Protein 8Y4Z (pdb70)

Nearest PDB structures (foldseek):
  8y4z-assembly1_A  TM=9.813E-01  e=3.936E-22  Homo sapiens
  6jx5-assembly3_B  TM=8.294E-01  e=3.923E-05  Homo sapiens
  8p82-assembly1_B  TM=7.132E-01  e=2.059E-05  Homo sapiens
  6loh-assembly1_A-2  TM=7.669E-01  e=1.174E-04  Homo sapiens
  8c06-assembly1_E  TM=7.322E-01  e=4.760E-05  Homo sapiens

Radius of gyration: 13.21 Å; Cα contacts (8 Å, |Δi|>4): 151; chains: 1; bounding box: 36×31×27 Å

Organism: Homo sapiens (NCBI:txid9606)

Secondary structure (P-SEA, 3-state):
ccccccaaaaaaacccccccccccaaaaaaaaaaaaccaaaaaaaaaaacccccccccccccbbbbbbbcccccccccbbbbcccccccccccccaaaaaaaaaaaaacccccc

Sequence (114 aa):
GNTDYDWKTFEKNARYEPGYNSSHPTIVMFWKAFHKLTLEEKKKFLVFLTGTDRLQMKDLNNMKITFCCPESWNERDPIRALTCFSVLFLPKYSTMETVEEALQEAINNNRGFGGNTDYDWKTFEKNARYEPGYNSSHPTIVMFWKAFHKLTLEEKKKFLVFLTGTDRLQMKDLNNMKITFCCPESWNERDPIRALTCFSVLFLPKYSTMETVEEALQEAINNNRGFGGNTDYDWKTFEKNARYEPGYNSSHPTIVMFWKAFHKLTLEEKKKFLVFLTGTDRLQMKDLNNMKITFCCPESWNERDPIRALTCFSVLFLPKYSTMETVEEALQEAINNNRGFGGNTDYDWKTFEKNARYEPGYNSSHPTIVMFWKAFHKLTLEEKKKFLVFLTGTDRLQMKDLNNMKITFCCPESWNERDPIRALTCFSVLFLPKYSTMETVEEALQEAINNNRGFGGNTDYDWKTFEKNARYEPGYNSSHPTIVMFWKAFHKLTLEEKKKFLVFLTGTDRLQMKDLNNMKITFCCPESWNERDPIRALTCFSVLFLPKYSTMETVEEALQEAINNNRGFGGNTDYDWKTFEKNARYEPGYNSSHPTIVMFWKAFHKLTLEEKKKFLVFLTGTDRLQMKDLNNMKITFCCPESWNERDPIRALTCFSVLFLPKYSTMETVEEALQEAINNNRGFGGNTDYDWKTFEKNARYEPGYNSSHPTIVMFWKAFHKLTLEEKKKFLVFLTGTDRLQMKDLNNMKITFCCPESWNERDPIRALTCFSVLFLPKYSTMETVEEALQEAINNNRGFGGNTDYDWKTFEKNARYEPGYNSSHPTIVMFWKAFHKLTLEEKKKFLVFLTGTDRLQMKDLNNMKITFCCPESWNERDPIRALTCFSVLFLPKYSTMETVEEALQEAINNNRGFGGNTDYDWKTFEKNARYEPGYNSSHPTIVMFWKAFHKLTLEEKKKFLVFLTGTDRLQMKDLNNMKITFCCPESWNERDPIRALTCFSVLFLPKYSTMETVEEALQEAINNNRGFGGNTDYDWKTFEKNARYEPGYNSSHPTIVMFWKAFHKLTLEEKKKFLVFLTGTDRLQMKDLNNMKITFCCPESWNERDPIRALTCFSVLFLPKYSTMETVEEALQEAINNNRGFGGNTDYDWKTFEKNARYEPGYNSSHPTIVMFWKAFHKLTLEEKKKFLVFLTGTDRLQMKDLNNMKITFCCPESWNERDPIRALTCFSVLFLPKYSTMETVEEALQEAINNNRGFGGNTDYDWKTFEKNARYEPGYNSSHPTIVMFWKAFHKLTLEEKKKFLVFLTGTDRLQMKDLNNMKITFCCPESWNERDPIRALTCFSVLFLPKYSTMETVEEALQEAINNNRGFGGNTDYDWKTFEKNARYEPGYNSSHPTIVMFWKAFHKLTLEEKKKFLVFLTGTDRLQMKDLNNMKITFCCPESWNERDPIRALTCFSVLFLPKYSTMETVEEALQEAINNNRGFGGNTDYDWKTFEKNARYEPGYNSSHPTIVMFWKAFHKLTLEEKKKFLVFLTGTDRLQMKDLNNMKITFCCPESWNERDPIRALTCFSVLFLPKYSTMETVEEALQEAINNNRGFGGNTDYDWKTFEKNARYEPGYNSSHPTIVMFWKAFHKLTLEEKKKFLVFLTGTDRLQMKDLNNMKITFCCPESWNERDPIRALTCFSVLFLPKYSTMETVEEALQEAINNNRGFGGNTDYDWKTFEKNARYEPGYNSSHPTIVMFWKAFHKLTLEEKKKFLVFLTGTDRLQMKDLNNMKITFCCPESWNERDPIRALTCFSVLFLPKYSTMETVEEALQEAINNNRGFGGNTDYDWKTFEKNARYEPGYNSSHPTIVMFWKAFHKLTLEEKKKFLVFLTGTDRLQMKDLNNMKITFCCPESWNERDPIRALTCFSVLFLPKYSTMETVEEALQEAINNNRGFGGNTDYDWKTFEKNARYEPGYNSSHPTIVMFWKAFHKLTLEEKKKFLVFLTGTDRLQMKDLNNMKITFCCPESWNERDPIRALTCFSVLFLPKYSTMETVEEALQEAINNNRGFGGNTDYDWKTFEKNARYEPGYNSSHPTIVMFWKAFHKLTLEEKKKFLVFLTGTDRLQMKDLNNMKITFCCPESWNERDPIRALTCFSVLFLPKYSTMETVEEALQEAINNNRGFGGNTDYDWKTFEKNARYEPGYNSSHPTIVMFWKAFHKLTLEEKKKFLVFLTGTDRLQMKDLNNMKITFCCPESWNERDPIRALTCFSVLFLPKYSTMETVEEALQEAINNNRGFG

Structure (mmCIF, N/CA/C/O backbone):
data_8Y4Z
#
_entry.id   8Y4Z
#
_cell.length_a   1.000
_cell.length_b   1.000
_cell.length_c   1.000
_cell.angle_alpha   90.00
_cell.angle_beta   90.00
_cell.angle_gamma   90.00
#
_symmetry.space_group_name_H-M   'P 1'
#
loop_
_atom_site.group_PDB
_atom_site.id
_atom_site.type_symbol
_atom_site.label_atom_id
_atom_site.label_alt_id
_atom_site.label_comp_id
_atom_site.label_asym_id
_atom_site.label_entity_id
_atom_site.label_seq_id
_atom_site.pdbx_PDB_ins_code
_atom_site.Cartn_x
_atom_site.Cartn_y
_atom_site.Cartn_z
_atom_site.occupancy
_atom_site.B_iso_or_equiv
_atom_site.auth_seq_id
_atom_site.auth_comp_id
_atom_site.auth_asym_id
_atom_site.auth_atom_id
_atom_site.pdbx_PDB_model_num
ATOM 1 N N . GLY A 1 1 ? 11.4673 5.2753 -11.9446 1.00 0.00 1 GLY A N 1
ATOM 2 C CA . GLY A 1 1 ? 12.6014 5.7232 -11.1257 1.00 0.00 1 GLY A CA 1
ATOM 3 C C . GLY A 1 1 ? 13.1837 4.6553 -10.2049 1.00 0.00 1 GLY A C 1
ATOM 4 O O . GLY A 1 1 ? 13.9806 5.0264 -9.3464 1.00 0.00 1 GLY A O 1
ATOM 7 N N . ASN A 1 2 ? 12.8431 3.3567 -10.3078 1.00 0.00 2 ASN A N 1
ATOM 8 C CA . ASN A 1 2 ? 13.4211 2.3620 -9.3936 1.00 0.00 2 ASN A CA 1
ATOM 9 C C . ASN A 1 2 ? 14.9435 2.3124 -9.5107 1.00 0.00 2 ASN A C 1
ATOM 10 O O . ASN A 1 2 ? 15.4751 2.4847 -10.6103 1.00 0.00 2 ASN A O 1
ATOM 21 N N . THR A 1 3 ? 15.6410 2.0689 -8.4036 1.00 0.00 3 THR A N 1
ATOM 22 C CA . THR A 1 3 ? 17.0871 2.0219 -8.3843 1.00 0.00 3 THR A CA 1
ATOM 23 C C . THR A 1 3 ? 17.5747 1.0704 -7.2915 1.00 0.00 3 THR A C 1
ATOM 24 O O . THR A 1 3 ? 17.6906 1.4527 -6.1338 1.00 0.00 3 THR A O 1
ATOM 35 N N . ASP A 1 4 ? 17.8472 -0.1776 -7.6713 1.00 0.00 4 ASP A N 1
ATOM 36 C CA . ASP A 1 4 ? 18.3430 -1.2231 -6.7793 1.00 0.00 4 ASP A CA 1
ATOM 37 C C . ASP A 1 4 ? 17.4896 -1.4182 -5.5175 1.00 0.00 4 ASP A C 1
ATOM 38 O O . ASP A 1 4 ? 17.9227 -1.1710 -4.3915 1.00 0.00 4 ASP A O 1
ATOM 47 N N . TYR A 1 5 ? 16.2415 -1.8431 -5.7055 1.00 0.00 5 TYR A N 1
ATOM 48 C CA . TYR A 1 5 ? 15.2777 -2.1261 -4.6471 1.00 0.00 5 TYR A CA 1
ATOM 49 C C . TYR A 1 5 ? 14.4036 -3.2575 -5.1794 1.00 0.00 5 TYR A C 1
ATOM 50 O O . TYR A 1 5 ? 13.7998 -3.1243 -6.2525 1.00 0.00 5 TYR A O 1
ATOM 68 N N . ASP A 1 6 ? 14.3978 -4.3756 -4.4596 1.00 0.00 6 ASP A N 1
ATOM 69 C CA . ASP A 1 6 ? 13.6467 -5.5875 -4.7541 1.00 0.00 6 ASP A CA 1
ATOM 70 C C . ASP A 1 6 ? 12.1937 -5.3801 -4.3308 1.00 0.00 6 ASP A C 1
ATOM 71 O O . ASP A 1 6 ? 11.8450 -5.5903 -3.1665 1.00 0.00 6 ASP A O 1
ATOM 80 N N . TRP A 1 7 ? 11.3386 -4.9310 -5.2512 1.00 0.00 7 TRP A N 1
ATOM 81 C CA . TRP A 1 7 ? 9.9200 -4.6942 -4.9707 1.00 0.00 7 TRP A CA 1
ATOM 82 C C . TRP A 1 7 ? 9.0707 -5.9484 -5.1352 1.00 0.00 7 TRP A C 1
ATOM 83 O O . TRP A 1 7 ? 7.9656 -6.0047 -4.6001 1.00 0.00 7 TRP A O 1
ATOM 104 N N . LYS A 1 8 ? 9.5578 -6.9419 -5.8822 1.00 0.00 8 LYS A N 1
ATOM 105 C CA . LYS A 1 8 ? 8.8404 -8.1926 -6.1011 1.00 0.00 8 LYS A CA 1
ATOM 106 C C . LYS A 1 8 ? 8.6398 -8.8845 -4.7640 1.00 0.00 8 LYS A C 1
ATOM 107 O O . LYS A 1 8 ? 7.5431 -9.2989 -4.4100 1.00 0.00 8 LYS A O 1
ATOM 126 N N . THR A 1 9 ? 9.7194 -8.9890 -4.0032 1.00 0.00 9 THR A N 1
ATOM 127 C CA . THR A 1 9 ? 9.7165 -9.6156 -2.7111 1.00 0.00 9 THR A CA 1
ATOM 128 C C . THR A 1 9 ? 8.7024 -8.9401 -1.7893 1.00 0.00 9 THR A C 1
ATOM 129 O O . THR A 1 9 ? 8.0423 -9.6251 -1.0158 1.00 0.00 9 THR A O 1
ATOM 140 N N . PHE A 1 10 ? 8.5465 -7.6179 -1.8789 1.00 0.00 10 PHE A N 1
ATOM 141 C CA . PHE A 1 10 ? 7.6268 -6.8896 -1.0294 1.00 0.00 10 PHE A CA 1
ATOM 142 C C . PHE A 1 10 ? 6.1846 -7.2863 -1.3344 1.00 0.00 10 PHE A C 1
ATOM 143 O O . PHE A 1 10 ? 5.4379 -7.6121 -0.4158 1.00 0.00 10 PHE A O 1
ATOM 160 N N . GLU A 1 11 ? 5.7622 -7.2592 -2.5972 1.00 0.00 11 GLU A N 1
ATOM 161 C CA . GLU A 1 11 ? 4.3796 -7.6102 -2.9306 1.00 0.00 11 GLU A CA 1
ATOM 162 C C . GLU A 1 11 ? 4.1030 -9.0963 -2.6756 1.00 0.00 11 GLU A C 1
ATOM 163 O O . GLU A 1 11 ? 2.9979 -9.4761 -2.2705 1.00 0.00 11 GLU A O 1
ATOM 175 N N . LYS A 1 12 ? 5.1292 -9.9335 -2.8387 1.00 0.00 12 LYS A N 1
ATOM 176 C CA . LYS A 1 12 ? 5.0691 -11.3715 -2.6336 1.00 0.00 12 LYS A CA 1
ATOM 177 C C . LYS A 1 12 ? 4.9564 -11.7370 -1.1556 1.00 0.00 12 LYS A C 1
ATOM 178 O O . LYS A 1 12 ? 4.1334 -12.5857 -0.8154 1.00 0.00 12 LYS A O 1
ATOM 197 N N . ASN A 1 13 ? 5.7300 -11.1011 -0.2727 1.00 0.00 13 ASN A N 1
ATOM 198 C CA . ASN A 1 13 ? 5.7518 -11.3844 1.1648 1.00 0.00 13 ASN A CA 1
ATOM 199 C C . ASN A 1 13 ? 4.7194 -10.6491 2.0240 1.00 0.00 13 ASN A C 1
ATOM 200 O O . ASN A 1 13 ? 4.6633 -10.9054 3.2330 1.00 0.00 13 ASN A O 1
ATOM 211 N N . ALA A 1 14 ? 3.9063 -9.7605 1.4531 1.00 0.00 14 ALA A N 1
ATOM 212 C CA . ALA A 1 14 ? 2.8778 -9.0119 2.1837 1.00 0.00 14 ALA A CA 1
ATOM 213 C C . ALA A 1 14 ? 1.8355 -9.9437 2.8288 1.00 0.00 14 ALA A C 1
ATOM 214 O O . ALA A 1 14 ? 1.7317 -11.1196 2.4718 1.00 0.00 14 ALA A O 1
ATOM 221 N N . ARG A 1 15 ? 1.1097 -9.4382 3.8271 1.00 0.00 15 ARG A N 1
ATOM 222 C CA . ARG A 1 15 ? 0.0672 -10.1524 4.5570 1.00 0.00 15 ARG A CA 1
ATOM 223 C C . ARG A 1 15 ? -1.2990 -9.6335 4.1247 1.00 0.00 15 ARG A C 1
ATOM 224 O O . ARG A 1 15 ? -1.4486 -8.4957 3.6771 1.00 0.00 15 ARG A O 1
ATOM 245 N N . TYR A 1 16 ? -2.3158 -10.4569 4.3168 1.00 0.00 16 TYR A N 1
ATOM 246 C CA . TYR A 1 16 ? -3.7038 -10.1619 3.9961 1.00 0.00 16 TYR A CA 1
ATOM 247 C C . TYR A 1 16 ? -4.5239 -10.6384 5.1926 1.00 0.00 16 TYR A C 1
ATOM 248 O O . TYR A 1 16 ? -4.0333 -11.4436 5.9956 1.00 0.00 16 TYR A O 1
ATOM 266 N N . GLU A 1 17 ? -5.7354 -10.1309 5.3887 1.00 0.00 17 GLU A N 1
ATOM 267 C CA . GLU A 1 17 ? -6.5620 -10.5846 6.5057 1.00 0.00 17 GLU A CA 1
ATOM 268 C C . GLU A 1 17 ? -7.1415 -11.9716 6.1587 1.00 0.00 17 GLU A C 1
ATOM 269 O O . GLU A 1 17 ? -7.1137 -12.3705 4.9876 1.00 0.00 17 GLU A O 1
ATOM 281 N N . PRO A 1 18 ? -7.6309 -12.7544 7.1371 1.00 0.00 18 PRO A N 1
ATOM 282 C CA . PRO A 1 18 ? -8.1823 -14.0749 6.8641 1.00 0.00 18 PRO A CA 1
ATOM 283 C C . PRO A 1 18 ? -9.3476 -13.9875 5.8707 1.00 0.00 18 PRO A C 1
ATOM 284 O O . PRO A 1 18 ? -10.3385 -13.2901 6.1138 1.00 0.00 18 PRO A O 1
ATOM 295 N N . GLY A 1 19 ? -9.2219 -14.7127 4.7591 1.00 0.00 19 GLY A N 1
ATOM 296 C CA . GLY A 1 19 ? -10.2005 -14.7738 3.6835 1.00 0.00 19 GLY A CA 1
ATOM 297 C C . GLY A 1 19 ? -9.8666 -13.8504 2.5073 1.00 0.00 19 GLY A C 1
ATOM 298 O O . GLY A 1 19 ? -10.6112 -13.8242 1.5230 1.00 0.00 19 GLY A O 1
ATOM 302 N N . TYR A 1 20 ? -8.7616 -13.1046 2.5739 1.00 0.00 20 TYR A N 1
ATOM 303 C CA . TYR A 1 20 ? -8.3053 -12.1967 1.5260 1.00 0.00 20 TYR A CA 1
ATOM 304 C C . TYR A 1 20 ? -7.0321 -12.8064 0.9289 1.00 0.00 20 TYR A C 1
ATOM 305 O O . TYR A 1 20 ? -6.3475 -13.5877 1.5996 1.00 0.00 20 TYR A O 1
ATOM 323 N N . ASN A 1 21 ? -6.7462 -12.5327 -0.3480 1.00 0.00 21 ASN A N 1
ATOM 324 C CA . ASN A 1 21 ? -5.5809 -13.0456 -1.0755 1.00 0.00 21 ASN A CA 1
ATOM 325 C C . ASN A 1 21 ? -5.1874 -12.0307 -2.1428 1.00 0.00 21 ASN A C 1
ATOM 326 O O . ASN A 1 21 ? -5.9997 -11.1697 -2.4927 1.00 0.00 21 ASN A O 1
ATOM 337 N N . SER A 1 22 ? -3.9819 -12.1262 -2.7062 1.00 0.00 22 SER A N 1
ATOM 338 C CA . SER A 1 22 ? -3.5285 -11.2065 -3.7495 1.00 0.00 22 SER A CA 1
ATOM 339 C C . SER A 1 22 ? -4.3543 -11.3419 -5.0371 1.00 0.00 22 SER A C 1
ATOM 340 O O . SER A 1 22 ? -4.3805 -10.4356 -5.8681 1.00 0.00 22 SER A O 1
ATOM 348 N N . SER A 1 23 ? -5.0263 -12.4836 -5.1896 1.00 0.00 23 SER A N 1
ATOM 349 C CA . SER A 1 23 ? -5.8826 -12.8393 -6.3046 1.00 0.00 23 SER A CA 1
ATOM 350 C C . SER A 1 23 ? -7.2319 -12.0992 -6.2294 1.00 0.00 23 SER A C 1
ATOM 351 O O . SER A 1 23 ? -7.9914 -12.1395 -7.1985 1.00 0.00 23 SER A O 1
ATOM 359 N N . HIS A 1 24 ? -7.5679 -11.4687 -5.0947 1.00 0.00 24 HIS A N 1
ATOM 360 C CA . HIS A 1 24 ? -8.8167 -10.7319 -4.9539 1.00 0.00 24 HIS A CA 1
ATOM 361 C C . HIS A 1 24 ? -8.7238 -9.5059 -5.8778 1.00 0.00 24 HIS A C 1
ATOM 362 O O . HIS A 1 24 ? -7.6915 -8.8273 -5.8373 1.00 0.00 24 HIS A O 1
ATOM 375 N N . PRO A 1 25 ? -9.7608 -9.1941 -6.6813 1.00 0.00 25 PRO A N 1
ATOM 376 C CA . PRO A 1 25 ? -9.7832 -8.0659 -7.6097 1.00 0.00 25 PRO A CA 1
ATOM 377 C C . PRO A 1 25 ? -9.2013 -6.7656 -7.0566 1.00 0.00 25 PRO A C 1
ATOM 378 O O . PRO A 1 25 ? -8.2921 -6.1892 -7.6520 1.00 0.00 25 PRO A O 1
ATOM 389 N N . THR A 1 26 ? -9.6953 -6.3055 -5.9091 1.00 0.00 26 THR A N 1
ATOM 390 C CA . THR A 1 26 ? -9.2351 -5.0690 -5.3061 1.00 0.00 26 THR A CA 1
ATOM 391 C C . THR A 1 26 ? -7.7340 -5.0935 -5.0102 1.00 0.00 26 THR A C 1
ATOM 392 O O . THR A 1 26 ? -7.0579 -4.0943 -5.2728 1.00 0.00 26 THR A O 1
ATOM 403 N N . ILE A 1 27 ? -7.2050 -6.2016 -4.4794 1.00 0.00 27 ILE A N 1
ATOM 404 C CA . ILE A 1 27 ? -5.7919 -6.3022 -4.1546 1.00 0.00 27 ILE A CA 1
ATOM 405 C C . ILE A 1 27 ? -4.9492 -6.3788 -5.4346 1.00 0.00 27 ILE A C 1
ATOM 406 O O . ILE A 1 27 ? -3.9481 -5.6659 -5.4942 1.00 0.00 27 ILE A O 1
ATOM 422 N N . VAL A 1 28 ? -5.3175 -7.1465 -6.4699 1.00 0.00 28 VAL A N 1
ATOM 423 C CA . VAL A 1 28 ? -4.4934 -7.1582 -7.6837 1.00 0.00 28 VAL A CA 1
ATOM 424 C C . VAL A 1 28 ? -4.4765 -5.7439 -8.2928 1.00 0.00 28 VAL A C 1
ATOM 425 O O . VAL A 1 28 ? -3.4027 -5.2443 -8.6324 1.00 0.00 28 VAL A O 1
ATOM 438 N N . MET A 1 29 ? -5.6199 -5.0467 -8.3721 1.00 0.00 29 MET A N 1
ATOM 439 C CA . MET A 1 29 ? -5.6495 -3.6869 -8.9189 1.00 0.00 29 MET A CA 1
ATOM 440 C C . MET A 1 29 ? -4.8384 -2.7278 -8.0297 1.00 0.00 29 MET A C 1
ATOM 441 O O . MET A 1 29 ? -4.3457 -1.7056 -8.5176 1.00 0.00 29 MET A O 1
ATOM 455 N N . PHE A 1 30 ? -4.7073 -3.0143 -6.7296 1.00 0.00 30 PHE A N 1
ATOM 456 C CA . PHE A 1 30 ? -3.9264 -2.1822 -5.8279 1.00 0.00 30 PHE A CA 1
ATOM 457 C C . PHE A 1 30 ? -2.4529 -2.3551 -6.2051 1.00 0.00 30 PHE A C 1
ATOM 458 O O . PHE A 1 30 ? -1.7247 -1.3675 -6.3456 1.00 0.00 30 PHE A O 1
ATOM 475 N N . TRP A 1 31 ? -1.9966 -3.6052 -6.3550 1.00 0.00 31 TRP A N 1
ATOM 476 C CA . TRP A 1 31 ? -0.6180 -3.8930 -6.7173 1.00 0.00 31 TRP A CA 1
ATOM 477 C C . TRP A 1 31 ? -0.2757 -3.2691 -8.0649 1.00 0.00 31 TRP A C 1
ATOM 478 O O . TRP A 1 31 ? 0.8267 -2.7450 -8.2213 1.00 0.00 31 TRP A O 1
ATOM 499 N N . LYS A 1 32 ? -1.2239 -3.2412 -9.0065 1.00 0.00 32 LYS A N 1
ATOM 500 C CA . LYS A 1 32 ? -1.0130 -2.6396 -10.3192 1.00 0.00 32 LYS A CA 1
ATOM 501 C C . LYS A 1 32 ? -0.5730 -1.1839 -10.1400 1.00 0.00 32 LYS A C 1
ATOM 502 O O . LYS A 1 32 ? 0.4099 -0.7615 -10.7553 1.00 0.00 32 LYS A O 1
ATOM 521 N N . ALA A 1 33 ? -1.2618 -0.4192 -9.2802 1.00 0.00 33 ALA A N 1
ATOM 522 C CA . ALA A 1 33 ? -0.8977 0.9713 -9.0369 1.00 0.00 33 ALA A CA 1
ATOM 523 C C . ALA A 1 33 ? 0.4983 1.0474 -8.4003 1.00 0.00 33 ALA A C 1
ATOM 524 O O . ALA A 1 33 ? 1.3096 1.8827 -8.7922 1.00 0.00 33 ALA A O 1
ATOM 531 N N . PHE A 1 34 ? 0.7920 0.1723 -7.4332 1.00 0.00 34 PHE A N 1
ATOM 532 C CA . PHE A 1 34 ? 2.0852 0.1223 -6.7496 1.00 0.00 34 PHE A CA 1
ATOM 533 C C . PHE A 1 34 ? 3.2341 -0.1779 -7.7312 1.00 0.00 34 PHE A C 1
ATOM 534 O O . PHE A 1 34 ? 4.3762 0.1937 -7.4687 1.00 0.00 34 PHE A O 1
ATOM 551 N N . HIS A 1 35 ? 2.9773 -0.8680 -8.8442 1.00 0.00 35 HIS A N 1
ATOM 552 C CA . HIS A 1 35 ? 4.0062 -1.1795 -9.8263 1.00 0.00 35 HIS A CA 1
ATOM 553 C C . HIS A 1 35 ? 4.2469 -0.0675 -10.8509 1.00 0.00 35 HIS A C 1
ATOM 554 O O . HIS A 1 35 ? 5.3544 0.0034 -11.3877 1.00 0.00 35 HIS A O 1
ATOM 567 N N . LYS A 1 36 ? 3.2560 0.7741 -11.1753 1.00 0.00 36 LYS A N 1
ATOM 568 C CA . LYS A 1 36 ? 3.4425 1.8448 -12.1688 1.00 0.00 36 LYS A CA 1
ATOM 569 C C . LYS A 1 36 ? 4.1153 3.0939 -11.5971 1.00 0.00 36 LYS A C 1
ATOM 570 O O . LYS A 1 36 ? 4.7673 3.8096 -12.3584 1.00 0.00 36 LYS A O 1
ATOM 589 N N . LEU A 1 37 ? 3.9602 3.3758 -10.3018 1.00 0.00 37 LEU A N 1
ATOM 590 C CA . LEU A 1 37 ? 4.5630 4.5615 -9.6956 1.00 0.00 37 LEU A CA 1
ATOM 591 C C . LEU A 1 37 ? 6.0983 4.5020 -9.6401 1.00 0.00 37 LEU A C 1
ATOM 592 O O . LEU A 1 37 ? 6.7176 3.4590 -9.8854 1.00 0.00 37 LEU A O 1
ATOM 608 N N . THR A 1 38 ? 6.7303 5.6294 -9.3075 1.00 0.00 38 THR A N 1
ATOM 609 C CA . THR A 1 38 ? 8.1837 5.7352 -9.2110 1.00 0.00 38 THR A CA 1
ATOM 610 C C . THR A 1 38 ? 8.6768 5.4670 -7.7808 1.00 0.00 38 THR A C 1
ATOM 611 O O . THR A 1 38 ? 7.8955 5.2735 -6.8455 1.00 0.00 38 THR A O 1
ATOM 622 N N . LEU A 1 39 ? 10.0021 5.4443 -7.6224 1.00 0.00 39 LEU A N 1
ATOM 623 C CA . LEU A 1 39 ? 10.6972 5.1987 -6.3639 1.00 0.00 39 LEU A CA 1
ATOM 624 C C . LEU A 1 39 ? 10.3375 6.2456 -5.3111 1.00 0.00 39 LEU A C 1
ATOM 625 O O . LEU A 1 39 ? 10.0560 5.8892 -4.1710 1.00 0.00 39 LEU A O 1
ATOM 641 N N . GLU A 1 40 ? 10.2998 7.5231 -5.6878 1.00 0.00 40 GLU A N 1
ATOM 642 C CA . GLU A 1 40 ? 9.9529 8.5955 -4.7520 1.00 0.00 40 GLU A CA 1
ATOM 643 C C . GLU A 1 40 ? 8.5387 8.3705 -4.2099 1.00 0.00 40 GLU A C 1
ATOM 644 O O . GLU A 1 40 ? 8.3329 8.3283 -2.9933 1.00 0.00 40 GLU A O 1
ATOM 656 N N . GLU A 1 41 ? 7.5820 8.1328 -5.1111 1.00 0.00 41 GLU A N 1
ATOM 657 C CA . GLU A 1 41 ? 6.1880 7.9050 -4.7633 1.00 0.00 41 GLU A CA 1
ATOM 658 C C . GLU A 1 41 ? 6.0440 6.6919 -3.8306 1.00 0.00 41 GLU A C 1
ATOM 659 O O . GLU A 1 41 ? 5.3932 6.7913 -2.7878 1.00 0.00 41 GLU A O 1
ATOM 671 N N . LYS A 1 42 ? 6.6577 5.5376 -4.1361 1.00 0.00 42 LYS A N 1
ATOM 672 C CA . LYS A 1 42 ? 6.5154 4.3940 -3.2227 1.00 0.00 42 LYS A CA 1
ATOM 673 C C . LYS A 1 42 ? 7.2319 4.6251 -1.8957 1.00 0.00 42 LYS A C 1
ATOM 674 O O . LYS A 1 42 ? 6.8669 3.9719 -0.9186 1.00 0.00 42 LYS A O 1
ATOM 693 N N . LYS A 1 43 ? 8.2357 5.5090 -1.8228 1.00 0.00 43 LYS A N 1
ATOM 694 C CA . LYS A 1 43 ? 8.9011 5.7661 -0.5523 1.00 0.00 43 LYS A CA 1
ATOM 695 C C . LYS A 1 43 ? 7.8621 6.4694 0.3234 1.00 0.00 43 LYS A C 1
ATOM 696 O O . LYS A 1 43 ? 7.6723 6.0495 1.4552 1.00 0.00 43 LYS A O 1
ATOM 715 N N . LYS A 1 44 ? 7.1364 7.4777 -0.1837 1.00 0.00 44 LYS A N 1
ATOM 716 C CA . LYS A 1 44 ? 6.1077 8.2049 0.5739 1.00 0.00 44 LYS A CA 1
ATOM 717 C C . LYS A 1 44 ? 5.0808 7.2458 1.1635 1.00 0.00 44 LYS A C 1
ATOM 718 O O . LYS A 1 44 ? 4.6788 7.4127 2.3167 1.00 0.00 44 LYS A O 1
ATOM 737 N N . PHE A 1 45 ? 4.6664 6.2485 0.3774 1.00 0.00 45 PHE A N 1
ATOM 738 C CA . PHE A 1 45 ? 3.7041 5.2372 0.7908 1.00 0.00 45 PHE A CA 1
ATOM 739 C C . PHE A 1 45 ? 4.2284 4.5375 2.0453 1.00 0.00 45 PHE A C 1
ATOM 740 O O . PHE A 1 45 ? 3.5744 4.5244 3.0894 1.00 0.00 45 PHE A O 1
ATOM 757 N N . LEU A 1 46 ? 5.4398 3.9841 1.9572 1.00 0.00 46 LEU A N 1
ATOM 758 C CA . LEU A 1 46 ? 6.0740 3.2752 3.0627 1.00 0.00 46 LEU A CA 1
ATOM 759 C C . LEU A 1 46 ? 6.2590 4.1756 4.2741 1.00 0.00 46 LEU A C 1
ATOM 760 O O . LEU A 1 46 ? 6.0100 3.7304 5.3856 1.00 0.00 46 LEU A O 1
ATOM 776 N N . VAL A 1 47 ? 6.6698 5.4243 4.0782 1.00 0.00 47 VAL A N 1
ATOM 777 C CA . VAL A 1 47 ? 6.9048 6.3894 5.1440 1.00 0.00 47 VAL A CA 1
ATOM 778 C C . VAL A 1 47 ? 5.6258 6.6595 5.9502 1.00 0.00 47 VAL A C 1
ATOM 779 O O . VAL A 1 47 ? 5.7459 6.9528 7.1362 1.00 0.00 47 VAL A O 1
ATOM 792 N N . PHE A 1 48 ? 4.4184 6.6144 5.3646 1.00 0.00 48 PHE A N 1
ATOM 793 C CA . PHE A 1 48 ? 3.1920 6.8439 6.1422 1.00 0.00 48 PHE A CA 1
ATOM 794 C C . PHE A 1 48 ? 2.6540 5.5313 6.7417 1.00 0.00 48 PHE A C 1
ATOM 795 O O . PHE A 1 48 ? 1.9453 5.5521 7.7525 1.00 0.00 48 PHE A O 1
ATOM 812 N N . LEU A 1 49 ? 2.9879 4.3938 6.1230 1.00 0.00 49 LEU A N 1
ATOM 813 C CA . LEU A 1 49 ? 2.5956 3.0460 6.5322 1.00 0.00 49 LEU A CA 1
ATOM 814 C C . LEU A 1 49 ? 3.4660 2.5233 7.6785 1.00 0.00 49 LEU A C 1
ATOM 815 O O . LEU A 1 49 ? 2.9783 1.7881 8.5360 1.00 0.00 49 LEU A O 1
ATOM 831 N N . THR A 1 50 ? 4.7469 2.8772 7.6650 1.00 0.00 50 THR A N 1
ATOM 832 C CA . THR A 1 50 ? 5.7658 2.4931 8.6275 1.00 0.00 50 THR A CA 1
ATOM 833 C C . THR A 1 50 ? 6.1473 3.7215 9.4570 1.00 0.00 50 THR A C 1
ATOM 834 O O . THR A 1 50 ? 5.7537 4.8437 9.1516 1.00 0.00 50 THR A O 1
ATOM 845 N N . GLY A 1 51 ? 6.9169 3.5065 10.5187 1.00 0.00 51 GLY A N 1
ATOM 846 C CA . GLY A 1 51 ? 7.3689 4.5486 11.4259 1.00 0.00 51 GLY A CA 1
ATOM 847 C C . GLY A 1 51 ? 8.8111 4.9674 11.1699 1.00 0.00 51 GLY A C 1
ATOM 848 O O . GLY A 1 51 ? 9.3960 5.6446 12.0134 1.00 0.00 51 GLY A O 1
ATOM 852 N N . THR A 1 52 ? 9.4108 4.5646 10.0494 1.00 0.00 52 THR A N 1
ATOM 853 C CA . THR A 1 52 ? 10.7840 4.8921 9.7045 1.00 0.00 52 THR A CA 1
ATOM 854 C C . THR A 1 52 ? 10.7835 5.5364 8.3191 1.00 0.00 52 THR A C 1
ATOM 855 O O . THR A 1 52 ? 10.1379 5.0334 7.3978 1.00 0.00 52 THR A O 1
ATOM 866 N N . ASP A 1 53 ? 11.4791 6.6616 8.1664 1.00 0.00 53 ASP A N 1
ATOM 867 C CA . ASP A 1 53 ? 11.5889 7.3572 6.8863 1.00 0.00 53 ASP A CA 1
ATOM 868 C C . ASP A 1 53 ? 12.7491 6.7343 6.0952 1.00 0.00 53 ASP A C 1
ATOM 869 O O . ASP A 1 53 ? 13.5564 6.0157 6.6871 1.00 0.00 53 ASP A O 1
ATOM 878 N N . ARG A 1 54 ? 12.8512 6.9849 4.7792 1.00 0.00 54 ARG A N 1
ATOM 879 C CA . ARG A 1 54 ? 13.8898 6.5171 3.8404 1.00 0.00 54 ARG A CA 1
ATOM 880 C C . ARG A 1 54 ? 14.4864 5.1564 4.2197 1.00 0.00 54 ARG A C 1
ATOM 881 O O . ARG A 1 54 ? 15.7088 4.9758 4.2385 1.00 0.00 54 ARG A O 1
ATOM 902 N N . LEU A 1 55 ? 13.6096 4.1824 4.4419 1.00 0.00 55 LEU A N 1
ATOM 903 C CA . LEU A 1 55 ? 13.9736 2.8416 4.8599 1.00 0.00 55 LEU A CA 1
ATOM 904 C C . LEU A 1 55 ? 15.0017 2.1719 3.9585 1.00 0.00 55 LEU A C 1
ATOM 905 O O . LEU A 1 55 ? 14.9077 2.2355 2.7291 1.00 0.00 55 LEU A O 1
ATOM 921 N N . GLN A 1 56 ? 15.9757 1.5326 4.6013 1.00 0.00 56 GLN A N 1
ATOM 922 C CA . GLN A 1 56 ? 17.0688 0.8041 3.9710 1.00 0.00 56 GLN A CA 1
ATOM 923 C C . GLN A 1 56 ? 16.5626 -0.4699 3.2772 1.00 0.00 56 GLN A C 1
ATOM 924 O O . GLN A 1 56 ? 15.4562 -0.9403 3.5476 1.00 0.00 56 GLN A O 1
ATOM 938 N N . MET A 1 57 ? 17.3940 -1.0667 2.4159 1.00 0.00 57 MET A N 1
ATOM 939 C CA . MET A 1 57 ? 17.0639 -2.3015 1.6987 1.00 0.00 57 MET A CA 1
ATOM 940 C C . MET A 1 57 ? 16.8502 -3.4338 2.7154 1.00 0.00 57 MET A C 1
ATOM 941 O O . MET A 1 57 ? 15.9035 -4.2114 2.5786 1.00 0.00 57 MET A O 1
ATOM 955 N N . LYS A 1 58 ? 17.6814 -3.4888 3.7707 1.00 0.00 58 LYS A N 1
ATOM 956 C CA . LYS A 1 58 ? 17.5795 -4.4969 4.8338 1.00 0.00 58 LYS A CA 1
ATOM 957 C C . LYS A 1 58 ? 16.1793 -4.4871 5.4711 1.00 0.00 58 LYS A C 1
ATOM 958 O O . LYS A 1 58 ? 15.6962 -5.5185 5.9311 1.00 0.00 58 LYS A O 1
ATOM 977 N N . ASP A 1 59 ? 15.5319 -3.3241 5.4933 1.00 0.00 59 ASP A N 1
ATOM 978 C CA . ASP A 1 59 ? 14.2022 -3.1098 6.0421 1.00 0.00 59 ASP A CA 1
ATOM 979 C C . ASP A 1 59 ? 13.1885 -3.5881 5.0059 1.00 0.00 59 ASP A C 1
ATOM 980 O O . ASP A 1 59 ? 12.4100 -4.5020 5.2495 1.00 0.00 59 ASP A O 1
ATOM 989 N N . LEU A 1 60 ? 13.2590 -3.0243 3.7969 1.00 0.00 60 LEU A N 1
ATOM 990 C CA . LEU A 1 60 ? 12.3625 -3.3053 2.6877 1.00 0.00 60 LEU A CA 1
ATOM 991 C C . LEU A 1 60 ? 12.2410 -4.7805 2.3300 1.00 0.00 60 LEU A C 1
ATOM 992 O O . LEU A 1 60 ? 11.1269 -5.2821 2.2165 1.00 0.00 60 LEU A O 1
ATOM 1008 N N . ASN A 1 61 ? 13.3566 -5.4957 2.1820 1.00 0.00 61 ASN A N 1
ATOM 1009 C CA . ASN A 1 61 ? 13.3134 -6.9072 1.8059 1.00 0.00 61 ASN A CA 1
ATOM 1010 C C . ASN A 1 61 ? 12.5966 -7.8290 2.7987 1.00 0.00 61 ASN A C 1
ATOM 1011 O O . ASN A 1 61 ? 12.3758 -8.9900 2.4595 1.00 0.00 61 ASN A O 1
ATOM 1022 N N . ASN A 1 62 ? 12.2717 -7.3626 4.0087 1.00 0.00 62 ASN A N 1
ATOM 1023 C CA . ASN A 1 62 ? 11.5447 -8.1410 5.0144 1.00 0.00 62 ASN A CA 1
ATOM 1024 C C . ASN A 1 62 ? 10.2781 -7.3903 5.4452 1.00 0.00 62 ASN A C 1
ATOM 1025 O O . ASN A 1 62 ? 9.4782 -7.9215 6.2222 1.00 0.00 62 ASN A O 1
ATOM 1036 N N . MET A 1 63 ? 10.0689 -6.1776 4.9268 1.00 0.00 63 MET A N 1
ATOM 1037 C CA . MET A 1 63 ? 8.9180 -5.3463 5.2071 1.00 0.00 63 MET A CA 1
ATOM 1038 C C . MET A 1 63 ? 7.6916 -6.0300 4.6187 1.00 0.00 63 MET A C 1
ATOM 1039 O O . MET A 1 63 ? 7.7679 -6.7067 3.5864 1.00 0.00 63 MET A O 1
ATOM 1053 N N . LYS A 1 64 ? 6.5734 -5.9073 5.3165 1.00 0.00 64 LYS A N 1
ATOM 1054 C CA . LYS A 1 64 ? 5.2861 -6.4497 4.9271 1.00 0.00 64 LYS A CA 1
ATOM 1055 C C . LYS A 1 64 ? 4.2443 -5.3629 5.1049 1.00 0.00 64 LYS A C 1
ATOM 1056 O O . LYS A 1 64 ? 4.4872 -4.3606 5.7740 1.00 0.00 64 LYS A O 1
ATOM 1075 N N . ILE A 1 65 ? 3.0951 -5.5539 4.4842 1.00 0.00 65 ILE A N 1
ATOM 1076 C CA . ILE A 1 65 ? 1.9561 -4.6689 4.5725 1.00 0.00 65 ILE A CA 1
ATOM 1077 C C . ILE A 1 65 ? 0.7804 -5.6090 4.8177 1.00 0.00 65 ILE A C 1
ATOM 1078 O O . ILE A 1 65 ? 0.7644 -6.7003 4.2467 1.00 0.00 65 ILE A O 1
ATOM 1094 N N . THR A 1 66 ? -0.1662 -5.2212 5.6678 1.00 0.00 66 THR A N 1
ATOM 1095 C CA . THR A 1 66 ? -1.3454 -6.0090 5.9936 1.00 0.00 66 THR A CA 1
ATOM 1096 C C . THR A 1 66 ? -2.5445 -5.2931 5.3745 1.00 0.00 66 THR A C 1
ATOM 1097 O O . THR A 1 66 ? -2.8577 -4.1737 5.7804 1.00 0.00 66 THR A O 1
ATOM 1108 N N . PHE A 1 67 ? -3.1744 -5.8848 4.3601 1.00 0.00 67 PHE A N 1
ATOM 1109 C CA . PHE A 1 67 ? -4.3356 -5.2831 3.7038 1.00 0.00 67 PHE A CA 1
ATOM 1110 C C . PHE A 1 67 ? -5.5413 -5.4527 4.6258 1.00 0.00 67 PHE A C 1
ATOM 1111 O O . PHE A 1 67 ? -5.7011 -6.5295 5.2017 1.00 0.00 67 PHE A O 1
ATOM 1128 N N . CYS A 1 68 ? -6.3763 -4.4171 4.7728 1.00 0.00 68 CYS A N 1
ATOM 1129 C CA . CYS A 1 68 ? -7.5540 -4.4574 5.6299 1.00 0.00 68 CYS A CA 1
ATOM 1130 C C . CYS A 1 68 ? -8.6641 -3.5514 5.0862 1.00 0.00 68 CYS A C 1
ATOM 1131 O O . CYS A 1 68 ? -8.3989 -2.4079 4.7180 1.00 0.00 68 CYS A O 1
ATOM 1139 N N . CYS A 1 69 ? -9.9099 -4.0265 5.1136 1.00 0.00 69 CYS A N 1
ATOM 1140 C CA . CYS A 1 69 ? -11.1256 -3.3382 4.6835 1.00 0.00 69 CYS A CA 1
ATOM 1141 C C . CYS A 1 69 ? -12.1353 -3.5077 5.8337 1.00 0.00 69 CYS A C 1
ATOM 1142 O O . CYS A 1 69 ? -12.7907 -4.5527 5.8972 1.00 0.00 69 CYS A O 1
ATOM 1150 N N . PRO A 1 70 ? -12.2285 -2.5493 6.7784 1.00 0.00 70 PRO A N 1
ATOM 1151 C CA . PRO A 1 70 ? -13.1317 -2.5920 7.9280 1.00 0.00 70 PRO A CA 1
ATOM 1152 C C . PRO A 1 70 ? -14.5034 -3.1532 7.6003 1.00 0.00 70 PRO A C 1
ATOM 1153 O O . PRO A 1 70 ? -14.9937 -2.9849 6.4876 1.00 0.00 70 PRO A O 1
ATOM 1164 N N . GLU A 1 71 ? -15.1690 -3.7167 8.6047 1.00 0.00 71 GLU A N 1
ATOM 1165 C CA . GLU A 1 71 ? -16.4919 -4.3098 8.4640 1.00 0.00 71 GLU A CA 1
ATOM 1166 C C . GLU A 1 71 ? -17.4796 -3.3570 7.7711 1.00 0.00 71 GLU A C 1
ATOM 1167 O O . GLU A 1 71 ? -18.3919 -3.7978 7.0749 1.00 0.00 71 GLU A O 1
ATOM 1179 N N . SER A 1 72 ? -17.2696 -2.0495 7.9330 1.00 0.00 72 SER A N 1
ATOM 1180 C CA . SER A 1 72 ? -18.0794 -1.0012 7.3521 1.00 0.00 72 SER A CA 1
ATOM 1181 C C . SER A 1 72 ? -17.2877 -0.1045 6.3825 1.00 0.00 72 SER A C 1
ATOM 1182 O O . SER A 1 72 ? -17.5250 1.1117 6.3628 1.00 0.00 72 SER A O 1
ATOM 1190 N N . TRP A 1 73 ? -16.3263 -0.6546 5.6155 1.00 0.00 73 TRP A N 1
ATOM 1191 C CA . TRP A 1 73 ? -15.5600 0.1189 4.6326 1.00 0.00 73 TRP A CA 1
ATOM 1192 C C . TRP A 1 73 ? -16.5241 0.8261 3.6533 1.00 0.00 73 TRP A C 1
ATOM 1193 O O . TRP A 1 73 ? -17.6673 0.3946 3.4868 1.00 0.00 73 TRP A O 1
ATOM 1214 N N . ASN A 1 74 ? -16.0846 1.8947 2.9792 1.00 0.00 74 ASN A N 1
ATOM 1215 C CA . ASN A 1 74 ? -16.9006 2.6408 2.0107 1.00 0.00 74 ASN A CA 1
ATOM 1216 C C . ASN A 1 74 ? -16.0659 2.8776 0.7639 1.00 0.00 74 ASN A C 1
ATOM 1217 O O . ASN A 1 74 ? -14.8610 3.0738 0.8832 1.00 0.00 74 ASN A O 1
ATOM 1228 N N . GLU A 1 75 ? -16.6837 2.9238 -0.4179 1.00 0.00 75 GLU A N 1
ATOM 1229 C CA . GLU A 1 75 ? -15.9986 3.1385 -1.6984 1.00 0.00 75 GLU A CA 1
ATOM 1230 C C . GLU A 1 75 ? -15.1809 4.4358 -1.7115 1.00 0.00 75 GLU A C 1
ATOM 1231 O O . GLU A 1 75 ? -14.1805 4.5100 -2.4072 1.00 0.00 75 GLU A O 1
ATOM 1243 N N . ARG A 1 76 ? -15.5871 5.4517 -0.9493 1.00 0.00 76 ARG A N 1
ATOM 1244 C CA . ARG A 1 76 ? -14.9137 6.7465 -0.8695 1.00 0.00 76 ARG A CA 1
ATOM 1245 C C . ARG A 1 76 ? -14.0931 6.9068 0.4148 1.00 0.00 76 ARG A C 1
ATOM 1246 O O . ARG A 1 76 ? -13.7821 8.0332 0.7978 1.00 0.00 76 ARG A O 1
ATOM 1267 N N . ASP A 1 77 ? -13.8719 5.8504 1.1992 1.00 0.00 77 ASP A N 1
ATOM 1268 C CA . ASP A 1 77 ? -13.0788 5.9641 2.4304 1.00 0.00 77 ASP A CA 1
ATOM 1269 C C . ASP A 1 77 ? -11.6181 6.2513 2.0446 1.00 0.00 77 ASP A C 1
ATOM 1270 O O . ASP A 1 77 ? -11.1183 5.5841 1.1418 1.00 0.00 77 ASP A O 1
ATOM 1279 N N . PRO A 1 78 ? -10.9208 7.2295 2.6483 1.00 0.00 78 PRO A N 1
ATOM 1280 C CA . PRO A 1 78 ? -9.5351 7.5159 2.2876 1.00 0.00 78 PRO A CA 1
ATOM 1281 C C . PRO A 1 78 ? -8.5976 6.3872 2.7341 1.00 0.00 78 PRO A C 1
ATOM 1282 O O . PRO A 1 78 ? -8.8193 5.7526 3.7698 1.00 0.00 78 PRO A O 1
ATOM 1293 N N . ILE A 1 79 ? -7.4928 6.1925 2.0084 1.00 0.00 79 ILE A N 1
ATOM 1294 C CA . ILE A 1 79 ? -6.5317 5.1457 2.3344 1.00 0.00 79 ILE A CA 1
ATOM 1295 C C . ILE A 1 79 ? -5.6858 5.6260 3.5113 1.00 0.00 79 ILE A C 1
ATOM 1296 O O . ILE A 1 79 ? -4.8947 6.5691 3.3957 1.00 0.00 79 ILE A O 1
ATOM 1312 N N . ARG A 1 80 ? -5.8623 4.9912 4.6718 1.00 0.00 80 ARG A N 1
ATOM 1313 C CA . ARG A 1 80 ? -5.0746 5.3343 5.8609 1.00 0.00 80 ARG A CA 1
ATOM 1314 C C . ARG A 1 80 ? -4.1206 4.1708 6.1456 1.00 0.00 80 ARG A C 1
ATOM 1315 O O . ARG A 1 80 ? -4.1404 3.1660 5.4361 1.00 0.00 80 ARG A O 1
ATOM 1336 N N . ALA A 1 81 ? -3.3451 4.2242 7.2263 1.00 0.00 81 ALA A N 1
ATOM 1337 C CA . ALA A 1 81 ? -2.4096 3.1668 7.5905 1.00 0.00 81 ALA A CA 1
ATOM 1338 C C . ALA A 1 81 ? -1.9233 3.3704 9.0172 1.00 0.00 81 ALA A C 1
ATOM 1339 O O . ALA A 1 81 ? -1.8879 4.5131 9.4808 1.00 0.00 81 ALA A O 1
ATOM 1346 N N . LEU A 1 82 ? -1.5107 2.2863 9.6789 1.00 0.00 82 LEU A N 1
ATOM 1347 C CA . LEU A 1 82 ? -1.0203 2.2904 11.0553 1.00 0.00 82 LEU A CA 1
ATOM 1348 C C . LEU A 1 82 ? 0.3289 1.5879 11.1243 1.00 0.00 82 LEU A C 1
ATOM 1349 O O . LEU A 1 82 ? 0.4827 0.4438 10.6882 1.00 0.00 82 LEU A O 1
ATOM 1365 N N . THR A 1 83 ? 1.2649 2.2546 11.7871 1.00 0.00 83 THR A N 1
ATOM 1366 C CA . THR A 1 83 ? 2.6487 1.8692 12.0231 1.00 0.00 83 THR A CA 1
ATOM 1367 C C . THR A 1 83 ? 2.8339 0.7268 13.0418 1.00 0.00 83 THR A C 1
ATOM 1368 O O . THR A 1 83 ? 3.9728 0.3763 13.3633 1.00 0.00 83 THR A O 1
ATOM 1379 N N . CYS A 1 84 ? 1.7448 0.1603 13.5787 1.00 0.00 84 CYS A N 1
ATOM 1380 C CA . CYS A 1 84 ? 1.7646 -0.9319 14.5508 1.00 0.00 84 CYS A CA 1
ATOM 1381 C C . CYS A 1 84 ? 2.3531 -2.1883 13.8908 1.00 0.00 84 CYS A C 1
ATOM 1382 O O . CYS A 1 84 ? 3.4079 -2.6584 14.3108 1.00 0.00 84 CYS A O 1
ATOM 1390 N N . PHE A 1 85 ? 1.7091 -2.7092 12.8409 1.00 0.00 85 PHE A N 1
ATOM 1391 C CA . PHE A 1 85 ? 2.1757 -3.8854 12.0985 1.00 0.00 85 PHE A CA 1
ATOM 1392 C C . PHE A 1 85 ? 2.0748 -3.6435 10.5859 1.00 0.00 85 PHE A C 1
ATOM 1393 O O . PHE A 1 85 ? 1.8946 -4.5746 9.7989 1.00 0.00 85 PHE A O 1
ATOM 1410 N N . SER A 1 86 ? 2.1854 -2.3729 10.1827 1.00 0.00 86 SER A N 1
ATOM 1411 C CA . SER A 1 86 ? 2.1325 -1.9266 8.7979 1.00 0.00 86 SER A CA 1
ATOM 1412 C C . SER A 1 86 ? 0.7903 -2.2987 8.1543 1.00 0.00 86 SER A C 1
ATOM 1413 O O . SER A 1 86 ? 0.7578 -3.0396 7.1703 1.00 0.00 86 SER A O 1
ATOM 1421 N N . VAL A 1 87 ? -0.3438 -1.8669 8.7205 1.00 0.00 87 VAL A N 1
ATOM 1422 C CA . VAL A 1 87 ? -1.6433 -2.1887 8.1221 1.00 0.00 87 VAL A CA 1
ATOM 1423 C C . VAL A 1 87 ? -2.0188 -1.0216 7.2102 1.00 0.00 87 VAL A C 1
ATOM 1424 O O . VAL A 1 87 ? -1.8167 0.1340 7.5854 1.00 0.00 87 VAL A O 1
ATOM 1437 N N . LEU A 1 88 ? -2.5301 -1.3166 6.0157 1.00 0.00 88 LEU A N 1
ATOM 1438 C CA . LEU A 1 88 ? -2.9527 -0.3533 5.0063 1.00 0.00 88 LEU A CA 1
ATOM 1439 C C . LEU A 1 88 ? -4.4543 -0.5419 4.8566 1.00 0.00 88 LEU A C 1
ATOM 1440 O O . LEU A 1 88 ? -4.9171 -1.6359 4.5180 1.00 0.00 88 LEU A O 1
ATOM 1456 N N . PHE A 1 89 ? -5.2046 0.4870 5.2319 1.00 0.00 89 PHE A N 1
ATOM 1457 C CA . PHE A 1 89 ? -6.6504 0.5022 5.1571 1.00 0.00 89 PHE A CA 1
ATOM 1458 C C . PHE A 1 89 ? -7.0068 0.7602 3.7028 1.00 0.00 89 PHE A C 1
ATOM 1459 O O . PHE A 1 89 ? -6.7577 1.8480 3.1869 1.00 0.00 89 PHE A O 1
ATOM 1476 N N . LEU A 1 90 ? -7.5291 -0.2659 3.0353 1.00 0.00 90 LEU A N 1
ATOM 1477 C CA . LEU A 1 90 ? -7.9159 -0.2426 1.6377 1.00 0.00 90 LEU A CA 1
ATOM 1478 C C . LEU A 1 90 ? -9.3816 -0.6431 1.4926 1.00 0.00 90 LEU A C 1
ATOM 1479 O O . LEU A 1 90 ? -9.6796 -1.8297 1.6582 1.00 0.00 90 LEU A O 1
ATOM 1495 N N . PRO A 1 91 ? -10.3108 0.2829 1.2143 1.00 0.00 91 PRO A N 1
ATOM 1496 C CA . PRO A 1 91 ? -11.7088 -0.0817 1.0281 1.00 0.00 91 PRO A CA 1
ATOM 1497 C C . PRO A 1 91 ? -11.8554 -0.8817 -0.2786 1.00 0.00 91 PRO A C 1
ATOM 1498 O O . PRO A 1 91 ? -10.9620 -0.8891 -1.1307 1.00 0.00 91 PRO A O 1
ATOM 1509 N N . LYS A 1 92 ? -12.9933 -1.5586 -0.4666 1.00 0.00 92 LYS A N 1
ATOM 1510 C CA . LYS A 1 92 ? -13.2322 -2.3533 -1.6672 1.00 0.00 92 LYS A CA 1
ATOM 1511 C C . LYS A 1 92 ? -13.6476 -1.4416 -2.8273 1.00 0.00 92 LYS A C 1
ATOM 1512 O O . LYS A 1 92 ? -14.8120 -1.4280 -3.2234 1.00 0.00 92 LYS A O 1
ATOM 1531 N N . TYR A 1 93 ? -12.7139 -0.6640 -3.3803 1.00 0.00 93 TYR A N 1
ATOM 1532 C CA . TYR A 1 93 ? -12.9614 0.2523 -4.4961 1.00 0.00 93 TYR A CA 1
ATOM 1533 C C . TYR A 1 93 ? -13.6147 -0.4920 -5.6631 1.00 0.00 93 TYR A C 1
ATOM 1534 O O . TYR A 1 93 ? -13.1433 -1.5667 -6.0453 1.00 0.00 93 TYR A O 1
ATOM 1552 N N . SER A 1 94 ? -14.6782 0.0612 -6.2524 1.00 0.00 94 SER A N 1
ATOM 1553 C CA . SER A 1 94 ? -15.3532 -0.5843 -7.3743 1.00 0.00 94 SER A CA 1
ATOM 1554 C C . SER A 1 94 ? -14.5362 -0.5261 -8.6648 1.00 0.00 94 SER A C 1
ATOM 1555 O O . SER A 1 94 ? -14.6712 -1.4322 -9.4954 1.00 0.00 94 SER A O 1
ATOM 1563 N N . THR A 1 95 ? -13.6764 0.4802 -8.8409 1.00 0.00 95 THR A N 1
ATOM 1564 C CA . THR A 1 95 ? -12.8921 0.6445 -10.0540 1.00 0.00 95 THR A CA 1
ATOM 1565 C C . THR A 1 95 ? -11.3880 0.6321 -9.8076 1.00 0.00 95 THR A C 1
ATOM 1566 O O . THR A 1 95 ? -10.8788 0.8122 -8.6947 1.00 0.00 95 THR A O 1
ATOM 1577 N N . MET A 1 96 ? -10.6710 0.3524 -10.8919 1.00 0.00 96 MET A N 1
ATOM 1578 C CA . MET A 1 96 ? -9.2249 0.2990 -10.8891 1.00 0.00 96 MET A CA 1
ATOM 1579 C C . MET A 1 96 ? -8.6332 1.7082 -10.8429 1.00 0.00 96 MET A C 1
ATOM 1580 O O . MET A 1 96 ? -7.4961 1.8713 -10.4028 1.00 0.00 96 MET A O 1
ATOM 1594 N N . GLU A 1 97 ? -9.3971 2.7096 -11.2908 1.00 0.00 97 GLU A N 1
ATOM 1595 C CA . GLU A 1 97 ? -8.9604 4.0899 -11.2860 1.00 0.00 97 GLU A CA 1
ATOM 1596 C C . GLU A 1 97 ? -9.0560 4.6499 -9.8781 1.00 0.00 97 GLU A C 1
ATOM 1597 O O . GLU A 1 97 ? -8.0801 5.2365 -9.4283 1.00 0.00 97 GLU A O 1
ATOM 1609 N N . THR A 1 98 ? -10.1586 4.4048 -9.1596 1.00 0.00 98 THR A N 1
ATOM 1610 C CA . THR A 1 98 ? -10.3182 4.9224 -7.8086 1.00 0.00 98 THR A CA 1
ATOM 1611 C C . THR A 1 98 ? -9.1682 4.4360 -6.9279 1.00 0.00 98 THR A C 1
ATOM 1612 O O . THR A 1 98 ? -8.6410 5.2409 -6.1582 1.00 0.00 98 THR A O 1
ATOM 1623 N N . VAL A 1 99 ? -8.7241 3.1734 -7.0706 1.00 0.00 99 VAL A N 1
ATOM 1624 C CA . VAL A 1 99 ? -7.6013 2.7185 -6.2515 1.00 0.00 99 VAL A CA 1
ATOM 1625 C C . VAL A 1 99 ? -6.2949 3.4074 -6.6907 1.00 0.00 99 VAL A C 1
ATOM 1626 O O . VAL A 1 99 ? -5.4636 3.7134 -5.8405 1.00 0.00 99 VAL A O 1
ATOM 1639 N N . GLU A 1 100 ? -6.0787 3.6343 -7.9956 1.00 0.00 100 GLU A N 1
ATOM 1640 C CA . GLU A 1 100 ? -4.8637 4.2818 -8.4906 1.00 0.00 100 GLU A CA 1
ATOM 1641 C C . GLU A 1 100 ? -4.7740 5.7083 -7.9475 1.00 0.00 100 GLU A C 1
ATOM 1642 O O . GLU A 1 100 ? -3.6946 6.1354 -7.5290 1.00 0.00 100 GLU A O 1
ATOM 1654 N N . GLU A 1 101 ? -5.8957 6.4225 -7.9313 1.00 0.00 101 GLU A N 1
ATOM 1655 C CA . GLU A 1 101 ? -5.9926 7.7891 -7.4450 1.00 0.00 101 GLU A CA 1
ATOM 1656 C C . GLU A 1 101 ? -5.8268 7.8272 -5.9253 1.00 0.00 101 GLU A C 1
ATOM 1657 O O . GLU A 1 101 ? -5.1268 8.6909 -5.4067 1.00 0.00 101 GLU A O 1
ATOM 1669 N N . ALA A 1 102 ? -6.4301 6.8765 -5.2058 1.00 0.00 102 ALA A N 1
ATOM 1670 C CA . ALA A 1 102 ? -6.3473 6.8134 -3.7494 1.00 0.00 102 ALA A CA 1
ATOM 1671 C C . ALA A 1 102 ? -4.9123 6.5422 -3.2921 1.00 0.00 102 ALA A C 1
ATOM 1672 O O . ALA A 1 102 ? -4.4820 6.9740 -2.2179 1.00 0.00 102 ALA A O 1
ATOM 1679 N N . LEU A 1 103 ? -4.1598 5.8021 -4.1077 1.00 0.00 103 LEU A N 1
ATOM 1680 C CA . LEU A 1 103 ? -2.7724 5.4834 -3.8347 1.00 0.00 103 LEU A CA 1
ATOM 1681 C C . LEU A 1 103 ? -2.0210 6.8199 -3.8536 1.00 0.00 103 LEU A C 1
ATOM 1682 O O . LEU A 1 103 ? -1.2183 7.0650 -2.9505 1.00 0.00 103 LEU A O 1
ATOM 1698 N N . GLN A 1 104 ? -2.2899 7.6739 -4.8532 1.00 0.00 104 GLN A N 1
ATOM 1699 C CA . GLN A 1 104 ? -1.6703 8.9883 -4.9951 1.00 0.00 104 GLN A CA 1
ATOM 1700 C C . GLN A 1 104 ? -2.0932 9.9268 -3.8586 1.00 0.00 104 GLN A C 1
ATOM 1701 O O . GLN A 1 104 ? -1.2445 10.6094 -3.2968 1.00 0.00 104 GLN A O 1
ATOM 1715 N N . GLU A 1 105 ? -3.3705 9.9343 -3.4795 1.00 0.00 105 GLU A N 1
ATOM 1716 C CA . GLU A 1 105 ? -3.9523 10.7743 -2.4399 1.00 0.00 105 GLU A CA 1
ATOM 1717 C C . GLU A 1 105 ? -3.1697 10.6742 -1.1285 1.00 0.00 105 GLU A C 1
ATOM 1718 O O . GLU A 1 105 ? -2.6766 11.6729 -0.5933 1.00 0.00 105 GLU A O 1
ATOM 1730 N N . ALA A 1 106 ? -2.9937 9.4468 -0.6390 1.00 0.00 106 ALA A N 1
ATOM 1731 C CA . ALA A 1 106 ? -2.2885 9.2098 0.6040 1.00 0.00 106 ALA A CA 1
ATOM 1732 C C . ALA A 1 106 ? -0.7980 9.5397 0.5101 1.00 0.00 106 ALA A C 1
ATOM 1733 O O . ALA A 1 106 ? -0.2814 10.1326 1.4635 1.00 0.00 106 ALA A O 1
ATOM 1740 N N . ILE A 1 107 ? -0.0820 9.1760 -0.5634 1.00 0.00 107 ILE A N 1
ATOM 1741 C CA . ILE A 1 107 ? 1.3428 9.5228 -0.6646 1.00 0.00 107 ILE A CA 1
ATOM 1742 C C . ILE A 1 107 ? 1.5053 11.0427 -0.7782 1.00 0.00 107 ILE A C 1
ATOM 1743 O O . ILE A 1 107 ? 2.4665 11.5958 -0.2466 1.00 0.00 107 ILE A O 1
ATOM 1759 N N . ASN A 1 108 ? 0.5389 11.7248 -1.4028 1.00 0.00 108 ASN A N 1
ATOM 1760 C CA . ASN A 1 108 ? 0.5215 13.1726 -1.5773 1.00 0.00 108 ASN A CA 1
ATOM 1761 C C . ASN A 1 108 ? 0.0763 13.8686 -0.2866 1.00 0.00 108 ASN A C 1
ATOM 1762 O O . ASN A 1 108 ? -0.1594 15.0799 -0.3077 1.00 0.00 108 ASN A O 1
ATOM 1773 N N . ASN A 1 109 ? 0.0159 13.1309 0.8297 1.00 0.00 109 ASN A N 1
ATOM 1774 C CA . ASN A 1 109 ? -0.3738 13.5472 2.1651 1.00 0.00 109 ASN A CA 1
ATOM 1775 C C . ASN A 1 109 ? -1.8472 13.9294 2.1461 1.00 0.00 109 ASN A C 1
ATOM 1776 O O . ASN A 1 109 ? -2.1825 15.0838 1.8856 1.00 0.00 109 ASN A O 1
ATOM 1787 N N . ASN A 1 110 ? -2.7461 12.9884 2.4559 1.00 0.00 110 ASN A N 1
ATOM 1788 C CA . ASN A 1 110 ? -4.2039 13.1987 2.4534 1.00 0.00 110 ASN A CA 1
ATOM 1789 C C . ASN A 1 110 ? -4.7522 14.2326 3.4633 1.00 0.00 110 ASN A C 1
ATOM 1790 O O . ASN A 1 110 ? -5.9500 14.3339 3.7228 1.00 0.00 110 ASN A O 1
ATOM 1801 N N . ARG A 1 111 ? -3.8533 14.9906 4.0765 1.00 0.00 111 ARG A N 1
ATOM 1802 C CA . ARG A 1 111 ? -4.0736 16.0243 5.0786 1.00 0.00 111 ARG A CA 1
ATOM 1803 C C . ARG A 1 111 ? -4.8095 15.4574 6.3005 1.00 0.00 111 ARG A C 1
ATOM 1804 O O . ARG A 1 111 ? -5.0717 14.2595 6.3693 1.00 0.00 111 ARG A O 1
ATOM 1825 N N . GLY A 1 112 ? -5.0585 16.2805 7.3216 1.00 0.00 112 GLY A N 1
ATOM 1826 C CA . GLY A 1 112 ? -5.7567 15.8644 8.5358 1.00 0.00 112 GLY A CA 1
ATOM 1827 C C . GLY A 1 112 ? -5.1517 14.6603 9.2765 1.00 0.00 112 GLY A C 1
ATOM 1828 O O . GLY A 1 112 ? -5.8048 14.1168 10.1665 1.00 0.00 112 GLY A O 1
ATOM 1832 N N . PHE A 1 113 ? -3.9249 14.2241 8.9602 1.00 0.00 113 PHE A N 1
ATOM 1833 C CA . PHE A 1 113 ? -3.2591 13.0761 9.5909 1.00 0.00 113 PHE A CA 1
ATOM 1834 C C . PHE A 1 113 ? -2.6514 13.3986 10.9564 1.00 0.00 113 PHE A C 1
ATOM 1835 O O . PHE A 1 113 ? -2.0676 12.5369 11.6157 1.00 0.00 113 PHE A O 1
ATOM 1852 N N . GLY A 1 114 ? -2.7555 14.6524 11.3758 1.00 0.00 114 GLY A N 1
ATOM 1853 C CA . GLY A 1 114 ? -2.2382 15.1569 12.6419 1.00 0.00 114 GLY A CA 1
ATOM 1854 C C . GLY A 1 114 ? -2.6366 14.2533 13.8083 1.00 0.00 114 GLY A C 1
ATOM 1858 N N . GLY A 1 1 ? 12.5152 5.9576 -12.4034 1.00 0.00 1 GLY A N 2
ATOM 1859 C CA . GLY A 1 1 ? 13.0644 6.1202 -11.0504 1.00 0.00 1 GLY A CA 2
ATOM 1860 C C . GLY A 1 1 ? 13.5145 4.7967 -10.4491 1.00 0.00 1 GLY A C 2
ATOM 1861 O O . GLY A 1 1 ? 14.7057 4.6640 -10.1740 1.00 0.00 1 GLY A O 2
ATOM 1864 N N . ASN A 1 2 ? 12.5768 3.8607 -10.2076 1.00 0.00 2 ASN A N 2
ATOM 1865 C CA . ASN A 1 2 ? 12.7213 2.5089 -9.6337 1.00 0.00 2 ASN A CA 2
ATOM 1866 C C . ASN A 1 2 ? 14.1693 2.0674 -9.3938 1.00 0.00 2 ASN A C 2
ATOM 1867 O O . ASN A 1 2 ? 14.7730 1.4497 -10.2768 1.00 0.00 2 ASN A O 2
ATOM 1878 N N . THR A 1 3 ? 14.7305 2.3866 -8.2239 1.00 0.00 3 THR A N 2
ATOM 1879 C CA . THR A 1 3 ? 16.0900 1.9777 -7.9234 1.00 0.00 3 THR A CA 2
ATOM 1880 C C . THR A 1 3 ? 16.0803 0.4958 -7.5421 1.00 0.00 3 THR A C 2
ATOM 1881 O O . THR A 1 3 ? 15.0259 -0.1418 -7.4037 1.00 0.00 3 THR A O 2
ATOM 1892 N N . ASP A 1 4 ? 17.2706 -0.0663 -7.3832 1.00 0.00 4 ASP A N 2
ATOM 1893 C CA . ASP A 1 4 ? 17.4835 -1.4670 -7.0558 1.00 0.00 4 ASP A CA 2
ATOM 1894 C C . ASP A 1 4 ? 17.3100 -1.6742 -5.5557 1.00 0.00 4 ASP A C 2
ATOM 1895 O O . ASP A 1 4 ? 18.1931 -1.3909 -4.7433 1.00 0.00 4 ASP A O 2
ATOM 1904 N N . TYR A 1 5 ? 16.1014 -2.0934 -5.2299 1.00 0.00 5 TYR A N 2
ATOM 1905 C CA . TYR A 1 5 ? 15.5160 -2.4275 -3.9519 1.00 0.00 5 TYR A CA 2
ATOM 1906 C C . TYR A 1 5 ? 14.7017 -3.6857 -4.2869 1.00 0.00 5 TYR A C 2
ATOM 1907 O O . TYR A 1 5 ? 14.2702 -3.8582 -5.4366 1.00 0.00 5 TYR A O 2
ATOM 1925 N N . ASP A 1 6 ? 14.4532 -4.5585 -3.3181 1.00 0.00 6 ASP A N 2
ATOM 1926 C CA . ASP A 1 6 ? 13.7070 -5.7797 -3.5927 1.00 0.00 6 ASP A CA 2
ATOM 1927 C C . ASP A 1 6 ? 12.2063 -5.4877 -3.5385 1.00 0.00 6 ASP A C 2
ATOM 1928 O O . ASP A 1 6 ? 11.5208 -5.8356 -2.5718 1.00 0.00 6 ASP A O 2
ATOM 1937 N N . TRP A 1 7 ? 11.6549 -4.8423 -4.5711 1.00 0.00 7 TRP A N 2
ATOM 1938 C CA . TRP A 1 7 ? 10.2214 -4.5283 -4.6089 1.00 0.00 7 TRP A CA 2
ATOM 1939 C C . TRP A 1 7 ? 9.4092 -5.8060 -4.8136 1.00 0.00 7 TRP A C 2
ATOM 1940 O O . TRP A 1 7 ? 8.2800 -5.9077 -4.3382 1.00 0.00 7 TRP A O 2
ATOM 1961 N N . LYS A 1 8 ? 10.0120 -6.7957 -5.4759 1.00 0.00 8 LYS A N 2
ATOM 1962 C CA . LYS A 1 8 ? 9.4187 -8.0917 -5.7542 1.00 0.00 8 LYS A CA 2
ATOM 1963 C C . LYS A 1 8 ? 9.1859 -8.8290 -4.4443 1.00 0.00 8 LYS A C 2
ATOM 1964 O O . LYS A 1 8 ? 8.0840 -9.2807 -4.1602 1.00 0.00 8 LYS A O 2
ATOM 1983 N N . THR A 1 9 ? 10.2251 -8.9406 -3.6253 1.00 0.00 9 THR A N 2
ATOM 1984 C CA . THR A 1 9 ? 10.1440 -9.6056 -2.3511 1.00 0.00 9 THR A CA 2
ATOM 1985 C C . THR A 1 9 ? 9.1184 -8.9199 -1.4501 1.00 0.00 9 THR A C 2
ATOM 1986 O O . THR A 1 9 ? 8.4338 -9.5953 -0.6880 1.00 0.00 9 THR A O 2
ATOM 1997 N N . PHE A 1 10 ? 9.0145 -7.5935 -1.5208 1.00 0.00 10 PHE A N 2
ATOM 1998 C CA . PHE A 1 10 ? 8.1017 -6.8351 -0.6948 1.00 0.00 10 PHE A CA 2
ATOM 1999 C C . PHE A 1 10 ? 6.6588 -7.2341 -0.9968 1.00 0.00 10 PHE A C 2
ATOM 2000 O O . PHE A 1 10 ? 5.9148 -7.6015 -0.0875 1.00 0.00 10 PHE A O 2
ATOM 2017 N N . GLU A 1 11 ? 6.2463 -7.1495 -2.2587 1.00 0.00 11 GLU A N 2
ATOM 2018 C CA . GLU A 1 11 ? 4.8693 -7.4798 -2.6201 1.00 0.00 11 GLU A CA 2
ATOM 2019 C C . GLU A 1 11 ? 4.5922 -8.9709 -2.4424 1.00 0.00 11 GLU A C 2
ATOM 2020 O O . GLU A 1 11 ? 3.5110 -9.3514 -1.9930 1.00 0.00 11 GLU A O 2
ATOM 2032 N N . LYS A 1 12 ? 5.5785 -9.8286 -2.7130 1.00 0.00 12 LYS A N 2
ATOM 2033 C CA . LYS A 1 12 ? 5.4110 -11.2663 -2.5775 1.00 0.00 12 LYS A CA 2
ATOM 2034 C C . LYS A 1 12 ? 5.2604 -11.6830 -1.1136 1.00 0.00 12 LYS A C 2
ATOM 2035 O O . LYS A 1 12 ? 4.3272 -12.4262 -0.8168 1.00 0.00 12 LYS A O 2
ATOM 2054 N N . ASN A 1 13 ? 6.0816 -11.1607 -0.1930 1.00 0.00 13 ASN A N 2
ATOM 2055 C CA . ASN A 1 13 ? 6.0272 -11.5214 1.2304 1.00 0.00 13 ASN A CA 2
ATOM 2056 C C . ASN A 1 13 ? 4.9484 -10.7938 2.0381 1.00 0.00 13 ASN A C 2
ATOM 2057 O O . ASN A 1 13 ? 4.8086 -11.0517 3.2394 1.00 0.00 13 ASN A O 2
ATOM 2068 N N . ALA A 1 14 ? 4.1887 -9.8912 1.4184 1.00 0.00 14 ALA A N 2
ATOM 2069 C CA . ALA A 1 14 ? 3.1134 -9.1482 2.0620 1.00 0.00 14 ALA A CA 2
ATOM 2070 C C . ALA A 1 14 ? 1.9989 -10.0836 2.5939 1.00 0.00 14 ALA A C 2
ATOM 2071 O O . ALA A 1 14 ? 1.9194 -11.2655 2.2293 1.00 0.00 14 ALA A O 2
ATOM 2078 N N . ARG A 1 15 ? 1.1925 -9.5871 3.5406 1.00 0.00 15 ARG A N 2
ATOM 2079 C CA . ARG A 1 15 ? 0.0839 -10.2830 4.1985 1.00 0.00 15 ARG A CA 2
ATOM 2080 C C . ARG A 1 15 ? -1.2791 -9.9205 3.6164 1.00 0.00 15 ARG A C 2
ATOM 2081 O O . ARG A 1 15 ? -1.4672 -8.8545 3.0289 1.00 0.00 15 ARG A O 2
ATOM 2102 N N . TYR A 1 16 ? -2.2275 -10.8261 3.8314 1.00 0.00 16 TYR A N 2
ATOM 2103 C CA . TYR A 1 16 ? -3.6272 -10.7477 3.3982 1.00 0.00 16 TYR A CA 2
ATOM 2104 C C . TYR A 1 16 ? -4.5082 -11.3746 4.4815 1.00 0.00 16 TYR A C 2
ATOM 2105 O O . TYR A 1 16 ? -4.2120 -12.4917 4.9178 1.00 0.00 16 TYR A O 2
ATOM 2123 N N . GLU A 1 17 ? -5.5190 -10.6606 4.9810 1.00 0.00 17 GLU A N 2
ATOM 2124 C CA . GLU A 1 17 ? -6.4517 -11.1696 5.9926 1.00 0.00 17 GLU A CA 2
ATOM 2125 C C . GLU A 1 17 ? -7.4873 -12.0475 5.2529 1.00 0.00 17 GLU A C 2
ATOM 2126 O O . GLU A 1 17 ? -7.5612 -11.9810 4.0182 1.00 0.00 17 GLU A O 2
ATOM 2138 N N . PRO A 1 18 ? -8.2907 -12.8888 5.9335 1.00 0.00 18 PRO A N 2
ATOM 2139 C CA . PRO A 1 18 ? -9.2706 -13.7094 5.2330 1.00 0.00 18 PRO A CA 2
ATOM 2140 C C . PRO A 1 18 ? -10.3725 -12.8550 4.6025 1.00 0.00 18 PRO A C 2
ATOM 2141 O O . PRO A 1 18 ? -10.5929 -11.6930 4.9604 1.00 0.00 18 PRO A O 2
ATOM 2152 N N . GLY A 1 19 ? -11.0788 -13.4644 3.6517 1.00 0.00 19 GLY A N 2
ATOM 2153 C CA . GLY A 1 19 ? -12.1590 -12.8437 2.9039 1.00 0.00 19 GLY A CA 2
ATOM 2154 C C . GLY A 1 19 ? -11.6487 -12.2001 1.6139 1.00 0.00 19 GLY A C 2
ATOM 2155 O O . GLY A 1 19 ? -12.4666 -11.8391 0.7614 1.00 0.00 19 GLY A O 2
ATOM 2159 N N . TYR A 1 20 ? -10.3276 -12.0816 1.4468 1.00 0.00 20 TYR A N 2
ATOM 2160 C CA . TYR A 1 20 ? -9.6530 -11.5115 0.2892 1.00 0.00 20 TYR A CA 2
ATOM 2161 C C . TYR A 1 20 ? -8.6193 -12.5153 -0.2096 1.00 0.00 20 TYR A C 2
ATOM 2162 O O . TYR A 1 20 ? -8.2660 -13.4661 0.4949 1.00 0.00 20 TYR A O 2
ATOM 2180 N N . ASN A 1 21 ? -8.1717 -12.3421 -1.4529 1.00 0.00 21 ASN A N 2
ATOM 2181 C CA . ASN A 1 21 ? -7.1943 -13.2019 -2.1112 1.00 0.00 21 ASN A CA 2
ATOM 2182 C C . ASN A 1 21 ? -6.3833 -12.3397 -3.0626 1.00 0.00 21 ASN A C 2
ATOM 2183 O O . ASN A 1 21 ? -6.8982 -11.3174 -3.5160 1.00 0.00 21 ASN A O 2
ATOM 2194 N N . SER A 1 22 ? -5.1771 -12.7655 -3.4440 1.00 0.00 22 SER A N 2
ATOM 2195 C CA . SER A 1 22 ? -4.3573 -11.9863 -4.3706 1.00 0.00 22 SER A CA 2
ATOM 2196 C C . SER A 1 22 ? -5.0381 -11.8267 -5.7365 1.00 0.00 22 SER A C 2
ATOM 2197 O O . SER A 1 22 ? -4.8405 -10.8264 -6.4333 1.00 0.00 22 SER A O 2
ATOM 2205 N N . SER A 1 23 ? -5.8170 -12.8335 -6.1334 1.00 0.00 23 SER A N 2
ATOM 2206 C CA . SER A 1 23 ? -6.5615 -12.8961 -7.3780 1.00 0.00 23 SER A CA 2
ATOM 2207 C C . SER A 1 23 ? -7.8345 -12.0435 -7.3135 1.00 0.00 23 SER A C 2
ATOM 2208 O O . SER A 1 23 ? -8.5275 -11.9063 -8.3275 1.00 0.00 23 SER A O 2
ATOM 2216 N N . HIS A 1 24 ? -8.2277 -11.5446 -6.1343 1.00 0.00 24 HIS A N 2
ATOM 2217 C CA . HIS A 1 24 ? -9.4115 -10.7094 -5.9966 1.00 0.00 24 HIS A CA 2
ATOM 2218 C C . HIS A 1 24 ? -9.0788 -9.3883 -6.7076 1.00 0.00 24 HIS A C 2
ATOM 2219 O O . HIS A 1 24 ? -7.9683 -8.8836 -6.5091 1.00 0.00 24 HIS A O 2
ATOM 2232 N N . PRO A 1 25 ? -9.9798 -8.8405 -7.5474 1.00 0.00 25 PRO A N 2
ATOM 2233 C CA . PRO A 1 25 ? -9.7640 -7.6027 -8.2910 1.00 0.00 25 PRO A CA 2
ATOM 2234 C C . PRO A 1 25 ? -9.0348 -6.5115 -7.5087 1.00 0.00 25 PRO A C 2
ATOM 2235 O O . PRO A 1 25 ? -8.1223 -5.8899 -8.0443 1.00 0.00 25 PRO A O 2
ATOM 2246 N N . THR A 1 26 ? -9.4164 -6.2854 -6.2525 1.00 0.00 26 THR A N 2
ATOM 2247 C CA . THR A 1 26 ? -8.8185 -5.2749 -5.3993 1.00 0.00 26 THR A CA 2
ATOM 2248 C C . THR A 1 26 ? -7.3081 -5.3896 -5.2573 1.00 0.00 26 THR A C 2
ATOM 2249 O O . THR A 1 26 ? -6.6049 -4.3986 -5.4780 1.00 0.00 26 THR A O 2
ATOM 2260 N N . ILE A 1 27 ? -6.8180 -6.5763 -4.8912 1.00 0.00 27 ILE A N 2
ATOM 2261 C CA . ILE A 1 27 ? -5.3998 -6.7793 -4.6823 1.00 0.00 27 ILE A CA 2
ATOM 2262 C C . ILE A 1 27 ? -4.6345 -6.5758 -5.9818 1.00 0.00 27 ILE A C 2
ATOM 2263 O O . ILE A 1 27 ? -3.7111 -5.7603 -6.0073 1.00 0.00 27 ILE A O 2
ATOM 2279 N N . VAL A 1 28 ? -5.0039 -7.3009 -7.0426 1.00 0.00 28 VAL A N 2
ATOM 2280 C CA . VAL A 1 28 ? -4.3097 -7.1706 -8.3170 1.00 0.00 28 VAL A CA 2
ATOM 2281 C C . VAL A 1 28 ? -4.2609 -5.6991 -8.7695 1.00 0.00 28 VAL A C 2
ATOM 2282 O O . VAL A 1 28 ? -3.1838 -5.2370 -9.1489 1.00 0.00 28 VAL A O 2
ATOM 2295 N N . MET A 1 29 ? -5.3681 -4.9450 -8.6825 1.00 0.00 29 MET A N 2
ATOM 2296 C CA . MET A 1 29 ? -5.4344 -3.5320 -9.0754 1.00 0.00 29 MET A CA 2
ATOM 2297 C C . MET A 1 29 ? -4.5162 -2.6638 -8.2078 1.00 0.00 29 MET A C 2
ATOM 2298 O O . MET A 1 29 ? -3.7885 -1.8138 -8.7337 1.00 0.00 29 MET A O 2
ATOM 2312 N N . PHE A 1 30 ? -4.5353 -2.8650 -6.8879 1.00 0.00 30 PHE A N 2
ATOM 2313 C CA . PHE A 1 30 ? -3.6901 -2.1068 -5.9780 1.00 0.00 30 PHE A CA 2
ATOM 2314 C C . PHE A 1 30 ? -2.2138 -2.3107 -6.3312 1.00 0.00 30 PHE A C 2
ATOM 2315 O O . PHE A 1 30 ? -1.4555 -1.3413 -6.4364 1.00 0.00 30 PHE A O 2
ATOM 2332 N N . TRP A 1 31 ? -1.7841 -3.5638 -6.5380 1.00 0.00 31 TRP A N 2
ATOM 2333 C CA . TRP A 1 31 ? -0.3962 -3.8203 -6.8866 1.00 0.00 31 TRP A CA 2
ATOM 2334 C C . TRP A 1 31 ? -0.0462 -3.1651 -8.2312 1.00 0.00 31 TRP A C 2
ATOM 2335 O O . TRP A 1 31 ? 1.1217 -2.8166 -8.4201 1.00 0.00 31 TRP A O 2
ATOM 2356 N N . LYS A 1 32 ? -1.0108 -2.9254 -9.1429 1.00 0.00 32 LYS A N 2
ATOM 2357 C CA . LYS A 1 32 ? -0.7064 -2.2563 -10.4132 1.00 0.00 32 LYS A CA 2
ATOM 2358 C C . LYS A 1 32 ? -0.1590 -0.8732 -10.1009 1.00 0.00 32 LYS A C 2
ATOM 2359 O O . LYS A 1 32 ? 0.8697 -0.4949 -10.6721 1.00 0.00 32 LYS A O 2
ATOM 2378 N N . ALA A 1 33 ? -0.8396 -0.1303 -9.2162 1.00 0.00 33 ALA A N 2
ATOM 2379 C CA . ALA A 1 33 ? -0.3987 1.2050 -8.8592 1.00 0.00 33 ALA A CA 2
ATOM 2380 C C . ALA A 1 33 ? 1.0048 1.1480 -8.2776 1.00 0.00 33 ALA A C 2
ATOM 2381 O O . ALA A 1 33 ? 1.8727 1.9050 -8.7065 1.00 0.00 33 ALA A O 2
ATOM 2388 N N . PHE A 1 34 ? 1.2382 0.2313 -7.3372 1.00 0.00 34 PHE A N 2
ATOM 2389 C CA . PHE A 1 34 ? 2.5404 0.0984 -6.6938 1.00 0.00 34 PHE A CA 2
ATOM 2390 C C . PHE A 1 34 ? 3.6562 -0.2282 -7.7063 1.00 0.00 34 PHE A C 2
ATOM 2391 O O . PHE A 1 34 ? 4.7924 0.2035 -7.5213 1.00 0.00 34 PHE A O 2
ATOM 2408 N N . HIS A 1 35 ? 3.3608 -0.9734 -8.7759 1.00 0.00 35 HIS A N 2
ATOM 2409 C CA . HIS A 1 35 ? 4.3540 -1.3259 -9.7857 1.00 0.00 35 HIS A CA 2
ATOM 2410 C C . HIS A 1 35 ? 4.5529 -0.2456 -10.8601 1.00 0.00 35 HIS A C 2
ATOM 2411 O O . HIS A 1 35 ? 5.5223 -0.3570 -11.6189 1.00 0.00 35 HIS A O 2
ATOM 2424 N N . LYS A 1 36 ? 3.6865 0.7750 -10.9671 1.00 0.00 36 LYS A N 2
ATOM 2425 C CA . LYS A 1 36 ? 3.8325 1.8439 -11.9696 1.00 0.00 36 LYS A CA 2
ATOM 2426 C C . LYS A 1 36 ? 4.4258 3.1180 -11.3677 1.00 0.00 36 LYS A C 2
ATOM 2427 O O . LYS A 1 36 ? 5.1486 3.8087 -12.0934 1.00 0.00 36 LYS A O 2
ATOM 2446 N N . LEU A 1 37 ? 4.1345 3.4472 -10.1010 1.00 0.00 37 LEU A N 2
ATOM 2447 C CA . LEU A 1 37 ? 4.6716 4.6587 -9.4759 1.00 0.00 37 LEU A CA 2
ATOM 2448 C C . LEU A 1 37 ? 6.2060 4.6042 -9.4061 1.00 0.00 37 LEU A C 2
ATOM 2449 O O . LEU A 1 37 ? 6.8009 3.5335 -9.5603 1.00 0.00 37 LEU A O 2
ATOM 2465 N N . THR A 1 38 ? 6.8687 5.7387 -9.1803 1.00 0.00 38 THR A N 2
ATOM 2466 C CA . THR A 1 38 ? 8.3252 5.7862 -9.1102 1.00 0.00 38 THR A CA 2
ATOM 2467 C C . THR A 1 38 ? 8.8502 5.4840 -7.7042 1.00 0.00 38 THR A C 2
ATOM 2468 O O . THR A 1 38 ? 8.0982 5.3139 -6.7433 1.00 0.00 38 THR A O 2
ATOM 2479 N N . LEU A 1 39 ? 10.1758 5.4214 -7.5856 1.00 0.00 39 LEU A N 2
ATOM 2480 C CA . LEU A 1 39 ? 10.8977 5.1506 -6.3476 1.00 0.00 39 LEU A CA 2
ATOM 2481 C C . LEU A 1 39 ? 10.5511 6.1681 -5.2599 1.00 0.00 39 LEU A C 2
ATOM 2482 O O . LEU A 1 39 ? 10.3417 5.8118 -4.1056 1.00 0.00 39 LEU A O 2
ATOM 2498 N N . GLU A 1 40 ? 10.4578 7.4382 -5.6298 1.00 0.00 40 GLU A N 2
ATOM 2499 C CA . GLU A 1 40 ? 10.1352 8.5441 -4.7360 1.00 0.00 40 GLU A CA 2
ATOM 2500 C C . GLU A 1 40 ? 8.7480 8.3305 -4.1342 1.00 0.00 40 GLU A C 2
ATOM 2501 O O . GLU A 1 40 ? 8.5556 8.3900 -2.9203 1.00 0.00 40 GLU A O 2
ATOM 2513 N N . GLU A 1 41 ? 7.7936 8.0409 -5.0123 1.00 0.00 41 GLU A N 2
ATOM 2514 C CA . GLU A 1 41 ? 6.3996 7.7989 -4.7057 1.00 0.00 41 GLU A CA 2
ATOM 2515 C C . GLU A 1 41 ? 6.3011 6.5719 -3.7836 1.00 0.00 41 GLU A C 2
ATOM 2516 O O . GLU A 1 41 ? 5.6711 6.6557 -2.7291 1.00 0.00 41 GLU A O 2
ATOM 2528 N N . LYS A 1 42 ? 6.9535 5.4360 -4.0964 1.00 0.00 42 LYS A N 2
ATOM 2529 C CA . LYS A 1 42 ? 6.8659 4.2798 -3.1908 1.00 0.00 42 LYS A CA 2
ATOM 2530 C C . LYS A 1 42 ? 7.5384 4.5882 -1.8526 1.00 0.00 42 LYS A C 2
ATOM 2531 O O . LYS A 1 42 ? 7.1130 4.0294 -0.8464 1.00 0.00 42 LYS A O 2
ATOM 2550 N N . LYS A 1 43 ? 8.5585 5.4576 -1.7858 1.00 0.00 43 LYS A N 2
ATOM 2551 C CA . LYS A 1 43 ? 9.1595 5.7922 -0.4916 1.00 0.00 43 LYS A CA 2
ATOM 2552 C C . LYS A 1 43 ? 8.0851 6.5131 0.3218 1.00 0.00 43 LYS A C 2
ATOM 2553 O O . LYS A 1 43 ? 7.9257 6.1994 1.4965 1.00 0.00 43 LYS A O 2
ATOM 2572 N N . LYS A 1 44 ? 7.3276 7.4448 -0.2699 1.00 0.00 44 LYS A N 2
ATOM 2573 C CA . LYS A 1 44 ? 6.2625 8.1406 0.4565 1.00 0.00 44 LYS A CA 2
ATOM 2574 C C . LYS A 1 44 ? 5.1929 7.1358 0.8956 1.00 0.00 44 LYS A C 2
ATOM 2575 O O . LYS A 1 44 ? 4.6678 7.2597 1.9964 1.00 0.00 44 LYS A O 2
ATOM 2594 N N . PHE A 1 45 ? 4.9014 6.1085 0.0916 1.00 0.00 45 PHE A N 2
ATOM 2595 C CA . PHE A 1 45 ? 3.9132 5.0892 0.4406 1.00 0.00 45 PHE A CA 2
ATOM 2596 C C . PHE A 1 45 ? 4.3662 4.3792 1.7214 1.00 0.00 45 PHE A C 2
ATOM 2597 O O . PHE A 1 45 ? 3.5753 4.1585 2.6425 1.00 0.00 45 PHE A O 2
ATOM 2614 N N . LEU A 1 46 ? 5.6592 4.0517 1.7976 1.00 0.00 46 LEU A N 2
ATOM 2615 C CA . LEU A 1 46 ? 6.2441 3.3949 2.9583 1.00 0.00 46 LEU A CA 2
ATOM 2616 C C . LEU A 1 46 ? 6.1423 4.3130 4.1765 1.00 0.00 46 LEU A C 2
ATOM 2617 O O . LEU A 1 46 ? 5.8358 3.8270 5.2539 1.00 0.00 46 LEU A O 2
ATOM 2633 N N . VAL A 1 47 ? 6.3848 5.6165 4.0149 1.00 0.00 47 VAL A N 2
ATOM 2634 C CA . VAL A 1 47 ? 6.3247 6.6282 5.0751 1.00 0.00 47 VAL A CA 2
ATOM 2635 C C . VAL A 1 47 ? 4.8994 6.7997 5.6111 1.00 0.00 47 VAL A C 2
ATOM 2636 O O . VAL A 1 47 ? 4.7127 7.1966 6.7654 1.00 0.00 47 VAL A O 2
ATOM 2649 N N . PHE A 1 48 ? 3.8816 6.5532 4.7869 1.00 0.00 48 PHE A N 2
ATOM 2650 C CA . PHE A 1 48 ? 2.5043 6.6760 5.2252 1.00 0.00 48 PHE A CA 2
ATOM 2651 C C . PHE A 1 48 ? 2.1679 5.4960 6.1398 1.00 0.00 48 PHE A C 2
ATOM 2652 O O . PHE A 1 48 ? 1.6669 5.6819 7.2516 1.00 0.00 48 PHE A O 2
ATOM 2669 N N . LEU A 1 49 ? 2.4567 4.2833 5.6679 1.00 0.00 49 LEU A N 2
ATOM 2670 C CA . LEU A 1 49 ? 2.1720 3.0448 6.3764 1.00 0.00 49 LEU A CA 2
ATOM 2671 C C . LEU A 1 49 ? 3.0697 2.7717 7.5835 1.00 0.00 49 LEU A C 2
ATOM 2672 O O . LEU A 1 49 ? 2.5731 2.3672 8.6328 1.00 0.00 49 LEU A O 2
ATOM 2688 N N . THR A 1 50 ? 4.3777 2.9452 7.4487 1.00 0.00 50 THR A N 2
ATOM 2689 C CA . THR A 1 50 ? 5.3618 2.7147 8.4939 1.00 0.00 50 THR A CA 2
ATOM 2690 C C . THR A 1 50 ? 5.8876 4.0852 8.9188 1.00 0.00 50 THR A C 2
ATOM 2691 O O . THR A 1 50 ? 6.1934 4.9264 8.0797 1.00 0.00 50 THR A O 2
ATOM 2702 N N . GLY A 1 51 ? 6.0547 4.3120 10.2220 1.00 0.00 51 GLY A N 2
ATOM 2703 C CA . GLY A 1 51 ? 6.5259 5.5888 10.7493 1.00 0.00 51 GLY A CA 2
ATOM 2704 C C . GLY A 1 51 ? 8.0102 5.8817 10.5186 1.00 0.00 51 GLY A C 2
ATOM 2705 O O . GLY A 1 51 ? 8.5216 6.8321 11.1172 1.00 0.00 51 GLY A O 2
ATOM 2709 N N . THR A 1 52 ? 8.7231 5.0996 9.7038 1.00 0.00 52 THR A N 2
ATOM 2710 C CA . THR A 1 52 ? 10.1445 5.2992 9.4561 1.00 0.00 52 THR A CA 2
ATOM 2711 C C . THR A 1 52 ? 10.3757 5.7834 8.0234 1.00 0.00 52 THR A C 2
ATOM 2712 O O . THR A 1 52 ? 9.9009 5.1912 7.0488 1.00 0.00 52 THR A O 2
ATOM 2723 N N . ASP A 1 53 ? 11.1721 6.8418 7.8947 1.00 0.00 53 ASP A N 2
ATOM 2724 C CA . ASP A 1 53 ? 11.5168 7.4440 6.6112 1.00 0.00 53 ASP A CA 2
ATOM 2725 C C . ASP A 1 53 ? 12.7362 6.7692 6.0103 1.00 0.00 53 ASP A C 2
ATOM 2726 O O . ASP A 1 53 ? 13.4881 6.1087 6.7310 1.00 0.00 53 ASP A O 2
ATOM 2735 N N . ARG A 1 54 ? 12.9749 7.0274 4.7172 1.00 0.00 54 ARG A N 2
ATOM 2736 C CA . ARG A 1 54 ? 14.0916 6.5242 3.9100 1.00 0.00 54 ARG A CA 2
ATOM 2737 C C . ARG A 1 54 ? 14.5891 5.1459 4.3442 1.00 0.00 54 ARG A C 2
ATOM 2738 O O . ARG A 1 54 ? 15.7739 4.9569 4.6349 1.00 0.00 54 ARG A O 2
ATOM 2759 N N . LEU A 1 55 ? 13.6832 4.1730 4.3384 1.00 0.00 55 LEU A N 2
ATOM 2760 C CA . LEU A 1 55 ? 13.9953 2.8077 4.7287 1.00 0.00 55 LEU A CA 2
ATOM 2761 C C . LEU A 1 55 ? 15.1100 2.2364 3.8598 1.00 0.00 55 LEU A C 2
ATOM 2762 O O . LEU A 1 55 ? 15.1046 2.3737 2.6311 1.00 0.00 55 LEU A O 2
ATOM 2778 N N . GLN A 1 56 ? 16.0716 1.6091 4.5299 1.00 0.00 56 GLN A N 2
ATOM 2779 C CA . GLN A 1 56 ? 17.2361 0.9697 3.9460 1.00 0.00 56 GLN A CA 2
ATOM 2780 C C . GLN A 1 56 ? 16.8198 -0.2618 3.1356 1.00 0.00 56 GLN A C 2
ATOM 2781 O O . GLN A 1 56 ? 15.8063 -0.8976 3.4343 1.00 0.00 56 GLN A O 2
ATOM 2795 N N . MET A 1 57 ? 17.6329 -0.6500 2.1491 1.00 0.00 57 MET A N 2
ATOM 2796 C CA . MET A 1 57 ? 17.3751 -1.8293 1.3169 1.00 0.00 57 MET A CA 2
ATOM 2797 C C . MET A 1 57 ? 17.3086 -3.0799 2.2059 1.00 0.00 57 MET A C 2
ATOM 2798 O O . MET A 1 57 ? 16.4300 -3.9300 2.0392 1.00 0.00 57 MET A O 2
ATOM 2812 N N . LYS A 1 58 ? 18.2097 -3.1521 3.1987 1.00 0.00 58 LYS A N 2
ATOM 2813 C CA . LYS A 1 58 ? 18.2751 -4.2579 4.1482 1.00 0.00 58 LYS A CA 2
ATOM 2814 C C . LYS A 1 58 ? 17.0382 -4.3304 5.0445 1.00 0.00 58 LYS A C 2
ATOM 2815 O O . LYS A 1 58 ? 16.8944 -5.3092 5.7645 1.00 0.00 58 LYS A O 2
ATOM 2834 N N . ASP A 1 59 ? 16.1935 -3.2906 5.0902 1.00 0.00 59 ASP A N 2
ATOM 2835 C CA . ASP A 1 59 ? 14.9622 -3.3268 5.8764 1.00 0.00 59 ASP A CA 2
ATOM 2836 C C . ASP A 1 59 ? 13.8116 -3.6769 4.9304 1.00 0.00 59 ASP A C 2
ATOM 2837 O O . ASP A 1 59 ? 12.9759 -4.5215 5.2464 1.00 0.00 59 ASP A O 2
ATOM 2846 N N . LEU A 1 60 ? 13.7998 -3.1083 3.7219 1.00 0.00 60 LEU A N 2
ATOM 2847 C CA . LEU A 1 60 ? 12.7541 -3.3448 2.7342 1.00 0.00 60 LEU A CA 2
ATOM 2848 C C . LEU A 1 60 ? 12.5551 -4.8272 2.4138 1.00 0.00 60 LEU A C 2
ATOM 2849 O O . LEU A 1 60 ? 11.4173 -5.2613 2.2659 1.00 0.00 60 LEU A O 2
ATOM 2865 N N . ASN A 1 61 ? 13.6348 -5.6192 2.3503 1.00 0.00 61 ASN A N 2
ATOM 2866 C CA . ASN A 1 61 ? 13.5296 -7.0587 2.0637 1.00 0.00 61 ASN A CA 2
ATOM 2867 C C . ASN A 1 61 ? 12.7945 -7.8457 3.1654 1.00 0.00 61 ASN A C 2
ATOM 2868 O O . ASN A 1 61 ? 12.5003 -9.0224 2.9632 1.00 0.00 61 ASN A O 2
ATOM 2879 N N . ASN A 1 62 ? 12.5300 -7.2382 4.3274 1.00 0.00 62 ASN A N 2
ATOM 2880 C CA . ASN A 1 62 ? 11.8179 -7.8465 5.4546 1.00 0.00 62 ASN A CA 2
ATOM 2881 C C . ASN A 1 62 ? 10.5694 -7.0303 5.8230 1.00 0.00 62 ASN A C 2
ATOM 2882 O O . ASN A 1 62 ? 9.8973 -7.3298 6.8123 1.00 0.00 62 ASN A O 2
ATOM 2893 N N . MET A 1 63 ? 10.2874 -5.9535 5.0831 1.00 0.00 63 MET A N 2
ATOM 2894 C CA . MET A 1 63 ? 9.1278 -5.1066 5.2980 1.00 0.00 63 MET A CA 2
ATOM 2895 C C . MET A 1 63 ? 7.9414 -5.7818 4.6096 1.00 0.00 63 MET A C 2
ATOM 2896 O O . MET A 1 63 ? 8.0763 -6.2738 3.4853 1.00 0.00 63 MET A O 2
ATOM 2910 N N . LYS A 1 64 ? 6.7997 -5.8371 5.2920 1.00 0.00 64 LYS A N 2
ATOM 2911 C CA . LYS A 1 64 ? 5.5555 -6.4302 4.8118 1.00 0.00 64 LYS A CA 2
ATOM 2912 C C . LYS A 1 64 ? 4.3929 -5.4751 5.0760 1.00 0.00 64 LYS A C 2
ATOM 2913 O O . LYS A 1 64 ? 4.5205 -4.5938 5.9284 1.00 0.00 64 LYS A O 2
ATOM 2932 N N . ILE A 1 65 ? 3.2607 -5.6674 4.4034 1.00 0.00 65 ILE A N 2
ATOM 2933 C CA . ILE A 1 65 ? 2.0507 -4.8720 4.5808 1.00 0.00 65 ILE A CA 2
ATOM 2934 C C . ILE A 1 65 ? 0.8927 -5.8460 4.8102 1.00 0.00 65 ILE A C 2
ATOM 2935 O O . ILE A 1 65 ? 0.8788 -6.9490 4.2580 1.00 0.00 65 ILE A O 2
ATOM 2951 N N . THR A 1 66 ? -0.0705 -5.4549 5.6376 1.00 0.00 66 THR A N 2
ATOM 2952 C CA . THR A 1 66 ? -1.2454 -6.2512 5.9580 1.00 0.00 66 THR A CA 2
ATOM 2953 C C . THR A 1 66 ? -2.4748 -5.4904 5.4379 1.00 0.00 66 THR A C 2
ATOM 2954 O O . THR A 1 66 ? -2.8077 -4.4463 6.0038 1.00 0.00 66 THR A O 2
ATOM 2965 N N . PHE A 1 67 ? -3.0955 -5.9335 4.3373 1.00 0.00 67 PHE A N 2
ATOM 2966 C CA . PHE A 1 67 ? -4.2929 -5.3013 3.7793 1.00 0.00 67 PHE A CA 2
ATOM 2967 C C . PHE A 1 67 ? -5.4995 -5.7271 4.6070 1.00 0.00 67 PHE A C 2
ATOM 2968 O O . PHE A 1 67 ? -5.6738 -6.9226 4.8679 1.00 0.00 67 PHE A O 2
ATOM 2985 N N . CYS A 1 68 ? -6.3515 -4.7864 4.9992 1.00 0.00 68 CYS A N 2
ATOM 2986 C CA . CYS A 1 68 ? -7.5576 -5.0535 5.7691 1.00 0.00 68 CYS A CA 2
ATOM 2987 C C . CYS A 1 68 ? -8.5956 -3.9830 5.4284 1.00 0.00 68 CYS A C 2
ATOM 2988 O O . CYS A 1 68 ? -8.2294 -2.8951 4.9969 1.00 0.00 68 CYS A O 2
ATOM 2996 N N . CYS A 1 69 ? -9.8785 -4.2700 5.6289 1.00 0.00 69 CYS A N 2
ATOM 2997 C CA . CYS A 1 69 ? -10.9985 -3.3667 5.3900 1.00 0.00 69 CYS A CA 2
ATOM 2998 C C . CYS A 1 69 ? -11.8722 -3.4812 6.6458 1.00 0.00 69 CYS A C 2
ATOM 2999 O O . CYS A 1 69 ? -12.5753 -4.4844 6.7750 1.00 0.00 69 CYS A O 2
ATOM 3007 N N . PRO A 1 70 ? -11.7817 -2.5414 7.6037 1.00 0.00 70 PRO A N 2
ATOM 3008 C CA . PRO A 1 70 ? -12.5504 -2.5547 8.8483 1.00 0.00 70 PRO A CA 2
ATOM 3009 C C . PRO A 1 70 ? -14.0239 -2.8587 8.6499 1.00 0.00 70 PRO A C 2
ATOM 3010 O O . PRO A 1 70 ? -14.5706 -2.6335 7.5769 1.00 0.00 70 PRO A O 2
ATOM 3021 N N . GLU A 1 71 ? -14.6821 -3.2612 9.7336 1.00 0.00 71 GLU A N 2
ATOM 3022 C CA . GLU A 1 71 ? -16.0957 -3.6149 9.7829 1.00 0.00 71 GLU A CA 2
ATOM 3023 C C . GLU A 1 71 ? -16.9765 -2.5507 9.1087 1.00 0.00 71 GLU A C 2
ATOM 3024 O O . GLU A 1 71 ? -18.0286 -2.8654 8.5498 1.00 0.00 71 GLU A O 2
ATOM 3036 N N . SER A 1 72 ? -16.5216 -1.2916 9.1317 1.00 0.00 72 SER A N 2
ATOM 3037 C CA . SER A 1 72 ? -17.2066 -0.1633 8.5490 1.00 0.00 72 SER A CA 2
ATOM 3038 C C . SER A 1 72 ? -16.4393 0.5112 7.4012 1.00 0.00 72 SER A C 2
ATOM 3039 O O . SER A 1 72 ? -16.5509 1.7357 7.2585 1.00 0.00 72 SER A O 2
ATOM 3047 N N . TRP A 1 73 ? -15.6608 -0.2321 6.5952 1.00 0.00 73 TRP A N 2
ATOM 3048 C CA . TRP A 1 73 ? -14.9582 0.3511 5.4475 1.00 0.00 73 TRP A CA 2
ATOM 3049 C C . TRP A 1 73 ? -15.9949 1.0467 4.5340 1.00 0.00 73 TRP A C 2
ATOM 3050 O O . TRP A 1 73 ? -17.2029 0.7902 4.6337 1.00 0.00 73 TRP A O 2
ATOM 3071 N N . ASN A 1 74 ? -15.5500 1.9444 3.6467 1.00 0.00 74 ASN A N 2
ATOM 3072 C CA . ASN A 1 74 ? -16.4433 2.6682 2.7394 1.00 0.00 74 ASN A CA 2
ATOM 3073 C C . ASN A 1 74 ? -15.7815 2.7882 1.3742 1.00 0.00 74 ASN A C 2
ATOM 3074 O O . ASN A 1 74 ? -14.5850 3.0555 1.3214 1.00 0.00 74 ASN A O 2
ATOM 3085 N N . GLU A 1 75 ? -16.5325 2.6534 0.2792 1.00 0.00 75 GLU A N 2
ATOM 3086 C CA . GLU A 1 75 ? -16.0109 2.7328 -1.0903 1.00 0.00 75 GLU A CA 2
ATOM 3087 C C . GLU A 1 75 ? -15.2887 4.0537 -1.3918 1.00 0.00 75 GLU A C 2
ATOM 3088 O O . GLU A 1 75 ? -14.4319 4.0714 -2.2647 1.00 0.00 75 GLU A O 2
ATOM 3100 N N . ARG A 1 76 ? -15.6135 5.1462 -0.6933 1.00 0.00 76 ARG A N 2
ATOM 3101 C CA . ARG A 1 76 ? -15.0114 6.4611 -0.9229 1.00 0.00 76 ARG A CA 2
ATOM 3102 C C . ARG A 1 76 ? -14.1412 6.9456 0.2291 1.00 0.00 76 ARG A C 2
ATOM 3103 O O . ARG A 1 76 ? -13.8115 8.1327 0.2694 1.00 0.00 76 ARG A O 2
ATOM 3124 N N . ASP A 1 77 ? -13.9104 6.1384 1.2596 1.00 0.00 77 ASP A N 2
ATOM 3125 C CA . ASP A 1 77 ? -13.0878 6.5748 2.3884 1.00 0.00 77 ASP A CA 2
ATOM 3126 C C . ASP A 1 77 ? -11.6234 6.3837 2.0188 1.00 0.00 77 ASP A C 2
ATOM 3127 O O . ASP A 1 77 ? -11.2903 5.2545 1.6635 1.00 0.00 77 ASP A O 2
ATOM 3136 N N . PRO A 1 78 ? -10.7529 7.4124 2.0771 1.00 0.00 78 PRO A N 2
ATOM 3137 C CA . PRO A 1 78 ? -9.3436 7.2477 1.7507 1.00 0.00 78 PRO A CA 2
ATOM 3138 C C . PRO A 1 78 ? -8.7064 6.0687 2.4997 1.00 0.00 78 PRO A C 2
ATOM 3139 O O . PRO A 1 78 ? -9.1817 5.6146 3.5510 1.00 0.00 78 PRO A O 2
ATOM 3150 N N . ILE A 1 79 ? -7.5123 5.6865 2.0569 1.00 0.00 79 ILE A N 2
ATOM 3151 C CA . ILE A 1 79 ? -6.7976 4.5624 2.6350 1.00 0.00 79 ILE A CA 2
ATOM 3152 C C . ILE A 1 79 ? -6.2191 5.0289 3.9679 1.00 0.00 79 ILE A C 2
ATOM 3153 O O . ILE A 1 79 ? -5.4877 6.0237 4.0373 1.00 0.00 79 ILE A O 2
ATOM 3169 N N . ARG A 1 80 ? -6.6286 4.3464 5.0400 1.00 0.00 80 ARG A N 2
ATOM 3170 C CA . ARG A 1 80 ? -6.1777 4.6039 6.4062 1.00 0.00 80 ARG A CA 2
ATOM 3171 C C . ARG A 1 80 ? -4.9700 3.6810 6.6600 1.00 0.00 80 ARG A C 2
ATOM 3172 O O . ARG A 1 80 ? -4.5833 2.9113 5.7787 1.00 0.00 80 ARG A O 2
ATOM 3193 N N . ALA A 1 81 ? -4.4108 3.6543 7.8710 1.00 0.00 81 ALA A N 2
ATOM 3194 C CA . ALA A 1 81 ? -3.2612 2.8167 8.2161 1.00 0.00 81 ALA A CA 2
ATOM 3195 C C . ALA A 1 81 ? -2.9510 2.9401 9.7024 1.00 0.00 81 ALA A C 2
ATOM 3196 O O . ALA A 1 81 ? -3.3987 3.8906 10.3449 1.00 0.00 81 ALA A O 2
ATOM 3203 N N . LEU A 1 82 ? -2.1696 2.0007 10.2321 1.00 0.00 82 LEU A N 2
ATOM 3204 C CA . LEU A 1 82 ? -1.7189 1.9554 11.6154 1.00 0.00 82 LEU A CA 2
ATOM 3205 C C . LEU A 1 82 ? -0.2620 1.4960 11.5620 1.00 0.00 82 LEU A C 2
ATOM 3206 O O . LEU A 1 82 ? 0.0218 0.3824 11.1082 1.00 0.00 82 LEU A O 2
ATOM 3222 N N . THR A 1 83 ? 0.6469 2.3474 12.0304 1.00 0.00 83 THR A N 2
ATOM 3223 C CA . THR A 1 83 ? 2.0879 2.1184 12.0519 1.00 0.00 83 THR A CA 2
ATOM 3224 C C . THR A 1 83 ? 2.4883 0.7905 12.6981 1.00 0.00 83 THR A C 2
ATOM 3225 O O . THR A 1 83 ? 3.3369 0.0911 12.1406 1.00 0.00 83 THR A O 2
ATOM 3236 N N . CYS A 1 84 ? 1.8327 0.4290 13.8082 1.00 0.00 84 CYS A N 2
ATOM 3237 C CA . CYS A 1 84 ? 2.0018 -0.7547 14.6516 1.00 0.00 84 CYS A CA 2
ATOM 3238 C C . CYS A 1 84 ? 2.7466 -1.9199 13.9990 1.00 0.00 84 CYS A C 2
ATOM 3239 O O . CYS A 1 84 ? 3.7973 -2.3161 14.5073 1.00 0.00 84 CYS A O 2
ATOM 3247 N N . PHE A 1 85 ? 2.2070 -2.4795 12.9141 1.00 0.00 85 PHE A N 2
ATOM 3248 C CA . PHE A 1 85 ? 2.8121 -3.5868 12.1781 1.00 0.00 85 PHE A CA 2
ATOM 3249 C C . PHE A 1 85 ? 2.5630 -3.4254 10.6730 1.00 0.00 85 PHE A C 2
ATOM 3250 O O . PHE A 1 85 ? 2.4486 -4.4091 9.9428 1.00 0.00 85 PHE A O 2
ATOM 3267 N N . SER A 1 86 ? 2.4540 -2.1751 10.2132 1.00 0.00 86 SER A N 2
ATOM 3268 C CA . SER A 1 86 ? 2.2140 -1.8304 8.8194 1.00 0.00 86 SER A CA 2
ATOM 3269 C C . SER A 1 86 ? 0.9003 -2.4388 8.2888 1.00 0.00 86 SER A C 2
ATOM 3270 O O . SER A 1 86 ? 0.8797 -3.1692 7.2934 1.00 0.00 86 SER A O 2
ATOM 3278 N N . VAL A 1 87 ? -0.2154 -2.1658 8.9765 1.00 0.00 87 VAL A N 2
ATOM 3279 C CA . VAL A 1 87 ? -1.5451 -2.6336 8.5797 1.00 0.00 87 VAL A CA 2
ATOM 3280 C C . VAL A 1 87 ? -2.1762 -1.4426 7.8522 1.00 0.00 87 VAL A C 2
ATOM 3281 O O . VAL A 1 87 ? -2.3138 -0.3490 8.4070 1.00 0.00 87 VAL A O 2
ATOM 3294 N N . LEU A 1 88 ? -2.4155 -1.6319 6.5576 1.00 0.00 88 LEU A N 2
ATOM 3295 C CA . LEU A 1 88 ? -2.9648 -0.6733 5.6142 1.00 0.00 88 LEU A CA 2
ATOM 3296 C C . LEU A 1 88 ? -4.4519 -0.9554 5.4559 1.00 0.00 88 LEU A C 2
ATOM 3297 O O . LEU A 1 88 ? -4.8395 -2.0316 4.9905 1.00 0.00 88 LEU A O 2
ATOM 3313 N N . PHE A 1 89 ? -5.2888 -0.0334 5.9264 1.00 0.00 89 PHE A N 2
ATOM 3314 C CA . PHE A 1 89 ? -6.7306 -0.1878 5.8454 1.00 0.00 89 PHE A CA 2
ATOM 3315 C C . PHE A 1 89 ? -7.1670 0.3070 4.4664 1.00 0.00 89 PHE A C 2
ATOM 3316 O O . PHE A 1 89 ? -7.3201 1.5097 4.2312 1.00 0.00 89 PHE A O 2
ATOM 3333 N N . LEU A 1 90 ? -7.3746 -0.6434 3.5600 1.00 0.00 90 LEU A N 2
ATOM 3334 C CA . LEU A 1 90 ? -7.7571 -0.4729 2.1684 1.00 0.00 90 LEU A CA 2
ATOM 3335 C C . LEU A 1 90 ? -9.2075 -0.9152 1.9305 1.00 0.00 90 LEU A C 2
ATOM 3336 O O . LEU A 1 90 ? -9.4796 -2.1171 2.0428 1.00 0.00 90 LEU A O 2
ATOM 3352 N N . PRO A 1 91 ? -10.1464 0.0109 1.6558 1.00 0.00 91 PRO A N 2
ATOM 3353 C CA . PRO A 1 91 ? -11.5454 -0.3212 1.3931 1.00 0.00 91 PRO A CA 2
ATOM 3354 C C . PRO A 1 91 ? -11.6802 -1.1303 0.0905 1.00 0.00 91 PRO A C 2
ATOM 3355 O O . PRO A 1 91 ? -10.7356 -1.2251 -0.6989 1.00 0.00 91 PRO A O 2
ATOM 3366 N N . LYS A 1 92 ? -12.8359 -1.7626 -0.1503 1.00 0.00 92 LYS A N 2
ATOM 3367 C CA . LYS A 1 92 ? -13.0477 -2.5302 -1.3788 1.00 0.00 92 LYS A CA 2
ATOM 3368 C C . LYS A 1 92 ? -13.5291 -1.5599 -2.4603 1.00 0.00 92 LYS A C 2
ATOM 3369 O O . LYS A 1 92 ? -14.7312 -1.3604 -2.6522 1.00 0.00 92 LYS A O 2
ATOM 3388 N N . TYR A 1 93 ? -12.5883 -0.9150 -3.1387 1.00 0.00 93 TYR A N 2
ATOM 3389 C CA . TYR A 1 93 ? -12.8759 0.0273 -4.2079 1.00 0.00 93 TYR A CA 2
ATOM 3390 C C . TYR A 1 93 ? -13.4927 -0.7317 -5.3948 1.00 0.00 93 TYR A C 2
ATOM 3391 O O . TYR A 1 93 ? -12.9117 -1.7094 -5.8816 1.00 0.00 93 TYR A O 2
ATOM 3409 N N . SER A 1 94 ? -14.6551 -0.2909 -5.8861 1.00 0.00 94 SER A N 2
ATOM 3410 C CA . SER A 1 94 ? -15.3245 -0.9330 -7.0193 1.00 0.00 94 SER A CA 2
ATOM 3411 C C . SER A 1 94 ? -14.6898 -0.6074 -8.3668 1.00 0.00 94 SER A C 2
ATOM 3412 O O . SER A 1 94 ? -15.0319 -1.2648 -9.3491 1.00 0.00 94 SER A O 2
ATOM 3420 N N . THR A 1 95 ? -13.7962 0.3714 -8.4392 1.00 0.00 95 THR A N 2
ATOM 3421 C CA . THR A 1 95 ? -13.1600 0.7994 -9.6722 1.00 0.00 95 THR A CA 2
ATOM 3422 C C . THR A 1 95 ? -11.6455 0.7759 -9.5055 1.00 0.00 95 THR A C 2
ATOM 3423 O O . THR A 1 95 ? -11.1252 1.0663 -8.4277 1.00 0.00 95 THR A O 2
ATOM 3434 N N . MET A 1 96 ? -10.9392 0.4341 -10.5831 1.00 0.00 96 MET A N 2
ATOM 3435 C CA . MET A 1 96 ? -9.4883 0.3750 -10.5530 1.00 0.00 96 MET A CA 2
ATOM 3436 C C . MET A 1 96 ? -8.8788 1.7779 -10.4937 1.00 0.00 96 MET A C 2
ATOM 3437 O O . MET A 1 96 ? -7.8006 1.9532 -9.9367 1.00 0.00 96 MET A O 2
ATOM 3451 N N . GLU A 1 97 ? -9.5617 2.7877 -11.0370 1.00 0.00 97 GLU A N 2
ATOM 3452 C CA . GLU A 1 97 ? -9.0414 4.1459 -11.0172 1.00 0.00 97 GLU A CA 2
ATOM 3453 C C . GLU A 1 97 ? -9.1297 4.7458 -9.6141 1.00 0.00 97 GLU A C 2
ATOM 3454 O O . GLU A 1 97 ? -8.1943 5.4192 -9.2013 1.00 0.00 97 GLU A O 2
ATOM 3466 N N . THR A 1 98 ? -10.1941 4.4819 -8.8468 1.00 0.00 98 THR A N 2
ATOM 3467 C CA . THR A 1 98 ? -10.3092 5.0435 -7.5062 1.00 0.00 98 THR A CA 2
ATOM 3468 C C . THR A 1 98 ? -9.2123 4.4896 -6.5992 1.00 0.00 98 THR A C 2
ATOM 3469 O O . THR A 1 98 ? -8.6430 5.2554 -5.8212 1.00 0.00 98 THR A O 2
ATOM 3480 N N . VAL A 1 99 ? -8.8658 3.1994 -6.7210 1.00 0.00 99 VAL A N 2
ATOM 3481 C CA . VAL A 1 99 ? -7.8033 2.6258 -5.9021 1.00 0.00 99 VAL A CA 2
ATOM 3482 C C . VAL A 1 99 ? -6.4542 3.2328 -6.3327 1.00 0.00 99 VAL A C 2
ATOM 3483 O O . VAL A 1 99 ? -5.5430 3.3475 -5.5119 1.00 0.00 99 VAL A O 2
ATOM 3496 N N . GLU A 1 100 ? -6.2796 3.5848 -7.6144 1.00 0.00 100 GLU A N 2
ATOM 3497 C CA . GLU A 1 100 ? -5.0541 4.1919 -8.1367 1.00 0.00 100 GLU A CA 2
ATOM 3498 C C . GLU A 1 100 ? -4.9398 5.6262 -7.6063 1.00 0.00 100 GLU A C 2
ATOM 3499 O O . GLU A 1 100 ? -3.8794 6.0145 -7.1172 1.00 0.00 100 GLU A O 2
ATOM 3511 N N . GLU A 1 101 ? -6.0233 6.4036 -7.6593 1.00 0.00 101 GLU A N 2
ATOM 3512 C CA . GLU A 1 101 ? -6.0555 7.7808 -7.1713 1.00 0.00 101 GLU A CA 2
ATOM 3513 C C . GLU A 1 101 ? -5.8439 7.7901 -5.6542 1.00 0.00 101 GLU A C 2
ATOM 3514 O O . GLU A 1 101 ? -5.2079 8.6992 -5.1257 1.00 0.00 101 GLU A O 2
ATOM 3526 N N . ALA A 1 102 ? -6.3334 6.7666 -4.9465 1.00 0.00 102 ALA A N 2
ATOM 3527 C CA . ALA A 1 102 ? -6.1532 6.6608 -3.5087 1.00 0.00 102 ALA A CA 2
ATOM 3528 C C . ALA A 1 102 ? -4.6695 6.4011 -3.2067 1.00 0.00 102 ALA A C 2
ATOM 3529 O O . ALA A 1 102 ? -4.1929 6.7997 -2.1417 1.00 0.00 102 ALA A O 2
ATOM 3536 N N . LEU A 1 103 ? -3.9412 5.7146 -4.1076 1.00 0.00 103 LEU A N 2
ATOM 3537 C CA . LEU A 1 103 ? -2.5107 5.4525 -3.9404 1.00 0.00 103 LEU A CA 2
ATOM 3538 C C . LEU A 1 103 ? -1.8535 6.8367 -3.9580 1.00 0.00 103 LEU A C 2
ATOM 3539 O O . LEU A 1 103 ? -1.0783 7.1508 -3.0580 1.00 0.00 103 LEU A O 2
ATOM 3555 N N . GLN A 1 104 ? -2.1803 7.6538 -4.9710 1.00 0.00 104 GLN A N 2
ATOM 3556 C CA . GLN A 1 104 ? -1.6695 9.0093 -5.1424 1.00 0.00 104 GLN A CA 2
ATOM 3557 C C . GLN A 1 104 ? -1.9574 9.8465 -3.8944 1.00 0.00 104 GLN A C 2
ATOM 3558 O O . GLN A 1 104 ? -1.0230 10.3969 -3.3214 1.00 0.00 104 GLN A O 2
ATOM 3572 N N . GLU A 1 105 ? -3.2039 9.9070 -3.4271 1.00 0.00 105 GLU A N 2
ATOM 3573 C CA . GLU A 1 105 ? -3.5747 10.6837 -2.2460 1.00 0.00 105 GLU A CA 2
ATOM 3574 C C . GLU A 1 105 ? -2.7414 10.2497 -1.0305 1.00 0.00 105 GLU A C 2
ATOM 3575 O O . GLU A 1 105 ? -2.1815 11.0836 -0.3150 1.00 0.00 105 GLU A O 2
ATOM 3587 N N . ALA A 1 106 ? -2.5953 8.9404 -0.8110 1.00 0.00 106 ALA A N 2
ATOM 3588 C CA . ALA A 1 106 ? -1.8155 8.4101 0.2984 1.00 0.00 106 ALA A CA 2
ATOM 3589 C C . ALA A 1 106 ? -0.3565 8.8952 0.2344 1.00 0.00 106 ALA A C 2
ATOM 3590 O O . ALA A 1 106 ? 0.1978 9.2826 1.2724 1.00 0.00 106 ALA A O 2
ATOM 3597 N N . ILE A 1 107 ? 0.2746 8.8894 -0.9466 1.00 0.00 107 ILE A N 2
ATOM 3598 C CA . ILE A 1 107 ? 1.6646 9.3244 -1.1159 1.00 0.00 107 ILE A CA 2
ATOM 3599 C C . ILE A 1 107 ? 1.8241 10.8467 -1.1789 1.00 0.00 107 ILE A C 2
ATOM 3600 O O . ILE A 1 107 ? 2.9025 11.3385 -0.8452 1.00 0.00 107 ILE A O 2
ATOM 3616 N N . ASN A 1 108 ? 0.8136 11.6083 -1.6093 1.00 0.00 108 ASN A N 2
ATOM 3617 C CA . ASN A 1 108 ? 0.8852 13.0744 -1.6800 1.00 0.00 108 ASN A CA 2
ATOM 3618 C C . ASN A 1 108 ? 0.4503 13.7220 -0.3630 1.00 0.00 108 ASN A C 2
ATOM 3619 O O . ASN A 1 108 ? 0.6185 14.9282 -0.1926 1.00 0.00 108 ASN A O 2
ATOM 3630 N N . ASN A 1 109 ? 0.0183 12.8886 0.5850 1.00 0.00 109 ASN A N 2
ATOM 3631 C CA . ASN A 1 109 ? -0.4384 13.1246 1.9414 1.00 0.00 109 ASN A CA 2
ATOM 3632 C C . ASN A 1 109 ? -1.9381 13.2940 1.9998 1.00 0.00 109 ASN A C 2
ATOM 3633 O O . ASN A 1 109 ? -2.4737 14.3158 1.5600 1.00 0.00 109 ASN A O 2
ATOM 3644 N N . ASN A 1 110 ? -2.6238 12.2778 2.5254 1.00 0.00 110 ASN A N 2
ATOM 3645 C CA . ASN A 1 110 ? -4.0635 12.3450 2.6827 1.00 0.00 110 ASN A CA 2
ATOM 3646 C C . ASN A 1 110 ? -4.2484 13.3400 3.8291 1.00 0.00 110 ASN A C 2
ATOM 3647 O O . ASN A 1 110 ? -3.9757 13.0074 4.9883 1.00 0.00 110 ASN A O 2
ATOM 3658 N N . ARG A 1 111 ? -4.6018 14.5828 3.5114 1.00 0.00 111 ARG A N 2
ATOM 3659 C CA . ARG A 1 111 ? -4.7895 15.6406 4.4993 1.00 0.00 111 ARG A CA 2
ATOM 3660 C C . ARG A 1 111 ? -5.8379 15.2207 5.5262 1.00 0.00 111 ARG A C 2
ATOM 3661 O O . ARG A 1 111 ? -6.7432 14.4434 5.2228 1.00 0.00 111 ARG A O 2
ATOM 3682 N N . GLY A 1 112 ? -5.7265 15.7596 6.7346 1.00 0.00 112 GLY A N 2
ATOM 3683 C CA . GLY A 1 112 ? -6.6270 15.4799 7.8391 1.00 0.00 112 GLY A CA 2
ATOM 3684 C C . GLY A 1 112 ? -5.9181 14.8152 9.0195 1.00 0.00 112 GLY A C 2
ATOM 3685 O O . GLY A 1 112 ? -6.4858 14.8135 10.1119 1.00 0.00 112 GLY A O 2
ATOM 3689 N N . PHE A 1 113 ? -4.6929 14.2937 8.8669 1.00 0.00 113 PHE A N 2
ATOM 3690 C CA . PHE A 1 113 ? -3.9597 13.6463 9.9593 1.00 0.00 113 PHE A CA 2
ATOM 3691 C C . PHE A 1 113 ? -3.0051 14.5917 10.6960 1.00 0.00 113 PHE A C 2
ATOM 3692 O O . PHE A 1 113 ? -2.3441 14.1958 11.6603 1.00 0.00 113 PHE A O 2
ATOM 3709 N N . GLY A 1 114 ? -2.9323 15.8372 10.2388 1.00 0.00 114 GLY A N 2
ATOM 3710 C CA . GLY A 1 114 ? -2.1068 16.9413 10.7424 1.00 0.00 114 GLY A CA 2
ATOM 3711 C C . GLY A 1 114 ? -1.8320 16.8762 12.2435 1.00 0.00 114 GLY A C 2
ATOM 3715 N N . GLY A 1 1 ? 12.0042 6.4051 -12.6641 1.00 0.00 1 GLY A N 3
ATOM 3716 C CA . GLY A 1 1 ? 11.9348 6.0219 -11.2476 1.00 0.00 1 GLY A CA 3
ATOM 3717 C C . GLY A 1 1 ? 12.8350 4.8398 -10.9292 1.00 0.00 1 GLY A C 3
ATOM 3718 O O . GLY A 1 1 ? 14.0364 4.9149 -11.1610 1.00 0.00 1 GLY A O 3
ATOM 3721 N N . ASN A 1 2 ? 12.2470 3.7814 -10.3579 1.00 0.00 2 ASN A N 3
ATOM 3722 C CA . ASN A 1 2 ? 12.8002 2.4931 -9.9270 1.00 0.00 2 ASN A CA 3
ATOM 3723 C C . ASN A 1 2 ? 14.3314 2.3840 -9.8827 1.00 0.00 2 ASN A C 3
ATOM 3724 O O . ASN A 1 2 ? 14.9536 2.0421 -10.8888 1.00 0.00 2 ASN A O 3
ATOM 3735 N N . THR A 1 3 ? 14.9202 2.6003 -8.7107 1.00 0.00 3 THR A N 3
ATOM 3736 C CA . THR A 1 3 ? 16.3497 2.5070 -8.4540 1.00 0.00 3 THR A CA 3
ATOM 3737 C C . THR A 1 3 ? 16.4473 1.5808 -7.2560 1.00 0.00 3 THR A C 3
ATOM 3738 O O . THR A 1 3 ? 15.8306 1.8898 -6.2362 1.00 0.00 3 THR A O 3
ATOM 3749 N N . ASP A 1 4 ? 17.1724 0.4690 -7.3790 1.00 0.00 4 ASP A N 3
ATOM 3750 C CA . ASP A 1 4 ? 17.3589 -0.5196 -6.3180 1.00 0.00 4 ASP A CA 3
ATOM 3751 C C . ASP A 1 4 ? 16.0142 -1.0725 -5.8338 1.00 0.00 4 ASP A C 3
ATOM 3752 O O . ASP A 1 4 ? 15.0070 -0.9910 -6.5491 1.00 0.00 4 ASP A O 3
ATOM 3761 N N . TYR A 1 5 ? 16.0276 -1.6628 -4.6328 1.00 0.00 5 TYR A N 3
ATOM 3762 C CA . TYR A 1 5 ? 14.9933 -2.2956 -3.8361 1.00 0.00 5 TYR A CA 3
ATOM 3763 C C . TYR A 1 5 ? 14.3862 -3.5374 -4.5211 1.00 0.00 5 TYR A C 3
ATOM 3764 O O . TYR A 1 5 ? 14.4909 -3.7088 -5.7420 1.00 0.00 5 TYR A O 3
ATOM 3782 N N . ASP A 1 6 ? 13.8379 -4.4704 -3.7367 1.00 0.00 6 ASP A N 3
ATOM 3783 C CA . ASP A 1 6 ? 13.2234 -5.6932 -4.2518 1.00 0.00 6 ASP A CA 3
ATOM 3784 C C . ASP A 1 6 ? 11.7260 -5.5436 -4.0419 1.00 0.00 6 ASP A C 3
ATOM 3785 O O . ASP A 1 6 ? 11.1415 -6.0211 -3.0664 1.00 0.00 6 ASP A O 3
ATOM 3794 N N . TRP A 1 7 ? 11.1196 -4.7845 -4.9450 1.00 0.00 7 TRP A N 3
ATOM 3795 C CA . TRP A 1 7 ? 9.7011 -4.4787 -4.9400 1.00 0.00 7 TRP A CA 3
ATOM 3796 C C . TRP A 1 7 ? 8.8543 -5.7314 -5.1661 1.00 0.00 7 TRP A C 3
ATOM 3797 O O . TRP A 1 7 ? 7.7363 -5.8148 -4.6567 1.00 0.00 7 TRP A O 3
ATOM 3818 N N . LYS A 1 8 ? 9.3809 -6.7250 -5.8888 1.00 0.00 8 LYS A N 3
ATOM 3819 C CA . LYS A 1 8 ? 8.6747 -7.9723 -6.1516 1.00 0.00 8 LYS A CA 3
ATOM 3820 C C . LYS A 1 8 ? 8.6084 -8.8104 -4.8754 1.00 0.00 8 LYS A C 3
ATOM 3821 O O . LYS A 1 8 ? 7.5445 -9.3238 -4.5477 1.00 0.00 8 LYS A O 3
ATOM 3840 N N . THR A 1 9 ? 9.7095 -8.9667 -4.1347 1.00 0.00 9 THR A N 3
ATOM 3841 C CA . THR A 1 9 ? 9.6633 -9.7489 -2.9076 1.00 0.00 9 THR A CA 3
ATOM 3842 C C . THR A 1 9 ? 8.7800 -9.0468 -1.8756 1.00 0.00 9 THR A C 3
ATOM 3843 O O . THR A 1 9 ? 8.1786 -9.7115 -1.0355 1.00 0.00 9 THR A O 3
ATOM 3854 N N . PHE A 1 10 ? 8.6818 -7.7180 -1.9524 1.00 0.00 10 PHE A N 3
ATOM 3855 C CA . PHE A 1 10 ? 7.8825 -6.9257 -1.0482 1.00 0.00 10 PHE A CA 3
ATOM 3856 C C . PHE A 1 10 ? 6.4049 -7.2491 -1.2649 1.00 0.00 10 PHE A C 3
ATOM 3857 O O . PHE A 1 10 ? 5.7350 -7.6359 -0.3055 1.00 0.00 10 PHE A O 3
ATOM 3874 N N . GLU A 1 11 ? 5.8787 -7.1099 -2.4889 1.00 0.00 11 GLU A N 3
ATOM 3875 C CA . GLU A 1 11 ? 4.4693 -7.4214 -2.7428 1.00 0.00 11 GLU A CA 3
ATOM 3876 C C . GLU A 1 11 ? 4.1952 -8.8935 -2.4036 1.00 0.00 11 GLU A C 3
ATOM 3877 O O . GLU A 1 11 ? 3.1918 -9.2036 -1.7550 1.00 0.00 11 GLU A O 3
ATOM 3889 N N . LYS A 1 12 ? 5.1408 -9.7912 -2.7034 1.00 0.00 12 LYS A N 3
ATOM 3890 C CA . LYS A 1 12 ? 5.0304 -11.2166 -2.4089 1.00 0.00 12 LYS A CA 3
ATOM 3891 C C . LYS A 1 12 ? 4.9212 -11.4435 -0.8933 1.00 0.00 12 LYS A C 3
ATOM 3892 O O . LYS A 1 12 ? 4.0693 -12.2302 -0.4738 1.00 0.00 12 LYS A O 3
ATOM 3911 N N . ASN A 1 13 ? 5.6668 -10.7052 -0.0650 1.00 0.00 13 ASN A N 3
ATOM 3912 C CA . ASN A 1 13 ? 5.6642 -10.8517 1.3958 1.00 0.00 13 ASN A CA 3
ATOM 3913 C C . ASN A 1 13 ? 4.4496 -10.2433 2.0970 1.00 0.00 13 ASN A C 3
ATOM 3914 O O . ASN A 1 13 ? 4.2857 -10.4914 3.2944 1.00 0.00 13 ASN A O 3
ATOM 3925 N N . ALA A 1 14 ? 3.6015 -9.4720 1.4091 1.00 0.00 14 ALA A N 3
ATOM 3926 C CA . ALA A 1 14 ? 2.4288 -8.8666 2.0354 1.00 0.00 14 ALA A CA 3
ATOM 3927 C C . ALA A 1 14 ? 1.4907 -9.9134 2.6582 1.00 0.00 14 ALA A C 3
ATOM 3928 O O . ALA A 1 14 ? 1.4510 -11.0763 2.2453 1.00 0.00 14 ALA A O 3
ATOM 3935 N N . ARG A 1 15 ? 0.7465 -9.4736 3.6725 1.00 0.00 15 ARG A N 3
ATOM 3936 C CA . ARG A 1 15 ? -0.2228 -10.2149 4.4651 1.00 0.00 15 ARG A CA 3
ATOM 3937 C C . ARG A 1 15 ? -1.6277 -9.7645 4.0773 1.00 0.00 15 ARG A C 3
ATOM 3938 O O . ARG A 1 15 ? -1.8749 -8.5969 3.7713 1.00 0.00 15 ARG A O 3
ATOM 3959 N N . TYR A 1 16 ? -2.5585 -10.6988 4.1722 1.00 0.00 16 TYR A N 3
ATOM 3960 C CA . TYR A 1 16 ? -3.9761 -10.5501 3.8720 1.00 0.00 16 TYR A CA 3
ATOM 3961 C C . TYR A 1 16 ? -4.7203 -11.2789 4.9787 1.00 0.00 16 TYR A C 3
ATOM 3962 O O . TYR A 1 16 ? -4.3147 -12.3882 5.3462 1.00 0.00 16 TYR A O 3
ATOM 3980 N N . GLU A 1 17 ? -5.7621 -10.6821 5.5460 1.00 0.00 17 GLU A N 3
ATOM 3981 C CA . GLU A 1 17 ? -6.5164 -11.3357 6.6142 1.00 0.00 17 GLU A CA 3
ATOM 3982 C C . GLU A 1 17 ? -7.3076 -12.5201 6.0260 1.00 0.00 17 GLU A C 3
ATOM 3983 O O . GLU A 1 17 ? -7.5776 -12.5140 4.8218 1.00 0.00 17 GLU A O 3
ATOM 3995 N N . PRO A 1 18 ? -7.6669 -13.5477 6.8209 1.00 0.00 18 PRO A N 3
ATOM 3996 C CA . PRO A 1 18 ? -8.4085 -14.7079 6.3335 1.00 0.00 18 PRO A CA 3
ATOM 3997 C C . PRO A 1 18 ? -9.6274 -14.2925 5.5034 1.00 0.00 18 PRO A C 3
ATOM 3998 O O . PRO A 1 18 ? -10.5072 -13.5856 5.9984 1.00 0.00 18 PRO A O 3
ATOM 4009 N N . GLY A 1 19 ? -9.6873 -14.7694 4.2603 1.00 0.00 19 GLY A N 3
ATOM 4010 C CA . GLY A 1 19 ? -10.7467 -14.4848 3.3034 1.00 0.00 19 GLY A CA 3
ATOM 4011 C C . GLY A 1 19 ? -10.2558 -13.5702 2.1829 1.00 0.00 19 GLY A C 3
ATOM 4012 O O . GLY A 1 19 ? -10.8948 -13.5204 1.1287 1.00 0.00 19 GLY A O 3
ATOM 4016 N N . TYR A 1 20 ? -9.1240 -12.8918 2.3690 1.00 0.00 20 TYR A N 3
ATOM 4017 C CA . TYR A 1 20 ? -8.5050 -11.9826 1.4141 1.00 0.00 20 TYR A CA 3
ATOM 4018 C C . TYR A 1 20 ? -7.2210 -12.6337 0.9138 1.00 0.00 20 TYR A C 3
ATOM 4019 O O . TYR A 1 20 ? -6.6407 -13.4650 1.6150 1.00 0.00 20 TYR A O 3
ATOM 4037 N N . ASN A 1 21 ? -6.8044 -12.3190 -0.3145 1.00 0.00 21 ASN A N 3
ATOM 4038 C CA . ASN A 1 21 ? -5.6060 -12.8732 -0.9503 1.00 0.00 21 ASN A CA 3
ATOM 4039 C C . ASN A 1 21 ? -5.1103 -11.9139 -2.0260 1.00 0.00 21 ASN A C 3
ATOM 4040 O O . ASN A 1 21 ? -5.8632 -11.0426 -2.4641 1.00 0.00 21 ASN A O 3
ATOM 4051 N N . SER A 1 22 ? -3.8936 -12.1301 -2.5325 1.00 0.00 22 SER A N 3
ATOM 4052 C CA . SER A 1 22 ? -3.3174 -11.3079 -3.5921 1.00 0.00 22 SER A CA 3
ATOM 4053 C C . SER A 1 22 ? -4.0931 -11.4805 -4.9065 1.00 0.00 22 SER A C 3
ATOM 4054 O O . SER A 1 22 ? -4.1409 -10.5669 -5.7320 1.00 0.00 22 SER A O 3
ATOM 4062 N N . SER A 1 23 ? -4.7008 -12.6559 -5.0983 1.00 0.00 23 SER A N 3
ATOM 4063 C CA . SER A 1 23 ? -5.4854 -12.9942 -6.2741 1.00 0.00 23 SER A CA 3
ATOM 4064 C C . SER A 1 23 ? -6.8427 -12.2644 -6.2588 1.00 0.00 23 SER A C 3
ATOM 4065 O O . SER A 1 23 ? -7.5324 -12.2439 -7.2786 1.00 0.00 23 SER A O 3
ATOM 4073 N N . HIS A 1 24 ? -7.2740 -11.6979 -5.1253 1.00 0.00 24 HIS A N 3
ATOM 4074 C CA . HIS A 1 24 ? -8.5379 -10.9769 -5.0407 1.00 0.00 24 HIS A CA 3
ATOM 4075 C C . HIS A 1 24 ? -8.3750 -9.6698 -5.8276 1.00 0.00 24 HIS A C 3
ATOM 4076 O O . HIS A 1 24 ? -7.3521 -8.9970 -5.6491 1.00 0.00 24 HIS A O 3
ATOM 4089 N N . PRO A 1 25 ? -9.3389 -9.2754 -6.6792 1.00 0.00 25 PRO A N 3
ATOM 4090 C CA . PRO A 1 25 ? -9.2554 -8.0514 -7.4659 1.00 0.00 25 PRO A CA 3
ATOM 4091 C C . PRO A 1 25 ? -8.8636 -6.8052 -6.6678 1.00 0.00 25 PRO A C 3
ATOM 4092 O O . PRO A 1 25 ? -8.0726 -6.0128 -7.1687 1.00 0.00 25 PRO A O 3
ATOM 4103 N N . THR A 1 26 ? -9.3511 -6.6358 -5.4357 1.00 0.00 26 THR A N 3
ATOM 4104 C CA . THR A 1 26 ? -9.0298 -5.4672 -4.6192 1.00 0.00 26 THR A CA 3
ATOM 4105 C C . THR A 1 26 ? -7.5117 -5.2804 -4.4854 1.00 0.00 26 THR A C 3
ATOM 4106 O O . THR A 1 26 ? -7.0024 -4.1722 -4.6795 1.00 0.00 26 THR A O 3
ATOM 4117 N N . ILE A 1 27 ? -6.7886 -6.3539 -4.1498 1.00 0.00 27 ILE A N 3
ATOM 4118 C CA . ILE A 1 27 ? -5.3437 -6.3102 -3.9780 1.00 0.00 27 ILE A CA 3
ATOM 4119 C C . ILE A 1 27 ? -4.6652 -6.3650 -5.3492 1.00 0.00 27 ILE A C 3
ATOM 4120 O O . ILE A 1 27 ? -3.7385 -5.5866 -5.5671 1.00 0.00 27 ILE A O 3
ATOM 4136 N N . VAL A 1 28 ? -5.1258 -7.1931 -6.2957 1.00 0.00 28 VAL A N 3
ATOM 4137 C CA . VAL A 1 28 ? -4.4939 -7.2540 -7.6126 1.00 0.00 28 VAL A CA 3
ATOM 4138 C C . VAL A 1 28 ? -4.4562 -5.8595 -8.2606 1.00 0.00 28 VAL A C 3
ATOM 4139 O O . VAL A 1 28 ? -3.4261 -5.4718 -8.8127 1.00 0.00 28 VAL A O 3
ATOM 4152 N N . MET A 1 29 ? -5.5399 -5.0763 -8.1592 1.00 0.00 29 MET A N 3
ATOM 4153 C CA . MET A 1 29 ? -5.5915 -3.7323 -8.7215 1.00 0.00 29 MET A CA 3
ATOM 4154 C C . MET A 1 29 ? -4.6869 -2.7863 -7.9276 1.00 0.00 29 MET A C 3
ATOM 4155 O O . MET A 1 29 ? -4.0706 -1.8998 -8.5191 1.00 0.00 29 MET A O 3
ATOM 4169 N N . PHE A 1 30 ? -4.5976 -2.9522 -6.6031 1.00 0.00 30 PHE A N 3
ATOM 4170 C CA . PHE A 1 30 ? -3.7381 -2.1151 -5.7733 1.00 0.00 30 PHE A CA 3
ATOM 4171 C C . PHE A 1 30 ? -2.2892 -2.2858 -6.2384 1.00 0.00 30 PHE A C 3
ATOM 4172 O O . PHE A 1 30 ? -1.5564 -1.3032 -6.3671 1.00 0.00 30 PHE A O 3
ATOM 4189 N N . TRP A 1 31 ? -1.8714 -3.5237 -6.5355 1.00 0.00 31 TRP A N 3
ATOM 4190 C CA . TRP A 1 31 ? -0.5191 -3.7681 -7.0022 1.00 0.00 31 TRP A CA 3
ATOM 4191 C C . TRP A 1 31 ? -0.2670 -3.0815 -8.3481 1.00 0.00 31 TRP A C 3
ATOM 4192 O O . TRP A 1 31 ? 0.8841 -2.7502 -8.6302 1.00 0.00 31 TRP A O 3
ATOM 4213 N N . LYS A 1 32 ? -1.2952 -2.8228 -9.1731 1.00 0.00 32 LYS A N 3
ATOM 4214 C CA . LYS A 1 32 ? -1.0909 -2.1282 -10.4481 1.00 0.00 32 LYS A CA 3
ATOM 4215 C C . LYS A 1 32 ? -0.5959 -0.7299 -10.1277 1.00 0.00 32 LYS A C 3
ATOM 4216 O O . LYS A 1 32 ? 0.3968 -0.3066 -10.7159 1.00 0.00 32 LYS A O 3
ATOM 4235 N N . ALA A 1 33 ? -1.2719 -0.0416 -9.1997 1.00 0.00 33 ALA A N 3
ATOM 4236 C CA . ALA A 1 33 ? -0.9225 1.2955 -8.7681 1.00 0.00 33 ALA A CA 3
ATOM 4237 C C . ALA A 1 33 ? 0.5185 1.2939 -8.2626 1.00 0.00 33 ALA A C 3
ATOM 4238 O O . ALA A 1 33 ? 1.3339 2.0973 -8.7076 1.00 0.00 33 ALA A O 3
ATOM 4245 N N . PHE A 1 34 ? 0.8336 0.3502 -7.3732 1.00 0.00 34 PHE A N 3
ATOM 4246 C CA . PHE A 1 34 ? 2.1518 0.1988 -6.7711 1.00 0.00 34 PHE A CA 3
ATOM 4247 C C . PHE A 1 34 ? 3.2561 -0.0408 -7.8111 1.00 0.00 34 PHE A C 3
ATOM 4248 O O . PHE A 1 34 ? 4.3740 0.4365 -7.6260 1.00 0.00 34 PHE A O 3
ATOM 4265 N N . HIS A 1 35 ? 2.9810 -0.7630 -8.9005 1.00 0.00 35 HIS A N 3
ATOM 4266 C CA . HIS A 1 35 ? 4.0015 -1.0208 -9.9079 1.00 0.00 35 HIS A CA 3
ATOM 4267 C C . HIS A 1 35 ? 4.1506 0.1124 -10.9251 1.00 0.00 35 HIS A C 3
ATOM 4268 O O . HIS A 1 35 ? 5.1935 0.1484 -11.5821 1.00 0.00 35 HIS A O 3
ATOM 4281 N N . LYS A 1 36 ? 3.1787 1.0238 -11.1014 1.00 0.00 36 LYS A N 3
ATOM 4282 C CA . LYS A 1 36 ? 3.3260 2.1161 -12.0692 1.00 0.00 36 LYS A CA 3
ATOM 4283 C C . LYS A 1 36 ? 3.8974 3.3831 -11.4346 1.00 0.00 36 LYS A C 3
ATOM 4284 O O . LYS A 1 36 ? 4.5634 4.1384 -12.1503 1.00 0.00 36 LYS A O 3
ATOM 4303 N N . LEU A 1 37 ? 3.6902 3.6125 -10.1332 1.00 0.00 37 LEU A N 3
ATOM 4304 C CA . LEU A 1 37 ? 4.2021 4.7945 -9.4370 1.00 0.00 37 LEU A CA 3
ATOM 4305 C C . LEU A 1 37 ? 5.7356 4.8597 -9.4709 1.00 0.00 37 LEU A C 3
ATOM 4306 O O . LEU A 1 37 ? 6.4038 3.8850 -9.8440 1.00 0.00 37 LEU A O 3
ATOM 4322 N N . THR A 1 38 ? 6.3169 5.9951 -9.0766 1.00 0.00 38 THR A N 3
ATOM 4323 C CA . THR A 1 38 ? 7.7677 6.1531 -9.0765 1.00 0.00 38 THR A CA 3
ATOM 4324 C C . THR A 1 38 ? 8.3892 5.7924 -7.7208 1.00 0.00 38 THR A C 3
ATOM 4325 O O . THR A 1 38 ? 7.7106 5.5791 -6.7154 1.00 0.00 38 THR A O 3
ATOM 4336 N N . LEU A 1 39 ? 9.7185 5.7195 -7.7052 1.00 0.00 39 LEU A N 3
ATOM 4337 C CA . LEU A 1 39 ? 10.5435 5.3798 -6.5502 1.00 0.00 39 LEU A CA 3
ATOM 4338 C C . LEU A 1 39 ? 10.2986 6.3413 -5.3852 1.00 0.00 39 LEU A C 3
ATOM 4339 O O . LEU A 1 39 ? 10.1981 5.9235 -4.2344 1.00 0.00 39 LEU A O 3
ATOM 4355 N N . GLU A 1 40 ? 10.1688 7.6321 -5.6828 1.00 0.00 40 GLU A N 3
ATOM 4356 C CA . GLU A 1 40 ? 9.9141 8.6613 -4.6823 1.00 0.00 40 GLU A CA 3
ATOM 4357 C C . GLU A 1 40 ? 8.5005 8.4768 -4.1105 1.00 0.00 40 GLU A C 3
ATOM 4358 O O . GLU A 1 40 ? 8.3106 8.5069 -2.8939 1.00 0.00 40 GLU A O 3
ATOM 4370 N N . GLU A 1 41 ? 7.5125 8.2332 -4.9765 1.00 0.00 41 GLU A N 3
ATOM 4371 C CA . GLU A 1 41 ? 6.1135 8.0387 -4.6020 1.00 0.00 41 GLU A CA 3
ATOM 4372 C C . GLU A 1 41 ? 6.0046 6.8622 -3.6287 1.00 0.00 41 GLU A C 3
ATOM 4373 O O . GLU A 1 41 ? 5.4465 7.0169 -2.5409 1.00 0.00 41 GLU A O 3
ATOM 4385 N N . LYS A 1 42 ? 6.5709 5.6865 -3.9476 1.00 0.00 42 LYS A N 3
ATOM 4386 C CA . LYS A 1 42 ? 6.4701 4.5714 -2.9960 1.00 0.00 42 LYS A CA 3
ATOM 4387 C C . LYS A 1 42 ? 7.2286 4.8623 -1.7029 1.00 0.00 42 LYS A C 3
ATOM 4388 O O . LYS A 1 42 ? 6.8454 4.3284 -0.6653 1.00 0.00 42 LYS A O 3
ATOM 4407 N N . LYS A 1 43 ? 8.2827 5.6866 -1.7111 1.00 0.00 43 LYS A N 3
ATOM 4408 C CA . LYS A 1 43 ? 8.9713 6.0045 -0.4608 1.00 0.00 43 LYS A CA 3
ATOM 4409 C C . LYS A 1 43 ? 7.9761 6.7581 0.4204 1.00 0.00 43 LYS A C 3
ATOM 4410 O O . LYS A 1 43 ? 7.8885 6.4629 1.6089 1.00 0.00 43 LYS A O 3
ATOM 4429 N N . LYS A 1 44 ? 7.1860 7.6832 -0.1392 1.00 0.00 44 LYS A N 3
ATOM 4430 C CA . LYS A 1 44 ? 6.1825 8.4174 0.6330 1.00 0.00 44 LYS A CA 3
ATOM 4431 C C . LYS A 1 44 ? 5.1117 7.4447 1.1374 1.00 0.00 44 LYS A C 3
ATOM 4432 O O . LYS A 1 44 ? 4.6190 7.6344 2.2470 1.00 0.00 44 LYS A O 3
ATOM 4451 N N . PHE A 1 45 ? 4.7518 6.4146 0.3620 1.00 0.00 45 PHE A N 3
ATOM 4452 C CA . PHE A 1 45 ? 3.7666 5.4083 0.7646 1.00 0.00 45 PHE A CA 3
ATOM 4453 C C . PHE A 1 45 ? 4.3017 4.6775 2.0015 1.00 0.00 45 PHE A C 3
ATOM 4454 O O . PHE A 1 45 ? 3.5906 4.5400 2.9962 1.00 0.00 45 PHE A O 3
ATOM 4471 N N . LEU A 1 46 ? 5.5648 4.2369 1.9617 1.00 0.00 46 LEU A N 3
ATOM 4472 C CA . LEU A 1 46 ? 6.2116 3.5383 3.0719 1.00 0.00 46 LEU A CA 3
ATOM 4473 C C . LEU A 1 46 ? 6.2033 4.4346 4.3078 1.00 0.00 46 LEU A C 3
ATOM 4474 O O . LEU A 1 46 ? 5.8122 3.9829 5.3714 1.00 0.00 46 LEU A O 3
ATOM 4490 N N . VAL A 1 47 ? 6.5743 5.7066 4.1630 1.00 0.00 47 VAL A N 3
ATOM 4491 C CA . VAL A 1 47 ? 6.6191 6.7120 5.2287 1.00 0.00 47 VAL A CA 3
ATOM 4492 C C . VAL A 1 47 ? 5.2283 6.9907 5.8319 1.00 0.00 47 VAL A C 3
ATOM 4493 O O . VAL A 1 47 ? 5.1282 7.5371 6.9314 1.00 0.00 47 VAL A O 3
ATOM 4506 N N . PHE A 1 48 ? 4.1444 6.6858 5.1163 1.00 0.00 48 PHE A N 3
ATOM 4507 C CA . PHE A 1 48 ? 2.7812 6.8892 5.5916 1.00 0.00 48 PHE A CA 3
ATOM 4508 C C . PHE A 1 48 ? 2.3211 5.6486 6.3622 1.00 0.00 48 PHE A C 3
ATOM 4509 O O . PHE A 1 48 ? 1.6719 5.7613 7.3994 1.00 0.00 48 PHE A O 3
ATOM 4526 N N . LEU A 1 49 ? 2.6731 4.4620 5.8637 1.00 0.00 49 LEU A N 3
ATOM 4527 C CA . LEU A 1 49 ? 2.3069 3.1849 6.4567 1.00 0.00 49 LEU A CA 3
ATOM 4528 C C . LEU A 1 49 ? 3.2104 2.7348 7.6009 1.00 0.00 49 LEU A C 3
ATOM 4529 O O . LEU A 1 49 ? 2.7447 2.0116 8.4770 1.00 0.00 49 LEU A O 3
ATOM 4545 N N . THR A 1 50 ? 4.4783 3.1219 7.6086 1.00 0.00 50 THR A N 3
ATOM 4546 C CA . THR A 1 50 ? 5.4562 2.7682 8.6192 1.00 0.00 50 THR A CA 3
ATOM 4547 C C . THR A 1 50 ? 6.0242 4.0850 9.1488 1.00 0.00 50 THR A C 3
ATOM 4548 O O . THR A 1 50 ? 6.3237 5.0008 8.3885 1.00 0.00 50 THR A O 3
ATOM 4559 N N . GLY A 1 51 ? 6.2014 4.1688 10.4616 1.00 0.00 51 GLY A N 3
ATOM 4560 C CA . GLY A 1 51 ? 6.7031 5.3412 11.1619 1.00 0.00 51 GLY A CA 3
ATOM 4561 C C . GLY A 1 51 ? 8.2043 5.5985 11.0371 1.00 0.00 51 GLY A C 3
ATOM 4562 O O . GLY A 1 51 ? 8.7102 6.4056 11.8165 1.00 0.00 51 GLY A O 3
ATOM 4566 N N . THR A 1 52 ? 8.9289 4.9149 10.1475 1.00 0.00 52 THR A N 3
ATOM 4567 C CA . THR A 1 52 ? 10.3655 5.0939 9.9448 1.00 0.00 52 THR A CA 3
ATOM 4568 C C . THR A 1 52 ? 10.5580 5.5891 8.5127 1.00 0.00 52 THR A C 3
ATOM 4569 O O . THR A 1 52 ? 9.9861 5.0215 7.5776 1.00 0.00 52 THR A O 3
ATOM 4580 N N . ASP A 1 53 ? 11.3574 6.6388 8.3269 1.00 0.00 53 ASP A N 3
ATOM 4581 C CA . ASP A 1 53 ? 11.6148 7.2086 7.0086 1.00 0.00 53 ASP A CA 3
ATOM 4582 C C . ASP A 1 53 ? 12.8849 6.6297 6.3890 1.00 0.00 53 ASP A C 3
ATOM 4583 O O . ASP A 1 53 ? 13.6528 5.9355 7.0600 1.00 0.00 53 ASP A O 3
ATOM 4592 N N . ARG A 1 54 ? 13.0810 6.8799 5.0855 1.00 0.00 54 ARG A N 3
ATOM 4593 C CA . ARG A 1 54 ? 14.2131 6.4480 4.2549 1.00 0.00 54 ARG A CA 3
ATOM 4594 C C . ARG A 1 54 ? 14.7128 5.0321 4.5439 1.00 0.00 54 ARG A C 3
ATOM 4595 O O . ARG A 1 54 ? 15.9037 4.7528 4.4028 1.00 0.00 54 ARG A O 3
ATOM 4616 N N . LEU A 1 55 ? 13.7801 4.1169 4.8188 1.00 0.00 55 LEU A N 3
ATOM 4617 C CA . LEU A 1 55 ? 14.0525 2.7168 5.1318 1.00 0.00 55 LEU A CA 3
ATOM 4618 C C . LEU A 1 55 ? 15.0337 2.1136 4.1263 1.00 0.00 55 LEU A C 3
ATOM 4619 O O . LEU A 1 55 ? 14.9106 2.3305 2.9152 1.00 0.00 55 LEU A O 3
ATOM 4635 N N . GLN A 1 56 ? 15.9999 1.3754 4.6799 1.00 0.00 56 GLN A N 3
ATOM 4636 C CA . GLN A 1 56 ? 17.0869 0.6653 4.0166 1.00 0.00 56 GLN A CA 3
ATOM 4637 C C . GLN A 1 56 ? 16.6306 -0.5203 3.1512 1.00 0.00 56 GLN A C 3
ATOM 4638 O O . GLN A 1 56 ? 15.4667 -0.9201 3.1577 1.00 0.00 56 GLN A O 3
ATOM 4652 N N . MET A 1 57 ? 17.5902 -1.1250 2.4437 1.00 0.00 57 MET A N 3
ATOM 4653 C CA . MET A 1 57 ? 17.3937 -2.2834 1.5748 1.00 0.00 57 MET A CA 3
ATOM 4654 C C . MET A 1 57 ? 17.0710 -3.5061 2.4141 1.00 0.00 57 MET A C 3
ATOM 4655 O O . MET A 1 57 ? 16.1154 -4.2101 2.0879 1.00 0.00 57 MET A O 3
ATOM 4669 N N . LYS A 1 58 ? 17.8379 -3.7568 3.4865 1.00 0.00 58 LYS A N 3
ATOM 4670 C CA . LYS A 1 58 ? 17.5851 -4.9047 4.3526 1.00 0.00 58 LYS A CA 3
ATOM 4671 C C . LYS A 1 58 ? 16.1645 -4.8266 4.8963 1.00 0.00 58 LYS A C 3
ATOM 4672 O O . LYS A 1 58 ? 15.4816 -5.8407 4.9507 1.00 0.00 58 LYS A O 3
ATOM 4691 N N . ASP A 1 59 ? 15.7053 -3.6204 5.2395 1.00 0.00 59 ASP A N 3
ATOM 4692 C CA . ASP A 1 59 ? 14.3650 -3.4091 5.7672 1.00 0.00 59 ASP A CA 3
ATOM 4693 C C . ASP A 1 59 ? 13.3332 -3.7548 4.7074 1.00 0.00 59 ASP A C 3
ATOM 4694 O O . ASP A 1 59 ? 12.3896 -4.4893 4.9888 1.00 0.00 59 ASP A O 3
ATOM 4703 N N . LEU A 1 60 ? 13.5012 -3.2556 3.4788 1.00 0.00 60 LEU A N 3
ATOM 4704 C CA . LEU A 1 60 ? 12.5421 -3.5431 2.4166 1.00 0.00 60 LEU A CA 3
ATOM 4705 C C . LEU A 1 60 ? 12.5077 -5.0408 2.0671 1.00 0.00 60 LEU A C 3
ATOM 4706 O O . LEU A 1 60 ? 11.5086 -5.5290 1.5337 1.00 0.00 60 LEU A O 3
ATOM 4722 N N . ASN A 1 61 ? 13.5667 -5.7979 2.3717 1.00 0.00 61 ASN A N 3
ATOM 4723 C CA . ASN A 1 61 ? 13.6520 -7.2270 2.0976 1.00 0.00 61 ASN A CA 3
ATOM 4724 C C . ASN A 1 61 ? 12.7819 -8.0588 3.0498 1.00 0.00 61 ASN A C 3
ATOM 4725 O O . ASN A 1 61 ? 12.5270 -9.2306 2.7641 1.00 0.00 61 ASN A O 3
ATOM 4736 N N . ASN A 1 62 ? 12.3349 -7.4774 4.1671 1.00 0.00 62 ASN A N 3
ATOM 4737 C CA . ASN A 1 62 ? 11.4946 -8.1369 5.1672 1.00 0.00 62 ASN A CA 3
ATOM 4738 C C . ASN A 1 62 ? 10.1972 -7.3697 5.4314 1.00 0.00 62 ASN A C 3
ATOM 4739 O O . ASN A 1 62 ? 9.3059 -7.9019 6.0947 1.00 0.00 62 ASN A O 3
ATOM 4750 N N . MET A 1 63 ? 10.0710 -6.1353 4.9367 1.00 0.00 63 MET A N 3
ATOM 4751 C CA . MET A 1 63 ? 8.8971 -5.2949 5.1231 1.00 0.00 63 MET A CA 3
ATOM 4752 C C . MET A 1 63 ? 7.6839 -5.9267 4.4456 1.00 0.00 63 MET A C 3
ATOM 4753 O O . MET A 1 63 ? 7.7720 -6.3306 3.2826 1.00 0.00 63 MET A O 3
ATOM 4767 N N . LYS A 1 64 ? 6.5775 -6.0102 5.1847 1.00 0.00 64 LYS A N 3
ATOM 4768 C CA . LYS A 1 64 ? 5.2942 -6.5444 4.7515 1.00 0.00 64 LYS A CA 3
ATOM 4769 C C . LYS A 1 64 ? 4.1868 -5.5710 5.1573 1.00 0.00 64 LYS A C 3
ATOM 4770 O O . LYS A 1 64 ? 4.3931 -4.7639 6.0679 1.00 0.00 64 LYS A O 3
ATOM 4789 N N . ILE A 1 65 ? 3.0129 -5.6815 4.5410 1.00 0.00 65 ILE A N 3
ATOM 4790 C CA . ILE A 1 65 ? 1.8376 -4.8545 4.8058 1.00 0.00 65 ILE A CA 3
ATOM 4791 C C . ILE A 1 65 ? 0.6550 -5.7794 5.0923 1.00 0.00 65 ILE A C 3
ATOM 4792 O O . ILE A 1 65 ? 0.5795 -6.8637 4.5139 1.00 0.00 65 ILE A O 3
ATOM 4808 N N . THR A 1 66 ? -0.2561 -5.3727 5.9778 1.00 0.00 66 THR A N 3
ATOM 4809 C CA . THR A 1 66 ? -1.4433 -6.1435 6.3312 1.00 0.00 66 THR A CA 3
ATOM 4810 C C . THR A 1 66 ? -2.6615 -5.4480 5.7090 1.00 0.00 66 THR A C 3
ATOM 4811 O O . THR A 1 66 ? -3.0382 -4.3687 6.1718 1.00 0.00 66 THR A O 3
ATOM 4822 N N . PHE A 1 67 ? -3.2381 -6.0057 4.6377 1.00 0.00 67 PHE A N 3
ATOM 4823 C CA . PHE A 1 67 ? -4.4083 -5.4212 3.9770 1.00 0.00 67 PHE A CA 3
ATOM 4824 C C . PHE A 1 67 ? -5.6838 -5.8022 4.7274 1.00 0.00 67 PHE A C 3
ATOM 4825 O O . PHE A 1 67 ? -5.8916 -6.9826 5.0130 1.00 0.00 67 PHE A O 3
ATOM 4842 N N . CYS A 1 68 ? -6.5652 -4.8314 4.9851 1.00 0.00 68 CYS A N 3
ATOM 4843 C CA . CYS A 1 68 ? -7.8385 -5.0281 5.6759 1.00 0.00 68 CYS A CA 3
ATOM 4844 C C . CYS A 1 68 ? -8.9116 -4.1478 5.0151 1.00 0.00 68 CYS A C 3
ATOM 4845 O O . CYS A 1 68 ? -8.5825 -3.1052 4.4467 1.00 0.00 68 CYS A O 3
ATOM 4853 N N . CYS A 1 69 ? -10.1804 -4.5628 5.0621 1.00 0.00 69 CYS A N 3
ATOM 4854 C CA . CYS A 1 69 ? -11.3477 -3.8641 4.5194 1.00 0.00 69 CYS A CA 3
ATOM 4855 C C . CYS A 1 69 ? -12.5006 -4.0880 5.5171 1.00 0.00 69 CYS A C 3
ATOM 4856 O O . CYS A 1 69 ? -13.2720 -5.0316 5.3231 1.00 0.00 69 CYS A O 3
ATOM 4864 N N . PRO A 1 70 ? -12.6146 -3.2479 6.5638 1.00 0.00 70 PRO A N 3
ATOM 4865 C CA . PRO A 1 70 ? -13.6037 -3.3092 7.6299 1.00 0.00 70 PRO A CA 3
ATOM 4866 C C . PRO A 1 70 ? -14.9842 -3.8083 7.2538 1.00 0.00 70 PRO A C 3
ATOM 4867 O O . PRO A 1 70 ? -15.4674 -3.6138 6.1413 1.00 0.00 70 PRO A O 3
ATOM 4878 N N . GLU A 1 71 ? -15.6712 -4.3372 8.2615 1.00 0.00 71 GLU A N 3
ATOM 4879 C CA . GLU A 1 71 ? -17.0092 -4.8969 8.1883 1.00 0.00 71 GLU A CA 3
ATOM 4880 C C . GLU A 1 71 ? -18.0309 -3.9074 7.6067 1.00 0.00 71 GLU A C 3
ATOM 4881 O O . GLU A 1 71 ? -19.1398 -4.2767 7.2251 1.00 0.00 71 GLU A O 3
ATOM 4893 N N . SER A 1 72 ? -17.6853 -2.6254 7.5582 1.00 0.00 72 SER A N 3
ATOM 4894 C CA . SER A 1 72 ? -18.4920 -1.5564 7.0202 1.00 0.00 72 SER A CA 3
ATOM 4895 C C . SER A 1 72 ? -17.6132 -0.5388 6.2781 1.00 0.00 72 SER A C 3
ATOM 4896 O O . SER A 1 72 ? -17.8027 0.6739 6.4416 1.00 0.00 72 SER A O 3
ATOM 4904 N N . TRP A 1 73 ? -16.6477 -1.0311 5.4761 1.00 0.00 73 TRP A N 3
ATOM 4905 C CA . TRP A 1 73 ? -15.7697 -0.2075 4.6445 1.00 0.00 73 TRP A CA 3
ATOM 4906 C C . TRP A 1 73 ? -16.6510 0.7114 3.7631 1.00 0.00 73 TRP A C 3
ATOM 4907 O O . TRP A 1 73 ? -17.8525 0.4798 3.5798 1.00 0.00 73 TRP A O 3
ATOM 4928 N N . ASN A 1 74 ? -16.0757 1.7604 3.1847 1.00 0.00 74 ASN A N 3
ATOM 4929 C CA . ASN A 1 74 ? -16.7870 2.7074 2.3277 1.00 0.00 74 ASN A CA 3
ATOM 4930 C C . ASN A 1 74 ? -15.8818 2.9576 1.1354 1.00 0.00 74 ASN A C 3
ATOM 4931 O O . ASN A 1 74 ? -14.6989 3.2202 1.3366 1.00 0.00 74 ASN A O 3
ATOM 4942 N N . GLU A 1 75 ? -16.3997 2.9018 -0.0937 1.00 0.00 75 GLU A N 3
ATOM 4943 C CA . GLU A 1 75 ? -15.5951 3.1103 -1.2947 1.00 0.00 75 GLU A CA 3
ATOM 4944 C C . GLU A 1 75 ? -14.9138 4.4771 -1.2713 1.00 0.00 75 GLU A C 3
ATOM 4945 O O . GLU A 1 75 ? -13.7648 4.6332 -1.6855 1.00 0.00 75 GLU A O 3
ATOM 4957 N N . ARG A 1 76 ? -15.6584 5.4620 -0.7733 1.00 0.00 76 ARG A N 3
ATOM 4958 C CA . ARG A 1 76 ? -15.2864 6.8613 -0.6636 1.00 0.00 76 ARG A CA 3
ATOM 4959 C C . ARG A 1 76 ? -14.5171 7.2324 0.6061 1.00 0.00 76 ARG A C 3
ATOM 4960 O O . ARG A 1 76 ? -14.3348 8.4278 0.8399 1.00 0.00 76 ARG A O 3
ATOM 4981 N N . ASP A 1 77 ? -14.1366 6.2870 1.4678 1.00 0.00 77 ASP A N 3
ATOM 4982 C CA . ASP A 1 77 ? -13.4185 6.6096 2.7052 1.00 0.00 77 ASP A CA 3
ATOM 4983 C C . ASP A 1 77 ? -11.9030 6.5951 2.4979 1.00 0.00 77 ASP A C 3
ATOM 4984 O O . ASP A 1 77 ? -11.3910 5.5434 2.1037 1.00 0.00 77 ASP A O 3
ATOM 4993 N N . PRO A 1 78 ? -11.1721 7.7025 2.7498 1.00 0.00 78 PRO A N 3
ATOM 4994 C CA . PRO A 1 78 ? -9.7225 7.7682 2.5868 1.00 0.00 78 PRO A CA 3
ATOM 4995 C C . PRO A 1 78 ? -8.9701 6.5931 3.2133 1.00 0.00 78 PRO A C 3
ATOM 4996 O O . PRO A 1 78 ? -9.3719 6.0109 4.2266 1.00 0.00 78 PRO A O 3
ATOM 5007 N N . ILE A 1 79 ? -7.8072 6.3098 2.6363 1.00 0.00 79 ILE A N 3
ATOM 5008 C CA . ILE A 1 79 ? -6.9244 5.2210 3.0258 1.00 0.00 79 ILE A CA 3
ATOM 5009 C C . ILE A 1 79 ? -6.1908 5.6661 4.2904 1.00 0.00 79 ILE A C 3
ATOM 5010 O O . ILE A 1 79 ? -5.2880 6.4994 4.2395 1.00 0.00 79 ILE A O 3
ATOM 5026 N N . ARG A 1 80 ? -6.6188 5.1220 5.4325 1.00 0.00 80 ARG A N 3
ATOM 5027 C CA . ARG A 1 80 ? -6.0915 5.3895 6.7600 1.00 0.00 80 ARG A CA 3
ATOM 5028 C C . ARG A 1 80 ? -4.9978 4.3850 7.0913 1.00 0.00 80 ARG A C 3
ATOM 5029 O O . ARG A 1 80 ? -5.3008 3.3131 7.6129 1.00 0.00 80 ARG A O 3
ATOM 5050 N N . ALA A 1 81 ? -3.7535 4.6532 6.7210 1.00 0.00 81 ALA A N 3
ATOM 5051 C CA . ALA A 1 81 ? -2.6714 3.7253 7.0262 1.00 0.00 81 ALA A CA 3
ATOM 5052 C C . ALA A 1 81 ? -2.3354 3.8613 8.5140 1.00 0.00 81 ALA A C 3
ATOM 5053 O O . ALA A 1 81 ? -2.4613 4.9544 9.0756 1.00 0.00 81 ALA A O 3
ATOM 5060 N N . LEU A 1 82 ? -1.8662 2.7779 9.1450 1.00 0.00 82 LEU A N 3
ATOM 5061 C CA . LEU A 1 82 ? -1.5258 2.7765 10.5637 1.00 0.00 82 LEU A CA 3
ATOM 5062 C C . LEU A 1 82 ? -0.1266 2.2188 10.7995 1.00 0.00 82 LEU A C 3
ATOM 5063 O O . LEU A 1 82 ? 0.1341 1.0246 10.6222 1.00 0.00 82 LEU A O 3
ATOM 5079 N N . THR A 1 83 ? 0.7528 3.0969 11.2727 1.00 0.00 83 THR A N 3
ATOM 5080 C CA . THR A 1 83 ? 2.1523 2.8547 11.5861 1.00 0.00 83 THR A CA 3
ATOM 5081 C C . THR A 1 83 ? 2.3816 1.7838 12.6577 1.00 0.00 83 THR A C 3
ATOM 5082 O O . THR A 1 83 ? 3.4896 1.2566 12.7385 1.00 0.00 83 THR A O 3
ATOM 5093 N N . CYS A 1 84 ? 1.3551 1.4137 13.4334 1.00 0.00 84 CYS A N 3
ATOM 5094 C CA . CYS A 1 84 ? 1.4172 0.4180 14.5004 1.00 0.00 84 CYS A CA 3
ATOM 5095 C C . CYS A 1 84 ? 2.0972 -0.8823 14.0520 1.00 0.00 84 CYS A C 3
ATOM 5096 O O . CYS A 1 84 ? 2.9881 -1.3582 14.7532 1.00 0.00 84 CYS A O 3
ATOM 5104 N N . PHE A 1 85 ? 1.6769 -1.4618 12.9230 1.00 0.00 85 PHE A N 3
ATOM 5105 C CA . PHE A 1 85 ? 2.2371 -2.7055 12.3848 1.00 0.00 85 PHE A CA 3
ATOM 5106 C C . PHE A 1 85 ? 2.0718 -2.7666 10.8592 1.00 0.00 85 PHE A C 3
ATOM 5107 O O . PHE A 1 85 ? 1.8889 -3.8379 10.2827 1.00 0.00 85 PHE A O 3
ATOM 5124 N N . SER A 1 86 ? 2.1148 -1.6072 10.1984 1.00 0.00 86 SER A N 3
ATOM 5125 C CA . SER A 1 86 ? 1.9627 -1.4800 8.7558 1.00 0.00 86 SER A CA 3
ATOM 5126 C C . SER A 1 86 ? 0.6348 -2.0841 8.2696 1.00 0.00 86 SER A C 3
ATOM 5127 O O . SER A 1 86 ? 0.6072 -2.9324 7.3714 1.00 0.00 86 SER A O 3
ATOM 5135 N N . VAL A 1 87 ? -0.4808 -1.6915 8.8947 1.00 0.00 87 VAL A N 3
ATOM 5136 C CA . VAL A 1 87 ? -1.8080 -2.1616 8.5073 1.00 0.00 87 VAL A CA 3
ATOM 5137 C C . VAL A 1 87 ? -2.3563 -1.0880 7.5648 1.00 0.00 87 VAL A C 3
ATOM 5138 O O . VAL A 1 87 ? -2.3483 0.1034 7.8933 1.00 0.00 87 VAL A O 3
ATOM 5151 N N . LEU A 1 88 ? -2.7419 -1.5003 6.3566 1.00 0.00 88 LEU A N 3
ATOM 5152 C CA . LEU A 1 88 ? -3.2648 -0.6280 5.3187 1.00 0.00 88 LEU A CA 3
ATOM 5153 C C . LEU A 1 88 ? -4.7312 -0.9757 5.1016 1.00 0.00 88 LEU A C 3
ATOM 5154 O O . LEU A 1 88 ? -5.0851 -2.0534 4.6151 1.00 0.00 88 LEU A O 3
ATOM 5170 N N . PHE A 1 89 ? -5.5850 -0.0689 5.5532 1.00 0.00 89 PHE A N 3
ATOM 5171 C CA . PHE A 1 89 ? -7.0229 -0.1230 5.4541 1.00 0.00 89 PHE A CA 3
ATOM 5172 C C . PHE A 1 89 ? -7.3369 0.2635 4.0153 1.00 0.00 89 PHE A C 3
ATOM 5173 O O . PHE A 1 89 ? -7.2121 1.4369 3.6490 1.00 0.00 89 PHE A O 3
ATOM 5190 N N . LEU A 1 90 ? -7.6408 -0.7352 3.1851 1.00 0.00 90 LEU A N 3
ATOM 5191 C CA . LEU A 1 90 ? -7.9482 -0.5643 1.7780 1.00 0.00 90 LEU A CA 3
ATOM 5192 C C . LEU A 1 90 ? -9.4168 -0.9198 1.5292 1.00 0.00 90 LEU A C 3
ATOM 5193 O O . LEU A 1 90 ? -9.7394 -2.1119 1.5201 1.00 0.00 90 LEU A O 3
ATOM 5209 N N . PRO A 1 91 ? -10.3073 0.0636 1.3210 1.00 0.00 91 PRO A N 3
ATOM 5210 C CA . PRO A 1 91 ? -11.7162 -0.2013 1.0495 1.00 0.00 91 PRO A CA 3
ATOM 5211 C C . PRO A 1 91 ? -11.8237 -0.9205 -0.3131 1.00 0.00 91 PRO A C 3
ATOM 5212 O O . PRO A 1 91 ? -10.8846 -0.9080 -1.1191 1.00 0.00 91 PRO A O 3
ATOM 5223 N N . LYS A 1 92 ? -12.9487 -1.5932 -0.5810 1.00 0.00 92 LYS A N 3
ATOM 5224 C CA . LYS A 1 92 ? -13.1291 -2.3219 -1.8336 1.00 0.00 92 LYS A CA 3
ATOM 5225 C C . LYS A 1 92 ? -13.4445 -1.3757 -2.9912 1.00 0.00 92 LYS A C 3
ATOM 5226 O O . LYS A 1 92 ? -14.6114 -1.1151 -3.3023 1.00 0.00 92 LYS A O 3
ATOM 5245 N N . TYR A 1 93 ? -12.4023 -0.8678 -3.6454 1.00 0.00 93 TYR A N 3
ATOM 5246 C CA . TYR A 1 93 ? -12.5849 0.0141 -4.7855 1.00 0.00 93 TYR A CA 3
ATOM 5247 C C . TYR A 1 93 ? -13.2389 -0.8036 -5.8956 1.00 0.00 93 TYR A C 3
ATOM 5248 O O . TYR A 1 93 ? -12.9159 -1.9776 -6.1016 1.00 0.00 93 TYR A O 3
ATOM 5266 N N . SER A 1 94 ? -14.1770 -0.1878 -6.6012 1.00 0.00 94 SER A N 3
ATOM 5267 C CA . SER A 1 94 ? -14.8937 -0.8059 -7.6998 1.00 0.00 94 SER A CA 3
ATOM 5268 C C . SER A 1 94 ? -14.0058 -0.9316 -8.9450 1.00 0.00 94 SER A C 3
ATOM 5269 O O . SER A 1 94 ? -14.2007 -1.8745 -9.7189 1.00 0.00 94 SER A O 3
ATOM 5277 N N . THR A 1 95 ? -13.0180 -0.0530 -9.1438 1.00 0.00 95 THR A N 3
ATOM 5278 C CA . THR A 1 95 ? -12.1457 -0.0781 -10.3187 1.00 0.00 95 THR A CA 3
ATOM 5279 C C . THR A 1 95 ? -10.6853 0.2086 -9.9659 1.00 0.00 95 THR A C 3
ATOM 5280 O O . THR A 1 95 ? -10.3468 0.5215 -8.8145 1.00 0.00 95 THR A O 3
ATOM 5291 N N . MET A 1 96 ? -9.8037 0.0441 -10.9593 1.00 0.00 96 MET A N 3
ATOM 5292 C CA . MET A 1 96 ? -8.3842 0.2968 -10.7787 1.00 0.00 96 MET A CA 3
ATOM 5293 C C . MET A 1 96 ? -8.1216 1.7992 -10.7495 1.00 0.00 96 MET A C 3
ATOM 5294 O O . MET A 1 96 ? -7.3222 2.2523 -9.9421 1.00 0.00 96 MET A O 3
ATOM 5308 N N . GLU A 1 97 ? -8.8432 2.5781 -11.5592 1.00 0.00 97 GLU A N 3
ATOM 5309 C CA . GLU A 1 97 ? -8.6571 4.0198 -11.6164 1.00 0.00 97 GLU A CA 3
ATOM 5310 C C . GLU A 1 97 ? -8.8521 4.6954 -10.2562 1.00 0.00 97 GLU A C 3
ATOM 5311 O O . GLU A 1 97 ? -8.0207 5.5036 -9.8411 1.00 0.00 97 GLU A O 3
ATOM 5323 N N . THR A 1 98 ? -9.8892 4.2903 -9.5233 1.00 0.00 98 THR A N 3
ATOM 5324 C CA . THR A 1 98 ? -10.1995 4.8682 -8.2341 1.00 0.00 98 THR A CA 3
ATOM 5325 C C . THR A 1 98 ? -9.1492 4.4767 -7.1844 1.00 0.00 98 THR A C 3
ATOM 5326 O O . THR A 1 98 ? -8.7707 5.3314 -6.3787 1.00 0.00 98 THR A O 3
ATOM 5337 N N . VAL A 1 99 ? -8.6673 3.2185 -7.1686 1.00 0.00 99 VAL A N 3
ATOM 5338 C CA . VAL A 1 99 ? -7.6429 2.8427 -6.1834 1.00 0.00 99 VAL A CA 3
ATOM 5339 C C . VAL A 1 99 ? -6.3302 3.5659 -6.5177 1.00 0.00 99 VAL A C 3
ATOM 5340 O O . VAL A 1 99 ? -5.5841 3.9409 -5.6120 1.00 0.00 99 VAL A O 3
ATOM 5353 N N . GLU A 1 100 ? -6.0602 3.8007 -7.8053 1.00 0.00 100 GLU A N 3
ATOM 5354 C CA . GLU A 1 100 ? -4.8676 4.4843 -8.2748 1.00 0.00 100 GLU A CA 3
ATOM 5355 C C . GLU A 1 100 ? -4.9139 5.9464 -7.8333 1.00 0.00 100 GLU A C 3
ATOM 5356 O O . GLU A 1 100 ? -3.8785 6.5141 -7.4806 1.00 0.00 100 GLU A O 3
ATOM 5368 N N . GLU A 1 101 ? -6.0943 6.5696 -7.8054 1.00 0.00 101 GLU A N 3
ATOM 5369 C CA . GLU A 1 101 ? -6.2187 7.9516 -7.3578 1.00 0.00 101 GLU A CA 3
ATOM 5370 C C . GLU A 1 101 ? -5.8779 7.9931 -5.8666 1.00 0.00 101 GLU A C 3
ATOM 5371 O O . GLU A 1 101 ? -5.0942 8.8386 -5.4351 1.00 0.00 101 GLU A O 3
ATOM 5383 N N . ALA A 1 102 ? -6.4439 7.0678 -5.0846 1.00 0.00 102 ALA A N 3
ATOM 5384 C CA . ALA A 1 102 ? -6.2027 6.9737 -3.6497 1.00 0.00 102 ALA A CA 3
ATOM 5385 C C . ALA A 1 102 ? -4.7325 6.6453 -3.3718 1.00 0.00 102 ALA A C 3
ATOM 5386 O O . ALA A 1 102 ? -4.2750 6.8296 -2.2405 1.00 0.00 102 ALA A O 3
ATOM 5393 N N . LEU A 1 103 ? -3.9883 6.1200 -4.3584 1.00 0.00 103 LEU A N 3
ATOM 5394 C CA . LEU A 1 103 ? -2.5713 5.8134 -4.2123 1.00 0.00 103 LEU A CA 3
ATOM 5395 C C . LEU A 1 103 ? -1.8845 7.1648 -4.0234 1.00 0.00 103 LEU A C 3
ATOM 5396 O O . LEU A 1 103 ? -1.2572 7.4052 -2.9912 1.00 0.00 103 LEU A O 3
ATOM 5412 N N . GLN A 1 104 ? -2.0659 8.0609 -4.9973 1.00 0.00 104 GLN A N 3
ATOM 5413 C CA . GLN A 1 104 ? -1.5096 9.4066 -4.9924 1.00 0.00 104 GLN A CA 3
ATOM 5414 C C . GLN A 1 104 ? -2.0176 10.2296 -3.7940 1.00 0.00 104 GLN A C 3
ATOM 5415 O O . GLN A 1 104 ? -1.2428 11.0198 -3.2452 1.00 0.00 104 GLN A O 3
ATOM 5429 N N . GLU A 1 105 ? -3.2590 10.0178 -3.3411 1.00 0.00 105 GLU A N 3
ATOM 5430 C CA . GLU A 1 105 ? -3.8059 10.7464 -2.2000 1.00 0.00 105 GLU A CA 3
ATOM 5431 C C . GLU A 1 105 ? -3.0526 10.3560 -0.9169 1.00 0.00 105 GLU A C 3
ATOM 5432 O O . GLU A 1 105 ? -2.5518 11.2181 -0.1847 1.00 0.00 105 GLU A O 3
ATOM 5444 N N . ALA A 1 106 ? -2.9707 9.0535 -0.6311 1.00 0.00 106 ALA A N 3
ATOM 5445 C CA . ALA A 1 106 ? -2.3228 8.5267 0.5628 1.00 0.00 106 ALA A CA 3
ATOM 5446 C C . ALA A 1 106 ? -0.8504 8.9158 0.6718 1.00 0.00 106 ALA A C 3
ATOM 5447 O O . ALA A 1 106 ? -0.3787 9.1692 1.7832 1.00 0.00 106 ALA A O 3
ATOM 5454 N N . ILE A 1 107 ? -0.0929 8.9630 -0.4358 1.00 0.00 107 ILE A N 3
ATOM 5455 C CA . ILE A 1 107 ? 1.3161 9.3597 -0.3280 1.00 0.00 107 ILE A CA 3
ATOM 5456 C C . ILE A 1 107 ? 1.3936 10.8057 0.1943 1.00 0.00 107 ILE A C 3
ATOM 5457 O O . ILE A 1 107 ? 2.3306 11.1475 0.9246 1.00 0.00 107 ILE A O 3
ATOM 5473 N N . ASN A 1 108 ? 0.3844 11.6305 -0.1253 1.00 0.00 108 ASN A N 3
ATOM 5474 C CA . ASN A 1 108 ? 0.2483 13.0206 0.3153 1.00 0.00 108 ASN A CA 3
ATOM 5475 C C . ASN A 1 108 ? -0.4647 13.0658 1.6766 1.00 0.00 108 ASN A C 3
ATOM 5476 O O . ASN A 1 108 ? -0.9187 14.1241 2.1123 1.00 0.00 108 ASN A O 3
ATOM 5487 N N . ASN A 1 109 ? -0.5488 11.9197 2.3664 1.00 0.00 109 ASN A N 3
ATOM 5488 C CA . ASN A 1 109 ? -1.1573 11.6830 3.6754 1.00 0.00 109 ASN A CA 3
ATOM 5489 C C . ASN A 1 109 ? -2.6138 12.1130 3.7247 1.00 0.00 109 ASN A C 3
ATOM 5490 O O . ASN A 1 109 ? -3.1056 12.4434 4.8029 1.00 0.00 109 ASN A O 3
ATOM 5501 N N . ASN A 1 110 ? -3.3059 12.1391 2.5751 1.00 0.00 110 ASN A N 3
ATOM 5502 C CA . ASN A 1 110 ? -4.6943 12.5991 2.4918 1.00 0.00 110 ASN A CA 3
ATOM 5503 C C . ASN A 1 110 ? -4.7813 14.0039 3.1329 1.00 0.00 110 ASN A C 3
ATOM 5504 O O . ASN A 1 110 ? -5.8425 14.4239 3.5814 1.00 0.00 110 ASN A O 3
ATOM 5515 N N . ARG A 1 111 ? -3.6563 14.7386 3.1275 1.00 0.00 111 ARG A N 3
ATOM 5516 C CA . ARG A 1 111 ? -3.3927 16.0515 3.6819 1.00 0.00 111 ARG A CA 3
ATOM 5517 C C . ARG A 1 111 ? -3.7375 16.1018 5.1719 1.00 0.00 111 ARG A C 3
ATOM 5518 O O . ARG A 1 111 ? -4.8972 16.2648 5.5549 1.00 0.00 111 ARG A O 3
ATOM 5539 N N . GLY A 1 112 ? -2.7160 16.0193 6.0215 1.00 0.00 112 GLY A N 3
ATOM 5540 C CA . GLY A 1 112 ? -2.9003 16.0659 7.4566 1.00 0.00 112 GLY A CA 3
ATOM 5541 C C . GLY A 1 112 ? -1.7545 15.3796 8.1822 1.00 0.00 112 GLY A C 3
ATOM 5542 O O . GLY A 1 112 ? -0.5814 15.6883 7.9549 1.00 0.00 112 GLY A O 3
ATOM 5546 N N . PHE A 1 113 ? -2.1312 14.4591 9.0635 1.00 0.00 113 PHE A N 3
ATOM 5547 C CA . PHE A 1 113 ? -1.2950 13.6401 9.9330 1.00 0.00 113 PHE A CA 3
ATOM 5548 C C . PHE A 1 113 ? -0.1935 12.8770 9.1929 1.00 0.00 113 PHE A C 3
ATOM 5549 O O . PHE A 1 113 ? -0.2517 12.6724 7.9845 1.00 0.00 113 PHE A O 3
ATOM 5566 N N . GLY A 1 114 ? 0.8096 12.3958 9.9353 1.00 0.00 114 GLY A N 3
ATOM 5567 C CA . GLY A 1 114 ? 1.9394 11.6366 9.3970 1.00 0.00 114 GLY A CA 3
ATOM 5568 C C . GLY A 1 114 ? 2.4678 12.2078 8.0777 1.00 0.00 114 GLY A C 3
ATOM 5572 N N . GLY A 1 1 ? 11.7728 6.1155 -13.2940 1.00 0.00 1 GLY A N 4
ATOM 5573 C CA . GLY A 1 1 ? 12.5491 5.8306 -12.0778 1.00 0.00 1 GLY A CA 4
ATOM 5574 C C . GLY A 1 1 ? 12.8613 4.3421 -11.9270 1.00 0.00 1 GLY A C 4
ATOM 5575 O O . GLY A 1 1 ? 12.9008 3.5807 -12.9007 1.00 0.00 1 GLY A O 4
ATOM 5578 N N . ASN A 1 2 ? 12.9672 3.9031 -10.6667 1.00 0.00 2 ASN A N 4
ATOM 5579 C CA . ASN A 1 2 ? 13.2739 2.5429 -10.1948 1.00 0.00 2 ASN A CA 4
ATOM 5580 C C . ASN A 1 2 ? 14.7826 2.3326 -10.2648 1.00 0.00 2 ASN A C 4
ATOM 5581 O O . ASN A 1 2 ? 15.4552 2.8476 -11.1613 1.00 0.00 2 ASN A O 4
ATOM 5592 N N . THR A 1 3 ? 15.3050 1.6115 -9.2806 1.00 0.00 3 THR A N 4
ATOM 5593 C CA . THR A 1 3 ? 16.7152 1.3228 -9.1357 1.00 0.00 3 THR A CA 4
ATOM 5594 C C . THR A 1 3 ? 16.8607 0.0381 -8.3125 1.00 0.00 3 THR A C 4
ATOM 5595 O O . THR A 1 3 ? 15.8885 -0.7003 -8.1201 1.00 0.00 3 THR A O 4
ATOM 5606 N N . ASP A 1 4 ? 18.0810 -0.2204 -7.8490 1.00 0.00 4 ASP A N 4
ATOM 5607 C CA . ASP A 1 4 ? 18.4954 -1.3409 -7.0169 1.00 0.00 4 ASP A CA 4
ATOM 5608 C C . ASP A 1 4 ? 17.6344 -1.3555 -5.7522 1.00 0.00 4 ASP A C 4
ATOM 5609 O O . ASP A 1 4 ? 17.8201 -0.5138 -4.8732 1.00 0.00 4 ASP A O 4
ATOM 5618 N N . TYR A 1 5 ? 16.6462 -2.2471 -5.7374 1.00 0.00 5 TYR A N 4
ATOM 5619 C CA . TYR A 1 5 ? 15.6447 -2.5471 -4.7210 1.00 0.00 5 TYR A CA 4
ATOM 5620 C C . TYR A 1 5 ? 14.8760 -3.7525 -5.2821 1.00 0.00 5 TYR A C 4
ATOM 5621 O O . TYR A 1 5 ? 14.7163 -3.8774 -6.5043 1.00 0.00 5 TYR A O 4
ATOM 5639 N N . ASP A 1 6 ? 14.3892 -4.6225 -4.4035 1.00 0.00 6 ASP A N 4
ATOM 5640 C CA . ASP A 1 6 ? 13.6364 -5.8445 -4.6715 1.00 0.00 6 ASP A CA 4
ATOM 5641 C C . ASP A 1 6 ? 12.1729 -5.6453 -4.2625 1.00 0.00 6 ASP A C 4
ATOM 5642 O O . ASP A 1 6 ? 11.7158 -6.1259 -3.2292 1.00 0.00 6 ASP A O 4
ATOM 5651 N N . TRP A 1 7 ? 11.4085 -4.9221 -5.0828 1.00 0.00 7 TRP A N 4
ATOM 5652 C CA . TRP A 1 7 ? 9.9964 -4.6185 -4.8498 1.00 0.00 7 TRP A CA 4
ATOM 5653 C C . TRP A 1 7 ? 9.0978 -5.8442 -5.0165 1.00 0.00 7 TRP A C 4
ATOM 5654 O O . TRP A 1 7 ? 8.0597 -5.9461 -4.3639 1.00 0.00 7 TRP A O 4
ATOM 5675 N N . LYS A 1 8 ? 9.4843 -6.8052 -5.8591 1.00 0.00 8 LYS A N 4
ATOM 5676 C CA . LYS A 1 8 ? 8.6990 -8.0237 -6.0550 1.00 0.00 8 LYS A CA 4
ATOM 5677 C C . LYS A 1 8 ? 8.6316 -8.7979 -4.7326 1.00 0.00 8 LYS A C 4
ATOM 5678 O O . LYS A 1 8 ? 7.5809 -9.3337 -4.3935 1.00 0.00 8 LYS A O 4
ATOM 5697 N N . THR A 1 9 ? 9.7206 -8.8655 -3.9612 1.00 0.00 9 THR A N 4
ATOM 5698 C CA . THR A 1 9 ? 9.6636 -9.5956 -2.7011 1.00 0.00 9 THR A CA 4
ATOM 5699 C C . THR A 1 9 ? 8.7669 -8.8705 -1.6859 1.00 0.00 9 THR A C 4
ATOM 5700 O O . THR A 1 9 ? 8.3488 -9.4893 -0.7113 1.00 0.00 9 THR A O 4
ATOM 5711 N N . PHE A 1 10 ? 8.4832 -7.5754 -1.8667 1.00 0.00 10 PHE A N 4
ATOM 5712 C CA . PHE A 1 10 ? 7.6579 -6.8199 -0.9375 1.00 0.00 10 PHE A CA 4
ATOM 5713 C C . PHE A 1 10 ? 6.2028 -7.1864 -1.1755 1.00 0.00 10 PHE A C 4
ATOM 5714 O O . PHE A 1 10 ? 5.4968 -7.4877 -0.2152 1.00 0.00 10 PHE A O 4
ATOM 5731 N N . GLU A 1 11 ? 5.7438 -7.1881 -2.4324 1.00 0.00 11 GLU A N 4
ATOM 5732 C CA . GLU A 1 11 ? 4.3555 -7.5538 -2.7083 1.00 0.00 11 GLU A CA 4
ATOM 5733 C C . GLU A 1 11 ? 4.1426 -9.0240 -2.3278 1.00 0.00 11 GLU A C 4
ATOM 5734 O O . GLU A 1 11 ? 3.0750 -9.3918 -1.8385 1.00 0.00 11 GLU A O 4
ATOM 5746 N N . LYS A 1 12 ? 5.1786 -9.8568 -2.4875 1.00 0.00 12 LYS A N 4
ATOM 5747 C CA . LYS A 1 12 ? 5.1316 -11.2723 -2.1545 1.00 0.00 12 LYS A CA 4
ATOM 5748 C C . LYS A 1 12 ? 5.0793 -11.4874 -0.6429 1.00 0.00 12 LYS A C 4
ATOM 5749 O O . LYS A 1 12 ? 4.2639 -12.2794 -0.1780 1.00 0.00 12 LYS A O 4
ATOM 5768 N N . ASN A 1 13 ? 5.9034 -10.7746 0.1323 1.00 0.00 13 ASN A N 4
ATOM 5769 C CA . ASN A 1 13 ? 5.9595 -10.9192 1.5905 1.00 0.00 13 ASN A CA 4
ATOM 5770 C C . ASN A 1 13 ? 4.8430 -10.1927 2.3254 1.00 0.00 13 ASN A C 4
ATOM 5771 O O . ASN A 1 13 ? 4.8050 -10.2583 3.5585 1.00 0.00 13 ASN A O 4
ATOM 5782 N N . ALA A 1 14 ? 3.9508 -9.4951 1.6207 1.00 0.00 14 ALA A N 4
ATOM 5783 C CA . ALA A 1 14 ? 2.8493 -8.7937 2.2538 1.00 0.00 14 ALA A CA 4
ATOM 5784 C C . ALA A 1 14 ? 1.9766 -9.7868 3.0239 1.00 0.00 14 ALA A C 4
ATOM 5785 O O . ALA A 1 14 ? 1.9974 -11.0017 2.7993 1.00 0.00 14 ALA A O 4
ATOM 5792 N N . ARG A 1 15 ? 1.2219 -9.2578 3.9760 1.00 0.00 15 ARG A N 4
ATOM 5793 C CA . ARG A 1 15 ? 0.3260 -10.0048 4.8260 1.00 0.00 15 ARG A CA 4
ATOM 5794 C C . ARG A 1 15 ? -1.0991 -9.6458 4.4649 1.00 0.00 15 ARG A C 4
ATOM 5795 O O . ARG A 1 15 ? -1.3854 -8.5329 4.0191 1.00 0.00 15 ARG A O 4
ATOM 5816 N N . TYR A 1 16 ? -1.9973 -10.5844 4.7320 1.00 0.00 16 TYR A N 4
ATOM 5817 C CA . TYR A 1 16 ? -3.4058 -10.3942 4.4019 1.00 0.00 16 TYR A CA 4
ATOM 5818 C C . TYR A 1 16 ? -4.3126 -10.9947 5.4615 1.00 0.00 16 TYR A C 4
ATOM 5819 O O . TYR A 1 16 ? -3.9537 -11.9802 6.1162 1.00 0.00 16 TYR A O 4
ATOM 5837 N N . GLU A 1 17 ? -5.4768 -10.3906 5.6619 1.00 0.00 17 GLU A N 4
ATOM 5838 C CA . GLU A 1 17 ? -6.4543 -10.8862 6.6202 1.00 0.00 17 GLU A CA 4
ATOM 5839 C C . GLU A 1 17 ? -7.2254 -12.0486 5.9715 1.00 0.00 17 GLU A C 4
ATOM 5840 O O . GLU A 1 17 ? -7.1791 -12.1982 4.7432 1.00 0.00 17 GLU A O 4
ATOM 5852 N N . PRO A 1 18 ? -7.8991 -12.9170 6.7478 1.00 0.00 18 PRO A N 4
ATOM 5853 C CA . PRO A 1 18 ? -8.6587 -14.0130 6.1652 1.00 0.00 18 PRO A CA 4
ATOM 5854 C C . PRO A 1 18 ? -9.7957 -13.4102 5.3342 1.00 0.00 18 PRO A C 4
ATOM 5855 O O . PRO A 1 18 ? -10.3684 -12.3822 5.7025 1.00 0.00 18 PRO A O 4
ATOM 5866 N N . GLY A 1 19 ? -10.1367 -14.0594 4.2246 1.00 0.00 19 GLY A N 4
ATOM 5867 C CA . GLY A 1 19 ? -11.1816 -13.6347 3.3067 1.00 0.00 19 GLY A CA 4
ATOM 5868 C C . GLY A 1 19 ? -10.6027 -13.0702 2.0129 1.00 0.00 19 GLY A C 4
ATOM 5869 O O . GLY A 1 19 ? -11.2113 -13.2300 0.9512 1.00 0.00 19 GLY A O 4
ATOM 5873 N N . TYR A 1 20 ? -9.4165 -12.4667 2.0648 1.00 0.00 20 TYR A N 4
ATOM 5874 C CA . TYR A 1 20 ? -8.7585 -11.8845 0.9034 1.00 0.00 20 TYR A CA 4
ATOM 5875 C C . TYR A 1 20 ? -7.4542 -12.6367 0.6239 1.00 0.00 20 TYR A C 4
ATOM 5876 O O . TYR A 1 20 ? -7.0043 -13.4333 1.4533 1.00 0.00 20 TYR A O 4
ATOM 5894 N N . ASN A 1 21 ? -6.9244 -12.4876 -0.5897 1.00 0.00 21 ASN A N 4
ATOM 5895 C CA . ASN A 1 21 ? -5.6889 -13.0688 -1.1263 1.00 0.00 21 ASN A CA 4
ATOM 5896 C C . ASN A 1 21 ? -5.2652 -12.1454 -2.2790 1.00 0.00 21 ASN A C 4
ATOM 5897 O O . ASN A 1 21 ? -6.1106 -11.3986 -2.7819 1.00 0.00 21 ASN A O 4
ATOM 5908 N N . SER A 1 22 ? -4.0183 -12.1986 -2.7620 1.00 0.00 22 SER A N 4
ATOM 5909 C CA . SER A 1 22 ? -3.5437 -11.3388 -3.8568 1.00 0.00 22 SER A CA 4
ATOM 5910 C C . SER A 1 22 ? -4.3775 -11.4715 -5.1342 1.00 0.00 22 SER A C 4
ATOM 5911 O O . SER A 1 22 ? -4.4230 -10.5474 -5.9514 1.00 0.00 22 SER A O 4
ATOM 5919 N N . SER A 1 23 ? -5.0008 -12.6344 -5.3313 1.00 0.00 23 SER A N 4
ATOM 5920 C CA . SER A 1 23 ? -5.8353 -12.9416 -6.4808 1.00 0.00 23 SER A CA 4
ATOM 5921 C C . SER A 1 23 ? -7.1548 -12.1573 -6.4795 1.00 0.00 23 SER A C 4
ATOM 5922 O O . SER A 1 23 ? -7.8192 -12.1034 -7.5158 1.00 0.00 23 SER A O 4
ATOM 5930 N N . HIS A 1 24 ? -7.5826 -11.5910 -5.3445 1.00 0.00 24 HIS A N 4
ATOM 5931 C CA . HIS A 1 24 ? -8.8071 -10.8024 -5.3054 1.00 0.00 24 HIS A CA 4
ATOM 5932 C C . HIS A 1 24 ? -8.4934 -9.5181 -6.0958 1.00 0.00 24 HIS A C 4
ATOM 5933 O O . HIS A 1 24 ? -7.4175 -8.9454 -5.8864 1.00 0.00 24 HIS A O 4
ATOM 5946 N N . PRO A 1 25 ? -9.3733 -9.0540 -7.0047 1.00 0.00 25 PRO A N 4
ATOM 5947 C CA . PRO A 1 25 ? -9.1332 -7.8722 -7.8247 1.00 0.00 25 PRO A CA 4
ATOM 5948 C C . PRO A 1 25 ? -8.6155 -6.6588 -7.0624 1.00 0.00 25 PRO A C 4
ATOM 5949 O O . PRO A 1 25 ? -7.5945 -6.1159 -7.4608 1.00 0.00 25 PRO A O 4
ATOM 5960 N N . THR A 1 26 ? -9.2364 -6.2727 -5.9487 1.00 0.00 26 THR A N 4
ATOM 5961 C CA . THR A 1 26 ? -8.8261 -5.1095 -5.1634 1.00 0.00 26 THR A CA 4
ATOM 5962 C C . THR A 1 26 ? -7.3253 -5.0876 -4.8442 1.00 0.00 26 THR A C 4
ATOM 5963 O O . THR A 1 26 ? -6.6857 -4.0408 -4.9409 1.00 0.00 26 THR A O 4
ATOM 5974 N N . ILE A 1 27 ? -6.7601 -6.2329 -4.4533 1.00 0.00 27 ILE A N 4
ATOM 5975 C CA . ILE A 1 27 ? -5.3539 -6.3285 -4.1032 1.00 0.00 27 ILE A CA 4
ATOM 5976 C C . ILE A 1 27 ? -4.5020 -6.2627 -5.3667 1.00 0.00 27 ILE A C 4
ATOM 5977 O O . ILE A 1 27 ? -3.5508 -5.4843 -5.3740 1.00 0.00 27 ILE A O 4
ATOM 5993 N N . VAL A 1 28 ? -4.7993 -7.0249 -6.4294 1.00 0.00 28 VAL A N 4
ATOM 5994 C CA . VAL A 1 28 ? -3.9766 -6.9097 -7.6372 1.00 0.00 28 VAL A CA 4
ATOM 5995 C C . VAL A 1 28 ? -4.0491 -5.4690 -8.1681 1.00 0.00 28 VAL A C 4
ATOM 5996 O O . VAL A 1 28 ? -3.0160 -4.9261 -8.5393 1.00 0.00 28 VAL A O 4
ATOM 6009 N N . MET A 1 29 ? -5.2182 -4.8182 -8.1503 1.00 0.00 29 MET A N 4
ATOM 6010 C CA . MET A 1 29 ? -5.4068 -3.4392 -8.6069 1.00 0.00 29 MET A CA 4
ATOM 6011 C C . MET A 1 29 ? -4.5145 -2.5061 -7.7792 1.00 0.00 29 MET A C 4
ATOM 6012 O O . MET A 1 29 ? -3.8649 -1.6136 -8.3301 1.00 0.00 29 MET A O 4
ATOM 6026 N N . PHE A 1 30 ? -4.4623 -2.7028 -6.4565 1.00 0.00 30 PHE A N 4
ATOM 6027 C CA . PHE A 1 30 ? -3.6194 -1.8954 -5.5855 1.00 0.00 30 PHE A CA 4
ATOM 6028 C C . PHE A 1 30 ? -2.1593 -2.1370 -5.9832 1.00 0.00 30 PHE A C 4
ATOM 6029 O O . PHE A 1 30 ? -1.3757 -1.1909 -6.0660 1.00 0.00 30 PHE A O 4
ATOM 6046 N N . TRP A 1 31 ? -1.7743 -3.3913 -6.2525 1.00 0.00 31 TRP A N 4
ATOM 6047 C CA . TRP A 1 31 ? -0.4142 -3.6969 -6.6640 1.00 0.00 31 TRP A CA 4
ATOM 6048 C C . TRP A 1 31 ? -0.1143 -2.9957 -7.9907 1.00 0.00 31 TRP A C 4
ATOM 6049 O O . TRP A 1 31 ? 0.9981 -2.4976 -8.1489 1.00 0.00 31 TRP A O 4
ATOM 6070 N N . LYS A 1 32 ? -1.0683 -2.8934 -8.9289 1.00 0.00 32 LYS A N 4
ATOM 6071 C CA . LYS A 1 32 ? -0.8369 -2.1899 -10.1945 1.00 0.00 32 LYS A CA 4
ATOM 6072 C C . LYS A 1 32 ? -0.4936 -0.7409 -9.8634 1.00 0.00 32 LYS A C 4
ATOM 6073 O O . LYS A 1 32 ? 0.4773 -0.2193 -10.4108 1.00 0.00 32 LYS A O 4
ATOM 6092 N N . ALA A 1 33 ? -1.2408 -0.1115 -8.9467 1.00 0.00 33 ALA A N 4
ATOM 6093 C CA . ALA A 1 33 ? -1.0049 1.2599 -8.5286 1.00 0.00 33 ALA A CA 4
ATOM 6094 C C . ALA A 1 33 ? 0.4240 1.3886 -7.9842 1.00 0.00 33 ALA A C 4
ATOM 6095 O O . ALA A 1 33 ? 1.1453 2.2932 -8.3905 1.00 0.00 33 ALA A O 4
ATOM 6102 N N . PHE A 1 34 ? 0.8490 0.4642 -7.1186 1.00 0.00 34 PHE A N 4
ATOM 6103 C CA . PHE A 1 34 ? 2.1815 0.4228 -6.5142 1.00 0.00 34 PHE A CA 4
ATOM 6104 C C . PHE A 1 34 ? 3.2948 0.1738 -7.5517 1.00 0.00 34 PHE A C 4
ATOM 6105 O O . PHE A 1 34 ? 4.4195 0.6563 -7.3789 1.00 0.00 34 PHE A O 4
ATOM 6122 N N . HIS A 1 35 ? 3.0157 -0.5852 -8.6160 1.00 0.00 35 HIS A N 4
ATOM 6123 C CA . HIS A 1 35 ? 3.9895 -0.8967 -9.6536 1.00 0.00 35 HIS A CA 4
ATOM 6124 C C . HIS A 1 35 ? 4.1000 0.2208 -10.6993 1.00 0.00 35 HIS A C 4
ATOM 6125 O O . HIS A 1 35 ? 5.2021 0.4303 -11.2120 1.00 0.00 35 HIS A O 4
ATOM 6138 N N . LYS A 1 36 ? 3.0135 0.9191 -11.0636 1.00 0.00 36 LYS A N 4
ATOM 6139 C CA . LYS A 1 36 ? 3.0700 1.9899 -12.0720 1.00 0.00 36 LYS A CA 4
ATOM 6140 C C . LYS A 1 36 ? 3.7909 3.2366 -11.5600 1.00 0.00 36 LYS A C 4
ATOM 6141 O O . LYS A 1 36 ? 4.4439 3.9106 -12.3561 1.00 0.00 36 LYS A O 4
ATOM 6160 N N . LEU A 1 37 ? 3.6553 3.5649 -10.2738 1.00 0.00 37 LEU A N 4
ATOM 6161 C CA . LEU A 1 37 ? 4.2985 4.7400 -9.6956 1.00 0.00 37 LEU A CA 4
ATOM 6162 C C . LEU A 1 37 ? 5.8220 4.5756 -9.6711 1.00 0.00 37 LEU A C 4
ATOM 6163 O O . LEU A 1 37 ? 6.3580 3.4767 -9.8658 1.00 0.00 37 LEU A O 4
ATOM 6179 N N . THR A 1 38 ? 6.5424 5.6709 -9.4409 1.00 0.00 38 THR A N 4
ATOM 6180 C CA . THR A 1 38 ? 7.9963 5.6566 -9.4175 1.00 0.00 38 THR A CA 4
ATOM 6181 C C . THR A 1 38 ? 8.5543 5.3296 -8.0260 1.00 0.00 38 THR A C 4
ATOM 6182 O O . THR A 1 38 ? 7.8398 5.2395 -7.0239 1.00 0.00 38 THR A O 4
ATOM 6193 N N . LEU A 1 39 ? 9.8747 5.1511 -7.9704 1.00 0.00 39 LEU A N 4
ATOM 6194 C CA . LEU A 1 39 ? 10.6428 4.8388 -6.7655 1.00 0.00 39 LEU A CA 4
ATOM 6195 C C . LEU A 1 39 ? 10.3929 5.9077 -5.7011 1.00 0.00 39 LEU A C 4
ATOM 6196 O O . LEU A 1 39 ? 10.0951 5.6117 -4.5461 1.00 0.00 39 LEU A O 4
ATOM 6212 N N . GLU A 1 40 ? 10.4569 7.1640 -6.1275 1.00 0.00 40 GLU A N 4
ATOM 6213 C CA . GLU A 1 40 ? 10.2656 8.3392 -5.2859 1.00 0.00 40 GLU A CA 4
ATOM 6214 C C . GLU A 1 40 ? 8.8752 8.3271 -4.6246 1.00 0.00 40 GLU A C 4
ATOM 6215 O O . GLU A 1 40 ? 8.7474 8.7331 -3.4680 1.00 0.00 40 GLU A O 4
ATOM 6227 N N . GLU A 1 41 ? 7.8484 7.8259 -5.3240 1.00 0.00 41 GLU A N 4
ATOM 6228 C CA . GLU A 1 41 ? 6.4744 7.7299 -4.8287 1.00 0.00 41 GLU A CA 4
ATOM 6229 C C . GLU A 1 41 ? 6.3520 6.5396 -3.8693 1.00 0.00 41 GLU A C 4
ATOM 6230 O O . GLU A 1 41 ? 5.7445 6.6764 -2.8104 1.00 0.00 41 GLU A O 4
ATOM 6242 N N . LYS A 1 42 ? 6.9245 5.3565 -4.1614 1.00 0.00 42 LYS A N 4
ATOM 6243 C CA . LYS A 1 42 ? 6.7877 4.2587 -3.1862 1.00 0.00 42 LYS A CA 4
ATOM 6244 C C . LYS A 1 42 ? 7.5327 4.5896 -1.8993 1.00 0.00 42 LYS A C 4
ATOM 6245 O O . LYS A 1 42 ? 7.1988 4.0307 -0.8575 1.00 0.00 42 LYS A O 4
ATOM 6264 N N . LYS A 1 43 ? 8.5282 5.4847 -1.9327 1.00 0.00 43 LYS A N 4
ATOM 6265 C CA . LYS A 1 43 ? 9.2304 5.8785 -0.7180 1.00 0.00 43 LYS A CA 4
ATOM 6266 C C . LYS A 1 43 ? 8.2058 6.6158 0.1354 1.00 0.00 43 LYS A C 4
ATOM 6267 O O . LYS A 1 43 ? 8.1335 6.3658 1.3309 1.00 0.00 43 LYS A O 4
ATOM 6286 N N . LYS A 1 44 ? 7.3848 7.4823 -0.4616 1.00 0.00 44 LYS A N 4
ATOM 6287 C CA . LYS A 1 44 ? 6.3457 8.1993 0.2635 1.00 0.00 44 LYS A CA 4
ATOM 6288 C C . LYS A 1 44 ? 5.3422 7.1980 0.8389 1.00 0.00 44 LYS A C 4
ATOM 6289 O O . LYS A 1 44 ? 4.9353 7.3529 1.9846 1.00 0.00 44 LYS A O 4
ATOM 6308 N N . PHE A 1 45 ? 4.9654 6.1521 0.0865 1.00 0.00 45 PHE A N 4
ATOM 6309 C CA . PHE A 1 45 ? 4.0234 5.1401 0.5682 1.00 0.00 45 PHE A CA 4
ATOM 6310 C C . PHE A 1 45 ? 4.5968 4.5060 1.8342 1.00 0.00 45 PHE A C 4
ATOM 6311 O O . PHE A 1 45 ? 3.8958 4.3445 2.8338 1.00 0.00 45 PHE A O 4
ATOM 6328 N N . LEU A 1 46 ? 5.8856 4.1593 1.7930 1.00 0.00 46 LEU A N 4
ATOM 6329 C CA . LEU A 1 46 ? 6.5817 3.5654 2.9208 1.00 0.00 46 LEU A CA 4
ATOM 6330 C C . LEU A 1 46 ? 6.5601 4.5259 4.1029 1.00 0.00 46 LEU A C 4
ATOM 6331 O O . LEU A 1 46 ? 6.2610 4.0773 5.1969 1.00 0.00 46 LEU A O 4
ATOM 6347 N N . VAL A 1 47 ? 6.8498 5.8121 3.9078 1.00 0.00 47 VAL A N 4
ATOM 6348 C CA . VAL A 1 47 ? 6.8663 6.8268 4.9641 1.00 0.00 47 VAL A CA 4
ATOM 6349 C C . VAL A 1 47 ? 5.4724 7.0500 5.5686 1.00 0.00 47 VAL A C 4
ATOM 6350 O O . VAL A 1 47 ? 5.3577 7.3573 6.7522 1.00 0.00 47 VAL A O 4
ATOM 6363 N N . PHE A 1 48 ? 4.4074 6.9082 4.7863 1.00 0.00 48 PHE A N 4
ATOM 6364 C CA . PHE A 1 48 ? 3.0424 7.0872 5.2558 1.00 0.00 48 PHE A CA 4
ATOM 6365 C C . PHE A 1 48 ? 2.6078 5.8996 6.1269 1.00 0.00 48 PHE A C 4
ATOM 6366 O O . PHE A 1 48 ? 2.0255 6.0747 7.2016 1.00 0.00 48 PHE A O 4
ATOM 6383 N N . LEU A 1 49 ? 2.8970 4.6873 5.6549 1.00 0.00 49 LEU A N 4
ATOM 6384 C CA . LEU A 1 49 ? 2.5490 3.4245 6.2914 1.00 0.00 49 LEU A CA 4
ATOM 6385 C C . LEU A 1 49 ? 3.5056 2.9620 7.3946 1.00 0.00 49 LEU A C 4
ATOM 6386 O O . LEU A 1 49 ? 3.0825 2.2296 8.2863 1.00 0.00 49 LEU A O 4
ATOM 6402 N N . THR A 1 50 ? 4.7681 3.3736 7.3496 1.00 0.00 50 THR A N 4
ATOM 6403 C CA . THR A 1 50 ? 5.8139 2.9866 8.2887 1.00 0.00 50 THR A CA 4
ATOM 6404 C C . THR A 1 50 ? 6.4073 4.2264 8.9535 1.00 0.00 50 THR A C 4
ATOM 6405 O O . THR A 1 50 ? 6.5009 5.2869 8.3415 1.00 0.00 50 THR A O 4
ATOM 6416 N N . GLY A 1 51 ? 6.9006 4.0784 10.1813 1.00 0.00 51 GLY A N 4
ATOM 6417 C CA . GLY A 1 51 ? 7.4835 5.1698 10.9496 1.00 0.00 51 GLY A CA 4
ATOM 6418 C C . GLY A 1 51 ? 8.9720 5.3638 10.6853 1.00 0.00 51 GLY A C 4
ATOM 6419 O O . GLY A 1 51 ? 9.6797 5.8424 11.5778 1.00 0.00 51 GLY A O 4
ATOM 6423 N N . THR A 1 52 ? 9.4577 4.9906 9.5006 1.00 0.00 52 THR A N 4
ATOM 6424 C CA . THR A 1 52 ? 10.8648 5.0942 9.1368 1.00 0.00 52 THR A CA 4
ATOM 6425 C C . THR A 1 52 ? 10.9957 5.5073 7.6683 1.00 0.00 52 THR A C 4
ATOM 6426 O O . THR A 1 52 ? 10.3111 4.9557 6.8091 1.00 0.00 52 THR A O 4
ATOM 6437 N N . ASP A 1 53 ? 11.8600 6.4778 7.3620 1.00 0.00 53 ASP A N 4
ATOM 6438 C CA . ASP A 1 53 ? 12.1001 6.9385 5.9899 1.00 0.00 53 ASP A CA 4
ATOM 6439 C C . ASP A 1 53 ? 13.2780 6.1593 5.4105 1.00 0.00 53 ASP A C 4
ATOM 6440 O O . ASP A 1 53 ? 13.9603 5.4339 6.1385 1.00 0.00 53 ASP A O 4
ATOM 6449 N N . ARG A 1 54 ? 13.5335 6.3355 4.1029 1.00 0.00 54 ARG A N 4
ATOM 6450 C CA . ARG A 1 54 ? 14.6302 5.7684 3.3017 1.00 0.00 54 ARG A CA 4
ATOM 6451 C C . ARG A 1 54 ? 15.0882 4.3547 3.6859 1.00 0.00 54 ARG A C 4
ATOM 6452 O O . ARG A 1 54 ? 16.2726 4.0293 3.6049 1.00 0.00 54 ARG A O 4
ATOM 6473 N N . LEU A 1 55 ? 14.1399 3.4950 4.0461 1.00 0.00 55 LEU A N 4
ATOM 6474 C CA . LEU A 1 55 ? 14.3747 2.1252 4.4790 1.00 0.00 55 LEU A CA 4
ATOM 6475 C C . LEU A 1 55 ? 15.2864 1.3682 3.5226 1.00 0.00 55 LEU A C 4
ATOM 6476 O O . LEU A 1 55 ? 15.0163 1.2835 2.3182 1.00 0.00 55 LEU A O 4
ATOM 6492 N N . GLN A 1 56 ? 16.3686 0.8532 4.0945 1.00 0.00 56 GLN A N 4
ATOM 6493 C CA . GLN A 1 56 ? 17.4184 0.0854 3.4540 1.00 0.00 56 GLN A CA 4
ATOM 6494 C C . GLN A 1 56 ? 16.8846 -1.2044 2.8263 1.00 0.00 56 GLN A C 4
ATOM 6495 O O . GLN A 1 56 ? 15.8503 -1.7227 3.2440 1.00 0.00 56 GLN A O 4
ATOM 6509 N N . MET A 1 57 ? 17.6270 -1.7842 1.8823 1.00 0.00 57 MET A N 4
ATOM 6510 C CA . MET A 1 57 ? 17.2471 -3.0412 1.2395 1.00 0.00 57 MET A CA 4
ATOM 6511 C C . MET A 1 57 ? 17.2373 -4.1807 2.2705 1.00 0.00 57 MET A C 4
ATOM 6512 O O . MET A 1 57 ? 16.4637 -5.1308 2.1133 1.00 0.00 57 MET A O 4
ATOM 6526 N N . LYS A 1 58 ? 18.0554 -4.0825 3.3333 1.00 0.00 58 LYS A N 4
ATOM 6527 C CA . LYS A 1 58 ? 18.1061 -5.0828 4.4061 1.00 0.00 58 LYS A CA 4
ATOM 6528 C C . LYS A 1 58 ? 16.8017 -5.0814 5.2122 1.00 0.00 58 LYS A C 4
ATOM 6529 O O . LYS A 1 58 ? 16.5365 -6.0222 5.9549 1.00 0.00 58 LYS A O 4
ATOM 6548 N N . ASP A 1 59 ? 16.0148 -4.0125 5.0935 1.00 0.00 59 ASP A N 4
ATOM 6549 C CA . ASP A 1 59 ? 14.7379 -3.8288 5.7581 1.00 0.00 59 ASP A CA 4
ATOM 6550 C C . ASP A 1 59 ? 13.6353 -4.2177 4.7755 1.00 0.00 59 ASP A C 4
ATOM 6551 O O . ASP A 1 59 ? 12.8315 -5.1033 5.0549 1.00 0.00 59 ASP A O 4
ATOM 6560 N N . LEU A 1 60 ? 13.6582 -3.6316 3.5737 1.00 0.00 60 LEU A N 4
ATOM 6561 C CA . LEU A 1 60 ? 12.6790 -3.8496 2.5161 1.00 0.00 60 LEU A CA 4
ATOM 6562 C C . LEU A 1 60 ? 12.4721 -5.3301 2.1852 1.00 0.00 60 LEU A C 4
ATOM 6563 O O . LEU A 1 60 ? 11.3303 -5.7547 2.0457 1.00 0.00 60 LEU A O 4
ATOM 6579 N N . ASN A 1 61 ? 13.5395 -6.1372 2.1225 1.00 0.00 61 ASN A N 4
ATOM 6580 C CA . ASN A 1 61 ? 13.4049 -7.5655 1.8034 1.00 0.00 61 ASN A CA 4
ATOM 6581 C C . ASN A 1 61 ? 12.6038 -8.3674 2.8421 1.00 0.00 61 ASN A C 4
ATOM 6582 O O . ASN A 1 61 ? 12.2181 -9.5046 2.5552 1.00 0.00 61 ASN A O 4
ATOM 6593 N N . ASN A 1 62 ? 12.3971 -7.8163 4.0444 1.00 0.00 62 ASN A N 4
ATOM 6594 C CA . ASN A 1 62 ? 11.6635 -8.4417 5.1474 1.00 0.00 62 ASN A CA 4
ATOM 6595 C C . ASN A 1 62 ? 10.4034 -7.6526 5.5303 1.00 0.00 62 ASN A C 4
ATOM 6596 O O . ASN A 1 62 ? 9.6440 -8.0836 6.4039 1.00 0.00 62 ASN A O 4
ATOM 6607 N N . MET A 1 63 ? 10.1971 -6.4915 4.9034 1.00 0.00 63 MET A N 4
ATOM 6608 C CA . MET A 1 63 ? 9.0634 -5.6195 5.1324 1.00 0.00 63 MET A CA 4
ATOM 6609 C C . MET A 1 63 ? 7.8085 -6.2220 4.5017 1.00 0.00 63 MET A C 4
ATOM 6610 O O . MET A 1 63 ? 7.8309 -6.7322 3.3811 1.00 0.00 63 MET A O 4
ATOM 6624 N N . LYS A 1 64 ? 6.7171 -6.1485 5.2550 1.00 0.00 64 LYS A N 4
ATOM 6625 C CA . LYS A 1 64 ? 5.3760 -6.5980 4.9166 1.00 0.00 64 LYS A CA 4
ATOM 6626 C C . LYS A 1 64 ? 4.4197 -5.4643 5.2765 1.00 0.00 64 LYS A C 4
ATOM 6627 O O . LYS A 1 64 ? 4.7602 -4.6004 6.0912 1.00 0.00 64 LYS A O 4
ATOM 6646 N N . ILE A 1 65 ? 3.2189 -5.5212 4.7316 1.00 0.00 65 ILE A N 4
ATOM 6647 C CA . ILE A 1 65 ? 2.1059 -4.6108 4.9428 1.00 0.00 65 ILE A CA 4
ATOM 6648 C C . ILE A 1 65 ? 0.9358 -5.5378 5.2607 1.00 0.00 65 ILE A C 4
ATOM 6649 O O . ILE A 1 65 ? 0.8498 -6.5894 4.6259 1.00 0.00 65 ILE A O 4
ATOM 6665 N N . THR A 1 66 ? 0.0433 -5.1882 6.1869 1.00 0.00 66 THR A N 4
ATOM 6666 C CA . THR A 1 66 ? -1.1040 -6.0450 6.4994 1.00 0.00 66 THR A CA 4
ATOM 6667 C C . THR A 1 66 ? -2.3586 -5.3100 6.0058 1.00 0.00 66 THR A C 4
ATOM 6668 O O . THR A 1 66 ? -2.7458 -4.2895 6.5869 1.00 0.00 66 THR A O 4
ATOM 6679 N N . PHE A 1 67 ? -3.0045 -5.7925 4.9399 1.00 0.00 67 PHE A N 4
ATOM 6680 C CA . PHE A 1 67 ? -4.2011 -5.1423 4.3925 1.00 0.00 67 PHE A CA 4
ATOM 6681 C C . PHE A 1 67 ? -5.4202 -5.4134 5.2805 1.00 0.00 67 PHE A C 4
ATOM 6682 O O . PHE A 1 67 ? -5.4921 -6.4490 5.9441 1.00 0.00 67 PHE A O 4
ATOM 6699 N N . CYS A 1 68 ? -6.3616 -4.4704 5.3270 1.00 0.00 68 CYS A N 4
ATOM 6700 C CA . CYS A 1 68 ? -7.5985 -4.5084 6.1045 1.00 0.00 68 CYS A CA 4
ATOM 6701 C C . CYS A 1 68 ? -8.6698 -3.6859 5.3739 1.00 0.00 68 CYS A C 4
ATOM 6702 O O . CYS A 1 68 ? -8.3446 -2.8218 4.5612 1.00 0.00 68 CYS A O 4
ATOM 6710 N N . CYS A 1 69 ? -9.9472 -3.9659 5.6290 1.00 0.00 69 CYS A N 4
ATOM 6711 C CA . CYS A 1 69 ? -11.1338 -3.3048 5.0906 1.00 0.00 69 CYS A CA 4
ATOM 6712 C C . CYS A 1 69 ? -12.1169 -3.3242 6.2735 1.00 0.00 69 CYS A C 4
ATOM 6713 O O . CYS A 1 69 ? -12.7372 -4.3614 6.5015 1.00 0.00 69 CYS A O 4
ATOM 6721 N N . PRO A 1 70 ? -12.2187 -2.2525 7.0766 1.00 0.00 70 PRO A N 4
ATOM 6722 C CA . PRO A 1 70 ? -13.0822 -2.1950 8.2519 1.00 0.00 70 PRO A CA 4
ATOM 6723 C C . PRO A 1 70 ? -14.4956 -2.7451 8.0560 1.00 0.00 70 PRO A C 4
ATOM 6724 O O . PRO A 1 70 ? -14.9949 -2.8606 6.9338 1.00 0.00 70 PRO A O 4
ATOM 6735 N N . GLU A 1 71 ? -15.1745 -3.0287 9.1692 1.00 0.00 71 GLU A N 4
ATOM 6736 C CA . GLU A 1 71 ? -16.5577 -3.5183 9.1830 1.00 0.00 71 GLU A CA 4
ATOM 6737 C C . GLU A 1 71 ? -17.4730 -2.5055 8.4703 1.00 0.00 71 GLU A C 4
ATOM 6738 O O . GLU A 1 71 ? -18.5675 -2.8447 8.0152 1.00 0.00 71 GLU A O 4
ATOM 6750 N N . SER A 1 72 ? -16.9891 -1.2670 8.3456 1.00 0.00 72 SER A N 4
ATOM 6751 C CA . SER A 1 72 ? -17.6055 -0.1352 7.7072 1.00 0.00 72 SER A CA 4
ATOM 6752 C C . SER A 1 72 ? -16.6783 0.4386 6.6227 1.00 0.00 72 SER A C 4
ATOM 6753 O O . SER A 1 72 ? -16.5807 1.6674 6.5018 1.00 0.00 72 SER A O 4
ATOM 6761 N N . TRP A 1 73 ? -15.9382 -0.4077 5.8719 1.00 0.00 73 TRP A N 4
ATOM 6762 C CA . TRP A 1 73 ? -15.0847 0.1055 4.8010 1.00 0.00 73 TRP A CA 4
ATOM 6763 C C . TRP A 1 73 ? -15.9661 0.9608 3.8749 1.00 0.00 73 TRP A C 4
ATOM 6764 O O . TRP A 1 73 ? -17.1476 0.6594 3.6787 1.00 0.00 73 TRP A O 4
ATOM 6785 N N . ASN A 1 74 ? -15.4111 2.0206 3.2898 1.00 0.00 74 ASN A N 4
ATOM 6786 C CA . ASN A 1 74 ? -16.1619 2.9177 2.4234 1.00 0.00 74 ASN A CA 4
ATOM 6787 C C . ASN A 1 74 ? -15.3659 3.2075 1.1747 1.00 0.00 74 ASN A C 4
ATOM 6788 O O . ASN A 1 74 ? -14.2306 3.6606 1.2560 1.00 0.00 74 ASN A O 4
ATOM 6799 N N . GLU A 1 75 ? -15.9967 3.0031 0.0229 1.00 0.00 75 GLU A N 4
ATOM 6800 C CA . GLU A 1 75 ? -15.4269 3.2033 -1.3050 1.00 0.00 75 GLU A CA 4
ATOM 6801 C C . GLU A 1 75 ? -14.8773 4.6215 -1.5400 1.00 0.00 75 GLU A C 4
ATOM 6802 O O . GLU A 1 75 ? -14.0428 4.8003 -2.4157 1.00 0.00 75 GLU A O 4
ATOM 6814 N N . ARG A 1 76 ? -15.3462 5.6366 -0.8027 1.00 0.00 76 ARG A N 4
ATOM 6815 C CA . ARG A 1 76 ? -14.9082 7.0279 -0.9379 1.00 0.00 76 ARG A CA 4
ATOM 6816 C C . ARG A 1 76 ? -14.1327 7.5371 0.2846 1.00 0.00 76 ARG A C 4
ATOM 6817 O O . ARG A 1 76 ? -13.8722 8.7442 0.3722 1.00 0.00 76 ARG A O 4
ATOM 6838 N N . ASP A 1 77 ? -13.8732 6.7021 1.2904 1.00 0.00 77 ASP A N 4
ATOM 6839 C CA . ASP A 1 77 ? -13.1252 7.0969 2.4873 1.00 0.00 77 ASP A CA 4
ATOM 6840 C C . ASP A 1 77 ? -11.6719 6.7506 2.1686 1.00 0.00 77 ASP A C 4
ATOM 6841 O O . ASP A 1 77 ? -11.4146 5.5640 1.9548 1.00 0.00 77 ASP A O 4
ATOM 6850 N N . PRO A 1 78 ? -10.7478 7.7271 2.0790 1.00 0.00 78 PRO A N 4
ATOM 6851 C CA . PRO A 1 78 ? -9.3429 7.5035 1.7442 1.00 0.00 78 PRO A CA 4
ATOM 6852 C C . PRO A 1 78 ? -8.6589 6.3136 2.4154 1.00 0.00 78 PRO A C 4
ATOM 6853 O O . PRO A 1 78 ? -9.0481 5.8398 3.4901 1.00 0.00 78 PRO A O 4
ATOM 6864 N N . ILE A 1 79 ? -7.5235 5.9281 1.8394 1.00 0.00 79 ILE A N 4
ATOM 6865 C CA . ILE A 1 79 ? -6.7328 4.8037 2.3006 1.00 0.00 79 ILE A CA 4
ATOM 6866 C C . ILE A 1 79 ? -6.0072 5.2818 3.5488 1.00 0.00 79 ILE A C 4
ATOM 6867 O O . ILE A 1 79 ? -5.0775 6.0827 3.4728 1.00 0.00 79 ILE A O 4
ATOM 6883 N N . ARG A 1 80 ? -6.4891 4.8381 4.7092 1.00 0.00 80 ARG A N 4
ATOM 6884 C CA . ARG A 1 80 ? -5.9111 5.1724 5.9948 1.00 0.00 80 ARG A CA 4
ATOM 6885 C C . ARG A 1 80 ? -4.7638 4.2014 6.2710 1.00 0.00 80 ARG A C 4
ATOM 6886 O O . ARG A 1 80 ? -4.5298 3.2543 5.5137 1.00 0.00 80 ARG A O 4
ATOM 6907 N N . ALA A 1 81 ? -4.1618 4.3233 7.4515 1.00 0.00 81 ALA A N 4
ATOM 6908 C CA . ALA A 1 81 ? -3.0588 3.4737 7.8907 1.00 0.00 81 ALA A CA 4
ATOM 6909 C C . ALA A 1 81 ? -2.7601 3.7311 9.3637 1.00 0.00 81 ALA A C 4
ATOM 6910 O O . ALA A 1 81 ? -3.2445 4.7153 9.9256 1.00 0.00 81 ALA A O 4
ATOM 6917 N N . LEU A 1 82 ? -2.0156 2.8135 9.9850 1.00 0.00 82 LEU A N 4
ATOM 6918 C CA . LEU A 1 82 ? -1.5572 2.8504 11.3723 1.00 0.00 82 LEU A CA 4
ATOM 6919 C C . LEU A 1 82 ? -0.1260 2.3131 11.3222 1.00 0.00 82 LEU A C 4
ATOM 6920 O O . LEU A 1 82 ? 0.1512 1.3265 10.6333 1.00 0.00 82 LEU A O 4
ATOM 6936 N N . THR A 1 83 ? 0.7777 2.9452 12.0630 1.00 0.00 83 THR A N 4
ATOM 6937 C CA . THR A 1 83 ? 2.1954 2.6059 12.1119 1.00 0.00 83 THR A CA 4
ATOM 6938 C C . THR A 1 83 ? 2.5242 1.3506 12.9178 1.00 0.00 83 THR A C 4
ATOM 6939 O O . THR A 1 83 ? 3.4848 0.6639 12.5710 1.00 0.00 83 THR A O 4
ATOM 6950 N N . CYS A 1 84 ? 1.7326 1.0451 13.9526 1.00 0.00 84 CYS A N 4
ATOM 6951 C CA . CYS A 1 84 ? 1.8899 -0.0812 14.8770 1.00 0.00 84 CYS A CA 4
ATOM 6952 C C . CYS A 1 84 ? 2.5486 -1.3159 14.2435 1.00 0.00 84 CYS A C 4
ATOM 6953 O O . CYS A 1 84 ? 3.6180 -1.7400 14.6856 1.00 0.00 84 CYS A O 4
ATOM 6961 N N . PHE A 1 85 ? 1.9359 -1.8769 13.2015 1.00 0.00 85 PHE A N 4
ATOM 6962 C CA . PHE A 1 85 ? 2.4270 -3.0435 12.4720 1.00 0.00 85 PHE A CA 4
ATOM 6963 C C . PHE A 1 85 ? 2.3471 -2.8310 10.9558 1.00 0.00 85 PHE A C 4
ATOM 6964 O O . PHE A 1 85 ? 2.3752 -3.8050 10.1998 1.00 0.00 85 PHE A O 4
ATOM 6981 N N . SER A 1 86 ? 2.2527 -1.5691 10.5185 1.00 0.00 86 SER A N 4
ATOM 6982 C CA . SER A 1 86 ? 2.1611 -1.1669 9.1192 1.00 0.00 86 SER A CA 4
ATOM 6983 C C . SER A 1 86 ? 0.8963 -1.7562 8.4786 1.00 0.00 86 SER A C 4
ATOM 6984 O O . SER A 1 86 ? 0.9443 -2.6073 7.5820 1.00 0.00 86 SER A O 4
ATOM 6992 N N . VAL A 1 87 ? -0.2626 -1.3170 8.9799 1.00 0.00 87 VAL A N 4
ATOM 6993 C CA . VAL A 1 87 ? -1.5651 -1.7562 8.4914 1.00 0.00 87 VAL A CA 4
ATOM 6994 C C . VAL A 1 87 ? -2.0301 -0.7595 7.4271 1.00 0.00 87 VAL A C 4
ATOM 6995 O O . VAL A 1 87 ? -1.8457 0.4500 7.5852 1.00 0.00 87 VAL A O 4
ATOM 7008 N N . LEU A 1 88 ? -2.6540 -1.2497 6.3563 1.00 0.00 88 LEU A N 4
ATOM 7009 C CA . LEU A 1 88 ? -3.1441 -0.4182 5.2593 1.00 0.00 88 LEU A CA 4
ATOM 7010 C C . LEU A 1 88 ? -4.6306 -0.6980 5.0936 1.00 0.00 88 LEU A C 4
ATOM 7011 O O . LEU A 1 88 ? -5.0236 -1.8298 4.7957 1.00 0.00 88 LEU A O 4
ATOM 7027 N N . PHE A 1 89 ? -5.4608 0.2999 5.3859 1.00 0.00 89 PHE A N 4
ATOM 7028 C CA . PHE A 1 89 ? -6.9049 0.1914 5.2712 1.00 0.00 89 PHE A CA 4
ATOM 7029 C C . PHE A 1 89 ? -7.2624 0.4568 3.8115 1.00 0.00 89 PHE A C 4
ATOM 7030 O O . PHE A 1 89 ? -7.2639 1.6060 3.3728 1.00 0.00 89 PHE A O 4
ATOM 7047 N N . LEU A 1 90 ? -7.5054 -0.6047 3.0451 1.00 0.00 90 LEU A N 4
ATOM 7048 C CA . LEU A 1 90 ? -7.8480 -0.5381 1.6338 1.00 0.00 90 LEU A CA 4
ATOM 7049 C C . LEU A 1 90 ? -9.3329 -0.8536 1.4363 1.00 0.00 90 LEU A C 4
ATOM 7050 O O . LEU A 1 90 ? -9.7096 -2.0295 1.5457 1.00 0.00 90 LEU A O 4
ATOM 7066 N N . PRO A 1 91 ? -10.1935 0.1415 1.1594 1.00 0.00 91 PRO A N 4
ATOM 7067 C CA . PRO A 1 91 ? -11.6032 -0.1198 0.9178 1.00 0.00 91 PRO A CA 4
ATOM 7068 C C . PRO A 1 91 ? -11.7205 -0.8572 -0.4248 1.00 0.00 91 PRO A C 4
ATOM 7069 O O . PRO A 1 91 ? -10.7924 -0.8700 -1.2382 1.00 0.00 91 PRO A O 4
ATOM 7080 N N . LYS A 1 92 ? -12.8680 -1.4864 -0.6780 1.00 0.00 92 LYS A N 4
ATOM 7081 C CA . LYS A 1 92 ? -13.0715 -2.2288 -1.9118 1.00 0.00 92 LYS A CA 4
ATOM 7082 C C . LYS A 1 92 ? -13.4288 -1.2870 -3.0631 1.00 0.00 92 LYS A C 4
ATOM 7083 O O . LYS A 1 92 ? -14.6022 -1.0701 -3.3622 1.00 0.00 92 LYS A O 4
ATOM 7102 N N . TYR A 1 93 ? -12.4147 -0.6909 -3.6846 1.00 0.00 93 TYR A N 4
ATOM 7103 C CA . TYR A 1 93 ? -12.5845 0.2174 -4.8101 1.00 0.00 93 TYR A CA 4
ATOM 7104 C C . TYR A 1 93 ? -13.1251 -0.5647 -6.0094 1.00 0.00 93 TYR A C 4
ATOM 7105 O O . TYR A 1 93 ? -12.5604 -1.5930 -6.3938 1.00 0.00 93 TYR A O 4
ATOM 7123 N N . SER A 1 94 ? -14.2216 -0.0881 -6.6004 1.00 0.00 94 SER A N 4
ATOM 7124 C CA . SER A 1 94 ? -14.8186 -0.7396 -7.7642 1.00 0.00 94 SER A CA 4
ATOM 7125 C C . SER A 1 94 ? -13.9841 -0.6146 -9.0447 1.00 0.00 94 SER A C 4
ATOM 7126 O O . SER A 1 94 ? -14.1132 -1.4854 -9.9121 1.00 0.00 94 SER A O 4
ATOM 7134 N N . THR A 1 95 ? -13.1518 0.4184 -9.1910 1.00 0.00 95 THR A N 4
ATOM 7135 C CA . THR A 1 95 ? -12.3571 0.6489 -10.3926 1.00 0.00 95 THR A CA 4
ATOM 7136 C C . THR A 1 95 ? -10.8755 0.8599 -10.0927 1.00 0.00 95 THR A C 4
ATOM 7137 O O . THR A 1 95 ? -10.4643 1.0087 -8.9404 1.00 0.00 95 THR A O 4
ATOM 7148 N N . MET A 1 96 ? -10.0515 0.7679 -11.1423 1.00 0.00 96 MET A N 4
ATOM 7149 C CA . MET A 1 96 ? -8.6158 0.9472 -10.9995 1.00 0.00 96 MET A CA 4
ATOM 7150 C C . MET A 1 96 ? -8.2824 2.4241 -10.8604 1.00 0.00 96 MET A C 4
ATOM 7151 O O . MET A 1 96 ? -7.3829 2.7614 -10.0980 1.00 0.00 96 MET A O 4
ATOM 7165 N N . GLU A 1 97 ? -9.0113 3.3081 -11.5475 1.00 0.00 97 GLU A N 4
ATOM 7166 C CA . GLU A 1 97 ? -8.7474 4.7342 -11.4514 1.00 0.00 97 GLU A CA 4
ATOM 7167 C C . GLU A 1 97 ? -8.9409 5.2067 -10.0113 1.00 0.00 97 GLU A C 4
ATOM 7168 O O . GLU A 1 97 ? -8.0804 5.9056 -9.4877 1.00 0.00 97 GLU A O 4
ATOM 7180 N N . THR A 1 98 ? -10.0022 4.7640 -9.3331 1.00 0.00 98 THR A N 4
ATOM 7181 C CA . THR A 1 98 ? -10.2895 5.1679 -7.9679 1.00 0.00 98 THR A CA 4
ATOM 7182 C C . THR A 1 98 ? -9.1867 4.7162 -7.0070 1.00 0.00 98 THR A C 4
ATOM 7183 O O . THR A 1 98 ? -8.7619 5.5272 -6.1789 1.00 0.00 98 THR A O 4
ATOM 7194 N N . VAL A 1 99 ? -8.6781 3.4792 -7.1189 1.00 0.00 99 VAL A N 4
ATOM 7195 C CA . VAL A 1 99 ? -7.6071 3.0369 -6.2254 1.00 0.00 99 VAL A CA 4
ATOM 7196 C C . VAL A 1 99 ? -6.3008 3.7500 -6.5984 1.00 0.00 99 VAL A C 4
ATOM 7197 O O . VAL A 1 99 ? -5.5178 4.0839 -5.7136 1.00 0.00 99 VAL A O 4
ATOM 7210 N N . GLU A 1 100 ? -6.0513 4.0250 -7.8832 1.00 0.00 100 GLU A N 4
ATOM 7211 C CA . GLU A 1 100 ? -4.8402 4.7044 -8.3290 1.00 0.00 100 GLU A CA 4
ATOM 7212 C C . GLU A 1 100 ? -4.8622 6.1578 -7.8291 1.00 0.00 100 GLU A C 4
ATOM 7213 O O . GLU A 1 100 ? -3.8238 6.6638 -7.3990 1.00 0.00 100 GLU A O 4
ATOM 7225 N N . GLU A 1 101 ? -6.0273 6.8141 -7.8271 1.00 0.00 101 GLU A N 4
ATOM 7226 C CA . GLU A 1 101 ? -6.2357 8.1832 -7.3536 1.00 0.00 101 GLU A CA 4
ATOM 7227 C C . GLU A 1 101 ? -6.0565 8.2236 -5.8325 1.00 0.00 101 GLU A C 4
ATOM 7228 O O . GLU A 1 101 ? -5.5382 9.2030 -5.2860 1.00 0.00 101 GLU A O 4
ATOM 7240 N N . ALA A 1 102 ? -6.5039 7.1683 -5.1459 1.00 0.00 102 ALA A N 4
ATOM 7241 C CA . ALA A 1 102 ? -6.3938 7.0361 -3.7033 1.00 0.00 102 ALA A CA 4
ATOM 7242 C C . ALA A 1 102 ? -4.9388 6.7608 -3.3219 1.00 0.00 102 ALA A C 4
ATOM 7243 O O . ALA A 1 102 ? -4.4935 7.1847 -2.2578 1.00 0.00 102 ALA A O 4
ATOM 7250 N N . LEU A 1 103 ? -4.1806 6.0820 -4.1911 1.00 0.00 103 LEU A N 4
ATOM 7251 C CA . LEU A 1 103 ? -2.7755 5.7764 -3.9589 1.00 0.00 103 LEU A CA 4
ATOM 7252 C C . LEU A 1 103 ? -2.0296 7.1066 -3.8649 1.00 0.00 103 LEU A C 4
ATOM 7253 O O . LEU A 1 103 ? -1.1833 7.2646 -2.9900 1.00 0.00 103 LEU A O 4
ATOM 7269 N N . GLN A 1 104 ? -2.3407 8.0545 -4.7624 1.00 0.00 104 GLN A N 4
ATOM 7270 C CA . GLN A 1 104 ? -1.7224 9.3777 -4.7787 1.00 0.00 104 GLN A CA 4
ATOM 7271 C C . GLN A 1 104 ? -2.0039 10.0730 -3.4387 1.00 0.00 104 GLN A C 4
ATOM 7272 O O . GLN A 1 104 ? -1.1021 10.6790 -2.8631 1.00 0.00 104 GLN A O 4
ATOM 7286 N N . GLU A 1 105 ? -3.2299 9.9630 -2.9145 1.00 0.00 105 GLU A N 4
ATOM 7287 C CA . GLU A 1 105 ? -3.5685 10.5717 -1.6327 1.00 0.00 105 GLU A CA 4
ATOM 7288 C C . GLU A 1 105 ? -2.7520 9.9115 -0.5199 1.00 0.00 105 GLU A C 4
ATOM 7289 O O . GLU A 1 105 ? -2.2026 10.6096 0.3272 1.00 0.00 105 GLU A O 4
ATOM 7301 N N . ALA A 1 106 ? -2.6499 8.5785 -0.5186 1.00 0.00 106 ALA A N 4
ATOM 7302 C CA . ALA A 1 106 ? -1.9030 7.8342 0.4842 1.00 0.00 106 ALA A CA 4
ATOM 7303 C C . ALA A 1 106 ? -0.4395 8.2863 0.5123 1.00 0.00 106 ALA A C 4
ATOM 7304 O O . ALA A 1 106 ? 0.0898 8.5563 1.5901 1.00 0.00 106 ALA A O 4
ATOM 7311 N N . ILE A 1 107 ? 0.2298 8.3751 -0.6444 1.00 0.00 107 ILE A N 4
ATOM 7312 C CA . ILE A 1 107 ? 1.6289 8.8056 -0.6913 1.00 0.00 107 ILE A CA 4
ATOM 7313 C C . ILE A 1 107 ? 1.7629 10.2648 -0.2481 1.00 0.00 107 ILE A C 4
ATOM 7314 O O . ILE A 1 107 ? 2.6586 10.5873 0.5340 1.00 0.00 107 ILE A O 4
ATOM 7330 N N . ASN A 1 108 ? 0.8591 11.1441 -0.6909 1.00 0.00 108 ASN A N 4
ATOM 7331 C CA . ASN A 1 108 ? 0.9045 12.5548 -0.3133 1.00 0.00 108 ASN A CA 4
ATOM 7332 C C . ASN A 1 108 ? 0.5030 12.7453 1.1579 1.00 0.00 108 ASN A C 4
ATOM 7333 O O . ASN A 1 108 ? 0.8169 13.7938 1.7263 1.00 0.00 108 ASN A O 4
ATOM 7344 N N . ASN A 1 109 ? -0.0755 11.7062 1.7742 1.00 0.00 109 ASN A N 4
ATOM 7345 C CA . ASN A 1 109 ? -0.5855 11.4895 3.1272 1.00 0.00 109 ASN A CA 4
ATOM 7346 C C . ASN A 1 109 ? -2.0638 11.8253 3.1182 1.00 0.00 109 ASN A C 4
ATOM 7347 O O . ASN A 1 109 ? -2.4029 12.9829 2.8735 1.00 0.00 109 ASN A O 4
ATOM 7358 N N . ASN A 1 110 ? -2.9382 10.8691 3.4476 1.00 0.00 110 ASN A N 4
ATOM 7359 C CA . ASN A 1 110 ? -4.3650 11.1615 3.4656 1.00 0.00 110 ASN A CA 4
ATOM 7360 C C . ASN A 1 110 ? -4.6771 12.2028 4.5422 1.00 0.00 110 ASN A C 4
ATOM 7361 O O . ASN A 1 110 ? -4.6308 11.9275 5.7415 1.00 0.00 110 ASN A O 4
ATOM 7372 N N . ARG A 1 111 ? -4.8929 13.4517 4.1301 1.00 0.00 111 ARG A N 4
ATOM 7373 C CA . ARG A 1 111 ? -5.2349 14.5309 5.0546 1.00 0.00 111 ARG A CA 4
ATOM 7374 C C . ARG A 1 111 ? -6.5791 14.1812 5.6849 1.00 0.00 111 ARG A C 4
ATOM 7375 O O . ARG A 1 111 ? -7.4492 13.6402 5.0048 1.00 0.00 111 ARG A O 4
ATOM 7396 N N . GLY A 1 112 ? -6.7589 14.4892 6.9697 1.00 0.00 112 GLY A N 4
ATOM 7397 C CA . GLY A 1 112 ? -8.0066 14.1954 7.6730 1.00 0.00 112 GLY A CA 4
ATOM 7398 C C . GLY A 1 112 ? -7.8214 13.5395 9.0401 1.00 0.00 112 GLY A C 4
ATOM 7399 O O . GLY A 1 112 ? -8.8179 13.2719 9.7145 1.00 0.00 112 GLY A O 4
ATOM 7403 N N . PHE A 1 113 ? -6.5849 13.2877 9.4922 1.00 0.00 113 PHE A N 4
ATOM 7404 C CA . PHE A 1 113 ? -6.3213 12.6776 10.8022 1.00 0.00 113 PHE A CA 4
ATOM 7405 C C . PHE A 1 113 ? -6.5714 13.6334 11.9783 1.00 0.00 113 PHE A C 4
ATOM 7406 O O . PHE A 1 113 ? -6.3729 13.2850 13.1420 1.00 0.00 113 PHE A O 4
ATOM 7423 N N . GLY A 1 114 ? -6.9886 14.8608 11.6859 1.00 0.00 114 GLY A N 4
ATOM 7424 C CA . GLY A 1 114 ? -7.2936 15.9178 12.6474 1.00 0.00 114 GLY A CA 4
ATOM 7425 C C . GLY A 1 114 ? -6.1972 16.1082 13.6922 1.00 0.00 114 GLY A C 4
ATOM 7429 N N . GLY A 1 1 ? 9.8817 3.0114 -11.3792 1.00 0.00 1 GLY A N 5
ATOM 7430 C CA . GLY A 1 1 ? 11.0084 3.6976 -10.7329 1.00 0.00 1 GLY A CA 5
ATOM 7431 C C . GLY A 1 1 ? 11.6577 2.8197 -9.6842 1.00 0.00 1 GLY A C 5
ATOM 7432 O O . GLY A 1 1 ? 11.0779 2.6018 -8.6185 1.00 0.00 1 GLY A O 5
ATOM 7435 N N . ASN A 1 2 ? 12.8666 2.3272 -9.9556 1.00 0.00 2 ASN A N 5
ATOM 7436 C CA . ASN A 1 2 ? 13.6367 1.4765 -9.0529 1.00 0.00 2 ASN A CA 5
ATOM 7437 C C . ASN A 1 2 ? 15.0727 1.9992 -9.0224 1.00 0.00 2 ASN A C 5
ATOM 7438 O O . ASN A 1 2 ? 15.5140 2.6449 -9.9740 1.00 0.00 2 ASN A O 5
ATOM 7449 N N . THR A 1 3 ? 15.8177 1.6765 -7.9666 1.00 0.00 3 THR A N 5
ATOM 7450 C CA . THR A 1 3 ? 17.2113 2.0766 -7.7889 1.00 0.00 3 THR A CA 5
ATOM 7451 C C . THR A 1 3 ? 17.8114 1.0507 -6.8212 1.00 0.00 3 THR A C 5
ATOM 7452 O O . THR A 1 3 ? 17.7833 1.2558 -5.6145 1.00 0.00 3 THR A O 5
ATOM 7463 N N . ASP A 1 4 ? 18.3233 -0.0699 -7.3411 1.00 0.00 4 ASP A N 5
ATOM 7464 C CA . ASP A 1 4 ? 18.9032 -1.1804 -6.5659 1.00 0.00 4 ASP A CA 5
ATOM 7465 C C . ASP A 1 4 ? 18.0523 -1.5106 -5.3361 1.00 0.00 4 ASP A C 5
ATOM 7466 O O . ASP A 1 4 ? 18.4702 -1.3385 -4.1921 1.00 0.00 4 ASP A O 5
ATOM 7475 N N . TYR A 1 5 ? 16.7995 -1.8793 -5.5945 1.00 0.00 5 TYR A N 5
ATOM 7476 C CA . TYR A 1 5 ? 15.8204 -2.2411 -4.5884 1.00 0.00 5 TYR A CA 5
ATOM 7477 C C . TYR A 1 5 ? 14.9518 -3.3300 -5.2027 1.00 0.00 5 TYR A C 5
ATOM 7478 O O . TYR A 1 5 ? 14.4472 -3.1724 -6.3223 1.00 0.00 5 TYR A O 5
ATOM 7496 N N . ASP A 1 6 ? 14.8098 -4.4402 -4.4880 1.00 0.00 6 ASP A N 5
ATOM 7497 C CA . ASP A 1 6 ? 14.0093 -5.5795 -4.9058 1.00 0.00 6 ASP A CA 5
ATOM 7498 C C . ASP A 1 6 ? 12.5895 -5.3484 -4.4068 1.00 0.00 6 ASP A C 5
ATOM 7499 O O . ASP A 1 6 ? 12.2275 -5.7539 -3.3043 1.00 0.00 6 ASP A O 5
ATOM 7508 N N . TRP A 1 7 ? 11.8038 -4.6247 -5.2039 1.00 0.00 7 TRP A N 5
ATOM 7509 C CA . TRP A 1 7 ? 10.4117 -4.3132 -4.8941 1.00 0.00 7 TRP A CA 5
ATOM 7510 C C . TRP A 1 7 ? 9.4995 -5.5076 -5.1858 1.00 0.00 7 TRP A C 5
ATOM 7511 O O . TRP A 1 7 ? 8.3606 -5.5555 -4.7234 1.00 0.00 7 TRP A O 5
ATOM 7532 N N . LYS A 1 8 ? 9.9774 -6.4666 -5.9785 1.00 0.00 8 LYS A N 5
ATOM 7533 C CA . LYS A 1 8 ? 9.2394 -7.6656 -6.3384 1.00 0.00 8 LYS A CA 5
ATOM 7534 C C . LYS A 1 8 ? 9.0316 -8.5211 -5.0871 1.00 0.00 8 LYS A C 5
ATOM 7535 O O . LYS A 1 8 ? 7.9402 -9.0482 -4.8917 1.00 0.00 8 LYS A O 5
ATOM 7554 N N . THR A 1 9 ? 10.0310 -8.6424 -4.2114 1.00 0.00 9 THR A N 5
ATOM 7555 C CA . THR A 1 9 ? 9.8412 -9.4410 -3.0092 1.00 0.00 9 THR A CA 5
ATOM 7556 C C . THR A 1 9 ? 8.9440 -8.7144 -2.0034 1.00 0.00 9 THR A C 5
ATOM 7557 O O . THR A 1 9 ? 8.3395 -9.3648 -1.1524 1.00 0.00 9 THR A O 5
ATOM 7568 N N . PHE A 1 10 ? 8.8583 -7.3819 -2.0630 1.00 0.00 10 PHE A N 5
ATOM 7569 C CA . PHE A 1 10 ? 8.0403 -6.6093 -1.1422 1.00 0.00 10 PHE A CA 5
ATOM 7570 C C . PHE A 1 10 ? 6.5725 -6.9580 -1.3719 1.00 0.00 10 PHE A C 5
ATOM 7571 O O . PHE A 1 10 ? 5.8949 -7.3591 -0.4267 1.00 0.00 10 PHE A O 5
ATOM 7588 N N . GLU A 1 11 ? 6.0803 -6.8538 -2.6098 1.00 0.00 11 GLU A N 5
ATOM 7589 C CA . GLU A 1 11 ? 4.6748 -7.1734 -2.8831 1.00 0.00 11 GLU A CA 5
ATOM 7590 C C . GLU A 1 11 ? 4.3990 -8.6458 -2.5488 1.00 0.00 11 GLU A C 5
ATOM 7591 O O . GLU A 1 11 ? 3.3582 -8.9953 -1.9880 1.00 0.00 11 GLU A O 5
ATOM 7603 N N . LYS A 1 12 ? 5.3788 -9.5160 -2.8080 1.00 0.00 12 LYS A N 5
ATOM 7604 C CA . LYS A 1 12 ? 5.2900 -10.9410 -2.5290 1.00 0.00 12 LYS A CA 5
ATOM 7605 C C . LYS A 1 12 ? 5.1769 -11.1963 -1.0156 1.00 0.00 12 LYS A C 5
ATOM 7606 O O . LYS A 1 12 ? 4.3805 -12.0323 -0.5974 1.00 0.00 12 LYS A O 5
ATOM 7625 N N . ASN A 1 13 ? 5.9128 -10.4547 -0.1829 1.00 0.00 13 ASN A N 5
ATOM 7626 C CA . ASN A 1 13 ? 5.9279 -10.5927 1.2798 1.00 0.00 13 ASN A CA 5
ATOM 7627 C C . ASN A 1 13 ? 4.7009 -9.9827 1.9701 1.00 0.00 13 ASN A C 5
ATOM 7628 O O . ASN A 1 13 ? 4.5337 -10.1810 3.1773 1.00 0.00 13 ASN A O 5
ATOM 7639 N N . ALA A 1 14 ? 3.8343 -9.2589 1.2542 1.00 0.00 14 ALA A N 5
ATOM 7640 C CA . ALA A 1 14 ? 2.6384 -8.6445 1.8310 1.00 0.00 14 ALA A CA 5
ATOM 7641 C C . ALA A 1 14 ? 1.7355 -9.6723 2.5307 1.00 0.00 14 ALA A C 5
ATOM 7642 O O . ALA A 1 14 ? 1.8304 -10.8808 2.2929 1.00 0.00 14 ALA A O 5
ATOM 7649 N N . ARG A 1 15 ? 0.8756 -9.1958 3.4292 1.00 0.00 15 ARG A N 5
ATOM 7650 C CA . ARG A 1 15 ? -0.0615 -9.9784 4.2254 1.00 0.00 15 ARG A CA 5
ATOM 7651 C C . ARG A 1 15 ? -1.4751 -9.5388 3.8924 1.00 0.00 15 ARG A C 5
ATOM 7652 O O . ARG A 1 15 ? -1.7190 -8.3582 3.6436 1.00 0.00 15 ARG A O 5
ATOM 7673 N N . TYR A 1 16 ? -2.3844 -10.5002 3.8960 1.00 0.00 16 TYR A N 5
ATOM 7674 C CA . TYR A 1 16 ? -3.7935 -10.3167 3.5935 1.00 0.00 16 TYR A CA 5
ATOM 7675 C C . TYR A 1 16 ? -4.6042 -11.0771 4.6324 1.00 0.00 16 TYR A C 5
ATOM 7676 O O . TYR A 1 16 ? -4.2372 -12.1987 5.0028 1.00 0.00 16 TYR A O 5
ATOM 7694 N N . GLU A 1 17 ? -5.6946 -10.4825 5.1063 1.00 0.00 17 GLU A N 5
ATOM 7695 C CA . GLU A 1 17 ? -6.5563 -11.1212 6.0917 1.00 0.00 17 GLU A CA 5
ATOM 7696 C C . GLU A 1 17 ? -7.4167 -12.2098 5.4308 1.00 0.00 17 GLU A C 5
ATOM 7697 O O . GLU A 1 17 ? -7.4465 -12.3009 4.1954 1.00 0.00 17 GLU A O 5
ATOM 7709 N N . PRO A 1 18 ? -8.0981 -13.0624 6.2232 1.00 0.00 18 PRO A N 5
ATOM 7710 C CA . PRO A 1 18 ? -8.9482 -14.1128 5.6901 1.00 0.00 18 PRO A CA 5
ATOM 7711 C C . PRO A 1 18 ? -9.9684 -13.5014 4.7258 1.00 0.00 18 PRO A C 5
ATOM 7712 O O . PRO A 1 18 ? -10.4320 -12.3708 4.9209 1.00 0.00 18 PRO A O 5
ATOM 7723 N N . GLY A 1 19 ? -10.3247 -14.2462 3.6836 1.00 0.00 19 GLY A N 5
ATOM 7724 C CA . GLY A 1 19 ? -11.2674 -13.8034 2.6695 1.00 0.00 19 GLY A CA 5
ATOM 7725 C C . GLY A 1 19 ? -10.6167 -12.9419 1.5850 1.00 0.00 19 GLY A C 5
ATOM 7726 O O . GLY A 1 19 ? -11.3269 -12.5344 0.6621 1.00 0.00 19 GLY A O 5
ATOM 7730 N N . TYR A 1 20 ? -9.3054 -12.6758 1.6405 1.00 0.00 20 TYR A N 5
ATOM 7731 C CA . TYR A 1 20 ? -8.5817 -11.8765 0.6506 1.00 0.00 20 TYR A CA 5
ATOM 7732 C C . TYR A 1 20 ? -7.3432 -12.6384 0.1854 1.00 0.00 20 TYR A C 5
ATOM 7733 O O . TYR A 1 20 ? -6.9382 -13.6246 0.8061 1.00 0.00 20 TYR A O 5
ATOM 7751 N N . ASN A 1 21 ? -6.7615 -12.2260 -0.9399 1.00 0.00 21 ASN A N 5
ATOM 7752 C CA . ASN A 1 21 ? -5.5948 -12.8351 -1.5757 1.00 0.00 21 ASN A CA 5
ATOM 7753 C C . ASN A 1 21 ? -5.0599 -11.8702 -2.6256 1.00 0.00 21 ASN A C 5
ATOM 7754 O O . ASN A 1 21 ? -5.7923 -10.9877 -3.0615 1.00 0.00 21 ASN A O 5
ATOM 7765 N N . SER A 1 22 ? -3.8294 -12.0737 -3.0995 1.00 0.00 22 SER A N 5
ATOM 7766 C CA . SER A 1 22 ? -3.2263 -11.2146 -4.1089 1.00 0.00 22 SER A CA 5
ATOM 7767 C C . SER A 1 22 ? -4.0022 -11.2690 -5.4286 1.00 0.00 22 SER A C 5
ATOM 7768 O O . SER A 1 22 ? -4.0577 -10.2672 -6.1335 1.00 0.00 22 SER A O 5
ATOM 7776 N N . SER A 1 23 ? -4.5982 -12.4149 -5.7672 1.00 0.00 23 SER A N 5
ATOM 7777 C CA . SER A 1 23 ? -5.3754 -12.5947 -6.9907 1.00 0.00 23 SER A CA 5
ATOM 7778 C C . SER A 1 23 ? -6.7746 -11.9693 -6.8747 1.00 0.00 23 SER A C 5
ATOM 7779 O O . SER A 1 23 ? -7.5041 -11.9094 -7.8682 1.00 0.00 23 SER A O 5
ATOM 7787 N N . HIS A 1 24 ? -7.1779 -11.5259 -5.6812 1.00 0.00 24 HIS A N 5
ATOM 7788 C CA . HIS A 1 24 ? -8.4730 -10.8954 -5.4588 1.00 0.00 24 HIS A CA 5
ATOM 7789 C C . HIS A 1 24 ? -8.4897 -9.5566 -6.2250 1.00 0.00 24 HIS A C 5
ATOM 7790 O O . HIS A 1 24 ? -7.4968 -8.8270 -6.1473 1.00 0.00 24 HIS A O 5
ATOM 7803 N N . PRO A 1 25 ? -9.5707 -9.2209 -6.9624 1.00 0.00 25 PRO A N 5
ATOM 7804 C CA . PRO A 1 25 ? -9.6947 -7.9909 -7.7418 1.00 0.00 25 PRO A CA 5
ATOM 7805 C C . PRO A 1 25 ? -9.1414 -6.7286 -7.0804 1.00 0.00 25 PRO A C 5
ATOM 7806 O O . PRO A 1 25 ? -8.3636 -6.0044 -7.6946 1.00 0.00 25 PRO A O 5
ATOM 7817 N N . THR A 1 26 ? -9.5422 -6.4532 -5.8400 1.00 0.00 26 THR A N 5
ATOM 7818 C CA . THR A 1 26 ? -9.1148 -5.2729 -5.1130 1.00 0.00 26 THR A CA 5
ATOM 7819 C C . THR A 1 26 ? -7.5893 -5.1925 -4.9826 1.00 0.00 26 THR A C 5
ATOM 7820 O O . THR A 1 26 ? -7.0082 -4.1475 -5.2900 1.00 0.00 26 THR A O 5
ATOM 7831 N N . ILE A 1 27 ? -6.9525 -6.2831 -4.5472 1.00 0.00 27 ILE A N 5
ATOM 7832 C CA . ILE A 1 27 ? -5.5157 -6.3566 -4.3406 1.00 0.00 27 ILE A CA 5
ATOM 7833 C C . ILE A 1 27 ? -4.7591 -6.3507 -5.6715 1.00 0.00 27 ILE A C 5
ATOM 7834 O O . ILE A 1 27 ? -3.8399 -5.5469 -5.8120 1.00 0.00 27 ILE A O 5
ATOM 7850 N N . VAL A 1 28 ? -5.1123 -7.1934 -6.6525 1.00 0.00 28 VAL A N 5
ATOM 7851 C CA . VAL A 1 28 ? -4.3831 -7.2101 -7.9267 1.00 0.00 28 VAL A CA 5
ATOM 7852 C C . VAL A 1 28 ? -4.3902 -5.8123 -8.5592 1.00 0.00 28 VAL A C 5
ATOM 7853 O O . VAL A 1 28 ? -3.3805 -5.3717 -9.1117 1.00 0.00 28 VAL A O 5
ATOM 7866 N N . MET A 1 29 ? -5.5099 -5.0924 -8.4412 1.00 0.00 29 MET A N 5
ATOM 7867 C CA . MET A 1 29 ? -5.6495 -3.7530 -8.9717 1.00 0.00 29 MET A CA 5
ATOM 7868 C C . MET A 1 29 ? -4.7780 -2.7914 -8.1397 1.00 0.00 29 MET A C 5
ATOM 7869 O O . MET A 1 29 ? -4.0446 -1.9786 -8.7081 1.00 0.00 29 MET A O 5
ATOM 7883 N N . PHE A 1 30 ? -4.8003 -2.8909 -6.8020 1.00 0.00 30 PHE A N 5
ATOM 7884 C CA . PHE A 1 30 ? -3.9869 -2.0434 -5.9236 1.00 0.00 30 PHE A CA 5
ATOM 7885 C C . PHE A 1 30 ? -2.5031 -2.2029 -6.2735 1.00 0.00 30 PHE A C 5
ATOM 7886 O O . PHE A 1 30 ? -1.7604 -1.2215 -6.2889 1.00 0.00 30 PHE A O 5
ATOM 7903 N N . TRP A 1 31 ? -2.0538 -3.4220 -6.5893 1.00 0.00 31 TRP A N 5
ATOM 7904 C CA . TRP A 1 31 ? -0.6724 -3.6610 -6.9574 1.00 0.00 31 TRP A CA 5
ATOM 7905 C C . TRP A 1 31 ? -0.3220 -2.8717 -8.2256 1.00 0.00 31 TRP A C 5
ATOM 7906 O O . TRP A 1 31 ? 0.8258 -2.4435 -8.3742 1.00 0.00 31 TRP A O 5
ATOM 7927 N N . LYS A 1 32 ? -1.2812 -2.6193 -9.1319 1.00 0.00 32 LYS A N 5
ATOM 7928 C CA . LYS A 1 32 ? -1.0053 -1.8163 -10.3256 1.00 0.00 32 LYS A CA 5
ATOM 7929 C C . LYS A 1 32 ? -0.6387 -0.4143 -9.8546 1.00 0.00 32 LYS A C 5
ATOM 7930 O O . LYS A 1 32 ? 0.3143 0.1553 -10.3856 1.00 0.00 32 LYS A O 5
ATOM 7949 N N . ALA A 1 33 ? -1.3652 0.1227 -8.8639 1.00 0.00 33 ALA A N 5
ATOM 7950 C CA . ALA A 1 33 ? -1.1080 1.4471 -8.3153 1.00 0.00 33 ALA A CA 5
ATOM 7951 C C . ALA A 1 33 ? 0.3319 1.5381 -7.7966 1.00 0.00 33 ALA A C 5
ATOM 7952 O O . ALA A 1 33 ? 1.0148 2.5169 -8.0914 1.00 0.00 33 ALA A O 5
ATOM 7959 N N . PHE A 1 34 ? 0.7984 0.5166 -7.0705 1.00 0.00 34 PHE A N 5
ATOM 7960 C CA . PHE A 1 34 ? 2.1492 0.4250 -6.5058 1.00 0.00 34 PHE A CA 5
ATOM 7961 C C . PHE A 1 34 ? 3.2334 0.2674 -7.5836 1.00 0.00 34 PHE A C 5
ATOM 7962 O O . PHE A 1 34 ? 4.3526 0.7549 -7.4091 1.00 0.00 34 PHE A O 5
ATOM 7979 N N . HIS A 1 35 ? 2.9492 -0.4329 -8.6834 1.00 0.00 35 HIS A N 5
ATOM 7980 C CA . HIS A 1 35 ? 3.9277 -0.6280 -9.7470 1.00 0.00 35 HIS A CA 5
ATOM 7981 C C . HIS A 1 35 ? 3.9691 0.5310 -10.7509 1.00 0.00 35 HIS A C 5
ATOM 7982 O O . HIS A 1 35 ? 5.0306 0.7783 -11.3251 1.00 0.00 35 HIS A O 5
ATOM 7995 N N . LYS A 1 36 ? 2.8467 1.2201 -11.0155 1.00 0.00 36 LYS A N 5
ATOM 7996 C CA . LYS A 1 36 ? 2.8155 2.3283 -11.9809 1.00 0.00 36 LYS A CA 5
ATOM 7997 C C . LYS A 1 36 ? 3.5768 3.5517 -11.4764 1.00 0.00 36 LYS A C 5
ATOM 7998 O O . LYS A 1 36 ? 4.1984 4.2382 -12.2929 1.00 0.00 36 LYS A O 5
ATOM 8017 N N . LEU A 1 37 ? 3.5484 3.8119 -10.1688 1.00 0.00 37 LEU A N 5
ATOM 8018 C CA . LEU A 1 37 ? 4.2470 4.9459 -9.5781 1.00 0.00 37 LEU A CA 5
ATOM 8019 C C . LEU A 1 37 ? 5.7747 4.7859 -9.6787 1.00 0.00 37 LEU A C 5
ATOM 8020 O O . LEU A 1 37 ? 6.2715 3.7258 -10.0790 1.00 0.00 37 LEU A O 5
ATOM 8036 N N . THR A 1 38 ? 6.5247 5.8520 -9.3905 1.00 0.00 38 THR A N 5
ATOM 8037 C CA . THR A 1 38 ? 7.9860 5.8442 -9.4262 1.00 0.00 38 THR A CA 5
ATOM 8038 C C . THR A 1 38 ? 8.5931 5.5458 -8.0421 1.00 0.00 38 THR A C 5
ATOM 8039 O O . THR A 1 38 ? 7.8954 5.3307 -7.0503 1.00 0.00 38 THR A O 5
ATOM 8050 N N . LEU A 1 39 ? 9.9254 5.5280 -7.9708 1.00 0.00 39 LEU A N 5
ATOM 8051 C CA . LEU A 1 39 ? 10.6958 5.2655 -6.7627 1.00 0.00 39 LEU A CA 5
ATOM 8052 C C . LEU A 1 39 ? 10.3760 6.3040 -5.6924 1.00 0.00 39 LEU A C 5
ATOM 8053 O O . LEU A 1 39 ? 10.1134 5.9821 -4.5368 1.00 0.00 39 LEU A O 5
ATOM 8069 N N . GLU A 1 40 ? 10.4083 7.5684 -6.1021 1.00 0.00 40 GLU A N 5
ATOM 8070 C CA . GLU A 1 40 ? 10.1538 8.7112 -5.2280 1.00 0.00 40 GLU A CA 5
ATOM 8071 C C . GLU A 1 40 ? 8.7983 8.5632 -4.5395 1.00 0.00 40 GLU A C 5
ATOM 8072 O O . GLU A 1 40 ? 8.6679 8.7223 -3.3240 1.00 0.00 40 GLU A O 5
ATOM 8084 N N . GLU A 1 41 ? 7.8044 8.2076 -5.3462 1.00 0.00 41 GLU A N 5
ATOM 8085 C CA . GLU A 1 41 ? 6.4270 8.0115 -4.9548 1.00 0.00 41 GLU A CA 5
ATOM 8086 C C . GLU A 1 41 ? 6.3344 6.8271 -3.9742 1.00 0.00 41 GLU A C 5
ATOM 8087 O O . GLU A 1 41 ? 5.7282 6.9706 -2.9100 1.00 0.00 41 GLU A O 5
ATOM 8099 N N . LYS A 1 42 ? 6.9677 5.6680 -4.2399 1.00 0.00 42 LYS A N 5
ATOM 8100 C CA . LYS A 1 42 ? 6.8663 4.5588 -3.2750 1.00 0.00 42 LYS A CA 5
ATOM 8101 C C . LYS A 1 42 ? 7.6019 4.8366 -1.9687 1.00 0.00 42 LYS A C 5
ATOM 8102 O O . LYS A 1 42 ? 7.2145 4.2545 -0.9570 1.00 0.00 42 LYS A O 5
ATOM 8121 N N . LYS A 1 43 ? 8.6259 5.6987 -1.9326 1.00 0.00 43 LYS A N 5
ATOM 8122 C CA . LYS A 1 43 ? 9.2939 5.9838 -0.6587 1.00 0.00 43 LYS A CA 5
ATOM 8123 C C . LYS A 1 43 ? 8.2436 6.6401 0.2426 1.00 0.00 43 LYS A C 5
ATOM 8124 O O . LYS A 1 43 ? 8.0365 6.1858 1.3647 1.00 0.00 43 LYS A O 5
ATOM 8143 N N . LYS A 1 44 ? 7.5111 7.6436 -0.2593 1.00 0.00 44 LYS A N 5
ATOM 8144 C CA . LYS A 1 44 ? 6.4586 8.3305 0.4975 1.00 0.00 44 LYS A CA 5
ATOM 8145 C C . LYS A 1 44 ? 5.3917 7.3443 0.9723 1.00 0.00 44 LYS A C 5
ATOM 8146 O O . LYS A 1 44 ? 4.8880 7.4748 2.0880 1.00 0.00 44 LYS A O 5
ATOM 8165 N N . PHE A 1 45 ? 5.0438 6.3641 0.1321 1.00 0.00 45 PHE A N 5
ATOM 8166 C CA . PHE A 1 45 ? 4.0425 5.3506 0.4362 1.00 0.00 45 PHE A CA 5
ATOM 8167 C C . PHE A 1 45 ? 4.4645 4.5589 1.6726 1.00 0.00 45 PHE A C 5
ATOM 8168 O O . PHE A 1 45 ? 3.6349 4.3053 2.5492 1.00 0.00 45 PHE A O 5
ATOM 8185 N N . LEU A 1 46 ? 5.7340 4.1459 1.7557 1.00 0.00 46 LEU A N 5
ATOM 8186 C CA . LEU A 1 46 ? 6.2212 3.3975 2.9109 1.00 0.00 46 LEU A CA 5
ATOM 8187 C C . LEU A 1 46 ? 6.2012 4.2916 4.1456 1.00 0.00 46 LEU A C 5
ATOM 8188 O O . LEU A 1 46 ? 5.6908 3.8717 5.1742 1.00 0.00 46 LEU A O 5
ATOM 8204 N N . VAL A 1 47 ? 6.7036 5.5228 4.0301 1.00 0.00 47 VAL A N 5
ATOM 8205 C CA . VAL A 1 47 ? 6.7762 6.5085 5.1115 1.00 0.00 47 VAL A CA 5
ATOM 8206 C C . VAL A 1 47 ? 5.4016 6.8078 5.7279 1.00 0.00 47 VAL A C 5
ATOM 8207 O O . VAL A 1 47 ? 5.3132 7.2099 6.8885 1.00 0.00 47 VAL A O 5
ATOM 8220 N N . PHE A 1 48 ? 4.3208 6.6247 4.9722 1.00 0.00 48 PHE A N 5
ATOM 8221 C CA . PHE A 1 48 ? 2.9721 6.8597 5.4587 1.00 0.00 48 PHE A CA 5
ATOM 8222 C C . PHE A 1 48 ? 2.5143 5.6924 6.3420 1.00 0.00 48 PHE A C 5
ATOM 8223 O O . PHE A 1 48 ? 1.8717 5.9043 7.3713 1.00 0.00 48 PHE A O 5
ATOM 8240 N N . LEU A 1 49 ? 2.8190 4.4621 5.9269 1.00 0.00 49 LEU A N 5
ATOM 8241 C CA . LEU A 1 49 ? 2.4362 3.2398 6.6208 1.00 0.00 49 LEU A CA 5
ATOM 8242 C C . LEU A 1 49 ? 3.3644 2.8327 7.7653 1.00 0.00 49 LEU A C 5
ATOM 8243 O O . LEU A 1 49 ? 2.8856 2.2356 8.7269 1.00 0.00 49 LEU A O 5
ATOM 8259 N N . THR A 1 50 ? 4.6563 3.1346 7.6821 1.00 0.00 50 THR A N 5
ATOM 8260 C CA . THR A 1 50 ? 5.6492 2.7880 8.6877 1.00 0.00 50 THR A CA 5
ATOM 8261 C C . THR A 1 50 ? 6.3521 4.0778 9.1168 1.00 0.00 50 THR A C 5
ATOM 8262 O O . THR A 1 50 ? 6.6544 4.9314 8.2848 1.00 0.00 50 THR A O 5
ATOM 8273 N N . GLY A 1 51 ? 6.7021 4.1938 10.3981 1.00 0.00 51 GLY A N 5
ATOM 8274 C CA . GLY A 1 51 ? 7.3508 5.3762 10.9534 1.00 0.00 51 GLY A CA 5
ATOM 8275 C C . GLY A 1 51 ? 8.8374 5.5488 10.6391 1.00 0.00 51 GLY A C 5
ATOM 8276 O O . GLY A 1 51 ? 9.4814 6.3943 11.2714 1.00 0.00 51 GLY A O 5
ATOM 8280 N N . THR A 1 52 ? 9.3962 4.7539 9.7253 1.00 0.00 52 THR A N 5
ATOM 8281 C CA . THR A 1 52 ? 10.8050 4.8262 9.3638 1.00 0.00 52 THR A CA 5
ATOM 8282 C C . THR A 1 52 ? 10.9152 5.1477 7.8772 1.00 0.00 52 THR A C 5
ATOM 8283 O O . THR A 1 52 ? 10.2843 4.4949 7.0442 1.00 0.00 52 THR A O 5
ATOM 8294 N N . ASP A 1 53 ? 11.7488 6.1284 7.5378 1.00 0.00 53 ASP A N 5
ATOM 8295 C CA . ASP A 1 53 ? 11.9872 6.5563 6.1648 1.00 0.00 53 ASP A CA 5
ATOM 8296 C C . ASP A 1 53 ? 13.2418 5.8787 5.6215 1.00 0.00 53 ASP A C 5
ATOM 8297 O O . ASP A 1 53 ? 14.0578 5.3527 6.3874 1.00 0.00 53 ASP A O 5
ATOM 8306 N N . ARG A 1 54 ? 13.3713 5.8779 4.2874 1.00 0.00 54 ARG A N 5
ATOM 8307 C CA . ARG A 1 54 ? 14.4565 5.2934 3.4950 1.00 0.00 54 ARG A CA 5
ATOM 8308 C C . ARG A 1 54 ? 14.9932 4.0079 4.1207 1.00 0.00 54 ARG A C 5
ATOM 8309 O O . ARG A 1 54 ? 16.1861 3.8647 4.3947 1.00 0.00 54 ARG A O 5
ATOM 8330 N N . LEU A 1 55 ? 14.0826 3.0655 4.3567 1.00 0.00 55 LEU A N 5
ATOM 8331 C CA . LEU A 1 55 ? 14.4110 1.7769 4.9343 1.00 0.00 55 LEU A CA 5
ATOM 8332 C C . LEU A 1 55 ? 15.3676 1.0720 3.9798 1.00 0.00 55 LEU A C 5
ATOM 8333 O O . LEU A 1 55 ? 15.1369 1.0555 2.7675 1.00 0.00 55 LEU A O 5
ATOM 8349 N N . GLN A 1 56 ? 16.4331 0.5086 4.5347 1.00 0.00 56 GLN A N 5
ATOM 8350 C CA . GLN A 1 56 ? 17.4950 -0.2002 3.8221 1.00 0.00 56 GLN A CA 5
ATOM 8351 C C . GLN A 1 56 ? 17.0214 -1.5212 3.1947 1.00 0.00 56 GLN A C 5
ATOM 8352 O O . GLN A 1 56 ? 15.9112 -1.9846 3.4549 1.00 0.00 56 GLN A O 5
ATOM 8366 N N . MET A 1 57 ? 17.8607 -2.1600 2.3721 1.00 0.00 57 MET A N 5
ATOM 8367 C CA . MET A 1 57 ? 17.5526 -3.4445 1.7313 1.00 0.00 57 MET A CA 5
ATOM 8368 C C . MET A 1 57 ? 17.3584 -4.5166 2.8090 1.00 0.00 57 MET A C 5
ATOM 8369 O O . MET A 1 57 ? 16.4313 -5.3268 2.7029 1.00 0.00 57 MET A O 5
ATOM 8383 N N . LYS A 1 58 ? 18.1546 -4.4702 3.8905 1.00 0.00 58 LYS A N 5
ATOM 8384 C CA . LYS A 1 58 ? 18.0580 -5.4135 5.0053 1.00 0.00 58 LYS A CA 5
ATOM 8385 C C . LYS A 1 58 ? 16.6649 -5.3682 5.6427 1.00 0.00 58 LYS A C 5
ATOM 8386 O O . LYS A 1 58 ? 16.2851 -6.2852 6.3693 1.00 0.00 58 LYS A O 5
ATOM 8405 N N . ASP A 1 59 ? 15.9281 -4.2768 5.4363 1.00 0.00 59 ASP A N 5
ATOM 8406 C CA . ASP A 1 59 ? 14.5934 -4.0418 5.9548 1.00 0.00 59 ASP A CA 5
ATOM 8407 C C . ASP A 1 59 ? 13.5446 -4.3557 4.8960 1.00 0.00 59 ASP A C 5
ATOM 8408 O O . ASP A 1 59 ? 12.6411 -5.1527 5.1444 1.00 0.00 59 ASP A O 5
ATOM 8417 N N . LEU A 1 60 ? 13.6817 -3.7846 3.6953 1.00 0.00 60 LEU A N 5
ATOM 8418 C CA . LEU A 1 60 ? 12.7500 -3.9699 2.5830 1.00 0.00 60 LEU A CA 5
ATOM 8419 C C . LEU A 1 60 ? 12.5573 -5.4522 2.2241 1.00 0.00 60 LEU A C 5
ATOM 8420 O O . LEU A 1 60 ? 11.4369 -5.8420 1.9195 1.00 0.00 60 LEU A O 5
ATOM 8436 N N . ASN A 1 61 ? 13.5887 -6.3063 2.3203 1.00 0.00 61 ASN A N 5
ATOM 8437 C CA . ASN A 1 61 ? 13.4518 -7.7433 2.0025 1.00 0.00 61 ASN A CA 5
ATOM 8438 C C . ASN A 1 61 ? 12.4899 -8.4876 2.9380 1.00 0.00 61 ASN A C 5
ATOM 8439 O O . ASN A 1 61 ? 12.0895 -9.6058 2.6244 1.00 0.00 61 ASN A O 5
ATOM 8450 N N . ASN A 1 62 ? 12.1638 -7.9281 4.1066 1.00 0.00 62 ASN A N 5
ATOM 8451 C CA . ASN A 1 62 ? 11.2510 -8.5420 5.0734 1.00 0.00 62 ASN A CA 5
ATOM 8452 C C . ASN A 1 62 ? 10.0778 -7.6142 5.4001 1.00 0.00 62 ASN A C 5
ATOM 8453 O O . ASN A 1 62 ? 9.2424 -7.9336 6.2458 1.00 0.00 62 ASN A O 5
ATOM 8464 N N . MET A 1 63 ? 10.0342 -6.4462 4.7639 1.00 0.00 63 MET A N 5
ATOM 8465 C CA . MET A 1 63 ? 9.0010 -5.4432 4.9328 1.00 0.00 63 MET A CA 5
ATOM 8466 C C . MET A 1 63 ? 7.6826 -6.0030 4.4102 1.00 0.00 63 MET A C 5
ATOM 8467 O O . MET A 1 63 ? 7.5851 -6.3863 3.2400 1.00 0.00 63 MET A O 5
ATOM 8481 N N . LYS A 1 64 ? 6.6840 -6.0702 5.2850 1.00 0.00 64 LYS A N 5
ATOM 8482 C CA . LYS A 1 64 ? 5.3519 -6.5638 4.9783 1.00 0.00 64 LYS A CA 5
ATOM 8483 C C . LYS A 1 64 ? 4.3360 -5.4599 5.2409 1.00 0.00 64 LYS A C 5
ATOM 8484 O O . LYS A 1 64 ? 4.6361 -4.4943 5.9424 1.00 0.00 64 LYS A O 5
ATOM 8503 N N . ILE A 1 65 ? 3.1463 -5.6102 4.6770 1.00 0.00 65 ILE A N 5
ATOM 8504 C CA . ILE A 1 65 ? 2.0248 -4.7038 4.8280 1.00 0.00 65 ILE A CA 5
ATOM 8505 C C . ILE A 1 65 ? 0.8427 -5.6144 5.1266 1.00 0.00 65 ILE A C 5
ATOM 8506 O O . ILE A 1 65 ? 0.6866 -6.6465 4.4717 1.00 0.00 65 ILE A O 5
ATOM 8522 N N . THR A 1 66 ? 0.0377 -5.2542 6.1181 1.00 0.00 66 THR A N 5
ATOM 8523 C CA . THR A 1 66 ? -1.1334 -6.0214 6.5024 1.00 0.00 66 THR A CA 5
ATOM 8524 C C . THR A 1 66 ? -2.3424 -5.3340 5.8515 1.00 0.00 66 THR A C 5
ATOM 8525 O O . THR A 1 66 ? -2.6944 -4.2270 6.2633 1.00 0.00 66 THR A O 5
ATOM 8536 N N . PHE A 1 67 ? -2.9243 -5.9016 4.7918 1.00 0.00 67 PHE A N 5
ATOM 8537 C CA . PHE A 1 67 ? -4.0977 -5.3171 4.1359 1.00 0.00 67 PHE A CA 5
ATOM 8538 C C . PHE A 1 67 ? -5.3240 -5.6909 4.9676 1.00 0.00 67 PHE A C 5
ATOM 8539 O O . PHE A 1 67 ? -5.4035 -6.8306 5.4274 1.00 0.00 67 PHE A O 5
ATOM 8556 N N . CYS A 1 68 ? -6.2801 -4.7783 5.1671 1.00 0.00 68 CYS A N 5
ATOM 8557 C CA . CYS A 1 68 ? -7.4973 -5.0395 5.9358 1.00 0.00 68 CYS A CA 5
ATOM 8558 C C . CYS A 1 68 ? -8.6547 -4.2106 5.3621 1.00 0.00 68 CYS A C 5
ATOM 8559 O O . CYS A 1 68 ? -8.4289 -3.1462 4.7871 1.00 0.00 68 CYS A O 5
ATOM 8567 N N . CYS A 1 69 ? -9.8937 -4.6679 5.5486 1.00 0.00 69 CYS A N 5
ATOM 8568 C CA . CYS A 1 69 ? -11.1258 -4.0216 5.0957 1.00 0.00 69 CYS A CA 5
ATOM 8569 C C . CYS A 1 69 ? -12.2005 -4.3212 6.1549 1.00 0.00 69 CYS A C 5
ATOM 8570 O O . CYS A 1 69 ? -12.7532 -5.4229 6.1387 1.00 0.00 69 CYS A O 5
ATOM 8578 N N . PRO A 1 70 ? -12.4866 -3.4048 7.0908 1.00 0.00 70 PRO A N 5
ATOM 8579 C CA . PRO A 1 70 ? -13.4581 -3.5855 8.1649 1.00 0.00 70 PRO A CA 5
ATOM 8580 C C . PRO A 1 70 ? -14.7946 -4.2200 7.7834 1.00 0.00 70 PRO A C 5
ATOM 8581 O O . PRO A 1 70 ? -15.2239 -4.2365 6.6254 1.00 0.00 70 PRO A O 5
ATOM 8592 N N . GLU A 1 71 ? -15.5101 -4.6779 8.8062 1.00 0.00 71 GLU A N 5
ATOM 8593 C CA . GLU A 1 71 ? -16.8276 -5.2921 8.7217 1.00 0.00 71 GLU A CA 5
ATOM 8594 C C . GLU A 1 71 ? -17.8686 -4.2808 8.2025 1.00 0.00 71 GLU A C 5
ATOM 8595 O O . GLU A 1 71 ? -19.0170 -4.6344 7.9228 1.00 0.00 71 GLU A O 5
ATOM 8607 N N . SER A 1 72 ? -17.4506 -3.0225 8.0583 1.00 0.00 72 SER A N 5
ATOM 8608 C CA . SER A 1 72 ? -18.1951 -1.8767 7.5975 1.00 0.00 72 SER A CA 5
ATOM 8609 C C . SER A 1 72 ? -17.4167 -1.0445 6.5616 1.00 0.00 72 SER A C 5
ATOM 8610 O O . SER A 1 72 ? -17.7695 0.1205 6.3948 1.00 0.00 72 SER A O 5
ATOM 8618 N N . TRP A 1 73 ? -16.3823 -1.5817 5.8747 1.00 0.00 73 TRP A N 5
ATOM 8619 C CA . TRP A 1 73 ? -15.6265 -0.8149 4.8687 1.00 0.00 73 TRP A CA 5
ATOM 8620 C C . TRP A 1 73 ? -16.5596 -0.0994 3.8806 1.00 0.00 73 TRP A C 5
ATOM 8621 O O . TRP A 1 73 ? -17.6419 -0.5963 3.5441 1.00 0.00 73 TRP A O 5
ATOM 8642 N N . ASN A 1 74 ? -16.1166 1.0465 3.3700 1.00 0.00 74 ASN A N 5
ATOM 8643 C CA . ASN A 1 74 ? -16.8686 1.8494 2.4184 1.00 0.00 74 ASN A CA 5
ATOM 8644 C C . ASN A 1 74 ? -15.8966 2.3946 1.3917 1.00 0.00 74 ASN A C 5
ATOM 8645 O O . ASN A 1 74 ? -14.7872 2.7851 1.7464 1.00 0.00 74 ASN A O 5
ATOM 8656 N N . GLU A 1 75 ? -16.2877 2.4326 0.1208 1.00 0.00 75 GLU A N 5
ATOM 8657 C CA . GLU A 1 75 ? -15.4370 2.9537 -0.9484 1.00 0.00 75 GLU A CA 5
ATOM 8658 C C . GLU A 1 75 ? -15.1702 4.4469 -0.7242 1.00 0.00 75 GLU A C 5
ATOM 8659 O O . GLU A 1 75 ? -14.0865 4.9670 -0.9889 1.00 0.00 75 GLU A O 5
ATOM 8671 N N . ARG A 1 76 ? -16.1906 5.1315 -0.2141 1.00 0.00 76 ARG A N 5
ATOM 8672 C CA . ARG A 1 76 ? -16.1965 6.5511 0.0812 1.00 0.00 76 ARG A CA 5
ATOM 8673 C C . ARG A 1 76 ? -15.4916 6.8718 1.4056 1.00 0.00 76 ARG A C 5
ATOM 8674 O O . ARG A 1 76 ? -15.7587 7.9226 1.9920 1.00 0.00 76 ARG A O 5
ATOM 8695 N N . ASP A 1 77 ? -14.6581 5.9728 1.9389 1.00 0.00 77 ASP A N 5
ATOM 8696 C CA . ASP A 1 77 ? -13.9333 6.1846 3.1842 1.00 0.00 77 ASP A CA 5
ATOM 8697 C C . ASP A 1 77 ? -12.4329 6.1934 2.8961 1.00 0.00 77 ASP A C 5
ATOM 8698 O O . ASP A 1 77 ? -11.9414 5.1770 2.4009 1.00 0.00 77 ASP A O 5
ATOM 8707 N N . PRO A 1 78 ? -11.7101 7.2888 3.2081 1.00 0.00 78 PRO A N 5
ATOM 8708 C CA . PRO A 1 78 ? -10.2733 7.4100 2.9922 1.00 0.00 78 PRO A CA 5
ATOM 8709 C C . PRO A 1 78 ? -9.4342 6.2508 3.5536 1.00 0.00 78 PRO A C 5
ATOM 8710 O O . PRO A 1 78 ? -9.8500 5.5060 4.4475 1.00 0.00 78 PRO A O 5
ATOM 8721 N N . ILE A 1 79 ? -8.1635 6.1993 3.1495 1.00 0.00 79 ILE A N 5
ATOM 8722 C CA . ILE A 1 79 ? -7.2208 5.1632 3.5612 1.00 0.00 79 ILE A CA 5
ATOM 8723 C C . ILE A 1 79 ? -6.7939 5.5088 4.9917 1.00 0.00 79 ILE A C 5
ATOM 8724 O O . ILE A 1 79 ? -6.1611 6.5391 5.2579 1.00 0.00 79 ILE A O 5
ATOM 8740 N N . ARG A 1 80 ? -7.1821 4.6442 5.9348 1.00 0.00 80 ARG A N 5
ATOM 8741 C CA . ARG A 1 80 ? -6.9283 4.7842 7.3644 1.00 0.00 80 ARG A CA 5
ATOM 8742 C C . ARG A 1 80 ? -5.7633 3.9042 7.8389 1.00 0.00 80 ARG A C 5
ATOM 8743 O O . ARG A 1 80 ? -5.9711 2.7634 8.2565 1.00 0.00 80 ARG A O 5
ATOM 8764 N N . ALA A 1 81 ? -4.5351 4.4065 7.7490 1.00 0.00 81 ALA A N 5
ATOM 8765 C CA . ALA A 1 81 ? -3.3665 3.6221 8.1507 1.00 0.00 81 ALA A CA 5
ATOM 8766 C C . ALA A 1 81 ? -3.0707 3.7146 9.6466 1.00 0.00 81 ALA A C 5
ATOM 8767 O O . ALA A 1 81 ? -3.5230 4.6320 10.3413 1.00 0.00 81 ALA A O 5
ATOM 8774 N N . LEU A 1 82 ? -2.2646 2.7636 10.1252 1.00 0.00 82 LEU A N 5
ATOM 8775 C CA . LEU A 1 82 ? -1.8087 2.6647 11.5016 1.00 0.00 82 LEU A CA 5
ATOM 8776 C C . LEU A 1 82 ? -0.3133 2.3891 11.4425 1.00 0.00 82 LEU A C 5
ATOM 8777 O O . LEU A 1 82 ? 0.1104 1.2822 11.0923 1.00 0.00 82 LEU A O 5
ATOM 8793 N N . THR A 1 83 ? 0.4778 3.4002 11.7852 1.00 0.00 83 THR A N 5
ATOM 8794 C CA . THR A 1 83 ? 1.9324 3.3588 11.8206 1.00 0.00 83 THR A CA 5
ATOM 8795 C C . THR A 1 83 ? 2.4203 2.2714 12.7904 1.00 0.00 83 THR A C 5
ATOM 8796 O O . THR A 1 83 ? 3.5134 1.7348 12.6128 1.00 0.00 83 THR A O 5
ATOM 8807 N N . CYS A 1 84 ? 1.5756 1.9289 13.7707 1.00 0.00 84 CYS A N 5
ATOM 8808 C CA . CYS A 1 84 ? 1.7484 0.9504 14.8294 1.00 0.00 84 CYS A CA 5
ATOM 8809 C C . CYS A 1 84 ? 2.5066 -0.3010 14.3686 1.00 0.00 84 CYS A C 5
ATOM 8810 O O . CYS A 1 84 ? 3.5897 -0.5677 14.8930 1.00 0.00 84 CYS A O 5
ATOM 8818 N N . PHE A 1 85 ? 1.9754 -1.0530 13.3955 1.00 0.00 85 PHE A N 5
ATOM 8819 C CA . PHE A 1 85 ? 2.6137 -2.2767 12.8979 1.00 0.00 85 PHE A CA 5
ATOM 8820 C C . PHE A 1 85 ? 2.5726 -2.4315 11.3740 1.00 0.00 85 PHE A C 5
ATOM 8821 O O . PHE A 1 85 ? 2.8535 -3.5182 10.8640 1.00 0.00 85 PHE A O 5
ATOM 8838 N N . SER A 1 86 ? 2.2393 -1.3610 10.6494 1.00 0.00 86 SER A N 5
ATOM 8839 C CA . SER A 1 86 ? 2.1512 -1.3218 9.1937 1.00 0.00 86 SER A CA 5
ATOM 8840 C C . SER A 1 86 ? 0.9343 -2.0974 8.6585 1.00 0.00 86 SER A C 5
ATOM 8841 O O . SER A 1 86 ? 1.0489 -3.1084 7.9555 1.00 0.00 86 SER A O 5
ATOM 8849 N N . VAL A 1 87 ? -0.2635 -1.6152 9.0031 1.00 0.00 87 VAL A N 5
ATOM 8850 C CA . VAL A 1 87 ? -1.5450 -2.1739 8.5772 1.00 0.00 87 VAL A CA 5
ATOM 8851 C C . VAL A 1 87 ? -2.2264 -1.0714 7.7679 1.00 0.00 87 VAL A C 5
ATOM 8852 O O . VAL A 1 87 ? -2.3489 0.0696 8.2276 1.00 0.00 87 VAL A O 5
ATOM 8865 N N . LEU A 1 88 ? -2.5674 -1.3924 6.5194 1.00 0.00 88 LEU A N 5
ATOM 8866 C CA . LEU A 1 88 ? -3.1949 -0.4920 5.5716 1.00 0.00 88 LEU A CA 5
ATOM 8867 C C . LEU A 1 88 ? -4.6482 -0.9136 5.3827 1.00 0.00 88 LEU A C 5
ATOM 8868 O O . LEU A 1 88 ? -4.9400 -1.9571 4.7955 1.00 0.00 88 LEU A O 5
ATOM 8884 N N . PHE A 1 89 ? -5.5621 -0.1316 5.9480 1.00 0.00 89 PHE A N 5
ATOM 8885 C CA . PHE A 1 89 ? -6.9878 -0.3599 5.8230 1.00 0.00 89 PHE A CA 5
ATOM 8886 C C . PHE A 1 89 ? -7.2916 0.1704 4.4247 1.00 0.00 89 PHE A C 5
ATOM 8887 O O . PHE A 1 89 ? -7.0422 1.3530 4.1497 1.00 0.00 89 PHE A O 5
ATOM 8904 N N . LEU A 1 90 ? -7.7537 -0.7023 3.5343 1.00 0.00 90 LEU A N 5
ATOM 8905 C CA . LEU A 1 90 ? -8.0691 -0.3911 2.1530 1.00 0.00 90 LEU A CA 5
ATOM 8906 C C . LEU A 1 90 ? -9.4788 -0.8834 1.8255 1.00 0.00 90 LEU A C 5
ATOM 8907 O O . LEU A 1 90 ? -9.7188 -2.0892 1.9290 1.00 0.00 90 LEU A O 5
ATOM 8923 N N . PRO A 1 91 ? -10.4281 -0.0083 1.4631 1.00 0.00 91 PRO A N 5
ATOM 8924 C CA . PRO A 1 91 ? -11.7705 -0.4484 1.1154 1.00 0.00 91 PRO A CA 5
ATOM 8925 C C . PRO A 1 91 ? -11.7525 -1.1562 -0.2481 1.00 0.00 91 PRO A C 5
ATOM 8926 O O . PRO A 1 91 ? -10.7871 -1.0640 -1.0114 1.00 0.00 91 PRO A O 5
ATOM 8937 N N . LYS A 1 92 ? -12.8252 -1.8824 -0.5676 1.00 0.00 92 LYS A N 5
ATOM 8938 C CA . LYS A 1 92 ? -12.9370 -2.5882 -1.8340 1.00 0.00 92 LYS A CA 5
ATOM 8939 C C . LYS A 1 92 ? -13.3676 -1.5868 -2.9014 1.00 0.00 92 LYS A C 5
ATOM 8940 O O . LYS A 1 92 ? -14.5527 -1.3788 -3.1473 1.00 0.00 92 LYS A O 5
ATOM 8959 N N . TYR A 1 93 ? -12.3869 -0.9527 -3.5364 1.00 0.00 93 TYR A N 5
ATOM 8960 C CA . TYR A 1 93 ? -12.6425 0.0160 -4.5864 1.00 0.00 93 TYR A CA 5
ATOM 8961 C C . TYR A 1 93 ? -13.2267 -0.6899 -5.8071 1.00 0.00 93 TYR A C 5
ATOM 8962 O O . TYR A 1 93 ? -12.7520 -1.7612 -6.2069 1.00 0.00 93 TYR A O 5
ATOM 8980 N N . SER A 1 94 ? -14.2308 -0.0703 -6.4125 1.00 0.00 94 SER A N 5
ATOM 8981 C CA . SER A 1 94 ? -14.9425 -0.5322 -7.5892 1.00 0.00 94 SER A CA 5
ATOM 8982 C C . SER A 1 94 ? -14.0433 -0.4845 -8.8281 1.00 0.00 94 SER A C 5
ATOM 8983 O O . SER A 1 94 ? -14.0146 -1.4486 -9.5975 1.00 0.00 94 SER A O 5
ATOM 8991 N N . THR A 1 95 ? -13.2528 0.5786 -8.9914 1.00 0.00 95 THR A N 5
ATOM 8992 C CA . THR A 1 95 ? -12.3788 0.7838 -10.1436 1.00 0.00 95 THR A CA 5
ATOM 8993 C C . THR A 1 95 ? -10.9322 1.1037 -9.7625 1.00 0.00 95 THR A C 5
ATOM 8994 O O . THR A 1 95 ? -10.6394 1.4748 -8.6208 1.00 0.00 95 THR A O 5
ATOM 9005 N N . MET A 1 96 ? -10.0350 0.9783 -10.7488 1.00 0.00 96 MET A N 5
ATOM 9006 C CA . MET A 1 96 ? -8.6084 1.2404 -10.6116 1.00 0.00 96 MET A CA 5
ATOM 9007 C C . MET A 1 96 ? -8.3513 2.7135 -10.3166 1.00 0.00 96 MET A C 5
ATOM 9008 O O . MET A 1 96 ? -7.4718 3.0298 -9.5320 1.00 0.00 96 MET A O 5
ATOM 9022 N N . GLU A 1 97 ? -9.1249 3.6179 -10.9197 1.00 0.00 97 GLU A N 5
ATOM 9023 C CA . GLU A 1 97 ? -8.9483 5.0474 -10.7153 1.00 0.00 97 GLU A CA 5
ATOM 9024 C C . GLU A 1 97 ? -9.1717 5.4170 -9.2533 1.00 0.00 97 GLU A C 5
ATOM 9025 O O . GLU A 1 97 ? -8.3368 6.0926 -8.6637 1.00 0.00 97 GLU A O 5
ATOM 9037 N N . THR A 1 98 ? -10.2346 4.9057 -8.6350 1.00 0.00 98 THR A N 5
ATOM 9038 C CA . THR A 1 98 ? -10.5470 5.2074 -7.2508 1.00 0.00 98 THR A CA 5
ATOM 9039 C C . THR A 1 98 ? -9.4222 4.7266 -6.3141 1.00 0.00 98 THR A C 5
ATOM 9040 O O . THR A 1 98 ? -9.0770 5.4436 -5.3730 1.00 0.00 98 THR A O 5
ATOM 9051 N N . VAL A 1 99 ? -8.8286 3.5468 -6.5583 1.00 0.00 99 VAL A N 5
ATOM 9052 C CA . VAL A 1 99 ? -7.7492 3.0352 -5.7104 1.00 0.00 99 VAL A CA 5
ATOM 9053 C C . VAL A 1 99 ? -6.4166 3.7337 -6.0142 1.00 0.00 99 VAL A C 5
ATOM 9054 O O . VAL A 1 99 ? -5.6307 3.9665 -5.0941 1.00 0.00 99 VAL A O 5
ATOM 9067 N N . GLU A 1 100 ? -6.1552 4.0882 -7.2737 1.00 0.00 100 GLU A N 5
ATOM 9068 C CA . GLU A 1 100 ? -4.9289 4.7508 -7.7013 1.00 0.00 100 GLU A CA 5
ATOM 9069 C C . GLU A 1 100 ? -4.9087 6.1683 -7.1663 1.00 0.00 100 GLU A C 5
ATOM 9070 O O . GLU A 1 100 ? -3.8822 6.6091 -6.6645 1.00 0.00 100 GLU A O 5
ATOM 9082 N N . GLU A 1 101 ? -6.0308 6.8792 -7.2167 1.00 0.00 101 GLU A N 5
ATOM 9083 C CA . GLU A 1 101 ? -6.1062 8.2319 -6.6925 1.00 0.00 101 GLU A CA 5
ATOM 9084 C C . GLU A 1 101 ? -5.9081 8.1763 -5.1766 1.00 0.00 101 GLU A C 5
ATOM 9085 O O . GLU A 1 101 ? -5.3613 9.1061 -4.5889 1.00 0.00 101 GLU A O 5
ATOM 9097 N N . ALA A 1 102 ? -6.3675 7.1061 -4.5196 1.00 0.00 102 ALA A N 5
ATOM 9098 C CA . ALA A 1 102 ? -6.1993 6.9440 -3.0835 1.00 0.00 102 ALA A CA 5
ATOM 9099 C C . ALA A 1 102 ? -4.7238 6.6418 -2.7678 1.00 0.00 102 ALA A C 5
ATOM 9100 O O . ALA A 1 102 ? -4.2515 6.9148 -1.6641 1.00 0.00 102 ALA A O 5
ATOM 9107 N N . LEU A 1 103 ? -4.0006 6.0287 -3.7120 1.00 0.00 103 LEU A N 5
ATOM 9108 C CA . LEU A 1 103 ? -2.5837 5.7060 -3.5803 1.00 0.00 103 LEU A CA 5
ATOM 9109 C C . LEU A 1 103 ? -1.8553 7.0494 -3.6527 1.00 0.00 103 LEU A C 5
ATOM 9110 O O . LEU A 1 103 ? -1.0280 7.3616 -2.7982 1.00 0.00 103 LEU A O 5
ATOM 9126 N N . GLN A 1 104 ? -2.2006 7.8525 -4.6622 1.00 0.00 104 GLN A N 5
ATOM 9127 C CA . GLN A 1 104 ? -1.6371 9.1674 -4.8940 1.00 0.00 104 GLN A CA 5
ATOM 9128 C C . GLN A 1 104 ? -1.8773 10.0606 -3.6792 1.00 0.00 104 GLN A C 5
ATOM 9129 O O . GLN A 1 104 ? -0.9341 10.6846 -3.2070 1.00 0.00 104 GLN A O 5
ATOM 9143 N N . GLU A 1 105 ? -3.0821 10.0696 -3.1099 1.00 0.00 105 GLU A N 5
ATOM 9144 C CA . GLU A 1 105 ? -3.3667 10.8922 -1.9418 1.00 0.00 105 GLU A CA 5
ATOM 9145 C C . GLU A 1 105 ? -2.4946 10.4476 -0.7648 1.00 0.00 105 GLU A C 5
ATOM 9146 O O . GLU A 1 105 ? -1.8953 11.2838 -0.0873 1.00 0.00 105 GLU A O 5
ATOM 9158 N N . ALA A 1 106 ? -2.3449 9.1333 -0.5576 1.00 0.00 106 ALA A N 5
ATOM 9159 C CA . ALA A 1 106 ? -1.5194 8.6203 0.5216 1.00 0.00 106 ALA A CA 5
ATOM 9160 C C . ALA A 1 106 ? -0.0697 9.1141 0.4072 1.00 0.00 106 ALA A C 5
ATOM 9161 O O . ALA A 1 106 ? 0.5429 9.3851 1.4459 1.00 0.00 106 ALA A O 5
ATOM 9168 N N . ILE A 1 107 ? 0.4978 9.2323 -0.7983 1.00 0.00 107 ILE A N 5
ATOM 9169 C CA . ILE A 1 107 ? 1.8717 9.7095 -0.9836 1.00 0.00 107 ILE A CA 5
ATOM 9170 C C . ILE A 1 107 ? 1.9350 11.2452 -0.9608 1.00 0.00 107 ILE A C 5
ATOM 9171 O O . ILE A 1 107 ? 2.8768 11.8011 -0.3928 1.00 0.00 107 ILE A O 5
ATOM 9187 N N . ASN A 1 108 ? 0.9289 11.9321 -1.5143 1.00 0.00 108 ASN A N 5
ATOM 9188 C CA . ASN A 1 108 ? 0.8107 13.3959 -1.5786 1.00 0.00 108 ASN A CA 5
ATOM 9189 C C . ASN A 1 108 ? 0.3118 13.9821 -0.2507 1.00 0.00 108 ASN A C 5
ATOM 9190 O O . ASN A 1 108 ? -0.0125 15.1681 -0.1777 1.00 0.00 108 ASN A O 5
ATOM 9201 N N . ASN A 1 109 ? 0.3249 13.1474 0.7914 1.00 0.00 109 ASN A N 5
ATOM 9202 C CA . ASN A 1 109 ? -0.0800 13.3493 2.1676 1.00 0.00 109 ASN A CA 5
ATOM 9203 C C . ASN A 1 109 ? -1.5874 13.4375 2.2517 1.00 0.00 109 ASN A C 5
ATOM 9204 O O . ASN A 1 109 ? -2.1725 14.3610 1.6874 1.00 0.00 109 ASN A O 5
ATOM 9215 N N . ASN A 1 110 ? -2.2040 12.4841 2.9551 1.00 0.00 110 ASN A N 5
ATOM 9216 C CA . ASN A 1 110 ? -3.6458 12.4562 3.1398 1.00 0.00 110 ASN A CA 5
ATOM 9217 C C . ASN A 1 110 ? -3.9824 13.7530 3.8546 1.00 0.00 110 ASN A C 5
ATOM 9218 O O . ASN A 1 110 ? -3.7655 13.8540 5.0645 1.00 0.00 110 ASN A O 5
ATOM 9229 N N . ARG A 1 111 ? -4.5278 14.7195 3.1232 1.00 0.00 111 ARG A N 5
ATOM 9230 C CA . ARG A 1 111 ? -4.9025 16.0492 3.5799 1.00 0.00 111 ARG A CA 5
ATOM 9231 C C . ARG A 1 111 ? -5.5089 16.0672 4.9842 1.00 0.00 111 ARG A C 5
ATOM 9232 O O . ARG A 1 111 ? -4.9817 16.7618 5.8540 1.00 0.00 111 ARG A O 5
ATOM 9253 N N . GLY A 1 112 ? -6.5545 15.2796 5.2335 1.00 0.00 112 GLY A N 5
ATOM 9254 C CA . GLY A 1 112 ? -7.2764 15.1584 6.5023 1.00 0.00 112 GLY A CA 5
ATOM 9255 C C . GLY A 1 112 ? -6.5005 14.4884 7.6435 1.00 0.00 112 GLY A C 5
ATOM 9256 O O . GLY A 1 112 ? -7.0657 14.2548 8.7166 1.00 0.00 112 GLY A O 5
ATOM 9260 N N . PHE A 1 113 ? -5.2332 14.1416 7.4287 1.00 0.00 113 PHE A N 5
ATOM 9261 C CA . PHE A 1 113 ? -4.3314 13.5079 8.3844 1.00 0.00 113 PHE A CA 5
ATOM 9262 C C . PHE A 1 113 ? -3.0295 14.3043 8.5531 1.00 0.00 113 PHE A C 5
ATOM 9263 O O . PHE A 1 113 ? -2.1094 13.8562 9.2404 1.00 0.00 113 PHE A O 5
ATOM 9280 N N . GLY A 1 114 ? -2.9409 15.4624 7.8987 1.00 0.00 114 GLY A N 5
ATOM 9281 C CA . GLY A 1 114 ? -1.8372 16.4172 7.8777 1.00 0.00 114 GLY A CA 5
ATOM 9282 C C . GLY A 1 114 ? -0.7815 16.2395 8.9692 1.00 0.00 114 GLY A C 5
ATOM 9286 N N . GLY A 1 1 ? 11.1358 5.5088 -12.2555 1.00 0.00 1 GLY A N 6
ATOM 9287 C CA . GLY A 1 1 ? 12.2918 6.0328 -11.5125 1.00 0.00 1 GLY A CA 6
ATOM 9288 C C . GLY A 1 1 ? 12.9836 5.0000 -10.6296 1.00 0.00 1 GLY A C 6
ATOM 9289 O O . GLY A 1 1 ? 13.6744 5.3999 -9.6880 1.00 0.00 1 GLY A O 6
ATOM 9292 N N . ASN A 1 2 ? 12.8029 3.6930 -10.8660 1.00 0.00 2 ASN A N 6
ATOM 9293 C CA . ASN A 1 2 ? 13.4195 2.6052 -10.1031 1.00 0.00 2 ASN A CA 6
ATOM 9294 C C . ASN A 1 2 ? 14.9368 2.7966 -10.1046 1.00 0.00 2 ASN A C 6
ATOM 9295 O O . ASN A 1 2 ? 15.4978 3.3898 -11.0310 1.00 0.00 2 ASN A O 6
ATOM 9306 N N . THR A 1 3 ? 15.6139 2.2397 -9.1068 1.00 0.00 3 THR A N 6
ATOM 9307 C CA . THR A 1 3 ? 17.0647 2.3507 -8.9778 1.00 0.00 3 THR A CA 6
ATOM 9308 C C . THR A 1 3 ? 17.6574 1.0330 -8.4519 1.00 0.00 3 THR A C 6
ATOM 9309 O O . THR A 1 3 ? 18.4835 1.0073 -7.5471 1.00 0.00 3 THR A O 6
ATOM 9320 N N . ASP A 1 4 ? 17.1749 -0.0802 -9.0144 1.00 0.00 4 ASP A N 6
ATOM 9321 C CA . ASP A 1 4 ? 17.5786 -1.4538 -8.7077 1.00 0.00 4 ASP A CA 6
ATOM 9322 C C . ASP A 1 4 ? 17.3553 -1.8450 -7.2435 1.00 0.00 4 ASP A C 6
ATOM 9323 O O . ASP A 1 4 ? 18.2571 -1.8231 -6.4117 1.00 0.00 4 ASP A O 6
ATOM 9332 N N . TYR A 1 5 ? 16.0890 -2.0860 -6.8997 1.00 0.00 5 TYR A N 6
ATOM 9333 C CA . TYR A 1 5 ? 15.6085 -2.4924 -5.5767 1.00 0.00 5 TYR A CA 6
ATOM 9334 C C . TYR A 1 5 ? 14.6412 -3.6546 -5.8368 1.00 0.00 5 TYR A C 6
ATOM 9335 O O . TYR A 1 5 ? 14.0313 -3.7249 -6.9119 1.00 0.00 5 TYR A O 6
ATOM 9353 N N . ASP A 1 6 ? 14.4571 -4.5410 -4.8637 1.00 0.00 6 ASP A N 6
ATOM 9354 C CA . ASP A 1 6 ? 13.5866 -5.7055 -4.9924 1.00 0.00 6 ASP A CA 6
ATOM 9355 C C . ASP A 1 6 ? 12.1498 -5.4428 -4.5423 1.00 0.00 6 ASP A C 6
ATOM 9356 O O . ASP A 1 6 ? 11.8027 -5.5629 -3.3652 1.00 0.00 6 ASP A O 6
ATOM 9365 N N . TRP A 1 7 ? 11.3312 -4.9509 -5.4673 1.00 0.00 7 TRP A N 6
ATOM 9366 C CA . TRP A 1 7 ? 9.9160 -4.6609 -5.2477 1.00 0.00 7 TRP A CA 6
ATOM 9367 C C . TRP A 1 7 ? 9.0253 -5.8845 -5.5102 1.00 0.00 7 TRP A C 6
ATOM 9368 O O . TRP A 1 7 ? 7.8392 -5.8783 -5.1839 1.00 0.00 7 TRP A O 6
ATOM 9389 N N . LYS A 1 8 ? 9.5800 -6.9060 -6.1620 1.00 0.00 8 LYS A N 6
ATOM 9390 C CA . LYS A 1 8 ? 8.9063 -8.1491 -6.5258 1.00 0.00 8 LYS A CA 6
ATOM 9391 C C . LYS A 1 8 ? 8.6984 -9.0354 -5.3073 1.00 0.00 8 LYS A C 6
ATOM 9392 O O . LYS A 1 8 ? 7.5972 -9.5192 -5.0598 1.00 0.00 8 LYS A O 6
ATOM 9411 N N . THR A 1 9 ? 9.7438 -9.2556 -4.5281 1.00 0.00 9 THR A N 6
ATOM 9412 C CA . THR A 1 9 ? 9.6275 -10.0705 -3.3372 1.00 0.00 9 THR A CA 6
ATOM 9413 C C . THR A 1 9 ? 8.6892 -9.3841 -2.3401 1.00 0.00 9 THR A C 6
ATOM 9414 O O . THR A 1 9 ? 8.0177 -10.0597 -1.5702 1.00 0.00 9 THR A O 6
ATOM 9425 N N . PHE A 1 10 ? 8.6169 -8.0519 -2.3611 1.00 0.00 10 PHE A N 6
ATOM 9426 C CA . PHE A 1 10 ? 7.7957 -7.2672 -1.4593 1.00 0.00 10 PHE A CA 6
ATOM 9427 C C . PHE A 1 10 ? 6.3054 -7.5307 -1.6864 1.00 0.00 10 PHE A C 6
ATOM 9428 O O . PHE A 1 10 ? 5.5874 -7.7829 -0.7176 1.00 0.00 10 PHE A O 6
ATOM 9445 N N . GLU A 1 11 ? 5.8241 -7.4792 -2.9348 1.00 0.00 11 GLU A N 6
ATOM 9446 C CA . GLU A 1 11 ? 4.4055 -7.7322 -3.2113 1.00 0.00 11 GLU A CA 6
ATOM 9447 C C . GLU A 1 11 ? 4.0345 -9.1820 -2.8555 1.00 0.00 11 GLU A C 6
ATOM 9448 O O . GLU A 1 11 ? 2.9285 -9.4546 -2.3787 1.00 0.00 11 GLU A O 6
ATOM 9460 N N . LYS A 1 12 ? 4.9799 -10.1128 -3.0236 1.00 0.00 12 LYS A N 6
ATOM 9461 C CA . LYS A 1 12 ? 4.7945 -11.5247 -2.7068 1.00 0.00 12 LYS A CA 6
ATOM 9462 C C . LYS A 1 12 ? 4.7514 -11.7361 -1.1912 1.00 0.00 12 LYS A C 6
ATOM 9463 O O . LYS A 1 12 ? 3.8968 -12.4734 -0.7035 1.00 0.00 12 LYS A O 6
ATOM 9482 N N . ASN A 1 13 ? 5.6463 -11.0923 -0.4375 1.00 0.00 13 ASN A N 6
ATOM 9483 C CA . ASN A 1 13 ? 5.7609 -11.2083 1.0144 1.00 0.00 13 ASN A CA 6
ATOM 9484 C C . ASN A 1 13 ? 4.7887 -10.3590 1.8329 1.00 0.00 13 ASN A C 6
ATOM 9485 O O . ASN A 1 13 ? 4.8678 -10.3870 3.0668 1.00 0.00 13 ASN A O 6
ATOM 9496 N N . ALA A 1 14 ? 3.8896 -9.5969 1.2040 1.00 0.00 14 ALA A N 6
ATOM 9497 C CA . ALA A 1 14 ? 2.9245 -8.7954 1.9503 1.00 0.00 14 ALA A CA 6
ATOM 9498 C C . ALA A 1 14 ? 2.0088 -9.7115 2.7738 1.00 0.00 14 ALA A C 6
ATOM 9499 O O . ALA A 1 14 ? 1.8634 -10.9064 2.4973 1.00 0.00 14 ALA A O 6
ATOM 9506 N N . ARG A 1 15 ? 1.4007 -9.1476 3.8123 1.00 0.00 15 ARG A N 6
ATOM 9507 C CA . ARG A 1 15 ? 0.5086 -9.8343 4.7284 1.00 0.00 15 ARG A CA 6
ATOM 9508 C C . ARG A 1 15 ? -0.9372 -9.5576 4.3241 1.00 0.00 15 ARG A C 6
ATOM 9509 O O . ARG A 1 15 ? -1.2683 -8.4495 3.9000 1.00 0.00 15 ARG A O 6
ATOM 9530 N N . TYR A 1 16 ? -1.7892 -10.5623 4.4915 1.00 0.00 16 TYR A N 6
ATOM 9531 C CA . TYR A 1 16 ? -3.2039 -10.5056 4.1681 1.00 0.00 16 TYR A CA 6
ATOM 9532 C C . TYR A 1 16 ? -4.0052 -11.0838 5.3306 1.00 0.00 16 TYR A C 6
ATOM 9533 O O . TYR A 1 16 ? -3.5212 -11.9729 6.0431 1.00 0.00 16 TYR A O 6
ATOM 9551 N N . GLU A 1 17 ? -5.2137 -10.5609 5.5463 1.00 0.00 17 GLU A N 6
ATOM 9552 C CA . GLU A 1 17 ? -6.1029 -11.0349 6.6028 1.00 0.00 17 GLU A CA 6
ATOM 9553 C C . GLU A 1 17 ? -6.8175 -12.3065 6.1082 1.00 0.00 17 GLU A C 6
ATOM 9554 O O . GLU A 1 17 ? -6.7599 -12.6109 4.9077 1.00 0.00 17 GLU A O 6
ATOM 9566 N N . PRO A 1 18 ? -7.4677 -13.0974 6.9824 1.00 0.00 18 PRO A N 6
ATOM 9567 C CA . PRO A 1 18 ? -8.1618 -14.2976 6.5422 1.00 0.00 18 PRO A CA 6
ATOM 9568 C C . PRO A 1 18 ? -9.2979 -13.9197 5.5935 1.00 0.00 18 PRO A C 6
ATOM 9569 O O . PRO A 1 18 ? -9.9630 -12.8932 5.7601 1.00 0.00 18 PRO A O 6
ATOM 9580 N N . GLY A 1 19 ? -9.5230 -14.7702 4.5985 1.00 0.00 19 GLY A N 6
ATOM 9581 C CA . GLY A 1 19 ? -10.5647 -14.5947 3.6036 1.00 0.00 19 GLY A CA 6
ATOM 9582 C C . GLY A 1 19 ? -10.1788 -13.7748 2.3763 1.00 0.00 19 GLY A C 6
ATOM 9583 O O . GLY A 1 19 ? -10.9943 -13.7341 1.4544 1.00 0.00 19 GLY A O 6
ATOM 9587 N N . TYR A 1 20 ? -8.9973 -13.1547 2.3275 1.00 0.00 20 TYR A N 6
ATOM 9588 C CA . TYR A 1 20 ? -8.5496 -12.3749 1.1729 1.00 0.00 20 TYR A CA 6
ATOM 9589 C C . TYR A 1 20 ? -7.4194 -13.1603 0.4890 1.00 0.00 20 TYR A C 6
ATOM 9590 O O . TYR A 1 20 ? -6.8657 -14.1085 1.0632 1.00 0.00 20 TYR A O 6
ATOM 9608 N N . ASN A 1 21 ? -7.1042 -12.8286 -0.7650 1.00 0.00 21 ASN A N 6
ATOM 9609 C CA . ASN A 1 21 ? -6.0604 -13.4828 -1.5574 1.00 0.00 21 ASN A CA 6
ATOM 9610 C C . ASN A 1 21 ? -5.3312 -12.4078 -2.3462 1.00 0.00 21 ASN A C 6
ATOM 9611 O O . ASN A 1 21 ? -5.9120 -11.3549 -2.6141 1.00 0.00 21 ASN A O 6
ATOM 9622 N N . SER A 1 22 ? -4.1036 -12.6576 -2.7946 1.00 0.00 22 SER A N 6
ATOM 9623 C CA . SER A 1 22 ? -3.3693 -11.6564 -3.5641 1.00 0.00 22 SER A CA 6
ATOM 9624 C C . SER A 1 22 ? -4.0631 -11.3738 -4.9056 1.00 0.00 22 SER A C 6
ATOM 9625 O O . SER A 1 22 ? -3.9775 -10.2622 -5.4313 1.00 0.00 22 SER A O 6
ATOM 9633 N N . SER A 1 23 ? -4.7372 -12.3886 -5.4507 1.00 0.00 23 SER A N 6
ATOM 9634 C CA . SER A 1 23 ? -5.4847 -12.3883 -6.6984 1.00 0.00 23 SER A CA 6
ATOM 9635 C C . SER A 1 23 ? -6.8539 -11.7091 -6.5674 1.00 0.00 23 SER A C 6
ATOM 9636 O O . SER A 1 23 ? -7.5494 -11.5471 -7.5726 1.00 0.00 23 SER A O 6
ATOM 9644 N N . HIS A 1 24 ? -7.2681 -11.3330 -5.3559 1.00 0.00 24 HIS A N 6
ATOM 9645 C CA . HIS A 1 24 ? -8.5430 -10.6808 -5.1041 1.00 0.00 24 HIS A CA 6
ATOM 9646 C C . HIS A 1 24 ? -8.5092 -9.2989 -5.7814 1.00 0.00 24 HIS A C 6
ATOM 9647 O O . HIS A 1 24 ? -7.4792 -8.6237 -5.6780 1.00 0.00 24 HIS A O 6
ATOM 9660 N N . PRO A 1 25 ? -9.5740 -8.8925 -6.5056 1.00 0.00 25 PRO A N 6
ATOM 9661 C CA . PRO A 1 25 ? -9.6737 -7.6206 -7.2175 1.00 0.00 25 PRO A CA 6
ATOM 9662 C C . PRO A 1 25 ? -9.0304 -6.4172 -6.5298 1.00 0.00 25 PRO A C 6
ATOM 9663 O O . PRO A 1 25 ? -8.2071 -5.7464 -7.1517 1.00 0.00 25 PRO A O 6
ATOM 9674 N N . THR A 1 26 ? -9.3663 -6.1616 -5.2642 1.00 0.00 26 THR A N 6
ATOM 9675 C CA . THR A 1 26 ? -8.8340 -5.0319 -4.5223 1.00 0.00 26 THR A CA 6
ATOM 9676 C C . THR A 1 26 ? -7.2984 -5.0326 -4.5068 1.00 0.00 26 THR A C 6
ATOM 9677 O O . THR A 1 26 ? -6.6803 -4.0205 -4.8553 1.00 0.00 26 THR A O 6
ATOM 9688 N N . ILE A 1 27 ? -6.6901 -6.1632 -4.1292 1.00 0.00 27 ILE A N 6
ATOM 9689 C CA . ILE A 1 27 ? -5.2470 -6.3297 -4.0421 1.00 0.00 27 ILE A CA 6
ATOM 9690 C C . ILE A 1 27 ? -4.6075 -6.2520 -5.4346 1.00 0.00 27 ILE A C 6
ATOM 9691 O O . ILE A 1 27 ? -3.6965 -5.4442 -5.6096 1.00 0.00 27 ILE A O 6
ATOM 9707 N N . VAL A 1 28 ? -5.0610 -7.0151 -6.4387 1.00 0.00 28 VAL A N 6
ATOM 9708 C CA . VAL A 1 28 ? -4.4429 -6.9314 -7.7723 1.00 0.00 28 VAL A CA 6
ATOM 9709 C C . VAL A 1 28 ? -4.4462 -5.5019 -8.3289 1.00 0.00 28 VAL A C 6
ATOM 9710 O O . VAL A 1 28 ? -3.4189 -5.0520 -8.8359 1.00 0.00 28 VAL A O 6
ATOM 9723 N N . MET A 1 29 ? -5.5628 -4.7693 -8.2266 1.00 0.00 29 MET A N 6
ATOM 9724 C CA . MET A 1 29 ? -5.6491 -3.4000 -8.7359 1.00 0.00 29 MET A CA 6
ATOM 9725 C C . MET A 1 29 ? -4.6672 -2.4885 -7.9921 1.00 0.00 29 MET A C 6
ATOM 9726 O O . MET A 1 29 ? -4.0396 -1.6217 -8.6105 1.00 0.00 29 MET A O 6
ATOM 9740 N N . PHE A 1 30 ? -4.5401 -2.6827 -6.6758 1.00 0.00 30 PHE A N 6
ATOM 9741 C CA . PHE A 1 30 ? -3.6436 -1.9165 -5.8273 1.00 0.00 30 PHE A CA 6
ATOM 9742 C C . PHE A 1 30 ? -2.1943 -2.1597 -6.2465 1.00 0.00 30 PHE A C 6
ATOM 9743 O O . PHE A 1 30 ? -1.4373 -1.2009 -6.4011 1.00 0.00 30 PHE A O 6
ATOM 9760 N N . TRP A 1 31 ? -1.7914 -3.4205 -6.4608 1.00 0.00 31 TRP A N 6
ATOM 9761 C CA . TRP A 1 31 ? -0.4237 -3.7067 -6.8686 1.00 0.00 31 TRP A CA 6
ATOM 9762 C C . TRP A 1 31 ? -0.0923 -3.0110 -8.1869 1.00 0.00 31 TRP A C 6
ATOM 9763 O O . TRP A 1 31 ? 1.0465 -2.5683 -8.3414 1.00 0.00 31 TRP A O 6
ATOM 9784 N N . LYS A 1 32 ? -1.0523 -2.8366 -9.1107 1.00 0.00 32 LYS A N 6
ATOM 9785 C CA . LYS A 1 32 ? -0.7425 -2.1334 -10.3568 1.00 0.00 32 LYS A CA 6
ATOM 9786 C C . LYS A 1 32 ? -0.3159 -0.7142 -10.0273 1.00 0.00 32 LYS A C 6
ATOM 9787 O O . LYS A 1 32 ? 0.6567 -0.2406 -10.6148 1.00 0.00 32 LYS A O 6
ATOM 9806 N N . ALA A 1 33 ? -1.0536 -0.0394 -9.1361 1.00 0.00 33 ALA A N 6
ATOM 9807 C CA . ALA A 1 33 ? -0.7630 1.3140 -8.7101 1.00 0.00 33 ALA A CA 6
ATOM 9808 C C . ALA A 1 33 ? 0.6659 1.3493 -8.1678 1.00 0.00 33 ALA A C 6
ATOM 9809 O O . ALA A 1 33 ? 1.4797 2.1492 -8.6229 1.00 0.00 33 ALA A O 6
ATOM 9816 N N . PHE A 1 34 ? 0.9803 0.4330 -7.2464 1.00 0.00 34 PHE A N 6
ATOM 9817 C CA . PHE A 1 34 ? 2.2918 0.3255 -6.6141 1.00 0.00 34 PHE A CA 6
ATOM 9818 C C . PHE A 1 34 ? 3.4050 0.0656 -7.6415 1.00 0.00 34 PHE A C 6
ATOM 9819 O O . PHE A 1 34 ? 4.5622 0.4049 -7.3973 1.00 0.00 34 PHE A O 6
ATOM 9836 N N . HIS A 1 35 ? 3.1182 -0.5954 -8.7622 1.00 0.00 35 HIS A N 6
ATOM 9837 C CA . HIS A 1 35 ? 4.1250 -0.8529 -9.7780 1.00 0.00 35 HIS A CA 6
ATOM 9838 C C . HIS A 1 35 ? 4.2848 0.3121 -10.7594 1.00 0.00 35 HIS A C 6
ATOM 9839 O O . HIS A 1 35 ? 5.3942 0.5037 -11.2611 1.00 0.00 35 HIS A O 6
ATOM 9852 N N . LYS A 1 36 ? 3.2274 1.0739 -11.0884 1.00 0.00 36 LYS A N 6
ATOM 9853 C CA . LYS A 1 36 ? 3.3482 2.1866 -12.0363 1.00 0.00 36 LYS A CA 6
ATOM 9854 C C . LYS A 1 36 ? 3.9208 3.4560 -11.4086 1.00 0.00 36 LYS A C 6
ATOM 9855 O O . LYS A 1 36 ? 4.5780 4.2010 -12.1396 1.00 0.00 36 LYS A O 6
ATOM 9874 N N . LEU A 1 37 ? 3.7206 3.7030 -10.1091 1.00 0.00 37 LEU A N 6
ATOM 9875 C CA . LEU A 1 37 ? 4.2766 4.8972 -9.4666 1.00 0.00 37 LEU A CA 6
ATOM 9876 C C . LEU A 1 37 ? 5.8192 4.8669 -9.5271 1.00 0.00 37 LEU A C 6
ATOM 9877 O O . LEU A 1 37 ? 6.4096 3.8404 -9.8911 1.00 0.00 37 LEU A O 6
ATOM 9893 N N . THR A 1 38 ? 6.4913 5.9697 -9.1944 1.00 0.00 38 THR A N 6
ATOM 9894 C CA . THR A 1 38 ? 7.9544 6.0261 -9.2283 1.00 0.00 38 THR A CA 6
ATOM 9895 C C . THR A 1 38 ? 8.5640 5.6523 -7.8681 1.00 0.00 38 THR A C 6
ATOM 9896 O O . THR A 1 38 ? 7.8647 5.4444 -6.8738 1.00 0.00 38 THR A O 6
ATOM 9907 N N . LEU A 1 39 ? 9.8940 5.5526 -7.8178 1.00 0.00 39 LEU A N 6
ATOM 9908 C CA . LEU A 1 39 ? 10.6623 5.2057 -6.6241 1.00 0.00 39 LEU A CA 6
ATOM 9909 C C . LEU A 1 39 ? 10.3850 6.2205 -5.5064 1.00 0.00 39 LEU A C 6
ATOM 9910 O O . LEU A 1 39 ? 10.1397 5.8346 -4.3647 1.00 0.00 39 LEU A O 6
ATOM 9926 N N . GLU A 1 40 ? 10.3449 7.5120 -5.8481 1.00 0.00 40 GLU A N 6
ATOM 9927 C CA . GLU A 1 40 ? 10.0809 8.5909 -4.8890 1.00 0.00 40 GLU A CA 6
ATOM 9928 C C . GLU A 1 40 ? 8.7523 8.3417 -4.1706 1.00 0.00 40 GLU A C 6
ATOM 9929 O O . GLU A 1 40 ? 8.6673 8.3205 -2.9402 1.00 0.00 40 GLU A O 6
ATOM 9941 N N . GLU A 1 41 ? 7.7191 8.1188 -4.9773 1.00 0.00 41 GLU A N 6
ATOM 9942 C CA . GLU A 1 41 ? 6.3516 7.8680 -4.5733 1.00 0.00 41 GLU A CA 6
ATOM 9943 C C . GLU A 1 41 ? 6.2972 6.5901 -3.7229 1.00 0.00 41 GLU A C 6
ATOM 9944 O O . GLU A 1 41 ? 5.6665 6.5744 -2.6660 1.00 0.00 41 GLU A O 6
ATOM 9956 N N . LYS A 1 42 ? 6.9956 5.5093 -4.1021 1.00 0.00 42 LYS A N 6
ATOM 9957 C CA . LYS A 1 42 ? 6.9525 4.2941 -3.2819 1.00 0.00 42 LYS A CA 6
ATOM 9958 C C . LYS A 1 42 ? 7.7266 4.4405 -1.9812 1.00 0.00 42 LYS A C 6
ATOM 9959 O O . LYS A 1 42 ? 7.3974 3.7269 -1.0355 1.00 0.00 42 LYS A O 6
ATOM 9978 N N . LYS A 1 43 ? 8.7293 5.3195 -1.8826 1.00 0.00 43 LYS A N 6
ATOM 9979 C CA . LYS A 1 43 ? 9.4211 5.5209 -0.6097 1.00 0.00 43 LYS A CA 6
ATOM 9980 C C . LYS A 1 43 ? 8.3785 6.1780 0.3033 1.00 0.00 43 LYS A C 6
ATOM 9981 O O . LYS A 1 43 ? 8.2082 5.7438 1.4378 1.00 0.00 43 LYS A O 6
ATOM 10000 N N . LYS A 1 44 ? 7.6365 7.1751 -0.2005 1.00 0.00 44 LYS A N 6
ATOM 10001 C CA . LYS A 1 44 ? 6.5895 7.8804 0.5442 1.00 0.00 44 LYS A CA 6
ATOM 10002 C C . LYS A 1 44 ? 5.5091 6.9091 1.0124 1.00 0.00 44 LYS A C 6
ATOM 10003 O O . LYS A 1 44 ? 5.0070 7.0485 2.1254 1.00 0.00 44 LYS A O 6
ATOM 10022 N N . PHE A 1 45 ? 5.1684 5.9039 0.2006 1.00 0.00 45 PHE A N 6
ATOM 10023 C CA . PHE A 1 45 ? 4.1688 4.9085 0.5692 1.00 0.00 45 PHE A CA 6
ATOM 10024 C C . PHE A 1 45 ? 4.5981 4.2104 1.8651 1.00 0.00 45 PHE A C 6
ATOM 10025 O O . PHE A 1 45 ? 3.7742 4.0109 2.7614 1.00 0.00 45 PHE A O 6
ATOM 10042 N N . LEU A 1 46 ? 5.8787 3.8320 1.9745 1.00 0.00 46 LEU A N 6
ATOM 10043 C CA . LEU A 1 46 ? 6.4174 3.1674 3.1620 1.00 0.00 46 LEU A CA 6
ATOM 10044 C C . LEU A 1 46 ? 6.2647 4.0835 4.3731 1.00 0.00 46 LEU A C 6
ATOM 10045 O O . LEU A 1 46 ? 5.7279 3.6496 5.3837 1.00 0.00 46 LEU A O 6
ATOM 10061 N N . VAL A 1 47 ? 6.6935 5.3414 4.2412 1.00 0.00 47 VAL A N 6
ATOM 10062 C CA . VAL A 1 47 ? 6.6567 6.3799 5.2719 1.00 0.00 47 VAL A CA 6
ATOM 10063 C C . VAL A 1 47 ? 5.2444 6.6099 5.8293 1.00 0.00 47 VAL A C 6
ATOM 10064 O O . VAL A 1 47 ? 5.0934 6.9957 6.9892 1.00 0.00 47 VAL A O 6
ATOM 10077 N N . PHE A 1 48 ? 4.1954 6.4118 5.0289 1.00 0.00 48 PHE A N 6
ATOM 10078 C CA . PHE A 1 48 ? 2.8334 6.6063 5.5043 1.00 0.00 48 PHE A CA 6
ATOM 10079 C C . PHE A 1 48 ? 2.4251 5.4758 6.4498 1.00 0.00 48 PHE A C 6
ATOM 10080 O O . PHE A 1 48 ? 1.8528 5.7157 7.5177 1.00 0.00 48 PHE A O 6
ATOM 10097 N N . LEU A 1 49 ? 2.7058 4.2428 6.0396 1.00 0.00 49 LEU A N 6
ATOM 10098 C CA . LEU A 1 49 ? 2.3887 3.0195 6.7530 1.00 0.00 49 LEU A CA 6
ATOM 10099 C C . LEU A 1 49 ? 3.2736 2.7737 7.9769 1.00 0.00 49 LEU A C 6
ATOM 10100 O O . LEU A 1 49 ? 2.7626 2.5524 9.0748 1.00 0.00 49 LEU A O 6
ATOM 10116 N N . THR A 1 50 ? 4.5857 2.7424 7.7832 1.00 0.00 50 THR A N 6
ATOM 10117 C CA . THR A 1 50 ? 5.5934 2.4941 8.8016 1.00 0.00 50 THR A CA 6
ATOM 10118 C C . THR A 1 50 ? 6.1982 3.8383 9.2140 1.00 0.00 50 THR A C 6
ATOM 10119 O O . THR A 1 50 ? 6.4060 4.7134 8.3810 1.00 0.00 50 THR A O 6
ATOM 10130 N N . GLY A 1 51 ? 6.5376 3.9854 10.4941 1.00 0.00 51 GLY A N 6
ATOM 10131 C CA . GLY A 1 51 ? 7.0931 5.2048 11.0629 1.00 0.00 51 GLY A CA 6
ATOM 10132 C C . GLY A 1 51 ? 8.5867 5.3860 10.8381 1.00 0.00 51 GLY A C 6
ATOM 10133 O O . GLY A 1 51 ? 9.2178 6.1176 11.6018 1.00 0.00 51 GLY A O 6
ATOM 10137 N N . THR A 1 52 ? 9.1773 4.7127 9.8522 1.00 0.00 52 THR A N 6
ATOM 10138 C CA . THR A 1 52 ? 10.6009 4.8249 9.5696 1.00 0.00 52 THR A CA 6
ATOM 10139 C C . THR A 1 52 ? 10.7742 5.2796 8.1268 1.00 0.00 52 THR A C 6
ATOM 10140 O O . THR A 1 52 ? 10.2110 4.6952 7.1984 1.00 0.00 52 THR A O 6
ATOM 10151 N N . ASP A 1 53 ? 11.6136 6.2915 7.9367 1.00 0.00 53 ASP A N 6
ATOM 10152 C CA . ASP A 1 53 ? 11.8913 6.8513 6.6266 1.00 0.00 53 ASP A CA 6
ATOM 10153 C C . ASP A 1 53 ? 13.0117 6.1100 5.9391 1.00 0.00 53 ASP A C 6
ATOM 10154 O O . ASP A 1 53 ? 13.7582 5.3691 6.5844 1.00 0.00 53 ASP A O 6
ATOM 10163 N N . ARG A 1 54 ? 13.1514 6.3829 4.6315 1.00 0.00 54 ARG A N 6
ATOM 10164 C CA . ARG A 1 54 ? 14.1720 5.8788 3.7084 1.00 0.00 54 ARG A CA 6
ATOM 10165 C C . ARG A 1 54 ? 14.7916 4.5490 4.1431 1.00 0.00 54 ARG A C 6
ATOM 10166 O O . ARG A 1 54 ? 16.0129 4.4048 4.2542 1.00 0.00 54 ARG A O 6
ATOM 10187 N N . LEU A 1 55 ? 13.9230 3.5678 4.3576 1.00 0.00 55 LEU A N 6
ATOM 10188 C CA . LEU A 1 55 ? 14.3085 2.2441 4.7977 1.00 0.00 55 LEU A CA 6
ATOM 10189 C C . LEU A 1 55 ? 15.2783 1.6197 3.7989 1.00 0.00 55 LEU A C 6
ATOM 10190 O O . LEU A 1 55 ? 15.0537 1.7087 2.5891 1.00 0.00 55 LEU A O 6
ATOM 10206 N N . GLN A 1 56 ? 16.3498 1.0088 4.3040 1.00 0.00 56 GLN A N 6
ATOM 10207 C CA . GLN A 1 56 ? 17.3957 0.3445 3.5066 1.00 0.00 56 GLN A CA 6
ATOM 10208 C C . GLN A 1 56 ? 16.9139 -1.0101 2.9369 1.00 0.00 56 GLN A C 6
ATOM 10209 O O . GLN A 1 56 ? 15.7732 -1.4273 3.1530 1.00 0.00 56 GLN A O 6
ATOM 10223 N N . MET A 1 57 ? 17.7515 -1.7226 2.1710 1.00 0.00 57 MET A N 6
ATOM 10224 C CA . MET A 1 57 ? 17.3861 -3.0192 1.5832 1.00 0.00 57 MET A CA 6
ATOM 10225 C C . MET A 1 57 ? 17.2723 -4.1081 2.6557 1.00 0.00 57 MET A C 6
ATOM 10226 O O . MET A 1 57 ? 16.4133 -4.9863 2.5395 1.00 0.00 57 MET A O 6
ATOM 10240 N N . LYS A 1 58 ? 18.0945 -4.0527 3.7149 1.00 0.00 58 LYS A N 6
ATOM 10241 C CA . LYS A 1 58 ? 18.0380 -5.0210 4.8172 1.00 0.00 58 LYS A CA 6
ATOM 10242 C C . LYS A 1 58 ? 16.6606 -4.9548 5.5000 1.00 0.00 58 LYS A C 6
ATOM 10243 O O . LYS A 1 58 ? 16.2301 -5.9148 6.1366 1.00 0.00 58 LYS A O 6
ATOM 10262 N N . ASP A 1 59 ? 15.9652 -3.8273 5.3460 1.00 0.00 59 ASP A N 6
ATOM 10263 C CA . ASP A 1 59 ? 14.6506 -3.5707 5.8927 1.00 0.00 59 ASP A CA 6
ATOM 10264 C C . ASP A 1 59 ? 13.6147 -4.0204 4.8624 1.00 0.00 59 ASP A C 6
ATOM 10265 O O . ASP A 1 59 ? 12.7188 -4.7893 5.1941 1.00 0.00 59 ASP A O 6
ATOM 10274 N N . LEU A 1 60 ? 13.7525 -3.5999 3.5958 1.00 0.00 60 LEU A N 6
ATOM 10275 C CA . LEU A 1 60 ? 12.8151 -3.9323 2.5195 1.00 0.00 60 LEU A CA 6
ATOM 10276 C C . LEU A 1 60 ? 12.6311 -5.4377 2.3098 1.00 0.00 60 LEU A C 6
ATOM 10277 O O . LEU A 1 60 ? 11.4996 -5.8688 2.1231 1.00 0.00 60 LEU A O 6
ATOM 10293 N N . ASN A 1 61 ? 13.6909 -6.2555 2.3775 1.00 0.00 61 ASN A N 6
ATOM 10294 C CA . ASN A 1 61 ? 13.5331 -7.7094 2.1831 1.00 0.00 61 ASN A CA 6
ATOM 10295 C C . ASN A 1 61 ? 12.6556 -8.3730 3.2551 1.00 0.00 61 ASN A C 6
ATOM 10296 O O . ASN A 1 61 ? 12.2453 -9.5144 3.0576 1.00 0.00 61 ASN A O 6
ATOM 10307 N N . ASN A 1 62 ? 12.3936 -7.7073 4.3875 1.00 0.00 62 ASN A N 6
ATOM 10308 C CA . ASN A 1 62 ? 11.5486 -8.2372 5.4607 1.00 0.00 62 ASN A CA 6
ATOM 10309 C C . ASN A 1 62 ? 10.2933 -7.3752 5.6586 1.00 0.00 62 ASN A C 6
ATOM 10310 O O . ASN A 1 62 ? 9.3449 -7.7982 6.3247 1.00 0.00 62 ASN A O 6
ATOM 10321 N N . MET A 1 63 ? 10.2504 -6.1937 5.0462 1.00 0.00 63 MET A N 6
ATOM 10322 C CA . MET A 1 63 ? 9.1602 -5.2337 5.0940 1.00 0.00 63 MET A CA 6
ATOM 10323 C C . MET A 1 63 ? 7.9093 -5.8325 4.4533 1.00 0.00 63 MET A C 6
ATOM 10324 O O . MET A 1 63 ? 7.9717 -6.3687 3.3453 1.00 0.00 63 MET A O 6
ATOM 10338 N N . LYS A 1 64 ? 6.7982 -5.8244 5.1882 1.00 0.00 64 LYS A N 6
ATOM 10339 C CA . LYS A 1 64 ? 5.4977 -6.3062 4.7379 1.00 0.00 64 LYS A CA 6
ATOM 10340 C C . LYS A 1 64 ? 4.4533 -5.2614 5.1079 1.00 0.00 64 LYS A C 6
ATOM 10341 O O . LYS A 1 64 ? 4.6986 -4.4278 5.9890 1.00 0.00 64 LYS A O 6
ATOM 10360 N N . ILE A 1 65 ? 3.2912 -5.3278 4.4759 1.00 0.00 65 ILE A N 6
ATOM 10361 C CA . ILE A 1 65 ? 2.1499 -4.4577 4.7132 1.00 0.00 65 ILE A CA 6
ATOM 10362 C C . ILE A 1 65 ? 0.9951 -5.4105 5.0101 1.00 0.00 65 ILE A C 6
ATOM 10363 O O . ILE A 1 65 ? 0.9187 -6.4714 4.3949 1.00 0.00 65 ILE A O 6
ATOM 10379 N N . THR A 1 66 ? 0.1293 -5.0541 5.9560 1.00 0.00 66 THR A N 6
ATOM 10380 C CA . THR A 1 66 ? -1.0241 -5.8480 6.3542 1.00 0.00 66 THR A CA 6
ATOM 10381 C C . THR A 1 66 ? -2.2516 -5.2351 5.6614 1.00 0.00 66 THR A C 6
ATOM 10382 O O . THR A 1 66 ? -2.6390 -4.1191 6.0096 1.00 0.00 66 THR A O 6
ATOM 10393 N N . PHE A 1 67 ? -2.8049 -5.8751 4.6240 1.00 0.00 67 PHE A N 6
ATOM 10394 C CA . PHE A 1 67 ? -3.9870 -5.3585 3.9233 1.00 0.00 67 PHE A CA 6
ATOM 10395 C C . PHE A 1 67 ? -5.2421 -5.7071 4.7175 1.00 0.00 67 PHE A C 6
ATOM 10396 O O . PHE A 1 67 ? -5.3536 -6.8190 5.2340 1.00 0.00 67 PHE A O 6
ATOM 10413 N N . CYS A 1 68 ? -6.1882 -4.7765 4.8145 1.00 0.00 68 CYS A N 6
ATOM 10414 C CA . CYS A 1 68 ? -7.4562 -4.9422 5.5068 1.00 0.00 68 CYS A CA 6
ATOM 10415 C C . CYS A 1 68 ? -8.4612 -3.9079 4.9814 1.00 0.00 68 CYS A C 6
ATOM 10416 O O . CYS A 1 68 ? -8.0726 -2.8830 4.4312 1.00 0.00 68 CYS A O 6
ATOM 10424 N N . CYS A 1 69 ? -9.7517 -4.1378 5.2072 1.00 0.00 69 CYS A N 6
ATOM 10425 C CA . CYS A 1 69 ? -10.8913 -3.2906 4.8345 1.00 0.00 69 CYS A CA 6
ATOM 10426 C C . CYS A 1 69 ? -11.8846 -3.4098 6.0003 1.00 0.00 69 CYS A C 6
ATOM 10427 O O . CYS A 1 69 ? -12.5012 -4.4679 6.1238 1.00 0.00 69 CYS A O 6
ATOM 10435 N N . PRO A 1 70 ? -12.0092 -2.4042 6.8831 1.00 0.00 70 PRO A N 6
ATOM 10436 C CA . PRO A 1 70 ? -12.9035 -2.4258 8.0390 1.00 0.00 70 PRO A CA 6
ATOM 10437 C C . PRO A 1 70 ? -14.2776 -3.0336 7.7520 1.00 0.00 70 PRO A C 6
ATOM 10438 O O . PRO A 1 70 ? -14.7697 -2.9438 6.6284 1.00 0.00 70 PRO A O 6
ATOM 10449 N N . GLU A 1 71 ? -14.9485 -3.5367 8.7926 1.00 0.00 71 GLU A N 6
ATOM 10450 C CA . GLU A 1 71 ? -16.2708 -4.1684 8.7039 1.00 0.00 71 GLU A CA 6
ATOM 10451 C C . GLU A 1 71 ? -17.3101 -3.3003 7.9797 1.00 0.00 71 GLU A C 6
ATOM 10452 O O . GLU A 1 71 ? -18.3426 -3.7883 7.5070 1.00 0.00 71 GLU A O 6
ATOM 10464 N N . SER A 1 72 ? -17.0628 -1.9926 7.9312 1.00 0.00 72 SER A N 6
ATOM 10465 C CA . SER A 1 72 ? -17.9077 -1.0288 7.2819 1.00 0.00 72 SER A CA 6
ATOM 10466 C C . SER A 1 72 ? -17.0768 -0.0789 6.4194 1.00 0.00 72 SER A C 6
ATOM 10467 O O . SER A 1 72 ? -17.3359 1.1271 6.4282 1.00 0.00 72 SER A O 6
ATOM 10475 N N . TRP A 1 73 ? -16.0715 -0.6147 5.6969 1.00 0.00 73 TRP A N 6
ATOM 10476 C CA . TRP A 1 73 ? -15.2501 0.1841 4.7933 1.00 0.00 73 TRP A CA 6
ATOM 10477 C C . TRP A 1 73 ? -16.1766 0.9545 3.8341 1.00 0.00 73 TRP A C 6
ATOM 10478 O O . TRP A 1 73 ? -17.2628 0.4659 3.5004 1.00 0.00 73 TRP A O 6
ATOM 10499 N N . ASN A 1 74 ? -15.7677 2.1422 3.3826 1.00 0.00 74 ASN A N 6
ATOM 10500 C CA . ASN A 1 74 ? -16.5401 2.9625 2.4484 1.00 0.00 74 ASN A CA 6
ATOM 10501 C C . ASN A 1 74 ? -15.6130 3.2637 1.2932 1.00 0.00 74 ASN A C 6
ATOM 10502 O O . ASN A 1 74 ? -14.4652 3.6372 1.5171 1.00 0.00 74 ASN A O 6
ATOM 10513 N N . GLU A 1 75 ? -16.1102 3.1216 0.0685 1.00 0.00 75 GLU A N 6
ATOM 10514 C CA . GLU A 1 75 ? -15.3476 3.3287 -1.1520 1.00 0.00 75 GLU A CA 6
ATOM 10515 C C . GLU A 1 75 ? -14.6313 4.6762 -1.2176 1.00 0.00 75 GLU A C 6
ATOM 10516 O O . GLU A 1 75 ? -13.4837 4.7314 -1.6419 1.00 0.00 75 GLU A O 6
ATOM 10528 N N . ARG A 1 76 ? -15.2929 5.7580 -0.8000 1.00 0.00 76 ARG A N 6
ATOM 10529 C CA . ARG A 1 76 ? -14.6991 7.0929 -0.8672 1.00 0.00 76 ARG A CA 6
ATOM 10530 C C . ARG A 1 76 ? -13.9634 7.5243 0.3864 1.00 0.00 76 ARG A C 6
ATOM 10531 O O . ARG A 1 76 ? -13.5587 8.6856 0.4517 1.00 0.00 76 ARG A O 6
ATOM 10552 N N . ASP A 1 77 ? -13.8650 6.6982 1.4258 1.00 0.00 77 ASP A N 6
ATOM 10553 C CA . ASP A 1 77 ? -13.1714 7.0978 2.6145 1.00 0.00 77 ASP A CA 6
ATOM 10554 C C . ASP A 1 77 ? -11.6462 7.0912 2.4091 1.00 0.00 77 ASP A C 6
ATOM 10555 O O . ASP A 1 77 ? -11.1443 6.4173 1.4990 1.00 0.00 77 ASP A O 6
ATOM 10564 N N . PRO A 1 78 ? -10.9029 7.9162 3.1709 1.00 0.00 78 PRO A N 6
ATOM 10565 C CA . PRO A 1 78 ? -9.4526 8.0093 3.0542 1.00 0.00 78 PRO A CA 6
ATOM 10566 C C . PRO A 1 78 ? -8.7663 6.6848 3.3474 1.00 0.00 78 PRO A C 6
ATOM 10567 O O . PRO A 1 78 ? -9.1925 5.9578 4.2424 1.00 0.00 78 PRO A O 6
ATOM 10578 N N . ILE A 1 79 ? -7.6281 6.4148 2.7142 1.00 0.00 79 ILE A N 6
ATOM 10579 C CA . ILE A 1 79 ? -6.9136 5.1734 2.9757 1.00 0.00 79 ILE A CA 6
ATOM 10580 C C . ILE A 1 79 ? -6.2165 5.4156 4.3051 1.00 0.00 79 ILE A C 6
ATOM 10581 O O . ILE A 1 79 ? -5.2624 6.1953 4.3679 1.00 0.00 79 ILE A O 6
ATOM 10597 N N . ARG A 1 80 ? -6.7368 4.8298 5.3860 1.00 0.00 80 ARG A N 6
ATOM 10598 C CA . ARG A 1 80 ? -6.1210 5.0086 6.6920 1.00 0.00 80 ARG A CA 6
ATOM 10599 C C . ARG A 1 80 ? -5.0451 3.9418 6.8768 1.00 0.00 80 ARG A C 6
ATOM 10600 O O . ARG A 1 80 ? -4.8176 3.1129 5.9944 1.00 0.00 80 ARG A O 6
ATOM 10621 N N . ALA A 1 81 ? -4.4359 3.9014 8.0524 1.00 0.00 81 ALA A N 6
ATOM 10622 C CA . ALA A 1 81 ? -3.3857 2.9568 8.3938 1.00 0.00 81 ALA A CA 6
ATOM 10623 C C . ALA A 1 81 ? -3.1017 3.0266 9.8921 1.00 0.00 81 ALA A C 6
ATOM 10624 O O . ALA A 1 81 ? -3.5917 3.9291 10.5807 1.00 0.00 81 ALA A O 6
ATOM 10631 N N . LEU A 1 82 ? -2.3339 2.0596 10.3980 1.00 0.00 82 LEU A N 6
ATOM 10632 C CA . LEU A 1 82 ? -1.8999 1.9652 11.7871 1.00 0.00 82 LEU A CA 6
ATOM 10633 C C . LEU A 1 82 ? -0.4554 1.4893 11.7388 1.00 0.00 82 LEU A C 6
ATOM 10634 O O . LEU A 1 82 ? -0.1691 0.3680 11.3013 1.00 0.00 82 LEU A O 6
ATOM 10650 N N . THR A 1 83 ? 0.4469 2.3512 12.1843 1.00 0.00 83 THR A N 6
ATOM 10651 C CA . THR A 1 83 ? 1.8863 2.1612 12.2307 1.00 0.00 83 THR A CA 6
ATOM 10652 C C . THR A 1 83 ? 2.3569 1.1760 13.3082 1.00 0.00 83 THR A C 6
ATOM 10653 O O . THR A 1 83 ? 3.5177 0.7700 13.2501 1.00 0.00 83 THR A O 6
ATOM 10664 N N . CYS A 1 84 ? 1.4949 0.7460 14.2408 1.00 0.00 84 CYS A N 6
ATOM 10665 C CA . CYS A 1 84 ? 1.8484 -0.2036 15.3005 1.00 0.00 84 CYS A CA 6
ATOM 10666 C C . CYS A 1 84 ? 2.5298 -1.4371 14.6829 1.00 0.00 84 CYS A C 6
ATOM 10667 O O . CYS A 1 84 ? 3.6712 -1.7391 15.0341 1.00 0.00 84 CYS A O 6
ATOM 10675 N N . PHE A 1 85 ? 1.8857 -2.0952 13.7135 1.00 0.00 85 PHE A N 6
ATOM 10676 C CA . PHE A 1 85 ? 2.4290 -3.2665 13.0291 1.00 0.00 85 PHE A CA 6
ATOM 10677 C C . PHE A 1 85 ? 2.4273 -3.1330 11.4966 1.00 0.00 85 PHE A C 6
ATOM 10678 O O . PHE A 1 85 ? 2.7404 -4.1141 10.8172 1.00 0.00 85 PHE A O 6
ATOM 10695 N N . SER A 1 86 ? 2.1046 -1.9519 10.9486 1.00 0.00 86 SER A N 6
ATOM 10696 C CA . SER A 1 86 ? 2.0717 -1.6547 9.5131 1.00 0.00 86 SER A CA 6
ATOM 10697 C C . SER A 1 86 ? 0.8563 -2.2448 8.7697 1.00 0.00 86 SER A C 6
ATOM 10698 O O . SER A 1 86 ? 0.9907 -3.1718 7.9639 1.00 0.00 86 SER A O 6
ATOM 10706 N N . VAL A 1 87 ? -0.3536 -1.7727 9.0894 1.00 0.00 87 VAL A N 6
ATOM 10707 C CA . VAL A 1 87 ? -1.6098 -2.1909 8.4484 1.00 0.00 87 VAL A CA 6
ATOM 10708 C C . VAL A 1 87 ? -2.1266 -0.9943 7.6520 1.00 0.00 87 VAL A C 6
ATOM 10709 O O . VAL A 1 87 ? -1.9574 0.1476 8.0822 1.00 0.00 87 VAL A O 6
ATOM 10722 N N . LEU A 1 88 ? -2.7291 -1.2639 6.4940 1.00 0.00 88 LEU A N 6
ATOM 10723 C CA . LEU A 1 88 ? -3.2699 -0.2964 5.5491 1.00 0.00 88 LEU A CA 6
ATOM 10724 C C . LEU A 1 88 ? -4.7511 -0.6059 5.3564 1.00 0.00 88 LEU A C 6
ATOM 10725 O O . LEU A 1 88 ? -5.0891 -1.7289 4.9662 1.00 0.00 88 LEU A O 6
ATOM 10741 N N . PHE A 1 89 ? -5.6382 0.3197 5.7299 1.00 0.00 89 PHE A N 6
ATOM 10742 C CA . PHE A 1 89 ? -7.0708 0.1224 5.5601 1.00 0.00 89 PHE A CA 6
ATOM 10743 C C . PHE A 1 89 ? -7.3881 0.5697 4.1387 1.00 0.00 89 PHE A C 6
ATOM 10744 O O . PHE A 1 89 ? -7.4816 1.7632 3.8549 1.00 0.00 89 PHE A O 6
ATOM 10761 N N . LEU A 1 90 ? -7.5122 -0.4063 3.2430 1.00 0.00 90 LEU A N 6
ATOM 10762 C CA . LEU A 1 90 ? -7.7999 -0.2210 1.8351 1.00 0.00 90 LEU A CA 6
ATOM 10763 C C . LEU A 1 90 ? -9.2595 -0.5973 1.5733 1.00 0.00 90 LEU A C 6
ATOM 10764 O O . LEU A 1 90 ? -9.5646 -1.7961 1.6066 1.00 0.00 90 LEU A O 6
ATOM 10780 N N . PRO A 1 91 ? -10.1792 0.3605 1.3566 1.00 0.00 91 PRO A N 6
ATOM 10781 C CA . PRO A 1 91 ? -11.5726 0.0337 1.0840 1.00 0.00 91 PRO A CA 6
ATOM 10782 C C . PRO A 1 91 ? -11.6696 -0.6847 -0.2728 1.00 0.00 91 PRO A C 6
ATOM 10783 O O . PRO A 1 91 ? -10.7704 -0.5977 -1.1118 1.00 0.00 91 PRO A O 6
ATOM 10794 N N . LYS A 1 92 ? -12.7595 -1.4208 -0.5039 1.00 0.00 92 LYS A N 6
ATOM 10795 C CA . LYS A 1 92 ? -12.9547 -2.1476 -1.7534 1.00 0.00 92 LYS A CA 6
ATOM 10796 C C . LYS A 1 92 ? -13.3974 -1.1649 -2.8403 1.00 0.00 92 LYS A C 6
ATOM 10797 O O . LYS A 1 92 ? -14.5964 -0.9918 -3.0703 1.00 0.00 92 LYS A O 6
ATOM 10816 N N . TYR A 1 93 ? -12.4463 -0.5385 -3.5300 1.00 0.00 93 TYR A N 6
ATOM 10817 C CA . TYR A 1 93 ? -12.7480 0.4098 -4.5956 1.00 0.00 93 TYR A CA 6
ATOM 10818 C C . TYR A 1 93 ? -13.5877 -0.2621 -5.6859 1.00 0.00 93 TYR A C 6
ATOM 10819 O O . TYR A 1 93 ? -13.3664 -1.4328 -6.0294 1.00 0.00 93 TYR A O 6
ATOM 10837 N N . SER A 1 94 ? -14.5787 0.4577 -6.2180 1.00 0.00 94 SER A N 6
ATOM 10838 C CA . SER A 1 94 ? -15.4434 -0.0528 -7.2714 1.00 0.00 94 SER A CA 6
ATOM 10839 C C . SER A 1 94 ? -14.6779 -0.0931 -8.5941 1.00 0.00 94 SER A C 6
ATOM 10840 O O . SER A 1 94 ? -14.8843 -1.0259 -9.3742 1.00 0.00 94 SER A O 6
ATOM 10848 N N . THR A 1 95 ? -13.7504 0.8344 -8.8170 1.00 0.00 95 THR A N 6
ATOM 10849 C CA . THR A 1 95 ? -12.9665 0.9397 -10.0379 1.00 0.00 95 THR A CA 6
ATOM 10850 C C . THR A 1 95 ? -11.4681 0.9641 -9.7303 1.00 0.00 95 THR A C 6
ATOM 10851 O O . THR A 1 95 ? -11.0478 1.2859 -8.6149 1.00 0.00 95 THR A O 6
ATOM 10862 N N . MET A 1 96 ? -10.6619 0.5660 -10.7166 1.00 0.00 96 MET A N 6
ATOM 10863 C CA . MET A 1 96 ? -9.2121 0.5099 -10.5947 1.00 0.00 96 MET A CA 6
ATOM 10864 C C . MET A 1 96 ? -8.5901 1.9054 -10.5906 1.00 0.00 96 MET A C 6
ATOM 10865 O O . MET A 1 96 ? -7.6357 2.1467 -9.8560 1.00 0.00 96 MET A O 6
ATOM 10879 N N . GLU A 1 97 ? -9.1326 2.8359 -11.3757 1.00 0.00 97 GLU A N 6
ATOM 10880 C CA . GLU A 1 97 ? -8.6168 4.1976 -11.4335 1.00 0.00 97 GLU A CA 6
ATOM 10881 C C . GLU A 1 97 ? -8.7356 4.8404 -10.0503 1.00 0.00 97 GLU A C 6
ATOM 10882 O O . GLU A 1 97 ? -7.7950 5.4607 -9.5740 1.00 0.00 97 GLU A O 6
ATOM 10894 N N . THR A 1 98 ? -9.8417 4.5842 -9.3590 1.00 0.00 98 THR A N 6
ATOM 10895 C CA . THR A 1 98 ? -10.1844 5.0825 -8.0394 1.00 0.00 98 THR A CA 6
ATOM 10896 C C . THR A 1 98 ? -9.1333 4.6366 -7.0075 1.00 0.00 98 THR A C 6
ATOM 10897 O O . THR A 1 98 ? -8.7167 5.4581 -6.1863 1.00 0.00 98 THR A O 6
ATOM 10908 N N . VAL A 1 99 ? -8.6642 3.3752 -7.0436 1.00 0.00 99 VAL A N 6
ATOM 10909 C CA . VAL A 1 99 ? -7.6351 2.9409 -6.0934 1.00 0.00 99 VAL A CA 6
ATOM 10910 C C . VAL A 1 99 ? -6.3050 3.6138 -6.4554 1.00 0.00 99 VAL A C 6
ATOM 10911 O O . VAL A 1 99 ? -5.5200 3.9260 -5.5601 1.00 0.00 99 VAL A O 6
ATOM 10924 N N . GLU A 1 100 ? -6.0330 3.8425 -7.7445 1.00 0.00 100 GLU A N 6
ATOM 10925 C CA . GLU A 1 100 ? -4.8056 4.4975 -8.1841 1.00 0.00 100 GLU A CA 6
ATOM 10926 C C . GLU A 1 100 ? -4.8460 5.9649 -7.7178 1.00 0.00 100 GLU A C 6
ATOM 10927 O O . GLU A 1 100 ? -3.8349 6.5179 -7.2811 1.00 0.00 100 GLU A O 6
ATOM 10939 N N . GLU A 1 101 ? -6.0156 6.6048 -7.7601 1.00 0.00 101 GLU A N 6
ATOM 10940 C CA . GLU A 1 101 ? -6.2155 7.9860 -7.3306 1.00 0.00 101 GLU A CA 6
ATOM 10941 C C . GLU A 1 101 ? -5.9447 8.0876 -5.8298 1.00 0.00 101 GLU A C 6
ATOM 10942 O O . GLU A 1 101 ? -5.2729 9.0209 -5.3904 1.00 0.00 101 GLU A O 6
ATOM 10954 N N . ALA A 1 102 ? -6.4278 7.1114 -5.0577 1.00 0.00 102 ALA A N 6
ATOM 10955 C CA . ALA A 1 102 ? -6.2284 7.0469 -3.6180 1.00 0.00 102 ALA A CA 6
ATOM 10956 C C . ALA A 1 102 ? -4.7637 6.6805 -3.3023 1.00 0.00 102 ALA A C 6
ATOM 10957 O O . ALA A 1 102 ? -4.3158 6.8965 -2.1761 1.00 0.00 102 ALA A O 6
ATOM 10964 N N . LEU A 1 103 ? -4.0074 6.1102 -4.2596 1.00 0.00 103 LEU A N 6
ATOM 10965 C CA . LEU A 1 103 ? -2.5927 5.7608 -4.0739 1.00 0.00 103 LEU A CA 6
ATOM 10966 C C . LEU A 1 103 ? -1.8812 7.0995 -3.8600 1.00 0.00 103 LEU A C 6
ATOM 10967 O O . LEU A 1 103 ? -1.0948 7.2470 -2.9248 1.00 0.00 103 LEU A O 6
ATOM 10983 N N . GLN A 1 104 ? -2.1916 8.0829 -4.7159 1.00 0.00 104 GLN A N 6
ATOM 10984 C CA . GLN A 1 104 ? -1.6347 9.4277 -4.6396 1.00 0.00 104 GLN A CA 6
ATOM 10985 C C . GLN A 1 104 ? -1.9361 10.0441 -3.2867 1.00 0.00 104 GLN A C 6
ATOM 10986 O O . GLN A 1 104 ? -1.0018 10.5115 -2.6317 1.00 0.00 104 GLN A O 6
ATOM 11000 N N . GLU A 1 105 ? -3.1864 9.9946 -2.8410 1.00 0.00 105 GLU A N 6
ATOM 11001 C CA . GLU A 1 105 ? -3.5429 10.5597 -1.5519 1.00 0.00 105 GLU A CA 6
ATOM 11002 C C . GLU A 1 105 ? -2.7915 9.8749 -0.4035 1.00 0.00 105 GLU A C 6
ATOM 11003 O O . GLU A 1 105 ? -2.2829 10.5538 0.4909 1.00 0.00 105 GLU A O 6
ATOM 11015 N N . ALA A 1 106 ? -2.6439 8.5488 -0.4381 1.00 0.00 106 ALA A N 6
ATOM 11016 C CA . ALA A 1 106 ? -1.9375 7.8225 0.6063 1.00 0.00 106 ALA A CA 6
ATOM 11017 C C . ALA A 1 106 ? -0.4651 8.2310 0.6786 1.00 0.00 106 ALA A C 6
ATOM 11018 O O . ALA A 1 106 ? 0.0386 8.4745 1.7792 1.00 0.00 106 ALA A O 6
ATOM 11025 N N . ILE A 1 107 ? 0.2469 8.3047 -0.4552 1.00 0.00 107 ILE A N 6
ATOM 11026 C CA . ILE A 1 107 ? 1.6607 8.6866 -0.4217 1.00 0.00 107 ILE A CA 6
ATOM 11027 C C . ILE A 1 107 ? 1.8344 10.1122 0.1052 1.00 0.00 107 ILE A C 6
ATOM 11028 O O . ILE A 1 107 ? 2.8018 10.3585 0.8250 1.00 0.00 107 ILE A O 6
ATOM 11044 N N . ASN A 1 108 ? 0.9097 11.0347 -0.2015 1.00 0.00 108 ASN A N 6
ATOM 11045 C CA . ASN A 1 108 ? 0.9914 12.4165 0.2794 1.00 0.00 108 ASN A CA 6
ATOM 11046 C C . ASN A 1 108 ? 0.5164 12.5494 1.7354 1.00 0.00 108 ASN A C 6
ATOM 11047 O O . ASN A 1 108 ? 0.3484 13.6657 2.2322 1.00 0.00 108 ASN A O 6
ATOM 11058 N N . ASN A 1 109 ? 0.3762 11.4180 2.4418 1.00 0.00 109 ASN A N 6
ATOM 11059 C CA . ASN A 1 109 ? -0.0261 11.2725 3.8366 1.00 0.00 109 ASN A CA 6
ATOM 11060 C C . ASN A 1 109 ? -1.4796 11.6993 4.0829 1.00 0.00 109 ASN A C 6
ATOM 11061 O O . ASN A 1 109 ? -1.8357 11.9809 5.2280 1.00 0.00 109 ASN A O 6
ATOM 11072 N N . ASN A 1 110 ? -2.3482 11.6709 3.0643 1.00 0.00 110 ASN A N 6
ATOM 11073 C CA . ASN A 1 110 ? -3.7566 12.0722 3.1446 1.00 0.00 110 ASN A CA 6
ATOM 11074 C C . ASN A 1 110 ? -3.8097 13.4412 3.8332 1.00 0.00 110 ASN A C 6
ATOM 11075 O O . ASN A 1 110 ? -4.3181 13.5953 4.9516 1.00 0.00 110 ASN A O 6
ATOM 11086 N N . ARG A 1 111 ? -3.1782 14.4365 3.2008 1.00 0.00 111 ARG A N 6
ATOM 11087 C CA . ARG A 1 111 ? -3.1113 15.7984 3.7238 1.00 0.00 111 ARG A CA 6
ATOM 11088 C C . ARG A 1 111 ? -4.5427 16.3110 3.8694 1.00 0.00 111 ARG A C 6
ATOM 11089 O O . ARG A 1 111 ? -5.2040 16.5597 2.8591 1.00 0.00 111 ARG A O 6
ATOM 11110 N N . GLY A 1 112 ? -5.0370 16.4706 5.0930 1.00 0.00 112 GLY A N 6
ATOM 11111 C CA . GLY A 1 112 ? -6.3973 16.9359 5.3641 1.00 0.00 112 GLY A CA 6
ATOM 11112 C C . GLY A 1 112 ? -7.1595 16.0436 6.3411 1.00 0.00 112 GLY A C 6
ATOM 11113 O O . GLY A 1 112 ? -8.3516 16.2821 6.5587 1.00 0.00 112 GLY A O 6
ATOM 11117 N N . PHE A 1 113 ? -6.4943 15.0659 6.9737 1.00 0.00 113 PHE A N 6
ATOM 11118 C CA . PHE A 1 113 ? -7.1012 14.1238 7.9174 1.00 0.00 113 PHE A CA 6
ATOM 11119 C C . PHE A 1 113 ? -7.7983 14.7101 9.1401 1.00 0.00 113 PHE A C 6
ATOM 11120 O O . PHE A 1 113 ? -8.5725 14.0334 9.8181 1.00 0.00 113 PHE A O 6
ATOM 11137 N N . GLY A 1 114 ? -7.5351 15.9781 9.4034 1.00 0.00 114 GLY A N 6
ATOM 11138 C CA . GLY A 1 114 ? -8.0655 16.7704 10.5095 1.00 0.00 114 GLY A CA 6
ATOM 11139 C C . GLY A 1 114 ? -8.1989 15.9490 11.7893 1.00 0.00 114 GLY A C 6
ATOM 11143 N N . GLY A 1 1 ? 11.4197 5.4599 -12.9150 1.00 0.00 1 GLY A N 7
ATOM 11144 C CA . GLY A 1 1 ? 12.4133 5.3703 -11.8357 1.00 0.00 1 GLY A CA 7
ATOM 11145 C C . GLY A 1 1 ? 12.2022 4.1352 -10.9683 1.00 0.00 1 GLY A C 7
ATOM 11146 O O . GLY A 1 1 ? 11.1646 3.9840 -10.3211 1.00 0.00 1 GLY A O 7
ATOM 11149 N N . ASN A 1 2 ? 13.1863 3.2362 -10.9087 1.00 0.00 2 ASN A N 7
ATOM 11150 C CA . ASN A 1 2 ? 13.1613 2.0035 -10.1234 1.00 0.00 2 ASN A CA 7
ATOM 11151 C C . ASN A 1 2 ? 14.6077 1.6048 -9.8984 1.00 0.00 2 ASN A C 7
ATOM 11152 O O . ASN A 1 2 ? 15.2312 1.0373 -10.7992 1.00 0.00 2 ASN A O 7
ATOM 11163 N N . THR A 1 3 ? 15.2000 2.0612 -8.7987 1.00 0.00 3 THR A N 7
ATOM 11164 C CA . THR A 1 3 ? 16.5718 1.7030 -8.4891 1.00 0.00 3 THR A CA 7
ATOM 11165 C C . THR A 1 3 ? 16.5432 0.2750 -7.9333 1.00 0.00 3 THR A C 7
ATOM 11166 O O . THR A 1 3 ? 15.4754 -0.2738 -7.6320 1.00 0.00 3 THR A O 7
ATOM 11177 N N . ASP A 1 4 ? 17.7199 -0.3319 -7.8223 1.00 0.00 4 ASP A N 7
ATOM 11178 C CA . ASP A 1 4 ? 17.8515 -1.6934 -7.3314 1.00 0.00 4 ASP A CA 7
ATOM 11179 C C . ASP A 1 4 ? 17.4136 -1.7702 -5.8819 1.00 0.00 4 ASP A C 7
ATOM 11180 O O . ASP A 1 4 ? 18.0065 -1.1189 -5.0207 1.00 0.00 4 ASP A O 7
ATOM 11189 N N . TYR A 1 5 ? 16.3523 -2.5421 -5.6782 1.00 0.00 5 TYR A N 7
ATOM 11190 C CA . TYR A 1 5 ? 15.6260 -2.8952 -4.4724 1.00 0.00 5 TYR A CA 7
ATOM 11191 C C . TYR A 1 5 ? 14.7669 -4.0959 -4.9015 1.00 0.00 5 TYR A C 7
ATOM 11192 O O . TYR A 1 5 ? 14.4003 -4.1926 -6.0840 1.00 0.00 5 TYR A O 7
ATOM 11210 N N . ASP A 1 6 ? 14.4349 -5.0053 -3.9847 1.00 0.00 6 ASP A N 7
ATOM 11211 C CA . ASP A 1 6 ? 13.6315 -6.1894 -4.2789 1.00 0.00 6 ASP A CA 7
ATOM 11212 C C . ASP A 1 6 ? 12.1631 -5.9293 -3.9767 1.00 0.00 6 ASP A C 7
ATOM 11213 O O . ASP A 1 6 ? 11.5613 -6.5157 -3.0734 1.00 0.00 6 ASP A O 7
ATOM 11222 N N . TRP A 1 7 ? 11.5213 -5.1519 -4.8469 1.00 0.00 7 TRP A N 7
ATOM 11223 C CA . TRP A 1 7 ? 10.1114 -4.8138 -4.7050 1.00 0.00 7 TRP A CA 7
ATOM 11224 C C . TRP A 1 7 ? 9.2517 -6.0644 -4.8747 1.00 0.00 7 TRP A C 7
ATOM 11225 O O . TRP A 1 7 ? 8.2489 -6.2316 -4.1720 1.00 0.00 7 TRP A O 7
ATOM 11246 N N . LYS A 1 8 ? 9.6503 -6.9773 -5.7665 1.00 0.00 8 LYS A N 7
ATOM 11247 C CA . LYS A 1 8 ? 8.9191 -8.2167 -6.0120 1.00 0.00 8 LYS A CA 7
ATOM 11248 C C . LYS A 1 8 ? 8.8048 -9.0505 -4.7200 1.00 0.00 8 LYS A C 7
ATOM 11249 O O . LYS A 1 8 ? 7.7841 -9.6891 -4.4761 1.00 0.00 8 LYS A O 7
ATOM 11268 N N . THR A 1 9 ? 9.8330 -9.0468 -3.8696 1.00 0.00 9 THR A N 7
ATOM 11269 C CA . THR A 1 9 ? 9.7996 -9.8053 -2.6238 1.00 0.00 9 THR A CA 7
ATOM 11270 C C . THR A 1 9 ? 8.8510 -9.1556 -1.6098 1.00 0.00 9 THR A C 7
ATOM 11271 O O . THR A 1 9 ? 8.2590 -9.8475 -0.7847 1.00 0.00 9 THR A O 7
ATOM 11282 N N . PHE A 1 10 ? 8.7126 -7.8277 -1.6475 1.00 0.00 10 PHE A N 7
ATOM 11283 C CA . PHE A 1 10 ? 7.8895 -7.0644 -0.7271 1.00 0.00 10 PHE A CA 7
ATOM 11284 C C . PHE A 1 10 ? 6.4158 -7.3884 -0.9202 1.00 0.00 10 PHE A C 7
ATOM 11285 O O . PHE A 1 10 ? 5.7439 -7.7004 0.0621 1.00 0.00 10 PHE A O 7
ATOM 11302 N N . GLU A 1 11 ? 5.9022 -7.3490 -2.1531 1.00 0.00 11 GLU A N 7
ATOM 11303 C CA . GLU A 1 11 ? 4.4897 -7.6699 -2.3821 1.00 0.00 11 GLU A CA 7
ATOM 11304 C C . GLU A 1 11 ? 4.2226 -9.1332 -1.9852 1.00 0.00 11 GLU A C 7
ATOM 11305 O O . GLU A 1 11 ? 3.1956 -9.4498 -1.3778 1.00 0.00 11 GLU A O 7
ATOM 11317 N N . LYS A 1 12 ? 5.1966 -10.0161 -2.2486 1.00 0.00 12 LYS A N 7
ATOM 11318 C CA . LYS A 1 12 ? 5.1211 -11.4337 -1.9250 1.00 0.00 12 LYS A CA 7
ATOM 11319 C C . LYS A 1 12 ? 5.0967 -11.6537 -0.4106 1.00 0.00 12 LYS A C 7
ATOM 11320 O O . LYS A 1 12 ? 4.2936 -12.4497 0.0742 1.00 0.00 12 LYS A O 7
ATOM 11339 N N . ASN A 1 13 ? 5.9380 -10.9495 0.3508 1.00 0.00 13 ASN A N 7
ATOM 11340 C CA . ASN A 1 13 ? 6.0221 -11.0823 1.8089 1.00 0.00 13 ASN A CA 7
ATOM 11341 C C . ASN A 1 13 ? 4.8748 -10.3602 2.5258 1.00 0.00 13 ASN A C 7
ATOM 11342 O O . ASN A 1 13 ? 4.7940 -10.4446 3.7555 1.00 0.00 13 ASN A O 7
ATOM 11353 N N . ALA A 1 14 ? 3.9900 -9.6536 1.8113 1.00 0.00 14 ALA A N 7
ATOM 11354 C CA . ALA A 1 14 ? 2.8603 -8.9513 2.4085 1.00 0.00 14 ALA A CA 7
ATOM 11355 C C . ALA A 1 14 ? 1.9179 -9.9350 3.1126 1.00 0.00 14 ALA A C 7
ATOM 11356 O O . ALA A 1 14 ? 1.9779 -11.1521 2.9083 1.00 0.00 14 ALA A O 7
ATOM 11363 N N . ARG A 1 15 ? 1.1089 -9.4199 4.0274 1.00 0.00 15 ARG A N 7
ATOM 11364 C CA . ARG A 1 15 ? 0.1282 -10.1763 4.7895 1.00 0.00 15 ARG A CA 7
ATOM 11365 C C . ARG A 1 15 ? -1.2171 -9.9251 4.1083 1.00 0.00 15 ARG A C 7
ATOM 11366 O O . ARG A 1 15 ? -1.3918 -8.9112 3.4383 1.00 0.00 15 ARG A O 7
ATOM 11387 N N . TYR A 1 16 ? -2.1456 -10.8569 4.2631 1.00 0.00 16 TYR A N 7
ATOM 11388 C CA . TYR A 1 16 ? -3.4851 -10.8144 3.6835 1.00 0.00 16 TYR A CA 7
ATOM 11389 C C . TYR A 1 16 ? -4.4286 -11.4514 4.7060 1.00 0.00 16 TYR A C 7
ATOM 11390 O O . TYR A 1 16 ? -4.1527 -12.5772 5.1420 1.00 0.00 16 TYR A O 7
ATOM 11408 N N . GLU A 1 17 ? -5.4953 -10.7655 5.1371 1.00 0.00 17 GLU A N 7
ATOM 11409 C CA . GLU A 1 17 ? -6.4103 -11.3452 6.1297 1.00 0.00 17 GLU A CA 7
ATOM 11410 C C . GLU A 1 17 ? -7.3216 -12.4113 5.4979 1.00 0.00 17 GLU A C 7
ATOM 11411 O O . GLU A 1 17 ? -7.5249 -12.3852 4.2799 1.00 0.00 17 GLU A O 7
ATOM 11423 N N . PRO A 1 18 ? -7.8820 -13.3400 6.3008 1.00 0.00 18 PRO A N 7
ATOM 11424 C CA . PRO A 1 18 ? -8.7693 -14.3905 5.8186 1.00 0.00 18 PRO A CA 7
ATOM 11425 C C . PRO A 1 18 ? -9.8756 -13.8209 4.9294 1.00 0.00 18 PRO A C 7
ATOM 11426 O O . PRO A 1 18 ? -10.6039 -12.9070 5.3320 1.00 0.00 18 PRO A O 7
ATOM 11437 N N . GLY A 1 19 ? -10.0364 -14.3820 3.7336 1.00 0.00 19 GLY A N 7
ATOM 11438 C CA . GLY A 1 19 ? -11.0357 -13.9471 2.7651 1.00 0.00 19 GLY A CA 7
ATOM 11439 C C . GLY A 1 19 ? -10.4162 -13.1028 1.6558 1.00 0.00 19 GLY A C 7
ATOM 11440 O O . GLY A 1 19 ? -11.1093 -12.7847 0.6824 1.00 0.00 19 GLY A O 7
ATOM 11444 N N . TYR A 1 20 ? -9.1295 -12.7651 1.7611 1.00 0.00 20 TYR A N 7
ATOM 11445 C CA . TYR A 1 20 ? -8.3793 -11.9799 0.7968 1.00 0.00 20 TYR A CA 7
ATOM 11446 C C . TYR A 1 20 ? -7.1096 -12.7435 0.4519 1.00 0.00 20 TYR A C 7
ATOM 11447 O O . TYR A 1 20 ? -6.5902 -13.5068 1.2661 1.00 0.00 20 TYR A O 7
ATOM 11465 N N . ASN A 1 21 ? -6.6572 -12.5668 -0.7854 1.00 0.00 21 ASN A N 7
ATOM 11466 C CA . ASN A 1 21 ? -5.4722 -13.1610 -1.3905 1.00 0.00 21 ASN A CA 7
ATOM 11467 C C . ASN A 1 21 ? -4.9936 -12.1476 -2.4270 1.00 0.00 21 ASN A C 7
ATOM 11468 O O . ASN A 1 21 ? -5.7801 -11.3004 -2.8580 1.00 0.00 21 ASN A O 7
ATOM 11479 N N . SER A 1 22 ? -3.7608 -12.2743 -2.9092 1.00 0.00 22 SER A N 7
ATOM 11480 C CA . SER A 1 22 ? -3.1789 -11.3698 -3.8956 1.00 0.00 22 SER A CA 7
ATOM 11481 C C . SER A 1 22 ? -3.9712 -11.3231 -5.2212 1.00 0.00 22 SER A C 7
ATOM 11482 O O . SER A 1 22 ? -3.8531 -10.3461 -5.9634 1.00 0.00 22 SER A O 7
ATOM 11490 N N . SER A 1 23 ? -4.8005 -12.3293 -5.5243 1.00 0.00 23 SER A N 7
ATOM 11491 C CA . SER A 1 23 ? -5.6154 -12.3966 -6.7418 1.00 0.00 23 SER A CA 7
ATOM 11492 C C . SER A 1 23 ? -6.9651 -11.6590 -6.5951 1.00 0.00 23 SER A C 7
ATOM 11493 O O . SER A 1 23 ? -7.7360 -11.5671 -7.5526 1.00 0.00 23 SER A O 7
ATOM 11501 N N . HIS A 1 24 ? -7.2875 -11.1742 -5.3865 1.00 0.00 24 HIS A N 7
ATOM 11502 C CA . HIS A 1 24 ? -8.5306 -10.4673 -5.1049 1.00 0.00 24 HIS A CA 7
ATOM 11503 C C . HIS A 1 24 ? -8.5301 -9.1316 -5.8677 1.00 0.00 24 HIS A C 7
ATOM 11504 O O . HIS A 1 24 ? -7.5036 -8.4539 -5.8508 1.00 0.00 24 HIS A O 7
ATOM 11517 N N . PRO A 1 25 ? -9.6427 -8.7503 -6.5387 1.00 0.00 25 PRO A N 7
ATOM 11518 C CA . PRO A 1 25 ? -9.7686 -7.5166 -7.3102 1.00 0.00 25 PRO A CA 7
ATOM 11519 C C . PRO A 1 25 ? -9.1483 -6.2761 -6.6688 1.00 0.00 25 PRO A C 7
ATOM 11520 O O . PRO A 1 25 ? -8.4870 -5.4977 -7.3597 1.00 0.00 25 PRO A O 7
ATOM 11531 N N . THR A 1 26 ? -9.3416 -6.0764 -5.3649 1.00 0.00 26 THR A N 7
ATOM 11532 C CA . THR A 1 26 ? -8.7980 -4.9175 -4.6851 1.00 0.00 26 THR A CA 7
ATOM 11533 C C . THR A 1 26 ? -7.2666 -4.9463 -4.6736 1.00 0.00 26 THR A C 7
ATOM 11534 O O . THR A 1 26 ? -6.6400 -3.9989 -5.1572 1.00 0.00 26 THR A O 7
ATOM 11545 N N . ILE A 1 27 ? -6.6686 -6.0228 -4.1541 1.00 0.00 27 ILE A N 7
ATOM 11546 C CA . ILE A 1 27 ? -5.2252 -6.1925 -4.0465 1.00 0.00 27 ILE A CA 7
ATOM 11547 C C . ILE A 1 27 ? -4.5339 -6.2621 -5.4104 1.00 0.00 27 ILE A C 7
ATOM 11548 O O . ILE A 1 27 ? -3.5859 -5.5118 -5.6330 1.00 0.00 27 ILE A O 7
ATOM 11564 N N . VAL A 1 28 ? -4.9860 -7.1274 -6.3226 1.00 0.00 28 VAL A N 7
ATOM 11565 C CA . VAL A 1 28 ? -4.3718 -7.2955 -7.6419 1.00 0.00 28 VAL A CA 7
ATOM 11566 C C . VAL A 1 28 ? -4.2260 -5.9517 -8.3706 1.00 0.00 28 VAL A C 7
ATOM 11567 O O . VAL A 1 28 ? -3.1932 -5.6701 -8.9901 1.00 0.00 28 VAL A O 7
ATOM 11580 N N . MET A 1 29 ? -5.2430 -5.0938 -8.2594 1.00 0.00 29 MET A N 7
ATOM 11581 C CA . MET A 1 29 ? -5.2446 -3.7942 -8.8937 1.00 0.00 29 MET A CA 7
ATOM 11582 C C . MET A 1 29 ? -4.4179 -2.7764 -8.1092 1.00 0.00 29 MET A C 7
ATOM 11583 O O . MET A 1 29 ? -3.7418 -1.9477 -8.7121 1.00 0.00 29 MET A O 7
ATOM 11597 N N . PHE A 1 30 ? -4.4734 -2.8138 -6.7775 1.00 0.00 30 PHE A N 7
ATOM 11598 C CA . PHE A 1 30 ? -3.7101 -1.9146 -5.9235 1.00 0.00 30 PHE A CA 7
ATOM 11599 C C . PHE A 1 30 ? -2.2153 -2.1129 -6.2049 1.00 0.00 30 PHE A C 7
ATOM 11600 O O . PHE A 1 30 ? -1.4708 -1.1372 -6.3294 1.00 0.00 30 PHE A O 7
ATOM 11617 N N . TRP A 1 31 ? -1.7701 -3.3709 -6.3479 1.00 0.00 31 TRP A N 7
ATOM 11618 C CA . TRP A 1 31 ? -0.3728 -3.6524 -6.6446 1.00 0.00 31 TRP A CA 7
ATOM 11619 C C . TRP A 1 31 ? -0.0121 -3.0440 -8.0035 1.00 0.00 31 TRP A C 7
ATOM 11620 O O . TRP A 1 31 ? 1.1216 -2.5953 -8.1730 1.00 0.00 31 TRP A O 7
ATOM 11641 N N . LYS A 1 32 ? -0.9454 -2.9690 -8.9683 1.00 0.00 32 LYS A N 7
ATOM 11642 C CA . LYS A 1 32 ? -0.6279 -2.3564 -10.2591 1.00 0.00 32 LYS A CA 7
ATOM 11643 C C . LYS A 1 32 ? -0.2419 -0.8977 -10.0726 1.00 0.00 32 LYS A C 7
ATOM 11644 O O . LYS A 1 32 ? 0.7258 -0.4898 -10.7091 1.00 0.00 32 LYS A O 7
ATOM 11663 N N . ALA A 1 33 ? -0.9671 -0.1260 -9.2493 1.00 0.00 33 ALA A N 7
ATOM 11664 C CA . ALA A 1 33 ? -0.6477 1.2764 -9.0207 1.00 0.00 33 ALA A CA 7
ATOM 11665 C C . ALA A 1 33 ? 0.7965 1.3662 -8.5376 1.00 0.00 33 ALA A C 7
ATOM 11666 O O . ALA A 1 33 ? 1.6063 2.0844 -9.1166 1.00 0.00 33 ALA A O 7
ATOM 11673 N N . PHE A 1 34 ? 1.1283 0.5654 -7.5241 1.00 0.00 34 PHE A N 7
ATOM 11674 C CA . PHE A 1 34 ? 2.4548 0.4937 -6.9282 1.00 0.00 34 PHE A CA 7
ATOM 11675 C C . PHE A 1 34 ? 3.5343 0.1119 -7.9582 1.00 0.00 34 PHE A C 7
ATOM 11676 O O . PHE A 1 34 ? 4.6887 0.5261 -7.8211 1.00 0.00 34 PHE A O 7
ATOM 11693 N N . HIS A 1 35 ? 3.1959 -0.6948 -8.9671 1.00 0.00 35 HIS A N 7
ATOM 11694 C CA . HIS A 1 35 ? 4.1305 -1.1205 -10.0000 1.00 0.00 35 HIS A CA 7
ATOM 11695 C C . HIS A 1 35 ? 4.2579 -0.0973 -11.1393 1.00 0.00 35 HIS A C 7
ATOM 11696 O O . HIS A 1 35 ? 5.2914 -0.1090 -11.8121 1.00 0.00 35 HIS A O 7
ATOM 11709 N N . LYS A 1 36 ? 3.2462 0.7424 -11.4149 1.00 0.00 36 LYS A N 7
ATOM 11710 C CA . LYS A 1 36 ? 3.3234 1.7478 -12.4874 1.00 0.00 36 LYS A CA 7
ATOM 11711 C C . LYS A 1 36 ? 4.0126 3.0181 -11.9836 1.00 0.00 36 LYS A C 7
ATOM 11712 O O . LYS A 1 36 ? 4.6718 3.6888 -12.7810 1.00 0.00 36 LYS A O 7
ATOM 11731 N N . LEU A 1 37 ? 3.9087 3.3402 -10.6933 1.00 0.00 37 LEU A N 7
ATOM 11732 C CA . LEU A 1 37 ? 4.5457 4.5223 -10.1169 1.00 0.00 37 LEU A CA 7
ATOM 11733 C C . LEU A 1 37 ? 6.0750 4.3996 -10.0784 1.00 0.00 37 LEU A C 7
ATOM 11734 O O . LEU A 1 37 ? 6.6482 3.3457 -10.3749 1.00 0.00 37 LEU A O 7
ATOM 11750 N N . THR A 1 38 ? 6.7561 5.5030 -9.7696 1.00 0.00 38 THR A N 7
ATOM 11751 C CA . THR A 1 38 ? 8.2114 5.5663 -9.6835 1.00 0.00 38 THR A CA 7
ATOM 11752 C C . THR A 1 38 ? 8.6923 5.3251 -8.2385 1.00 0.00 38 THR A C 7
ATOM 11753 O O . THR A 1 38 ? 7.9178 5.3199 -7.2792 1.00 0.00 38 THR A O 7
ATOM 11764 N N . LEU A 1 39 ? 10.0025 5.1505 -8.0849 1.00 0.00 39 LEU A N 7
ATOM 11765 C CA . LEU A 1 39 ? 10.7305 4.8980 -6.8458 1.00 0.00 39 LEU A CA 7
ATOM 11766 C C . LEU A 1 39 ? 10.4708 6.0122 -5.8382 1.00 0.00 39 LEU A C 7
ATOM 11767 O O . LEU A 1 39 ? 10.2104 5.7641 -4.6623 1.00 0.00 39 LEU A O 7
ATOM 11783 N N . GLU A 1 40 ? 10.5148 7.2465 -6.3288 1.00 0.00 40 GLU A N 7
ATOM 11784 C CA . GLU A 1 40 ? 10.3037 8.4536 -5.5481 1.00 0.00 40 GLU A CA 7
ATOM 11785 C C . GLU A 1 40 ? 8.9245 8.4207 -4.8776 1.00 0.00 40 GLU A C 7
ATOM 11786 O O . GLU A 1 40 ? 8.7867 8.7561 -3.7026 1.00 0.00 40 GLU A O 7
ATOM 11798 N N . GLU A 1 41 ? 7.9094 7.9900 -5.6252 1.00 0.00 41 GLU A N 7
ATOM 11799 C CA . GLU A 1 41 ? 6.5323 7.9041 -5.1681 1.00 0.00 41 GLU A CA 7
ATOM 11800 C C . GLU A 1 41 ? 6.3956 6.8188 -4.1030 1.00 0.00 41 GLU A C 7
ATOM 11801 O O . GLU A 1 41 ? 5.9190 7.1004 -3.0019 1.00 0.00 41 GLU A O 7
ATOM 11813 N N . LYS A 1 42 ? 6.8398 5.5825 -4.3771 1.00 0.00 42 LYS A N 7
ATOM 11814 C CA . LYS A 1 42 ? 6.7225 4.5238 -3.3663 1.00 0.00 42 LYS A CA 7
ATOM 11815 C C . LYS A 1 42 ? 7.4727 4.8794 -2.0858 1.00 0.00 42 LYS A C 7
ATOM 11816 O O . LYS A 1 42 ? 7.0339 4.4647 -1.0147 1.00 0.00 42 LYS A O 7
ATOM 11835 N N . LYS A 1 43 ? 8.5523 5.6695 -2.1458 1.00 0.00 43 LYS A N 7
ATOM 11836 C CA . LYS A 1 43 ? 9.2672 6.0531 -0.9310 1.00 0.00 43 LYS A CA 7
ATOM 11837 C C . LYS A 1 43 ? 8.3165 6.8576 -0.0352 1.00 0.00 43 LYS A C 7
ATOM 11838 O O . LYS A 1 43 ? 8.2706 6.6159 1.1676 1.00 0.00 43 LYS A O 7
ATOM 11857 N N . LYS A 1 44 ? 7.5278 7.7871 -0.5878 1.00 0.00 44 LYS A N 7
ATOM 11858 C CA . LYS A 1 44 ? 6.5784 8.5767 0.2076 1.00 0.00 44 LYS A CA 7
ATOM 11859 C C . LYS A 1 44 ? 5.4721 7.6909 0.7641 1.00 0.00 44 LYS A C 7
ATOM 11860 O O . LYS A 1 44 ? 5.0048 7.9165 1.8813 1.00 0.00 44 LYS A O 7
ATOM 11879 N N . PHE A 1 45 ? 5.0459 6.6808 0.0050 1.00 0.00 45 PHE A N 7
ATOM 11880 C CA . PHE A 1 45 ? 4.0110 5.7695 0.4636 1.00 0.00 45 PHE A CA 7
ATOM 11881 C C . PHE A 1 45 ? 4.5418 5.0067 1.6938 1.00 0.00 45 PHE A C 7
ATOM 11882 O O . PHE A 1 45 ? 3.8079 4.8272 2.6672 1.00 0.00 45 PHE A O 7
ATOM 11899 N N . LEU A 1 46 ? 5.8212 4.5912 1.6957 1.00 0.00 46 LEU A N 7
ATOM 11900 C CA . LEU A 1 46 ? 6.4272 3.8860 2.8340 1.00 0.00 46 LEU A CA 7
ATOM 11901 C C . LEU A 1 46 ? 6.3645 4.7948 4.0606 1.00 0.00 46 LEU A C 7
ATOM 11902 O O . LEU A 1 46 ? 5.9268 4.3547 5.1109 1.00 0.00 46 LEU A O 7
ATOM 11918 N N . VAL A 1 47 ? 6.7647 6.0618 3.9185 1.00 0.00 47 VAL A N 7
ATOM 11919 C CA . VAL A 1 47 ? 6.7732 7.0801 4.9744 1.00 0.00 47 VAL A CA 7
ATOM 11920 C C . VAL A 1 47 ? 5.3765 7.2885 5.5819 1.00 0.00 47 VAL A C 7
ATOM 11921 O O . VAL A 1 47 ? 5.2608 7.7440 6.7215 1.00 0.00 47 VAL A O 7
ATOM 11934 N N . PHE A 1 48 ? 4.3091 7.0197 4.8282 1.00 0.00 48 PHE A N 7
ATOM 11935 C CA . PHE A 1 48 ? 2.9549 7.1685 5.3326 1.00 0.00 48 PHE A CA 7
ATOM 11936 C C . PHE A 1 48 ? 2.5864 5.9348 6.1528 1.00 0.00 48 PHE A C 7
ATOM 11937 O O . PHE A 1 48 ? 2.1218 6.0647 7.2883 1.00 0.00 48 PHE A O 7
ATOM 11954 N N . LEU A 1 49 ? 2.7914 4.7486 5.5737 1.00 0.00 49 LEU A N 7
ATOM 11955 C CA . LEU A 1 49 ? 2.4557 3.4761 6.1984 1.00 0.00 49 LEU A CA 7
ATOM 11956 C C . LEU A 1 49 ? 3.3588 3.0606 7.3566 1.00 0.00 49 LEU A C 7
ATOM 11957 O O . LEU A 1 49 ? 2.8904 2.3768 8.2577 1.00 0.00 49 LEU A O 7
ATOM 11973 N N . THR A 1 50 ? 4.6242 3.4515 7.3581 1.00 0.00 50 THR A N 7
ATOM 11974 C CA . THR A 1 50 ? 5.5986 3.1257 8.3839 1.00 0.00 50 THR A CA 7
ATOM 11975 C C . THR A 1 50 ? 6.1784 4.4375 8.9005 1.00 0.00 50 THR A C 7
ATOM 11976 O O . THR A 1 50 ? 6.3566 5.3977 8.1545 1.00 0.00 50 THR A O 7
ATOM 11987 N N . GLY A 1 51 ? 6.5208 4.4741 10.1850 1.00 0.00 51 GLY A N 7
ATOM 11988 C CA . GLY A 1 51 ? 7.0735 5.6387 10.8538 1.00 0.00 51 GLY A CA 7
ATOM 11989 C C . GLY A 1 51 ? 8.5696 5.8302 10.6220 1.00 0.00 51 GLY A C 7
ATOM 11990 O O . GLY A 1 51 ? 9.2192 6.4726 11.4481 1.00 0.00 51 GLY A O 7
ATOM 11994 N N . THR A 1 52 ? 9.1540 5.2464 9.5747 1.00 0.00 52 THR A N 7
ATOM 11995 C CA . THR A 1 52 ? 10.5748 5.3803 9.2724 1.00 0.00 52 THR A CA 7
ATOM 11996 C C . THR A 1 52 ? 10.7262 5.6449 7.7753 1.00 0.00 52 THR A C 7
ATOM 11997 O O . THR A 1 52 ? 10.1361 4.9422 6.9527 1.00 0.00 52 THR A O 7
ATOM 12008 N N . ASP A 1 53 ? 11.5250 6.6520 7.4239 1.00 0.00 53 ASP A N 7
ATOM 12009 C CA . ASP A 1 53 ? 11.7824 7.0390 6.0407 1.00 0.00 53 ASP A CA 7
ATOM 12010 C C . ASP A 1 53 ? 12.9586 6.2634 5.4454 1.00 0.00 53 ASP A C 7
ATOM 12011 O O . ASP A 1 53 ? 13.6856 5.5721 6.1652 1.00 0.00 53 ASP A O 7
ATOM 12020 N N . ARG A 1 54 ? 13.1263 6.3812 4.1179 1.00 0.00 54 ARG A N 7
ATOM 12021 C CA . ARG A 1 54 ? 14.1621 5.7570 3.2811 1.00 0.00 54 ARG A CA 7
ATOM 12022 C C . ARG A 1 54 ? 14.6657 4.4120 3.8118 1.00 0.00 54 ARG A C 7
ATOM 12023 O O . ARG A 1 54 ? 15.8687 4.1923 3.9448 1.00 0.00 54 ARG A O 7
ATOM 12044 N N . LEU A 1 55 ? 13.7253 3.5000 4.0692 1.00 0.00 55 LEU A N 7
ATOM 12045 C CA . LEU A 1 55 ? 13.9864 2.1595 4.5808 1.00 0.00 55 LEU A CA 7
ATOM 12046 C C . LEU A 1 55 ? 15.0326 1.4759 3.6995 1.00 0.00 55 LEU A C 7
ATOM 12047 O O . LEU A 1 55 ? 14.9363 1.5305 2.4673 1.00 0.00 55 LEU A O 7
ATOM 12063 N N . GLN A 1 56 ? 16.0424 0.8852 4.3376 1.00 0.00 56 GLN A N 7
ATOM 12064 C CA . GLN A 1 56 ? 17.1548 0.2005 3.6890 1.00 0.00 56 GLN A CA 7
ATOM 12065 C C . GLN A 1 56 ? 16.7347 -1.1079 3.0193 1.00 0.00 56 GLN A C 7
ATOM 12066 O O . GLN A 1 56 ? 15.6214 -1.5875 3.2142 1.00 0.00 56 GLN A O 7
ATOM 12080 N N . MET A 1 57 ? 17.6436 -1.7241 2.2559 1.00 0.00 57 MET A N 7
ATOM 12081 C CA . MET A 1 57 ? 17.3905 -2.9983 1.5850 1.00 0.00 57 MET A CA 7
ATOM 12082 C C . MET A 1 57 ? 17.1273 -4.0608 2.6563 1.00 0.00 57 MET A C 7
ATOM 12083 O O . MET A 1 57 ? 16.2123 -4.8706 2.5075 1.00 0.00 57 MET A O 7
ATOM 12097 N N . LYS A 1 58 ? 17.8942 -4.0482 3.7629 1.00 0.00 58 LYS A N 7
ATOM 12098 C CA . LYS A 1 58 ? 17.7086 -4.9965 4.8630 1.00 0.00 58 LYS A CA 7
ATOM 12099 C C . LYS A 1 58 ? 16.3386 -4.8245 5.5298 1.00 0.00 58 LYS A C 7
ATOM 12100 O O . LYS A 1 58 ? 15.8950 -5.7345 6.2289 1.00 0.00 58 LYS A O 7
ATOM 12119 N N . ASP A 1 59 ? 15.6799 -3.6827 5.3221 1.00 0.00 59 ASP A N 7
ATOM 12120 C CA . ASP A 1 59 ? 14.3855 -3.3640 5.8959 1.00 0.00 59 ASP A CA 7
ATOM 12121 C C . ASP A 1 59 ? 13.2623 -3.7205 4.9391 1.00 0.00 59 ASP A C 7
ATOM 12122 O O . ASP A 1 59 ? 12.3519 -4.4485 5.3176 1.00 0.00 59 ASP A O 7
ATOM 12131 N N . LEU A 1 60 ? 13.3272 -3.2278 3.6992 1.00 0.00 60 LEU A N 7
ATOM 12132 C CA . LEU A 1 60 ? 12.3088 -3.4475 2.6788 1.00 0.00 60 LEU A CA 7
ATOM 12133 C C . LEU A 1 60 ? 12.0094 -4.9262 2.4445 1.00 0.00 60 LEU A C 7
ATOM 12134 O O . LEU A 1 60 ? 10.8415 -5.3032 2.4364 1.00 0.00 60 LEU A O 7
ATOM 12150 N N . ASN A 1 61 ? 13.0402 -5.7743 2.3461 1.00 0.00 61 ASN A N 7
ATOM 12151 C CA . ASN A 1 61 ? 12.8307 -7.2063 2.1147 1.00 0.00 61 ASN A CA 7
ATOM 12152 C C . ASN A 1 61 ? 12.0489 -7.8927 3.2550 1.00 0.00 61 ASN A C 7
ATOM 12153 O O . ASN A 1 61 ? 11.5086 -8.9752 3.0266 1.00 0.00 61 ASN A O 7
ATOM 12164 N N . ASN A 1 62 ? 12.0210 -7.3319 4.4750 1.00 0.00 62 ASN A N 7
ATOM 12165 C CA . ASN A 1 62 ? 11.3021 -7.9049 5.6248 1.00 0.00 62 ASN A CA 7
ATOM 12166 C C . ASN A 1 62 ? 10.0489 -7.1098 5.9925 1.00 0.00 62 ASN A C 7
ATOM 12167 O O . ASN A 1 62 ? 9.2109 -7.6113 6.7384 1.00 0.00 62 ASN A O 7
ATOM 12178 N N . MET A 1 63 ? 9.9282 -5.8824 5.4886 1.00 0.00 63 MET A N 7
ATOM 12179 C CA . MET A 1 63 ? 8.7940 -5.0011 5.7136 1.00 0.00 63 MET A CA 7
ATOM 12180 C C . MET A 1 63 ? 7.5618 -5.6556 5.1060 1.00 0.00 63 MET A C 7
ATOM 12181 O O . MET A 1 63 ? 7.6140 -6.1301 3.9649 1.00 0.00 63 MET A O 7
ATOM 12195 N N . LYS A 1 64 ? 6.4473 -5.6789 5.8427 1.00 0.00 64 LYS A N 7
ATOM 12196 C CA . LYS A 1 64 ? 5.2025 -6.2618 5.3624 1.00 0.00 64 LYS A CA 7
ATOM 12197 C C . LYS A 1 64 ? 4.0392 -5.3224 5.5995 1.00 0.00 64 LYS A C 7
ATOM 12198 O O . LYS A 1 64 ? 4.0740 -4.5011 6.5229 1.00 0.00 64 LYS A O 7
ATOM 12217 N N . ILE A 1 65 ? 2.9959 -5.4719 4.7963 1.00 0.00 65 ILE A N 7
ATOM 12218 C CA . ILE A 1 65 ? 1.7817 -4.6886 4.9004 1.00 0.00 65 ILE A CA 7
ATOM 12219 C C . ILE A 1 65 ? 0.6576 -5.6631 5.1807 1.00 0.00 65 ILE A C 7
ATOM 12220 O O . ILE A 1 65 ? 0.5654 -6.7064 4.5266 1.00 0.00 65 ILE A O 7
ATOM 12236 N N . THR A 1 66 ? -0.1826 -5.3203 6.1499 1.00 0.00 66 THR A N 7
ATOM 12237 C CA . THR A 1 66 ? -1.3277 -6.1307 6.4885 1.00 0.00 66 THR A CA 7
ATOM 12238 C C . THR A 1 66 ? -2.5242 -5.3544 5.9398 1.00 0.00 66 THR A C 7
ATOM 12239 O O . THR A 1 66 ? -2.7377 -4.2088 6.3315 1.00 0.00 66 THR A O 7
ATOM 12250 N N . PHE A 1 67 ? -3.2412 -5.9042 4.9607 1.00 0.00 67 PHE A N 7
ATOM 12251 C CA . PHE A 1 67 ? -4.4109 -5.2462 4.3927 1.00 0.00 67 PHE A CA 7
ATOM 12252 C C . PHE A 1 67 ? -5.5603 -5.3860 5.4004 1.00 0.00 67 PHE A C 7
ATOM 12253 O O . PHE A 1 67 ? -5.5002 -6.2048 6.3243 1.00 0.00 67 PHE A O 7
ATOM 12270 N N . CYS A 1 68 ? -6.5956 -4.5636 5.2593 1.00 0.00 68 CYS A N 7
ATOM 12271 C CA . CYS A 1 68 ? -7.7904 -4.5519 6.0973 1.00 0.00 68 CYS A CA 7
ATOM 12272 C C . CYS A 1 68 ? -8.9378 -3.8655 5.3507 1.00 0.00 68 CYS A C 7
ATOM 12273 O O . CYS A 1 68 ? -8.6983 -2.9774 4.5350 1.00 0.00 68 CYS A O 7
ATOM 12281 N N . CYS A 1 69 ? -10.1827 -4.2112 5.6619 1.00 0.00 69 CYS A N 7
ATOM 12282 C CA . CYS A 1 69 ? -11.3994 -3.6539 5.0962 1.00 0.00 69 CYS A CA 7
ATOM 12283 C C . CYS A 1 69 ? -12.5115 -3.9061 6.1226 1.00 0.00 69 CYS A C 7
ATOM 12284 O O . CYS A 1 69 ? -13.1103 -4.9836 6.0948 1.00 0.00 69 CYS A O 7
ATOM 12292 N N . PRO A 1 70 ? -12.7692 -2.9610 7.0417 1.00 0.00 70 PRO A N 7
ATOM 12293 C CA . PRO A 1 70 ? -13.7849 -3.0724 8.0888 1.00 0.00 70 PRO A CA 7
ATOM 12294 C C . PRO A 1 70 ? -15.1186 -3.6709 7.6287 1.00 0.00 70 PRO A C 7
ATOM 12295 O O . PRO A 1 70 ? -15.4798 -3.5836 6.4503 1.00 0.00 70 PRO A O 7
ATOM 12306 N N . GLU A 1 71 ? -15.9163 -4.1811 8.5748 1.00 0.00 71 GLU A N 7
ATOM 12307 C CA . GLU A 1 71 ? -17.2334 -4.7681 8.2864 1.00 0.00 71 GLU A CA 7
ATOM 12308 C C . GLU A 1 71 ? -18.1840 -3.7349 7.6406 1.00 0.00 71 GLU A C 7
ATOM 12309 O O . GLU A 1 71 ? -19.2727 -4.0746 7.1744 1.00 0.00 71 GLU A O 7
ATOM 12321 N N . SER A 1 72 ? -17.7625 -2.4692 7.6149 1.00 0.00 72 SER A N 7
ATOM 12322 C CA . SER A 1 72 ? -18.4491 -1.3247 7.0723 1.00 0.00 72 SER A CA 7
ATOM 12323 C C . SER A 1 72 ? -17.5483 -0.4848 6.1549 1.00 0.00 72 SER A C 7
ATOM 12324 O O . SER A 1 72 ? -17.7432 0.7310 6.0901 1.00 0.00 72 SER A O 7
ATOM 12332 N N . TRP A 1 73 ? -16.5414 -1.0757 5.4787 1.00 0.00 73 TRP A N 7
ATOM 12333 C CA . TRP A 1 73 ? -15.6716 -0.3298 4.5606 1.00 0.00 73 TRP A CA 7
ATOM 12334 C C . TRP A 1 73 ? -16.5397 0.5021 3.5972 1.00 0.00 73 TRP A C 7
ATOM 12335 O O . TRP A 1 73 ? -17.6422 0.0850 3.2369 1.00 0.00 73 TRP A O 7
ATOM 12356 N N . ASN A 1 74 ? -16.0649 1.6731 3.1708 1.00 0.00 74 ASN A N 7
ATOM 12357 C CA . ASN A 1 74 ? -16.8017 2.5519 2.2608 1.00 0.00 74 ASN A CA 7
ATOM 12358 C C . ASN A 1 74 ? -15.8905 2.8911 1.0946 1.00 0.00 74 ASN A C 7
ATOM 12359 O O . ASN A 1 74 ? -14.7032 3.1320 1.2917 1.00 0.00 74 ASN A O 7
ATOM 12370 N N . GLU A 1 75 ? -16.4315 2.9242 -0.1190 1.00 0.00 75 GLU A N 7
ATOM 12371 C CA . GLU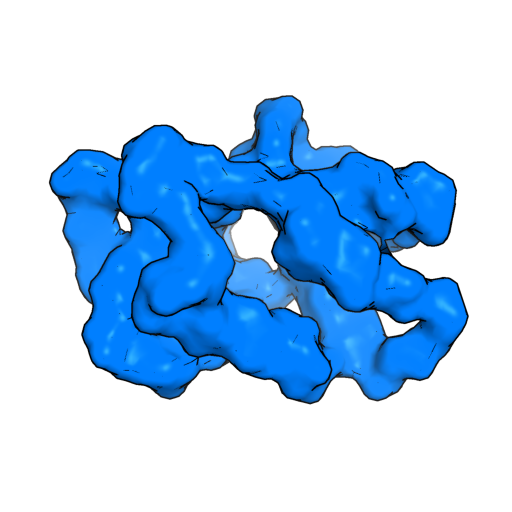 A 1 75 ? -15.7089 3.2254 -1.3500 1.00 0.00 75 GLU A CA 7
ATOM 12372 C C . GLU A 1 75 ? -15.0450 4.6099 -1.3068 1.00 0.00 75 GLU A C 7
ATOM 12373 O O . GLU A 1 75 ? -14.0386 4.8446 -1.9768 1.00 0.00 75 GLU A O 7
ATOM 12385 N N . ARG A 1 76 ? -15.5969 5.5318 -0.5155 1.00 0.00 76 ARG A N 7
ATOM 12386 C CA . ARG A 1 76 ? -15.1154 6.9003 -0.3496 1.00 0.00 76 ARG A CA 7
ATOM 12387 C C . ARG A 1 76 ? -14.4704 7.1212 1.0257 1.00 0.00 76 ARG A C 7
ATOM 12388 O O . ARG A 1 76 ? -14.4330 8.2516 1.5171 1.00 0.00 76 ARG A O 7
ATOM 12409 N N . ASP A 1 77 ? -14.0686 6.0532 1.7182 1.00 0.00 77 ASP A N 7
ATOM 12410 C CA . ASP A 1 77 ? -13.4105 6.1322 3.0299 1.00 0.00 77 ASP A CA 7
ATOM 12411 C C . ASP A 1 77 ? -11.9246 6.4268 2.7704 1.00 0.00 77 ASP A C 7
ATOM 12412 O O . ASP A 1 77 ? -11.3556 5.7964 1.8720 1.00 0.00 77 ASP A O 7
ATOM 12421 N N . PRO A 1 78 ? -11.2690 7.3666 3.4741 1.00 0.00 78 PRO A N 7
ATOM 12422 C CA . PRO A 1 78 ? -9.8562 7.6614 3.2471 1.00 0.00 78 PRO A CA 7
ATOM 12423 C C . PRO A 1 78 ? -8.9813 6.4896 3.7225 1.00 0.00 78 PRO A C 7
ATOM 12424 O O . PRO A 1 78 ? -9.3332 5.7891 4.6783 1.00 0.00 78 PRO A O 7
ATOM 12435 N N . ILE A 1 79 ? -7.7507 6.3976 3.2063 1.00 0.00 79 ILE A N 7
ATOM 12436 C CA . ILE A 1 79 ? -6.8276 5.3090 3.5327 1.00 0.00 79 ILE A CA 7
ATOM 12437 C C . ILE A 1 79 ? -6.2376 5.5311 4.9414 1.00 0.00 79 ILE A C 7
ATOM 12438 O O . ILE A 1 79 ? -5.3747 6.3791 5.1582 1.00 0.00 79 ILE A O 7
ATOM 12454 N N . ARG A 1 80 ? -6.7403 4.7521 5.9112 1.00 0.00 80 ARG A N 7
ATOM 12455 C CA . ARG A 1 80 ? -6.3622 4.7688 7.3305 1.00 0.00 80 ARG A CA 7
ATOM 12456 C C . ARG A 1 80 ? -5.1012 3.9439 7.6234 1.00 0.00 80 ARG A C 7
ATOM 12457 O O . ARG A 1 80 ? -5.2065 2.7801 8.0123 1.00 0.00 80 ARG A O 7
ATOM 12478 N N . ALA A 1 81 ? -3.9221 4.5286 7.4301 1.00 0.00 81 ALA A N 7
ATOM 12479 C CA . ALA A 1 81 ? -2.6643 3.8408 7.7061 1.00 0.00 81 ALA A CA 7
ATOM 12480 C C . ALA A 1 81 ? -2.3196 3.9535 9.2069 1.00 0.00 81 ALA A C 7
ATOM 12481 O O . ALA A 1 81 ? -2.8745 4.8034 9.9143 1.00 0.00 81 ALA A O 7
ATOM 12488 N N . LEU A 1 82 ? -1.4175 3.0912 9.6949 1.00 0.00 82 LEU A N 7
ATOM 12489 C CA . LEU A 1 82 ? -0.9268 3.0361 11.0780 1.00 0.00 82 LEU A CA 7
ATOM 12490 C C . LEU A 1 82 ? 0.5768 2.7479 11.0259 1.00 0.00 82 LEU A C 7
ATOM 12491 O O . LEU A 1 82 ? 0.9664 1.6291 10.6763 1.00 0.00 82 LEU A O 7
ATOM 12507 N N . THR A 1 83 ? 1.4138 3.7109 11.4214 1.00 0.00 83 THR A N 7
ATOM 12508 C CA . THR A 1 83 ? 2.8769 3.6261 11.4053 1.00 0.00 83 THR A CA 7
ATOM 12509 C C . THR A 1 83 ? 3.5238 2.4908 12.2052 1.00 0.00 83 THR A C 7
ATOM 12510 O O . THR A 1 83 ? 4.6698 2.1305 11.9055 1.00 0.00 83 THR A O 7
ATOM 12521 N N . CYS A 1 84 ? 2.8424 1.9350 13.2125 1.00 0.00 84 CYS A N 7
ATOM 12522 C CA . CYS A 1 84 ? 3.4106 0.8743 14.0328 1.00 0.00 84 CYS A CA 7
ATOM 12523 C C . CYS A 1 84 ? 3.3913 -0.4799 13.3223 1.00 0.00 84 CYS A C 7
ATOM 12524 O O . CYS A 1 84 ? 4.4537 -1.0393 13.0553 1.00 0.00 84 CYS A O 7
ATOM 12532 N N . PHE A 1 85 ? 2.2098 -1.0065 12.9936 1.00 0.00 85 PHE A N 7
ATOM 12533 C CA . PHE A 1 85 ? 2.0786 -2.3055 12.3355 1.00 0.00 85 PHE A CA 7
ATOM 12534 C C . PHE A 1 85 ? 2.1933 -2.2285 10.8173 1.00 0.00 85 PHE A C 7
ATOM 12535 O O . PHE A 1 85 ? 2.3545 -3.2666 10.1739 1.00 0.00 85 PHE A O 7
ATOM 12552 N N . SER A 1 86 ? 2.1495 -1.0382 10.2216 1.00 0.00 86 SER A N 7
ATOM 12553 C CA . SER A 1 86 ? 2.2198 -0.9038 8.7781 1.00 0.00 86 SER A CA 7
ATOM 12554 C C . SER A 1 86 ? 1.0086 -1.6032 8.1279 1.00 0.00 86 SER A C 7
ATOM 12555 O O . SER A 1 86 ? 1.1241 -2.2330 7.0751 1.00 0.00 86 SER A O 7
ATOM 12563 N N . VAL A 1 87 ? -0.1710 -1.4908 8.7550 1.00 0.00 87 VAL A N 7
ATOM 12564 C CA . VAL A 1 87 ? -1.4361 -2.0605 8.3023 1.00 0.00 87 VAL A CA 7
ATOM 12565 C C . VAL A 1 87 ? -2.1070 -0.9776 7.4598 1.00 0.00 87 VAL A C 7
ATOM 12566 O O . VAL A 1 87 ? -2.1111 0.1996 7.8290 1.00 0.00 87 VAL A O 7
ATOM 12579 N N . LEU A 1 88 ? -2.6296 -1.3788 6.3013 1.00 0.00 88 LEU A N 7
ATOM 12580 C CA . LEU A 1 88 ? -3.2746 -0.5058 5.3414 1.00 0.00 88 LEU A CA 7
ATOM 12581 C C . LEU A 1 88 ? -4.7363 -0.8903 5.1580 1.00 0.00 88 LEU A C 7
ATOM 12582 O O . LEU A 1 88 ? -5.0670 -1.9707 4.6628 1.00 0.00 88 LEU A O 7
ATOM 12598 N N . PHE A 1 89 ? -5.6149 -0.0221 5.6366 1.00 0.00 89 PHE A N 7
ATOM 12599 C CA . PHE A 1 89 ? -7.0499 -0.1572 5.5223 1.00 0.00 89 PHE A CA 7
ATOM 12600 C C . PHE A 1 89 ? -7.2941 0.2632 4.0774 1.00 0.00 89 PHE A C 7
ATOM 12601 O O . PHE A 1 89 ? -6.9555 1.3906 3.6968 1.00 0.00 89 PHE A O 7
ATOM 12618 N N . LEU A 1 90 ? -7.8069 -0.6561 3.2619 1.00 0.00 90 LEU A N 7
ATOM 12619 C CA . LEU A 1 90 ? -8.0639 -0.4246 1.8524 1.00 0.00 90 LEU A CA 7
ATOM 12620 C C . LEU A 1 90 ? -9.4706 -0.9254 1.4994 1.00 0.00 90 LEU A C 7
ATOM 12621 O O . LEU A 1 90 ? -9.6795 -2.1433 1.4124 1.00 0.00 90 LEU A O 7
ATOM 12637 N N . PRO A 1 91 ? -10.4459 -0.0175 1.3143 1.00 0.00 91 PRO A N 7
ATOM 12638 C CA . PRO A 1 91 ? -11.8131 -0.3726 0.9453 1.00 0.00 91 PRO A CA 7
ATOM 12639 C C . PRO A 1 91 ? -11.8690 -1.0551 -0.4322 1.00 0.00 91 PRO A C 7
ATOM 12640 O O . PRO A 1 91 ? -10.9019 -1.0309 -1.1930 1.00 0.00 91 PRO A O 7
ATOM 12651 N N . LYS A 1 92 ? -12.9957 -1.6948 -0.7661 1.00 0.00 92 LYS A N 7
ATOM 12652 C CA . LYS A 1 92 ? -13.1511 -2.3505 -2.0616 1.00 0.00 92 LYS A CA 7
ATOM 12653 C C . LYS A 1 92 ? -13.5615 -1.2812 -3.0759 1.00 0.00 92 LYS A C 7
ATOM 12654 O O . LYS A 1 92 ? -14.7488 -1.0089 -3.2490 1.00 0.00 92 LYS A O 7
ATOM 12673 N N . TYR A 1 93 ? -12.5934 -0.6480 -3.7310 1.00 0.00 93 TYR A N 7
ATOM 12674 C CA . TYR A 1 93 ? -12.8655 0.3739 -4.7368 1.00 0.00 93 TYR A CA 7
ATOM 12675 C C . TYR A 1 93 ? -13.5449 -0.3045 -5.9299 1.00 0.00 93 TYR A C 7
ATOM 12676 O O . TYR A 1 93 ? -13.1012 -1.3807 -6.3554 1.00 0.00 93 TYR A O 7
ATOM 12694 N N . SER A 1 94 ? -14.6263 0.2819 -6.4504 1.00 0.00 94 SER A N 7
ATOM 12695 C CA . SER A 1 94 ? -15.3614 -0.2633 -7.5817 1.00 0.00 94 SER A CA 7
ATOM 12696 C C . SER A 1 94 ? -14.5785 -0.1526 -8.8905 1.00 0.00 94 SER A C 7
ATOM 12697 O O . SER A 1 94 ? -14.7738 -1.0187 -9.7468 1.00 0.00 94 SER A O 7
ATOM 12705 N N . THR A 1 95 ? -13.7168 0.8499 -9.0541 1.00 0.00 95 THR A N 7
ATOM 12706 C CA . THR A 1 95 ? -12.9367 1.0311 -10.2727 1.00 0.00 95 THR A CA 7
ATOM 12707 C C . THR A 1 95 ? -11.4542 1.0210 -9.9401 1.00 0.00 95 THR A C 7
ATOM 12708 O O . THR A 1 95 ? -11.0401 1.3152 -8.8107 1.00 0.00 95 THR A O 7
ATOM 12719 N N . MET A 1 96 ? -10.6454 0.6672 -10.9379 1.00 0.00 96 MET A N 7
ATOM 12720 C CA . MET A 1 96 ? -9.2131 0.6448 -10.7440 1.00 0.00 96 MET A CA 7
ATOM 12721 C C . MET A 1 96 ? -8.7201 2.0797 -10.5585 1.00 0.00 96 MET A C 7
ATOM 12722 O O . MET A 1 96 ? -7.9584 2.3218 -9.6279 1.00 0.00 96 MET A O 7
ATOM 12736 N N . GLU A 1 97 ? -9.2418 3.0425 -11.3284 1.00 0.00 97 GLU A N 7
ATOM 12737 C CA . GLU A 1 97 ? -8.7982 4.4204 -11.1929 1.00 0.00 97 GLU A CA 7
ATOM 12738 C C . GLU A 1 97 ? -9.0663 4.9868 -9.7993 1.00 0.00 97 GLU A C 7
ATOM 12739 O O . GLU A 1 97 ? -8.2608 5.7773 -9.3218 1.00 0.00 97 GLU A O 7
ATOM 12751 N N . THR A 1 98 ? -10.1443 4.5957 -9.1104 1.00 0.00 98 THR A N 7
ATOM 12752 C CA . THR A 1 98 ? -10.3684 5.1377 -7.7718 1.00 0.00 98 THR A CA 7
ATOM 12753 C C . THR A 1 98 ? -9.2897 4.6294 -6.8010 1.00 0.00 98 THR A C 7
ATOM 12754 O O . THR A 1 98 ? -8.8999 5.3951 -5.9115 1.00 0.00 98 THR A O 7
ATOM 12765 N N . VAL A 1 99 ? -8.7965 3.3834 -6.9461 1.00 0.00 99 VAL A N 7
ATOM 12766 C CA . VAL A 1 99 ? -7.7389 2.9053 -6.0470 1.00 0.00 99 VAL A CA 7
ATOM 12767 C C . VAL A 1 99 ? -6.4149 3.5811 -6.4335 1.00 0.00 99 VAL A C 7
ATOM 12768 O O . VAL A 1 99 ? -5.5809 3.8397 -5.5582 1.00 0.00 99 VAL A O 7
ATOM 12781 N N . GLU A 1 100 ? -6.2091 3.8615 -7.7258 1.00 0.00 100 GLU A N 7
ATOM 12782 C CA . GLU A 1 100 ? -5.0115 4.5150 -8.2432 1.00 0.00 100 GLU A CA 7
ATOM 12783 C C . GLU A 1 100 ? -4.9753 5.9297 -7.6579 1.00 0.00 100 GLU A C 7
ATOM 12784 O O . GLU A 1 100 ? -3.9610 6.3371 -7.1065 1.00 0.00 100 GLU A O 7
ATOM 12796 N N . GLU A 1 101 ? -6.1008 6.6468 -7.6690 1.00 0.00 101 GLU A N 7
ATOM 12797 C CA . GLU A 1 101 ? -6.2063 7.9956 -7.1254 1.00 0.00 101 GLU A CA 7
ATOM 12798 C C . GLU A 1 101 ? -5.8530 8.0015 -5.6315 1.00 0.00 101 GLU A C 7
ATOM 12799 O O . GLU A 1 101 ? -5.1170 8.8756 -5.1863 1.00 0.00 101 GLU A O 7
ATOM 12811 N N . ALA A 1 102 ? -6.3510 7.0305 -4.8553 1.00 0.00 102 ALA A N 7
ATOM 12812 C CA . ALA A 1 102 ? -6.0641 6.9146 -3.4217 1.00 0.00 102 ALA A CA 7
ATOM 12813 C C . ALA A 1 102 ? -4.5640 6.6084 -3.2030 1.00 0.00 102 ALA A C 7
ATOM 12814 O O . ALA A 1 102 ? -4.0480 6.8255 -2.1021 1.00 0.00 102 ALA A O 7
ATOM 12821 N N . LEU A 1 103 ? -3.8633 6.0553 -4.2074 1.00 0.00 103 LEU A N 7
ATOM 12822 C CA . LEU A 1 103 ? -2.4279 5.7674 -4.1349 1.00 0.00 103 LEU A CA 7
ATOM 12823 C C . LEU A 1 103 ? -1.7518 7.1370 -4.2328 1.00 0.00 103 LEU A C 7
ATOM 12824 O O . LEU A 1 103 ? -0.9919 7.5188 -3.3400 1.00 0.00 103 LEU A O 7
ATOM 12840 N N . GLN A 1 104 ? -2.0845 7.8975 -5.2842 1.00 0.00 104 GLN A N 7
ATOM 12841 C CA . GLN A 1 104 ? -1.5481 9.2285 -5.5215 1.00 0.00 104 GLN A CA 7
ATOM 12842 C C . GLN A 1 104 ? -1.8198 10.1391 -4.3111 1.00 0.00 104 GLN A C 7
ATOM 12843 O O . GLN A 1 104 ? -0.9184 10.8538 -3.8804 1.00 0.00 104 GLN A O 7
ATOM 12857 N N . GLU A 1 105 ? -3.0069 10.0663 -3.6999 1.00 0.00 105 GLU A N 7
ATOM 12858 C CA . GLU A 1 105 ? -3.3602 10.8686 -2.5338 1.00 0.00 105 GLU A CA 7
ATOM 12859 C C . GLU A 1 105 ? -2.4033 10.5396 -1.3745 1.00 0.00 105 GLU A C 7
ATOM 12860 O O . GLU A 1 105 ? -1.8629 11.4422 -0.7298 1.00 0.00 105 GLU A O 7
ATOM 12872 N N . ALA A 1 106 ? -2.1739 9.2503 -1.0892 1.00 0.00 106 ALA A N 7
ATOM 12873 C CA . ALA A 1 106 ? -1.2769 8.8158 -0.0236 1.00 0.00 106 ALA A CA 7
ATOM 12874 C C . ALA A 1 106 ? 0.1545 9.2872 -0.2455 1.00 0.00 106 ALA A C 7
ATOM 12875 O O . ALA A 1 106 ? 0.7807 9.7088 0.7323 1.00 0.00 106 ALA A O 7
ATOM 12882 N N . ILE A 1 107 ? 0.7019 9.2118 -1.4597 1.00 0.00 107 ILE A N 7
ATOM 12883 C CA . ILE A 1 107 ? 2.0708 9.6849 -1.6744 1.00 0.00 107 ILE A CA 7
ATOM 12884 C C . ILE A 1 107 ? 2.1044 11.2153 -1.5852 1.00 0.00 107 ILE A C 7
ATOM 12885 O O . ILE A 1 107 ? 3.0765 11.7695 -1.0757 1.00 0.00 107 ILE A O 7
ATOM 12901 N N . ASN A 1 108 ? 1.0394 11.9050 -2.0145 1.00 0.00 108 ASN A N 7
ATOM 12902 C CA . ASN A 1 108 ? 0.9164 13.3609 -1.9920 1.00 0.00 108 ASN A CA 7
ATOM 12903 C C . ASN A 1 108 ? 0.4952 13.8703 -0.6070 1.00 0.00 108 ASN A C 7
ATOM 12904 O O . ASN A 1 108 ? 0.1680 15.0512 -0.4599 1.00 0.00 108 ASN A O 7
ATOM 12915 N N . ASN A 1 109 ? 0.5369 13.0075 0.4089 1.00 0.00 109 ASN A N 7
ATOM 12916 C CA . ASN A 1 109 ? 0.2064 13.2392 1.8055 1.00 0.00 109 ASN A CA 7
ATOM 12917 C C . ASN A 1 109 ? -1.2987 13.3080 2.0592 1.00 0.00 109 ASN A C 7
ATOM 12918 O O . ASN A 1 109 ? -1.9217 14.3640 1.9027 1.00 0.00 109 ASN A O 7
ATOM 12929 N N . ASN A 1 110 ? -1.8831 12.1717 2.4562 1.00 0.00 110 ASN A N 7
ATOM 12930 C CA . ASN A 1 110 ? -3.3089 12.0128 2.7549 1.00 0.00 110 ASN A CA 7
ATOM 12931 C C . ASN A 1 110 ? -3.6255 12.5844 4.1433 1.00 0.00 110 ASN A C 7
ATOM 12932 O O . ASN A 1 110 ? -4.0846 11.8705 5.0381 1.00 0.00 110 ASN A O 7
ATOM 12943 N N . ARG A 1 111 ? -3.3581 13.8818 4.3241 1.00 0.00 111 ARG A N 7
ATOM 12944 C CA . ARG A 1 111 ? -3.5809 14.6472 5.5394 1.00 0.00 111 ARG A CA 7
ATOM 12945 C C . ARG A 1 111 ? -3.1966 13.8557 6.8026 1.00 0.00 111 ARG A C 7
ATOM 12946 O O . ARG A 1 111 ? -2.0799 13.3388 6.8762 1.00 0.00 111 ARG A O 7
ATOM 12967 N N . GLY A 1 112 ? -4.0786 13.7914 7.7984 1.00 0.00 112 GLY A N 7
ATOM 12968 C CA . GLY A 1 112 ? -3.9420 13.1101 9.0572 1.00 0.00 112 GLY A CA 7
ATOM 12969 C C . GLY A 1 112 ? -5.3352 12.6611 9.4861 1.00 0.00 112 GLY A C 7
ATOM 12970 O O . GLY A 1 112 ? -6.2834 12.6257 8.6921 1.00 0.00 112 GLY A O 7
ATOM 12974 N N . PHE A 1 113 ? -5.4661 12.3512 10.7691 1.00 0.00 113 PHE A N 7
ATOM 12975 C CA . PHE A 1 113 ? -6.6996 11.8720 11.3981 1.00 0.00 113 PHE A CA 7
ATOM 12976 C C . PHE A 1 113 ? -7.1342 12.6318 12.6517 1.00 0.00 113 PHE A C 7
ATOM 12977 O O . PHE A 1 113 ? -8.1890 12.3642 13.2357 1.00 0.00 113 PHE A O 7
ATOM 12994 N N . GLY A 1 114 ? -6.3414 13.6171 13.0453 1.00 0.00 114 GLY A N 7
ATOM 12995 C CA . GLY A 1 114 ? -6.5511 14.4654 14.2186 1.00 0.00 114 GLY A CA 7
ATOM 12996 C C . GLY A 1 114 ? -6.7678 13.6443 15.4935 1.00 0.00 114 GLY A C 7
ATOM 13000 N N . GLY A 1 1 ? 11.9681 5.2904 -11.8526 1.00 0.00 1 GLY A N 8
ATOM 13001 C CA . GLY A 1 1 ? 12.3704 5.1692 -10.4439 1.00 0.00 1 GLY A CA 8
ATOM 13002 C C . GLY A 1 1 ? 13.2542 3.9484 -10.2070 1.00 0.00 1 GLY A C 8
ATOM 13003 O O . GLY A 1 1 ? 14.3403 3.8771 -10.7754 1.00 0.00 1 GLY A O 8
ATOM 13006 N N . ASN A 1 2 ? 12.8016 3.0045 -9.3603 1.00 0.00 2 ASN A N 8
ATOM 13007 C CA . ASN A 1 2 ? 13.4499 1.7462 -8.9516 1.00 0.00 2 ASN A CA 8
ATOM 13008 C C . ASN A 1 2 ? 14.9879 1.8528 -8.9262 1.00 0.00 2 ASN A C 8
ATOM 13009 O O . ASN A 1 2 ? 15.6613 1.2453 -9.7582 1.00 0.00 2 ASN A O 8
ATOM 13020 N N . THR A 1 3 ? 15.5455 2.6107 -7.9823 1.00 0.00 3 THR A N 8
ATOM 13021 C CA . THR A 1 3 ? 16.9892 2.8303 -7.8376 1.00 0.00 3 THR A CA 8
ATOM 13022 C C . THR A 1 3 ? 17.6588 1.6384 -7.1443 1.00 0.00 3 THR A C 8
ATOM 13023 O O . THR A 1 3 ? 18.2055 1.7653 -6.0493 1.00 0.00 3 THR A O 8
ATOM 13034 N N . ASP A 1 4 ? 17.5988 0.4664 -7.7730 1.00 0.00 4 ASP A N 8
ATOM 13035 C CA . ASP A 1 4 ? 18.1739 -0.7710 -7.2572 1.00 0.00 4 ASP A CA 8
ATOM 13036 C C . ASP A 1 4 ? 17.6208 -1.1314 -5.8692 1.00 0.00 4 ASP A C 8
ATOM 13037 O O . ASP A 1 4 ? 18.3107 -1.1113 -4.8524 1.00 0.00 4 ASP A O 8
ATOM 13046 N N . TYR A 1 5 ? 16.3279 -1.4389 -5.8219 1.00 0.00 5 TYR A N 8
ATOM 13047 C CA . TYR A 1 5 ? 15.5729 -1.8356 -4.6369 1.00 0.00 5 TYR A CA 8
ATOM 13048 C C . TYR A 1 5 ? 14.7005 -2.9979 -5.1180 1.00 0.00 5 TYR A C 8
ATOM 13049 O O . TYR A 1 5 ? 14.0466 -2.8802 -6.1578 1.00 0.00 5 TYR A O 8
ATOM 13067 N N . ASP A 1 6 ? 14.7265 -4.1263 -4.4191 1.00 0.00 6 ASP A N 8
ATOM 13068 C CA . ASP A 1 6 ? 13.9856 -5.3485 -4.7172 1.00 0.00 6 ASP A CA 8
ATOM 13069 C C . ASP A 1 6 ? 12.5196 -5.1826 -4.3206 1.00 0.00 6 ASP A C 8
ATOM 13070 O O . ASP A 1 6 ? 12.1560 -5.3749 -3.1624 1.00 0.00 6 ASP A O 8
ATOM 13079 N N . TRP A 1 7 ? 11.6698 -4.7616 -5.2605 1.00 0.00 7 TRP A N 8
ATOM 13080 C CA . TRP A 1 7 ? 10.2377 -4.5669 -5.0192 1.00 0.00 7 TRP A CA 8
ATOM 13081 C C . TRP A 1 7 ? 9.3900 -5.8265 -5.2225 1.00 0.00 7 TRP A C 8
ATOM 13082 O O . TRP A 1 7 ? 8.3315 -5.9399 -4.6092 1.00 0.00 7 TRP A O 8
ATOM 13103 N N . LYS A 1 8 ? 9.8337 -6.7849 -6.0430 1.00 0.00 8 LYS A N 8
ATOM 13104 C CA . LYS A 1 8 ? 9.0874 -8.0236 -6.2883 1.00 0.00 8 LYS A CA 8
ATOM 13105 C C . LYS A 1 8 ? 8.8876 -8.7754 -4.9692 1.00 0.00 8 LYS A C 8
ATOM 13106 O O . LYS A 1 8 ? 7.7934 -9.2380 -4.6625 1.00 0.00 8 LYS A O 8
ATOM 13125 N N . THR A 1 9 ? 9.9508 -8.8951 -4.1726 1.00 0.00 9 THR A N 8
ATOM 13126 C CA . THR A 1 9 ? 9.8626 -9.6123 -2.9087 1.00 0.00 9 THR A CA 8
ATOM 13127 C C . THR A 1 9 ? 8.9349 -8.9014 -1.9261 1.00 0.00 9 THR A C 8
ATOM 13128 O O . THR A 1 9 ? 8.3387 -9.5532 -1.0759 1.00 0.00 9 THR A O 8
ATOM 13139 N N . PHE A 1 10 ? 8.7826 -7.5805 -2.0331 1.00 0.00 10 PHE A N 8
ATOM 13140 C CA . PHE A 1 10 ? 7.9435 -6.8379 -1.1188 1.00 0.00 10 PHE A CA 8
ATOM 13141 C C . PHE A 1 10 ? 6.4916 -7.2305 -1.2989 1.00 0.00 10 PHE A C 8
ATOM 13142 O O . PHE A 1 10 ? 5.8337 -7.5572 -0.3123 1.00 0.00 10 PHE A O 8
ATOM 13159 N N . GLU A 1 11 ? 5.9771 -7.1757 -2.5295 1.00 0.00 11 GLU A N 8
ATOM 13160 C CA . GLU A 1 11 ? 4.5766 -7.5440 -2.7367 1.00 0.00 11 GLU A CA 8
ATOM 13161 C C . GLU A 1 11 ? 4.3961 -9.0208 -2.3685 1.00 0.00 11 GLU A C 8
ATOM 13162 O O . GLU A 1 11 ? 3.3897 -9.3919 -1.7642 1.00 0.00 11 GLU A O 8
ATOM 13174 N N . LYS A 1 12 ? 5.4094 -9.8536 -2.6255 1.00 0.00 12 LYS A N 8
ATOM 13175 C CA . LYS A 1 12 ? 5.3884 -11.2738 -2.3105 1.00 0.00 12 LYS A CA 8
ATOM 13176 C C . LYS A 1 12 ? 5.2966 -11.5176 -0.8035 1.00 0.00 12 LYS A C 8
ATOM 13177 O O . LYS A 1 12 ? 4.5119 -12.3713 -0.3910 1.00 0.00 12 LYS A O 8
ATOM 13196 N N . ASN A 1 13 ? 6.0565 -10.7907 0.0202 1.00 0.00 13 ASN A N 8
ATOM 13197 C CA . ASN A 1 13 ? 6.0863 -10.9461 1.4797 1.00 0.00 13 ASN A CA 8
ATOM 13198 C C . ASN A 1 13 ? 4.8737 -10.3123 2.1852 1.00 0.00 13 ASN A C 8
ATOM 13199 O O . ASN A 1 13 ? 4.7001 -10.5252 3.3863 1.00 0.00 13 ASN A O 8
ATOM 13210 N N . ALA A 1 14 ? 4.0299 -9.5458 1.4817 1.00 0.00 14 ALA A N 8
ATOM 13211 C CA . ALA A 1 14 ? 2.8450 -8.8949 2.0449 1.00 0.00 14 ALA A CA 8
ATOM 13212 C C . ALA A 1 14 ? 1.8720 -9.8995 2.6808 1.00 0.00 14 ALA A C 8
ATOM 13213 O O . ALA A 1 14 ? 1.9314 -11.1092 2.4351 1.00 0.00 14 ALA A O 8
ATOM 13220 N N . ARG A 1 15 ? 1.0008 -9.4005 3.5606 1.00 0.00 15 ARG A N 8
ATOM 13221 C CA . ARG A 1 15 ? -0.0080 -10.1543 4.2951 1.00 0.00 15 ARG A CA 8
ATOM 13222 C C . ARG A 1 15 ? -1.4043 -9.6842 3.8887 1.00 0.00 15 ARG A C 8
ATOM 13223 O O . ARG A 1 15 ? -1.6382 -8.5054 3.6257 1.00 0.00 15 ARG A O 8
ATOM 13244 N N . TYR A 1 16 ? -2.3386 -10.6239 3.9131 1.00 0.00 16 TYR A N 8
ATOM 13245 C CA . TYR A 1 16 ? -3.7465 -10.4589 3.5716 1.00 0.00 16 TYR A CA 8
ATOM 13246 C C . TYR A 1 16 ? -4.5762 -11.1036 4.6712 1.00 0.00 16 TYR A C 8
ATOM 13247 O O . TYR A 1 16 ? -4.2310 -12.2009 5.1276 1.00 0.00 16 TYR A O 8
ATOM 13265 N N . GLU A 1 17 ? -5.5917 -10.4039 5.1643 1.00 0.00 17 GLU A N 8
ATOM 13266 C CA . GLU A 1 17 ? -6.5020 -10.8749 6.1978 1.00 0.00 17 GLU A CA 8
ATOM 13267 C C . GLU A 1 17 ? -7.3185 -12.0598 5.6521 1.00 0.00 17 GLU A C 8
ATOM 13268 O O . GLU A 1 17 ? -7.3838 -12.2697 4.4323 1.00 0.00 17 GLU A O 8
ATOM 13280 N N . PRO A 1 18 ? -7.9182 -12.8765 6.5362 1.00 0.00 18 PRO A N 8
ATOM 13281 C CA . PRO A 1 18 ? -8.7023 -14.0188 6.1049 1.00 0.00 18 PRO A CA 8
ATOM 13282 C C . PRO A 1 18 ? -9.8853 -13.5452 5.2505 1.00 0.00 18 PRO A C 8
ATOM 13283 O O . PRO A 1 18 ? -10.6786 -12.7036 5.6721 1.00 0.00 18 PRO A O 8
ATOM 13294 N N . GLY A 1 19 ? -9.9891 -14.1020 4.0440 1.00 0.00 19 GLY A N 8
ATOM 13295 C CA . GLY A 1 19 ? -11.0210 -13.8097 3.0626 1.00 0.00 19 GLY A CA 8
ATOM 13296 C C . GLY A 1 19 ? -10.4850 -13.1143 1.8117 1.00 0.00 19 GLY A C 8
ATOM 13297 O O . GLY A 1 19 ? -11.1836 -13.1201 0.7934 1.00 0.00 19 GLY A O 8
ATOM 13301 N N . TYR A 1 20 ? -9.2510 -12.5942 1.8176 1.00 0.00 20 TYR A N 8
ATOM 13302 C CA . TYR A 1 20 ? -8.6592 -11.8940 0.6721 1.00 0.00 20 TYR A CA 8
ATOM 13303 C C . TYR A 1 20 ? -7.3786 -12.5817 0.1961 1.00 0.00 20 TYR A C 8
ATOM 13304 O O . TYR A 1 20 ? -6.9115 -13.5399 0.8138 1.00 0.00 20 TYR A O 8
ATOM 13322 N N . ASN A 1 21 ? -6.8447 -12.1527 -0.9486 1.00 0.00 21 ASN A N 8
ATOM 13323 C CA . ASN A 1 21 ? -5.6354 -12.6738 -1.5866 1.00 0.00 21 ASN A CA 8
ATOM 13324 C C . ASN A 1 21 ? -5.2029 -11.7165 -2.6888 1.00 0.00 21 ASN A C 8
ATOM 13325 O O . ASN A 1 21 ? -5.9974 -10.8737 -3.0991 1.00 0.00 21 ASN A O 8
ATOM 13336 N N . SER A 1 22 ? -3.9823 -11.8790 -3.2096 1.00 0.00 22 SER A N 8
ATOM 13337 C CA . SER A 1 22 ? -3.4482 -11.0462 -4.2799 1.00 0.00 22 SER A CA 8
ATOM 13338 C C . SER A 1 22 ? -4.2880 -11.1292 -5.5589 1.00 0.00 22 SER A C 8
ATOM 13339 O O . SER A 1 22 ? -4.2476 -10.1973 -6.3560 1.00 0.00 22 SER A O 8
ATOM 13347 N N . SER A 1 23 ? -5.0516 -12.2091 -5.7583 1.00 0.00 23 SER A N 8
ATOM 13348 C CA . SER A 1 23 ? -5.9018 -12.3921 -6.9273 1.00 0.00 23 SER A CA 8
ATOM 13349 C C . SER A 1 23 ? -7.2779 -11.7447 -6.7588 1.00 0.00 23 SER A C 8
ATOM 13350 O O . SER A 1 23 ? -7.9754 -11.5694 -7.7633 1.00 0.00 23 SER A O 8
ATOM 13358 N N . HIS A 1 24 ? -7.6730 -11.3665 -5.5371 1.00 0.00 24 HIS A N 8
ATOM 13359 C CA . HIS A 1 24 ? -8.9721 -10.7319 -5.3161 1.00 0.00 24 HIS A CA 8
ATOM 13360 C C . HIS A 1 24 ? -8.9428 -9.3670 -6.0354 1.00 0.00 24 HIS A C 8
ATOM 13361 O O . HIS A 1 24 ? -7.9449 -8.6487 -5.9043 1.00 0.00 24 HIS A O 8
ATOM 13374 N N . PRO A 1 25 ? -9.9951 -8.9976 -6.7981 1.00 0.00 25 PRO A N 8
ATOM 13375 C CA . PRO A 1 25 ? -10.1001 -7.7544 -7.5621 1.00 0.00 25 PRO A CA 8
ATOM 13376 C C . PRO A 1 25 ? -9.4838 -6.4941 -6.9600 1.00 0.00 25 PRO A C 8
ATOM 13377 O O . PRO A 1 25 ? -8.7970 -5.7627 -7.6738 1.00 0.00 25 PRO A O 8
ATOM 13388 N N . THR A 1 26 ? -9.7116 -6.2091 -5.6803 1.00 0.00 26 THR A N 8
ATOM 13389 C CA . THR A 1 26 ? -9.1654 -5.0089 -5.0647 1.00 0.00 26 THR A CA 8
ATOM 13390 C C . THR A 1 26 ? -7.6332 -5.0438 -5.0281 1.00 0.00 26 THR A C 8
ATOM 13391 O O . THR A 1 26 ? -6.9871 -4.1126 -5.5025 1.00 0.00 26 THR A O 8
ATOM 13402 N N . ILE A 1 27 ? -7.0531 -6.1203 -4.4945 1.00 0.00 27 ILE A N 8
ATOM 13403 C CA . ILE A 1 27 ? -5.6166 -6.2975 -4.3439 1.00 0.00 27 ILE A CA 8
ATOM 13404 C C . ILE A 1 27 ? -4.8846 -6.4398 -5.6806 1.00 0.00 27 ILE A C 8
ATOM 13405 O O . ILE A 1 27 ? -3.8494 -5.7913 -5.8376 1.00 0.00 27 ILE A O 8
ATOM 13421 N N . VAL A 1 28 ? -5.3871 -7.2199 -6.6497 1.00 0.00 28 VAL A N 8
ATOM 13422 C CA . VAL A 1 28 ? -4.6829 -7.3590 -7.9331 1.00 0.00 28 VAL A CA 8
ATOM 13423 C C . VAL A 1 28 ? -4.4746 -5.9631 -8.5401 1.00 0.00 28 VAL A C 8
ATOM 13424 O O . VAL A 1 28 ? -3.3722 -5.6327 -8.9852 1.00 0.00 28 VAL A O 8
ATOM 13437 N N . MET A 1 29 ? -5.5256 -5.1348 -8.5166 1.00 0.00 29 MET A N 8
ATOM 13438 C CA . MET A 1 29 ? -5.5017 -3.7710 -9.0203 1.00 0.00 29 MET A CA 8
ATOM 13439 C C . MET A 1 29 ? -4.5870 -2.9063 -8.1441 1.00 0.00 29 MET A C 8
ATOM 13440 O O . MET A 1 29 ? -3.7888 -2.1260 -8.6706 1.00 0.00 29 MET A O 8
ATOM 13454 N N . PHE A 1 30 ? -4.6867 -3.0345 -6.8182 1.00 0.00 30 PHE A N 8
ATOM 13455 C CA . PHE A 1 30 ? -3.8801 -2.2676 -5.8826 1.00 0.00 30 PHE A CA 8
ATOM 13456 C C . PHE A 1 30 ? -2.4017 -2.3700 -6.2405 1.00 0.00 30 PHE A C 8
ATOM 13457 O O . PHE A 1 30 ? -1.7212 -1.3449 -6.3445 1.00 0.00 30 PHE A O 8
ATOM 13474 N N . TRP A 1 31 ? -1.9086 -3.5930 -6.4657 1.00 0.00 31 TRP A N 8
ATOM 13475 C CA . TRP A 1 31 ? -0.5136 -3.7762 -6.8160 1.00 0.00 31 TRP A CA 8
ATOM 13476 C C . TRP A 1 31 ? -0.1589 -3.0479 -8.1104 1.00 0.00 31 TRP A C 8
ATOM 13477 O O . TRP A 1 31 ? 0.9560 -2.5353 -8.1963 1.00 0.00 31 TRP A O 8
ATOM 13498 N N . LYS A 1 32 ? -1.0602 -2.9373 -9.0985 1.00 0.00 32 LYS A N 8
ATOM 13499 C CA . LYS A 1 32 ? -0.7500 -2.2127 -10.3393 1.00 0.00 32 LYS A CA 8
ATOM 13500 C C . LYS A 1 32 ? -0.2879 -0.8032 -9.9835 1.00 0.00 32 LYS A C 8
ATOM 13501 O O . LYS A 1 32 ? 0.7488 -0.3661 -10.4867 1.00 0.00 32 LYS A O 8
ATOM 13520 N N . ALA A 1 33 ? -1.0243 -0.1177 -9.0943 1.00 0.00 33 ALA A N 8
ATOM 13521 C CA . ALA A 1 33 ? -0.6582 1.2342 -8.6764 1.00 0.00 33 ALA A CA 8
ATOM 13522 C C . ALA A 1 33 ? 0.7438 1.2688 -8.0739 1.00 0.00 33 ALA A C 8
ATOM 13523 O O . ALA A 1 33 ? 1.4851 2.2112 -8.3390 1.00 0.00 33 ALA A O 8
ATOM 13530 N N . PHE A 1 34 ? 1.0954 0.2560 -7.2796 1.00 0.00 34 PHE A N 8
ATOM 13531 C CA . PHE A 1 34 ? 2.3876 0.1009 -6.6211 1.00 0.00 34 PHE A CA 8
ATOM 13532 C C . PHE A 1 34 ? 3.5244 -0.1685 -7.6253 1.00 0.00 34 PHE A C 8
ATOM 13533 O O . PHE A 1 34 ? 4.6731 0.1814 -7.3343 1.00 0.00 34 PHE A O 8
ATOM 13550 N N . HIS A 1 35 ? 3.2411 -0.7928 -8.7742 1.00 0.00 35 HIS A N 8
ATOM 13551 C CA . HIS A 1 35 ? 4.2331 -1.0998 -9.8012 1.00 0.00 35 HIS A CA 8
ATOM 13552 C C . HIS A 1 35 ? 4.4733 0.0888 -10.7515 1.00 0.00 35 HIS A C 8
ATOM 13553 O O . HIS A 1 35 ? 5.6334 0.3342 -11.1027 1.00 0.00 35 HIS A O 8
ATOM 13566 N N . LYS A 1 36 ? 3.4219 0.8254 -11.1584 1.00 0.00 36 LYS A N 8
ATOM 13567 C CA . LYS A 1 36 ? 3.5178 1.9662 -12.0935 1.00 0.00 36 LYS A CA 8
ATOM 13568 C C . LYS A 1 36 ? 4.2172 3.2161 -11.5493 1.00 0.00 36 LYS A C 8
ATOM 13569 O O . LYS A 1 36 ? 4.9108 3.8843 -12.3215 1.00 0.00 36 LYS A O 8
ATOM 13588 N N . LEU A 1 37 ? 4.0665 3.5343 -10.2657 1.00 0.00 37 LEU A N 8
ATOM 13589 C CA . LEU A 1 37 ? 4.6674 4.7197 -9.6453 1.00 0.00 37 LEU A CA 8
ATOM 13590 C C . LEU A 1 37 ? 6.2035 4.7000 -9.6238 1.00 0.00 37 LEU A C 8
ATOM 13591 O O . LEU A 1 37 ? 6.8166 3.6623 -9.8960 1.00 0.00 37 LEU A O 8
ATOM 13607 N N . THR A 1 38 ? 6.8286 5.8316 -9.2865 1.00 0.00 38 THR A N 8
ATOM 13608 C CA . THR A 1 38 ? 8.2779 5.9795 -9.2038 1.00 0.00 38 THR A CA 8
ATOM 13609 C C . THR A 1 38 ? 8.7812 5.6281 -7.8045 1.00 0.00 38 THR A C 8
ATOM 13610 O O . THR A 1 38 ? 8.0129 5.3186 -6.8903 1.00 0.00 38 THR A O 8
ATOM 13621 N N . LEU A 1 39 ? 10.1009 5.6711 -7.6486 1.00 0.00 39 LEU A N 8
ATOM 13622 C CA . LEU A 1 39 ? 10.7874 5.3533 -6.4112 1.00 0.00 39 LEU A CA 8
ATOM 13623 C C . LEU A 1 39 ? 10.3667 6.2907 -5.2862 1.00 0.00 39 LEU A C 8
ATOM 13624 O O . LEU A 1 39 ? 9.9741 5.8371 -4.2156 1.00 0.00 39 LEU A O 8
ATOM 13640 N N . GLU A 1 40 ? 10.3872 7.5952 -5.5487 1.00 0.00 40 GLU A N 8
ATOM 13641 C CA . GLU A 1 40 ? 10.0313 8.6281 -4.5805 1.00 0.00 40 GLU A CA 8
ATOM 13642 C C . GLU A 1 40 ? 8.5983 8.4107 -4.0871 1.00 0.00 40 GLU A C 8
ATOM 13643 O O . GLU A 1 40 ? 8.3206 8.4686 -2.8883 1.00 0.00 40 GLU A O 8
ATOM 13655 N N . GLU A 1 41 ? 7.6851 8.1103 -5.0135 1.00 0.00 41 GLU A N 8
ATOM 13656 C CA . GLU A 1 41 ? 6.2826 7.8602 -4.7136 1.00 0.00 41 GLU A CA 8
ATOM 13657 C C . GLU A 1 41 ? 6.1840 6.6723 -3.7447 1.00 0.00 41 GLU A C 8
ATOM 13658 O O . GLU A 1 41 ? 5.4949 6.7624 -2.7263 1.00 0.00 41 GLU A O 8
ATOM 13670 N N . LYS A 1 42 ? 6.8772 5.5492 -4.0000 1.00 0.00 42 LYS A N 8
ATOM 13671 C CA . LYS A 1 42 ? 6.7734 4.4338 -3.0543 1.00 0.00 42 LYS A CA 8
ATOM 13672 C C . LYS A 1 42 ? 7.4598 4.7230 -1.7319 1.00 0.00 42 LYS A C 8
ATOM 13673 O O . LYS A 1 42 ? 7.0356 4.1455 -0.7341 1.00 0.00 42 LYS A O 8
ATOM 13692 N N . LYS A 1 43 ? 8.4841 5.5799 -1.6793 1.00 0.00 43 LYS A N 8
ATOM 13693 C CA . LYS A 1 43 ? 9.1138 5.8905 -0.3983 1.00 0.00 43 LYS A CA 8
ATOM 13694 C C . LYS A 1 43 ? 8.0328 6.5493 0.4489 1.00 0.00 43 LYS A C 8
ATOM 13695 O O . LYS A 1 43 ? 7.8357 6.1488 1.5908 1.00 0.00 43 LYS A O 8
ATOM 13714 N N . LYS A 1 44 ? 7.2764 7.5026 -0.1121 1.00 0.00 44 LYS A N 8
ATOM 13715 C CA . LYS A 1 44 ? 6.1961 8.1618 0.6186 1.00 0.00 44 LYS A CA 8
ATOM 13716 C C . LYS A 1 44 ? 5.1970 7.1282 1.1148 1.00 0.00 44 LYS A C 8
ATOM 13717 O O . LYS A 1 44 ? 4.7621 7.2242 2.2575 1.00 0.00 44 LYS A O 8
ATOM 13736 N N . PHE A 1 45 ? 4.8329 6.1515 0.2796 1.00 0.00 45 PHE A N 8
ATOM 13737 C CA . PHE A 1 45 ? 3.8837 5.1039 0.6314 1.00 0.00 45 PHE A CA 8
ATOM 13738 C C . PHE A 1 45 ? 4.3934 4.3088 1.8344 1.00 0.00 45 PHE A C 8
ATOM 13739 O O . PHE A 1 45 ? 3.6547 4.0568 2.7963 1.00 0.00 45 PHE A O 8
ATOM 13756 N N . LEU A 1 46 ? 5.6628 3.9042 1.7956 1.00 0.00 46 LEU A N 8
ATOM 13757 C CA . LEU A 1 46 ? 6.2534 3.1600 2.8923 1.00 0.00 46 LEU A CA 8
ATOM 13758 C C . LEU A 1 46 ? 6.1522 4.0112 4.1444 1.00 0.00 46 LEU A C 8
ATOM 13759 O O . LEU A 1 46 ? 5.5530 3.5597 5.1082 1.00 0.00 46 LEU A O 8
ATOM 13775 N N . VAL A 1 47 ? 6.6534 5.2482 4.1131 1.00 0.00 47 VAL A N 8
ATOM 13776 C CA . VAL A 1 47 ? 6.6336 6.1502 5.2657 1.00 0.00 47 VAL A CA 8
ATOM 13777 C C . VAL A 1 47 ? 5.2011 6.4674 5.7333 1.00 0.00 47 VAL A C 8
ATOM 13778 O O . VAL A 1 47 ? 4.9866 6.8204 6.8926 1.00 0.00 47 VAL A O 8
ATOM 13791 N N . PHE A 1 48 ? 4.1998 6.3174 4.8695 1.00 0.00 48 PHE A N 8
ATOM 13792 C CA . PHE A 1 48 ? 2.8000 6.5472 5.1943 1.00 0.00 48 PHE A CA 8
ATOM 13793 C C . PHE A 1 48 ? 2.2659 5.3572 6.0111 1.00 0.00 48 PHE A C 8
ATOM 13794 O O . PHE A 1 48 ? 1.2131 5.4897 6.6370 1.00 0.00 48 PHE A O 8
ATOM 13811 N N . LEU A 1 49 ? 2.9782 4.2175 6.0640 1.00 0.00 49 LEU A N 8
ATOM 13812 C CA . LEU A 1 49 ? 2.5440 3.0216 6.7773 1.00 0.00 49 LEU A CA 8
ATOM 13813 C C . LEU A 1 49 ? 3.5202 2.6003 7.8629 1.00 0.00 49 LEU A C 8
ATOM 13814 O O . LEU A 1 49 ? 3.1279 1.9254 8.8126 1.00 0.00 49 LEU A O 8
ATOM 13830 N N . THR A 1 50 ? 4.7772 3.0051 7.7438 1.00 0.00 50 THR A N 8
ATOM 13831 C CA . THR A 1 50 ? 5.8109 2.6462 8.6719 1.00 0.00 50 THR A CA 8
ATOM 13832 C C . THR A 1 50 ? 6.0545 3.6921 9.7568 1.00 0.00 50 THR A C 8
ATOM 13833 O O . THR A 1 50 ? 5.6912 4.8638 9.6352 1.00 0.00 50 THR A O 8
ATOM 13844 N N . GLY A 1 51 ? 6.7620 3.2714 10.8059 1.00 0.00 51 GLY A N 8
ATOM 13845 C CA . GLY A 1 51 ? 7.1289 4.1067 11.9387 1.00 0.00 51 GLY A CA 8
ATOM 13846 C C . GLY A 1 51 ? 8.5320 4.6733 11.7727 1.00 0.00 51 GLY A C 8
ATOM 13847 O O . GLY A 1 51 ? 9.1371 5.0942 12.7584 1.00 0.00 51 GLY A O 8
ATOM 13851 N N . THR A 1 52 ? 9.0922 4.6323 10.5643 1.00 0.00 52 THR A N 8
ATOM 13852 C CA . THR A 1 52 ? 10.4222 5.1379 10.2900 1.00 0.00 52 THR A CA 8
ATOM 13853 C C . THR A 1 52 ? 10.4189 5.7097 8.8741 1.00 0.00 52 THR A C 8
ATOM 13854 O O . THR A 1 52 ? 9.8244 5.1276 7.9586 1.00 0.00 52 THR A O 8
ATOM 13865 N N . ASP A 1 53 ? 11.0924 6.8463 8.7108 1.00 0.00 53 ASP A N 8
ATOM 13866 C CA . ASP A 1 53 ? 11.2303 7.5874 7.4658 1.00 0.00 53 ASP A CA 8
ATOM 13867 C C . ASP A 1 53 ? 12.3922 7.0394 6.6333 1.00 0.00 53 ASP A C 8
ATOM 13868 O O . ASP A 1 53 ? 13.2387 6.3147 7.1725 1.00 0.00 53 ASP A O 8
ATOM 13877 N N . ARG A 1 54 ? 12.4194 7.3769 5.3340 1.00 0.00 54 ARG A N 8
ATOM 13878 C CA . ARG A 1 54 ? 13.3945 7.0517 4.2774 1.00 0.00 54 ARG A CA 8
ATOM 13879 C C . ARG A 1 54 ? 14.1107 5.7042 4.4245 1.00 0.00 54 ARG A C 8
ATOM 13880 O O . ARG A 1 54 ? 15.3027 5.5930 4.1234 1.00 0.00 54 ARG A O 8
ATOM 13901 N N . LEU A 1 55 ? 13.3793 4.6845 4.8585 1.00 0.00 55 LEU A N 8
ATOM 13902 C CA . LEU A 1 55 ? 13.8581 3.3237 5.0888 1.00 0.00 55 LEU A CA 8
ATOM 13903 C C . LEU A 1 55 ? 14.6830 2.8231 3.9024 1.00 0.00 55 LEU A C 8
ATOM 13904 O O . LEU A 1 55 ? 14.3483 3.0960 2.7473 1.00 0.00 55 LEU A O 8
ATOM 13920 N N . GLN A 1 56 ? 15.7833 2.1318 4.2093 1.00 0.00 56 GLN A N 8
ATOM 13921 C CA . GLN A 1 56 ? 16.7139 1.5867 3.2275 1.00 0.00 56 GLN A CA 8
ATOM 13922 C C . GLN A 1 56 ? 16.2301 0.2378 2.6688 1.00 0.00 56 GLN A C 8
ATOM 13923 O O . GLN A 1 56 ? 15.1587 -0.2568 3.0355 1.00 0.00 56 GLN A O 8
ATOM 13937 N N . MET A 1 57 ? 17.0119 -0.3442 1.7525 1.00 0.00 57 MET A N 8
ATOM 13938 C CA . MET A 1 57 ? 16.7254 -1.6265 1.1105 1.00 0.00 57 MET A CA 8
ATOM 13939 C C . MET A 1 57 ? 16.7849 -2.7685 2.1229 1.00 0.00 57 MET A C 8
ATOM 13940 O O . MET A 1 57 ? 15.9259 -3.6504 2.0870 1.00 0.00 57 MET A O 8
ATOM 13954 N N . LYS A 1 58 ? 17.7768 -2.7565 3.0251 1.00 0.00 58 LYS A N 8
ATOM 13955 C CA . LYS A 1 58 ? 17.9274 -3.7985 4.0371 1.00 0.00 58 LYS A CA 8
ATOM 13956 C C . LYS A 1 58 ? 16.6331 -3.9416 4.8247 1.00 0.00 58 LYS A C 8
ATOM 13957 O O . LYS A 1 58 ? 16.1452 -5.0538 5.0036 1.00 0.00 58 LYS A O 8
ATOM 13976 N N . ASP A 1 59 ? 16.0421 -2.8136 5.2195 1.00 0.00 59 ASP A N 8
ATOM 13977 C CA . ASP A 1 59 ? 14.7968 -2.7743 5.9685 1.00 0.00 59 ASP A CA 8
ATOM 13978 C C . ASP A 1 59 ? 13.6442 -3.3263 5.1291 1.00 0.00 59 ASP A C 8
ATOM 13979 O O . ASP A 1 59 ? 12.8981 -4.1968 5.5911 1.00 0.00 59 ASP A O 8
ATOM 13988 N N . LEU A 1 60 ? 13.5382 -2.8474 3.8832 1.00 0.00 60 LEU A N 8
ATOM 13989 C CA . LEU A 1 60 ? 12.5068 -3.2163 2.9174 1.00 0.00 60 LEU A CA 8
ATOM 13990 C C . LEU A 1 60 ? 12.3739 -4.7255 2.7719 1.00 0.00 60 LEU A C 8
ATOM 13991 O O . LEU A 1 60 ? 11.2559 -5.2372 2.7505 1.00 0.00 60 LEU A O 8
ATOM 14007 N N . ASN A 1 61 ? 13.4944 -5.4505 2.7444 1.00 0.00 61 ASN A N 8
ATOM 14008 C CA . ASN A 1 61 ? 13.4906 -6.9044 2.5990 1.00 0.00 61 ASN A CA 8
ATOM 14009 C C . ASN A 1 61 ? 12.7580 -7.6498 3.7261 1.00 0.00 61 ASN A C 8
ATOM 14010 O O . ASN A 1 61 ? 12.5212 -8.8478 3.5922 1.00 0.00 61 ASN A O 8
ATOM 14021 N N . ASN A 1 62 ? 12.4074 -6.9730 4.8250 1.00 0.00 62 ASN A N 8
ATOM 14022 C CA . ASN A 1 62 ? 11.6791 -7.5372 5.9649 1.00 0.00 62 ASN A CA 8
ATOM 14023 C C . ASN A 1 62 ? 10.3447 -6.8135 6.1697 1.00 0.00 62 ASN A C 8
ATOM 14024 O O . ASN A 1 62 ? 9.5765 -7.1950 7.0540 1.00 0.00 62 ASN A O 8
ATOM 14035 N N . MET A 1 63 ? 10.1028 -5.7205 5.4423 1.00 0.00 63 MET A N 8
ATOM 14036 C CA . MET A 1 63 ? 8.8823 -4.9391 5.5424 1.00 0.00 63 MET A CA 8
ATOM 14037 C C . MET A 1 63 ? 7.7512 -5.6576 4.8116 1.00 0.00 63 MET A C 8
ATOM 14038 O O . MET A 1 63 ? 7.9452 -6.1432 3.6935 1.00 0.00 63 MET A O 8
ATOM 14052 N N . LYS A 1 64 ? 6.5918 -5.7384 5.4580 1.00 0.00 64 LYS A N 8
ATOM 14053 C CA . LYS A 1 64 ? 5.3658 -6.3485 4.9578 1.00 0.00 64 LYS A CA 8
ATOM 14054 C C . LYS A 1 64 ? 4.2279 -5.3702 5.2244 1.00 0.00 64 LYS A C 8
ATOM 14055 O O . LYS A 1 64 ? 4.3699 -4.4745 6.0587 1.00 0.00 64 LYS A O 8
ATOM 14074 N N . ILE A 1 65 ? 3.1001 -5.5451 4.5533 1.00 0.00 65 ILE A N 8
ATOM 14075 C CA . ILE A 1 65 ? 1.9215 -4.7170 4.7410 1.00 0.00 65 ILE A CA 8
ATOM 14076 C C . ILE A 1 65 ? 0.7541 -5.6749 4.9498 1.00 0.00 65 ILE A C 8
ATOM 14077 O O . ILE A 1 65 ? 0.7225 -6.7476 4.3402 1.00 0.00 65 ILE A O 8
ATOM 14093 N N . THR A 1 66 ? -0.1951 -5.2940 5.8027 1.00 0.00 66 THR A N 8
ATOM 14094 C CA . THR A 1 66 ? -1.3699 -6.0920 6.0918 1.00 0.00 66 THR A CA 8
ATOM 14095 C C . THR A 1 66 ? -2.5975 -5.3250 5.5957 1.00 0.00 66 THR A C 8
ATOM 14096 O O . THR A 1 66 ? -2.9220 -4.2784 6.1579 1.00 0.00 66 THR A O 8
ATOM 14107 N N . PHE A 1 67 ? -3.2396 -5.7794 4.5180 1.00 0.00 67 PHE A N 8
ATOM 14108 C CA . PHE A 1 67 ? -4.4304 -5.1065 3.9974 1.00 0.00 67 PHE A CA 8
ATOM 14109 C C . PHE A 1 67 ? -5.6194 -5.4422 4.8985 1.00 0.00 67 PHE A C 8
ATOM 14110 O O . PHE A 1 67 ? -5.7243 -6.5759 5.3748 1.00 0.00 67 PHE A O 8
ATOM 14127 N N . CYS A 1 68 ? -6.5286 -4.4909 5.1051 1.00 0.00 68 CYS A N 8
ATOM 14128 C CA . CYS A 1 68 ? -7.7154 -4.6426 5.9360 1.00 0.00 68 CYS A CA 8
ATOM 14129 C C . CYS A 1 68 ? -8.8331 -3.7396 5.4019 1.00 0.00 68 CYS A C 8
ATOM 14130 O O . CYS A 1 68 ? -8.5733 -2.7150 4.7735 1.00 0.00 68 CYS A O 8
ATOM 14138 N N . CYS A 1 69 ? -10.0838 -4.1031 5.6697 1.00 0.00 69 CYS A N 8
ATOM 14139 C CA . CYS A 1 69 ? -11.2946 -3.3868 5.2907 1.00 0.00 69 CYS A CA 8
ATOM 14140 C C . CYS A 1 69 ? -12.2074 -3.4651 6.5279 1.00 0.00 69 CYS A C 8
ATOM 14141 O O . CYS A 1 69 ? -12.9346 -4.4514 6.6594 1.00 0.00 69 CYS A O 8
ATOM 14149 N N . PRO A 1 70 ? -12.1754 -2.4768 7.4423 1.00 0.00 70 PRO A N 8
ATOM 14150 C CA . PRO A 1 70 ? -12.9749 -2.4854 8.6669 1.00 0.00 70 PRO A CA 8
ATOM 14151 C C . PRO A 1 70 ? -14.4573 -2.8142 8.4686 1.00 0.00 70 PRO A C 8
ATOM 14152 O O . PRO A 1 70 ? -14.9874 -2.7359 7.3627 1.00 0.00 70 PRO A O 8
ATOM 14163 N N . GLU A 1 71 ? -15.1255 -3.1482 9.5769 1.00 0.00 71 GLU A N 8
ATOM 14164 C CA . GLU A 1 71 ? -16.5321 -3.5408 9.6779 1.00 0.00 71 GLU A CA 8
ATOM 14165 C C . GLU A 1 71 ? -17.4973 -2.6278 8.9072 1.00 0.00 71 GLU A C 8
ATOM 14166 O O . GLU A 1 71 ? -18.5950 -3.0460 8.5297 1.00 0.00 71 GLU A O 8
ATOM 14178 N N . SER A 1 72 ? -17.1014 -1.3781 8.6760 1.00 0.00 72 SER A N 8
ATOM 14179 C CA . SER A 1 72 ? -17.8848 -0.4182 7.9336 1.00 0.00 72 SER A CA 8
ATOM 14180 C C . SER A 1 72 ? -17.0249 0.3114 6.8975 1.00 0.00 72 SER A C 8
ATOM 14181 O O . SER A 1 72 ? -17.0704 1.5480 6.8476 1.00 0.00 72 SER A O 8
ATOM 14189 N N . TRP A 1 73 ? -16.1613 -0.4020 6.1522 1.00 0.00 73 TRP A N 8
ATOM 14190 C CA . TRP A 1 73 ? -15.3673 0.2408 5.1061 1.00 0.00 73 TRP A CA 8
ATOM 14191 C C . TRP A 1 73 ? -16.3684 0.8968 4.1297 1.00 0.00 73 TRP A C 8
ATOM 14192 O O . TRP A 1 73 ? -17.5055 0.4376 4.0017 1.00 0.00 73 TRP A O 8
ATOM 14213 N N . ASN A 1 74 ? -15.9720 1.9584 3.4225 1.00 0.00 74 ASN A N 8
ATOM 14214 C CA . ASN A 1 74 ? -16.8637 2.6454 2.4867 1.00 0.00 74 ASN A CA 8
ATOM 14215 C C . ASN A 1 74 ? -16.1761 2.7990 1.1448 1.00 0.00 74 ASN A C 8
ATOM 14216 O O . ASN A 1 74 ? -15.0105 3.1806 1.1078 1.00 0.00 74 ASN A O 8
ATOM 14227 N N . GLU A 1 75 ? -16.8852 2.5342 0.0498 1.00 0.00 75 GLU A N 8
ATOM 14228 C CA . GLU A 1 75 ? -16.3816 2.6459 -1.3215 1.00 0.00 75 GLU A CA 8
ATOM 14229 C C . GLU A 1 75 ? -15.8197 4.0472 -1.5937 1.00 0.00 75 GLU A C 8
ATOM 14230 O O . GLU A 1 75 ? -14.9288 4.2029 -2.4221 1.00 0.00 75 GLU A O 8
ATOM 14242 N N . ARG A 1 76 ? -16.3366 5.0606 -0.8990 1.00 0.00 76 ARG A N 8
ATOM 14243 C CA . ARG A 1 76 ? -15.9702 6.4605 -1.0449 1.00 0.00 76 ARG A CA 8
ATOM 14244 C C . ARG A 1 76 ? -14.9969 6.9624 0.0180 1.00 0.00 76 ARG A C 8
ATOM 14245 O O . ARG A 1 76 ? -14.7904 8.1726 0.0927 1.00 0.00 76 ARG A O 8
ATOM 14266 N N . ASP A 1 77 ? -14.4545 6.1074 0.8846 1.00 0.00 77 ASP A N 8
ATOM 14267 C CA . ASP A 1 77 ? -13.5329 6.5541 1.9118 1.00 0.00 77 ASP A CA 8
ATOM 14268 C C . ASP A 1 77 ? -12.0858 6.4518 1.4270 1.00 0.00 77 ASP A C 8
ATOM 14269 O O . ASP A 1 77 ? -11.7958 5.6759 0.5121 1.00 0.00 77 ASP A O 8
ATOM 14278 N N . PRO A 1 78 ? -11.1576 7.2137 2.0298 1.00 0.00 78 PRO A N 8
ATOM 14279 C CA . PRO A 1 78 ? -9.7553 7.2032 1.6499 1.00 0.00 78 PRO A CA 8
ATOM 14280 C C . PRO A 1 78 ? -8.9931 6.0592 2.3290 1.00 0.00 78 PRO A C 8
ATOM 14281 O O . PRO A 1 78 ? -9.4661 5.4219 3.2802 1.00 0.00 78 PRO A O 8
ATOM 14292 N N . ILE A 1 79 ? -7.7645 5.8430 1.8685 1.00 0.00 79 ILE A N 8
ATOM 14293 C CA . ILE A 1 79 ? -6.8665 4.8314 2.3972 1.00 0.00 79 ILE A CA 8
ATOM 14294 C C . ILE A 1 79 ? -6.3182 5.4455 3.6905 1.00 0.00 79 ILE A C 8
ATOM 14295 O O . ILE A 1 79 ? -5.7749 6.5505 3.6706 1.00 0.00 79 ILE A O 8
ATOM 14311 N N . ARG A 1 80 ? -6.4831 4.7697 4.8285 1.00 0.00 80 ARG A N 8
ATOM 14312 C CA . ARG A 1 80 ? -6.0340 5.2250 6.1422 1.00 0.00 80 ARG A CA 8
ATOM 14313 C C . ARG A 1 80 ? -5.1034 4.2043 6.7926 1.00 0.00 80 ARG A C 8
ATOM 14314 O O . ARG A 1 80 ? -5.5894 3.2801 7.4399 1.00 0.00 80 ARG A O 8
ATOM 14335 N N . ALA A 1 81 ? -3.7965 4.2800 6.5526 1.00 0.00 81 ALA A N 8
ATOM 14336 C CA . ALA A 1 81 ? -2.8381 3.3383 7.1314 1.00 0.00 81 ALA A CA 8
ATOM 14337 C C . ALA A 1 81 ? -2.5700 3.6245 8.6096 1.00 0.00 81 ALA A C 8
ATOM 14338 O O . ALA A 1 81 ? -2.5811 4.7872 9.0262 1.00 0.00 81 ALA A O 8
ATOM 14345 N N . LEU A 1 82 ? -2.2313 2.5838 9.3761 1.00 0.00 82 LEU A N 8
ATOM 14346 C CA . LEU A 1 82 ? -1.9130 2.6523 10.7979 1.00 0.00 82 LEU A CA 8
ATOM 14347 C C . LEU A 1 82 ? -0.5693 1.9794 11.0294 1.00 0.00 82 LEU A C 8
ATOM 14348 O O . LEU A 1 82 ? -0.3792 0.7845 10.7813 1.00 0.00 82 LEU A O 8
ATOM 14364 N N . THR A 1 83 ? 0.3479 2.7471 11.5993 1.00 0.00 83 THR A N 8
ATOM 14365 C CA . THR A 1 83 ? 1.6948 2.3177 11.9173 1.00 0.00 83 THR A CA 8
ATOM 14366 C C . THR A 1 83 ? 1.7424 1.1708 12.9357 1.00 0.00 83 THR A C 8
ATOM 14367 O O . THR A 1 83 ? 2.7411 0.4525 12.9648 1.00 0.00 83 THR A O 8
ATOM 14378 N N . CYS A 1 84 ? 0.6666 0.9509 13.7025 1.00 0.00 84 CYS A N 8
ATOM 14379 C CA . CYS A 1 84 ? 0.5051 -0.0662 14.7397 1.00 0.00 84 CYS A CA 8
ATOM 14380 C C . CYS A 1 84 ? 1.1772 -1.4010 14.3990 1.00 0.00 84 CYS A C 8
ATOM 14381 O O . CYS A 1 84 ? 1.8994 -1.9399 15.2365 1.00 0.00 84 CYS A O 8
ATOM 14389 N N . PHE A 1 85 ? 0.9365 -1.9304 13.1953 1.00 0.00 85 PHE A N 8
ATOM 14390 C CA . PHE A 1 85 ? 1.5184 -3.1825 12.7105 1.00 0.00 85 PHE A CA 8
ATOM 14391 C C . PHE A 1 85 ? 1.6227 -3.1564 11.1825 1.00 0.00 85 PHE A C 8
ATOM 14392 O O . PHE A 1 85 ? 1.4609 -4.1877 10.5278 1.00 0.00 85 PHE A O 8
ATOM 14409 N N . SER A 1 86 ? 1.9045 -1.9816 10.6041 1.00 0.00 86 SER A N 8
ATOM 14410 C CA . SER A 1 86 ? 2.0040 -1.8014 9.1590 1.00 0.00 86 SER A CA 8
ATOM 14411 C C . SER A 1 86 ? 0.6639 -2.2597 8.5192 1.00 0.00 86 SER A C 8
ATOM 14412 O O . SER A 1 86 ? 0.6644 -3.0627 7.5771 1.00 0.00 86 SER A O 8
ATOM 14420 N N . VAL A 1 87 ? -0.4906 -1.8524 9.0802 1.00 0.00 87 VAL A N 8
ATOM 14421 C CA . VAL A 1 87 ? -1.8077 -2.2275 8.5575 1.00 0.00 87 VAL A CA 8
ATOM 14422 C C . VAL A 1 87 ? -2.2826 -1.0897 7.6583 1.00 0.00 87 VAL A C 8
ATOM 14423 O O . VAL A 1 87 ? -2.0222 0.0853 7.9311 1.00 0.00 87 VAL A O 8
ATOM 14436 N N . LEU A 1 88 ? -2.9650 -1.4417 6.5735 1.00 0.00 88 LEU A N 8
ATOM 14437 C CA . LEU A 1 88 ? -3.4504 -0.5142 5.5736 1.00 0.00 88 LEU A CA 8
ATOM 14438 C C . LEU A 1 88 ? -4.9397 -0.7060 5.3235 1.00 0.00 88 LEU A C 8
ATOM 14439 O O . LEU A 1 88 ? -5.3418 -1.7326 4.7718 1.00 0.00 88 LEU A O 8
ATOM 14455 N N . PHE A 1 89 ? -5.7567 0.2730 5.7202 1.00 0.00 89 PHE A N 8
ATOM 14456 C CA . PHE A 1 89 ? -7.1929 0.2025 5.5006 1.00 0.00 89 PHE A CA 8
ATOM 14457 C C . PHE A 1 89 ? -7.3974 0.5410 4.0231 1.00 0.00 89 PHE A C 8
ATOM 14458 O O . PHE A 1 89 ? -6.9652 1.5999 3.5549 1.00 0.00 89 PHE A O 8
ATOM 14475 N N . LEU A 1 90 ? -8.0206 -0.3793 3.2905 1.00 0.00 90 LEU A N 8
ATOM 14476 C CA . LEU A 1 90 ? -8.3182 -0.3104 1.8696 1.00 0.00 90 LEU A CA 8
ATOM 14477 C C . LEU A 1 90 ? -9.7711 -0.7469 1.6526 1.00 0.00 90 LEU A C 8
ATOM 14478 O O . LEU A 1 90 ? -10.0725 -1.9256 1.8654 1.00 0.00 90 LEU A O 8
ATOM 14494 N N . PRO A 1 91 ? -10.7004 0.1587 1.3076 1.00 0.00 91 PRO A N 8
ATOM 14495 C CA . PRO A 1 91 ? -12.0839 -0.2234 1.0575 1.00 0.00 91 PRO A CA 8
ATOM 14496 C C . PRO A 1 91 ? -12.1488 -1.0112 -0.2641 1.00 0.00 91 PRO A C 8
ATOM 14497 O O . PRO A 1 91 ? -11.2266 -0.9564 -1.0825 1.00 0.00 91 PRO A O 8
ATOM 14508 N N . LYS A 1 92 ? -13.2415 -1.7426 -0.5104 1.00 0.00 92 LYS A N 8
ATOM 14509 C CA . LYS A 1 92 ? -13.3878 -2.5106 -1.7458 1.00 0.00 92 LYS A CA 8
ATOM 14510 C C . LYS A 1 92 ? -13.8250 -1.5644 -2.8703 1.00 0.00 92 LYS A C 8
ATOM 14511 O O . LYS A 1 92 ? -15.0054 -1.5166 -3.2306 1.00 0.00 92 LYS A O 8
ATOM 14530 N N . TYR A 1 93 ? -12.8801 -0.7993 -3.4168 1.00 0.00 93 TYR A N 8
ATOM 14531 C CA . TYR A 1 93 ? -13.1198 0.1409 -4.5044 1.00 0.00 93 TYR A CA 8
ATOM 14532 C C . TYR A 1 93 ? -13.6922 -0.6307 -5.6992 1.00 0.00 93 TYR A C 8
ATOM 14533 O O . TYR A 1 93 ? -13.1000 -1.6116 -6.1639 1.00 0.00 93 TYR A O 8
ATOM 14551 N N . SER A 1 94 ? -14.8453 -0.1917 -6.2006 1.00 0.00 94 SER A N 8
ATOM 14552 C CA . SER A 1 94 ? -15.5479 -0.8132 -7.3207 1.00 0.00 94 SER A CA 8
ATOM 14553 C C . SER A 1 94 ? -14.8913 -0.6370 -8.7001 1.00 0.00 94 SER A C 8
ATOM 14554 O O . SER A 1 94 ? -15.3607 -1.2737 -9.6444 1.00 0.00 94 SER A O 8
ATOM 14562 N N . THR A 1 95 ? -13.8532 0.1864 -8.8646 1.00 0.00 95 THR A N 8
ATOM 14563 C CA . THR A 1 95 ? -13.1883 0.3903 -10.1531 1.00 0.00 95 THR A CA 8
ATOM 14564 C C . THR A 1 95 ? -11.6666 0.4617 -9.9429 1.00 0.00 95 THR A C 8
ATOM 14565 O O . THR A 1 95 ? -11.2066 0.6175 -8.8069 1.00 0.00 95 THR A O 8
ATOM 14576 N N . MET A 1 96 ? -10.8698 0.2687 -11.0041 1.00 0.00 96 MET A N 8
ATOM 14577 C CA . MET A 1 96 ? -9.4165 0.3500 -10.8813 1.00 0.00 96 MET A CA 8
ATOM 14578 C C . MET A 1 96 ? -9.0121 1.8201 -10.7785 1.00 0.00 96 MET A C 8
ATOM 14579 O O . MET A 1 96 ? -8.1115 2.1480 -10.0144 1.00 0.00 96 MET A O 8
ATOM 14593 N N . GLU A 1 97 ? -9.7249 2.7136 -11.4679 1.00 0.00 97 GLU A N 8
ATOM 14594 C CA . GLU A 1 97 ? -9.4540 4.1478 -11.4600 1.00 0.00 97 GLU A CA 8
ATOM 14595 C C . GLU A 1 97 ? -9.5990 4.7543 -10.0605 1.00 0.00 97 GLU A C 8
ATOM 14596 O O . GLU A 1 97 ? -8.9011 5.7142 -9.7309 1.00 0.00 97 GLU A O 8
ATOM 14608 N N . THR A 1 98 ? -10.4818 4.2107 -9.2201 1.00 0.00 98 THR A N 8
ATOM 14609 C CA . THR A 1 98 ? -10.6596 4.7092 -7.8654 1.00 0.00 98 THR A CA 8
ATOM 14610 C C . THR A 1 98 ? -9.4849 4.2245 -7.0104 1.00 0.00 98 THR A C 8
ATOM 14611 O O . THR A 1 98 ? -8.8899 5.0270 -6.2893 1.00 0.00 98 THR A O 8
ATOM 14622 N N . VAL A 1 99 ? -9.0916 2.9480 -7.1139 1.00 0.00 99 VAL A N 8
ATOM 14623 C CA . VAL A 1 99 ? -7.9784 2.4373 -6.3114 1.00 0.00 99 VAL A CA 8
ATOM 14624 C C . VAL A 1 99 ? -6.6219 2.9938 -6.7839 1.00 0.00 99 VAL A C 8
ATOM 14625 O O . VAL A 1 99 ? -5.6994 3.1290 -5.9759 1.00 0.00 99 VAL A O 8
ATOM 14638 N N . GLU A 1 100 ? -6.4597 3.3234 -8.0690 1.00 0.00 100 GLU A N 8
ATOM 14639 C CA . GLU A 1 100 ? -5.2118 3.8780 -8.5929 1.00 0.00 100 GLU A CA 8
ATOM 14640 C C . GLU A 1 100 ? -5.0539 5.2998 -8.0523 1.00 0.00 100 GLU A C 8
ATOM 14641 O O . GLU A 1 100 ? -3.9711 5.6606 -7.5808 1.00 0.00 100 GLU A O 8
ATOM 14653 N N . GLU A 1 101 ? -6.1275 6.0930 -8.0659 1.00 0.00 101 GLU A N 8
ATOM 14654 C CA . GLU A 1 101 ? -6.1016 7.4540 -7.5553 1.00 0.00 101 GLU A CA 8
ATOM 14655 C C . GLU A 1 101 ? -5.9657 7.4745 -6.0369 1.00 0.00 101 GLU A C 8
ATOM 14656 O O . GLU A 1 101 ? -5.3216 8.3780 -5.5029 1.00 0.00 101 GLU A O 8
ATOM 14668 N N . ALA A 1 102 ? -6.5268 6.4782 -5.3444 1.00 0.00 102 ALA A N 8
ATOM 14669 C CA . ALA A 1 102 ? -6.4397 6.3970 -3.8967 1.00 0.00 102 ALA A CA 8
ATOM 14670 C C . ALA A 1 102 ? -4.9697 6.2794 -3.4772 1.00 0.00 102 ALA A C 8
ATOM 14671 O O . ALA A 1 102 ? -4.5910 6.8447 -2.4486 1.00 0.00 102 ALA A O 8
ATOM 14678 N N . LEU A 1 103 ? -4.1497 5.5602 -4.2614 1.00 0.00 103 LEU A N 8
ATOM 14679 C CA . LEU A 1 103 ? -2.7217 5.3883 -3.9912 1.00 0.00 103 LEU A CA 8
ATOM 14680 C C . LEU A 1 103 ? -2.0311 6.7551 -4.1078 1.00 0.00 103 LEU A C 8
ATOM 14681 O O . LEU A 1 103 ? -1.2639 7.1321 -3.2220 1.00 0.00 103 LEU A O 8
ATOM 14697 N N . GLN A 1 104 ? -2.3054 7.4908 -5.1945 1.00 0.00 104 GLN A N 8
ATOM 14698 C CA . GLN A 1 104 ? -1.7358 8.8152 -5.4535 1.00 0.00 104 GLN A CA 8
ATOM 14699 C C . GLN A 1 104 ? -2.0488 9.8019 -4.3183 1.00 0.00 104 GLN A C 8
ATOM 14700 O O . GLN A 1 104 ? -1.2339 10.6821 -4.0376 1.00 0.00 104 GLN A O 8
ATOM 14714 N N . GLU A 1 105 ? -3.1861 9.6453 -3.6399 1.00 0.00 105 GLU A N 8
ATOM 14715 C CA . GLU A 1 105 ? -3.5662 10.5107 -2.5339 1.00 0.00 105 GLU A CA 8
ATOM 14716 C C . GLU A 1 105 ? -2.6697 10.2241 -1.3212 1.00 0.00 105 GLU A C 8
ATOM 14717 O O . GLU A 1 105 ? -2.0554 11.1354 -0.7670 1.00 0.00 105 GLU A O 8
ATOM 14729 N N . ALA A 1 106 ? -2.5644 8.9483 -0.9297 1.00 0.00 106 ALA A N 8
ATOM 14730 C CA . ALA A 1 106 ? -1.7731 8.4917 0.2073 1.00 0.00 106 ALA A CA 8
ATOM 14731 C C . ALA A 1 106 ? -0.3459 9.0430 0.1734 1.00 0.00 106 ALA A C 8
ATOM 14732 O O . ALA A 1 106 ? 0.1467 9.6033 1.1597 1.00 0.00 106 ALA A O 8
ATOM 14739 N N . ILE A 1 107 ? 0.3364 8.8924 -0.9620 1.00 0.00 107 ILE A N 8
ATOM 14740 C CA . ILE A 1 107 ? 1.7122 9.3586 -1.1250 1.00 0.00 107 ILE A CA 8
ATOM 14741 C C . ILE A 1 107 ? 1.8417 10.8801 -0.9793 1.00 0.00 107 ILE A C 8
ATOM 14742 O O . ILE A 1 107 ? 2.8838 11.3534 -0.5257 1.00 0.00 107 ILE A O 8
ATOM 14758 N N . ASN A 1 108 ? 0.7994 11.6490 -1.3070 1.00 0.00 108 ASN A N 8
ATOM 14759 C CA . ASN A 1 108 ? 0.8136 13.1068 -1.1708 1.00 0.00 108 ASN A CA 8
ATOM 14760 C C . ASN A 1 108 ? 0.3647 13.5349 0.2340 1.00 0.00 108 ASN A C 8
ATOM 14761 O O . ASN A 1 108 ? 0.3511 14.7370 0.5193 1.00 0.00 108 ASN A O 8
ATOM 14772 N N . ASN A 1 109 ? 0.0995 12.5593 1.1142 1.00 0.00 109 ASN A N 8
ATOM 14773 C CA . ASN A 1 109 ? -0.3485 12.6165 2.5026 1.00 0.00 109 ASN A CA 8
ATOM 14774 C C . ASN A 1 109 ? -1.8375 12.8797 2.5136 1.00 0.00 109 ASN A C 8
ATOM 14775 O O . ASN A 1 109 ? -2.2516 14.0214 2.3279 1.00 0.00 109 ASN A O 8
ATOM 14786 N N . ASN A 1 110 ? -2.6427 11.8317 2.6963 1.00 0.00 110 ASN A N 8
ATOM 14787 C CA . ASN A 1 110 ? -4.0872 11.9971 2.7608 1.00 0.00 110 ASN A CA 8
ATOM 14788 C C . ASN A 1 110 ? -4.3479 12.7680 4.0527 1.00 0.00 110 ASN A C 8
ATOM 14789 O O . ASN A 1 110 ? -4.3672 12.1661 5.1267 1.00 0.00 110 ASN A O 8
ATOM 14800 N N . ARG A 1 111 ? -4.4983 14.0863 3.9250 1.00 0.00 111 ARG A N 8
ATOM 14801 C CA . ARG A 1 111 ? -4.7151 15.0993 4.9489 1.00 0.00 111 ARG A CA 8
ATOM 14802 C C . ARG A 1 111 ? -4.8965 14.5610 6.3509 1.00 0.00 111 ARG A C 8
ATOM 14803 O O . ARG A 1 111 ? -5.9837 14.1104 6.7244 1.00 0.00 111 ARG A O 8
ATOM 14824 N N . GLY A 1 112 ? -3.8109 14.6735 7.1079 1.00 0.00 112 GLY A N 8
ATOM 14825 C CA . GLY A 1 112 ? -3.7244 14.2440 8.4861 1.00 0.00 112 GLY A CA 8
ATOM 14826 C C . GLY A 1 112 ? -2.5723 13.2720 8.6870 1.00 0.00 112 GLY A C 8
ATOM 14827 O O . GLY A 1 112 ? -2.2596 12.4716 7.8025 1.00 0.00 112 GLY A O 8
ATOM 14831 N N . PHE A 1 113 ? -2.0077 13.3361 9.8942 1.00 0.00 113 PHE A N 8
ATOM 14832 C CA . PHE A 1 113 ? -0.8940 12.5726 10.4533 1.00 0.00 113 PHE A CA 8
ATOM 14833 C C . PHE A 1 113 ? 0.3445 12.4291 9.5518 1.00 0.00 113 PHE A C 8
ATOM 14834 O O . PHE A 1 113 ? 0.3933 12.8521 8.3972 1.00 0.00 113 PHE A O 8
ATOM 14851 N N . GLY A 1 114 ? 1.4098 11.8404 10.1036 1.00 0.00 114 GLY A N 8
ATOM 14852 C CA . GLY A 1 114 ? 2.6638 11.6323 9.3892 1.00 0.00 114 GLY A CA 8
ATOM 14853 C C . GLY A 1 114 ? 3.2807 12.9572 8.9289 1.00 0.00 114 GLY A C 8
ATOM 14857 N N . GLY A 1 1 ? 12.6819 5.8871 -12.8939 1.00 0.00 1 GLY A N 9
ATOM 14858 C CA . GLY A 1 1 ? 12.9841 6.1565 -11.4850 1.00 0.00 1 GLY A CA 9
ATOM 14859 C C . GLY A 1 1 ? 13.0962 4.8914 -10.6536 1.00 0.00 1 GLY A C 9
ATOM 14860 O O . GLY A 1 1 ? 13.8918 4.8894 -9.7176 1.00 0.00 1 GLY A O 9
ATOM 14863 N N . ASN A 1 2 ? 12.2978 3.8391 -10.9121 1.00 0.00 2 ASN A N 9
ATOM 14864 C CA . ASN A 1 2 ? 12.3436 2.5779 -10.1615 1.00 0.00 2 ASN A CA 9
ATOM 14865 C C . ASN A 1 2 ? 13.7641 2.0295 -10.1838 1.00 0.00 2 ASN A C 9
ATOM 14866 O O . ASN A 1 2 ? 14.2216 1.5511 -11.2265 1.00 0.00 2 ASN A O 9
ATOM 14877 N N . THR A 1 3 ? 14.4677 2.0914 -9.0584 1.00 0.00 3 THR A N 9
ATOM 14878 C CA . THR A 1 3 ? 15.8341 1.6274 -8.9859 1.00 0.00 3 THR A CA 9
ATOM 14879 C C . THR A 1 3 ? 16.1687 1.1038 -7.5941 1.00 0.00 3 THR A C 9
ATOM 14880 O O . THR A 1 3 ? 15.3384 1.1091 -6.6848 1.00 0.00 3 THR A O 9
ATOM 14891 N N . ASP A 1 4 ? 17.4007 0.6098 -7.5271 1.00 0.00 4 ASP A N 9
ATOM 14892 C CA . ASP A 1 4 ? 18.2377 0.0328 -6.4852 1.00 0.00 4 ASP A CA 9
ATOM 14893 C C . ASP A 1 4 ? 17.5454 -0.6205 -5.2817 1.00 0.00 4 ASP A C 9
ATOM 14894 O O . ASP A 1 4 ? 18.0679 -0.5692 -4.1674 1.00 0.00 4 ASP A O 9
ATOM 14903 N N . TYR A 1 5 ? 16.3931 -1.2541 -5.4917 1.00 0.00 5 TYR A N 9
ATOM 14904 C CA . TYR A 1 5 ? 15.5662 -1.9326 -4.4906 1.00 0.00 5 TYR A CA 9
ATOM 14905 C C . TYR A 1 5 ? 14.8422 -3.1328 -5.1192 1.00 0.00 5 TYR A C 9
ATOM 14906 O O . TYR A 1 5 ? 14.8282 -3.2690 -6.3410 1.00 0.00 5 TYR A O 9
ATOM 14924 N N . ASP A 1 6 ? 14.3038 -4.0286 -4.2916 1.00 0.00 6 ASP A N 9
ATOM 14925 C CA . ASP A 1 6 ? 13.5527 -5.2326 -4.6638 1.00 0.00 6 ASP A CA 9
ATOM 14926 C C . ASP A 1 6 ? 12.0890 -5.0317 -4.3020 1.00 0.00 6 ASP A C 9
ATOM 14927 O O . ASP A 1 6 ? 11.7295 -5.0993 -3.1206 1.00 0.00 6 ASP A O 9
ATOM 14936 N N . TRP A 1 7 ? 11.2668 -4.6748 -5.2787 1.00 0.00 7 TRP A N 9
ATOM 14937 C CA . TRP A 1 7 ? 9.8420 -4.4542 -5.0758 1.00 0.00 7 TRP A CA 9
ATOM 14938 C C . TRP A 1 7 ? 8.9909 -5.7222 -5.2115 1.00 0.00 7 TRP A C 9
ATOM 14939 O O . TRP A 1 7 ? 7.8856 -5.7679 -4.6711 1.00 0.00 7 TRP A O 9
ATOM 14960 N N . LYS A 1 8 ? 9.4760 -6.7485 -5.9193 1.00 0.00 8 LYS A N 9
ATOM 14961 C CA . LYS A 1 8 ? 8.7582 -8.0097 -6.1161 1.00 0.00 8 LYS A CA 9
ATOM 14962 C C . LYS A 1 8 ? 8.5837 -8.7314 -4.7905 1.00 0.00 8 LYS A C 9
ATOM 14963 O O . LYS A 1 8 ? 7.4956 -9.1685 -4.4248 1.00 0.00 8 LYS A O 9
ATOM 14982 N N . THR A 1 9 ? 9.6756 -8.8571 -4.0566 1.00 0.00 9 THR A N 9
ATOM 14983 C CA . THR A 1 9 ? 9.7005 -9.5260 -2.7815 1.00 0.00 9 THR A CA 9
ATOM 14984 C C . THR A 1 9 ? 8.7604 -8.8437 -1.7846 1.00 0.00 9 THR A C 9
ATOM 14985 O O . THR A 1 9 ? 8.2224 -9.5239 -0.9136 1.00 0.00 9 THR A O 9
ATOM 14996 N N . PHE A 1 10 ? 8.5327 -7.5328 -1.9030 1.00 0.00 10 PHE A N 9
ATOM 14997 C CA . PHE A 1 10 ? 7.6694 -6.8165 -0.9846 1.00 0.00 10 PHE A CA 9
ATOM 14998 C C . PHE A 1 10 ? 6.2227 -7.2232 -1.1860 1.00 0.00 10 PHE A C 9
ATOM 14999 O O . PHE A 1 10 ? 5.5594 -7.5550 -0.2054 1.00 0.00 10 PHE A O 9
ATOM 15016 N N . GLU A 1 11 ? 5.7155 -7.1742 -2.4192 1.00 0.00 11 GLU A N 9
ATOM 15017 C CA . GLU A 1 11 ? 4.3154 -7.5440 -2.6517 1.00 0.00 11 GLU A CA 9
ATOM 15018 C C . GLU A 1 11 ? 4.0818 -9.0121 -2.2723 1.00 0.00 11 GLU A C 9
ATOM 15019 O O . GLU A 1 11 ? 3.0943 -9.3368 -1.6056 1.00 0.00 11 GLU A O 9
ATOM 15031 N N . LYS A 1 12 ? 5.0667 -9.8709 -2.5693 1.00 0.00 12 LYS A N 9
ATOM 15032 C CA . LYS A 1 12 ? 5.0405 -11.2945 -2.2626 1.00 0.00 12 LYS A CA 9
ATOM 15033 C C . LYS A 1 12 ? 4.9453 -11.5097 -0.7512 1.00 0.00 12 LYS A C 9
ATOM 15034 O O . LYS A 1 12 ? 4.1592 -12.3403 -0.2865 1.00 0.00 12 LYS A O 9
ATOM 15053 N N . ASN A 1 13 ? 5.7168 -10.7618 0.0448 1.00 0.00 13 ASN A N 9
ATOM 15054 C CA . ASN A 1 13 ? 5.7498 -10.8958 1.5036 1.00 0.00 13 ASN A CA 9
ATOM 15055 C C . ASN A 1 13 ? 4.5793 -10.2630 2.2512 1.00 0.00 13 ASN A C 9
ATOM 15056 O O . ASN A 1 13 ? 4.4792 -10.4726 3.4659 1.00 0.00 13 ASN A O 9
ATOM 15067 N N . ALA A 1 14 ? 3.6991 -9.5143 1.5865 1.00 0.00 14 ALA A N 9
ATOM 15068 C CA . ALA A 1 14 ? 2.5577 -8.8667 2.2298 1.00 0.00 14 ALA A CA 9
ATOM 15069 C C . ALA A 1 14 ? 1.6269 -9.8632 2.9379 1.00 0.00 14 ALA A C 9
ATOM 15070 O O . ALA A 1 14 ? 1.6512 -11.0748 2.6888 1.00 0.00 14 ALA A O 9
ATOM 15077 N N . ARG A 1 15 ? 0.8421 -9.3230 3.8687 1.00 0.00 15 ARG A N 9
ATOM 15078 C CA . ARG A 1 15 ? -0.1454 -9.9951 4.6945 1.00 0.00 15 ARG A CA 9
ATOM 15079 C C . ARG A 1 15 ? -1.5156 -9.4972 4.2650 1.00 0.00 15 ARG A C 9
ATOM 15080 O O . ARG A 1 15 ? -1.7042 -8.3339 3.9119 1.00 0.00 15 ARG A O 9
ATOM 15101 N N . TYR A 1 16 ? -2.4761 -10.3964 4.3555 1.00 0.00 16 TYR A N 9
ATOM 15102 C CA . TYR A 1 16 ? -3.8649 -10.1893 3.9895 1.00 0.00 16 TYR A CA 9
ATOM 15103 C C . TYR A 1 16 ? -4.7093 -10.9311 5.0059 1.00 0.00 16 TYR A C 9
ATOM 15104 O O . TYR A 1 16 ? -4.4026 -12.0882 5.3142 1.00 0.00 16 TYR A O 9
ATOM 15122 N N . GLU A 1 17 ? -5.6662 -10.2526 5.6240 1.00 0.00 17 GLU A N 9
ATOM 15123 C CA . GLU A 1 17 ? -6.5682 -10.8611 6.5963 1.00 0.00 17 GLU A CA 9
ATOM 15124 C C . GLU A 1 17 ? -7.5578 -11.7522 5.7983 1.00 0.00 17 GLU A C 9
ATOM 15125 O O . GLU A 1 17 ? -7.5613 -11.6987 4.5607 1.00 0.00 17 GLU A O 9
ATOM 15137 N N . PRO A 1 18 ? -8.3681 -12.6138 6.4347 1.00 0.00 18 PRO A N 9
ATOM 15138 C CA . PRO A 1 18 ? -9.3053 -13.4663 5.7097 1.00 0.00 18 PRO A CA 9
ATOM 15139 C C . PRO A 1 18 ? -10.3296 -12.6639 4.9032 1.00 0.00 18 PRO A C 9
ATOM 15140 O O . PRO A 1 18 ? -10.5143 -11.4587 5.0985 1.00 0.00 18 PRO A O 9
ATOM 15151 N N . GLY A 1 19 ? -11.0183 -13.3461 3.9895 1.00 0.00 19 GLY A N 9
ATOM 15152 C CA . GLY A 1 19 ? -12.0424 -12.7792 3.1282 1.00 0.00 19 GLY A CA 9
ATOM 15153 C C . GLY A 1 19 ? -11.4921 -12.1295 1.8620 1.00 0.00 19 GLY A C 9
ATOM 15154 O O . GLY A 1 19 ? -12.2788 -11.8926 0.9469 1.00 0.00 19 GLY A O 9
ATOM 15158 N N . TYR A 1 20 ? -10.1844 -11.8734 1.7745 1.00 0.00 20 TYR A N 9
ATOM 15159 C CA . TYR A 1 20 ? -9.5091 -11.2798 0.6182 1.00 0.00 20 TYR A CA 9
ATOM 15160 C C . TYR A 1 20 ? -8.2644 -12.1211 0.3256 1.00 0.00 20 TYR A C 9
ATOM 15161 O O . TYR A 1 20 ? -7.9884 -13.0826 1.0553 1.00 0.00 20 TYR A O 9
ATOM 15179 N N . ASN A 1 21 ? -7.5337 -11.8378 -0.7541 1.00 0.00 21 ASN A N 9
ATOM 15180 C CA . ASN A 1 21 ? -6.3326 -12.5777 -1.1485 1.00 0.00 21 ASN A CA 9
ATOM 15181 C C . ASN A 1 21 ? -5.5175 -11.7884 -2.1662 1.00 0.00 21 ASN A C 9
ATOM 15182 O O . ASN A 1 21 ? -6.0179 -10.8011 -2.6889 1.00 0.00 21 ASN A O 9
ATOM 15193 N N . SER A 1 22 ? -4.2992 -12.2330 -2.4970 1.00 0.00 22 SER A N 9
ATOM 15194 C CA . SER A 1 22 ? -3.4587 -11.5391 -3.4742 1.00 0.00 22 SER A CA 9
ATOM 15195 C C . SER A 1 22 ? -4.0994 -11.4835 -4.8702 1.00 0.00 22 SER A C 9
ATOM 15196 O O . SER A 1 22 ? -3.9564 -10.4717 -5.5708 1.00 0.00 22 SER A O 9
ATOM 15204 N N . SER A 1 23 ? -4.7767 -12.5726 -5.2599 1.00 0.00 23 SER A N 9
ATOM 15205 C CA . SER A 1 23 ? -5.4618 -12.7034 -6.5372 1.00 0.00 23 SER A CA 9
ATOM 15206 C C . SER A 1 23 ? -6.8010 -11.9533 -6.5218 1.00 0.00 23 SER A C 9
ATOM 15207 O O . SER A 1 23 ? -7.3778 -11.7505 -7.5944 1.00 0.00 23 SER A O 9
ATOM 15215 N N . HIS A 1 24 ? -7.2817 -11.4663 -5.3612 1.00 0.00 24 HIS A N 9
ATOM 15216 C CA . HIS A 1 24 ? -8.5495 -10.7341 -5.3403 1.00 0.00 24 HIS A CA 9
ATOM 15217 C C . HIS A 1 24 ? -8.3375 -9.4477 -6.1637 1.00 0.00 24 HIS A C 9
ATOM 15218 O O . HIS A 1 24 ? -7.3243 -8.7750 -5.9799 1.00 0.00 24 HIS A O 9
ATOM 15231 N N . PRO A 1 25 ? -9.2716 -9.0902 -7.0765 1.00 0.00 25 PRO A N 9
ATOM 15232 C CA . PRO A 1 25 ? -9.1754 -7.9189 -7.9392 1.00 0.00 25 PRO A CA 9
ATOM 15233 C C . PRO A 1 25 ? -8.6033 -6.6649 -7.2958 1.00 0.00 25 PRO A C 9
ATOM 15234 O O . PRO A 1 25 ? -7.6001 -6.1670 -7.7940 1.00 0.00 25 PRO A O 9
ATOM 15245 N N . THR A 1 26 ? -9.1924 -6.1632 -6.2092 1.00 0.00 26 THR A N 9
ATOM 15246 C CA . THR A 1 26 ? -8.7233 -4.9577 -5.5395 1.00 0.00 26 THR A CA 9
ATOM 15247 C C . THR A 1 26 ? -7.2432 -5.0485 -5.1483 1.00 0.00 26 THR A C 9
ATOM 15248 O O . THR A 1 26 ? -6.5394 -4.0480 -5.2690 1.00 0.00 26 THR A O 9
ATOM 15259 N N . ILE A 1 27 ? -6.7656 -6.2048 -4.6751 1.00 0.00 27 ILE A N 9
ATOM 15260 C CA . ILE A 1 27 ? -5.3686 -6.3572 -4.2914 1.00 0.00 27 ILE A CA 9
ATOM 15261 C C . ILE A 1 27 ? -4.5279 -6.3277 -5.5729 1.00 0.00 27 ILE A C 9
ATOM 15262 O O . ILE A 1 27 ? -3.5939 -5.5311 -5.6354 1.00 0.00 27 ILE A O 9
ATOM 15278 N N . VAL A 1 28 ? -4.8334 -7.1460 -6.5907 1.00 0.00 28 VAL A N 9
ATOM 15279 C CA . VAL A 1 28 ? -4.0825 -7.1084 -7.8552 1.00 0.00 28 VAL A CA 9
ATOM 15280 C C . VAL A 1 28 ? -4.0206 -5.6543 -8.3698 1.00 0.00 28 VAL A C 9
ATOM 15281 O O . VAL A 1 28 ? -2.9543 -5.1658 -8.7357 1.00 0.00 28 VAL A O 9
ATOM 15294 N N . MET A 1 29 ? -5.1474 -4.9305 -8.3838 1.00 0.00 29 MET A N 9
ATOM 15295 C CA . MET A 1 29 ? -5.2341 -3.5429 -8.8396 1.00 0.00 29 MET A CA 9
ATOM 15296 C C . MET A 1 29 ? -4.3129 -2.6350 -8.0140 1.00 0.00 29 MET A C 9
ATOM 15297 O O . MET A 1 29 ? -3.6380 -1.7813 -8.5859 1.00 0.00 29 MET A O 9
ATOM 15311 N N . PHE A 1 30 ? -4.2682 -2.8040 -6.6894 1.00 0.00 30 PHE A N 9
ATOM 15312 C CA . PHE A 1 30 ? -3.4067 -2.0065 -5.8229 1.00 0.00 30 PHE A CA 9
ATOM 15313 C C . PHE A 1 30 ? -1.9499 -2.2421 -6.2243 1.00 0.00 30 PHE A C 9
ATOM 15314 O O . PHE A 1 30 ? -1.1588 -1.3019 -6.3371 1.00 0.00 30 PHE A O 9
ATOM 15331 N N . TRP A 1 31 ? -1.5779 -3.5043 -6.4646 1.00 0.00 31 TRP A N 9
ATOM 15332 C CA . TRP A 1 31 ? -0.2222 -3.8268 -6.8720 1.00 0.00 31 TRP A CA 9
ATOM 15333 C C . TRP A 1 31 ? 0.0893 -3.2004 -8.2326 1.00 0.00 31 TRP A C 9
ATOM 15334 O O . TRP A 1 31 ? 1.2208 -2.7593 -8.4358 1.00 0.00 31 TRP A O 9
ATOM 15355 N N . LYS A 1 32 ? -0.8847 -3.0812 -9.1464 1.00 0.00 32 LYS A N 9
ATOM 15356 C CA . LYS A 1 32 ? -0.6510 -2.4516 -10.4491 1.00 0.00 32 LYS A CA 9
ATOM 15357 C C . LYS A 1 32 ? -0.2190 -1.0082 -10.2294 1.00 0.00 32 LYS A C 9
ATOM 15358 O O . LYS A 1 32 ? 0.7360 -0.5719 -10.8769 1.00 0.00 32 LYS A O 9
ATOM 15377 N N . ALA A 1 33 ? -0.9046 -0.2824 -9.3386 1.00 0.00 33 ALA A N 9
ATOM 15378 C CA . ALA A 1 33 ? -0.5911 1.0987 -9.0248 1.00 0.00 33 ALA A CA 9
ATOM 15379 C C . ALA A 1 33 ? 0.8083 1.1764 -8.4139 1.00 0.00 33 ALA A C 9
ATOM 15380 O O . ALA A 1 33 ? 1.6210 2.0002 -8.8215 1.00 0.00 33 ALA A O 9
ATOM 15387 N N . PHE A 1 34 ? 1.1068 0.2898 -7.4636 1.00 0.00 34 PHE A N 9
ATOM 15388 C CA . PHE A 1 34 ? 2.3948 0.2226 -6.7850 1.00 0.00 34 PHE A CA 9
ATOM 15389 C C . PHE A 1 34 ? 3.5422 -0.1137 -7.7525 1.00 0.00 34 PHE A C 9
ATOM 15390 O O . PHE A 1 34 ? 4.6917 0.2197 -7.4683 1.00 0.00 34 PHE A O 9
ATOM 15407 N N . HIS A 1 35 ? 3.2845 -0.8029 -8.8640 1.00 0.00 35 HIS A N 9
ATOM 15408 C CA . HIS A 1 35 ? 4.3178 -1.1451 -9.8311 1.00 0.00 35 HIS A CA 9
ATOM 15409 C C . HIS A 1 35 ? 4.5797 -0.0270 -10.8479 1.00 0.00 35 HIS A C 9
ATOM 15410 O O . HIS A 1 35 ? 5.7268 0.1404 -11.2723 1.00 0.00 35 HIS A O 9
ATOM 15423 N N . LYS A 1 36 ? 3.5569 0.7265 -11.2730 1.00 0.00 36 LYS A N 9
ATOM 15424 C CA . LYS A 1 36 ? 3.7205 1.8028 -12.2664 1.00 0.00 36 LYS A CA 9
ATOM 15425 C C . LYS A 1 36 ? 4.3636 3.0794 -11.7236 1.00 0.00 36 LYS A C 9
ATOM 15426 O O . LYS A 1 36 ? 5.0440 3.7691 -12.4856 1.00 0.00 36 LYS A O 9
ATOM 15445 N N . LEU A 1 37 ? 4.1577 3.3956 -10.4426 1.00 0.00 37 LEU A N 9
ATOM 15446 C CA . LEU A 1 37 ? 4.7042 4.5996 -9.8204 1.00 0.00 37 LEU A CA 9
ATOM 15447 C C . LEU A 1 37 ? 6.2361 4.6310 -9.8385 1.00 0.00 37 LEU A C 9
ATOM 15448 O O . LEU A 1 37 ? 6.8796 3.6284 -10.1541 1.00 0.00 37 LEU A O 9
ATOM 15464 N N . THR A 1 38 ? 6.8454 5.7734 -9.5214 1.00 0.00 38 THR A N 9
ATOM 15465 C CA . THR A 1 38 ? 8.3010 5.8961 -9.4948 1.00 0.00 38 THR A CA 9
ATOM 15466 C C . THR A 1 38 ? 8.8160 5.5882 -8.0829 1.00 0.00 38 THR A C 9
ATOM 15467 O O . THR A 1 38 ? 8.0456 5.4677 -7.1248 1.00 0.00 38 THR A O 9
ATOM 15478 N N . LEU A 1 39 ? 10.1329 5.4464 -7.9638 1.00 0.00 39 LEU A N 9
ATOM 15479 C CA . LEU A 1 39 ? 10.8198 5.1400 -6.7178 1.00 0.00 39 LEU A CA 9
ATOM 15480 C C . LEU A 1 39 ? 10.4644 6.1522 -5.6367 1.00 0.00 39 LEU A C 9
ATOM 15481 O O . LEU A 1 39 ? 10.1097 5.7746 -4.5237 1.00 0.00 39 LEU A O 9
ATOM 15497 N N . GLU A 1 40 ? 10.4895 7.4331 -5.9754 1.00 0.00 40 GLU A N 9
ATOM 15498 C CA . GLU A 1 40 ? 10.2035 8.5216 -5.0515 1.00 0.00 40 GLU A CA 9
ATOM 15499 C C . GLU A 1 40 ? 8.7450 8.5065 -4.5763 1.00 0.00 40 GLU A C 9
ATOM 15500 O O . GLU A 1 40 ? 8.4476 8.9410 -3.4634 1.00 0.00 40 GLU A O 9
ATOM 15512 N N . GLU A 1 41 ? 7.8115 8.0124 -5.3925 1.00 0.00 41 GLU A N 9
ATOM 15513 C CA . GLU A 1 41 ? 6.3983 7.9550 -5.0323 1.00 0.00 41 GLU A CA 9
ATOM 15514 C C . GLU A 1 41 ? 6.1789 6.8246 -4.0183 1.00 0.00 41 GLU A C 9
ATOM 15515 O O . GLU A 1 41 ? 5.5324 7.0436 -2.9923 1.00 0.00 41 GLU A O 9
ATOM 15527 N N . LYS A 1 42 ? 6.7306 5.6173 -4.2363 1.00 0.00 42 LYS A N 9
ATOM 15528 C CA . LYS A 1 42 ? 6.5181 4.5445 -3.2497 1.00 0.00 42 LYS A CA 9
ATOM 15529 C C . LYS A 1 42 ? 7.1578 4.8717 -1.9021 1.00 0.00 42 LYS A C 9
ATOM 15530 O O . LYS A 1 42 ? 6.6395 4.4325 -0.8766 1.00 0.00 42 LYS A O 9
ATOM 15549 N N . LYS A 1 43 ? 8.2479 5.6476 -1.8750 1.00 0.00 43 LYS A N 9
ATOM 15550 C CA . LYS A 1 43 ? 8.8929 6.0114 -0.6170 1.00 0.00 43 LYS A CA 9
ATOM 15551 C C . LYS A 1 43 ? 7.9043 6.8118 0.2297 1.00 0.00 43 LYS A C 9
ATOM 15552 O O . LYS A 1 43 ? 7.7952 6.5385 1.4215 1.00 0.00 43 LYS A O 9
ATOM 15571 N N . LYS A 1 44 ? 7.1772 7.7748 -0.3581 1.00 0.00 44 LYS A N 9
ATOM 15572 C CA . LYS A 1 44 ? 6.1886 8.5782 0.3707 1.00 0.00 44 LYS A CA 9
ATOM 15573 C C . LYS A 1 44 ? 5.1520 7.6481 1.0033 1.00 0.00 44 LYS A C 9
ATOM 15574 O O . LYS A 1 44 ? 4.8520 7.7754 2.1884 1.00 0.00 44 LYS A O 9
ATOM 15593 N N . PHE A 1 45 ? 4.6414 6.6773 0.2376 1.00 0.00 45 PHE A N 9
ATOM 15594 C CA . PHE A 1 45 ? 3.6532 5.7093 0.7137 1.00 0.00 45 PHE A CA 9
ATOM 15595 C C . PHE A 1 45 ? 4.1589 5.0238 1.9863 1.00 0.00 45 PHE A C 9
ATOM 15596 O O . PHE A 1 45 ? 3.4526 4.9745 2.9954 1.00 0.00 45 PHE A O 9
ATOM 15613 N N . LEU A 1 46 ? 5.4023 4.5350 1.9826 1.00 0.00 46 LEU A N 9
ATOM 15614 C CA . LEU A 1 46 ? 5.9621 3.8577 3.1492 1.00 0.00 46 LEU A CA 9
ATOM 15615 C C . LEU A 1 46 ? 6.0152 4.7687 4.3778 1.00 0.00 46 LEU A C 9
ATOM 15616 O O . LEU A 1 46 ? 5.7699 4.2773 5.4777 1.00 0.00 46 LEU A O 9
ATOM 15632 N N . VAL A 1 47 ? 6.2912 6.0679 4.2196 1.00 0.00 47 VAL A N 9
ATOM 15633 C CA . VAL A 1 47 ? 6.3421 7.0184 5.3372 1.00 0.00 47 VAL A CA 9
ATOM 15634 C C . VAL A 1 47 ? 4.9329 7.2293 5.9199 1.00 0.00 47 VAL A C 9
ATOM 15635 O O . VAL A 1 47 ? 4.8071 7.5861 7.0913 1.00 0.00 47 VAL A O 9
ATOM 15648 N N . PHE A 1 48 ? 3.8715 7.0200 5.1348 1.00 0.00 48 PHE A N 9
ATOM 15649 C CA . PHE A 1 48 ? 2.4892 7.1648 5.5839 1.00 0.00 48 PHE A CA 9
ATOM 15650 C C . PHE A 1 48 ? 2.0146 5.8707 6.2595 1.00 0.00 48 PHE A C 9
ATOM 15651 O O . PHE A 1 48 ? 1.1393 5.9119 7.1247 1.00 0.00 48 PHE A O 9
ATOM 15668 N N . LEU A 1 49 ? 2.5926 4.7213 5.9035 1.00 0.00 49 LEU A N 9
ATOM 15669 C CA . LEU A 1 49 ? 2.2315 3.4163 6.4487 1.00 0.00 49 LEU A CA 9
ATOM 15670 C C . LEU A 1 49 ? 3.0513 3.0112 7.6779 1.00 0.00 49 LEU A C 9
ATOM 15671 O O . LEU A 1 49 ? 2.5473 2.2947 8.5372 1.00 0.00 49 LEU A O 9
ATOM 15687 N N . THR A 1 50 ? 4.3188 3.4064 7.7552 1.00 0.00 50 THR A N 9
ATOM 15688 C CA . THR A 1 50 ? 5.2300 3.0778 8.8522 1.00 0.00 50 THR A CA 9
ATOM 15689 C C . THR A 1 50 ? 5.7979 4.3837 9.4299 1.00 0.00 50 THR A C 9
ATOM 15690 O O . THR A 1 50 ? 5.5329 5.4563 8.8926 1.00 0.00 50 THR A O 9
ATOM 15701 N N . GLY A 1 51 ? 6.5271 4.3327 10.5453 1.00 0.00 51 GLY A N 9
ATOM 15702 C CA . GLY A 1 51 ? 7.1105 5.5079 11.1883 1.00 0.00 51 GLY A CA 9
ATOM 15703 C C . GLY A 1 51 ? 8.5793 5.7170 10.8271 1.00 0.00 51 GLY A C 9
ATOM 15704 O O . GLY A 1 51 ? 9.2366 6.5354 11.4637 1.00 0.00 51 GLY A O 9
ATOM 15708 N N . THR A 1 52 ? 9.1274 4.9725 9.8590 1.00 0.00 52 THR A N 9
ATOM 15709 C CA . THR A 1 52 ? 10.5208 5.0942 9.4489 1.00 0.00 52 THR A CA 9
ATOM 15710 C C . THR A 1 52 ? 10.5804 5.5420 7.9995 1.00 0.00 52 THR A C 9
ATOM 15711 O O . THR A 1 52 ? 9.8655 5.0202 7.1399 1.00 0.00 52 THR A O 9
ATOM 15722 N N . ASP A 1 53 ? 11.4175 6.5414 7.7505 1.00 0.00 53 ASP A N 9
ATOM 15723 C CA . ASP A 1 53 ? 11.6473 7.1179 6.4435 1.00 0.00 53 ASP A CA 9
ATOM 15724 C C . ASP A 1 53 ? 12.8602 6.4584 5.7922 1.00 0.00 53 ASP A C 9
ATOM 15725 O O . ASP A 1 53 ? 13.5854 5.7135 6.4465 1.00 0.00 53 ASP A O 9
ATOM 15734 N N . ARG A 1 54 ? 13.0568 6.7105 4.4883 1.00 0.00 54 ARG A N 9
ATOM 15735 C CA . ARG A 1 54 ? 14.1385 6.1834 3.6398 1.00 0.00 54 ARG A CA 9
ATOM 15736 C C . ARG A 1 54 ? 14.6222 4.7858 4.0585 1.00 0.00 54 ARG A C 9
ATOM 15737 O O . ARG A 1 54 ? 15.8267 4.5513 4.1617 1.00 0.00 54 ARG A O 9
ATOM 15758 N N . LEU A 1 55 ? 13.6744 3.8641 4.2555 1.00 0.00 55 LEU A N 9
ATOM 15759 C CA . LEU A 1 55 ? 13.9592 2.4949 4.6596 1.00 0.00 55 LEU A CA 9
ATOM 15760 C C . LEU A 1 55 ? 14.8464 1.8515 3.6023 1.00 0.00 55 LEU A C 9
ATOM 15761 O O . LEU A 1 55 ? 14.6056 2.0170 2.4029 1.00 0.00 55 LEU A O 9
ATOM 15777 N N . GLN A 1 56 ? 15.8526 1.1141 4.0541 1.00 0.00 56 GLN A N 9
ATOM 15778 C CA . GLN A 1 56 ? 16.8350 0.4396 3.2119 1.00 0.00 56 GLN A CA 9
ATOM 15779 C C . GLN A 1 56 ? 16.3965 -0.9152 2.6618 1.00 0.00 56 GLN A C 9
ATOM 15780 O O . GLN A 1 56 ? 15.3613 -1.4449 3.0418 1.00 0.00 56 GLN A O 9
ATOM 15794 N N . MET A 1 57 ? 17.2038 -1.4990 1.7648 1.00 0.00 57 MET A N 9
ATOM 15795 C CA . MET A 1 57 ? 16.9396 -2.8043 1.1467 1.00 0.00 57 MET A CA 9
ATOM 15796 C C . MET A 1 57 ? 16.8395 -3.8944 2.2142 1.00 0.00 57 MET A C 9
ATOM 15797 O O . MET A 1 57 ? 15.9374 -4.7347 2.1719 1.00 0.00 57 MET A O 9
ATOM 15811 N N . LYS A 1 58 ? 17.7388 -3.8449 3.2050 1.00 0.00 58 LYS A N 9
ATOM 15812 C CA . LYS A 1 58 ? 17.7786 -4.7884 4.3177 1.00 0.00 58 LYS A CA 9
ATOM 15813 C C . LYS A 1 58 ? 16.4740 -4.7624 5.1200 1.00 0.00 58 LYS A C 9
ATOM 15814 O O . LYS A 1 58 ? 16.1903 -5.7040 5.8635 1.00 0.00 58 LYS A O 9
ATOM 15833 N N . ASP A 1 59 ? 15.6983 -3.6868 4.9994 1.00 0.00 59 ASP A N 9
ATOM 15834 C CA . ASP A 1 59 ? 14.4270 -3.5072 5.6704 1.00 0.00 59 ASP A CA 9
ATOM 15835 C C . ASP A 1 59 ? 13.3355 -3.9212 4.6915 1.00 0.00 59 ASP A C 9
ATOM 15836 O O . ASP A 1 59 ? 12.4851 -4.7346 5.0299 1.00 0.00 59 ASP A O 9
ATOM 15845 N N . LEU A 1 60 ? 13.3902 -3.4316 3.4494 1.00 0.00 60 LEU A N 9
ATOM 15846 C CA . LEU A 1 60 ? 12.4409 -3.6857 2.3719 1.00 0.00 60 LEU A CA 9
ATOM 15847 C C . LEU A 1 60 ? 12.2062 -5.1797 2.1305 1.00 0.00 60 LEU A C 9
ATOM 15848 O O . LEU A 1 60 ? 11.0566 -5.5917 1.9910 1.00 0.00 60 LEU A O 9
ATOM 15864 N N . ASN A 1 61 ? 13.2593 -6.0068 2.1229 1.00 0.00 61 ASN A N 9
ATOM 15865 C CA . ASN A 1 61 ? 13.1101 -7.4533 1.9027 1.00 0.00 61 ASN A CA 9
ATOM 15866 C C . ASN A 1 61 ? 12.3520 -8.1614 3.0340 1.00 0.00 61 ASN A C 9
ATOM 15867 O O . ASN A 1 61 ? 11.9485 -9.3123 2.8569 1.00 0.00 61 ASN A O 9
ATOM 15878 N N . ASN A 1 62 ? 12.1917 -7.5201 4.1984 1.00 0.00 62 ASN A N 9
ATOM 15879 C CA . ASN A 1 62 ? 11.4740 -8.0773 5.3436 1.00 0.00 62 ASN A CA 9
ATOM 15880 C C . ASN A 1 62 ? 10.1865 -7.3025 5.6341 1.00 0.00 62 ASN A C 9
ATOM 15881 O O . ASN A 1 62 ? 9.2536 -7.8576 6.2151 1.00 0.00 62 ASN A O 9
ATOM 15892 N N . MET A 1 63 ? 10.0870 -6.0775 5.1231 1.00 0.00 63 MET A N 9
ATOM 15893 C CA . MET A 1 63 ? 8.9671 -5.1663 5.2778 1.00 0.00 63 MET A CA 9
ATOM 15894 C C . MET A 1 63 ? 7.7394 -5.7952 4.6245 1.00 0.00 63 MET A C 9
ATOM 15895 O O . MET A 1 63 ? 7.8151 -6.2958 3.5034 1.00 0.00 63 MET A O 9
ATOM 15909 N N . LYS A 1 64 ? 6.6162 -5.7814 5.3414 1.00 0.00 64 LYS A N 9
ATOM 15910 C CA . LYS A 1 64 ? 5.3373 -6.3212 4.8954 1.00 0.00 64 LYS A CA 9
ATOM 15911 C C . LYS A 1 64 ? 4.2469 -5.2935 5.1700 1.00 0.00 64 LYS A C 9
ATOM 15912 O O . LYS A 1 64 ? 4.4667 -4.3669 5.9540 1.00 0.00 64 LYS A O 9
ATOM 15931 N N . ILE A 1 65 ? 3.0931 -5.4323 4.5340 1.00 0.00 65 ILE A N 9
ATOM 15932 C CA . ILE A 1 65 ? 1.9412 -4.5670 4.7345 1.00 0.00 65 ILE A CA 9
ATOM 15933 C C . ILE A 1 65 ? 0.7800 -5.5116 5.0457 1.00 0.00 65 ILE A C 9
ATOM 15934 O O . ILE A 1 65 ? 0.7393 -6.6298 4.5249 1.00 0.00 65 ILE A O 9
ATOM 15950 N N . THR A 1 66 ? -0.1441 -5.0942 5.9055 1.00 0.00 66 THR A N 9
ATOM 15951 C CA . THR A 1 66 ? -1.3078 -5.8854 6.2697 1.00 0.00 66 THR A CA 9
ATOM 15952 C C . THR A 1 66 ? -2.5340 -5.1110 5.7900 1.00 0.00 66 THR A C 9
ATOM 15953 O O . THR A 1 66 ? -2.8244 -4.0332 6.3130 1.00 0.00 66 THR A O 9
ATOM 15964 N N . PHE A 1 67 ? -3.1936 -5.5951 4.7372 1.00 0.00 67 PHE A N 9
ATOM 15965 C CA . PHE A 1 67 ? -4.3850 -4.9465 4.1940 1.00 0.00 67 PHE A CA 9
ATOM 15966 C C . PHE A 1 67 ? -5.5614 -5.2416 5.1185 1.00 0.00 67 PHE A C 9
ATOM 15967 O O . PHE A 1 67 ? -5.6991 -6.3788 5.5679 1.00 0.00 67 PHE A O 9
ATOM 15984 N N . CYS A 1 68 ? -6.4275 -4.2694 5.3743 1.00 0.00 68 CYS A N 9
ATOM 15985 C CA . CYS A 1 68 ? -7.6080 -4.3856 6.2260 1.00 0.00 68 CYS A CA 9
ATOM 15986 C C . CYS A 1 68 ? -8.6627 -3.4057 5.7057 1.00 0.00 68 CYS A C 9
ATOM 15987 O O . CYS A 1 68 ? -8.2928 -2.3398 5.2219 1.00 0.00 68 CYS A O 9
ATOM 15995 N N . CYS A 1 69 ? -9.9564 -3.7052 5.8180 1.00 0.00 69 CYS A N 9
ATOM 15996 C CA . CYS A 1 69 ? -11.0506 -2.8373 5.3787 1.00 0.00 69 CYS A CA 9
ATOM 15997 C C . CYS A 1 69 ? -11.9164 -2.5626 6.6179 1.00 0.00 69 CYS A C 9
ATOM 15998 O O . CYS A 1 69 ? -12.4602 -3.5234 7.1722 1.00 0.00 69 CYS A O 9
ATOM 16006 N N . PRO A 1 70 ? -12.0323 -1.3100 7.1028 1.00 0.00 70 PRO A N 9
ATOM 16007 C CA . PRO A 1 70 ? -12.8180 -0.9872 8.2924 1.00 0.00 70 PRO A CA 9
ATOM 16008 C C . PRO A 1 70 ? -14.1827 -1.6651 8.3043 1.00 0.00 70 PRO A C 9
ATOM 16009 O O . PRO A 1 70 ? -14.7413 -1.9340 7.2408 1.00 0.00 70 PRO A O 9
ATOM 16020 N N . GLU A 1 71 ? -14.7653 -1.8789 9.4858 1.00 0.00 71 GLU A N 9
ATOM 16021 C CA . GLU A 1 71 ? -16.0786 -2.5158 9.6109 1.00 0.00 71 GLU A CA 9
ATOM 16022 C C . GLU A 1 71 ? -17.1372 -1.8072 8.7475 1.00 0.00 71 GLU A C 9
ATOM 16023 O O . GLU A 1 71 ? -18.0924 -2.4219 8.2587 1.00 0.00 71 GLU A O 9
ATOM 16035 N N . SER A 1 72 ? -16.9093 -0.5151 8.5360 1.00 0.00 72 SER A N 9
ATOM 16036 C CA . SER A 1 72 ? -17.6839 0.4528 7.8111 1.00 0.00 72 SER A CA 9
ATOM 16037 C C . SER A 1 72 ? -17.0455 0.8826 6.4802 1.00 0.00 72 SER A C 9
ATOM 16038 O O . SER A 1 72 ? -17.4082 1.9561 5.9978 1.00 0.00 72 SER A O 9
ATOM 16046 N N . TRP A 1 73 ? -16.1257 0.1063 5.8739 1.00 0.00 73 TRP A N 9
ATOM 16047 C CA . TRP A 1 73 ? -15.4966 0.4672 4.5970 1.00 0.00 73 TRP A CA 9
ATOM 16048 C C . TRP A 1 73 ? -16.5127 0.8813 3.5095 1.00 0.00 73 TRP A C 9
ATOM 16049 O O . TRP A 1 73 ? -17.6807 0.4880 3.5415 1.00 0.00 73 TRP A O 9
ATOM 16070 N N . ASN A 1 74 ? -16.0814 1.6815 2.5259 1.00 0.00 74 ASN A N 9
ATOM 16071 C CA . ASN A 1 74 ? -16.9145 2.1448 1.4085 1.00 0.00 74 ASN A CA 9
ATOM 16072 C C . ASN A 1 74 ? -16.0727 2.0785 0.1425 1.00 0.00 74 ASN A C 9
ATOM 16073 O O . ASN A 1 74 ? -14.8788 2.3540 0.1905 1.00 0.00 74 ASN A O 9
ATOM 16084 N N . GLU A 1 75 ? -16.7003 1.8264 -1.0014 1.00 0.00 75 GLU A N 9
ATOM 16085 C CA . GLU A 1 75 ? -16.0771 1.7161 -2.3205 1.00 0.00 75 GLU A CA 9
ATOM 16086 C C . GLU A 1 75 ? -15.1515 2.8854 -2.6751 1.00 0.00 75 GLU A C 9
ATOM 16087 O O . GLU A 1 75 ? -14.1665 2.6672 -3.3760 1.00 0.00 75 GLU A O 9
ATOM 16099 N N . ARG A 1 76 ? -15.4495 4.1112 -2.2435 1.00 0.00 76 ARG A N 9
ATOM 16100 C CA . ARG A 1 76 ? -14.6367 5.3010 -2.5081 1.00 0.00 76 ARG A CA 9
ATOM 16101 C C . ARG A 1 76 ? -14.0151 5.8779 -1.2282 1.00 0.00 76 ARG A C 9
ATOM 16102 O O . ARG A 1 76 ? -13.6120 7.0401 -1.2179 1.00 0.00 76 ARG A O 9
ATOM 16123 N N . ASP A 1 77 ? -13.9739 5.1250 -0.1273 1.00 0.00 77 ASP A N 9
ATOM 16124 C CA . ASP A 1 77 ? -13.4202 5.6395 1.1268 1.00 0.00 77 ASP A CA 9
ATOM 16125 C C . ASP A 1 77 ? -11.9178 5.9306 1.0096 1.00 0.00 77 ASP A C 9
ATOM 16126 O O . ASP A 1 77 ? -11.2015 5.1000 0.4418 1.00 0.00 77 ASP A O 9
ATOM 16135 N N . PRO A 1 78 ? -11.4054 7.0543 1.5449 1.00 0.00 78 PRO A N 9
ATOM 16136 C CA . PRO A 1 78 ? -9.9847 7.3664 1.4859 1.00 0.00 78 PRO A CA 9
ATOM 16137 C C . PRO A 1 78 ? -9.1558 6.3557 2.2906 1.00 0.00 78 PRO A C 9
ATOM 16138 O O . PRO A 1 78 ? -9.6276 5.8095 3.2981 1.00 0.00 78 PRO A O 9
ATOM 16149 N N . ILE A 1 79 ? -7.8925 6.1760 1.9136 1.00 0.00 79 ILE A N 9
ATOM 16150 C CA . ILE A 1 79 ? -6.9882 5.2391 2.5752 1.00 0.00 79 ILE A CA 9
ATOM 16151 C C . ILE A 1 79 ? -6.4556 5.8214 3.8852 1.00 0.00 79 ILE A C 9
ATOM 16152 O O . ILE A 1 79 ? -6.1381 7.0082 3.9899 1.00 0.00 79 ILE A O 9
ATOM 16168 N N . ARG A 1 80 ? -6.3947 4.9759 4.9134 1.00 0.00 80 ARG A N 9
ATOM 16169 C CA . ARG A 1 80 ? -5.8778 5.2769 6.2485 1.00 0.00 80 ARG A CA 9
ATOM 16170 C C . ARG A 1 80 ? -4.7507 4.2676 6.5234 1.00 0.00 80 ARG A C 9
ATOM 16171 O O . ARG A 1 80 ? -4.5132 3.3822 5.7001 1.00 0.00 80 ARG A O 9
ATOM 16192 N N . ALA A 1 81 ? -4.1444 4.2657 7.7127 1.00 0.00 81 ALA A N 9
ATOM 16193 C CA . ALA A 1 81 ? -3.0662 3.3400 8.0809 1.00 0.00 81 ALA A CA 9
ATOM 16194 C C . ALA A 1 81 ? -2.6615 3.5601 9.5384 1.00 0.00 81 ALA A C 9
ATOM 16195 O O . ALA A 1 81 ? -3.0375 4.5843 10.1230 1.00 0.00 81 ALA A O 9
ATOM 16202 N N . LEU A 1 82 ? -1.9233 2.6155 10.1308 1.00 0.00 82 LEU A N 9
ATOM 16203 C CA . LEU A 1 82 ? -1.4262 2.6910 11.5044 1.00 0.00 82 LEU A CA 9
ATOM 16204 C C . LEU A 1 82 ? -0.0063 2.1453 11.5407 1.00 0.00 82 LEU A C 9
ATOM 16205 O O . LEU A 1 82 ? 0.2314 0.9690 11.2470 1.00 0.00 82 LEU A O 9
ATOM 16221 N N . THR A 1 83 ? 0.9198 2.9874 11.9945 1.00 0.00 83 THR A N 9
ATOM 16222 C CA . THR A 1 83 ? 2.3364 2.6842 12.1166 1.00 0.00 83 THR A CA 9
ATOM 16223 C C . THR A 1 83 ? 2.6198 1.5202 13.0752 1.00 0.00 83 THR A C 9
ATOM 16224 O O . THR A 1 83 ? 3.6976 0.9327 13.0008 1.00 0.00 83 THR A O 9
ATOM 16235 N N . CYS A 1 84 ? 1.6567 1.1659 13.9364 1.00 0.00 84 CYS A N 9
ATOM 16236 C CA . CYS A 1 84 ? 1.7340 0.0975 14.9233 1.00 0.00 84 CYS A CA 9
ATOM 16237 C C . CYS A 1 84 ? 2.2632 -1.2082 14.3176 1.00 0.00 84 CYS A C 9
ATOM 16238 O O . CYS A 1 84 ? 3.1459 -1.8417 14.9054 1.00 0.00 84 CYS A O 9
ATOM 16246 N N . PHE A 1 85 ? 1.7387 -1.6180 13.1584 1.00 0.00 85 PHE A N 9
ATOM 16247 C CA . PHE A 1 85 ? 2.1781 -2.8418 12.4951 1.00 0.00 85 PHE A CA 9
ATOM 16248 C C . PHE A 1 85 ? 2.1102 -2.7276 10.9698 1.00 0.00 85 PHE A C 9
ATOM 16249 O O . PHE A 1 85 ? 1.9202 -3.7337 10.2877 1.00 0.00 85 PHE A O 9
ATOM 16266 N N . SER A 1 86 ? 2.2827 -1.5150 10.4282 1.00 0.00 86 SER A N 9
ATOM 16267 C CA . SER A 1 86 ? 2.2393 -1.2506 8.9902 1.00 0.00 86 SER A CA 9
ATOM 16268 C C . SER A 1 86 ? 0.9361 -1.7989 8.3858 1.00 0.00 86 SER A C 9
ATOM 16269 O O . SER A 1 86 ? 0.9389 -2.4918 7.3616 1.00 0.00 86 SER A O 9
ATOM 16277 N N . VAL A 1 87 ? -0.1920 -1.5295 9.0527 1.00 0.00 87 VAL A N 9
ATOM 16278 C CA . VAL A 1 87 ? -1.4951 -1.9873 8.6055 1.00 0.00 87 VAL A CA 9
ATOM 16279 C C . VAL A 1 87 ? -2.0881 -0.8516 7.7741 1.00 0.00 87 VAL A C 9
ATOM 16280 O O . VAL A 1 87 ? -2.0959 0.3066 8.1995 1.00 0.00 87 VAL A O 9
ATOM 16293 N N . LEU A 1 88 ? -2.5128 -1.1779 6.5551 1.00 0.00 88 LEU A N 9
ATOM 16294 C CA . LEU A 1 88 ? -3.0812 -0.2614 5.5812 1.00 0.00 88 LEU A CA 9
ATOM 16295 C C . LEU A 1 88 ? -4.5818 -0.4757 5.4963 1.00 0.00 88 LEU A C 9
ATOM 16296 O O . LEU A 1 88 ? -5.0269 -1.5948 5.2269 1.00 0.00 88 LEU A O 9
ATOM 16312 N N . PHE A 1 89 ? -5.3584 0.5618 5.8008 1.00 0.00 89 PHE A N 9
ATOM 16313 C CA . PHE A 1 89 ? -6.8032 0.4715 5.7248 1.00 0.00 89 PHE A CA 9
ATOM 16314 C C . PHE A 1 89 ? -7.1440 0.7174 4.2570 1.00 0.00 89 PHE A C 9
ATOM 16315 O O . PHE A 1 89 ? -7.1269 1.8577 3.7957 1.00 0.00 89 PHE A O 9
ATOM 16332 N N . LEU A 1 90 ? -7.3953 -0.3659 3.5171 1.00 0.00 90 LEU A N 9
ATOM 16333 C CA . LEU A 1 90 ? -7.7278 -0.3702 2.1047 1.00 0.00 90 LEU A CA 9
ATOM 16334 C C . LEU A 1 90 ? -9.1466 -0.9273 1.9194 1.00 0.00 90 LEU A C 9
ATOM 16335 O O . LEU A 1 90 ? -9.3385 -2.1433 2.0408 1.00 0.00 90 LEU A O 9
ATOM 16351 N N . PRO A 1 91 ? -10.1532 -0.0887 1.6323 1.00 0.00 91 PRO A N 9
ATOM 16352 C CA . PRO A 1 91 ? -11.5204 -0.5508 1.4071 1.00 0.00 91 PRO A CA 9
ATOM 16353 C C . PRO A 1 91 ? -11.5862 -1.3601 0.0920 1.00 0.00 91 PRO A C 9
ATOM 16354 O O . PRO A 1 91 ? -10.6255 -1.3907 -0.6859 1.00 0.00 91 PRO A O 9
ATOM 16365 N N . LYS A 1 92 ? -12.6722 -2.1080 -0.1416 1.00 0.00 92 LYS A N 9
ATOM 16366 C CA . LYS A 1 92 ? -12.7922 -2.9010 -1.3631 1.00 0.00 92 LYS A CA 9
ATOM 16367 C C . LYS A 1 92 ? -13.1674 -1.9787 -2.5205 1.00 0.00 92 LYS A C 9
ATOM 16368 O O . LYS A 1 92 ? -14.3412 -1.6557 -2.7032 1.00 0.00 92 LYS A O 9
ATOM 16387 N N . TYR A 1 93 ? -12.1861 -1.5825 -3.3278 1.00 0.00 93 TYR A N 9
ATOM 16388 C CA . TYR A 1 93 ? -12.4637 -0.7289 -4.4728 1.00 0.00 93 TYR A CA 9
ATOM 16389 C C . TYR A 1 93 ? -13.0446 -1.6092 -5.5687 1.00 0.00 93 TYR A C 9
ATOM 16390 O O . TYR A 1 93 ? -12.5728 -2.7297 -5.8137 1.00 0.00 93 TYR A O 9
ATOM 16408 N N . SER A 1 94 ? -14.0877 -1.1043 -6.2147 1.00 0.00 94 SER A N 9
ATOM 16409 C CA . SER A 1 94 ? -14.7611 -1.7839 -7.3035 1.00 0.00 94 SER A CA 9
ATOM 16410 C C . SER A 1 94 ? -13.9999 -1.5890 -8.6163 1.00 0.00 94 SER A C 9
ATOM 16411 O O . SER A 1 94 ? -13.9335 -2.5249 -9.4166 1.00 0.00 94 SER A O 9
ATOM 16419 N N . THR A 1 95 ? -13.4064 -0.4176 -8.8431 1.00 0.00 95 THR A N 9
ATOM 16420 C CA . THR A 1 95 ? -12.6900 -0.1032 -10.0675 1.00 0.00 95 THR A CA 9
ATOM 16421 C C . THR A 1 95 ? -11.2136 0.1351 -9.7814 1.00 0.00 95 THR A C 9
ATOM 16422 O O . THR A 1 95 ? -10.8385 0.6235 -8.7111 1.00 0.00 95 THR A O 9
ATOM 16433 N N . MET A 1 96 ? -10.3766 -0.2040 -10.7648 1.00 0.00 96 MET A N 9
ATOM 16434 C CA . MET A 1 96 ? -8.9401 -0.0273 -10.6441 1.00 0.00 96 MET A CA 9
ATOM 16435 C C . MET A 1 96 ? -8.5750 1.4531 -10.6301 1.00 0.00 96 MET A C 9
ATOM 16436 O O . MET A 1 96 ? -7.6353 1.8404 -9.9468 1.00 0.00 96 MET A O 9
ATOM 16450 N N . GLU A 1 97 ? -9.3319 2.2869 -11.3492 1.00 0.00 97 GLU A N 9
ATOM 16451 C CA . GLU A 1 97 ? -9.0633 3.7104 -11.4208 1.00 0.00 97 GLU A CA 9
ATOM 16452 C C . GLU A 1 97 ? -9.1020 4.3474 -10.0395 1.00 0.00 97 GLU A C 9
ATOM 16453 O O . GLU A 1 97 ? -8.1801 5.0780 -9.7081 1.00 0.00 97 GLU A O 9
ATOM 16465 N N . THR A 1 98 ? -10.0786 4.0150 -9.1968 1.00 0.00 98 THR A N 9
ATOM 16466 C CA . THR A 1 98 ? -10.1882 4.5963 -7.8794 1.00 0.00 98 THR A CA 9
ATOM 16467 C C . THR A 1 98 ? -9.1168 4.0575 -6.9349 1.00 0.00 98 THR A C 9
ATOM 16468 O O . THR A 1 98 ? -8.6393 4.8248 -6.0999 1.00 0.00 98 THR A O 9
ATOM 16479 N N . VAL A 1 99 ? -8.6821 2.7930 -7.0472 1.00 0.00 99 VAL A N 9
ATOM 16480 C CA . VAL A 1 99 ? -7.6086 2.3674 -6.1534 1.00 0.00 99 VAL A CA 9
ATOM 16481 C C . VAL A 1 99 ? -6.3475 3.1257 -6.6181 1.00 0.00 99 VAL A C 9
ATOM 16482 O O . VAL A 1 99 ? -5.5212 3.5025 -5.7845 1.00 0.00 99 VAL A O 9
ATOM 16495 N N . GLU A 1 100 ? -6.1946 3.4010 -7.9251 1.00 0.00 100 GLU A N 9
ATOM 16496 C CA . GLU A 1 100 ? -5.0683 4.1505 -8.4729 1.00 0.00 100 GLU A CA 9
ATOM 16497 C C . GLU A 1 100 ? -5.1890 5.6129 -8.0053 1.00 0.00 100 GLU A C 9
ATOM 16498 O O . GLU A 1 100 ? -4.1740 6.2498 -7.7285 1.00 0.00 100 GLU A O 9
ATOM 16510 N N . GLU A 1 101 ? -6.4019 6.1749 -7.9024 1.00 0.00 101 GLU A N 9
ATOM 16511 C CA . GLU A 1 101 ? -6.6523 7.5441 -7.4430 1.00 0.00 101 GLU A CA 9
ATOM 16512 C C . GLU A 1 101 ? -6.1511 7.6606 -6.0048 1.00 0.00 101 GLU A C 9
ATOM 16513 O O . GLU A 1 101 ? -5.3901 8.5784 -5.6869 1.00 0.00 101 GLU A O 9
ATOM 16525 N N . ALA A 1 102 ? -6.5519 6.6962 -5.1711 1.00 0.00 102 ALA A N 9
ATOM 16526 C CA . ALA A 1 102 ? -6.2089 6.6119 -3.7649 1.00 0.00 102 ALA A CA 9
ATOM 16527 C C . ALA A 1 102 ? -4.7053 6.4298 -3.5578 1.00 0.00 102 ALA A C 9
ATOM 16528 O O . ALA A 1 102 ? -4.1780 6.8557 -2.5297 1.00 0.00 102 ALA A O 9
ATOM 16535 N N . LEU A 1 103 ? -3.9998 5.7951 -4.5051 1.00 0.00 103 LEU A N 9
ATOM 16536 C CA . LEU A 1 103 ? -2.5550 5.6020 -4.3988 1.00 0.00 103 LEU A CA 9
ATOM 16537 C C . LEU A 1 103 ? -1.9280 6.9997 -4.4263 1.00 0.00 103 LEU A C 9
ATOM 16538 O O . LEU A 1 103 ? -1.1320 7.3446 -3.5535 1.00 0.00 103 LEU A O 9
ATOM 16554 N N . GLN A 1 104 ? -2.3224 7.8121 -5.4156 1.00 0.00 104 GLN A N 9
ATOM 16555 C CA . GLN A 1 104 ? -1.8272 9.1727 -5.5807 1.00 0.00 104 GLN A CA 9
ATOM 16556 C C . GLN A 1 104 ? -2.1798 10.0372 -4.3625 1.00 0.00 104 GLN A C 9
ATOM 16557 O O . GLN A 1 104 ? -1.4087 10.9306 -4.0193 1.00 0.00 104 GLN A O 9
ATOM 16571 N N . GLU A 1 105 ? -3.3249 9.8168 -3.7115 1.00 0.00 105 GLU A N 9
ATOM 16572 C CA . GLU A 1 105 ? -3.7022 10.6018 -2.5396 1.00 0.00 105 GLU A CA 9
ATOM 16573 C C . GLU A 1 105 ? -2.7501 10.2992 -1.3802 1.00 0.00 105 GLU A C 9
ATOM 16574 O O . GLU A 1 105 ? -2.1279 11.2095 -0.8404 1.00 0.00 105 GLU A O 9
ATOM 16586 N N . ALA A 1 106 ? -2.5988 9.0216 -1.0293 1.00 0.00 106 ALA A N 9
ATOM 16587 C CA . ALA A 1 106 ? -1.7416 8.5634 0.0513 1.00 0.00 106 ALA A CA 9
ATOM 16588 C C . ALA A 1 106 ? -0.3021 9.0702 -0.0804 1.00 0.00 106 ALA A C 9
ATOM 16589 O O . ALA A 1 106 ? 0.2770 9.4861 0.9279 1.00 0.00 106 ALA A O 9
ATOM 16596 N N . ILE A 1 107 ? 0.2968 9.0368 -1.2793 1.00 0.00 107 ILE A N 9
ATOM 16597 C CA . ILE A 1 107 ? 1.6725 9.5197 -1.4775 1.00 0.00 107 ILE A CA 9
ATOM 16598 C C . ILE A 1 107 ? 1.7587 11.0507 -1.3391 1.00 0.00 107 ILE A C 9
ATOM 16599 O O . ILE A 1 107 ? 2.8483 11.5811 -1.1456 1.00 0.00 107 ILE A O 9
ATOM 16615 N N . ASN A 1 108 ? 0.6273 11.7563 -1.4462 1.00 0.00 108 ASN A N 9
ATOM 16616 C CA . ASN A 1 108 ? 0.5010 13.2102 -1.3028 1.00 0.00 108 ASN A CA 9
ATOM 16617 C C . ASN A 1 108 ? -0.0895 13.5346 0.0751 1.00 0.00 108 ASN A C 9
ATOM 16618 O O . ASN A 1 108 ? -0.5271 14.6600 0.3250 1.00 0.00 108 ASN A O 9
ATOM 16629 N N . ASN A 1 109 ? -0.0616 12.5411 0.9701 1.00 0.00 109 ASN A N 9
ATOM 16630 C CA . ASN A 1 109 ? -0.5308 12.5318 2.3397 1.00 0.00 109 ASN A CA 9
ATOM 16631 C C . ASN A 1 109 ? -2.0422 12.6555 2.4661 1.00 0.00 109 ASN A C 9
ATOM 16632 O O . ASN A 1 109 ? -2.5901 13.7247 2.2024 1.00 0.00 109 ASN A O 9
ATOM 16643 N N . ASN A 1 110 ? -2.7364 11.5625 2.8305 1.00 0.00 110 ASN A N 9
ATOM 16644 C CA . ASN A 1 110 ? -4.1841 11.6359 3.0619 1.00 0.00 110 ASN A CA 9
ATOM 16645 C C . ASN A 1 110 ? -4.1758 12.3239 4.4379 1.00 0.00 110 ASN A C 9
ATOM 16646 O O . ASN A 1 110 ? -4.0831 11.6394 5.4562 1.00 0.00 110 ASN A O 9
ATOM 16657 N N . ARG A 1 111 ? -4.1568 13.6605 4.4849 1.00 0.00 111 ARG A N 9
ATOM 16658 C CA . ARG A 1 111 ? -4.0872 14.4849 5.6709 1.00 0.00 111 ARG A CA 9
ATOM 16659 C C . ARG A 1 111 ? -2.9774 13.9594 6.5989 1.00 0.00 111 ARG A C 9
ATOM 16660 O O . ARG A 1 111 ? -1.8926 13.5913 6.1306 1.00 0.00 111 ARG A O 9
ATOM 16681 N N . GLY A 1 112 ? -3.1527 14.0985 7.9032 1.00 0.00 112 GLY A N 9
ATOM 16682 C CA . GLY A 1 112 ? -2.2842 13.6781 8.9726 1.00 0.00 112 GLY A CA 9
ATOM 16683 C C . GLY A 1 112 ? -3.2628 13.3828 10.1019 1.00 0.00 112 GLY A C 9
ATOM 16684 O O . GLY A 1 112 ? -4.3292 14.0059 10.1779 1.00 0.00 112 GLY A O 9
ATOM 16688 N N . PHE A 1 113 ? -2.9135 12.4500 10.9724 1.00 0.00 113 PHE A N 9
ATOM 16689 C CA . PHE A 1 113 ? -3.7343 12.0190 12.1027 1.00 0.00 113 PHE A CA 9
ATOM 16690 C C . PHE A 1 113 ? -2.9521 12.1352 13.4172 1.00 0.00 113 PHE A C 9
ATOM 16691 O O . PHE A 1 113 ? -1.7570 12.4520 13.4283 1.00 0.00 113 PHE A O 9
ATOM 16708 N N . GLY A 1 114 ? -3.6106 11.8769 14.5504 1.00 0.00 114 GLY A N 9
ATOM 16709 C CA . GLY A 1 114 ? -2.9962 11.9458 15.8745 1.00 0.00 114 GLY A CA 9
ATOM 16710 C C . GLY A 1 114 ? -1.7767 11.0288 15.9689 1.00 0.00 114 GLY A C 9
ATOM 16714 N N . GLY A 1 1 ? 9.7586 4.5320 -12.6307 1.00 0.00 1 GLY A N 10
ATOM 16715 C CA . GLY A 1 1 ? 10.7524 4.9368 -11.6250 1.00 0.00 1 GLY A CA 10
ATOM 16716 C C . GLY A 1 1 ? 11.0802 3.7942 -10.6817 1.00 0.00 1 GLY A C 10
ATOM 16717 O O . GLY A 1 1 ? 10.3086 3.5314 -9.7561 1.00 0.00 1 GLY A O 10
ATOM 16720 N N . ASN A 1 2 ? 12.1958 3.0910 -10.8823 1.00 0.00 2 ASN A N 10
ATOM 16721 C CA . ASN A 1 2 ? 12.6309 1.9883 -10.0262 1.00 0.00 2 ASN A CA 10
ATOM 16722 C C . ASN A 1 2 ? 14.1503 1.8964 -10.0933 1.00 0.00 2 ASN A C 10
ATOM 16723 O O . ASN A 1 2 ? 14.7466 2.3176 -11.0826 1.00 0.00 2 ASN A O 10
ATOM 16734 N N . THR A 1 3 ? 14.7748 1.3974 -9.0376 1.00 0.00 3 THR A N 10
ATOM 16735 C CA . THR A 1 3 ? 16.2046 1.2022 -8.8786 1.00 0.00 3 THR A CA 10
ATOM 16736 C C . THR A 1 3 ? 16.3907 0.4625 -7.5427 1.00 0.00 3 THR A C 10
ATOM 16737 O O . THR A 1 3 ? 15.4116 0.2492 -6.8241 1.00 0.00 3 THR A O 10
ATOM 16748 N N . ASP A 1 4 ? 17.6297 0.0428 -7.2812 1.00 0.00 4 ASP A N 10
ATOM 16749 C CA . ASP A 1 4 ? 18.2825 -0.6654 -6.1700 1.00 0.00 4 ASP A CA 10
ATOM 16750 C C . ASP A 1 4 ? 17.3940 -1.1479 -5.0099 1.00 0.00 4 ASP A C 10
ATOM 16751 O O . ASP A 1 4 ? 17.7223 -0.9020 -3.8449 1.00 0.00 4 ASP A O 10
ATOM 16760 N N . TYR A 1 5 ? 16.2940 -1.8455 -5.2846 1.00 0.00 5 TYR A N 10
ATOM 16761 C CA . TYR A 1 5 ? 15.3679 -2.3468 -4.2788 1.00 0.00 5 TYR A CA 10
ATOM 16762 C C . TYR A 1 5 ? 14.5539 -3.4718 -4.9014 1.00 0.00 5 TYR A C 10
ATOM 16763 O O . TYR A 1 5 ? 14.0542 -3.3337 -6.0221 1.00 0.00 5 TYR A O 10
ATOM 16781 N N . ASP A 1 6 ? 14.4113 -4.5687 -4.1686 1.00 0.00 6 ASP A N 10
ATOM 16782 C CA . ASP A 1 6 ? 13.6622 -5.7549 -4.5483 1.00 0.00 6 ASP A CA 10
ATOM 16783 C C . ASP A 1 6 ? 12.2178 -5.5335 -4.1101 1.00 0.00 6 ASP A C 10
ATOM 16784 O O . ASP A 1 6 ? 11.8792 -5.7348 -2.9415 1.00 0.00 6 ASP A O 10
ATOM 16793 N N . TRP A 1 7 ? 11.3779 -5.0410 -5.0167 1.00 0.00 7 TRP A N 10
ATOM 16794 C CA . TRP A 1 7 ? 9.9697 -4.7682 -4.7364 1.00 0.00 7 TRP A CA 10
ATOM 16795 C C . TRP A 1 7 ? 9.0989 -6.0191 -4.8809 1.00 0.00 7 TRP A C 10
ATOM 16796 O O . TRP A 1 7 ? 7.9696 -6.0559 -4.3949 1.00 0.00 7 TRP A O 10
ATOM 16817 N N . LYS A 1 8 ? 9.6140 -7.0515 -5.5465 1.00 0.00 8 LYS A N 10
ATOM 16818 C CA . LYS A 1 8 ? 8.9164 -8.3142 -5.7514 1.00 0.00 8 LYS A CA 10
ATOM 16819 C C . LYS A 1 8 ? 8.8270 -9.0596 -4.4299 1.00 0.00 8 LYS A C 10
ATOM 16820 O O . LYS A 1 8 ? 7.7567 -9.5385 -4.0640 1.00 0.00 8 LYS A O 10
ATOM 16839 N N . THR A 1 9 ? 9.9288 -9.1561 -3.6860 1.00 0.00 9 THR A N 10
ATOM 16840 C CA . THR A 1 9 ? 9.8614 -9.8607 -2.4143 1.00 0.00 9 THR A CA 10
ATOM 16841 C C . THR A 1 9 ? 8.9156 -9.1318 -1.4453 1.00 0.00 9 THR A C 10
ATOM 16842 O O . THR A 1 9 ? 8.3205 -9.7551 -0.5697 1.00 0.00 9 THR A O 10
ATOM 16853 N N . PHE A 1 10 ? 8.7590 -7.8162 -1.6039 1.00 0.00 10 PHE A N 10
ATOM 16854 C CA . PHE A 1 10 ? 7.9165 -6.9836 -0.7672 1.00 0.00 10 PHE A CA 10
ATOM 16855 C C . PHE A 1 10 ? 6.4472 -7.3231 -1.0192 1.00 0.00 10 PHE A C 10
ATOM 16856 O O . PHE A 1 10 ? 5.7303 -7.6455 -0.0718 1.00 0.00 10 PHE A O 10
ATOM 16873 N N . GLU A 1 11 ? 5.9835 -7.2863 -2.2714 1.00 0.00 11 GLU A N 10
ATOM 16874 C CA . GLU A 1 11 ? 4.5802 -7.5925 -2.5731 1.00 0.00 11 GLU A CA 10
ATOM 16875 C C . GLU A 1 11 ? 4.2554 -9.0551 -2.2339 1.00 0.00 11 GLU A C 10
ATOM 16876 O O . GLU A 1 11 ? 3.1433 -9.3743 -1.8045 1.00 0.00 11 GLU A O 10
ATOM 16888 N N . LYS A 1 12 ? 5.2484 -9.9416 -2.3339 1.00 0.00 12 LYS A N 10
ATOM 16889 C CA . LYS A 1 12 ? 5.1067 -11.3555 -2.0150 1.00 0.00 12 LYS A CA 10
ATOM 16890 C C . LYS A 1 12 ? 4.9828 -11.5628 -0.5035 1.00 0.00 12 LYS A C 10
ATOM 16891 O O . LYS A 1 12 ? 4.1453 -12.3463 -0.0694 1.00 0.00 12 LYS A O 10
ATOM 16910 N N . ASN A 1 13 ? 5.8000 -10.8790 0.3050 1.00 0.00 13 ASN A N 10
ATOM 16911 C CA . ASN A 1 13 ? 5.8146 -11.0251 1.7663 1.00 0.00 13 ASN A CA 10
ATOM 16912 C C . ASN A 1 13 ? 4.6757 -10.3204 2.4991 1.00 0.00 13 ASN A C 10
ATOM 16913 O O . ASN A 1 13 ? 4.5705 -10.4676 3.7227 1.00 0.00 13 ASN A O 10
ATOM 16924 N N . ALA A 1 14 ? 3.8456 -9.5491 1.7946 1.00 0.00 14 ALA A N 10
ATOM 16925 C CA . ALA A 1 14 ? 2.7138 -8.8409 2.3738 1.00 0.00 14 ALA A CA 10
ATOM 16926 C C . ALA A 1 14 ? 1.6981 -9.8134 2.9995 1.00 0.00 14 ALA A C 10
ATOM 16927 O O . ALA A 1 14 ? 1.6673 -11.0107 2.7068 1.00 0.00 14 ALA A O 10
ATOM 16934 N N . ARG A 1 15 ? 0.8700 -9.2890 3.8990 1.00 0.00 15 ARG A N 10
ATOM 16935 C CA . ARG A 1 15 ? -0.1731 -9.9886 4.6310 1.00 0.00 15 ARG A CA 10
ATOM 16936 C C . ARG A 1 15 ? -1.5138 -9.3850 4.2384 1.00 0.00 15 ARG A C 10
ATOM 16937 O O . ARG A 1 15 ? -1.6417 -8.1764 4.0574 1.00 0.00 15 ARG A O 10
ATOM 16958 N N . TYR A 1 16 ? -2.5310 -10.2261 4.1710 1.00 0.00 16 TYR A N 10
ATOM 16959 C CA . TYR A 1 16 ? -3.8890 -9.8575 3.8104 1.00 0.00 16 TYR A CA 10
ATOM 16960 C C . TYR A 1 16 ? -4.8132 -10.3699 4.8971 1.00 0.00 16 TYR A C 10
ATOM 16961 O O . TYR A 1 16 ? -4.6193 -11.4978 5.3741 1.00 0.00 16 TYR A O 10
ATOM 16979 N N . GLU A 1 17 ? -5.7511 -9.5440 5.3582 1.00 0.00 17 GLU A N 10
ATOM 16980 C CA . GLU A 1 17 ? -6.6939 -10.0091 6.3658 1.00 0.00 17 GLU A CA 10
ATOM 16981 C C . GLU A 1 17 ? -7.5231 -11.1327 5.7096 1.00 0.00 17 GLU A C 10
ATOM 16982 O O . GLU A 1 17 ? -7.6531 -11.1632 4.4764 1.00 0.00 17 GLU A O 10
ATOM 16994 N N . PRO A 1 18 ? -8.0516 -12.0903 6.4900 1.00 0.00 18 PRO A N 10
ATOM 16995 C CA . PRO A 1 18 ? -8.8323 -13.1832 5.9383 1.00 0.00 18 PRO A CA 10
ATOM 16996 C C . PRO A 1 18 ? -10.0143 -12.6296 5.1467 1.00 0.00 18 PRO A C 10
ATOM 16997 O O . PRO A 1 18 ? -10.6014 -11.6058 5.5061 1.00 0.00 18 PRO A O 10
ATOM 17008 N N . GLY A 1 19 ? -10.3522 -13.3244 4.0633 1.00 0.00 19 GLY A N 10
ATOM 17009 C CA . GLY A 1 19 ? -11.4452 -12.9540 3.1792 1.00 0.00 19 GLY A CA 10
ATOM 17010 C C . GLY A 1 19 ? -10.9896 -12.3650 1.8469 1.00 0.00 19 GLY A C 10
ATOM 17011 O O . GLY A 1 19 ? -11.8446 -12.1344 0.9909 1.00 0.00 19 GLY A O 10
ATOM 17015 N N . TYR A 1 20 ? -9.6836 -12.1517 1.6462 1.00 0.00 20 TYR A N 10
ATOM 17016 C CA . TYR A 1 20 ? -9.1087 -11.5862 0.4251 1.00 0.00 20 TYR A CA 10
ATOM 17017 C C . TYR A 1 20 ? -7.8960 -12.4144 0.0022 1.00 0.00 20 TYR A C 10
ATOM 17018 O O . TYR A 1 20 ? -7.5121 -13.3443 0.7144 1.00 0.00 20 TYR A O 10
ATOM 17036 N N . ASN A 1 21 ? -7.3009 -12.1320 -1.1590 1.00 0.00 21 ASN A N 10
ATOM 17037 C CA . ASN A 1 21 ? -6.1507 -12.8704 -1.6837 1.00 0.00 21 ASN A CA 10
ATOM 17038 C C . ASN A 1 21 ? -5.3530 -12.0050 -2.6596 1.00 0.00 21 ASN A C 10
ATOM 17039 O O . ASN A 1 21 ? -5.9374 -11.0948 -3.2374 1.00 0.00 21 ASN A O 10
ATOM 17050 N N . SER A 1 22 ? -4.0788 -12.3189 -2.9245 1.00 0.00 22 SER A N 10
ATOM 17051 C CA . SER A 1 22 ? -3.2408 -11.5570 -3.8546 1.00 0.00 22 SER A CA 10
ATOM 17052 C C . SER A 1 22 ? -3.8344 -11.4648 -5.2678 1.00 0.00 22 SER A C 10
ATOM 17053 O O . SER A 1 22 ? -3.7167 -10.4231 -5.9227 1.00 0.00 22 SER A O 10
ATOM 17061 N N . SER A 1 23 ? -4.4382 -12.5603 -5.7432 1.00 0.00 23 SER A N 10
ATOM 17062 C CA . SER A 1 23 ? -5.0475 -12.6416 -7.0616 1.00 0.00 23 SER A CA 10
ATOM 17063 C C . SER A 1 23 ? -6.4651 -12.0600 -7.0626 1.00 0.00 23 SER A C 10
ATOM 17064 O O . SER A 1 23 ? -7.1151 -12.0509 -8.1093 1.00 0.00 23 SER A O 10
ATOM 17072 N N . HIS A 1 24 ? -7.0183 -11.6524 -5.9140 1.00 0.00 24 HIS A N 10
ATOM 17073 C CA . HIS A 1 24 ? -8.3493 -11.0706 -5.9050 1.00 0.00 24 HIS A CA 10
ATOM 17074 C C . HIS A 1 24 ? -8.2204 -9.7255 -6.6443 1.00 0.00 24 HIS A C 10
ATOM 17075 O O . HIS A 1 24 ? -7.2852 -8.9779 -6.3456 1.00 0.00 24 HIS A O 10
ATOM 17088 N N . PRO A 1 25 ? -9.1236 -9.3927 -7.5882 1.00 0.00 25 PRO A N 10
ATOM 17089 C CA . PRO A 1 25 ? -9.0853 -8.1589 -8.3627 1.00 0.00 25 PRO A CA 10
ATOM 17090 C C . PRO A 1 25 ? -8.6689 -6.9001 -7.6091 1.00 0.00 25 PRO A C 10
ATOM 17091 O O . PRO A 1 25 ? -7.8082 -6.1842 -8.1015 1.00 0.00 25 PRO A O 10
ATOM 17102 N N . THR A 1 26 ? -9.2327 -6.6164 -6.4358 1.00 0.00 26 THR A N 10
ATOM 17103 C CA . THR A 1 26 ? -8.8859 -5.4215 -5.6764 1.00 0.00 26 THR A CA 10
ATOM 17104 C C . THR A 1 26 ? -7.3912 -5.3767 -5.3281 1.00 0.00 26 THR A C 10
ATOM 17105 O O . THR A 1 26 ? -6.7773 -4.3137 -5.4622 1.00 0.00 26 THR A O 10
ATOM 17116 N N . ILE A 1 27 ? -6.8043 -6.4958 -4.8902 1.00 0.00 27 ILE A N 10
ATOM 17117 C CA . ILE A 1 27 ? -5.3929 -6.5466 -4.5328 1.00 0.00 27 ILE A CA 10
ATOM 17118 C C . ILE A 1 27 ? -4.5891 -6.3973 -5.8246 1.00 0.00 27 ILE A C 10
ATOM 17119 O O . ILE A 1 27 ? -3.7203 -5.5321 -5.8703 1.00 0.00 27 ILE A O 10
ATOM 17135 N N . VAL A 1 28 ? -4.8805 -7.1797 -6.8747 1.00 0.00 28 VAL A N 10
ATOM 17136 C CA . VAL A 1 28 ? -4.1783 -7.0719 -8.1601 1.00 0.00 28 VAL A CA 10
ATOM 17137 C C . VAL A 1 28 ? -4.1773 -5.5987 -8.6131 1.00 0.00 28 VAL A C 10
ATOM 17138 O O . VAL A 1 28 ? -3.1197 -5.0507 -8.9160 1.00 0.00 28 VAL A O 10
ATOM 17151 N N . MET A 1 29 ? -5.3360 -4.9294 -8.6175 1.00 0.00 29 MET A N 10
ATOM 17152 C CA . MET A 1 29 ? -5.4709 -3.5315 -9.0179 1.00 0.00 29 MET A CA 10
ATOM 17153 C C . MET A 1 29 ? -4.6228 -2.6060 -8.1393 1.00 0.00 29 MET A C 10
ATOM 17154 O O . MET A 1 29 ? -4.0644 -1.6375 -8.6537 1.00 0.00 29 MET A O 10
ATOM 17168 N N . PHE A 1 30 ? -4.5438 -2.8483 -6.8275 1.00 0.00 30 PHE A N 10
ATOM 17169 C CA . PHE A 1 30 ? -3.7268 -2.0167 -5.9521 1.00 0.00 30 PHE A CA 10
ATOM 17170 C C . PHE A 1 30 ? -2.2556 -2.2260 -6.3261 1.00 0.00 30 PHE A C 10
ATOM 17171 O O . PHE A 1 30 ? -1.5027 -1.2611 -6.4744 1.00 0.00 30 PHE A O 10
ATOM 17188 N N . TRP A 1 31 ? -1.8348 -3.4844 -6.5016 1.00 0.00 31 TRP A N 10
ATOM 17189 C CA . TRP A 1 31 ? -0.4655 -3.7942 -6.8697 1.00 0.00 31 TRP A CA 10
ATOM 17190 C C . TRP A 1 31 ? -0.1210 -3.1736 -8.2235 1.00 0.00 31 TRP A C 10
ATOM 17191 O O . TRP A 1 31 ? 1.0121 -2.7279 -8.3912 1.00 0.00 31 TRP A O 10
ATOM 17212 N N . LYS A 1 32 ? -1.0678 -3.0642 -9.1659 1.00 0.00 32 LYS A N 10
ATOM 17213 C CA . LYS A 1 32 ? -0.8104 -2.4455 -10.4685 1.00 0.00 32 LYS A CA 10
ATOM 17214 C C . LYS A 1 32 ? -0.3131 -1.0239 -10.2352 1.00 0.00 32 LYS A C 10
ATOM 17215 O O . LYS A 1 32 ? 0.7429 -0.6618 -10.7700 1.00 0.00 32 LYS A O 10
ATOM 17234 N N . ALA A 1 33 ? -1.0568 -0.2603 -9.4280 1.00 0.00 33 ALA A N 10
ATOM 17235 C CA . ALA A 1 33 ? -0.7566 1.1111 -9.0697 1.00 0.00 33 ALA A CA 10
ATOM 17236 C C . ALA A 1 33 ? 0.6243 1.1903 -8.4170 1.00 0.00 33 ALA A C 10
ATOM 17237 O O . ALA A 1 33 ? 1.4377 2.0300 -8.8032 1.00 0.00 33 ALA A O 10
ATOM 17244 N N . PHE A 1 34 ? 0.8991 0.3045 -7.4549 1.00 0.00 34 PHE A N 10
ATOM 17245 C CA . PHE A 1 34 ? 2.1732 0.2620 -6.7346 1.00 0.00 34 PHE A CA 10
ATOM 17246 C C . PHE A 1 34 ? 3.3447 -0.0620 -7.6719 1.00 0.00 34 PHE A C 10
ATOM 17247 O O . PHE A 1 34 ? 4.4634 0.3956 -7.4612 1.00 0.00 34 PHE A O 10
ATOM 17264 N N . HIS A 1 35 ? 3.1130 -0.8497 -8.7178 1.00 0.00 35 HIS A N 10
ATOM 17265 C CA . HIS A 1 35 ? 4.1508 -1.2348 -9.6535 1.00 0.00 35 HIS A CA 10
ATOM 17266 C C . HIS A 1 35 ? 4.4235 -0.1944 -10.7470 1.00 0.00 35 HIS A C 10
ATOM 17267 O O . HIS A 1 35 ? 5.4674 -0.2979 -11.3960 1.00 0.00 35 HIS A O 10
ATOM 17280 N N . LYS A 1 36 ? 3.5402 0.7898 -10.9801 1.00 0.00 36 LYS A N 10
ATOM 17281 C CA . LYS A 1 36 ? 3.7538 1.8129 -12.0207 1.00 0.00 36 LYS A CA 10
ATOM 17282 C C . LYS A 1 36 ? 4.2273 3.1616 -11.4856 1.00 0.00 36 LYS A C 10
ATOM 17283 O O . LYS A 1 36 ? 4.7836 3.9261 -12.2820 1.00 0.00 36 LYS A O 10
ATOM 17302 N N . LEU A 1 37 ? 4.0128 3.4797 -10.2083 1.00 0.00 37 LEU A N 10
ATOM 17303 C CA . LEU A 1 37 ? 4.4706 4.7510 -9.6482 1.00 0.00 37 LEU A CA 10
ATOM 17304 C C . LEU A 1 37 ? 6.0111 4.8224 -9.6367 1.00 0.00 37 LEU A C 10
ATOM 17305 O O . LEU A 1 37 ? 6.6930 3.8239 -9.9001 1.00 0.00 37 LEU A O 10
ATOM 17321 N N . THR A 1 38 ? 6.5796 5.9985 -9.3621 1.00 0.00 38 THR A N 10
ATOM 17322 C CA . THR A 1 38 ? 8.0336 6.1527 -9.3245 1.00 0.00 38 THR A CA 10
ATOM 17323 C C . THR A 1 38 ? 8.5709 5.7791 -7.9327 1.00 0.00 38 THR A C 10
ATOM 17324 O O . THR A 1 38 ? 7.8252 5.6677 -6.9549 1.00 0.00 38 THR A O 10
ATOM 17335 N N . LEU A 1 39 ? 9.8909 5.6084 -7.8397 1.00 0.00 39 LEU A N 10
ATOM 17336 C CA . LEU A 1 39 ? 10.6272 5.2620 -6.6310 1.00 0.00 39 LEU A CA 10
ATOM 17337 C C . LEU A 1 39 ? 10.3799 6.3406 -5.5796 1.00 0.00 39 LEU A C 10
ATOM 17338 O O . LEU A 1 39 ? 10.2035 6.0395 -4.4021 1.00 0.00 39 LEU A O 10
ATOM 17354 N N . GLU A 1 40 ? 10.3041 7.5949 -6.0266 1.00 0.00 40 GLU A N 10
ATOM 17355 C CA . GLU A 1 40 ? 10.0658 8.7488 -5.1596 1.00 0.00 40 GLU A CA 10
ATOM 17356 C C . GLU A 1 40 ? 8.7299 8.5756 -4.4225 1.00 0.00 40 GLU A C 10
ATOM 17357 O O . GLU A 1 40 ? 8.6655 8.5775 -3.1907 1.00 0.00 40 GLU A O 10
ATOM 17369 N N . GLU A 1 41 ? 7.6687 8.3705 -5.2028 1.00 0.00 41 GLU A N 10
ATOM 17370 C CA . GLU A 1 41 ? 6.2969 8.1851 -4.7612 1.00 0.00 41 GLU A CA 10
ATOM 17371 C C . GLU A 1 41 ? 6.1903 6.9620 -3.8404 1.00 0.00 41 GLU A C 10
ATOM 17372 O O . GLU A 1 41 ? 5.6053 7.0481 -2.7589 1.00 0.00 41 GLU A O 10
ATOM 17384 N N . LYS A 1 42 ? 6.8000 5.8220 -4.1957 1.00 0.00 42 LYS A N 10
ATOM 17385 C CA . LYS A 1 42 ? 6.6971 4.6334 -3.3408 1.00 0.00 42 LYS A CA 10
ATOM 17386 C C . LYS A 1 42 ? 7.4284 4.7881 -2.0145 1.00 0.00 42 LYS A C 10
ATOM 17387 O O . LYS A 1 42 ? 7.0398 4.1560 -1.0325 1.00 0.00 42 LYS A O 10
ATOM 17406 N N . LYS A 1 43 ? 8.4666 5.6228 -1.9408 1.00 0.00 43 LYS A N 10
ATOM 17407 C CA . LYS A 1 43 ? 9.1530 5.8310 -0.6709 1.00 0.00 43 LYS A CA 10
ATOM 17408 C C . LYS A 1 43 ? 8.1626 6.5328 0.2601 1.00 0.00 43 LYS A C 10
ATOM 17409 O O . LYS A 1 43 ? 8.0719 6.1459 1.4204 1.00 0.00 43 LYS A O 10
ATOM 17428 N N . LYS A 1 44 ? 7.3923 7.5215 -0.2235 1.00 0.00 44 LYS A N 10
ATOM 17429 C CA . LYS A 1 44 ? 6.3964 8.2110 0.6060 1.00 0.00 44 LYS A CA 10
ATOM 17430 C C . LYS A 1 44 ? 5.3738 7.1921 1.0955 1.00 0.00 44 LYS A C 10
ATOM 17431 O O . LYS A 1 44 ? 5.0375 7.1812 2.2710 1.00 0.00 44 LYS A O 10
ATOM 17450 N N . PHE A 1 45 ? 4.9170 6.3062 0.2056 1.00 0.00 45 PHE A N 10
ATOM 17451 C CA . PHE A 1 45 ? 3.9467 5.2669 0.5266 1.00 0.00 45 PHE A CA 10
ATOM 17452 C C . PHE A 1 45 ? 4.4276 4.4245 1.7203 1.00 0.00 45 PHE A C 10
ATOM 17453 O O . PHE A 1 45 ? 3.6429 4.0397 2.5912 1.00 0.00 45 PHE A O 10
ATOM 17470 N N . LEU A 1 46 ? 5.7235 4.1081 1.7788 1.00 0.00 46 LEU A N 10
ATOM 17471 C CA . LEU A 1 46 ? 6.2880 3.3400 2.8883 1.00 0.00 46 LEU A CA 10
ATOM 17472 C C . LEU A 1 46 ? 6.2723 4.1914 4.1524 1.00 0.00 46 LEU A C 10
ATOM 17473 O O . LEU A 1 46 ? 5.8239 3.7125 5.1850 1.00 0.00 46 LEU A O 10
ATOM 17489 N N . VAL A 1 47 ? 6.7259 5.4430 4.0574 1.00 0.00 47 VAL A N 10
ATOM 17490 C CA . VAL A 1 47 ? 6.8022 6.4342 5.1371 1.00 0.00 47 VAL A CA 10
ATOM 17491 C C . VAL A 1 47 ? 5.4084 6.7670 5.7183 1.00 0.00 47 VAL A C 10
ATOM 17492 O O . VAL A 1 47 ? 5.2930 7.3054 6.8214 1.00 0.00 47 VAL A O 10
ATOM 17505 N N . PHE A 1 48 ? 4.3372 6.4528 4.9869 1.00 0.00 48 PHE A N 10
ATOM 17506 C CA . PHE A 1 48 ? 2.9492 6.6551 5.3841 1.00 0.00 48 PHE A CA 10
ATOM 17507 C C . PHE A 1 48 ? 2.5035 5.4512 6.2281 1.00 0.00 48 PHE A C 10
ATOM 17508 O O . PHE A 1 48 ? 1.7373 5.5994 7.1842 1.00 0.00 48 PHE A O 10
ATOM 17525 N N . LEU A 1 49 ? 2.9461 4.2499 5.8477 1.00 0.00 49 LEU A N 10
ATOM 17526 C CA . LEU A 1 49 ? 2.6219 2.9808 6.4851 1.00 0.00 49 LEU A CA 10
ATOM 17527 C C . LEU A 1 49 ? 3.4787 2.6443 7.7069 1.00 0.00 49 LEU A C 10
ATOM 17528 O O . LEU A 1 49 ? 2.9700 2.0654 8.6616 1.00 0.00 49 LEU A O 10
ATOM 17544 N N . THR A 1 50 ? 4.7747 2.9290 7.6502 1.00 0.00 50 THR A N 10
ATOM 17545 C CA . THR A 1 50 ? 5.7609 2.6717 8.6900 1.00 0.00 50 THR A CA 10
ATOM 17546 C C . THR A 1 50 ? 6.4197 4.0168 9.0131 1.00 0.00 50 THR A C 10
ATOM 17547 O O . THR A 1 50 ? 6.4925 4.8889 8.1500 1.00 0.00 50 THR A O 10
ATOM 17558 N N . GLY A 1 51 ? 6.9220 4.1900 10.2346 1.00 0.00 51 GLY A N 10
ATOM 17559 C CA . GLY A 1 51 ? 7.5351 5.4315 10.6779 1.00 0.00 51 GLY A CA 10
ATOM 17560 C C . GLY A 1 51 ? 9.0168 5.6048 10.3672 1.00 0.00 51 GLY A C 10
ATOM 17561 O O . GLY A 1 51 ? 9.6123 6.5254 10.9320 1.00 0.00 51 GLY A O 10
ATOM 17565 N N . THR A 1 52 ? 9.6178 4.7770 9.5083 1.00 0.00 52 THR A N 10
ATOM 17566 C CA . THR A 1 52 ? 11.0330 4.8840 9.1763 1.00 0.00 52 THR A CA 10
ATOM 17567 C C . THR A 1 52 ? 11.1697 5.4185 7.7512 1.00 0.00 52 THR A C 10
ATOM 17568 O O . THR A 1 52 ? 10.5224 4.9600 6.8060 1.00 0.00 52 THR A O 10
ATOM 17579 N N . ASP A 1 53 ? 12.0323 6.4114 7.6015 1.00 0.00 53 ASP A N 10
ATOM 17580 C CA . ASP A 1 53 ? 12.3569 7.0859 6.3611 1.00 0.00 53 ASP A CA 10
ATOM 17581 C C . ASP A 1 53 ? 13.4793 6.3814 5.6622 1.00 0.00 53 ASP A C 10
ATOM 17582 O O . ASP A 1 53 ? 14.4994 5.9740 6.2229 1.00 0.00 53 ASP A O 10
ATOM 17591 N N . ARG A 1 54 ? 13.2086 6.2123 4.3700 1.00 0.00 54 ARG A N 10
ATOM 17592 C CA . ARG A 1 54 ? 14.1362 5.6789 3.4173 1.00 0.00 54 ARG A CA 10
ATOM 17593 C C . ARG A 1 54 ? 14.7768 4.3342 3.7092 1.00 0.00 54 ARG A C 10
ATOM 17594 O O . ARG A 1 54 ? 15.8809 4.0331 3.2798 1.00 0.00 54 ARG A O 10
ATOM 17615 N N . LEU A 1 55 ? 14.0326 3.4515 4.3065 1.00 0.00 55 LEU A N 10
ATOM 17616 C CA . LEU A 1 55 ? 14.5224 2.1445 4.6897 1.00 0.00 55 LEU A CA 10
ATOM 17617 C C . LEU A 1 55 ? 15.2956 1.3426 3.6358 1.00 0.00 55 LEU A C 10
ATOM 17618 O O . LEU A 1 55 ? 14.8246 1.1275 2.5161 1.00 0.00 55 LEU A O 10
ATOM 17634 N N . GLN A 1 56 ? 16.4986 0.9381 4.0521 1.00 0.00 56 GLN A N 10
ATOM 17635 C CA . GLN A 1 56 ? 17.5231 0.1741 3.3456 1.00 0.00 56 GLN A CA 10
ATOM 17636 C C . GLN A 1 56 ? 17.0467 -1.2328 2.9468 1.00 0.00 56 GLN A C 10
ATOM 17637 O O . GLN A 1 56 ? 16.0194 -1.7134 3.4326 1.00 0.00 56 GLN A O 10
ATOM 17651 N N . MET A 1 57 ? 17.8259 -1.9352 2.1102 1.00 0.00 57 MET A N 10
ATOM 17652 C CA . MET A 1 57 ? 17.5099 -3.2985 1.6642 1.00 0.00 57 MET A CA 10
ATOM 17653 C C . MET A 1 57 ? 17.4300 -4.2552 2.8539 1.00 0.00 57 MET A C 10
ATOM 17654 O O . MET A 1 57 ? 16.5789 -5.1536 2.8423 1.00 0.00 57 MET A O 10
ATOM 17668 N N . LYS A 1 58 ? 18.2637 -4.0534 3.8875 1.00 0.00 58 LYS A N 10
ATOM 17669 C CA . LYS A 1 58 ? 18.2615 -4.8969 5.0783 1.00 0.00 58 LYS A CA 10
ATOM 17670 C C . LYS A 1 58 ? 16.8988 -4.8947 5.7561 1.00 0.00 58 LYS A C 10
ATOM 17671 O O . LYS A 1 58 ? 16.6249 -5.8263 6.5004 1.00 0.00 58 LYS A O 10
ATOM 17690 N N . ASP A 1 59 ? 16.0661 -3.8706 5.5480 1.00 0.00 59 ASP A N 10
ATOM 17691 C CA . ASP A 1 59 ? 14.7237 -3.7813 6.1109 1.00 0.00 59 ASP A CA 10
ATOM 17692 C C . ASP A 1 59 ? 13.6986 -4.2253 5.0659 1.00 0.00 59 ASP A C 10
ATOM 17693 O O . ASP A 1 59 ? 12.9804 -5.2095 5.2653 1.00 0.00 59 ASP A O 10
ATOM 17702 N N . LEU A 1 60 ? 13.7088 -3.5484 3.9078 1.00 0.00 60 LEU A N 10
ATOM 17703 C CA . LEU A 1 60 ? 12.8108 -3.7506 2.7735 1.00 0.00 60 LEU A CA 10
ATOM 17704 C C . LEU A 1 60 ? 12.6697 -5.2132 2.3553 1.00 0.00 60 LEU A C 10
ATOM 17705 O O . LEU A 1 60 ? 11.5670 -5.6212 2.0086 1.00 0.00 60 LEU A O 10
ATOM 17721 N N . ASN A 1 61 ? 13.7347 -6.0247 2.4236 1.00 0.00 61 ASN A N 10
ATOM 17722 C CA . ASN A 1 61 ? 13.6240 -7.4303 2.0148 1.00 0.00 61 ASN A CA 10
ATOM 17723 C C . ASN A 1 61 ? 12.6145 -8.2551 2.8327 1.00 0.00 61 ASN A C 10
ATOM 17724 O O . ASN A 1 61 ? 12.2484 -9.3474 2.3994 1.00 0.00 61 ASN A O 10
ATOM 17735 N N . ASN A 1 62 ? 12.1821 -7.7760 4.0051 1.00 0.00 62 ASN A N 10
ATOM 17736 C CA . ASN A 1 62 ? 11.1948 -8.4576 4.8487 1.00 0.00 62 ASN A CA 10
ATOM 17737 C C . ASN A 1 62 ? 9.9982 -7.5516 5.1684 1.00 0.00 62 ASN A C 10
ATOM 17738 O O . ASN A 1 62 ? 9.0731 -7.9905 5.8538 1.00 0.00 62 ASN A O 10
ATOM 17749 N N . MET A 1 63 ? 9.9929 -6.3167 4.6532 1.00 0.00 63 MET A N 10
ATOM 17750 C CA . MET A 1 63 ? 8.9274 -5.3533 4.8826 1.00 0.00 63 MET A CA 10
ATOM 17751 C C . MET A 1 63 ? 7.6318 -5.9010 4.2897 1.00 0.00 63 MET A C 10
ATOM 17752 O O . MET A 1 63 ? 7.5446 -6.1789 3.0877 1.00 0.00 63 MET A O 10
ATOM 17766 N N . LYS A 1 64 ? 6.6523 -6.0772 5.1698 1.00 0.00 64 LYS A N 10
ATOM 17767 C CA . LYS A 1 64 ? 5.3124 -6.5639 4.8952 1.00 0.00 64 LYS A CA 10
ATOM 17768 C C . LYS A 1 64 ? 4.3378 -5.4332 5.1867 1.00 0.00 64 LYS A C 10
ATOM 17769 O O . LYS A 1 64 ? 4.6578 -4.4680 5.8806 1.00 0.00 64 LYS A O 10
ATOM 17788 N N . ILE A 1 65 ? 3.1362 -5.5763 4.6671 1.00 0.00 65 ILE A N 10
ATOM 17789 C CA . ILE A 1 65 ? 2.0389 -4.6545 4.8388 1.00 0.00 65 ILE A CA 10
ATOM 17790 C C . ILE A 1 65 ? 0.8523 -5.5373 5.1815 1.00 0.00 65 ILE A C 10
ATOM 17791 O O . ILE A 1 65 ? 0.7703 -6.6481 4.6569 1.00 0.00 65 ILE A O 10
ATOM 17807 N N . THR A 1 66 ? -0.0538 -5.0726 6.0297 1.00 0.00 66 THR A N 10
ATOM 17808 C CA . THR A 1 66 ? -1.2349 -5.8204 6.4137 1.00 0.00 66 THR A CA 10
ATOM 17809 C C . THR A 1 66 ? -2.4348 -5.1201 5.7550 1.00 0.00 66 THR A C 10
ATOM 17810 O O . THR A 1 66 ? -2.8126 -4.0317 6.1902 1.00 0.00 66 THR A O 10
ATOM 17821 N N . PHE A 1 67 ? -3.0118 -5.6947 4.6946 1.00 0.00 67 PHE A N 10
ATOM 17822 C CA . PHE A 1 67 ? -4.1607 -5.1201 3.9889 1.00 0.00 67 PHE A CA 10
ATOM 17823 C C . PHE A 1 67 ? -5.4131 -5.3491 4.8279 1.00 0.00 67 PHE A C 10
ATOM 17824 O O . PHE A 1 67 ? -5.8649 -6.4926 4.9424 1.00 0.00 67 PHE A O 10
ATOM 17841 N N . CYS A 1 68 ? -5.9495 -4.2818 5.4195 1.00 0.00 68 CYS A N 10
ATOM 17842 C CA . CYS A 1 68 ? -7.1399 -4.2878 6.2562 1.00 0.00 68 CYS A CA 10
ATOM 17843 C C . CYS A 1 68 ? -8.2400 -3.4788 5.5675 1.00 0.00 68 CYS A C 10
ATOM 17844 O O . CYS A 1 68 ? -7.9761 -2.5171 4.8451 1.00 0.00 68 CYS A O 10
ATOM 17852 N N . CYS A 1 69 ? -9.4857 -3.8925 5.7567 1.00 0.00 69 CYS A N 10
ATOM 17853 C CA . CYS A 1 69 ? -10.7095 -3.2933 5.2385 1.00 0.00 69 CYS A CA 10
ATOM 17854 C C . CYS A 1 69 ? -11.7168 -3.5419 6.3685 1.00 0.00 69 CYS A C 10
ATOM 17855 O O . CYS A 1 69 ? -12.3349 -4.6065 6.3795 1.00 0.00 69 CYS A O 10
ATOM 17863 N N . PRO A 1 70 ? -11.8471 -2.6319 7.3485 1.00 0.00 70 PRO A N 10
ATOM 17864 C CA . PRO A 1 70 ? -12.7456 -2.8159 8.4793 1.00 0.00 70 PRO A CA 10
ATOM 17865 C C . PRO A 1 70 ? -14.1374 -3.2470 8.0627 1.00 0.00 70 PRO A C 10
ATOM 17866 O O . PRO A 1 70 ? -14.6050 -2.9813 6.9578 1.00 0.00 70 PRO A O 10
ATOM 17877 N N . GLU A 1 71 ? -14.8223 -3.8261 9.0383 1.00 0.00 71 GLU A N 10
ATOM 17878 C CA . GLU A 1 71 ? -16.1521 -4.3811 8.9916 1.00 0.00 71 GLU A CA 10
ATOM 17879 C C . GLU A 1 71 ? -17.1666 -3.5474 8.1986 1.00 0.00 71 GLU A C 10
ATOM 17880 O O . GLU A 1 71 ? -18.1056 -4.0947 7.6099 1.00 0.00 71 GLU A O 10
ATOM 17892 N N . SER A 1 72 ? -17.0021 -2.2283 8.1918 1.00 0.00 72 SER A N 10
ATOM 17893 C CA . SER A 1 72 ? -17.8377 -1.3070 7.4476 1.00 0.00 72 SER A CA 10
ATOM 17894 C C . SER A 1 72 ? -17.0159 -0.3202 6.6108 1.00 0.00 72 SER A C 10
ATOM 17895 O O . SER A 1 72 ? -17.3367 0.8707 6.5794 1.00 0.00 72 SER A O 10
ATOM 17903 N N . TRP A 1 73 ? -15.9821 -0.8214 5.9065 1.00 0.00 73 TRP A N 10
ATOM 17904 C CA . TRP A 1 73 ? -15.1449 -0.0269 5.0111 1.00 0.00 73 TRP A CA 10
ATOM 17905 C C . TRP A 1 73 ? -16.0746 0.7311 4.0553 1.00 0.00 73 TRP A C 10
ATOM 17906 O O . TRP A 1 73 ? -17.1551 0.2436 3.7009 1.00 0.00 73 TRP A O 10
ATOM 17927 N N . ASN A 1 74 ? -15.6597 1.9150 3.6127 1.00 0.00 74 ASN A N 10
ATOM 17928 C CA . ASN A 1 74 ? -16.4489 2.7568 2.7232 1.00 0.00 74 ASN A CA 10
ATOM 17929 C C . ASN A 1 74 ? -15.6092 2.9804 1.4839 1.00 0.00 74 ASN A C 10
ATOM 17930 O O . ASN A 1 74 ? -14.4647 3.4056 1.5884 1.00 0.00 74 ASN A O 10
ATOM 17941 N N . GLU A 1 75 ? -16.1680 2.6929 0.3129 1.00 0.00 75 GLU A N 10
ATOM 17942 C CA . GLU A 1 75 ? -15.5165 2.7992 -0.9885 1.00 0.00 75 GLU A CA 10
ATOM 17943 C C . GLU A 1 75 ? -14.8143 4.1343 -1.2646 1.00 0.00 75 GLU A C 10
ATOM 17944 O O . GLU A 1 75 ? -13.8438 4.1578 -2.0144 1.00 0.00 75 GLU A O 10
ATOM 17956 N N . ARG A 1 76 ? -15.2813 5.2350 -0.6709 1.00 0.00 76 ARG A N 10
ATOM 17957 C CA . ARG A 1 76 ? -14.7054 6.5640 -0.8847 1.00 0.00 76 ARG A CA 10
ATOM 17958 C C . ARG A 1 76 ? -13.9436 7.1009 0.3159 1.00 0.00 76 ARG A C 10
ATOM 17959 O O . ARG A 1 76 ? -13.4926 8.2486 0.2539 1.00 0.00 76 ARG A O 10
ATOM 17980 N N . ASP A 1 77 ? -13.8817 6.3637 1.4240 1.00 0.00 77 ASP A N 10
ATOM 17981 C CA . ASP A 1 77 ? -13.1690 6.8313 2.6095 1.00 0.00 77 ASP A CA 10
ATOM 17982 C C . ASP A 1 77 ? -11.6867 6.9887 2.2811 1.00 0.00 77 ASP A C 10
ATOM 17983 O O . ASP A 1 77 ? -11.1894 6.3037 1.3807 1.00 0.00 77 ASP A O 10
ATOM 17992 N N . PRO A 1 78 ? -10.9542 7.8461 3.0058 1.00 0.00 78 PRO A N 10
ATOM 17993 C CA . PRO A 1 78 ? -9.5376 8.0103 2.7536 1.00 0.00 78 PRO A CA 10
ATOM 17994 C C . PRO A 1 78 ? -8.8104 6.7388 3.1997 1.00 0.00 78 PRO A C 10
ATOM 17995 O O . PRO A 1 78 ? -9.2831 5.9988 4.0758 1.00 0.00 78 PRO A O 10
ATOM 18006 N N . ILE A 1 79 ? -7.6191 6.5157 2.6544 1.00 0.00 79 ILE A N 10
ATOM 18007 C CA . ILE A 1 79 ? -6.8213 5.3540 3.0182 1.00 0.00 79 ILE A CA 10
ATOM 18008 C C . ILE A 1 79 ? -6.2266 5.7105 4.3737 1.00 0.00 79 ILE A C 10
ATOM 18009 O O . ILE A 1 79 ? -5.8395 6.8627 4.6014 1.00 0.00 79 ILE A O 10
ATOM 18025 N N . ARG A 1 80 ? -6.1960 4.7628 5.3086 1.00 0.00 80 ARG A N 10
ATOM 18026 C CA . ARG A 1 80 ? -5.6031 5.0226 6.6187 1.00 0.00 80 ARG A CA 10
ATOM 18027 C C . ARG A 1 80 ? -4.4752 4.0282 6.8420 1.00 0.00 80 ARG A C 10
ATOM 18028 O O . ARG A 1 80 ? -4.1583 3.2377 5.9507 1.00 0.00 80 ARG A O 10
ATOM 18049 N N . ALA A 1 81 ? -3.8760 4.0466 8.0228 1.00 0.00 81 ALA A N 10
ATOM 18050 C CA . ALA A 1 81 ? -2.7803 3.1665 8.3951 1.00 0.00 81 ALA A CA 10
ATOM 18051 C C . ALA A 1 81 ? -2.3944 3.3930 9.8486 1.00 0.00 81 ALA A C 10
ATOM 18052 O O . ALA A 1 81 ? -2.7367 4.4174 10.4418 1.00 0.00 81 ALA A O 10
ATOM 18059 N N . LEU A 1 82 ? -1.7053 2.4085 10.4146 1.00 0.00 82 LEU A N 10
ATOM 18060 C CA . LEU A 1 82 ? -1.1808 2.4014 11.7702 1.00 0.00 82 LEU A CA 10
ATOM 18061 C C . LEU A 1 82 ? 0.1890 1.7441 11.6290 1.00 0.00 82 LEU A C 10
ATOM 18062 O O . LEU A 1 82 ? 0.2997 0.6696 11.0301 1.00 0.00 82 LEU A O 10
ATOM 18078 N N . THR A 1 83 ? 1.2231 2.3822 12.1604 1.00 0.00 83 THR A N 10
ATOM 18079 C CA . THR A 1 83 ? 2.6072 1.9367 12.0968 1.00 0.00 83 THR A CA 10
ATOM 18080 C C . THR A 1 83 ? 2.9273 0.6435 12.8546 1.00 0.00 83 THR A C 10
ATOM 18081 O O . THR A 1 83 ? 3.7838 -0.1140 12.3980 1.00 0.00 83 THR A O 10
ATOM 18092 N N . CYS A 1 84 ? 2.2288 0.3633 13.9568 1.00 0.00 84 CYS A N 10
ATOM 18093 C CA . CYS A 1 84 ? 2.3947 -0.7872 14.8512 1.00 0.00 84 CYS A CA 10
ATOM 18094 C C . CYS A 1 84 ? 2.7873 -2.1111 14.1781 1.00 0.00 84 CYS A C 10
ATOM 18095 O O . CYS A 1 84 ? 3.7699 -2.7304 14.5928 1.00 0.00 84 CYS A O 10
ATOM 18103 N N . PHE A 1 85 ? 2.0465 -2.5523 13.1655 1.00 0.00 85 PHE A N 10
ATOM 18104 C CA . PHE A 1 85 ? 2.2653 -3.7763 12.3928 1.00 0.00 85 PHE A CA 10
ATOM 18105 C C . PHE A 1 85 ? 2.0361 -3.4824 10.8992 1.00 0.00 85 PHE A C 10
ATOM 18106 O O . PHE A 1 85 ? 1.4396 -4.2815 10.1725 1.00 0.00 85 PHE A O 10
ATOM 18123 N N . SER A 1 86 ? 2.4544 -2.2804 10.4740 1.00 0.00 86 SER A N 10
ATOM 18124 C CA . SER A 1 86 ? 2.3774 -1.7480 9.1154 1.00 0.00 86 SER A CA 10
ATOM 18125 C C . SER A 1 86 ? 1.0481 -2.1239 8.4257 1.00 0.00 86 SER A C 10
ATOM 18126 O O . SER A 1 86 ? 1.0296 -2.8265 7.4136 1.00 0.00 86 SER A O 10
ATOM 18134 N N . VAL A 1 87 ? -0.0902 -1.7081 8.9932 1.00 0.00 87 VAL A N 10
ATOM 18135 C CA . VAL A 1 87 ? -1.4209 -2.0041 8.4478 1.00 0.00 87 VAL A CA 10
ATOM 18136 C C . VAL A 1 87 ? -1.8762 -0.8562 7.5466 1.00 0.00 87 VAL A C 10
ATOM 18137 O O . VAL A 1 87 ? -1.6613 0.3062 7.8887 1.00 0.00 87 VAL A O 10
ATOM 18150 N N . LEU A 1 88 ? -2.4948 -1.1743 6.4077 1.00 0.00 88 LEU A N 10
ATOM 18151 C CA . LEU A 1 88 ? -3.0006 -0.2290 5.4178 1.00 0.00 88 LEU A CA 10
ATOM 18152 C C . LEU A 1 88 ? -4.5063 -0.4377 5.3372 1.00 0.00 88 LEU A C 10
ATOM 18153 O O . LEU A 1 88 ? -4.9559 -1.5493 5.0463 1.00 0.00 88 LEU A O 10
ATOM 18169 N N . PHE A 1 89 ? -5.2807 0.5771 5.7066 1.00 0.00 89 PHE A N 10
ATOM 18170 C CA . PHE A 1 89 ? -6.7333 0.5293 5.6592 1.00 0.00 89 PHE A CA 10
ATOM 18171 C C . PHE A 1 89 ? -7.0800 0.8775 4.2210 1.00 0.00 89 PHE A C 10
ATOM 18172 O O . PHE A 1 89 ? -7.0315 2.0515 3.8480 1.00 0.00 89 PHE A O 10
ATOM 18189 N N . LEU A 1 90 ? -7.3765 -0.1395 3.4163 1.00 0.00 90 LEU A N 10
ATOM 18190 C CA . LEU A 1 90 ? -7.7083 -0.0111 2.0083 1.00 0.00 90 LEU A CA 10
ATOM 18191 C C . LEU A 1 90 ? -9.1456 -0.4765 1.7569 1.00 0.00 90 LEU A C 10
ATOM 18192 O O . LEU A 1 90 ? -9.4004 -1.6840 1.8487 1.00 0.00 90 LEU A O 10
ATOM 18208 N N . PRO A 1 91 ? -10.1074 0.4265 1.4982 1.00 0.00 91 PRO A N 10
ATOM 18209 C CA . PRO A 1 91 ? -11.4811 0.0236 1.2274 1.00 0.00 91 PRO A CA 10
ATOM 18210 C C . PRO A 1 91 ? -11.5299 -0.7198 -0.1193 1.00 0.00 91 PRO A C 10
ATOM 18211 O O . PRO A 1 91 ? -10.6367 -0.5779 -0.9556 1.00 0.00 91 PRO A O 10
ATOM 18222 N N . LYS A 1 92 ? -12.5702 -1.5241 -0.3588 1.00 0.00 92 LYS A N 10
ATOM 18223 C CA . LYS A 1 92 ? -12.6886 -2.2676 -1.6104 1.00 0.00 92 LYS A CA 10
ATOM 18224 C C . LYS A 1 92 ? -13.2183 -1.3288 -2.6957 1.00 0.00 92 LYS A C 10
ATOM 18225 O O . LYS A 1 92 ? -14.4281 -1.2328 -2.9055 1.00 0.00 92 LYS A O 10
ATOM 18244 N N . TYR A 1 93 ? -12.3298 -0.6208 -3.3886 1.00 0.00 93 TYR A N 10
ATOM 18245 C CA . TYR A 1 93 ? -12.6907 0.3113 -4.4542 1.00 0.00 93 TYR A CA 10
ATOM 18246 C C . TYR A 1 93 ? -13.4374 -0.4109 -5.5741 1.00 0.00 93 TYR A C 10
ATOM 18247 O O . TYR A 1 93 ? -13.0920 -1.5415 -5.9277 1.00 0.00 93 TYR A O 10
ATOM 18265 N N . SER A 1 94 ? -14.4302 0.2489 -6.1707 1.00 0.00 94 SER A N 10
ATOM 18266 C CA . SER A 1 94 ? -15.1976 -0.3373 -7.2694 1.00 0.00 94 SER A CA 10
ATOM 18267 C C . SER A 1 94 ? -14.3412 -0.5410 -8.5252 1.00 0.00 94 SER A C 10
ATOM 18268 O O . SER A 1 94 ? -14.5677 -1.5298 -9.2266 1.00 0.00 94 SER A O 10
ATOM 18276 N N . THR A 1 95 ? -13.3629 0.3229 -8.8104 1.00 0.00 95 THR A N 10
ATOM 18277 C CA . THR A 1 95 ? -12.5385 0.2320 -10.0158 1.00 0.00 95 THR A CA 10
ATOM 18278 C C . THR A 1 95 ? -11.0477 0.4181 -9.7485 1.00 0.00 95 THR A C 10
ATOM 18279 O O . THR A 1 95 ? -10.6248 0.6638 -8.6148 1.00 0.00 95 THR A O 10
ATOM 18290 N N . MET A 1 96 ? -10.2486 0.2476 -10.8063 1.00 0.00 96 MET A N 10
ATOM 18291 C CA . MET A 1 96 ? -8.8101 0.4068 -10.7314 1.00 0.00 96 MET A CA 10
ATOM 18292 C C . MET A 1 96 ? -8.4513 1.8895 -10.6358 1.00 0.00 96 MET A C 10
ATOM 18293 O O . MET A 1 96 ? -7.6099 2.2529 -9.8278 1.00 0.00 96 MET A O 10
ATOM 18307 N N . GLU A 1 97 ? -9.0964 2.7449 -11.4323 1.00 0.00 97 GLU A N 10
ATOM 18308 C CA . GLU A 1 97 ? -8.8290 4.1765 -11.4356 1.00 0.00 97 GLU A CA 10
ATOM 18309 C C . GLU A 1 97 ? -9.0427 4.7890 -10.0531 1.00 0.00 97 GLU A C 10
ATOM 18310 O O . GLU A 1 97 ? -8.2096 5.5688 -9.5992 1.00 0.00 97 GLU A O 10
ATOM 18322 N N . THR A 1 98 ? -10.1044 4.3914 -9.3495 1.00 0.00 98 THR A N 10
ATOM 18323 C CA . THR A 1 98 ? -10.3749 4.9230 -8.0303 1.00 0.00 98 THR A CA 10
ATOM 18324 C C . THR A 1 98 ? -9.2871 4.4997 -7.0321 1.00 0.00 98 THR A C 10
ATOM 18325 O O . THR A 1 98 ? -8.9461 5.3055 -6.1643 1.00 0.00 98 THR A O 10
ATOM 18336 N N . VAL A 1 99 ? -8.7190 3.2853 -7.1299 1.00 0.00 99 VAL A N 10
ATOM 18337 C CA . VAL A 1 99 ? -7.6494 2.9105 -6.1999 1.00 0.00 99 VAL A CA 10
ATOM 18338 C C . VAL A 1 99 ? -6.3650 3.6561 -6.6048 1.00 0.00 99 VAL A C 10
ATOM 18339 O O . VAL A 1 99 ? -5.6022 4.0838 -5.7433 1.00 0.00 99 VAL A O 10
ATOM 18352 N N . GLU A 1 100 ? -6.1284 3.8436 -7.9080 1.00 0.00 100 GLU A N 10
ATOM 18353 C CA . GLU A 1 100 ? -4.9642 4.5368 -8.4559 1.00 0.00 100 GLU A CA 10
ATOM 18354 C C . GLU A 1 100 ? -4.9632 5.9998 -7.9854 1.00 0.00 100 GLU A C 10
ATOM 18355 O O . GLU A 1 100 ? -3.9033 6.5653 -7.7060 1.00 0.00 100 GLU A O 10
ATOM 18367 N N . GLU A 1 101 ? -6.1439 6.6178 -7.8814 1.00 0.00 101 GLU A N 10
ATOM 18368 C CA . GLU A 1 101 ? -6.3044 7.9921 -7.4244 1.00 0.00 101 GLU A CA 10
ATOM 18369 C C . GLU A 1 101 ? -5.9651 8.0905 -5.9362 1.00 0.00 101 GLU A C 10
ATOM 18370 O O . GLU A 1 101 ? -5.2984 9.0355 -5.5080 1.00 0.00 101 GLU A O 10
ATOM 18382 N N . ALA A 1 102 ? -6.4735 7.1437 -5.1414 1.00 0.00 102 ALA A N 10
ATOM 18383 C CA . ALA A 1 102 ? -6.2468 7.0999 -3.7049 1.00 0.00 102 ALA A CA 10
ATOM 18384 C C . ALA A 1 102 ? -4.7726 6.8095 -3.4090 1.00 0.00 102 ALA A C 10
ATOM 18385 O O . ALA A 1 102 ? -4.2602 7.2790 -2.3916 1.00 0.00 102 ALA A O 10
ATOM 18392 N N . LEU A 1 103 ? -4.0829 6.0848 -4.3033 1.00 0.00 103 LEU A N 10
ATOM 18393 C CA . LEU A 1 103 ? -2.6685 5.7530 -4.1750 1.00 0.00 103 LEU A CA 10
ATOM 18394 C C . LEU A 1 103 ? -1.9217 7.0908 -4.0918 1.00 0.00 103 LEU A C 10
ATOM 18395 O O . LEU A 1 103 ? -1.1843 7.3247 -3.1306 1.00 0.00 103 LEU A O 10
ATOM 18411 N N . GLN A 1 104 ? -2.1535 7.9695 -5.0740 1.00 0.00 104 GLN A N 10
ATOM 18412 C CA . GLN A 1 104 ? -1.5581 9.2990 -5.1790 1.00 0.00 104 GLN A CA 10
ATOM 18413 C C . GLN A 1 104 ? -1.9898 10.2351 -4.0404 1.00 0.00 104 GLN A C 10
ATOM 18414 O O . GLN A 1 104 ? -1.1815 11.0441 -3.5749 1.00 0.00 104 GLN A O 10
ATOM 18428 N N . GLU A 1 105 ? -3.2371 10.1315 -3.5718 1.00 0.00 105 GLU A N 10
ATOM 18429 C CA . GLU A 1 105 ? -3.7187 10.9753 -2.4844 1.00 0.00 105 GLU A CA 10
ATOM 18430 C C . GLU A 1 105 ? -2.9440 10.6512 -1.2059 1.00 0.00 105 GLU A C 10
ATOM 18431 O O . GLU A 1 105 ? -2.3854 11.5485 -0.5714 1.00 0.00 105 GLU A O 10
ATOM 18443 N N . ALA A 1 106 ? -2.9166 9.3700 -0.8297 1.00 0.00 106 ALA A N 10
ATOM 18444 C CA . ALA A 1 106 ? -2.2617 8.8821 0.3708 1.00 0.00 106 ALA A CA 10
ATOM 18445 C C . ALA A 1 106 ? -0.7850 9.2601 0.4490 1.00 0.00 106 ALA A C 10
ATOM 18446 O O . ALA A 1 106 ? -0.3605 9.7471 1.5021 1.00 0.00 106 ALA A O 10
ATOM 18453 N N . ILE A 1 107 ? 0.0067 9.0905 -0.6199 1.00 0.00 107 ILE A N 10
ATOM 18454 C CA . ILE A 1 107 ? 1.4231 9.4679 -0.5632 1.00 0.00 107 ILE A CA 10
ATOM 18455 C C . ILE A 1 107 ? 1.5693 10.9747 -0.2614 1.00 0.00 107 ILE A C 10
ATOM 18456 O O . ILE A 1 107 ? 2.5743 11.3822 0.3214 1.00 0.00 107 ILE A O 10
ATOM 18472 N N . ASN A 1 108 ? 0.5617 11.7962 -0.5849 1.00 0.00 108 ASN A N 10
ATOM 18473 C CA . ASN A 1 108 ? 0.5262 13.2437 -0.3532 1.00 0.00 108 ASN A CA 10
ATOM 18474 C C . ASN A 1 108 ? -0.3626 13.6168 0.8424 1.00 0.00 108 ASN A C 10
ATOM 18475 O O . ASN A 1 108 ? -0.6446 14.7993 1.0501 1.00 0.00 108 ASN A O 10
ATOM 18486 N N . ASN A 1 109 ? -0.7392 12.6218 1.6558 1.00 0.00 109 ASN A N 10
ATOM 18487 C CA . ASN A 1 109 ? -1.5790 12.6620 2.8498 1.00 0.00 109 ASN A CA 10
ATOM 18488 C C . ASN A 1 109 ? -3.0309 12.9554 2.4913 1.00 0.00 109 ASN A C 10
ATOM 18489 O O . ASN A 1 109 ? -3.3404 13.9735 1.8702 1.00 0.00 109 ASN A O 10
ATOM 18500 N N . ASN A 1 110 ? -3.9443 12.0945 2.9436 1.00 0.00 110 ASN A N 10
ATOM 18501 C CA . ASN A 1 110 ? -5.3792 12.2413 2.7148 1.00 0.00 110 ASN A CA 10
ATOM 18502 C C . ASN A 1 110 ? -5.8610 13.3168 3.7053 1.00 0.00 110 ASN A C 10
ATOM 18503 O O . ASN A 1 110 ? -6.3107 13.0001 4.8017 1.00 0.00 110 ASN A O 10
ATOM 18514 N N . ARG A 1 111 ? -5.6628 14.5873 3.3464 1.00 0.00 111 ARG A N 10
ATOM 18515 C CA . ARG A 1 111 ? -5.9735 15.8659 4.0047 1.00 0.00 111 ARG A CA 10
ATOM 18516 C C . ARG A 1 111 ? -6.5032 15.8470 5.4414 1.00 0.00 111 ARG A C 10
ATOM 18517 O O . ARG A 1 111 ? -7.5753 15.3113 5.7333 1.00 0.00 111 ARG A O 10
ATOM 18538 N N . GLY A 1 112 ? -5.7817 16.5176 6.3457 1.00 0.00 112 GLY A N 10
ATOM 18539 C CA . GLY A 1 112 ? -6.1459 16.6131 7.7587 1.00 0.00 112 GLY A CA 10
ATOM 18540 C C . GLY A 1 112 ? -6.1847 15.2250 8.3939 1.00 0.00 112 GLY A C 10
ATOM 18541 O O . GLY A 1 112 ? -7.1440 14.8536 9.0761 1.00 0.00 112 GLY A O 10
ATOM 18545 N N . PHE A 1 113 ? -5.1256 14.4469 8.1836 1.00 0.00 113 PHE A N 10
ATOM 18546 C CA . PHE A 1 113 ? -4.9379 13.0872 8.6548 1.00 0.00 113 PHE A CA 10
ATOM 18547 C C . PHE A 1 113 ? -4.8790 12.8625 10.1616 1.00 0.00 113 PHE A C 10
ATOM 18548 O O . PHE A 1 113 ? -4.8855 11.7259 10.6310 1.00 0.00 113 PHE A O 10
ATOM 18565 N N . GLY A 1 114 ? -4.8545 13.9512 10.9123 1.00 0.00 114 GLY A N 10
ATOM 18566 C CA . GLY A 1 114 ? -4.7816 14.0229 12.3701 1.00 0.00 114 GLY A CA 10
ATOM 18567 C C . GLY A 1 114 ? -5.4927 12.8740 13.0868 1.00 0.00 114 GLY A C 10
ATOM 18571 N N . GLY A 1 1 ? 11.1551 4.3825 -12.8391 1.00 0.00 1 GLY A N 11
ATOM 18572 C CA . GLY A 1 1 ? 11.5979 4.8913 -11.5360 1.00 0.00 1 GLY A CA 11
ATOM 18573 C C . GLY A 1 1 ? 12.0354 3.7668 -10.6183 1.00 0.00 1 GLY A C 11
ATOM 18574 O O . GLY A 1 1 ? 11.1994 3.2029 -9.9107 1.00 0.00 1 GLY A O 11
ATOM 18577 N N . ASN A 1 2 ? 13.3123 3.3930 -10.6436 1.00 0.00 2 ASN A N 11
ATOM 18578 C CA . ASN A 1 2 ? 13.9311 2.3629 -9.8078 1.00 0.00 2 ASN A CA 11
ATOM 18579 C C . ASN A 1 2 ? 15.4073 2.7612 -9.7021 1.00 0.00 2 ASN A C 11
ATOM 18580 O O . ASN A 1 2 ? 15.9156 3.4158 -10.6169 1.00 0.00 2 ASN A O 11
ATOM 18591 N N . THR A 1 3 ? 16.0960 2.3973 -8.6231 1.00 0.00 3 THR A N 11
ATOM 18592 C CA . THR A 1 3 ? 17.5067 2.7272 -8.4082 1.00 0.00 3 THR A CA 11
ATOM 18593 C C . THR A 1 3 ? 18.3260 1.5293 -7.9276 1.00 0.00 3 THR A C 11
ATOM 18594 O O . THR A 1 3 ? 19.4401 1.7122 -7.4429 1.00 0.00 3 THR A O 11
ATOM 18605 N N . ASP A 1 4 ? 17.7765 0.3217 -8.0820 1.00 0.00 4 ASP A N 11
ATOM 18606 C CA . ASP A 1 4 ? 18.3404 -0.9779 -7.7149 1.00 0.00 4 ASP A CA 11
ATOM 18607 C C . ASP A 1 4 ? 17.9001 -1.3051 -6.2883 1.00 0.00 4 ASP A C 11
ATOM 18608 O O . ASP A 1 4 ? 18.5836 -1.0151 -5.3043 1.00 0.00 4 ASP A O 11
ATOM 18617 N N . TYR A 1 5 ? 16.6816 -1.8308 -6.1945 1.00 0.00 5 TYR A N 11
ATOM 18618 C CA . TYR A 1 5 ? 15.9589 -2.2523 -5.0013 1.00 0.00 5 TYR A CA 11
ATOM 18619 C C . TYR A 1 5 ? 15.0274 -3.3924 -5.4568 1.00 0.00 5 TYR A C 11
ATOM 18620 O O . TYR A 1 5 ? 14.7057 -3.4697 -6.6538 1.00 0.00 5 TYR A O 11
ATOM 18638 N N . ASP A 1 6 ? 14.5757 -4.2569 -4.5408 1.00 0.00 6 ASP A N 11
ATOM 18639 C CA . ASP A 1 6 ? 13.6770 -5.3767 -4.8408 1.00 0.00 6 ASP A CA 11
ATOM 18640 C C . ASP A 1 6 ? 12.2824 -5.1193 -4.2927 1.00 0.00 6 ASP A C 11
ATOM 18641 O O . ASP A 1 6 ? 12.0612 -5.1361 -3.0802 1.00 0.00 6 ASP A O 11
ATOM 18650 N N . TRP A 1 7 ? 11.3740 -4.7351 -5.1807 1.00 0.00 7 TRP A N 11
ATOM 18651 C CA . TRP A 1 7 ? 9.9810 -4.4676 -4.8764 1.00 0.00 7 TRP A CA 11
ATOM 18652 C C . TRP A 1 7 ? 9.1145 -5.7265 -4.9715 1.00 0.00 7 TRP A C 11
ATOM 18653 O O . TRP A 1 7 ? 7.9811 -5.7254 -4.4945 1.00 0.00 7 TRP A O 11
ATOM 18674 N N . LYS A 1 8 ? 9.6017 -6.7841 -5.6334 1.00 0.00 8 LYS A N 11
ATOM 18675 C CA . LYS A 1 8 ? 8.8743 -8.0421 -5.7903 1.00 0.00 8 LYS A CA 11
ATOM 18676 C C . LYS A 1 8 ? 8.7797 -8.7175 -4.4334 1.00 0.00 8 LYS A C 11
ATOM 18677 O O . LYS A 1 8 ? 7.6972 -9.0791 -3.9936 1.00 0.00 8 LYS A O 11
ATOM 18696 N N . THR A 1 9 ? 9.9153 -8.8835 -3.7579 1.00 0.00 9 THR A N 11
ATOM 18697 C CA . THR A 1 9 ? 9.9430 -9.5507 -2.4687 1.00 0.00 9 THR A CA 11
ATOM 18698 C C . THR A 1 9 ? 8.9620 -8.9167 -1.4800 1.00 0.00 9 THR A C 11
ATOM 18699 O O . THR A 1 9 ? 8.3693 -9.6196 -0.6646 1.00 0.00 9 THR A O 11
ATOM 18710 N N . PHE A 1 10 ? 8.7344 -7.6099 -1.5799 1.00 0.00 10 PHE A N 11
ATOM 18711 C CA . PHE A 1 10 ? 7.8189 -6.9116 -0.7058 1.00 0.00 10 PHE A CA 11
ATOM 18712 C C . PHE A 1 10 ? 6.3773 -7.2982 -1.0288 1.00 0.00 10 PHE A C 11
ATOM 18713 O O . PHE A 1 10 ? 5.6335 -7.7221 -0.1423 1.00 0.00 10 PHE A O 11
ATOM 18730 N N . GLU A 1 11 ? 5.9644 -7.1529 -2.2892 1.00 0.00 11 GLU A N 11
ATOM 18731 C CA . GLU A 1 11 ? 4.5912 -7.4675 -2.6784 1.00 0.00 11 GLU A CA 11
ATOM 18732 C C . GLU A 1 11 ? 4.2849 -8.9663 -2.6035 1.00 0.00 11 GLU A C 11
ATOM 18733 O O . GLU A 1 11 ? 3.1170 -9.3411 -2.4792 1.00 0.00 11 GLU A O 11
ATOM 18745 N N . LYS A 1 12 ? 5.3100 -9.8251 -2.6119 1.00 0.00 12 LYS A N 11
ATOM 18746 C CA . LYS A 1 12 ? 5.1491 -11.2725 -2.5428 1.00 0.00 12 LYS A CA 11
ATOM 18747 C C . LYS A 1 12 ? 5.0801 -11.7616 -1.0979 1.00 0.00 12 LYS A C 11
ATOM 18748 O O . LYS A 1 12 ? 4.2863 -12.6551 -0.8170 1.00 0.00 12 LYS A O 11
ATOM 18767 N N . ASN A 1 13 ? 5.8785 -11.2016 -0.1773 1.00 0.00 13 ASN A N 11
ATOM 18768 C CA . ASN A 1 13 ? 5.8864 -11.6082 1.2376 1.00 0.00 13 ASN A CA 11
ATOM 18769 C C . ASN A 1 13 ? 4.7463 -10.9557 2.0342 1.00 0.00 13 ASN A C 11
ATOM 18770 O O . ASN A 1 13 ? 4.5799 -11.2446 3.2227 1.00 0.00 13 ASN A O 11
ATOM 18781 N N . ALA A 1 14 ? 3.9636 -10.0749 1.4007 1.00 0.00 14 ALA A N 11
ATOM 18782 C CA . ALA A 1 14 ? 2.8335 -9.3734 1.9928 1.00 0.00 14 ALA A CA 11
ATOM 18783 C C . ALA A 1 14 ? 1.8382 -10.3261 2.6773 1.00 0.00 14 ALA A C 11
ATOM 18784 O O . ALA A 1 14 ? 1.8046 -11.5428 2.4599 1.00 0.00 14 ALA A O 11
ATOM 18791 N N . ARG A 1 15 ? 1.0378 -9.7605 3.5735 1.00 0.00 15 ARG A N 11
ATOM 18792 C CA . ARG A 1 15 ? 0.0254 -10.4424 4.3565 1.00 0.00 15 ARG A CA 11
ATOM 18793 C C . ARG A 1 15 ? -1.3340 -9.9299 3.9216 1.00 0.00 15 ARG A C 11
ATOM 18794 O O . ARG A 1 15 ? -1.5536 -8.7292 3.7705 1.00 0.00 15 ARG A O 11
ATOM 18815 N N . TYR A 1 16 ? -2.2493 -10.8605 3.7342 1.00 0.00 16 TYR A N 11
ATOM 18816 C CA . TYR A 1 16 ? -3.6201 -10.5934 3.3339 1.00 0.00 16 TYR A CA 11
ATOM 18817 C C . TYR A 1 16 ? -4.4923 -11.1674 4.4347 1.00 0.00 16 TYR A C 11
ATOM 18818 O O . TYR A 1 16 ? -4.1350 -12.1822 5.0478 1.00 0.00 16 TYR A O 11
ATOM 18836 N N . GLU A 1 17 ? -5.5932 -10.5066 4.7553 1.00 0.00 17 GLU A N 11
ATOM 18837 C CA . GLU A 1 17 ? -6.4959 -10.9970 5.7833 1.00 0.00 17 GLU A CA 11
ATOM 18838 C C . GLU A 1 17 ? -7.4220 -12.0564 5.1777 1.00 0.00 17 GLU A C 11
ATOM 18839 O O . GLU A 1 17 ? -7.5811 -12.0958 3.9520 1.00 0.00 17 GLU A O 11
ATOM 18851 N N . PRO A 1 18 ? -8.0080 -12.9434 6.0028 1.00 0.00 18 PRO A N 11
ATOM 18852 C CA . PRO A 1 18 ? -8.9175 -13.9574 5.4996 1.00 0.00 18 PRO A CA 11
ATOM 18853 C C . PRO A 1 18 ? -10.0867 -13.2319 4.8298 1.00 0.00 18 PRO A C 11
ATOM 18854 O O . PRO A 1 18 ? -10.5471 -12.1870 5.3011 1.00 0.00 18 PRO A O 11
ATOM 18865 N N . GLY A 1 19 ? -10.5512 -13.7927 3.7196 1.00 0.00 19 GLY A N 11
ATOM 18866 C CA . GLY A 1 19 ? -11.6284 -13.2394 2.9252 1.00 0.00 19 GLY A CA 11
ATOM 18867 C C . GLY A 1 19 ? -11.0775 -12.5122 1.6955 1.00 0.00 19 GLY A C 11
ATOM 18868 O O . GLY A 1 19 ? -11.8773 -12.1620 0.8263 1.00 0.00 19 GLY A O 11
ATOM 18872 N N . TYR A 1 20 ? -9.7520 -12.3290 1.5847 1.00 0.00 20 TYR A N 11
ATOM 18873 C CA . TYR A 1 20 ? -9.0772 -11.6571 0.4765 1.00 0.00 20 TYR A CA 11
ATOM 18874 C C . TYR A 1 20 ? -7.8417 -12.4531 0.0634 1.00 0.00 20 TYR A C 11
ATOM 18875 O O . TYR A 1 20 ? -7.3899 -13.3556 0.7733 1.00 0.00 20 TYR A O 11
ATOM 18893 N N . ASN A 1 21 ? -7.2836 -12.1238 -1.0984 1.00 0.00 21 ASN A N 11
ATOM 18894 C CA . ASN A 1 21 ? -6.1087 -12.7419 -1.7007 1.00 0.00 21 ASN A CA 11
ATOM 18895 C C . ASN A 1 21 ? -5.4912 -11.7758 -2.7013 1.00 0.00 21 ASN A C 11
ATOM 18896 O O . ASN A 1 21 ? -6.0859 -10.7480 -3.0147 1.00 0.00 21 ASN A O 11
ATOM 18907 N N . SER A 1 22 ? -4.3047 -12.1108 -3.2185 1.00 0.00 22 SER A N 11
ATOM 18908 C CA . SER A 1 22 ? -3.6018 -11.3026 -4.2062 1.00 0.00 22 SER A CA 11
ATOM 18909 C C . SER A 1 22 ? -4.4306 -11.1520 -5.4875 1.00 0.00 22 SER A C 11
ATOM 18910 O O . SER A 1 22 ? -4.2651 -10.1745 -6.2164 1.00 0.00 22 SER A O 11
ATOM 18918 N N . SER A 1 23 ? -5.2930 -12.1318 -5.7685 1.00 0.00 23 SER A N 11
ATOM 18919 C CA . SER A 1 23 ? -6.1904 -12.2134 -6.9076 1.00 0.00 23 SER A CA 11
ATOM 18920 C C . SER A 1 23 ? -7.4994 -11.4566 -6.6611 1.00 0.00 23 SER A C 11
ATOM 18921 O O . SER A 1 23 ? -8.2584 -11.2627 -7.6111 1.00 0.00 23 SER A O 11
ATOM 18929 N N . HIS A 1 24 ? -7.7716 -11.0090 -5.4262 1.00 0.00 24 HIS A N 11
ATOM 18930 C CA . HIS A 1 24 ? -9.0020 -10.2691 -5.1517 1.00 0.00 24 HIS A CA 11
ATOM 18931 C C . HIS A 1 24 ? -8.9235 -8.9468 -5.9333 1.00 0.00 24 HIS A C 11
ATOM 18932 O O . HIS A 1 24 ? -7.8726 -8.2991 -5.8718 1.00 0.00 24 HIS A O 11
ATOM 18945 N N . PRO A 1 25 ? -9.9916 -8.5338 -6.6476 1.00 0.00 25 PRO A N 11
ATOM 18946 C CA . PRO A 1 25 ? -10.0412 -7.3109 -7.4434 1.00 0.00 25 PRO A CA 11
ATOM 18947 C C . PRO A 1 25 ? -9.3580 -6.0877 -6.8258 1.00 0.00 25 PRO A C 11
ATOM 18948 O O . PRO A 1 25 ? -8.4624 -5.5219 -7.4506 1.00 0.00 25 PRO A O 11
ATOM 18959 N N . THR A 1 26 ? -9.7290 -5.6866 -5.6082 1.00 0.00 26 THR A N 11
ATOM 18960 C CA . THR A 1 26 ? -9.1311 -4.5204 -4.9760 1.00 0.00 26 THR A CA 11
ATOM 18961 C C . THR A 1 26 ? -7.6113 -4.6643 -4.8342 1.00 0.00 26 THR A C 11
ATOM 18962 O O . THR A 1 26 ? -6.8745 -3.7452 -5.1827 1.00 0.00 26 THR A O 11
ATOM 18973 N N . ILE A 1 27 ? -7.1398 -5.8047 -4.3230 1.00 0.00 27 ILE A N 11
ATOM 18974 C CA . ILE A 1 27 ? -5.7251 -6.0733 -4.1056 1.00 0.00 27 ILE A CA 11
ATOM 18975 C C . ILE A 1 27 ? -4.9713 -6.1011 -5.4427 1.00 0.00 27 ILE A C 11
ATOM 18976 O O . ILE A 1 27 ? -3.9996 -5.3603 -5.5905 1.00 0.00 27 ILE A O 11
ATOM 18992 N N . VAL A 1 28 ? -5.3899 -6.9100 -6.4247 1.00 0.00 28 VAL A N 11
ATOM 18993 C CA . VAL A 1 28 ? -4.6954 -6.9678 -7.7105 1.00 0.00 28 VAL A CA 11
ATOM 18994 C C . VAL A 1 28 ? -4.6153 -5.5796 -8.3657 1.00 0.00 28 VAL A C 11
ATOM 18995 O O . VAL A 1 28 ? -3.5725 -5.2506 -8.9327 1.00 0.00 28 VAL A O 11
ATOM 19008 N N . MET A 1 29 ? -5.6675 -4.7551 -8.2849 1.00 0.00 29 MET A N 11
ATOM 19009 C CA . MET A 1 29 ? -5.6770 -3.4111 -8.8631 1.00 0.00 29 MET A CA 11
ATOM 19010 C C . MET A 1 29 ? -4.7187 -2.4920 -8.0985 1.00 0.00 29 MET A C 11
ATOM 19011 O O . MET A 1 29 ? -3.9762 -1.7243 -8.7188 1.00 0.00 29 MET A O 11
ATOM 19025 N N . PHE A 1 30 ? -4.7296 -2.5772 -6.7661 1.00 0.00 30 PHE A N 11
ATOM 19026 C CA . PHE A 1 30 ? -3.8847 -1.7909 -5.8810 1.00 0.00 30 PHE A CA 11
ATOM 19027 C C . PHE A 1 30 ? -2.4128 -2.0636 -6.1901 1.00 0.00 30 PHE A C 11
ATOM 19028 O O . PHE A 1 30 ? -1.6136 -1.1325 -6.3016 1.00 0.00 30 PHE A O 11
ATOM 19045 N N . TRP A 1 31 ? -2.0326 -3.3340 -6.3778 1.00 0.00 31 TRP A N 11
ATOM 19046 C CA . TRP A 1 31 ? -0.6442 -3.6434 -6.6856 1.00 0.00 31 TRP A CA 11
ATOM 19047 C C . TRP A 1 31 ? -0.2068 -2.9784 -7.9986 1.00 0.00 31 TRP A C 11
ATOM 19048 O O . TRP A 1 31 ? 0.9622 -2.6092 -8.1026 1.00 0.00 31 TRP A O 11
ATOM 19069 N N . LYS A 1 32 ? -1.1001 -2.7691 -8.9818 1.00 0.00 32 LYS A N 11
ATOM 19070 C CA . LYS A 1 32 ? -0.7194 -2.1009 -10.2353 1.00 0.00 32 LYS A CA 11
ATOM 19071 C C . LYS A 1 32 ? -0.2424 -0.6982 -9.8883 1.00 0.00 32 LYS A C 11
ATOM 19072 O O . LYS A 1 32 ? 0.8186 -0.2861 -10.3549 1.00 0.00 32 LYS A O 11
ATOM 19091 N N . ALA A 1 33 ? -1.0175 0.0082 -9.0554 1.00 0.00 33 ALA A N 11
ATOM 19092 C CA . ALA A 1 33 ? -0.7033 1.3601 -8.6225 1.00 0.00 33 ALA A CA 11
ATOM 19093 C C . ALA A 1 33 ? 0.7091 1.4181 -8.0347 1.00 0.00 33 ALA A C 11
ATOM 19094 O O . ALA A 1 33 ? 1.4721 2.3081 -8.4016 1.00 0.00 33 ALA A O 11
ATOM 19101 N N . PHE A 1 34 ? 1.0599 0.4605 -7.1688 1.00 0.00 34 PHE A N 11
ATOM 19102 C CA . PHE A 1 34 ? 2.3701 0.3519 -6.5212 1.00 0.00 34 PHE A CA 11
ATOM 19103 C C . PHE A 1 34 ? 3.4884 -0.0209 -7.5110 1.00 0.00 34 PHE A C 11
ATOM 19104 O O . PHE A 1 34 ? 4.6548 0.2805 -7.2645 1.00 0.00 34 PHE A O 11
ATOM 19121 N N . HIS A 1 35 ? 3.1851 -0.7303 -8.5974 1.00 0.00 35 HIS A N 11
ATOM 19122 C CA . HIS A 1 35 ? 4.1830 -1.1215 -9.5850 1.00 0.00 35 HIS A CA 11
ATOM 19123 C C . HIS A 1 35 ? 4.4665 -0.0686 -10.6551 1.00 0.00 35 HIS A C 11
ATOM 19124 O O . HIS A 1 35 ? 5.5806 -0.0412 -11.1837 1.00 0.00 35 HIS A O 11
ATOM 19137 N N . LYS A 1 36 ? 3.4882 0.7590 -11.0346 1.00 0.00 36 LYS A N 11
ATOM 19138 C CA . LYS A 1 36 ? 3.7004 1.7708 -12.0747 1.00 0.00 36 LYS A CA 11
ATOM 19139 C C . LYS A 1 36 ? 4.4352 3.0106 -11.5727 1.00 0.00 36 LYS A C 11
ATOM 19140 O O . LYS A 1 36 ? 5.2641 3.5255 -12.3310 1.00 0.00 36 LYS A O 11
ATOM 19159 N N . LEU A 1 37 ? 4.1870 3.4267 -10.3252 1.00 0.00 37 LEU A N 11
ATOM 19160 C CA . LEU A 1 37 ? 4.7754 4.6130 -9.7114 1.00 0.00 37 LEU A CA 11
ATOM 19161 C C . LEU A 1 37 ? 6.3027 4.6425 -9.7534 1.00 0.00 37 LEU A C 11
ATOM 19162 O O . LEU A 1 37 ? 6.9653 3.6444 -10.0697 1.00 0.00 37 LEU A O 11
ATOM 19178 N N . THR A 1 38 ? 6.8805 5.7937 -9.4154 1.00 0.00 38 THR A N 11
ATOM 19179 C CA . THR A 1 38 ? 8.3229 5.9538 -9.4255 1.00 0.00 38 THR A CA 11
ATOM 19180 C C . THR A 1 38 ? 8.9065 5.6448 -8.0395 1.00 0.00 38 THR A C 11
ATOM 19181 O O . THR A 1 38 ? 8.1916 5.5811 -7.0355 1.00 0.00 38 THR A O 11
ATOM 19192 N N . LEU A 1 39 ? 10.2287 5.4677 -7.9770 1.00 0.00 39 LEU A N 11
ATOM 19193 C CA . LEU A 1 39 ? 10.9706 5.1551 -6.7575 1.00 0.00 39 LEU A CA 11
ATOM 19194 C C . LEU A 1 39 ? 10.7010 6.2168 -5.6904 1.00 0.00 39 LEU A C 11
ATOM 19195 O O . LEU A 1 39 ? 10.4607 5.8775 -4.5352 1.00 0.00 39 LEU A O 11
ATOM 19211 N N . GLU A 1 40 ? 10.6718 7.4922 -6.0913 1.00 0.00 40 GLU A N 11
ATOM 19212 C CA . GLU A 1 40 ? 10.4193 8.5987 -5.1606 1.00 0.00 40 GLU A CA 11
ATOM 19213 C C . GLU A 1 40 ? 9.0577 8.4235 -4.4624 1.00 0.00 40 GLU A C 11
ATOM 19214 O O . GLU A 1 40 ? 8.9485 8.5120 -3.2369 1.00 0.00 40 GLU A O 11
ATOM 19226 N N . GLU A 1 41 ? 8.0121 8.1504 -5.2476 1.00 0.00 41 GLU A N 11
ATOM 19227 C CA . GLU A 1 41 ? 6.6414 7.9631 -4.7762 1.00 0.00 41 GLU A CA 11
ATOM 19228 C C . GLU A 1 41 ? 6.5454 6.7317 -3.8728 1.00 0.00 41 GLU A C 11
ATOM 19229 O O . GLU A 1 41 ? 5.8979 6.7647 -2.8251 1.00 0.00 41 GLU A O 11
ATOM 19241 N N . LYS A 1 42 ? 7.2174 5.6313 -4.2262 1.00 0.00 42 LYS A N 11
ATOM 19242 C CA . LYS A 1 42 ? 7.1533 4.4312 -3.3939 1.00 0.00 42 LYS A CA 11
ATOM 19243 C C . LYS A 1 42 ? 7.9278 4.6037 -2.0956 1.00 0.00 42 LYS A C 11
ATOM 19244 O O . LYS A 1 42 ? 7.6402 3.8818 -1.1409 1.00 0.00 42 LYS A O 11
ATOM 19263 N N . LYS A 1 43 ? 8.8993 5.5205 -2.0219 1.00 0.00 43 LYS A N 11
ATOM 19264 C CA . LYS A 1 43 ? 9.6031 5.7486 -0.7642 1.00 0.00 43 LYS A CA 11
ATOM 19265 C C . LYS A 1 43 ? 8.5902 6.4108 0.1664 1.00 0.00 43 LYS A C 11
ATOM 19266 O O . LYS A 1 43 ? 8.4547 5.9402 1.2888 1.00 0.00 43 LYS A O 11
ATOM 19285 N N . LYS A 1 44 ? 7.8431 7.4324 -0.2882 1.00 0.00 44 LYS A N 11
ATOM 19286 C CA . LYS A 1 44 ? 6.8207 8.1305 0.5104 1.00 0.00 44 LYS A CA 11
ATOM 19287 C C . LYS A 1 44 ? 5.8543 7.1165 1.1084 1.00 0.00 44 LYS A C 11
ATOM 19288 O O . LYS A 1 44 ? 5.5799 7.1494 2.3071 1.00 0.00 44 LYS A O 11
ATOM 19307 N N . PHE A 1 45 ? 5.3954 6.1770 0.2778 1.00 0.00 45 PHE A N 11
ATOM 19308 C CA . PHE A 1 45 ? 4.4769 5.1190 0.6646 1.00 0.00 45 PHE A CA 11
ATOM 19309 C C . PHE A 1 45 ? 5.0057 4.3415 1.8769 1.00 0.00 45 PHE A C 11
ATOM 19310 O O . PHE A 1 45 ? 4.2533 4.0118 2.7922 1.00 0.00 45 PHE A O 11
ATOM 19327 N N . LEU A 1 46 ? 6.3077 4.0462 1.9147 1.00 0.00 46 LEU A N 11
ATOM 19328 C CA . LEU A 1 46 ? 6.9093 3.3181 3.0279 1.00 0.00 46 LEU A CA 11
ATOM 19329 C C . LEU A 1 46 ? 6.9081 4.1603 4.2967 1.00 0.00 46 LEU A C 11
ATOM 19330 O O . LEU A 1 46 ? 6.6820 3.6030 5.3698 1.00 0.00 46 LEU A O 11
ATOM 19346 N N . VAL A 1 47 ? 7.1609 5.4703 4.1985 1.00 0.00 47 VAL A N 11
ATOM 19347 C CA . VAL A 1 47 ? 7.1516 6.3579 5.3646 1.00 0.00 47 VAL A CA 11
ATOM 19348 C C . VAL A 1 47 ? 5.7087 6.4901 5.8753 1.00 0.00 47 VAL A C 11
ATOM 19349 O O . VAL A 1 47 ? 5.4854 6.8474 7.0267 1.00 0.00 47 VAL A O 11
ATOM 19362 N N . PHE A 1 48 ? 4.7090 6.2192 5.0343 1.00 0.00 48 PHE A N 11
ATOM 19363 C CA . PHE A 1 48 ? 3.3178 6.2878 5.4404 1.00 0.00 48 PHE A CA 11
ATOM 19364 C C . PHE A 1 48 ? 2.9699 4.9889 6.1769 1.00 0.00 48 PHE A C 11
ATOM 19365 O O . PHE A 1 48 ? 2.2937 5.0237 7.2032 1.00 0.00 48 PHE A O 11
ATOM 19382 N N . LEU A 1 49 ? 3.4680 3.8463 5.6903 1.00 0.00 49 LEU A N 11
ATOM 19383 C CA . LEU A 1 49 ? 3.2446 2.5090 6.2349 1.00 0.00 49 LEU A CA 11
ATOM 19384 C C . LEU A 1 49 ? 4.0342 2.2122 7.5229 1.00 0.00 49 LEU A C 11
ATOM 19385 O O . LEU A 1 49 ? 3.5356 1.5020 8.3938 1.00 0.00 49 LEU A O 11
ATOM 19401 N N . THR A 1 50 ? 5.2554 2.7236 7.6690 1.00 0.00 50 THR A N 11
ATOM 19402 C CA . THR A 1 50 ? 6.1061 2.4811 8.8346 1.00 0.00 50 THR A CA 11
ATOM 19403 C C . THR A 1 50 ? 6.5604 3.7979 9.4685 1.00 0.00 50 THR A C 11
ATOM 19404 O O . THR A 1 50 ? 6.5322 4.8544 8.8462 1.00 0.00 50 THR A O 11
ATOM 19415 N N . GLY A 1 51 ? 7.0085 3.7503 10.7209 1.00 0.00 51 GLY A N 11
ATOM 19416 C CA . GLY A 1 51 ? 7.4899 4.9040 11.4727 1.00 0.00 51 GLY A CA 11
ATOM 19417 C C . GLY A 1 51 ? 8.9666 5.2059 11.2029 1.00 0.00 51 GLY A C 11
ATOM 19418 O O . GLY A 1 51 ? 9.6246 5.7668 12.0802 1.00 0.00 51 GLY A O 11
ATOM 19422 N N . THR A 1 52 ? 9.5139 4.7976 10.0548 1.00 0.00 52 THR A N 11
ATOM 19423 C CA . THR A 1 52 ? 10.9056 5.0058 9.6723 1.00 0.00 52 THR A CA 11
ATOM 19424 C C . THR A 1 52 ? 10.9181 5.4481 8.2139 1.00 0.00 52 THR A C 11
ATOM 19425 O O . THR A 1 52 ? 10.2463 4.8499 7.3689 1.00 0.00 52 THR A O 11
ATOM 19436 N N . ASP A 1 53 ? 11.6709 6.5049 7.9249 1.00 0.00 53 ASP A N 11
ATOM 19437 C CA . ASP A 1 53 ? 11.8107 7.0695 6.5921 1.00 0.00 53 ASP A CA 11
ATOM 19438 C C . ASP A 1 53 ? 13.0237 6.4322 5.9043 1.00 0.00 53 ASP A C 11
ATOM 19439 O O . ASP A 1 53 ? 13.8507 5.7725 6.5478 1.00 0.00 53 ASP A O 11
ATOM 19448 N N . ARG A 1 54 ? 13.1077 6.5980 4.5802 1.00 0.00 54 ARG A N 11
ATOM 19449 C CA . ARG A 1 54 ? 14.1367 6.1248 3.6562 1.00 0.00 54 ARG A CA 11
ATOM 19450 C C . ARG A 1 54 ? 14.6848 4.7499 4.0390 1.00 0.00 54 ARG A C 11
ATOM 19451 O O . ARG A 1 54 ? 15.8951 4.5459 4.1100 1.00 0.00 54 ARG A O 11
ATOM 19472 N N . LEU A 1 55 ? 13.7809 3.7951 4.2618 1.00 0.00 55 LEU A N 11
ATOM 19473 C CA . LEU A 1 55 ? 14.1282 2.4297 4.6318 1.00 0.00 55 LEU A CA 11
ATOM 19474 C C . LEU A 1 55 ? 15.0597 1.8323 3.5728 1.00 0.00 55 LEU A C 11
ATOM 19475 O O . LEU A 1 55 ? 14.8348 2.0127 2.3717 1.00 0.00 55 LEU A O 11
ATOM 19491 N N . GLN A 1 56 ? 16.1161 1.1675 4.0325 1.00 0.00 56 GLN A N 11
ATOM 19492 C CA . GLN A 1 56 ? 17.1417 0.5033 3.2229 1.00 0.00 56 GLN A CA 11
ATOM 19493 C C . GLN A 1 56 ? 16.6194 -0.8244 2.6485 1.00 0.00 56 GLN A C 11
ATOM 19494 O O . GLN A 1 56 ? 15.5839 -1.3181 3.0918 1.00 0.00 56 GLN A O 11
ATOM 19508 N N . MET A 1 57 ? 17.3428 -1.4430 1.6994 1.00 0.00 57 MET A N 11
ATOM 19509 C CA . MET A 1 57 ? 16.9383 -2.7297 1.1103 1.00 0.00 57 MET A CA 11
ATOM 19510 C C . MET A 1 57 ? 16.8569 -3.7953 2.2003 1.00 0.00 57 MET A C 11
ATOM 19511 O O . MET A 1 57 ? 15.9422 -4.6078 2.1967 1.00 0.00 57 MET A O 11
ATOM 19525 N N . LYS A 1 58 ? 17.8172 -3.8061 3.1328 1.00 0.00 58 LYS A N 11
ATOM 19526 C CA . LYS A 1 58 ? 17.8535 -4.7636 4.2371 1.00 0.00 58 LYS A CA 11
ATOM 19527 C C . LYS A 1 58 ? 16.5322 -4.7335 5.0154 1.00 0.00 58 LYS A C 11
ATOM 19528 O O . LYS A 1 58 ? 16.0143 -5.7795 5.4001 1.00 0.00 58 LYS A O 11
ATOM 19547 N N . ASP A 1 59 ? 15.9666 -3.5442 5.2232 1.00 0.00 59 ASP A N 11
ATOM 19548 C CA . ASP A 1 59 ? 14.7046 -3.3874 5.9324 1.00 0.00 59 ASP A CA 11
ATOM 19549 C C . ASP A 1 59 ? 13.5711 -3.8475 5.0174 1.00 0.00 59 ASP A C 11
ATOM 19550 O O . ASP A 1 59 ? 12.7194 -4.6408 5.4065 1.00 0.00 59 ASP A O 11
ATOM 19559 N N . LEU A 1 60 ? 13.5842 -3.3677 3.7718 1.00 0.00 60 LEU A N 11
ATOM 19560 C CA . LEU A 1 60 ? 12.5831 -3.6644 2.7580 1.00 0.00 60 LEU A CA 11
ATOM 19561 C C . LEU A 1 60 ? 12.4023 -5.1696 2.5359 1.00 0.00 60 LEU A C 11
ATOM 19562 O O . LEU A 1 60 ? 11.2727 -5.6363 2.4569 1.00 0.00 60 LEU A O 11
ATOM 19578 N N . ASN A 1 61 ? 13.4863 -5.9505 2.5143 1.00 0.00 61 ASN A N 11
ATOM 19579 C CA . ASN A 1 61 ? 13.4308 -7.3984 2.2964 1.00 0.00 61 ASN A CA 11
ATOM 19580 C C . ASN A 1 61 ? 12.7076 -8.1916 3.3958 1.00 0.00 61 ASN A C 11
ATOM 19581 O O . ASN A 1 61 ? 12.5466 -9.4030 3.2388 1.00 0.00 61 ASN A O 11
ATOM 19592 N N . ASN A 1 62 ? 12.3597 -7.5715 4.5282 1.00 0.00 62 ASN A N 11
ATOM 19593 C CA . ASN A 1 62 ? 11.6246 -8.2097 5.6277 1.00 0.00 62 ASN A CA 11
ATOM 19594 C C . ASN A 1 62 ? 10.3567 -7.4237 5.9806 1.00 0.00 62 ASN A C 11
ATOM 19595 O O . ASN A 1 62 ? 9.5744 -7.8654 6.8332 1.00 0.00 62 ASN A O 11
ATOM 19606 N N . MET A 1 63 ? 10.1628 -6.2560 5.3638 1.00 0.00 63 MET A N 11
ATOM 19607 C CA . MET A 1 63 ? 9.0007 -5.4067 5.5553 1.00 0.00 63 MET A CA 11
ATOM 19608 C C . MET A 1 63 ? 7.8277 -6.1049 4.8691 1.00 0.00 63 MET A C 11
ATOM 19609 O O . MET A 1 63 ? 7.9734 -6.5785 3.7369 1.00 0.00 63 MET A O 11
ATOM 19623 N N . LYS A 1 64 ? 6.6861 -6.2054 5.5484 1.00 0.00 64 LYS A N 11
ATOM 19624 C CA . LYS A 1 64 ? 5.4814 -6.8254 5.0146 1.00 0.00 64 LYS A CA 11
ATOM 19625 C C . LYS A 1 64 ? 4.3109 -5.8844 5.2897 1.00 0.00 64 LYS A C 11
ATOM 19626 O O . LYS A 1 64 ? 4.3118 -5.1822 6.3073 1.00 0.00 64 LYS A O 11
ATOM 19645 N N . ILE A 1 65 ? 3.2930 -5.8955 4.4421 1.00 0.00 65 ILE A N 11
ATOM 19646 C CA . ILE A 1 65 ? 2.1021 -5.0787 4.6243 1.00 0.00 65 ILE A CA 11
ATOM 19647 C C . ILE A 1 65 ? 0.9692 -6.0342 4.9812 1.00 0.00 65 ILE A C 11
ATOM 19648 O O . ILE A 1 65 ? 0.9576 -7.1652 4.4928 1.00 0.00 65 ILE A O 11
ATOM 19664 N N . THR A 1 66 ? 0.0393 -5.6063 5.8287 1.00 0.00 66 THR A N 11
ATOM 19665 C CA . THR A 1 66 ? -1.1188 -6.3997 6.1973 1.00 0.00 66 THR A CA 11
ATOM 19666 C C . THR A 1 66 ? -2.3087 -5.5569 5.7382 1.00 0.00 66 THR A C 11
ATOM 19667 O O . THR A 1 66 ? -2.4971 -4.4515 6.2474 1.00 0.00 66 THR A O 11
ATOM 19678 N N . PHE A 1 67 ? -3.0697 -6.0173 4.7443 1.00 0.00 67 PHE A N 11
ATOM 19679 C CA . PHE A 1 67 ? -4.2242 -5.2597 4.2610 1.00 0.00 67 PHE A CA 11
ATOM 19680 C C . PHE A 1 67 ? -5.3749 -5.3940 5.2712 1.00 0.00 67 PHE A C 11
ATOM 19681 O O . PHE A 1 67 ? -5.3630 -6.3082 6.0999 1.00 0.00 67 PHE A O 11
ATOM 19698 N N . CYS A 1 68 ? -6.3460 -4.4757 5.2619 1.00 0.00 68 CYS A N 11
ATOM 19699 C CA . CYS A 1 68 ? -7.4934 -4.5112 6.1687 1.00 0.00 68 CYS A CA 11
ATOM 19700 C C . CYS A 1 68 ? -8.6637 -3.6829 5.6291 1.00 0.00 68 CYS A C 11
ATOM 19701 O O . CYS A 1 68 ? -8.4397 -2.6802 4.9638 1.00 0.00 68 CYS A O 11
ATOM 19709 N N . CYS A 1 69 ? -9.9074 -4.0351 5.9469 1.00 0.00 69 CYS A N 11
ATOM 19710 C CA . CYS A 1 69 ? -11.1230 -3.3227 5.5595 1.00 0.00 69 CYS A CA 11
ATOM 19711 C C . CYS A 1 69 ? -12.0560 -3.5035 6.7679 1.00 0.00 69 CYS A C 11
ATOM 19712 O O . CYS A 1 69 ? -12.6258 -4.5843 6.9144 1.00 0.00 69 CYS A O 11
ATOM 19720 N N . PRO A 1 70 ? -12.1739 -2.5238 7.6796 1.00 0.00 70 PRO A N 11
ATOM 19721 C CA . PRO A 1 70 ? -12.9986 -2.6322 8.8793 1.00 0.00 70 PRO A CA 11
ATOM 19722 C C . PRO A 1 70 ? -14.4394 -3.0705 8.6237 1.00 0.00 70 PRO A C 11
ATOM 19723 O O . PRO A 1 70 ? -14.9125 -3.0815 7.4856 1.00 0.00 70 PRO A O 11
ATOM 19734 N N . GLU A 1 71 ? -15.1773 -3.3433 9.7015 1.00 0.00 71 GLU A N 11
ATOM 19735 C CA . GLU A 1 71 ? -16.5901 -3.7473 9.6700 1.00 0.00 71 GLU A CA 11
ATOM 19736 C C . GLU A 1 71 ? -17.4551 -2.7027 8.9293 1.00 0.00 71 GLU A C 11
ATOM 19737 O O . GLU A 1 71 ? -18.5850 -2.9803 8.5244 1.00 0.00 71 GLU A O 11
ATOM 19749 N N . SER A 1 72 ? -16.9148 -1.4953 8.7312 1.00 0.00 72 SER A N 11
ATOM 19750 C CA . SER A 1 72 ? -17.5416 -0.3832 8.0506 1.00 0.00 72 SER A CA 11
ATOM 19751 C C . SER A 1 72 ? -16.6263 0.2472 6.9873 1.00 0.00 72 SER A C 11
ATOM 19752 O O . SER A 1 72 ? -16.6186 1.4818 6.8704 1.00 0.00 72 SER A O 11
ATOM 19760 N N . TRP A 1 73 ? -15.8011 -0.5365 6.2650 1.00 0.00 73 TRP A N 11
ATOM 19761 C CA . TRP A 1 73 ? -14.9597 0.0387 5.2082 1.00 0.00 73 TRP A CA 11
ATOM 19762 C C . TRP A 1 73 ? -15.8579 0.8483 4.2482 1.00 0.00 73 TRP A C 11
ATOM 19763 O O . TRP A 1 73 ? -17.0435 0.5371 4.1060 1.00 0.00 73 TRP A O 11
ATOM 19784 N N . ASN A 1 74 ? -15.3367 1.8811 3.5767 1.00 0.00 74 ASN A N 11
ATOM 19785 C CA . ASN A 1 74 ? -16.1475 2.6867 2.6619 1.00 0.00 74 ASN A CA 11
ATOM 19786 C C . ASN A 1 74 ? -15.3903 2.9539 1.3715 1.00 0.00 74 ASN A C 11
ATOM 19787 O O . ASN A 1 74 ? -14.2460 3.3906 1.3867 1.00 0.00 74 ASN A O 11
ATOM 19798 N N . GLU A 1 75 ? -16.0641 2.7072 0.2549 1.00 0.00 75 GLU A N 11
ATOM 19799 C CA . GLU A 1 75 ? -15.6267 2.8388 -1.1317 1.00 0.00 75 GLU A CA 11
ATOM 19800 C C . GLU A 1 75 ? -14.9599 4.1673 -1.5013 1.00 0.00 75 GLU A C 11
ATOM 19801 O O . GLU A 1 75 ? -14.1613 4.2106 -2.4345 1.00 0.00 75 GLU A O 11
ATOM 19813 N N . ARG A 1 76 ? -15.3386 5.2622 -0.8487 1.00 0.00 76 ARG A N 11
ATOM 19814 C CA . ARG A 1 76 ? -14.7989 6.5990 -1.0968 1.00 0.00 76 ARG A CA 11
ATOM 19815 C C . ARG A 1 76 ? -14.0026 7.1361 0.0913 1.00 0.00 76 ARG A C 11
ATOM 19816 O O . ARG A 1 76 ? -13.7876 8.3419 0.1945 1.00 0.00 76 ARG A O 11
ATOM 19837 N N . ASP A 1 77 ? -13.7066 6.3071 1.0854 1.00 0.00 77 ASP A N 11
ATOM 19838 C CA . ASP A 1 77 ? -12.9472 6.7109 2.2650 1.00 0.00 77 ASP A CA 11
ATOM 19839 C C . ASP A 1 77 ? -11.4689 6.5207 1.9089 1.00 0.00 77 ASP A C 11
ATOM 19840 O O . ASP A 1 77 ? -11.1388 5.4786 1.3338 1.00 0.00 77 ASP A O 11
ATOM 19849 N N . PRO A 1 78 ? -10.5613 7.4665 2.2064 1.00 0.00 78 PRO A N 11
ATOM 19850 C CA . PRO A 1 78 ? -9.1532 7.3061 1.8629 1.00 0.00 78 PRO A CA 11
ATOM 19851 C C . PRO A 1 78 ? -8.5206 6.1414 2.6476 1.00 0.00 78 PRO A C 11
ATOM 19852 O O . PRO A 1 78 ? -9.0346 5.7099 3.6897 1.00 0.00 78 PRO A O 11
ATOM 19863 N N . ILE A 1 79 ? -7.3454 5.7005 2.1976 1.00 0.00 79 ILE A N 11
ATOM 19864 C CA . ILE A 1 79 ? -6.5597 4.5813 2.7200 1.00 0.00 79 ILE A CA 11
ATOM 19865 C C . ILE A 1 79 ? -5.8580 4.9886 4.0056 1.00 0.00 79 ILE A C 11
ATOM 19866 O O . ILE A 1 79 ? -4.9236 5.7825 3.9611 1.00 0.00 79 ILE A O 11
ATOM 19882 N N . ARG A 1 80 ? -6.3374 4.5399 5.1699 1.00 0.00 80 ARG A N 11
ATOM 19883 C CA . ARG A 1 80 ? -5.6663 4.8788 6.4268 1.00 0.00 80 ARG A CA 11
ATOM 19884 C C . ARG A 1 80 ? -4.4513 3.9599 6.5873 1.00 0.00 80 ARG A C 11
ATOM 19885 O O . ARG A 1 80 ? -4.2357 3.0349 5.7980 1.00 0.00 80 ARG A O 11
ATOM 19906 N N . ALA A 1 81 ? -3.7688 4.0913 7.7200 1.00 0.00 81 ALA A N 11
ATOM 19907 C CA . ALA A 1 81 ? -2.5885 3.3034 8.0585 1.00 0.00 81 ALA A CA 11
ATOM 19908 C C . ALA A 1 81 ? -2.2800 3.4068 9.5543 1.00 0.00 81 ALA A C 11
ATOM 19909 O O . ALA A 1 81 ? -2.6782 4.3797 10.1972 1.00 0.00 81 ALA A O 11
ATOM 19916 N N . LEU A 1 82 ? -1.5906 2.4106 10.1132 1.00 0.00 82 LEU A N 11
ATOM 19917 C CA . LEU A 1 82 ? -1.1719 2.3487 11.5164 1.00 0.00 82 LEU A CA 11
ATOM 19918 C C . LEU A 1 82 ? 0.2407 1.7736 11.4804 1.00 0.00 82 LEU A C 11
ATOM 19919 O O . LEU A 1 82 ? 0.4438 0.6311 11.0435 1.00 0.00 82 LEU A O 11
ATOM 19935 N N . THR A 1 83 ? 1.2215 2.5659 11.9047 1.00 0.00 83 THR A N 11
ATOM 19936 C CA . THR A 1 83 ? 2.6349 2.2003 11.9115 1.00 0.00 83 THR A CA 11
ATOM 19937 C C . THR A 1 83 ? 2.9291 0.9809 12.7818 1.00 0.00 83 THR A C 11
ATOM 19938 O O . THR A 1 83 ? 3.8519 0.2293 12.4577 1.00 0.00 83 THR A O 11
ATOM 19949 N N . CYS A 1 84 ? 2.1080 0.7429 13.8131 1.00 0.00 84 CYS A N 11
ATOM 19950 C CA . CYS A 1 84 ? 2.2108 -0.3446 14.7777 1.00 0.00 84 CYS A CA 11
ATOM 19951 C C . CYS A 1 84 ? 2.6869 -1.6493 14.1419 1.00 0.00 84 CYS A C 11
ATOM 19952 O O . CYS A 1 84 ? 3.7285 -2.1582 14.5457 1.00 0.00 84 CYS A O 11
ATOM 19960 N N . PHE A 1 85 ? 1.9769 -2.1682 13.1339 1.00 0.00 85 PHE A N 11
ATOM 19961 C CA . PHE A 1 85 ? 2.3623 -3.4141 12.4720 1.00 0.00 85 PHE A CA 11
ATOM 19962 C C . PHE A 1 85 ? 2.3500 -3.3214 10.9443 1.00 0.00 85 PHE A C 11
ATOM 19963 O O . PHE A 1 85 ? 2.2435 -4.3458 10.2677 1.00 0.00 85 PHE A O 11
ATOM 19980 N N . SER A 1 86 ? 2.4693 -2.1085 10.3910 1.00 0.00 86 SER A N 11
ATOM 19981 C CA . SER A 1 86 ? 2.4803 -1.8763 8.9452 1.00 0.00 86 SER A CA 11
ATOM 19982 C C . SER A 1 86 ? 1.1628 -2.3553 8.3044 1.00 0.00 86 SER A C 11
ATOM 19983 O O . SER A 1 86 ? 1.1553 -3.0555 7.2884 1.00 0.00 86 SER A O 11
ATOM 19991 N N . VAL A 1 87 ? 0.0284 -2.0205 8.9288 1.00 0.00 87 VAL A N 11
ATOM 19992 C CA . VAL A 1 87 ? -1.2950 -2.3932 8.4387 1.00 0.00 87 VAL A CA 11
ATOM 19993 C C . VAL A 1 87 ? -1.7918 -1.2340 7.5800 1.00 0.00 87 VAL A C 11
ATOM 19994 O O . VAL A 1 87 ? -1.6869 -0.0726 7.9905 1.00 0.00 87 VAL A O 11
ATOM 20007 N N . LEU A 1 88 ? -2.2692 -1.5303 6.3730 1.00 0.00 88 LEU A N 11
ATOM 20008 C CA . LEU A 1 88 ? -2.7703 -0.5405 5.4305 1.00 0.00 88 LEU A CA 11
ATOM 20009 C C . LEU A 1 88 ? -4.2378 -0.8455 5.1836 1.00 0.00 88 LEU A C 11
ATOM 20010 O O . LEU A 1 88 ? -4.6038 -1.9832 4.8721 1.00 0.00 88 LEU A O 11
ATOM 20026 N N . PHE A 1 89 ? -5.0900 0.1465 5.4110 1.00 0.00 89 PHE A N 11
ATOM 20027 C CA . PHE A 1 89 ? -6.5163 -0.0189 5.2188 1.00 0.00 89 PHE A CA 11
ATOM 20028 C C . PHE A 1 89 ? -6.8286 0.1270 3.7360 1.00 0.00 89 PHE A C 11
ATOM 20029 O O . PHE A 1 89 ? -6.3880 1.0839 3.1013 1.00 0.00 89 PHE A O 11
ATOM 20046 N N . LEU A 1 90 ? -7.5367 -0.8380 3.1563 1.00 0.00 90 LEU A N 11
ATOM 20047 C CA . LEU A 1 90 ? -7.9042 -0.8388 1.7539 1.00 0.00 90 LEU A CA 11
ATOM 20048 C C . LEU A 1 90 ? -9.3920 -1.1799 1.6424 1.00 0.00 90 LEU A C 11
ATOM 20049 O O . LEU A 1 90 ? -9.7523 -2.3600 1.7308 1.00 0.00 90 LEU A O 11
ATOM 20065 N N . PRO A 1 91 ? -10.2620 -0.1893 1.3972 1.00 0.00 91 PRO A N 11
ATOM 20066 C CA . PRO A 1 91 ? -11.6865 -0.4234 1.2298 1.00 0.00 91 PRO A CA 11
ATOM 20067 C C . PRO A 1 91 ? -11.8937 -0.9810 -0.1855 1.00 0.00 91 PRO A C 11
ATOM 20068 O O . PRO A 1 91 ? -11.0523 -0.7837 -1.0627 1.00 0.00 91 PRO A O 11
ATOM 20079 N N . LYS A 1 92 ? -13.0094 -1.6705 -0.4400 1.00 0.00 92 LYS A N 11
ATOM 20080 C CA . LYS A 1 92 ? -13.2881 -2.2224 -1.7628 1.00 0.00 92 LYS A CA 11
ATOM 20081 C C . LYS A 1 92 ? -13.6739 -1.0744 -2.6926 1.00 0.00 92 LYS A C 11
ATOM 20082 O O . LYS A 1 92 ? -14.8321 -0.6510 -2.7368 1.00 0.00 92 LYS A O 11
ATOM 20101 N N . TYR A 1 93 ? -12.6926 -0.5132 -3.3874 1.00 0.00 93 TYR A N 11
ATOM 20102 C CA . TYR A 1 93 ? -12.8955 0.5635 -4.3386 1.00 0.00 93 TYR A CA 11
ATOM 20103 C C . TYR A 1 93 ? -13.6014 -0.0883 -5.5282 1.00 0.00 93 TYR A C 11
ATOM 20104 O O . TYR A 1 93 ? -13.1384 -1.1156 -6.0338 1.00 0.00 93 TYR A O 11
ATOM 20122 N N . SER A 1 94 ? -14.7108 0.4973 -5.9841 1.00 0.00 94 SER A N 11
ATOM 20123 C CA . SER A 1 94 ? -15.4966 -0.0366 -7.0990 1.00 0.00 94 SER A CA 11
ATOM 20124 C C . SER A 1 94 ? -14.7307 -0.1137 -8.4271 1.00 0.00 94 SER A C 11
ATOM 20125 O O . SER A 1 94 ? -15.2548 -0.7697 -9.3300 1.00 0.00 94 SER A O 11
ATOM 20133 N N . THR A 1 95 ? -13.5794 0.5450 -8.5966 1.00 0.00 95 THR A N 11
ATOM 20134 C CA . THR A 1 95 ? -12.8418 0.4988 -9.8541 1.00 0.00 95 THR A CA 11
ATOM 20135 C C . THR A 1 95 ? -11.3319 0.5644 -9.6269 1.00 0.00 95 THR A C 11
ATOM 20136 O O . THR A 1 95 ? -10.8710 0.8913 -8.5297 1.00 0.00 95 THR A O 11
ATOM 20147 N N . MET A 1 96 ? -10.5700 0.2814 -10.6847 1.00 0.00 96 MET A N 11
ATOM 20148 C CA . MET A 1 96 ? -9.1172 0.3221 -10.6570 1.00 0.00 96 MET A CA 11
ATOM 20149 C C . MET A 1 96 ? -8.6209 1.7657 -10.5830 1.00 0.00 96 MET A C 11
ATOM 20150 O O . MET A 1 96 ? -7.5857 2.0306 -9.9832 1.00 0.00 96 MET A O 11
ATOM 20164 N N . GLU A 1 97 ? -9.3550 2.7037 -11.1783 1.00 0.00 97 GLU A N 11
ATOM 20165 C CA . GLU A 1 97 ? -8.9864 4.1120 -11.1812 1.00 0.00 97 GLU A CA 11
ATOM 20166 C C . GLU A 1 97 ? -9.3061 4.7770 -9.8427 1.00 0.00 97 GLU A C 11
ATOM 20167 O O . GLU A 1 97 ? -8.6072 5.7098 -9.4492 1.00 0.00 97 GLU A O 11
ATOM 20179 N N . THR A 1 98 ? -10.3121 4.3019 -9.1031 1.00 0.00 98 THR A N 11
ATOM 20180 C CA . THR A 1 98 ? -10.6083 4.9061 -7.8089 1.00 0.00 98 THR A CA 11
ATOM 20181 C C . THR A 1 98 ? -9.5402 4.4764 -6.7884 1.00 0.00 98 THR A C 11
ATOM 20182 O O . THR A 1 98 ? -9.0964 5.3064 -5.9925 1.00 0.00 98 THR A O 11
ATOM 20193 N N . VAL A 1 99 ? -9.0610 3.2220 -6.8467 1.00 0.00 99 VAL A N 11
ATOM 20194 C CA . VAL A 1 99 ? -8.0201 2.7449 -5.9314 1.00 0.00 99 VAL A CA 11
ATOM 20195 C C . VAL A 1 99 ? -6.6815 3.4200 -6.2797 1.00 0.00 99 VAL A C 11
ATOM 20196 O O . VAL A 1 99 ? -5.8599 3.6563 -5.3928 1.00 0.00 99 VAL A O 11
ATOM 20209 N N . GLU A 1 100 ? -6.4490 3.7597 -7.5519 1.00 0.00 100 GLU A N 11
ATOM 20210 C CA . GLU A 1 100 ? -5.2335 4.4263 -8.0138 1.00 0.00 100 GLU A CA 11
ATOM 20211 C C . GLU A 1 100 ? -5.1296 5.7964 -7.3596 1.00 0.00 100 GLU A C 11
ATOM 20212 O O . GLU A 1 100 ? -4.1072 6.1267 -6.7613 1.00 0.00 100 GLU A O 11
ATOM 20224 N N . GLU A 1 101 ? -6.2036 6.5839 -7.4329 1.00 0.00 101 GLU A N 11
ATOM 20225 C CA . GLU A 1 101 ? -6.2238 7.9118 -6.8422 1.00 0.00 101 GLU A CA 11
ATOM 20226 C C . GLU A 1 101 ? -6.0353 7.8493 -5.3277 1.00 0.00 101 GLU A C 11
ATOM 20227 O O . GLU A 1 101 ? -5.4938 8.7955 -4.7483 1.00 0.00 101 GLU A O 11
ATOM 20239 N N . ALA A 1 102 ? -6.4542 6.7560 -4.6848 1.00 0.00 102 ALA A N 11
ATOM 20240 C CA . ALA A 1 102 ? -6.2927 6.5808 -3.2511 1.00 0.00 102 ALA A CA 11
ATOM 20241 C C . ALA A 1 102 ? -4.8114 6.3291 -2.9175 1.00 0.00 102 ALA A C 11
ATOM 20242 O O . ALA A 1 102 ? -4.3671 6.6819 -1.8248 1.00 0.00 102 ALA A O 11
ATOM 20249 N N . LEU A 1 103 ? -4.0480 5.7101 -3.8312 1.00 0.00 103 LEU A N 11
ATOM 20250 C CA . LEU A 1 103 ? -2.6187 5.4410 -3.6510 1.00 0.00 103 LEU A CA 11
ATOM 20251 C C . LEU A 1 103 ? -1.9218 6.7997 -3.6199 1.00 0.00 103 LEU A C 11
ATOM 20252 O O . LEU A 1 103 ? -1.1198 7.0720 -2.7271 1.00 0.00 103 LEU A O 11
ATOM 20268 N N . GLN A 1 104 ? -2.2503 7.6519 -4.5968 1.00 0.00 104 GLN A N 11
ATOM 20269 C CA . GLN A 1 104 ? -1.6968 8.9901 -4.7162 1.00 0.00 104 GLN A CA 11
ATOM 20270 C C . GLN A 1 104 ? -2.0204 9.7813 -3.4413 1.00 0.00 104 GLN A C 11
ATOM 20271 O O . GLN A 1 104 ? -1.1280 10.3924 -2.8618 1.00 0.00 104 GLN A O 11
ATOM 20285 N N . GLU A 1 105 ? -3.2660 9.7452 -2.9605 1.00 0.00 105 GLU A N 11
ATOM 20286 C CA . GLU A 1 105 ? -3.6721 10.4562 -1.7483 1.00 0.00 105 GLU A CA 11
ATOM 20287 C C . GLU A 1 105 ? -2.8390 9.9855 -0.5443 1.00 0.00 105 GLU A C 11
ATOM 20288 O O . GLU A 1 105 ? -2.3679 10.8071 0.2462 1.00 0.00 105 GLU A O 11
ATOM 20300 N N . ALA A 1 106 ? -2.6210 8.6715 -0.4181 1.00 0.00 106 ALA A N 11
ATOM 20301 C CA . ALA A 1 106 ? -1.8461 8.0778 0.6619 1.00 0.00 106 ALA A CA 11
ATOM 20302 C C . ALA A 1 106 ? -0.4044 8.5965 0.6448 1.00 0.00 106 ALA A C 11
ATOM 20303 O O . ALA A 1 106 ? 0.0872 9.0769 1.6690 1.00 0.00 106 ALA A O 11
ATOM 20310 N N . ILE A 1 107 ? 0.2962 8.5176 -0.4961 1.00 0.00 107 ILE A N 11
ATOM 20311 C CA . ILE A 1 107 ? 1.6788 9.0059 -0.5765 1.00 0.00 107 ILE A CA 11
ATOM 20312 C C . ILE A 1 107 ? 1.7408 10.5182 -0.3350 1.00 0.00 107 ILE A C 11
ATOM 20313 O O . ILE A 1 107 ? 2.7674 11.0073 0.1367 1.00 0.00 107 ILE A O 11
ATOM 20329 N N . ASN A 1 108 ? 0.6569 11.2540 -0.6036 1.00 0.00 108 ASN A N 11
ATOM 20330 C CA . ASN A 1 108 ? 0.5733 12.6955 -0.3884 1.00 0.00 108 ASN A CA 11
ATOM 20331 C C . ASN A 1 108 ? 0.2420 13.0091 1.0838 1.00 0.00 108 ASN A C 11
ATOM 20332 O O . ASN A 1 108 ? 0.0183 14.1723 1.4192 1.00 0.00 108 ASN A O 11
ATOM 20343 N N . ASN A 1 109 ? 0.2680 12.0081 1.9770 1.00 0.00 109 ASN A N 11
ATOM 20344 C CA . ASN A 1 109 ? -0.0004 12.0650 3.4188 1.00 0.00 109 ASN A CA 11
ATOM 20345 C C . ASN A 1 109 ? -1.4562 12.3634 3.7810 1.00 0.00 109 ASN A C 11
ATOM 20346 O O . ASN A 1 109 ? -1.7343 12.8444 4.8832 1.00 0.00 109 ASN A O 11
ATOM 20357 N N . ASN A 1 110 ? -2.3789 12.0366 2.8702 1.00 0.00 110 ASN A N 11
ATOM 20358 C CA . ASN A 1 110 ? -3.8327 12.1701 2.9635 1.00 0.00 110 ASN A CA 11
ATOM 20359 C C . ASN A 1 110 ? -4.3237 13.3241 3.8385 1.00 0.00 110 ASN A C 11
ATOM 20360 O O . ASN A 1 110 ? -4.9092 13.1314 4.9104 1.00 0.00 110 ASN A O 11
ATOM 20371 N N . ARG A 1 111 ? -4.0229 14.5549 3.4349 1.00 0.00 111 ARG A N 11
ATOM 20372 C CA . ARG A 1 111 ? -4.4654 15.6948 4.2246 1.00 0.00 111 ARG A CA 11
ATOM 20373 C C . ARG A 1 111 ? -5.9579 15.9108 4.0141 1.00 0.00 111 ARG A C 11
ATOM 20374 O O . ARG A 1 111 ? -6.5149 15.5702 2.9733 1.00 0.00 111 ARG A O 11
ATOM 20395 N N . GLY A 1 112 ? -6.5937 16.4756 5.0293 1.00 0.00 112 GLY A N 11
ATOM 20396 C CA . GLY A 1 112 ? -8.0117 16.7708 5.0800 1.00 0.00 112 GLY A CA 11
ATOM 20397 C C . GLY A 1 112 ? -8.4904 16.3712 6.4639 1.00 0.00 112 GLY A C 11
ATOM 20398 O O . GLY A 1 112 ? -8.8199 17.2493 7.2685 1.00 0.00 112 GLY A O 11
ATOM 20402 N N . PHE A 1 113 ? -8.5200 15.0672 6.7571 1.00 0.00 113 PHE A N 11
ATOM 20403 C CA . PHE A 1 113 ? -8.9384 14.5730 8.0660 1.00 0.00 113 PHE A CA 11
ATOM 20404 C C . PHE A 1 113 ? -7.8106 14.7809 9.0828 1.00 0.00 113 PHE A C 11
ATOM 20405 O O . PHE A 1 113 ? -6.6492 14.9871 8.7262 1.00 0.00 113 PHE A O 11
ATOM 20422 N N . GLY A 1 114 ? -8.1342 14.6689 10.3738 1.00 0.00 114 GLY A N 11
ATOM 20423 C CA . GLY A 1 114 ? -7.1701 14.8516 11.4536 1.00 0.00 114 GLY A CA 11
ATOM 20424 C C . GLY A 1 114 ? -6.6261 16.2789 11.4177 1.00 0.00 114 GLY A C 11
ATOM 20428 N N . GLY A 1 1 ? 11.0932 5.0868 -12.5673 1.00 0.00 1 GLY A N 12
ATOM 20429 C CA . GLY A 1 1 ? 12.0716 5.2670 -11.4905 1.00 0.00 1 GLY A CA 12
ATOM 20430 C C . GLY A 1 1 ? 12.1711 4.0484 -10.5963 1.00 0.00 1 GLY A C 12
ATOM 20431 O O . GLY A 1 1 ? 11.1651 3.5707 -10.0604 1.00 0.00 1 GLY A O 12
ATOM 20434 N N . ASN A 1 2 ? 13.3721 3.4887 -10.4772 1.00 0.00 2 ASN A N 12
ATOM 20435 C CA . ASN A 1 2 ? 13.7495 2.3443 -9.6501 1.00 0.00 2 ASN A CA 12
ATOM 20436 C C . ASN A 1 2 ? 15.2730 2.2975 -9.6929 1.00 0.00 2 ASN A C 12
ATOM 20437 O O . ASN A 1 2 ? 15.8618 2.7223 -10.6906 1.00 0.00 2 ASN A O 12
ATOM 20448 N N . THR A 1 3 ? 15.9160 1.8469 -8.6257 1.00 0.00 3 THR A N 12
ATOM 20449 C CA . THR A 1 3 ? 17.3577 1.7342 -8.5499 1.00 0.00 3 THR A CA 12
ATOM 20450 C C . THR A 1 3 ? 17.6131 0.7071 -7.4530 1.00 0.00 3 THR A C 12
ATOM 20451 O O . THR A 1 3 ? 17.0860 0.8765 -6.3573 1.00 0.00 3 THR A O 12
ATOM 20462 N N . ASP A 1 4 ? 18.3399 -0.3590 -7.7849 1.00 0.00 4 ASP A N 12
ATOM 20463 C CA . ASP A 1 4 ? 18.7566 -1.4958 -6.9579 1.00 0.00 4 ASP A CA 12
ATOM 20464 C C . ASP A 1 4 ? 17.9435 -1.6765 -5.6691 1.00 0.00 4 ASP A C 12
ATOM 20465 O O . ASP A 1 4 ? 18.3833 -1.3252 -4.5738 1.00 0.00 4 ASP A O 12
ATOM 20474 N N . TYR A 1 5 ? 16.7154 -2.1654 -5.8189 1.00 0.00 5 TYR A N 12
ATOM 20475 C CA . TYR A 1 5 ? 15.7676 -2.4343 -4.7472 1.00 0.00 5 TYR A CA 12
ATOM 20476 C C . TYR A 1 5 ? 14.8592 -3.5557 -5.2539 1.00 0.00 5 TYR A C 12
ATOM 20477 O O . TYR A 1 5 ? 14.4619 -3.5435 -6.4283 1.00 0.00 5 TYR A O 12
ATOM 20495 N N . ASP A 1 6 ? 14.5414 -4.5304 -4.4014 1.00 0.00 6 ASP A N 12
ATOM 20496 C CA . ASP A 1 6 ? 13.6980 -5.6662 -4.7602 1.00 0.00 6 ASP A CA 12
ATOM 20497 C C . ASP A 1 6 ? 12.2394 -5.4602 -4.3536 1.00 0.00 6 ASP A C 12
ATOM 20498 O O . ASP A 1 6 ? 11.8147 -5.7939 -3.2419 1.00 0.00 6 ASP A O 12
ATOM 20507 N N . TRP A 1 7 ? 11.4655 -4.9124 -5.2845 1.00 0.00 7 TRP A N 12
ATOM 20508 C CA . TRP A 1 7 ? 10.0458 -4.6407 -5.1111 1.00 0.00 7 TRP A CA 12
ATOM 20509 C C . TRP A 1 7 ? 9.1837 -5.8794 -5.3375 1.00 0.00 7 TRP A C 12
ATOM 20510 O O . TRP A 1 7 ? 8.0768 -5.9677 -4.8103 1.00 0.00 7 TRP A O 12
ATOM 20531 N N . LYS A 1 8 ? 9.6874 -6.8258 -6.1284 1.00 0.00 8 LYS A N 12
ATOM 20532 C CA . LYS A 1 8 ? 9.0359 -8.0870 -6.4600 1.00 0.00 8 LYS A CA 12
ATOM 20533 C C . LYS A 1 8 ? 8.8859 -8.8988 -5.1795 1.00 0.00 8 LYS A C 12
ATOM 20534 O O . LYS A 1 8 ? 7.7902 -9.3322 -4.8317 1.00 0.00 8 LYS A O 12
ATOM 20553 N N . THR A 1 9 ? 9.9776 -9.0628 -4.4390 1.00 0.00 9 THR A N 12
ATOM 20554 C CA . THR A 1 9 ? 9.9640 -9.7982 -3.2005 1.00 0.00 9 THR A CA 12
ATOM 20555 C C . THR A 1 9 ? 9.0579 -9.1132 -2.1790 1.00 0.00 9 THR A C 12
ATOM 20556 O O . THR A 1 9 ? 8.3793 -9.8202 -1.4303 1.00 0.00 9 THR A O 12
ATOM 20567 N N . PHE A 1 10 ? 9.0156 -7.7759 -2.1693 1.00 0.00 10 PHE A N 12
ATOM 20568 C CA . PHE A 1 10 ? 8.2056 -7.0001 -1.2447 1.00 0.00 10 PHE A CA 12
ATOM 20569 C C . PHE A 1 10 ? 6.7176 -7.2978 -1.4366 1.00 0.00 10 PHE A C 12
ATOM 20570 O O . PHE A 1 10 ? 6.0200 -7.6617 -0.4848 1.00 0.00 10 PHE A O 12
ATOM 20587 N N . GLU A 1 11 ? 6.2180 -7.1161 -2.6587 1.00 0.00 11 GLU A N 12
ATOM 20588 C CA . GLU A 1 11 ? 4.8076 -7.3326 -2.9609 1.00 0.00 11 GLU A CA 12
ATOM 20589 C C . GLU A 1 11 ? 4.4301 -8.8028 -2.8055 1.00 0.00 11 GLU A C 12
ATOM 20590 O O . GLU A 1 11 ? 3.3525 -9.1055 -2.2922 1.00 0.00 11 GLU A O 12
ATOM 20602 N N . LYS A 1 12 ? 5.3244 -9.7260 -3.1697 1.00 0.00 12 LYS A N 12
ATOM 20603 C CA . LYS A 1 12 ? 5.0771 -11.1572 -3.0337 1.00 0.00 12 LYS A CA 12
ATOM 20604 C C . LYS A 1 12 ? 4.9170 -11.5267 -1.5579 1.00 0.00 12 LYS A C 12
ATOM 20605 O O . LYS A 1 12 ? 3.9989 -12.2710 -1.2178 1.00 0.00 12 LYS A O 12
ATOM 20624 N N . ASN A 1 13 ? 5.7677 -10.9784 -0.6841 1.00 0.00 13 ASN A N 12
ATOM 20625 C CA . ASN A 1 13 ? 5.7438 -11.2505 0.7554 1.00 0.00 13 ASN A CA 12
ATOM 20626 C C . ASN A 1 13 ? 4.6192 -10.5128 1.4853 1.00 0.00 13 ASN A C 12
ATOM 20627 O O . ASN A 1 13 ? 4.4379 -10.7497 2.6811 1.00 0.00 13 ASN A O 12
ATOM 20638 N N . ALA A 1 14 ? 3.8677 -9.6263 0.8170 1.00 0.00 14 ALA A N 12
ATOM 20639 C CA . ALA A 1 14 ? 2.7635 -8.9196 1.4592 1.00 0.00 14 ALA A CA 12
ATOM 20640 C C . ALA A 1 14 ? 1.7494 -9.9170 2.0450 1.00 0.00 14 ALA A C 12
ATOM 20641 O O . ALA A 1 14 ? 1.6607 -11.0791 1.6301 1.00 0.00 14 ALA A O 12
ATOM 20648 N N . ARG A 1 15 ? 0.9640 -9.4452 3.0110 1.00 0.00 15 ARG A N 12
ATOM 20649 C CA . ARG A 1 15 ? -0.0389 -10.2119 3.7294 1.00 0.00 15 ARG A CA 12
ATOM 20650 C C . ARG A 1 15 ? -1.4496 -9.7460 3.4326 1.00 0.00 15 ARG A C 12
ATOM 20651 O O . ARG A 1 15 ? -1.7111 -8.5749 3.1651 1.00 0.00 15 ARG A O 12
ATOM 20672 N N . TYR A 1 16 ? -2.3752 -10.6809 3.5906 1.00 0.00 16 TYR A N 12
ATOM 20673 C CA . TYR A 1 16 ? -3.8056 -10.4683 3.3684 1.00 0.00 16 TYR A CA 12
ATOM 20674 C C . TYR A 1 16 ? -4.5538 -11.1974 4.4739 1.00 0.00 16 TYR A C 12
ATOM 20675 O O . TYR A 1 16 ? -4.1972 -12.3384 4.7975 1.00 0.00 16 TYR A O 12
ATOM 20693 N N . GLU A 1 17 ? -5.5144 -10.5403 5.1198 1.00 0.00 17 GLU A N 12
ATOM 20694 C CA . GLU A 1 17 ? -6.2915 -11.1771 6.1787 1.00 0.00 17 GLU A CA 12
ATOM 20695 C C . GLU A 1 17 ? -7.1682 -12.2867 5.5630 1.00 0.00 17 GLU A C 12
ATOM 20696 O O . GLU A 1 17 ? -7.3806 -12.3039 4.3422 1.00 0.00 17 GLU A O 12
ATOM 20708 N N . PRO A 1 18 ? -7.6699 -13.2397 6.3708 1.00 0.00 18 PRO A N 12
ATOM 20709 C CA . PRO A 1 18 ? -8.5089 -14.3189 5.8712 1.00 0.00 18 PRO A CA 12
ATOM 20710 C C . PRO A 1 18 ? -9.7103 -13.7307 5.1260 1.00 0.00 18 PRO A C 12
ATOM 20711 O O . PRO A 1 18 ? -10.4095 -12.8533 5.6365 1.00 0.00 18 PRO A O 12
ATOM 20722 N N . GLY A 1 19 ? -9.9393 -14.2146 3.9051 1.00 0.00 19 GLY A N 12
ATOM 20723 C CA . GLY A 1 19 ? -11.0192 -13.7804 3.0286 1.00 0.00 19 GLY A CA 12
ATOM 20724 C C . GLY A 1 19 ? -10.5215 -12.9702 1.8296 1.00 0.00 19 GLY A C 12
ATOM 20725 O O . GLY A 1 19 ? -11.2829 -12.8142 0.8688 1.00 0.00 19 GLY A O 12
ATOM 20729 N N . TYR A 1 20 ? -9.2700 -12.4967 1.8385 1.00 0.00 20 TYR A N 12
ATOM 20730 C CA . TYR A 1 20 ? -8.6499 -11.7176 0.7645 1.00 0.00 20 TYR A CA 12
ATOM 20731 C C . TYR A 1 20 ? -7.3311 -12.3756 0.3623 1.00 0.00 20 TYR A C 12
ATOM 20732 O O . TYR A 1 20 ? -6.8565 -13.2833 1.0443 1.00 0.00 20 TYR A O 12
ATOM 20750 N N . ASN A 1 21 ? -6.7369 -11.9700 -0.7616 1.00 0.00 21 ASN A N 12
ATOM 20751 C CA . ASN A 1 21 ? -5.4893 -12.5289 -1.2800 1.00 0.00 21 ASN A CA 12
ATOM 20752 C C . ASN A 1 21 ? -4.9470 -11.6684 -2.4086 1.00 0.00 21 ASN A C 12
ATOM 20753 O O . ASN A 1 21 ? -5.6997 -10.8804 -2.9673 1.00 0.00 21 ASN A O 12
ATOM 20764 N N . SER A 1 22 ? -3.6950 -11.8966 -2.8241 1.00 0.00 22 SER A N 12
ATOM 20765 C CA . SER A 1 22 ? -3.0735 -11.1404 -3.9072 1.00 0.00 22 SER A CA 12
ATOM 20766 C C . SER A 1 22 ? -3.8080 -11.2991 -5.2427 1.00 0.00 22 SER A C 12
ATOM 20767 O O . SER A 1 22 ? -3.6472 -10.4455 -6.1179 1.00 0.00 22 SER A O 12
ATOM 20775 N N . SER A 1 23 ? -4.5438 -12.4000 -5.4374 1.00 0.00 23 SER A N 12
ATOM 20776 C CA . SER A 1 23 ? -5.2912 -12.6349 -6.6637 1.00 0.00 23 SER A CA 12
ATOM 20777 C C . SER A 1 23 ? -6.6980 -12.0327 -6.5502 1.00 0.00 23 SER A C 12
ATOM 20778 O O . SER A 1 23 ? -7.3735 -11.9251 -7.5793 1.00 0.00 23 SER A O 12
ATOM 20786 N N . HIS A 1 24 ? -7.1574 -11.6451 -5.3512 1.00 0.00 24 HIS A N 12
ATOM 20787 C CA . HIS A 1 24 ? -8.4827 -11.0380 -5.2155 1.00 0.00 24 HIS A CA 12
ATOM 20788 C C . HIS A 1 24 ? -8.4478 -9.6907 -5.9620 1.00 0.00 24 HIS A C 12
ATOM 20789 O O . HIS A 1 24 ? -7.4691 -8.9552 -5.7949 1.00 0.00 24 HIS A O 12
ATOM 20802 N N . PRO A 1 25 ? -9.4702 -9.3743 -6.7846 1.00 0.00 25 PRO A N 12
ATOM 20803 C CA . PRO A 1 25 ? -9.5840 -8.1529 -7.5755 1.00 0.00 25 PRO A CA 12
ATOM 20804 C C . PRO A 1 25 ? -8.9898 -6.8829 -6.9728 1.00 0.00 25 PRO A C 12
ATOM 20805 O O . PRO A 1 25 ? -8.0828 -6.3019 -7.5601 1.00 0.00 25 PRO A O 12
ATOM 20816 N N . THR A 1 26 ? -9.4735 -6.4467 -5.8138 1.00 0.00 26 THR A N 12
ATOM 20817 C CA . THR A 1 26 ? -9.0097 -5.2295 -5.1674 1.00 0.00 26 THR A CA 12
ATOM 20818 C C . THR A 1 26 ? -7.4908 -5.2151 -4.9402 1.00 0.00 26 THR A C 12
ATOM 20819 O O . THR A 1 26 ? -6.8695 -4.1712 -5.1303 1.00 0.00 26 THR A O 12
ATOM 20830 N N . ILE A 1 27 ? -6.8746 -6.3444 -4.5749 1.00 0.00 27 ILE A N 12
ATOM 20831 C CA . ILE A 1 27 ? -5.4387 -6.4025 -4.3297 1.00 0.00 27 ILE A CA 12
ATOM 20832 C C . ILE A 1 27 ? -4.6960 -6.4226 -5.6711 1.00 0.00 27 ILE A C 12
ATOM 20833 O O . ILE A 1 27 ? -3.7996 -5.6004 -5.8438 1.00 0.00 27 ILE A O 12
ATOM 20849 N N . VAL A 1 28 ? -5.0374 -7.3012 -6.6298 1.00 0.00 28 VAL A N 12
ATOM 20850 C CA . VAL A 1 28 ? -4.3437 -7.3105 -7.9281 1.00 0.00 28 VAL A CA 12
ATOM 20851 C C . VAL A 1 28 ? -4.4018 -5.9029 -8.5596 1.00 0.00 28 VAL A C 12
ATOM 20852 O O . VAL A 1 28 ? -3.3982 -5.4411 -9.1016 1.00 0.00 28 VAL A O 12
ATOM 20865 N N . MET A 1 29 ? -5.5336 -5.1927 -8.4405 1.00 0.00 29 MET A N 12
ATOM 20866 C CA . MET A 1 29 ? -5.6919 -3.8386 -8.9654 1.00 0.00 29 MET A CA 12
ATOM 20867 C C . MET A 1 29 ? -4.7634 -2.8791 -8.2120 1.00 0.00 29 MET A C 12
ATOM 20868 O O . MET A 1 29 ? -4.1019 -2.0452 -8.8281 1.00 0.00 29 MET A O 12
ATOM 20882 N N . PHE A 1 30 ? -4.7215 -2.9641 -6.8788 1.00 0.00 30 PHE A N 12
ATOM 20883 C CA . PHE A 1 30 ? -3.8739 -2.1134 -6.0504 1.00 0.00 30 PHE A CA 12
ATOM 20884 C C . PHE A 1 30 ? -2.4075 -2.2781 -6.4481 1.00 0.00 30 PHE A C 12
ATOM 20885 O O . PHE A 1 30 ? -1.6641 -1.2971 -6.5047 1.00 0.00 30 PHE A O 12
ATOM 20902 N N . TRP A 1 31 ? -1.9735 -3.5063 -6.7424 1.00 0.00 31 TRP A N 12
ATOM 20903 C CA . TRP A 1 31 ? -0.6045 -3.7572 -7.1430 1.00 0.00 31 TRP A CA 12
ATOM 20904 C C . TRP A 1 31 ? -0.2756 -2.9994 -8.4292 1.00 0.00 31 TRP A C 12
ATOM 20905 O O . TRP A 1 31 ? 0.8614 -2.5465 -8.5748 1.00 0.00 31 TRP A O 12
ATOM 20926 N N . LYS A 1 32 ? -1.2449 -2.7852 -9.3323 1.00 0.00 32 LYS A N 12
ATOM 20927 C CA . LYS A 1 32 ? -0.9906 -2.0170 -10.5505 1.00 0.00 32 LYS A CA 12
ATOM 20928 C C . LYS A 1 32 ? -0.6234 -0.5991 -10.1269 1.00 0.00 32 LYS A C 12
ATOM 20929 O O . LYS A 1 32 ? 0.3523 -0.0526 -10.6391 1.00 0.00 32 LYS A O 12
ATOM 20948 N N . ALA A 1 33 ? -1.3801 -0.0129 -9.1860 1.00 0.00 33 ALA A N 12
ATOM 20949 C CA . ALA A 1 33 ? -1.1365 1.3283 -8.6855 1.00 0.00 33 ALA A CA 12
ATOM 20950 C C . ALA A 1 33 ? 0.2673 1.4405 -8.0753 1.00 0.00 33 ALA A C 12
ATOM 20951 O O . ALA A 1 33 ? 0.9092 2.4722 -8.2586 1.00 0.00 33 ALA A O 12
ATOM 20958 N N . PHE A 1 34 ? 0.7623 0.4024 -7.3963 1.00 0.00 34 PHE A N 12
ATOM 20959 C CA . PHE A 1 34 ? 2.0955 0.3844 -6.7921 1.00 0.00 34 PHE A CA 12
ATOM 20960 C C . PHE A 1 34 ? 3.1934 0.2088 -7.8578 1.00 0.00 34 PHE A C 12
ATOM 20961 O O . PHE A 1 34 ? 4.2191 0.8814 -7.7785 1.00 0.00 34 PHE A O 12
ATOM 20978 N N . HIS A 1 35 ? 3.0102 -0.6630 -8.8582 1.00 0.00 35 HIS A N 12
ATOM 20979 C CA . HIS A 1 35 ? 4.0244 -0.8768 -9.8919 1.00 0.00 35 HIS A CA 12
ATOM 20980 C C . HIS A 1 35 ? 4.1231 0.2988 -10.8698 1.00 0.00 35 HIS A C 12
ATOM 20981 O O . HIS A 1 35 ? 5.2142 0.5604 -11.3854 1.00 0.00 35 HIS A O 12
ATOM 20994 N N . LYS A 1 36 ? 3.0233 1.0137 -11.1491 1.00 0.00 36 LYS A N 12
ATOM 20995 C CA . LYS A 1 36 ? 3.0506 2.1398 -12.0866 1.00 0.00 36 LYS A CA 12
ATOM 20996 C C . LYS A 1 36 ? 3.7398 3.3824 -11.5151 1.00 0.00 36 LYS A C 12
ATOM 20997 O O . LYS A 1 36 ? 4.4337 4.0462 -12.2855 1.00 0.00 36 LYS A O 12
ATOM 21016 N N . LEU A 1 37 ? 3.6123 3.6795 -10.2186 1.00 0.00 37 LEU A N 12
ATOM 21017 C CA . LEU A 1 37 ? 4.2536 4.8562 -9.6267 1.00 0.00 37 LEU A CA 12
ATOM 21018 C C . LEU A 1 37 ? 5.7818 4.7019 -9.6154 1.00 0.00 37 LEU A C 12
ATOM 21019 O O . LEU A 1 37 ? 6.2985 3.6065 -9.8561 1.00 0.00 37 LEU A O 12
ATOM 21035 N N . THR A 1 38 ? 6.5192 5.7854 -9.3566 1.00 0.00 38 THR A N 12
ATOM 21036 C CA . THR A 1 38 ? 7.9811 5.7603 -9.3454 1.00 0.00 38 THR A CA 12
ATOM 21037 C C . THR A 1 38 ? 8.5526 5.3616 -7.9764 1.00 0.00 38 THR A C 12
ATOM 21038 O O . THR A 1 38 ? 7.8192 5.1545 -7.0068 1.00 0.00 38 THR A O 12
ATOM 21049 N N . LEU A 1 39 ? 9.8842 5.2562 -7.9081 1.00 0.00 39 LEU A N 12
ATOM 21050 C CA . LEU A 1 39 ? 10.6288 4.8957 -6.7068 1.00 0.00 39 LEU A CA 12
ATOM 21051 C C . LEU A 1 39 ? 10.3232 5.8675 -5.5784 1.00 0.00 39 LEU A C 12
ATOM 21052 O O . LEU A 1 39 ? 9.9799 5.4451 -4.4802 1.00 0.00 39 LEU A O 12
ATOM 21068 N N . GLU A 1 40 ? 10.4280 7.1661 -5.8495 1.00 0.00 40 GLU A N 12
ATOM 21069 C CA . GLU A 1 40 ? 10.1744 8.1831 -4.8306 1.00 0.00 40 GLU A CA 12
ATOM 21070 C C . GLU A 1 40 ? 8.7506 8.0602 -4.2848 1.00 0.00 40 GLU A C 12
ATOM 21071 O O . GLU A 1 40 ? 8.5478 7.9675 -3.0751 1.00 0.00 40 GLU A O 12
ATOM 21083 N N . GLU A 1 41 ? 7.7592 7.9342 -5.1655 1.00 0.00 41 GLU A N 12
ATOM 21084 C CA . GLU A 1 41 ? 6.3687 7.8025 -4.7540 1.00 0.00 41 GLU A CA 12
ATOM 21085 C C . GLU A 1 41 ? 6.1785 6.5379 -3.8947 1.00 0.00 41 GLU A C 12
ATOM 21086 O O . GLU A 1 41 ? 5.4004 6.5638 -2.9393 1.00 0.00 41 GLU A O 12
ATOM 21098 N N . LYS A 1 42 ? 6.8893 5.4279 -4.1580 1.00 0.00 42 LYS A N 12
ATOM 21099 C CA . LYS A 1 42 ? 6.7286 4.2409 -3.3106 1.00 0.00 42 LYS A CA 12
ATOM 21100 C C . LYS A 1 42 ? 7.4260 4.4641 -1.9746 1.00 0.00 42 LYS A C 12
ATOM 21101 O O . LYS A 1 42 ? 6.9779 3.8911 -0.9787 1.00 0.00 42 LYS A O 12
ATOM 21120 N N . LYS A 1 43 ? 8.4975 5.2633 -1.9008 1.00 0.00 43 LYS A N 12
ATOM 21121 C CA . LYS A 1 43 ? 9.1368 5.5322 -0.6144 1.00 0.00 43 LYS A CA 12
ATOM 21122 C C . LYS A 1 43 ? 8.0960 6.2879 0.2092 1.00 0.00 43 LYS A C 12
ATOM 21123 O O . LYS A 1 43 ? 7.8223 5.8766 1.3342 1.00 0.00 43 LYS A O 12
ATOM 21142 N N . LYS A 1 44 ? 7.4533 7.3179 -0.3652 1.00 0.00 44 LYS A N 12
ATOM 21143 C CA . LYS A 1 44 ? 6.4205 8.1208 0.2935 1.00 0.00 44 LYS A CA 12
ATOM 21144 C C . LYS A 1 44 ? 5.3153 7.2301 0.8412 1.00 0.00 44 LYS A C 12
ATOM 21145 O O . LYS A 1 44 ? 4.8840 7.4257 1.9768 1.00 0.00 44 LYS A O 12
ATOM 21164 N N . PHE A 1 45 ? 4.8795 6.2499 0.0441 1.00 0.00 45 PHE A N 12
ATOM 21165 C CA . PHE A 1 45 ? 3.8368 5.3077 0.4105 1.00 0.00 45 PHE A CA 12
ATOM 21166 C C . PHE A 1 45 ? 4.1850 4.6484 1.7483 1.00 0.00 45 PHE A C 12
ATOM 21167 O O . PHE A 1 45 ? 3.3497 4.5886 2.6565 1.00 0.00 45 PHE A O 12
ATOM 21184 N N . LEU A 1 46 ? 5.4259 4.1695 1.8919 1.00 0.00 46 LEU A N 12
ATOM 21185 C CA . LEU A 1 46 ? 5.8640 3.5197 3.1197 1.00 0.00 46 LEU A CA 12
ATOM 21186 C C . LEU A 1 46 ? 5.9829 4.4913 4.2868 1.00 0.00 46 LEU A C 12
ATOM 21187 O O . LEU A 1 46 ? 5.6968 4.0760 5.4076 1.00 0.00 46 LEU A O 12
ATOM 21203 N N . VAL A 1 47 ? 6.3517 5.7584 4.0724 1.00 0.00 47 VAL A N 12
ATOM 21204 C CA . VAL A 1 47 ? 6.4684 6.7160 5.1785 1.00 0.00 47 VAL A CA 12
ATOM 21205 C C . VAL A 1 47 ? 5.1151 6.9090 5.8779 1.00 0.00 47 VAL A C 12
ATOM 21206 O O . VAL A 1 47 ? 5.0745 7.1548 7.0817 1.00 0.00 47 VAL A O 12
ATOM 21219 N N . PHE A 1 48 ? 4.0130 6.8071 5.1335 1.00 0.00 48 PHE A N 12
ATOM 21220 C CA . PHE A 1 48 ? 2.6613 6.9454 5.6596 1.00 0.00 48 PHE A CA 12
ATOM 21221 C C . PHE A 1 48 ? 2.2348 5.6476 6.3666 1.00 0.00 48 PHE A C 12
ATOM 21222 O O . PHE A 1 48 ? 1.5583 5.6877 7.3942 1.00 0.00 48 PHE A O 12
ATOM 21239 N N . LEU A 1 49 ? 2.6349 4.4971 5.8177 1.00 0.00 49 LEU A N 12
ATOM 21240 C CA . LEU A 1 49 ? 2.3340 3.1540 6.3142 1.00 0.00 49 LEU A CA 12
ATOM 21241 C C . LEU A 1 49 ? 3.1265 2.7552 7.5659 1.00 0.00 49 LEU A C 12
ATOM 21242 O O . LEU A 1 49 ? 2.6411 1.9360 8.3531 1.00 0.00 49 LEU A O 12
ATOM 21258 N N . THR A 1 50 ? 4.3050 3.3419 7.7599 1.00 0.00 50 THR A N 12
ATOM 21259 C CA . THR A 1 50 ? 5.2438 3.1015 8.8539 1.00 0.00 50 THR A CA 12
ATOM 21260 C C . THR A 1 50 ? 5.4044 4.3643 9.7120 1.00 0.00 50 THR A C 12
ATOM 21261 O O . THR A 1 50 ? 4.8027 5.4039 9.4441 1.00 0.00 50 THR A O 12
ATOM 21272 N N . GLY A 1 51 ? 6.1710 4.2596 10.7971 1.00 0.00 51 GLY A N 12
ATOM 21273 C CA . GLY A 1 51 ? 6.4874 5.3554 11.7074 1.00 0.00 51 GLY A CA 12
ATOM 21274 C C . GLY A 1 51 ? 7.9228 5.8312 11.4412 1.00 0.00 51 GLY A C 12
ATOM 21275 O O . GLY A 1 51 ? 8.4937 6.5507 12.2628 1.00 0.00 51 GLY A O 12
ATOM 21279 N N . THR A 1 52 ? 8.5123 5.4378 10.3094 1.00 0.00 52 THR A N 12
ATOM 21280 C CA . THR A 1 52 ? 9.8655 5.7538 9.8931 1.00 0.00 52 THR A CA 12
ATOM 21281 C C . THR A 1 52 ? 9.9027 6.0376 8.3919 1.00 0.00 52 THR A C 12
ATOM 21282 O O . THR A 1 52 ? 9.2694 5.3551 7.5838 1.00 0.00 52 THR A O 12
ATOM 21293 N N . ASP A 1 53 ? 10.6550 7.0680 8.0231 1.00 0.00 53 ASP A N 12
ATOM 21294 C CA . ASP A 1 53 ? 10.8755 7.5305 6.6621 1.00 0.00 53 ASP A CA 12
ATOM 21295 C C . ASP A 1 53 ? 12.2102 7.0058 6.1215 1.00 0.00 53 ASP A C 12
ATOM 21296 O O . ASP A 1 53 ? 12.9791 6.3797 6.8578 1.00 0.00 53 ASP A O 12
ATOM 21305 N N . ARG A 1 54 ? 12.4714 7.2261 4.8206 1.00 0.00 54 ARG A N 12
ATOM 21306 C CA . ARG A 1 54 ? 13.6770 6.8337 4.0646 1.00 0.00 54 ARG A CA 12
ATOM 21307 C C . ARG A 1 54 ? 14.2768 5.5006 4.5241 1.00 0.00 54 ARG A C 12
ATOM 21308 O O . ARG A 1 54 ? 15.4846 5.3721 4.7439 1.00 0.00 54 ARG A O 12
ATOM 21329 N N . LEU A 1 55 ? 13.4154 4.4937 4.6185 1.00 0.00 55 LEU A N 12
ATOM 21330 C CA . LEU A 1 55 ? 13.7391 3.1436 5.0455 1.00 0.00 55 LEU A CA 12
ATOM 21331 C C . LEU A 1 55 ? 14.8266 2.5215 4.1671 1.00 0.00 55 LEU A C 12
ATOM 21332 O O . LEU A 1 55 ? 14.7277 2.5756 2.9359 1.00 0.00 55 LEU A O 12
ATOM 21348 N N . GLN A 1 56 ? 15.8543 1.9618 4.8122 1.00 0.00 56 GLN A N 12
ATOM 21349 C CA . GLN A 1 56 ? 16.9912 1.2889 4.1812 1.00 0.00 56 GLN A CA 12
ATOM 21350 C C . GLN A 1 56 ? 16.5581 -0.0592 3.5826 1.00 0.00 56 GLN A C 12
ATOM 21351 O O . GLN A 1 56 ? 15.4803 -0.5711 3.8875 1.00 0.00 56 GLN A O 12
ATOM 21365 N N . MET A 1 57 ? 17.4444 -0.6747 2.7949 1.00 0.00 57 MET A N 12
ATOM 21366 C CA . MET A 1 57 ? 17.2502 -1.9722 2.1464 1.00 0.00 57 MET A CA 12
ATOM 21367 C C . MET A 1 57 ? 16.9319 -3.0537 3.1824 1.00 0.00 57 MET A C 12
ATOM 21368 O O . MET A 1 57 ? 15.9854 -3.8152 2.9997 1.00 0.00 57 MET A O 12
ATOM 21382 N N . LYS A 1 58 ? 17.6797 -3.0919 4.2951 1.00 0.00 58 LYS A N 12
ATOM 21383 C CA . LYS A 1 58 ? 17.4781 -4.0794 5.3556 1.00 0.00 58 LYS A CA 12
ATOM 21384 C C . LYS A 1 58 ? 16.0562 -4.0376 5.9060 1.00 0.00 58 LYS A C 12
ATOM 21385 O O . LYS A 1 58 ? 15.5242 -5.0722 6.3174 1.00 0.00 58 LYS A O 12
ATOM 21404 N N . ASP A 1 59 ? 15.4567 -2.8499 5.9701 1.00 0.00 59 ASP A N 12
ATOM 21405 C CA . ASP A 1 59 ? 14.1017 -2.6921 6.4687 1.00 0.00 59 ASP A CA 12
ATOM 21406 C C . ASP A 1 59 ? 13.1417 -3.1778 5.3876 1.00 0.00 59 ASP A C 12
ATOM 21407 O O . ASP A 1 59 ? 12.2820 -4.0132 5.6583 1.00 0.00 59 ASP A O 12
ATOM 21416 N N . LEU A 1 60 ? 13.3514 -2.7362 4.1426 1.00 0.00 60 LEU A N 12
ATOM 21417 C CA . LEU A 1 60 ? 12.5277 -3.0964 2.9939 1.00 0.00 60 LEU A CA 12
ATOM 21418 C C . LEU A 1 60 ? 12.4195 -4.6135 2.8151 1.00 0.00 60 LEU A C 12
ATOM 21419 O O . LEU A 1 60 ? 11.3127 -5.1266 2.6812 1.00 0.00 60 LEU A O 12
ATOM 21435 N N . ASN A 1 61 ? 13.5384 -5.3427 2.9001 1.00 0.00 61 ASN A N 12
ATOM 21436 C CA . ASN A 1 61 ? 13.5808 -6.7981 2.7303 1.00 0.00 61 ASN A CA 12
ATOM 21437 C C . ASN A 1 61 ? 12.6987 -7.5736 3.7157 1.00 0.00 61 ASN A C 12
ATOM 21438 O O . ASN A 1 61 ? 12.5670 -8.7869 3.5562 1.00 0.00 61 ASN A O 12
ATOM 21449 N N . ASN A 1 62 ? 12.1932 -6.9408 4.7817 1.00 0.00 62 ASN A N 12
ATOM 21450 C CA . ASN A 1 62 ? 11.2994 -7.5688 5.7566 1.00 0.00 62 ASN A CA 12
ATOM 21451 C C . ASN A 1 62 ? 9.9985 -6.7737 5.9305 1.00 0.00 62 ASN A C 12
ATOM 21452 O O . ASN A 1 62 ? 9.1154 -7.2246 6.6629 1.00 0.00 62 ASN A O 12
ATOM 21463 N N . MET A 1 63 ? 9.8907 -5.5910 5.3146 1.00 0.00 63 MET A N 12
ATOM 21464 C CA . MET A 1 63 ? 8.7291 -4.7225 5.3837 1.00 0.00 63 MET A CA 12
ATOM 21465 C C . MET A 1 63 ? 7.6063 -5.3704 4.5959 1.00 0.00 63 MET A C 12
ATOM 21466 O O . MET A 1 63 ? 7.7558 -5.5960 3.3944 1.00 0.00 63 MET A O 12
ATOM 21480 N N . LYS A 1 64 ? 6.4926 -5.6759 5.2507 1.00 0.00 64 LYS A N 12
ATOM 21481 C CA . LYS A 1 64 ? 5.3270 -6.2703 4.6183 1.00 0.00 64 LYS A CA 12
ATOM 21482 C C . LYS A 1 64 ? 4.1210 -5.4271 4.9822 1.00 0.00 64 LYS A C 12
ATOM 21483 O O . LYS A 1 64 ? 4.1196 -4.7396 6.0090 1.00 0.00 64 LYS A O 12
ATOM 21502 N N . ILE A 1 65 ? 3.0852 -5.5133 4.1634 1.00 0.00 65 ILE A N 12
ATOM 21503 C CA . ILE A 1 65 ? 1.8526 -4.7810 4.3550 1.00 0.00 65 ILE A CA 12
ATOM 21504 C C . ILE A 1 65 ? 0.7319 -5.7939 4.5273 1.00 0.00 65 ILE A C 12
ATOM 21505 O O . ILE A 1 65 ? 0.6651 -6.7715 3.7805 1.00 0.00 65 ILE A O 12
ATOM 21521 N N . THR A 1 66 ? -0.1257 -5.5629 5.5151 1.00 0.00 66 THR A N 12
ATOM 21522 C CA . THR A 1 66 ? -1.2727 -6.4044 5.7905 1.00 0.00 66 THR A CA 12
ATOM 21523 C C . THR A 1 66 ? -2.4758 -5.5406 5.4189 1.00 0.00 66 THR A C 12
ATOM 21524 O O . THR A 1 66 ? -2.7344 -4.5267 6.0752 1.00 0.00 66 THR A O 12
ATOM 21535 N N . PHE A 1 67 ? -3.1620 -5.8810 4.3278 1.00 0.00 67 PHE A N 12
ATOM 21536 C CA . PHE A 1 67 ? -4.3304 -5.1292 3.8799 1.00 0.00 67 PHE A CA 12
ATOM 21537 C C . PHE A 1 67 ? -5.5177 -5.4764 4.7874 1.00 0.00 67 PHE A C 12
ATOM 21538 O O . PHE A 1 67 ? -5.5948 -6.5968 5.2972 1.00 0.00 67 PHE A O 12
ATOM 21555 N N . CYS A 1 68 ? -6.4718 -4.5588 4.9640 1.00 0.00 68 CYS A N 12
ATOM 21556 C CA . CYS A 1 68 ? -7.6611 -4.7563 5.7901 1.00 0.00 68 CYS A CA 12
ATOM 21557 C C . CYS A 1 68 ? -8.7921 -3.8042 5.3705 1.00 0.00 68 CYS A C 12
ATOM 21558 O O . CYS A 1 68 ? -8.5157 -2.6972 4.9068 1.00 0.00 68 CYS A O 12
ATOM 21566 N N . CYS A 1 69 ? -10.0536 -4.2052 5.5588 1.00 0.00 69 CYS A N 12
ATOM 21567 C CA . CYS A 1 69 ? -11.2710 -3.4378 5.2671 1.00 0.00 69 CYS A CA 12
ATOM 21568 C C . CYS A 1 69 ? -12.1767 -3.6428 6.4956 1.00 0.00 69 CYS A C 12
ATOM 21569 O O . CYS A 1 69 ? -12.8542 -4.6644 6.5573 1.00 0.00 69 CYS A O 12
ATOM 21577 N N . PRO A 1 70 ? -12.2184 -2.7305 7.4768 1.00 0.00 70 PRO A N 12
ATOM 21578 C CA . PRO A 1 70 ? -13.0113 -2.8826 8.6917 1.00 0.00 70 PRO A CA 12
ATOM 21579 C C . PRO A 1 70 ? -14.4781 -3.2318 8.4583 1.00 0.00 70 PRO A C 12
ATOM 21580 O O . PRO A 1 70 ? -15.0120 -3.1132 7.3546 1.00 0.00 70 PRO A O 12
ATOM 21591 N N . GLU A 1 71 ? -15.1467 -3.6121 9.5464 1.00 0.00 71 GLU A N 12
ATOM 21592 C CA . GLU A 1 71 ? -16.5537 -4.0098 9.6239 1.00 0.00 71 GLU A CA 12
ATOM 21593 C C . GLU A 1 71 ? -17.5289 -2.9750 9.0246 1.00 0.00 71 GLU A C 12
ATOM 21594 O O . GLU A 1 71 ? -18.7284 -3.2383 8.9114 1.00 0.00 71 GLU A O 12
ATOM 21606 N N . SER A 1 72 ? -17.0494 -1.7715 8.7093 1.00 0.00 72 SER A N 12
ATOM 21607 C CA . SER A 1 72 ? -17.7800 -0.6714 8.1144 1.00 0.00 72 SER A CA 12
ATOM 21608 C C . SER A 1 72 ? -16.9240 0.0272 7.0521 1.00 0.00 72 SER A C 12
ATOM 21609 O O . SER A 1 72 ? -16.9086 1.2608 7.0093 1.00 0.00 72 SER A O 12
ATOM 21617 N N . TRP A 1 73 ? -16.1506 -0.7108 6.2393 1.00 0.00 73 TRP A N 12
ATOM 21618 C CA . TRP A 1 73 ? -15.3663 -0.0760 5.1817 1.00 0.00 73 TRP A CA 12
ATOM 21619 C C . TRP A 1 73 ? -16.3330 0.7012 4.2490 1.00 0.00 73 TRP A C 12
ATOM 21620 O O . TRP A 1 73 ? -17.5131 0.3477 4.1617 1.00 0.00 73 TRP A O 12
ATOM 21641 N N . ASN A 1 74 ? -15.8837 1.7409 3.5362 1.00 0.00 74 ASN A N 12
ATOM 21642 C CA . ASN A 1 74 ? -16.7429 2.5303 2.6398 1.00 0.00 74 ASN A CA 12
ATOM 21643 C C . ASN A 1 74 ? -16.0289 2.7674 1.3101 1.00 0.00 74 ASN A C 12
ATOM 21644 O O . ASN A 1 74 ? -14.8327 3.0302 1.2858 1.00 0.00 74 ASN A O 12
ATOM 21655 N N . GLU A 1 75 ? -16.7730 2.7082 0.2068 1.00 0.00 75 GLU A N 12
ATOM 21656 C CA . GLU A 1 75 ? -16.3145 2.8745 -1.1789 1.00 0.00 75 GLU A CA 12
ATOM 21657 C C . GLU A 1 75 ? -15.6691 4.2375 -1.4350 1.00 0.00 75 GLU A C 12
ATOM 21658 O O . GLU A 1 75 ? -14.8508 4.3543 -2.3446 1.00 0.00 75 GLU A O 12
ATOM 21670 N N . ARG A 1 76 ? -16.0318 5.2675 -0.6659 1.00 0.00 76 ARG A N 12
ATOM 21671 C CA . ARG A 1 76 ? -15.4723 6.6158 -0.7945 1.00 0.00 76 ARG A CA 12
ATOM 21672 C C . ARG A 1 76 ? -14.6295 6.9985 0.4244 1.00 0.00 76 ARG A C 12
ATOM 21673 O O . ARG A 1 76 ? -14.5585 8.1701 0.8075 1.00 0.00 76 ARG A O 12
ATOM 21694 N N . ASP A 1 77 ? -14.0814 6.0113 1.1201 1.00 0.00 77 ASP A N 12
ATOM 21695 C CA . ASP A 1 77 ? -13.2145 6.2459 2.2836 1.00 0.00 77 ASP A CA 12
ATOM 21696 C C . ASP A 1 77 ? -11.7541 6.2564 1.8104 1.00 0.00 77 ASP A C 12
ATOM 21697 O O . ASP A 1 77 ? -11.4054 5.4271 0.9640 1.00 0.00 77 ASP A O 12
ATOM 21706 N N . PRO A 1 78 ? -10.8830 7.1510 2.3069 1.00 0.00 78 PRO A N 12
ATOM 21707 C CA . PRO A 1 78 ? -9.4812 7.1818 1.9000 1.00 0.00 78 PRO A CA 12
ATOM 21708 C C . PRO A 1 78 ? -8.6854 6.0534 2.5837 1.00 0.00 78 PRO A C 12
ATOM 21709 O O . PRO A 1 78 ? -9.1485 5.4017 3.5255 1.00 0.00 78 PRO A O 12
ATOM 21720 N N . ILE A 1 79 ? -7.4445 5.8435 2.1522 1.00 0.00 79 ILE A N 12
ATOM 21721 C CA . ILE A 1 79 ? -6.5483 4.8176 2.6745 1.00 0.00 79 ILE A CA 12
ATOM 21722 C C . ILE A 1 79 ? -5.9540 5.2812 4.0022 1.00 0.00 79 ILE A C 12
ATOM 21723 O O . ILE A 1 79 ? -5.2063 6.2591 4.0107 1.00 0.00 79 ILE A O 12
ATOM 21739 N N . ARG A 1 80 ? -6.3037 4.6648 5.1338 1.00 0.00 80 ARG A N 12
ATOM 21740 C CA . ARG A 1 80 ? -5.7047 5.0287 6.4262 1.00 0.00 80 ARG A CA 12
ATOM 21741 C C . ARG A 1 80 ? -4.5540 4.0262 6.6667 1.00 0.00 80 ARG A C 12
ATOM 21742 O O . ARG A 1 80 ? -4.3360 3.1218 5.8539 1.00 0.00 80 ARG A O 12
ATOM 21763 N N . ALA A 1 81 ? -3.8900 4.0694 7.8217 1.00 0.00 81 ALA A N 12
ATOM 21764 C CA . ALA A 1 81 ? -2.7842 3.1887 8.1832 1.00 0.00 81 ALA A CA 12
ATOM 21765 C C . ALA A 1 81 ? -2.6054 3.1883 9.6980 1.00 0.00 81 ALA A C 12
ATOM 21766 O O . ALA A 1 81 ? -2.7917 4.2408 10.3110 1.00 0.00 81 ALA A O 12
ATOM 21773 N N . LEU A 1 82 ? -2.2200 2.0592 10.3027 1.00 0.00 82 LEU A N 12
ATOM 21774 C CA . LEU A 1 82 ? -1.9802 1.9680 11.7443 1.00 0.00 82 LEU A CA 12
ATOM 21775 C C . LEU A 1 82 ? -0.5947 1.3581 11.9290 1.00 0.00 82 LEU A C 12
ATOM 21776 O O . LEU A 1 82 ? -0.3341 0.2046 11.5737 1.00 0.00 82 LEU A O 12
ATOM 21792 N N . THR A 1 83 ? 0.3066 2.1505 12.5010 1.00 0.00 83 THR A N 12
ATOM 21793 C CA . THR A 1 83 ? 1.6990 1.8156 12.7759 1.00 0.00 83 THR A CA 12
ATOM 21794 C C . THR A 1 83 ? 1.8574 0.6539 13.7796 1.00 0.00 83 THR A C 12
ATOM 21795 O O . THR A 1 83 ? 2.9769 0.1836 13.9914 1.00 0.00 83 THR A O 12
ATOM 21806 N N . CYS A 1 84 ? 0.7663 0.1265 14.3475 1.00 0.00 84 CYS A N 12
ATOM 21807 C CA . CYS A 1 84 ? 0.7881 -0.9794 15.2926 1.00 0.00 84 CYS A CA 12
ATOM 21808 C C . CYS A 1 84 ? 1.5215 -2.1790 14.6873 1.00 0.00 84 CYS A C 12
ATOM 21809 O O . CYS A 1 84 ? 2.3194 -2.7928 15.3894 1.00 0.00 84 CYS A O 12
ATOM 21817 N N . PHE A 1 85 ? 1.2629 -2.5096 13.4149 1.00 0.00 85 PHE A N 12
ATOM 21818 C CA . PHE A 1 85 ? 1.9215 -3.6246 12.7337 1.00 0.00 85 PHE A CA 12
ATOM 21819 C C . PHE A 1 85 ? 2.0563 -3.3918 11.2221 1.00 0.00 85 PHE A C 12
ATOM 21820 O O . PHE A 1 85 ? 2.0739 -4.3458 10.4484 1.00 0.00 85 PHE A O 12
ATOM 21837 N N . SER A 1 86 ? 2.1548 -2.1335 10.7737 1.00 0.00 86 SER A N 12
ATOM 21838 C CA . SER A 1 86 ? 2.2798 -1.8046 9.3498 1.00 0.00 86 SER A CA 12
ATOM 21839 C C . SER A 1 86 ? 1.0482 -2.3199 8.5717 1.00 0.00 86 SER A C 12
ATOM 21840 O O . SER A 1 86 ? 1.1690 -2.9306 7.5086 1.00 0.00 86 SER A O 12
ATOM 21848 N N . VAL A 1 87 ? -0.1485 -2.1236 9.1427 1.00 0.00 87 VAL A N 12
ATOM 21849 C CA . VAL A 1 87 ? -1.4160 -2.5419 8.5479 1.00 0.00 87 VAL A CA 12
ATOM 21850 C C . VAL A 1 87 ? -1.9515 -1.3406 7.7636 1.00 0.00 87 VAL A C 12
ATOM 21851 O O . VAL A 1 87 ? -1.8646 -0.2036 8.2491 1.00 0.00 87 VAL A O 12
ATOM 21864 N N . LEU A 1 88 ? -2.4378 -1.5621 6.5410 1.00 0.00 88 LEU A N 12
ATOM 21865 C CA . LEU A 1 88 ? -2.9648 -0.5211 5.6581 1.00 0.00 88 LEU A CA 12
ATOM 21866 C C . LEU A 1 88 ? -4.4569 -0.7550 5.4667 1.00 0.00 88 LEU A C 12
ATOM 21867 O O . LEU A 1 88 ? -4.9125 -1.9027 5.4411 1.00 0.00 88 LEU A O 12
ATOM 21883 N N . PHE A 1 89 ? -5.2367 0.3172 5.3768 1.00 0.00 89 PHE A N 12
ATOM 21884 C CA . PHE A 1 89 ? -6.6769 0.2287 5.1972 1.00 0.00 89 PHE A CA 12
ATOM 21885 C C . PHE A 1 89 ? -6.9971 0.3767 3.7191 1.00 0.00 89 PHE A C 12
ATOM 21886 O O . PHE A 1 89 ? -6.5902 1.3593 3.0970 1.00 0.00 89 PHE A O 12
ATOM 21903 N N . LEU A 1 90 ? -7.6618 -0.6212 3.1345 1.00 0.00 90 LEU A N 12
ATOM 21904 C CA . LEU A 1 90 ? -8.0535 -0.6117 1.7338 1.00 0.00 90 LEU A CA 12
ATOM 21905 C C . LEU A 1 90 ? -9.5217 -1.0168 1.6567 1.00 0.00 90 LEU A C 12
ATOM 21906 O O . LEU A 1 90 ? -9.8188 -2.2098 1.8109 1.00 0.00 90 LEU A O 12
ATOM 21922 N N . PRO A 1 91 ? -10.4462 -0.0735 1.4277 1.00 0.00 91 PRO A N 12
ATOM 21923 C CA . PRO A 1 91 ? -11.8547 -0.3979 1.2922 1.00 0.00 91 PRO A CA 12
ATOM 21924 C C . PRO A 1 91 ? -12.0334 -1.0395 -0.0936 1.00 0.00 91 PRO A C 12
ATOM 21925 O O . PRO A 1 91 ? -11.1199 -1.0330 -0.9267 1.00 0.00 91 PRO A O 12
ATOM 21936 N N . LYS A 1 92 ? -13.1738 -1.6862 -0.3399 1.00 0.00 92 LYS A N 12
ATOM 21937 C CA . LYS A 1 92 ? -13.3882 -2.2845 -1.6488 1.00 0.00 92 LYS A CA 12
ATOM 21938 C C . LYS A 1 92 ? -13.7281 -1.1326 -2.5908 1.00 0.00 92 LYS A C 12
ATOM 21939 O O . LYS A 1 92 ? -14.6250 -0.3472 -2.2938 1.00 0.00 92 LYS A O 12
ATOM 21958 N N . TYR A 1 93 ? -13.0030 -0.9979 -3.6983 1.00 0.00 93 TYR A N 12
ATOM 21959 C CA . TYR A 1 93 ? -13.2394 0.0578 -4.6742 1.00 0.00 93 TYR A CA 12
ATOM 21960 C C . TYR A 1 93 ? -13.8086 -0.6057 -5.9270 1.00 0.00 93 TYR A C 12
ATOM 21961 O O . TYR A 1 93 ? -13.1443 -1.4474 -6.5412 1.00 0.00 93 TYR A O 12
ATOM 21979 N N . SER A 1 94 ? -14.9954 -0.1796 -6.3553 1.00 0.00 94 SER A N 12
ATOM 21980 C CA . SER A 1 94 ? -15.7115 -0.7054 -7.5173 1.00 0.00 94 SER A CA 12
ATOM 21981 C C . SER A 1 94 ? -14.9755 -0.5445 -8.8607 1.00 0.00 94 SER A C 12
ATOM 21982 O O . SER A 1 94 ? -15.3280 -1.2380 -9.8207 1.00 0.00 94 SER A O 12
ATOM 21990 N N . THR A 1 95 ? -13.9388 0.2880 -8.9472 1.00 0.00 95 THR A N 12
ATOM 21991 C CA . THR A 1 95 ? -13.1701 0.5516 -10.1597 1.00 0.00 95 THR A CA 12
ATOM 21992 C C . THR A 1 95 ? -11.6823 0.7313 -9.7981 1.00 0.00 95 THR A C 12
ATOM 21993 O O . THR A 1 95 ? -11.3836 1.1065 -8.6656 1.00 0.00 95 THR A O 12
ATOM 22004 N N . MET A 1 96 ? -10.7534 0.3711 -10.6981 1.00 0.00 96 MET A N 12
ATOM 22005 C CA . MET A 1 96 ? -9.2885 0.4732 -10.5578 1.00 0.00 96 MET A CA 12
ATOM 22006 C C . MET A 1 96 ? -8.8825 1.9429 -10.5912 1.00 0.00 96 MET A C 12
ATOM 22007 O O . MET A 1 96 ? -7.9543 2.3145 -9.8860 1.00 0.00 96 MET A O 12
ATOM 22021 N N . GLU A 1 97 ? -9.5618 2.7844 -11.3677 1.00 0.00 97 GLU A N 12
ATOM 22022 C CA . GLU A 1 97 ? -9.2356 4.2089 -11.4085 1.00 0.00 97 GLU A CA 12
ATOM 22023 C C . GLU A 1 97 ? -9.2843 4.7624 -9.9750 1.00 0.00 97 GLU A C 12
ATOM 22024 O O . GLU A 1 97 ? -8.3529 5.4290 -9.5418 1.00 0.00 97 GLU A O 12
ATOM 22036 N N . THR A 1 98 ? -10.2879 4.3678 -9.1885 1.00 0.00 98 THR A N 12
ATOM 22037 C CA . THR A 1 98 ? -10.4531 4.7759 -7.8027 1.00 0.00 98 THR A CA 12
ATOM 22038 C C . THR A 1 98 ? -9.2788 4.2352 -6.9664 1.00 0.00 98 THR A C 12
ATOM 22039 O O . THR A 1 98 ? -8.8085 4.9261 -6.0628 1.00 0.00 98 THR A O 12
ATOM 22050 N N . VAL A 1 99 ? -8.8045 3.0066 -7.2512 1.00 0.00 99 VAL A N 12
ATOM 22051 C CA . VAL A 1 99 ? -7.6751 2.4133 -6.5326 1.00 0.00 99 VAL A CA 12
ATOM 22052 C C . VAL A 1 99 ? -6.4380 3.2915 -6.7663 1.00 0.00 99 VAL A C 12
ATOM 22053 O O . VAL A 1 99 ? -5.6471 3.4995 -5.8491 1.00 0.00 99 VAL A O 12
ATOM 22066 N N . GLU A 1 100 ? -6.2619 3.8044 -7.9891 1.00 0.00 100 GLU A N 12
ATOM 22067 C CA . GLU A 1 100 ? -5.1403 4.6557 -8.3441 1.00 0.00 100 GLU A CA 12
ATOM 22068 C C . GLU A 1 100 ? -5.2736 6.0193 -7.6736 1.00 0.00 100 GLU A C 12
ATOM 22069 O O . GLU A 1 100 ? -4.2814 6.5279 -7.1499 1.00 0.00 100 GLU A O 12
ATOM 22081 N N . GLU A 1 101 ? -6.4733 6.6071 -7.6806 1.00 0.00 101 GLU A N 12
ATOM 22082 C CA . GLU A 1 101 ? -6.7236 7.9063 -7.0704 1.00 0.00 101 GLU A CA 12
ATOM 22083 C C . GLU A 1 101 ? -6.3932 7.8605 -5.5811 1.00 0.00 101 GLU A C 12
ATOM 22084 O O . GLU A 1 101 ? -5.7092 8.7545 -5.0761 1.00 0.00 101 GLU A O 12
ATOM 22096 N N . ALA A 1 102 ? -6.8518 6.8152 -4.8902 1.00 0.00 102 ALA A N 12
ATOM 22097 C CA . ALA A 1 102 ? -6.6193 6.6433 -3.4657 1.00 0.00 102 ALA A CA 12
ATOM 22098 C C . ALA A 1 102 ? -5.1272 6.4536 -3.1830 1.00 0.00 102 ALA A C 12
ATOM 22099 O O . ALA A 1 102 ? -4.6326 6.9613 -2.1746 1.00 0.00 102 ALA A O 12
ATOM 22106 N N . LEU A 1 103 ? -4.4119 5.7375 -4.0589 1.00 0.00 103 LEU A N 12
ATOM 22107 C CA . LEU A 1 103 ? -2.9790 5.4970 -3.9219 1.00 0.00 103 LEU A CA 12
ATOM 22108 C C . LEU A 1 103 ? -2.2556 6.8474 -4.0677 1.00 0.00 103 LEU A C 12
ATOM 22109 O O . LEU A 1 103 ? -1.3567 7.1434 -3.2845 1.00 0.00 103 LEU A O 12
ATOM 22125 N N . GLN A 1 104 ? -2.6070 7.6607 -5.0790 1.00 0.00 104 GLN A N 12
ATOM 22126 C CA . GLN A 1 104 ? -2.0053 8.9829 -5.3084 1.00 0.00 104 GLN A CA 12
ATOM 22127 C C . GLN A 1 104 ? -2.2118 9.8610 -4.0630 1.00 0.00 104 GLN A C 12
ATOM 22128 O O . GLN A 1 104 ? -1.2975 10.5508 -3.6216 1.00 0.00 104 GLN A O 12
ATOM 22142 N N . GLU A 1 105 ? -3.4014 9.8187 -3.4683 1.00 0.00 105 GLU A N 12
ATOM 22143 C CA . GLU A 1 105 ? -3.7211 10.5890 -2.2760 1.00 0.00 105 GLU A CA 12
ATOM 22144 C C . GLU A 1 105 ? -2.7966 10.1922 -1.1124 1.00 0.00 105 GLU A C 12
ATOM 22145 O O . GLU A 1 105 ? -2.1963 11.0582 -0.4712 1.00 0.00 105 GLU A O 12
ATOM 22157 N N . ALA A 1 106 ? -2.6356 8.8873 -0.8740 1.00 0.00 106 ALA A N 12
ATOM 22158 C CA . A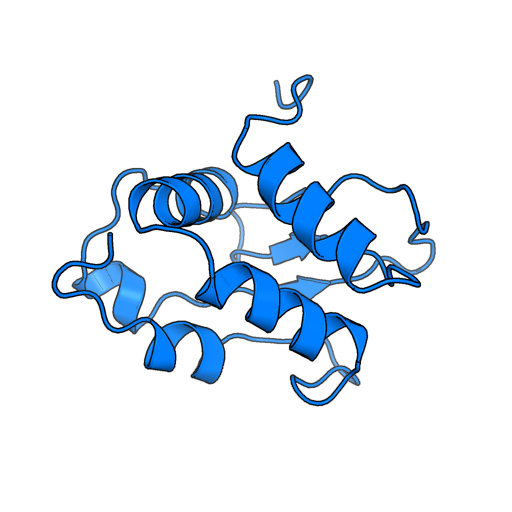LA A 1 106 ? -1.8015 8.3507 0.1948 1.00 0.00 106 ALA A CA 12
ATOM 22159 C C . ALA A 1 106 ? -0.3263 8.7395 0.0314 1.00 0.00 106 ALA A C 12
ATOM 22160 O O . ALA A 1 106 ? 0.3245 9.0767 1.0244 1.00 0.00 106 ALA A O 12
ATOM 22167 N N . ILE A 1 107 ? 0.2415 8.6889 -1.1844 1.00 0.00 107 ILE A N 12
ATOM 22168 C CA . ILE A 1 107 ? 1.6480 9.0841 -1.3775 1.00 0.00 107 ILE A CA 12
ATOM 22169 C C . ILE A 1 107 ? 1.7825 10.5859 -1.0965 1.00 0.00 107 ILE A C 12
ATOM 22170 O O . ILE A 1 107 ? 2.8160 11.0284 -0.5936 1.00 0.00 107 ILE A O 12
ATOM 22186 N N . ASN A 1 108 ? 0.7319 11.3694 -1.3719 1.00 0.00 108 ASN A N 12
ATOM 22187 C CA . ASN A 1 108 ? 0.6880 12.8073 -1.1192 1.00 0.00 108 ASN A CA 12
ATOM 22188 C C . ASN A 1 108 ? 0.4109 13.0580 0.3730 1.00 0.00 108 ASN A C 12
ATOM 22189 O O . ASN A 1 108 ? 0.1355 14.1869 0.7777 1.00 0.00 108 ASN A O 12
ATOM 22200 N N . ASN A 1 109 ? 0.4956 12.0062 1.2016 1.00 0.00 109 ASN A N 12
ATOM 22201 C CA . ASN A 1 109 ? 0.3042 11.9578 2.6461 1.00 0.00 109 ASN A CA 12
ATOM 22202 C C . ASN A 1 109 ? -1.1320 12.2100 3.0867 1.00 0.00 109 ASN A C 12
ATOM 22203 O O . ASN A 1 109 ? -1.4104 12.2227 4.2838 1.00 0.00 109 ASN A O 12
ATOM 22214 N N . ASN A 1 110 ? -2.0465 12.3792 2.1364 1.00 0.00 110 ASN A N 12
ATOM 22215 C CA . ASN A 1 110 ? -3.4499 12.6877 2.3786 1.00 0.00 110 ASN A CA 12
ATOM 22216 C C . ASN A 1 110 ? -3.5081 13.8494 3.3857 1.00 0.00 110 ASN A C 12
ATOM 22217 O O . ASN A 1 110 ? -4.1865 13.7884 4.4150 1.00 0.00 110 ASN A O 12
ATOM 22228 N N . ARG A 1 111 ? -2.7486 14.9155 3.0869 1.00 0.00 111 ARG A N 12
ATOM 22229 C CA . ARG A 1 111 ? -2.5808 16.1308 3.8491 1.00 0.00 111 ARG A CA 12
ATOM 22230 C C . ARG A 1 111 ? -1.6907 15.9184 5.0708 1.00 0.00 111 ARG A C 12
ATOM 22231 O O . ARG A 1 111 ? -0.8199 15.0472 5.0687 1.00 0.00 111 ARG A O 12
ATOM 22252 N N . GLY A 1 112 ? -1.8386 16.7591 6.0945 1.00 0.00 112 GLY A N 12
ATOM 22253 C CA . GLY A 1 112 ? -1.0328 16.6447 7.3061 1.00 0.00 112 GLY A CA 12
ATOM 22254 C C . GLY A 1 112 ? -1.3019 15.3574 8.0794 1.00 0.00 112 GLY A C 12
ATOM 22255 O O . GLY A 1 112 ? -0.3581 14.6953 8.5323 1.00 0.00 112 GLY A O 12
ATOM 22259 N N . PHE A 1 113 ? -2.5780 14.9767 8.1961 1.00 0.00 113 PHE A N 12
ATOM 22260 C CA . PHE A 1 113 ? -3.0315 13.7895 8.9115 1.00 0.00 113 PHE A CA 12
ATOM 22261 C C . PHE A 1 113 ? -2.6714 13.8724 10.4074 1.00 0.00 113 PHE A C 12
ATOM 22262 O O . PHE A 1 113 ? -2.3155 14.9364 10.9198 1.00 0.00 113 PHE A O 12
ATOM 22279 N N . GLY A 1 114 ? -2.7840 12.7648 11.1460 1.00 0.00 114 GLY A N 12
ATOM 22280 C CA . GLY A 1 114 ? -2.4641 12.6928 12.5754 1.00 0.00 114 GLY A CA 12
ATOM 22281 C C . GLY A 1 114 ? -1.0461 13.1981 12.8774 1.00 0.00 114 GLY A C 12
ATOM 22285 N N . GLY A 1 1 ? 11.2675 6.0163 -12.6142 1.00 0.00 1 GLY A N 13
ATOM 22286 C CA . GLY A 1 1 ? 12.2936 5.9790 -11.5672 1.00 0.00 1 GLY A CA 13
ATOM 22287 C C . GLY A 1 1 ? 12.2681 4.6630 -10.8201 1.00 0.00 1 GLY A C 13
ATOM 22288 O O . GLY A 1 1 ? 11.2103 4.2415 -10.3433 1.00 0.00 1 GLY A O 13
ATOM 22291 N N . ASN A 1 2 ? 13.4153 3.9914 -10.7329 1.00 0.00 2 ASN A N 13
ATOM 22292 C CA . ASN A 1 2 ? 13.6252 2.7178 -10.0562 1.00 0.00 2 ASN A CA 13
ATOM 22293 C C . ASN A 1 2 ? 15.1158 2.6602 -9.7563 1.00 0.00 2 ASN A C 13
ATOM 22294 O O . ASN A 1 2 ? 15.9149 2.9480 -10.6504 1.00 0.00 2 ASN A O 13
ATOM 22305 N N . THR A 1 3 ? 15.4843 2.3058 -8.5341 1.00 0.00 3 THR A N 13
ATOM 22306 C CA . THR A 1 3 ? 16.8587 2.1895 -8.0761 1.00 0.00 3 THR A CA 13
ATOM 22307 C C . THR A 1 3 ? 17.0786 0.7633 -7.5487 1.00 0.00 3 THR A C 13
ATOM 22308 O O . THR A 1 3 ? 16.2753 -0.1350 -7.8247 1.00 0.00 3 THR A O 13
ATOM 22319 N N . ASP A 1 4 ? 18.1642 0.5047 -6.8298 1.00 0.00 4 ASP A N 13
ATOM 22320 C CA . ASP A 1 4 ? 18.4467 -0.8278 -6.3157 1.00 0.00 4 ASP A CA 13
ATOM 22321 C C . ASP A 1 4 ? 17.6881 -1.1309 -5.0168 1.00 0.00 4 ASP A C 13
ATOM 22322 O O . ASP A 1 4 ? 18.1453 -0.7522 -3.9317 1.00 0.00 4 ASP A O 13
ATOM 22331 N N . TYR A 1 5 ? 16.5015 -1.7349 -5.1468 1.00 0.00 5 TYR A N 13
ATOM 22332 C CA . TYR A 1 5 ? 15.5813 -2.1542 -4.0854 1.00 0.00 5 TYR A CA 13
ATOM 22333 C C . TYR A 1 5 ? 14.7813 -3.3618 -4.6003 1.00 0.00 5 TYR A C 13
ATOM 22334 O O . TYR A 1 5 ? 14.4438 -3.4148 -5.7917 1.00 0.00 5 TYR A O 13
ATOM 22352 N N . ASP A 1 6 ? 14.4247 -4.2966 -3.7088 1.00 0.00 6 ASP A N 13
ATOM 22353 C CA . ASP A 1 6 ? 13.6901 -5.5205 -4.0420 1.00 0.00 6 ASP A CA 13
ATOM 22354 C C . ASP A 1 6 ? 12.1857 -5.3176 -3.8832 1.00 0.00 6 ASP A C 13
ATOM 22355 O O . ASP A 1 6 ? 11.5422 -5.8585 -2.9823 1.00 0.00 6 ASP A O 13
ATOM 22364 N N . TRP A 1 7 ? 11.5738 -4.6128 -4.8315 1.00 0.00 7 TRP A N 13
ATOM 22365 C CA . TRP A 1 7 ? 10.1348 -4.3748 -4.7692 1.00 0.00 7 TRP A CA 13
ATOM 22366 C C . TRP A 1 7 ? 9.3476 -5.6484 -5.0721 1.00 0.00 7 TRP A C 13
ATOM 22367 O O . TRP A 1 7 ? 8.2088 -5.7861 -4.6299 1.00 0.00 7 TRP A O 13
ATOM 22388 N N . LYS A 1 8 ? 9.9453 -6.5894 -5.8109 1.00 0.00 8 LYS A N 13
ATOM 22389 C CA . LYS A 1 8 ? 9.3053 -7.8526 -6.1474 1.00 0.00 8 LYS A CA 13
ATOM 22390 C C . LYS A 1 8 ? 9.1130 -8.6563 -4.8712 1.00 0.00 8 LYS A C 13
ATOM 22391 O O . LYS A 1 8 ? 8.0442 -9.2146 -4.6653 1.00 0.00 8 LYS A O 13
ATOM 22410 N N . THR A 1 9 ? 10.1309 -8.7280 -4.0128 1.00 0.00 9 THR A N 13
ATOM 22411 C CA . THR A 1 9 ? 9.9963 -9.4985 -2.7873 1.00 0.00 9 THR A CA 13
ATOM 22412 C C . THR A 1 9 ? 9.0319 -8.8161 -1.8146 1.00 0.00 9 THR A C 13
ATOM 22413 O O . THR A 1 9 ? 8.3361 -9.5021 -1.0676 1.00 0.00 9 THR A O 13
ATOM 22424 N N . PHE A 1 10 ? 8.9577 -7.4832 -1.8422 1.00 0.00 10 PHE A N 13
ATOM 22425 C CA . PHE A 1 10 ? 8.0925 -6.7095 -0.9700 1.00 0.00 10 PHE A CA 13
ATOM 22426 C C . PHE A 1 10 ? 6.6302 -7.0618 -1.2430 1.00 0.00 10 PHE A C 13
ATOM 22427 O O . PHE A 1 10 ? 5.9132 -7.4647 -0.3279 1.00 0.00 10 PHE A O 13
ATOM 22444 N N . GLU A 1 11 ? 6.1780 -6.9194 -2.4896 1.00 0.00 11 GLU A N 13
ATOM 22445 C CA . GLU A 1 11 ? 4.7951 -7.2107 -2.8597 1.00 0.00 11 GLU A CA 13
ATOM 22446 C C . GLU A 1 11 ? 4.4800 -8.7028 -2.7294 1.00 0.00 11 GLU A C 13
ATOM 22447 O O . GLU A 1 11 ? 3.3703 -9.0766 -2.3468 1.00 0.00 11 GLU A O 13
ATOM 22459 N N . LYS A 1 12 ? 5.4639 -9.5686 -2.9789 1.00 0.00 12 LYS A N 13
ATOM 22460 C CA . LYS A 1 12 ? 5.3096 -11.0146 -2.9071 1.00 0.00 12 LYS A CA 13
ATOM 22461 C C . LYS A 1 12 ? 5.1859 -11.5472 -1.4793 1.00 0.00 12 LYS A C 13
ATOM 22462 O O . LYS A 1 12 ? 4.3416 -12.4111 -1.2301 1.00 0.00 12 LYS A O 13
ATOM 22481 N N . ASN A 1 13 ? 6.0131 -11.0708 -0.5433 1.00 0.00 13 ASN A N 13
ATOM 22482 C CA . ASN A 1 13 ? 6.0255 -11.5276 0.8526 1.00 0.00 13 ASN A CA 13
ATOM 22483 C C . ASN A 1 13 ? 4.9486 -10.8829 1.7254 1.00 0.00 13 ASN A C 13
ATOM 22484 O O . ASN A 1 13 ? 4.7759 -11.2948 2.8746 1.00 0.00 13 ASN A O 13
ATOM 22495 N N . ALA A 1 14 ? 4.2227 -9.8955 1.2040 1.00 0.00 14 ALA A N 13
ATOM 22496 C CA . ALA A 1 14 ? 3.1576 -9.1787 1.8934 1.00 0.00 14 ALA A CA 13
ATOM 22497 C C . ALA A 1 14 ? 2.0283 -10.1086 2.4065 1.00 0.00 14 ALA A C 13
ATOM 22498 O O . ALA A 1 14 ? 1.9095 -11.2536 1.9531 1.00 0.00 14 ALA A O 13
ATOM 22505 N N . ARG A 1 15 ? 1.2323 -9.6486 3.3860 1.00 0.00 15 ARG A N 13
ATOM 22506 C CA . ARG A 1 15 ? 0.1314 -10.3831 4.0310 1.00 0.00 15 ARG A CA 13
ATOM 22507 C C . ARG A 1 15 ? -1.2485 -9.7962 3.7533 1.00 0.00 15 ARG A C 13
ATOM 22508 O O . ARG A 1 15 ? -1.4002 -8.6632 3.2982 1.00 0.00 15 ARG A O 13
ATOM 22529 N N . TYR A 1 16 ? -2.2771 -10.5605 4.0989 1.00 0.00 16 TYR A N 13
ATOM 22530 C CA . TYR A 1 16 ? -3.6801 -10.2325 3.9202 1.00 0.00 16 TYR A CA 13
ATOM 22531 C C . TYR A 1 16 ? -4.4961 -10.7793 5.0844 1.00 0.00 16 TYR A C 13
ATOM 22532 O O . TYR A 1 16 ? -4.0250 -11.6458 5.8301 1.00 0.00 16 TYR A O 13
ATOM 22550 N N . GLU A 1 17 ? -5.6780 -10.2180 5.3000 1.00 0.00 17 GLU A N 13
ATOM 22551 C CA . GLU A 1 17 ? -6.6112 -10.6595 6.3266 1.00 0.00 17 GLU A CA 13
ATOM 22552 C C . GLU A 1 17 ? -7.5507 -11.6718 5.6433 1.00 0.00 17 GLU A C 13
ATOM 22553 O O . GLU A 1 17 ? -7.6493 -11.6802 4.4102 1.00 0.00 17 GLU A O 13
ATOM 22565 N N . PRO A 1 18 ? -8.2353 -12.5457 6.3966 1.00 0.00 18 PRO A N 13
ATOM 22566 C CA . PRO A 1 18 ? -9.1661 -13.5030 5.8156 1.00 0.00 18 PRO A CA 13
ATOM 22567 C C . PRO A 1 18 ? -10.2912 -12.7643 5.0792 1.00 0.00 18 PRO A C 13
ATOM 22568 O O . PRO A 1 18 ? -10.6533 -11.6282 5.4093 1.00 0.00 18 PRO A O 13
ATOM 22579 N N . GLY A 1 19 ? -10.8460 -13.4457 4.0808 1.00 0.00 19 GLY A N 13
ATOM 22580 C CA . GLY A 1 19 ? -11.9046 -12.9522 3.2217 1.00 0.00 19 GLY A CA 13
ATOM 22581 C C . GLY A 1 19 ? -11.3355 -12.4990 1.8749 1.00 0.00 19 GLY A C 13
ATOM 22582 O O . GLY A 1 19 ? -12.1005 -12.4035 0.9118 1.00 0.00 19 GLY A O 13
ATOM 22586 N N . TYR A 1 20 ? -10.0146 -12.3020 1.7660 1.00 0.00 20 TYR A N 13
ATOM 22587 C CA . TYR A 1 20 ? -9.3355 -11.8590 0.5519 1.00 0.00 20 TYR A CA 13
ATOM 22588 C C . TYR A 1 20 ? -8.1089 -12.7357 0.2730 1.00 0.00 20 TYR A C 13
ATOM 22589 O O . TYR A 1 20 ? -7.8141 -13.6802 1.0148 1.00 0.00 20 TYR A O 13
ATOM 22607 N N . ASN A 1 21 ? -7.4619 -12.4920 -0.8692 1.00 0.00 21 ASN A N 13
ATOM 22608 C CA . ASN A 1 21 ? -6.2598 -13.1602 -1.3681 1.00 0.00 21 ASN A CA 13
ATOM 22609 C C . ASN A 1 21 ? -5.5391 -12.1897 -2.3081 1.00 0.00 21 ASN A C 13
ATOM 22610 O O . ASN A 1 21 ? -6.1076 -11.1619 -2.6797 1.00 0.00 21 ASN A O 13
ATOM 22621 N N . SER A 1 22 ? -4.3055 -12.4888 -2.7171 1.00 0.00 22 SER A N 13
ATOM 22622 C CA . SER A 1 22 ? -3.5254 -11.6397 -3.6206 1.00 0.00 22 SER A CA 13
ATOM 22623 C C . SER A 1 22 ? -4.1836 -11.5424 -5.0050 1.00 0.00 22 SER A C 13
ATOM 22624 O O . SER A 1 22 ? -4.0545 -10.5448 -5.7185 1.00 0.00 22 SER A O 13
ATOM 22632 N N . SER A 1 23 ? -4.8909 -12.6062 -5.3876 1.00 0.00 23 SER A N 13
ATOM 22633 C CA . SER A 1 23 ? -5.6031 -12.7323 -6.6450 1.00 0.00 23 SER A CA 13
ATOM 22634 C C . SER A 1 23 ? -6.9636 -12.0119 -6.5852 1.00 0.00 23 SER A C 13
ATOM 22635 O O . SER A 1 23 ? -7.6081 -11.8850 -7.6290 1.00 0.00 23 SER A O 13
ATOM 22643 N N . HIS A 1 24 ? -7.4236 -11.5611 -5.4078 1.00 0.00 24 HIS A N 13
ATOM 22644 C CA . HIS A 1 24 ? -8.6984 -10.8614 -5.2943 1.00 0.00 24 HIS A CA 13
ATOM 22645 C C . HIS A 1 24 ? -8.5533 -9.5289 -6.0436 1.00 0.00 24 HIS A C 13
ATOM 22646 O O . HIS A 1 24 ? -7.5311 -8.8605 -5.8380 1.00 0.00 24 HIS A O 13
ATOM 22659 N N . PRO A 1 25 ? -9.5311 -9.1370 -6.8876 1.00 0.00 25 PRO A N 13
ATOM 22660 C CA . PRO A 1 25 ? -9.5122 -7.9162 -7.6865 1.00 0.00 25 PRO A CA 13
ATOM 22661 C C . PRO A 1 25 ? -8.9306 -6.6676 -7.0219 1.00 0.00 25 PRO A C 13
ATOM 22662 O O . PRO A 1 25 ? -8.0875 -6.0125 -7.6292 1.00 0.00 25 PRO A O 13
ATOM 22673 N N . THR A 1 26 ? -9.3202 -6.3195 -5.7959 1.00 0.00 26 THR A N 13
ATOM 22674 C CA . THR A 1 26 ? -8.7795 -5.1111 -5.1882 1.00 0.00 26 THR A CA 13
ATOM 22675 C C . THR A 1 26 ? -7.2796 -5.1356 -4.9811 1.00 0.00 26 THR A C 13
ATOM 22676 O O . THR A 1 26 ? -6.6092 -4.1374 -5.2627 1.00 0.00 26 THR A O 13
ATOM 22687 N N . ILE A 1 27 ? -6.7513 -6.2487 -4.4764 1.00 0.00 27 ILE A N 13
ATOM 22688 C CA . ILE A 1 27 ? -5.3354 -6.3303 -4.2101 1.00 0.00 27 ILE A CA 13
ATOM 22689 C C . ILE A 1 27 ? -4.5535 -6.3103 -5.5198 1.00 0.00 27 ILE A C 13
ATOM 22690 O O . ILE A 1 27 ? -3.6220 -5.5206 -5.6579 1.00 0.00 27 ILE A O 13
ATOM 22706 N N . VAL A 1 28 ? -4.9117 -7.1664 -6.4783 1.00 0.00 28 VAL A N 13
ATOM 22707 C CA . VAL A 1 28 ? -4.2144 -7.2200 -7.7586 1.00 0.00 28 VAL A CA 13
ATOM 22708 C C . VAL A 1 28 ? -4.2385 -5.8501 -8.4596 1.00 0.00 28 VAL A C 13
ATOM 22709 O O . VAL A 1 28 ? -3.2485 -5.4943 -9.0975 1.00 0.00 28 VAL A O 13
ATOM 22722 N N . MET A 1 29 ? -5.3106 -5.0569 -8.3209 1.00 0.00 29 MET A N 13
ATOM 22723 C CA . MET A 1 29 ? -5.3984 -3.7224 -8.9217 1.00 0.00 29 MET A CA 13
ATOM 22724 C C . MET A 1 29 ? -4.5188 -2.7377 -8.1389 1.00 0.00 29 MET A C 13
ATOM 22725 O O . MET A 1 29 ? -3.8787 -1.8784 -8.7472 1.00 0.00 29 MET A O 13
ATOM 22739 N N . PHE A 1 30 ? -4.4952 -2.8374 -6.8034 1.00 0.00 30 PHE A N 13
ATOM 22740 C CA . PHE A 1 30 ? -3.6907 -1.9691 -5.9480 1.00 0.00 30 PHE A CA 13
ATOM 22741 C C . PHE A 1 30 ? -2.2142 -2.1667 -6.2772 1.00 0.00 30 PHE A C 13
ATOM 22742 O O . PHE A 1 30 ? -1.4623 -1.1987 -6.4024 1.00 0.00 30 PHE A O 13
ATOM 22759 N N . TRP A 1 31 ? -1.7796 -3.4238 -6.4191 1.00 0.00 31 TRP A N 13
ATOM 22760 C CA . TRP A 1 31 ? -0.3924 -3.6974 -6.7387 1.00 0.00 31 TRP A CA 13
ATOM 22761 C C . TRP A 1 31 ? -0.0233 -3.0477 -8.0736 1.00 0.00 31 TRP A C 13
ATOM 22762 O O . TRP A 1 31 ? 1.0788 -2.5091 -8.1688 1.00 0.00 31 TRP A O 13
ATOM 22783 N N . LYS A 1 32 ? -0.9124 -3.0183 -9.0814 1.00 0.00 32 LYS A N 13
ATOM 22784 C CA . LYS A 1 32 ? -0.5725 -2.3669 -10.3508 1.00 0.00 32 LYS A CA 13
ATOM 22785 C C . LYS A 1 32 ? -0.2079 -0.9114 -10.0911 1.00 0.00 32 LYS A C 13
ATOM 22786 O O . LYS A 1 32 ? 0.7852 -0.4612 -10.6542 1.00 0.00 32 LYS A O 13
ATOM 22805 N N . ALA A 1 33 ? -0.9794 -0.1960 -9.2579 1.00 0.00 33 ALA A N 13
ATOM 22806 C CA . ALA A 1 33 ? -0.7360 1.2001 -8.9199 1.00 0.00 33 ALA A CA 13
ATOM 22807 C C . ALA A 1 33 ? 0.6970 1.3540 -8.4093 1.00 0.00 33 ALA A C 13
ATOM 22808 O O . ALA A 1 33 ? 1.4569 2.1841 -8.9054 1.00 0.00 33 ALA A O 13
ATOM 22815 N N . PHE A 1 34 ? 1.0697 0.5049 -7.4513 1.00 0.00 34 PHE A N 13
ATOM 22816 C CA . PHE A 1 34 ? 2.3878 0.4751 -6.8357 1.00 0.00 34 PHE A CA 13
ATOM 22817 C C . PHE A 1 34 ? 3.5001 0.1777 -7.8665 1.00 0.00 34 PHE A C 13
ATOM 22818 O O . PHE A 1 34 ? 4.6058 0.7107 -7.7431 1.00 0.00 34 PHE A O 13
ATOM 22835 N N . HIS A 1 35 ? 3.2324 -0.6423 -8.8884 1.00 0.00 35 HIS A N 13
ATOM 22836 C CA . HIS A 1 35 ? 4.2139 -0.9764 -9.9175 1.00 0.00 35 HIS A CA 13
ATOM 22837 C C . HIS A 1 35 ? 4.3297 0.1337 -10.9784 1.00 0.00 35 HIS A C 13
ATOM 22838 O O . HIS A 1 35 ? 5.4330 0.3700 -11.4835 1.00 0.00 35 HIS A O 13
ATOM 22851 N N . LYS A 1 36 ? 3.2364 0.8196 -11.3470 1.00 0.00 36 LYS A N 13
ATOM 22852 C CA . LYS A 1 36 ? 3.2729 1.8848 -12.3602 1.00 0.00 36 LYS A CA 13
ATOM 22853 C C . LYS A 1 36 ? 3.9353 3.1659 -11.8511 1.00 0.00 36 LYS A C 13
ATOM 22854 O O . LYS A 1 36 ? 4.6153 3.8179 -12.6468 1.00 0.00 36 LYS A O 13
ATOM 22873 N N . LEU A 1 37 ? 3.7790 3.5186 -10.5721 1.00 0.00 37 LEU A N 13
ATOM 22874 C CA . LEU A 1 37 ? 4.3611 4.7312 -9.9863 1.00 0.00 37 LEU A CA 13
ATOM 22875 C C . LEU A 1 37 ? 5.8992 4.7185 -9.9724 1.00 0.00 37 LEU A C 13
ATOM 22876 O O . LEU A 1 37 ? 6.5293 3.6915 -10.2555 1.00 0.00 37 LEU A O 13
ATOM 22892 N N . THR A 1 38 ? 6.5210 5.8640 -9.6685 1.00 0.00 38 THR A N 13
ATOM 22893 C CA . THR A 1 38 ? 7.9798 6.0037 -9.6090 1.00 0.00 38 THR A CA 13
ATOM 22894 C C . THR A 1 38 ? 8.4809 5.6804 -8.1976 1.00 0.00 38 THR A C 13
ATOM 22895 O O . THR A 1 38 ? 7.7145 5.6693 -7.2323 1.00 0.00 38 THR A O 13
ATOM 22906 N N . LEU A 1 39 ? 9.7949 5.4953 -8.0668 1.00 0.00 39 LEU A N 13
ATOM 22907 C CA . LEU A 1 39 ? 10.4991 5.1848 -6.8280 1.00 0.00 39 LEU A CA 13
ATOM 22908 C C . LEU A 1 39 ? 10.0913 6.1367 -5.7058 1.00 0.00 39 LEU A C 13
ATOM 22909 O O . LEU A 1 39 ? 9.7082 5.7079 -4.6180 1.00 0.00 39 LEU A O 13
ATOM 22925 N N . GLU A 1 40 ? 10.1330 7.4380 -5.9933 1.00 0.00 40 GLU A N 13
ATOM 22926 C CA . GLU A 1 40 ? 9.8070 8.4810 -5.0261 1.00 0.00 40 GLU A CA 13
ATOM 22927 C C . GLU A 1 40 ? 8.3604 8.4753 -4.5544 1.00 0.00 40 GLU A C 13
ATOM 22928 O O . GLU A 1 40 ? 8.0603 8.9954 -3.4789 1.00 0.00 40 GLU A O 13
ATOM 22940 N N . GLU A 1 41 ? 7.4491 7.9179 -5.3438 1.00 0.00 41 GLU A N 13
ATOM 22941 C CA . GLU A 1 41 ? 6.0502 7.8612 -4.9651 1.00 0.00 41 GLU A CA 13
ATOM 22942 C C . GLU A 1 41 ? 5.9153 6.7310 -3.9410 1.00 0.00 41 GLU A C 13
ATOM 22943 O O . GLU A 1 41 ? 5.3671 6.9715 -2.8644 1.00 0.00 41 GLU A O 13
ATOM 22955 N N . LYS A 1 42 ? 6.4594 5.5204 -4.1830 1.00 0.00 42 LYS A N 13
ATOM 22956 C CA . LYS A 1 42 ? 6.3242 4.4909 -3.1412 1.00 0.00 42 LYS A CA 13
ATOM 22957 C C . LYS A 1 42 ? 7.0968 4.8978 -1.8905 1.00 0.00 42 LYS A C 13
ATOM 22958 O O . LYS A 1 42 ? 6.6897 4.4770 -0.8137 1.00 0.00 42 LYS A O 13
ATOM 22977 N N . LYS A 1 43 ? 8.1607 5.7147 -1.9763 1.00 0.00 43 LYS A N 13
ATOM 22978 C CA . LYS A 1 43 ? 8.8895 6.1198 -0.7741 1.00 0.00 43 LYS A CA 13
ATOM 22979 C C . LYS A 1 43 ? 7.9264 6.8194 0.1667 1.00 0.00 43 LYS A C 13
ATOM 22980 O O . LYS A 1 43 ? 7.9529 6.5411 1.3578 1.00 0.00 43 LYS A O 13
ATOM 22999 N N . LYS A 1 44 ? 7.0786 7.7155 -0.3429 1.00 0.00 44 LYS A N 13
ATOM 23000 C CA . LYS A 1 44 ? 6.1026 8.4254 0.4783 1.00 0.00 44 LYS A CA 13
ATOM 23001 C C . LYS A 1 44 ? 5.1311 7.4369 1.0990 1.00 0.00 44 LYS A C 13
ATOM 23002 O O . LYS A 1 44 ? 4.8693 7.5246 2.2971 1.00 0.00 44 LYS A O 13
ATOM 23021 N N . PHE A 1 45 ? 4.6118 6.4987 0.3042 1.00 0.00 45 PHE A N 13
ATOM 23022 C CA . PHE A 1 45 ? 3.6810 5.4929 0.7927 1.00 0.00 45 PHE A CA 13
ATOM 23023 C C . PHE A 1 45 ? 4.3260 4.6966 1.9339 1.00 0.00 45 PHE A C 13
ATOM 23024 O O . PHE A 1 45 ? 3.6590 4.3903 2.9212 1.00 0.00 45 PHE A O 13
ATOM 23041 N N . LEU A 1 46 ? 5.6270 4.3914 1.8464 1.00 0.00 46 LEU A N 13
ATOM 23042 C CA . LEU A 1 46 ? 6.3028 3.6414 2.8970 1.00 0.00 46 LEU A CA 13
ATOM 23043 C C . LEU A 1 46 ? 6.2772 4.3999 4.2167 1.00 0.00 46 LEU A C 13
ATOM 23044 O O . LEU A 1 46 ? 6.0757 3.7556 5.2421 1.00 0.00 46 LEU A O 13
ATOM 23060 N N . VAL A 1 47 ? 6.4722 5.7233 4.2124 1.00 0.00 47 VAL A N 13
ATOM 23061 C CA . VAL A 1 47 ? 6.4465 6.5163 5.4444 1.00 0.00 47 VAL A CA 13
ATOM 23062 C C . VAL A 1 47 ? 5.0112 6.5743 5.9903 1.00 0.00 47 VAL A C 13
ATOM 23063 O O . VAL A 1 47 ? 4.7951 6.6816 7.1948 1.00 0.00 47 VAL A O 13
ATOM 23076 N N . PHE A 1 48 ? 4.0066 6.5224 5.1131 1.00 0.00 48 PHE A N 13
ATOM 23077 C CA . PHE A 1 48 ? 2.6136 6.5464 5.5284 1.00 0.00 48 PHE A CA 13
ATOM 23078 C C . PHE A 1 48 ? 2.2765 5.2224 6.2272 1.00 0.00 48 PHE A C 13
ATOM 23079 O O . PHE A 1 48 ? 1.5662 5.2008 7.2347 1.00 0.00 48 PHE A O 13
ATOM 23096 N N . LEU A 1 49 ? 2.8162 4.1141 5.7131 1.00 0.00 49 LEU A N 13
ATOM 23097 C CA . LEU A 1 49 ? 2.6126 2.7600 6.2038 1.00 0.00 49 LEU A CA 13
ATOM 23098 C C . LEU A 1 49 ? 3.4470 2.3898 7.4438 1.00 0.00 49 LEU A C 13
ATOM 23099 O O . LEU A 1 49 ? 2.8855 1.8525 8.3991 1.00 0.00 49 LEU A O 13
ATOM 23115 N N . THR A 1 50 ? 4.7622 2.6072 7.4272 1.00 0.00 50 THR A N 13
ATOM 23116 C CA . THR A 1 50 ? 5.6918 2.2870 8.5121 1.00 0.00 50 THR A CA 13
ATOM 23117 C C . THR A 1 50 ? 6.1254 3.5774 9.2130 1.00 0.00 50 THR A C 13
ATOM 23118 O O . THR A 1 50 ? 6.2008 4.6351 8.5981 1.00 0.00 50 THR A O 13
ATOM 23129 N N . GLY A 1 51 ? 6.4808 3.4844 10.4948 1.00 0.00 51 GLY A N 13
ATOM 23130 C CA . GLY A 1 51 ? 6.8805 4.6215 11.3161 1.00 0.00 51 GLY A CA 13
ATOM 23131 C C . GLY A 1 51 ? 8.2508 5.2390 11.0416 1.00 0.00 51 GLY A C 13
ATOM 23132 O O . GLY A 1 51 ? 8.6740 6.0933 11.8200 1.00 0.00 51 GLY A O 13
ATOM 23136 N N . THR A 1 52 ? 8.9769 4.8100 10.0101 1.00 0.00 52 THR A N 13
ATOM 23137 C CA . THR A 1 52 ? 10.3006 5.3358 9.6740 1.00 0.00 52 THR A CA 13
ATOM 23138 C C . THR A 1 52 ? 10.3677 5.6318 8.1773 1.00 0.00 52 THR A C 13
ATOM 23139 O O . THR A 1 52 ? 9.8213 4.8800 7.3677 1.00 0.00 52 THR A O 13
ATOM 23150 N N . ASP A 1 53 ? 11.0166 6.7371 7.7997 1.00 0.00 53 ASP A N 13
ATOM 23151 C CA . ASP A 1 53 ? 11.1751 7.1277 6.3986 1.00 0.00 53 ASP A CA 13
ATOM 23152 C C . ASP A 1 53 ? 12.4725 6.5237 5.8414 1.00 0.00 53 ASP A C 13
ATOM 23153 O O . ASP A 1 53 ? 13.2808 5.9867 6.6010 1.00 0.00 53 ASP A O 13
ATOM 23162 N N . ARG A 1 54 ? 12.6693 6.5755 4.5151 1.00 0.00 54 ARG A N 13
ATOM 23163 C CA . ARG A 1 54 ? 13.8314 6.0458 3.7756 1.00 0.00 54 ARG A CA 13
ATOM 23164 C C . ARG A 1 54 ? 14.4098 4.7507 4.3624 1.00 0.00 54 ARG A C 13
ATOM 23165 O O . ARG A 1 54 ? 15.6151 4.6117 4.5616 1.00 0.00 54 ARG A O 13
ATOM 23186 N N . LEU A 1 55 ? 13.5255 3.7931 4.6225 1.00 0.00 55 LEU A N 13
ATOM 23187 C CA . LEU A 1 55 ? 13.8244 2.4670 5.1591 1.00 0.00 55 LEU A CA 13
ATOM 23188 C C . LEU A 1 55 ? 14.9119 1.7992 4.3099 1.00 0.00 55 LEU A C 13
ATOM 23189 O O . LEU A 1 55 ? 14.7935 1.7624 3.0829 1.00 0.00 55 LEU A O 13
ATOM 23205 N N . GLN A 1 56 ? 15.9547 1.2901 4.9633 1.00 0.00 56 GLN A N 13
ATOM 23206 C CA . GLN A 1 56 ? 17.0947 0.6187 4.3401 1.00 0.00 56 GLN A CA 13
ATOM 23207 C C . GLN A 1 56 ? 16.7035 -0.7132 3.7006 1.00 0.00 56 GLN A C 13
ATOM 23208 O O . GLN A 1 56 ? 15.6575 -1.2781 4.0170 1.00 0.00 56 GLN A O 13
ATOM 23222 N N . MET A 1 57 ? 17.5881 -1.2738 2.8699 1.00 0.00 57 MET A N 13
ATOM 23223 C CA . MET A 1 57 ? 17.3854 -2.5573 2.2039 1.00 0.00 57 MET A CA 13
ATOM 23224 C C . MET A 1 57 ? 17.2392 -3.6655 3.2541 1.00 0.00 57 MET A C 13
ATOM 23225 O O . MET A 1 57 ? 16.4401 -4.5850 3.0526 1.00 0.00 57 MET A O 13
ATOM 23239 N N . LYS A 1 58 ? 17.9515 -3.5754 4.3923 1.00 0.00 58 LYS A N 13
ATOM 23240 C CA . LYS A 1 58 ? 17.8347 -4.5839 5.4522 1.00 0.00 58 LYS A CA 13
ATOM 23241 C C . LYS A 1 58 ? 16.4103 -4.6341 6.0080 1.00 0.00 58 LYS A C 13
ATOM 23242 O O . LYS A 1 58 ? 16.0370 -5.5978 6.6781 1.00 0.00 58 LYS A O 13
ATOM 23261 N N . ASP A 1 59 ? 15.6317 -3.5736 5.7981 1.00 0.00 59 ASP A N 13
ATOM 23262 C CA . ASP A 1 59 ? 14.2542 -3.4801 6.2314 1.00 0.00 59 ASP A CA 13
ATOM 23263 C C . ASP A 1 59 ? 13.3577 -3.8315 5.0499 1.00 0.00 59 ASP A C 13
ATOM 23264 O O . ASP A 1 59 ? 12.5573 -4.7498 5.1446 1.00 0.00 59 ASP A O 13
ATOM 23273 N N . LEU A 1 60 ? 13.5527 -3.1845 3.8928 1.00 0.00 60 LEU A N 13
ATOM 23274 C CA . LEU A 1 60 ? 12.7723 -3.3781 2.6706 1.00 0.00 60 LEU A CA 13
ATOM 23275 C C . LEU A 1 60 ? 12.6738 -4.8494 2.2672 1.00 0.00 60 LEU A C 13
ATOM 23276 O O . LEU A 1 60 ? 11.5922 -5.3060 1.9142 1.00 0.00 60 LEU A O 13
ATOM 23292 N N . ASN A 1 61 ? 13.7631 -5.6217 2.3582 1.00 0.00 61 ASN A N 13
ATOM 23293 C CA . ASN A 1 61 ? 13.7227 -7.0409 1.9880 1.00 0.00 61 ASN A CA 13
ATOM 23294 C C . ASN A 1 61 ? 12.7728 -7.8732 2.8656 1.00 0.00 61 ASN A C 13
ATOM 23295 O O . ASN A 1 61 ? 12.4175 -8.9824 2.4665 1.00 0.00 61 ASN A O 13
ATOM 23306 N N . ASN A 1 62 ? 12.3848 -7.3784 4.0482 1.00 0.00 62 ASN A N 13
ATOM 23307 C CA . ASN A 1 62 ? 11.4723 -8.0462 4.9797 1.00 0.00 62 ASN A CA 13
ATOM 23308 C C . ASN A 1 62 ? 10.1991 -7.2275 5.2164 1.00 0.00 62 ASN A C 13
ATOM 23309 O O . ASN A 1 62 ? 9.2387 -7.7615 5.7748 1.00 0.00 62 ASN A O 13
ATOM 23320 N N . MET A 1 63 ? 10.1363 -5.9883 4.7248 1.00 0.00 63 MET A N 13
ATOM 23321 C CA . MET A 1 63 ? 9.0071 -5.0914 4.8869 1.00 0.00 63 MET A CA 13
ATOM 23322 C C . MET A 1 63 ? 7.8151 -5.7398 4.1917 1.00 0.00 63 MET A C 13
ATOM 23323 O O . MET A 1 63 ? 7.9026 -6.2059 3.0521 1.00 0.00 63 MET A O 13
ATOM 23337 N N . LYS A 1 64 ? 6.7174 -5.8179 4.9304 1.00 0.00 64 LYS A N 13
ATOM 23338 C CA . LYS A 1 64 ? 5.4482 -6.4062 4.5455 1.00 0.00 64 LYS A CA 13
ATOM 23339 C C . LYS A 1 64 ? 4.3375 -5.4239 4.8959 1.00 0.00 64 LYS A C 13
ATOM 23340 O O . LYS A 1 64 ? 4.5527 -4.4870 5.6722 1.00 0.00 64 LYS A O 13
ATOM 23359 N N . ILE A 1 65 ? 3.1762 -5.6291 4.2919 1.00 0.00 65 ILE A N 13
ATOM 23360 C CA . ILE A 1 65 ? 1.9649 -4.8522 4.4721 1.00 0.00 65 ILE A CA 13
ATOM 23361 C C . ILE A 1 65 ? 0.8396 -5.8515 4.7019 1.00 0.00 65 ILE A C 13
ATOM 23362 O O . ILE A 1 65 ? 0.9048 -6.9613 4.1691 1.00 0.00 65 ILE A O 13
ATOM 23378 N N . THR A 1 66 ? -0.1530 -5.4910 5.5131 1.00 0.00 66 THR A N 13
ATOM 23379 C CA . THR A 1 66 ? -1.3077 -6.3337 5.7796 1.00 0.00 66 THR A CA 13
ATOM 23380 C C . THR A 1 66 ? -2.5558 -5.5436 5.3493 1.00 0.00 66 THR A C 13
ATOM 23381 O O . THR A 1 66 ? -2.8569 -4.5198 5.9673 1.00 0.00 66 THR A O 13
ATOM 23392 N N . PHE A 1 67 ? -3.2321 -5.9424 4.2626 1.00 0.00 67 PHE A N 13
ATOM 23393 C CA . PHE A 1 67 ? -4.4449 -5.2542 3.7933 1.00 0.00 67 PHE A CA 13
ATOM 23394 C C . PHE A 1 67 ? -5.6322 -5.6430 4.6724 1.00 0.00 67 PHE A C 13
ATOM 23395 O O . PHE A 1 67 ? -5.6916 -6.7861 5.1302 1.00 0.00 67 PHE A O 13
ATOM 23412 N N . CYS A 1 68 ? -6.5787 -4.7229 4.8817 1.00 0.00 68 CYS A N 13
ATOM 23413 C CA . CYS A 1 68 ? -7.7800 -4.9260 5.6864 1.00 0.00 68 CYS A CA 13
ATOM 23414 C C . CYS A 1 68 ? -8.8485 -3.8967 5.2873 1.00 0.00 68 CYS A C 13
ATOM 23415 O O . CYS A 1 68 ? -8.4921 -2.7923 4.8822 1.00 0.00 68 CYS A O 13
ATOM 23423 N N . CYS A 1 69 ? -10.1327 -4.2198 5.4471 1.00 0.00 69 CYS A N 13
ATOM 23424 C CA . CYS A 1 69 ? -11.2824 -3.3542 5.1739 1.00 0.00 69 CYS A CA 13
ATOM 23425 C C . CYS A 1 69 ? -12.1421 -3.4782 6.4475 1.00 0.00 69 CYS A C 13
ATOM 23426 O O . CYS A 1 69 ? -12.7812 -4.5160 6.6318 1.00 0.00 69 CYS A O 13
ATOM 23434 N N . PRO A 1 70 ? -12.1379 -2.4988 7.3671 1.00 0.00 70 PRO A N 13
ATOM 23435 C CA . PRO A 1 70 ? -12.8837 -2.5656 8.6211 1.00 0.00 70 PRO A CA 13
ATOM 23436 C C . PRO A 1 70 ? -14.3570 -2.8847 8.4462 1.00 0.00 70 PRO A C 13
ATOM 23437 O O . PRO A 1 70 ? -14.9112 -2.8217 7.3514 1.00 0.00 70 PRO A O 13
ATOM 23448 N N . GLU A 1 71 ? -14.9846 -3.1852 9.5777 1.00 0.00 71 GLU A N 13
ATOM 23449 C CA . GLU A 1 71 ? -16.3811 -3.5439 9.7167 1.00 0.00 71 GLU A CA 13
ATOM 23450 C C . GLU A 1 71 ? -17.3388 -2.6030 8.9738 1.00 0.00 71 GLU A C 13
ATOM 23451 O O . GLU A 1 71 ? -18.4325 -3.0233 8.5975 1.00 0.00 71 GLU A O 13
ATOM 23463 N N . SER A 1 72 ? -16.9318 -1.3512 8.7587 1.00 0.00 72 SER A N 13
ATOM 23464 C CA . SER A 1 72 ? -17.6973 -0.3478 8.0524 1.00 0.00 72 SER A CA 13
ATOM 23465 C C . SER A 1 72 ? -16.7972 0.3378 7.0154 1.00 0.00 72 SER A C 13
ATOM 23466 O O . SER A 1 72 ? -16.8126 1.5701 6.9421 1.00 0.00 72 SER A O 13
ATOM 23474 N N . TRP A 1 73 ? -15.9578 -0.3956 6.2599 1.00 0.00 73 TRP A N 13
ATOM 23475 C CA . TRP A 1 73 ? -15.1377 0.2292 5.2170 1.00 0.00 73 TRP A CA 13
ATOM 23476 C C . TRP A 1 73 ? -16.0667 1.0182 4.2641 1.00 0.00 73 TRP A C 13
ATOM 23477 O O . TRP A 1 73 ? -17.2745 0.7624 4.2058 1.00 0.00 73 TRP A O 13
ATOM 23498 N N . ASN A 1 74 ? -15.5413 1.9883 3.5120 1.00 0.00 74 ASN A N 13
ATOM 23499 C CA . ASN A 1 74 ? -16.3489 2.7747 2.5774 1.00 0.00 74 ASN A CA 13
ATOM 23500 C C . ASN A 1 74 ? -15.5424 2.9838 1.3215 1.00 0.00 74 ASN A C 13
ATOM 23501 O O . ASN A 1 74 ? -14.4014 3.4264 1.3993 1.00 0.00 74 ASN A O 13
ATOM 23512 N N . GLU A 1 75 ? -16.1538 2.7178 0.1741 1.00 0.00 75 GLU A N 13
ATOM 23513 C CA . GLU A 1 75 ? -15.5264 2.8328 -1.1305 1.00 0.00 75 GLU A CA 13
ATOM 23514 C C . GLU A 1 75 ? -14.7844 4.1477 -1.3913 1.00 0.00 75 GLU A C 13
ATOM 23515 O O . GLU A 1 75 ? -13.6596 4.1322 -1.8867 1.00 0.00 75 GLU A O 13
ATOM 23527 N N . ARG A 1 76 ? -15.4214 5.2708 -1.0660 1.00 0.00 76 ARG A N 13
ATOM 23528 C CA . ARG A 1 76 ? -14.9034 6.6207 -1.2827 1.00 0.00 76 ARG A CA 13
ATOM 23529 C C . ARG A 1 76 ? -14.2196 7.2661 -0.0777 1.00 0.00 76 ARG A C 13
ATOM 23530 O O . ARG A 1 76 ? -13.8930 8.4555 -0.1474 1.00 0.00 76 ARG A O 13
ATOM 23551 N N . ASP A 1 77 ? -14.0583 6.5684 1.0449 1.00 0.00 77 ASP A N 13
ATOM 23552 C CA . ASP A 1 77 ? -13.4156 7.1346 2.2241 1.00 0.00 77 ASP A CA 13
ATOM 23553 C C . ASP A 1 77 ? -11.8922 7.2075 2.0141 1.00 0.00 77 ASP A C 13
ATOM 23554 O O . ASP A 1 77 ? -11.3707 6.4987 1.1488 1.00 0.00 77 ASP A O 13
ATOM 23563 N N . PRO A 1 78 ? -11.1546 8.0315 2.7853 1.00 0.00 78 PRO A N 13
ATOM 23564 C CA . PRO A 1 78 ? -9.7022 8.1509 2.6566 1.00 0.00 78 PRO A CA 13
ATOM 23565 C C . PRO A 1 78 ? -9.0071 6.8766 3.1508 1.00 0.00 78 PRO A C 13
ATOM 23566 O O . PRO A 1 78 ? -9.5214 6.1957 4.0503 1.00 0.00 78 PRO A O 13
ATOM 23577 N N . ILE A 1 79 ? -7.8104 6.5935 2.6276 1.00 0.00 79 ILE A N 13
ATOM 23578 C CA . ILE A 1 79 ? -7.0493 5.4015 3.0000 1.00 0.00 79 ILE A CA 13
ATOM 23579 C C . ILE A 1 79 ? -6.4185 5.6643 4.3598 1.00 0.00 79 ILE A C 13
ATOM 23580 O O . ILE A 1 79 ? -6.0188 6.7894 4.6767 1.00 0.00 79 ILE A O 13
ATOM 23596 N N . ARG A 1 80 ? -6.3628 4.6269 5.2004 1.00 0.00 80 ARG A N 13
ATOM 23597 C CA . ARG A 1 80 ? -5.7482 4.7602 6.5141 1.00 0.00 80 ARG A CA 13
ATOM 23598 C C . ARG A 1 80 ? -4.6250 3.7578 6.6681 1.00 0.00 80 ARG A C 13
ATOM 23599 O O . ARG A 1 80 ? -4.3805 2.9341 5.7870 1.00 0.00 80 ARG A O 13
ATOM 23620 N N . ALA A 1 81 ? -4.0338 3.7509 7.8554 1.00 0.00 81 ALA A N 13
ATOM 23621 C CA . ALA A 1 81 ? -2.9278 2.8816 8.2209 1.00 0.00 81 ALA A CA 13
ATOM 23622 C C . ALA A 1 81 ? -2.5715 3.1122 9.6845 1.00 0.00 81 ALA A C 13
ATOM 23623 O O . ALA A 1 81 ? -3.0139 4.0940 10.2916 1.00 0.00 81 ALA A O 13
ATOM 23630 N N . LEU A 1 82 ? -1.8263 2.1621 10.2482 1.00 0.00 82 LEU A N 13
ATOM 23631 C CA . LEU A 1 82 ? -1.3219 2.1771 11.6125 1.00 0.00 82 LEU A CA 13
ATOM 23632 C C . LEU A 1 82 ? 0.0877 1.6138 11.5723 1.00 0.00 82 LEU A C 13
ATOM 23633 O O . LEU A 1 82 ? 0.3427 0.5673 10.9610 1.00 0.00 82 LEU A O 13
ATOM 23649 N N . THR A 1 83 ? 0.9971 2.2816 12.2681 1.00 0.00 83 THR A N 13
ATOM 23650 C CA . THR A 1 83 ? 2.3939 1.8922 12.3495 1.00 0.00 83 THR A CA 13
ATOM 23651 C C . THR A 1 83 ? 2.5828 0.6021 13.1588 1.00 0.00 83 THR A C 13
ATOM 23652 O O . THR A 1 83 ? 3.6004 -0.0611 12.9578 1.00 0.00 83 THR A O 13
ATOM 23663 N N . CYS A 1 84 ? 1.5999 0.1982 13.9815 1.00 0.00 84 CYS A N 13
ATOM 23664 C CA . CYS A 1 84 ? 1.6031 -0.9934 14.8356 1.00 0.00 84 CYS A CA 13
ATOM 23665 C C . CYS A 1 84 ? 2.2614 -2.1879 14.1465 1.00 0.00 84 CYS A C 13
ATOM 23666 O O . CYS A 1 84 ? 3.2091 -2.7652 14.6767 1.00 0.00 84 CYS A O 13
ATOM 23674 N N . PHE A 1 85 ? 1.7838 -2.5423 12.9546 1.00 0.00 85 PHE A N 13
ATOM 23675 C CA . PHE A 1 85 ? 2.3180 -3.6529 12.1763 1.00 0.00 85 PHE A CA 13
ATOM 23676 C C . PHE A 1 85 ? 2.3019 -3.3397 10.6807 1.00 0.00 85 PHE A C 13
ATOM 23677 O O . PHE A 1 85 ? 2.2648 -4.2573 9.8680 1.00 0.00 85 PHE A O 13
ATOM 23694 N N . SER A 1 86 ? 2.3235 -2.0561 10.3007 1.00 0.00 86 SER A N 13
ATOM 23695 C CA . SER A 1 86 ? 2.3065 -1.6346 8.9027 1.00 0.00 86 SER A CA 13
ATOM 23696 C C . SER A 1 86 ? 1.0654 -2.2094 8.1944 1.00 0.00 86 SER A C 13
ATOM 23697 O O . SER A 1 86 ? 1.1544 -3.0731 7.3160 1.00 0.00 86 SER A O 13
ATOM 23705 N N . VAL A 1 87 ? -0.1174 -1.7773 8.6392 1.00 0.00 87 VAL A N 13
ATOM 23706 C CA . VAL A 1 87 ? -1.4065 -2.1938 8.0874 1.00 0.00 87 VAL A CA 13
ATOM 23707 C C . VAL A 1 87 ? -1.8620 -1.1018 7.1154 1.00 0.00 87 VAL A C 13
ATOM 23708 O O . VAL A 1 87 ? -1.5790 0.0726 7.3562 1.00 0.00 87 VAL A O 13
ATOM 23721 N N . LEU A 1 88 ? -2.5427 -1.4626 6.0254 1.00 0.00 88 LEU A N 13
ATOM 23722 C CA . LEU A 1 88 ? -3.0486 -0.5150 5.0318 1.00 0.00 88 LEU A CA 13
ATOM 23723 C C . LEU A 1 88 ? -4.5333 -0.8061 4.9153 1.00 0.00 88 LEU A C 13
ATOM 23724 O O . LEU A 1 88 ? -4.9278 -1.8985 4.4937 1.00 0.00 88 LEU A O 13
ATOM 23740 N N . PHE A 1 89 ? -5.3473 0.1126 5.4221 1.00 0.00 89 PHE A N 13
ATOM 23741 C CA . PHE A 1 89 ? -6.7871 -0.0308 5.3713 1.00 0.00 89 PHE A CA 13
ATOM 23742 C C . PHE A 1 89 ? -7.1968 0.3335 3.9547 1.00 0.00 89 PHE A C 13
ATOM 23743 O O . PHE A 1 89 ? -7.0290 1.4835 3.5450 1.00 0.00 89 PHE A O 13
ATOM 23760 N N . LEU A 1 90 ? -7.6629 -0.6676 3.2081 1.00 0.00 90 LEU A N 13
ATOM 23761 C CA . LEU A 1 90 ? -8.0751 -0.5448 1.8251 1.00 0.00 90 LEU A CA 13
ATOM 23762 C C . LEU A 1 90 ? -9.5293 -0.9959 1.6360 1.00 0.00 90 LEU A C 13
ATOM 23763 O O . LEU A 1 90 ? -9.7852 -2.2044 1.6890 1.00 0.00 90 LEU A O 13
ATOM 23779 N N . PRO A 1 91 ? -10.4857 -0.0735 1.4452 1.00 0.00 91 PRO A N 13
ATOM 23780 C CA . PRO A 1 91 ? -11.8856 -0.4145 1.2134 1.00 0.00 91 PRO A CA 13
ATOM 23781 C C . PRO A 1 91 ? -12.0312 -1.1377 -0.1436 1.00 0.00 91 PRO A C 13
ATOM 23782 O O . PRO A 1 91 ? -11.1009 -1.1444 -0.9554 1.00 0.00 91 PRO A O 13
ATOM 23793 N N . LYS A 1 92 ? -13.1747 -1.7918 -0.4042 1.00 0.00 92 LYS A N 13
ATOM 23794 C CA . LYS A 1 92 ? -13.3571 -2.4912 -1.6747 1.00 0.00 92 LYS A CA 13
ATOM 23795 C C . LYS A 1 92 ? -13.7191 -1.5047 -2.7842 1.00 0.00 92 LYS A C 13
ATOM 23796 O O . LYS A 1 92 ? -14.8797 -1.0997 -2.9073 1.00 0.00 92 LYS A O 13
ATOM 23815 N N . TYR A 1 93 ? -12.7479 -1.1658 -3.6293 1.00 0.00 93 TYR A N 13
ATOM 23816 C CA . TYR A 1 93 ? -12.9542 -0.2440 -4.7361 1.00 0.00 93 TYR A CA 13
ATOM 23817 C C . TYR A 1 93 ? -13.5933 -0.9593 -5.9183 1.00 0.00 93 TYR A C 13
ATOM 23818 O O . TYR A 1 93 ? -13.0018 -1.9052 -6.4451 1.00 0.00 93 TYR A O 13
ATOM 23836 N N . SER A 1 94 ? -14.7452 -0.4830 -6.3935 1.00 0.00 94 SER A N 13
ATOM 23837 C CA . SER A 1 94 ? -15.3987 -1.0981 -7.5487 1.00 0.00 94 SER A CA 13
ATOM 23838 C C . SER A 1 94 ? -14.6749 -0.8109 -8.8842 1.00 0.00 94 SER A C 13
ATOM 23839 O O . SER A 1 94 ? -15.1664 -1.2661 -9.9202 1.00 0.00 94 SER A O 13
ATOM 23847 N N . THR A 1 95 ? -13.5631 -0.0615 -8.9140 1.00 0.00 95 THR A N 13
ATOM 23848 C CA . THR A 1 95 ? -12.8168 0.2415 -10.1378 1.00 0.00 95 THR A CA 13
ATOM 23849 C C . THR A 1 95 ? -11.3088 0.3254 -9.8542 1.00 0.00 95 THR A C 13
ATOM 23850 O O . THR A 1 95 ? -10.8806 0.5387 -8.7076 1.00 0.00 95 THR A O 13
ATOM 23861 N N . MET A 1 96 ? -10.4840 0.1136 -10.8895 1.00 0.00 96 MET A N 13
ATOM 23862 C CA . MET A 1 96 ? -9.0341 0.1865 -10.7359 1.00 0.00 96 MET A CA 13
ATOM 23863 C C . MET A 1 96 ? -8.5854 1.6445 -10.6754 1.00 0.00 96 MET A C 13
ATOM 23864 O O . MET A 1 96 ? -7.6094 1.9723 -10.0097 1.00 0.00 96 MET A O 13
ATOM 23878 N N . GLU A 1 97 ? -9.2968 2.5283 -11.3733 1.00 0.00 97 GLU A N 13
ATOM 23879 C CA . GLU A 1 97 ? -8.9726 3.9402 -11.4038 1.00 0.00 97 GLU A CA 13
ATOM 23880 C C . GLU A 1 97 ? -9.1036 4.5423 -10.0114 1.00 0.00 97 GLU A C 13
ATOM 23881 O O . GLU A 1 97 ? -8.1629 5.1826 -9.5598 1.00 0.00 97 GLU A O 13
ATOM 23893 N N . THR A 1 98 ? -10.1910 4.2782 -9.2864 1.00 0.00 98 THR A N 13
ATOM 23894 C CA . THR A 1 98 ? -10.3772 4.8220 -7.9598 1.00 0.00 98 THR A CA 13
ATOM 23895 C C . THR A 1 98 ? -9.3067 4.2940 -6.9951 1.00 0.00 98 THR A C 13
ATOM 23896 O O . THR A 1 98 ? -8.8477 5.0748 -6.1599 1.00 0.00 98 THR A O 13
ATOM 23907 N N . VAL A 1 99 ? -8.8724 3.0195 -7.0797 1.00 0.00 99 VAL A N 13
ATOM 23908 C CA . VAL A 1 99 ? -7.8161 2.5962 -6.1491 1.00 0.00 99 VAL A CA 13
ATOM 23909 C C . VAL A 1 99 ? -6.5071 3.3223 -6.5228 1.00 0.00 99 VAL A C 13
ATOM 23910 O O . VAL A 1 99 ? -5.6915 3.6238 -5.6489 1.00 0.00 99 VAL A O 13
ATOM 23923 N N . GLU A 1 100 ? -6.2744 3.6157 -7.8060 1.00 0.00 100 GLU A N 13
ATOM 23924 C CA . GLU A 1 100 ? -5.0816 4.3275 -8.2528 1.00 0.00 100 GLU A CA 13
ATOM 23925 C C . GLU A 1 100 ? -5.1670 5.7759 -7.7532 1.00 0.00 100 GLU A C 13
ATOM 23926 O O . GLU A 1 100 ? -4.1539 6.3351 -7.3267 1.00 0.00 100 GLU A O 13
ATOM 23938 N N . GLU A 1 101 ? -6.3682 6.3691 -7.7493 1.00 0.00 101 GLU A N 13
ATOM 23939 C CA . GLU A 1 101 ? -6.6019 7.7264 -7.2731 1.00 0.00 101 GLU A CA 13
ATOM 23940 C C . GLU A 1 101 ? -6.3097 7.7837 -5.7747 1.00 0.00 101 GLU A C 13
ATOM 23941 O O . GLU A 1 101 ? -5.7345 8.7640 -5.2937 1.00 0.00 101 GLU A O 13
ATOM 23953 N N . ALA A 1 102 ? -6.7045 6.7384 -5.0450 1.00 0.00 102 ALA A N 13
ATOM 23954 C CA . ALA A 1 102 ? -6.4968 6.6128 -3.6150 1.00 0.00 102 ALA A CA 13
ATOM 23955 C C . ALA A 1 102 ? -5.0044 6.4407 -3.3233 1.00 0.00 102 ALA A C 13
ATOM 23956 O O . ALA A 1 102 ? -4.5270 6.9297 -2.2994 1.00 0.00 102 ALA A O 13
ATOM 23963 N N . LEU A 1 103 ? -4.2545 5.7677 -4.2110 1.00 0.00 103 LEU A N 13
ATOM 23964 C CA . LEU A 1 103 ? -2.8125 5.5799 -4.0458 1.00 0.00 103 LEU A CA 13
ATOM 23965 C C . LEU A 1 103 ? -2.1818 6.9788 -4.0606 1.00 0.00 103 LEU A C 13
ATOM 23966 O O . LEU A 1 103 ? -1.2850 7.2531 -3.2632 1.00 0.00 103 LEU A O 13
ATOM 23982 N N . GLN A 1 104 ? -2.6631 7.8802 -4.9315 1.00 0.00 104 GLN A N 13
ATOM 23983 C CA . GLN A 1 104 ? -2.1381 9.2396 -4.9910 1.00 0.00 104 GLN A CA 13
ATOM 23984 C C . GLN A 1 104 ? -2.3855 9.9417 -3.6520 1.00 0.00 104 GLN A C 13
ATOM 23985 O O . GLN A 1 104 ? -1.4859 10.5898 -3.1287 1.00 0.00 104 GLN A O 13
ATOM 23999 N N . GLU A 1 105 ? -3.5892 9.8339 -3.0850 1.00 0.00 105 GLU A N 13
ATOM 24000 C CA . GLU A 1 105 ? -3.8951 10.4685 -1.8070 1.00 0.00 105 GLU A CA 13
ATOM 24001 C C . GLU A 1 105 ? -2.9945 9.8807 -0.7068 1.00 0.00 105 GLU A C 13
ATOM 24002 O O . GLU A 1 105 ? -2.5028 10.6207 0.1502 1.00 0.00 105 GLU A O 13
ATOM 24014 N N . ALA A 1 106 ? -2.7237 8.5690 -0.7549 1.00 0.00 106 ALA A N 13
ATOM 24015 C CA . ALA A 1 106 ? -1.8753 7.8801 0.2068 1.00 0.00 106 ALA A CA 13
ATOM 24016 C C . ALA A 1 106 ? -0.4591 8.4516 0.1577 1.00 0.00 106 ALA A C 13
ATOM 24017 O O . ALA A 1 106 ? 0.0833 8.8088 1.2066 1.00 0.00 106 ALA A O 13
ATOM 24024 N N . ILE A 1 107 ? 0.1585 8.5455 -1.0280 1.00 0.00 107 ILE A N 13
ATOM 24025 C CA . ILE A 1 107 ? 1.5077 9.1084 -1.1299 1.00 0.00 107 ILE A CA 13
ATOM 24026 C C . ILE A 1 107 ? 1.4695 10.5798 -0.7020 1.00 0.00 107 ILE A C 13
ATOM 24027 O O . ILE A 1 107 ? 2.4028 11.0609 -0.0682 1.00 0.00 107 ILE A O 13
ATOM 24043 N N . ASN A 1 108 ? 0.3705 11.2920 -0.9713 1.00 0.00 108 ASN A N 13
ATOM 24044 C CA . ASN A 1 108 ? 0.2305 12.6913 -0.5940 1.00 0.00 108 ASN A CA 13
ATOM 24045 C C . ASN A 1 108 ? 0.0499 12.8668 0.9193 1.00 0.00 108 ASN A C 13
ATOM 24046 O O . ASN A 1 108 ? 0.0498 14.0062 1.3817 1.00 0.00 108 ASN A O 13
ATOM 24057 N N . ASN A 1 109 ? -0.0130 11.7705 1.6935 1.00 0.00 109 ASN A N 13
ATOM 24058 C CA . ASN A 1 109 ? -0.1390 11.6713 3.1539 1.00 0.00 109 ASN A CA 13
ATOM 24059 C C . ASN A 1 109 ? -1.5781 11.7984 3.6737 1.00 0.00 109 ASN A C 13
ATOM 24060 O O . ASN A 1 109 ? -1.7418 12.0550 4.8698 1.00 0.00 109 ASN A O 13
ATOM 24071 N N . ASN A 1 110 ? -2.6128 11.5901 2.8418 1.00 0.00 110 ASN A N 13
ATOM 24072 C CA . ASN A 1 110 ? -4.0409 11.6966 3.2005 1.00 0.00 110 ASN A CA 13
ATOM 24073 C C . ASN A 1 110 ? -4.2440 12.9479 4.0544 1.00 0.00 110 ASN A C 13
ATOM 24074 O O . ASN A 1 110 ? -4.4878 12.8269 5.2602 1.00 0.00 110 ASN A O 13
ATOM 24085 N N . ARG A 1 111 ? -4.1017 14.1395 3.4509 1.00 0.00 111 ARG A N 13
ATOM 24086 C CA . ARG A 1 111 ? -4.2153 15.4502 4.1088 1.00 0.00 111 ARG A CA 13
ATOM 24087 C C . ARG A 1 111 ? -5.1790 15.4127 5.2933 1.00 0.00 111 ARG A C 13
ATOM 24088 O O . ARG A 1 111 ? -6.3915 15.2821 5.1129 1.00 0.00 111 ARG A O 13
ATOM 24109 N N . GLY A 1 112 ? -4.6365 15.5104 6.5054 1.00 0.00 112 GLY A N 13
ATOM 24110 C CA . GLY A 1 112 ? -5.3720 15.4695 7.7648 1.00 0.00 112 GLY A CA 13
ATOM 24111 C C . GLY A 1 112 ? -4.5736 14.8119 8.8943 1.00 0.00 112 GLY A C 13
ATOM 24112 O O . GLY A 1 112 ? -4.8710 15.0403 10.0658 1.00 0.00 112 GLY A O 13
ATOM 24116 N N . PHE A 1 113 ? -3.5412 14.0145 8.5907 1.00 0.00 113 PHE A N 13
ATOM 24117 C CA . PHE A 1 113 ? -2.7105 13.3442 9.6024 1.00 0.00 113 PHE A CA 13
ATOM 24118 C C . PHE A 1 113 ? -1.7666 14.2982 10.3500 1.00 0.00 113 PHE A C 13
ATOM 24119 O O . PHE A 1 113 ? -1.0134 13.8863 11.2355 1.00 0.00 113 PHE A O 13
ATOM 24136 N N . GLY A 1 114 ? -1.7926 15.5761 9.9954 1.00 0.00 114 GLY A N 13
ATOM 24137 C CA . GLY A 1 114 ? -0.9692 16.6294 10.5805 1.00 0.00 114 GLY A CA 13
ATOM 24138 C C . GLY A 1 114 ? -1.7447 17.9349 10.7427 1.00 0.00 114 GLY A C 13
ATOM 24142 N N . GLY A 1 1 ? 14.0547 7.0585 -11.9841 1.00 0.00 1 GLY A N 14
ATOM 24143 C CA . GLY A 1 1 ? 12.9337 6.3340 -11.3737 1.00 0.00 1 GLY A CA 14
ATOM 24144 C C . GLY A 1 1 ? 13.4267 5.1751 -10.5229 1.00 0.00 1 GLY A C 14
ATOM 24145 O O . GLY A 1 1 ? 14.0414 5.4010 -9.4788 1.00 0.00 1 GLY A O 14
ATOM 24148 N N . ASN A 1 2 ? 13.1408 3.9345 -10.9425 1.00 0.00 2 ASN A N 14
ATOM 24149 C CA . ASN A 1 2 ? 13.5247 2.7000 -10.2433 1.00 0.00 2 ASN A CA 14
ATOM 24150 C C . ASN A 1 2 ? 15.0264 2.6583 -9.9873 1.00 0.00 2 ASN A C 14
ATOM 24151 O O . ASN A 1 2 ? 15.8100 3.2464 -10.7359 1.00 0.00 2 ASN A O 14
ATOM 24162 N N . THR A 1 3 ? 15.4157 1.8865 -8.9854 1.00 0.00 3 THR A N 14
ATOM 24163 C CA . THR A 1 3 ? 16.7772 1.6371 -8.5540 1.00 0.00 3 THR A CA 14
ATOM 24164 C C . THR A 1 3 ? 16.8070 0.1946 -8.0431 1.00 0.00 3 THR A C 14
ATOM 24165 O O . THR A 1 3 ? 15.7493 -0.4208 -7.8508 1.00 0.00 3 THR A O 14
ATOM 24176 N N . ASP A 1 4 ? 18.0058 -0.3530 -7.8428 1.00 0.00 4 ASP A N 14
ATOM 24177 C CA . ASP A 1 4 ? 18.2078 -1.7157 -7.3745 1.00 0.00 4 ASP A CA 14
ATOM 24178 C C . ASP A 1 4 ? 17.6687 -1.8929 -5.9605 1.00 0.00 4 ASP A C 14
ATOM 24179 O O . ASP A 1 4 ? 18.3072 -1.4578 -5.0042 1.00 0.00 4 ASP A O 14
ATOM 24188 N N . TYR A 1 5 ? 16.4797 -2.4797 -5.8547 1.00 0.00 5 TYR A N 14
ATOM 24189 C CA . TYR A 1 5 ? 15.7407 -2.7875 -4.6399 1.00 0.00 5 TYR A CA 14
ATOM 24190 C C . TYR A 1 5 ? 14.8536 -3.9758 -5.0059 1.00 0.00 5 TYR A C 14
ATOM 24191 O O . TYR A 1 5 ? 14.2690 -3.9807 -6.0957 1.00 0.00 5 TYR A O 14
ATOM 24209 N N . ASP A 1 6 ? 14.7187 -4.9635 -4.1272 1.00 0.00 6 ASP A N 14
ATOM 24210 C CA . ASP A 1 6 ? 13.9133 -6.1556 -4.3643 1.00 0.00 6 ASP A CA 14
ATOM 24211 C C . ASP A 1 6 ? 12.4400 -5.8724 -4.0605 1.00 0.00 6 ASP A C 14
ATOM 24212 O O . ASP A 1 6 ? 11.8432 -6.3593 -3.1049 1.00 0.00 6 ASP A O 14
ATOM 24221 N N . TRP A 1 7 ? 11.7957 -5.1456 -4.9731 1.00 0.00 7 TRP A N 14
ATOM 24222 C CA . TRP A 1 7 ? 10.3899 -4.7677 -4.8669 1.00 0.00 7 TRP A CA 14
ATOM 24223 C C . TRP A 1 7 ? 9.4589 -5.9556 -5.1086 1.00 0.00 7 TRP A C 14
ATOM 24224 O O . TRP A 1 7 ? 8.2934 -5.9234 -4.7106 1.00 0.00 7 TRP A O 14
ATOM 24245 N N . LYS A 1 8 ? 9.9428 -6.9965 -5.7872 1.00 0.00 8 LYS A N 14
ATOM 24246 C CA . LYS A 1 8 ? 9.1605 -8.1968 -6.0679 1.00 0.00 8 LYS A CA 14
ATOM 24247 C C . LYS A 1 8 ? 8.8573 -8.9087 -4.7479 1.00 0.00 8 LYS A C 14
ATOM 24248 O O . LYS A 1 8 ? 7.7481 -9.4010 -4.5577 1.00 0.00 8 LYS A O 14
ATOM 24267 N N . THR A 1 9 ? 9.8219 -8.9580 -3.8208 1.00 0.00 9 THR A N 14
ATOM 24268 C CA . THR A 1 9 ? 9.5671 -9.6447 -2.5592 1.00 0.00 9 THR A CA 14
ATOM 24269 C C . THR A 1 9 ? 8.6386 -8.8173 -1.6727 1.00 0.00 9 THR A C 14
ATOM 24270 O O . THR A 1 9 ? 7.9100 -9.3847 -0.8668 1.00 0.00 9 THR A O 14
ATOM 24281 N N . PHE A 1 10 ? 8.6430 -7.4907 -1.8073 1.00 0.00 10 PHE A N 14
ATOM 24282 C CA . PHE A 1 10 ? 7.8132 -6.6101 -1.0056 1.00 0.00 10 PHE A CA 14
ATOM 24283 C C . PHE A 1 10 ? 6.3290 -6.9335 -1.2118 1.00 0.00 10 PHE A C 14
ATOM 24284 O O . PHE A 1 10 ? 5.6155 -7.2274 -0.2478 1.00 0.00 10 PHE A O 14
ATOM 24301 N N . GLU A 1 11 ? 5.8652 -6.8987 -2.4638 1.00 0.00 11 GLU A N 14
ATOM 24302 C CA . GLU A 1 11 ? 4.4587 -7.1759 -2.7675 1.00 0.00 11 GLU A CA 14
ATOM 24303 C C . GLU A 1 11 ? 4.0806 -8.6164 -2.4126 1.00 0.00 11 GLU A C 14
ATOM 24304 O O . GLU A 1 11 ? 2.9651 -8.8855 -1.9594 1.00 0.00 11 GLU A O 14
ATOM 24316 N N . LYS A 1 12 ? 5.0353 -9.5368 -2.5562 1.00 0.00 12 LYS A N 14
ATOM 24317 C CA . LYS A 1 12 ? 4.8335 -10.9451 -2.2786 1.00 0.00 12 LYS A CA 14
ATOM 24318 C C . LYS A 1 12 ? 4.7751 -11.2753 -0.7920 1.00 0.00 12 LYS A C 14
ATOM 24319 O O . LYS A 1 12 ? 3.9103 -12.0489 -0.3902 1.00 0.00 12 LYS A O 14
ATOM 24338 N N . ASN A 1 13 ? 5.6525 -10.7019 0.0358 1.00 0.00 13 ASN A N 14
ATOM 24339 C CA . ASN A 1 13 ? 5.7130 -11.0066 1.4681 1.00 0.00 13 ASN A CA 14
ATOM 24340 C C . ASN A 1 13 ? 4.6024 -10.3405 2.2686 1.00 0.00 13 ASN A C 14
ATOM 24341 O O . ASN A 1 13 ? 4.4386 -10.6814 3.4401 1.00 0.00 13 ASN A O 14
ATOM 24352 N N . ALA A 1 14 ? 3.8447 -9.4157 1.6729 1.00 0.00 14 ALA A N 14
ATOM 24353 C CA . ALA A 1 14 ? 2.7326 -8.7507 2.3411 1.00 0.00 14 ALA A CA 14
ATOM 24354 C C . ALA A 1 14 ? 1.6971 -9.7711 2.8590 1.00 0.00 14 ALA A C 14
ATOM 24355 O O . ALA A 1 14 ? 1.6249 -10.9042 2.3807 1.00 0.00 14 ALA A O 14
ATOM 24362 N N . ARG A 1 15 ? 0.8848 -9.3553 3.8355 1.00 0.00 15 ARG A N 14
ATOM 24363 C CA . ARG A 1 15 ? -0.1615 -10.1341 4.4880 1.00 0.00 15 ARG A CA 14
ATOM 24364 C C . ARG A 1 15 ? -1.5392 -9.6199 4.1009 1.00 0.00 15 ARG A C 14
ATOM 24365 O O . ARG A 1 15 ? -1.8240 -8.4232 4.1243 1.00 0.00 15 ARG A O 14
ATOM 24386 N N . TYR A 1 16 ? -2.3894 -10.5790 3.7707 1.00 0.00 16 TYR A N 14
ATOM 24387 C CA . TYR A 1 16 ? -3.7712 -10.4304 3.3491 1.00 0.00 16 TYR A CA 14
ATOM 24388 C C . TYR A 1 16 ? -4.6200 -11.1059 4.4160 1.00 0.00 16 TYR A C 14
ATOM 24389 O O . TYR A 1 16 ? -4.4329 -12.3025 4.6761 1.00 0.00 16 TYR A O 14
ATOM 24407 N N . GLU A 1 17 ? -5.4959 -10.3577 5.0762 1.00 0.00 17 GLU A N 14
ATOM 24408 C CA . GLU A 1 17 ? -6.3731 -10.8617 6.1251 1.00 0.00 17 GLU A CA 14
ATOM 24409 C C . GLU A 1 17 ? -7.5569 -11.6388 5.5044 1.00 0.00 17 GLU A C 14
ATOM 24410 O O . GLU A 1 17 ? -7.7232 -11.5946 4.2761 1.00 0.00 17 GLU A O 14
ATOM 24422 N N . PRO A 1 18 ? -8.3465 -12.3884 6.3058 1.00 0.00 18 PRO A N 14
ATOM 24423 C CA . PRO A 1 18 ? -9.4802 -13.1869 5.8455 1.00 0.00 18 PRO A CA 14
ATOM 24424 C C . PRO A 1 18 ? -10.4431 -12.4986 4.8836 1.00 0.00 18 PRO A C 14
ATOM 24425 O O . PRO A 1 18 ? -10.6922 -11.2982 4.9770 1.00 0.00 18 PRO A O 14
ATOM 24436 N N . GLY A 1 19 ? -11.0379 -13.3073 4.0048 1.00 0.00 19 GLY A N 14
ATOM 24437 C CA . GLY A 1 19 ? -11.9982 -12.8564 3.0117 1.00 0.00 19 GLY A CA 14
ATOM 24438 C C . GLY A 1 19 ? -11.3583 -12.2508 1.7664 1.00 0.00 19 GLY A C 14
ATOM 24439 O O . GLY A 1 19 ? -12.1032 -11.7355 0.9273 1.00 0.00 19 GLY A O 14
ATOM 24443 N N . TYR A 1 20 ? -10.0275 -12.2956 1.6236 1.00 0.00 20 TYR A N 14
ATOM 24444 C CA . TYR A 1 20 ? -9.2834 -11.7475 0.4923 1.00 0.00 20 TYR A CA 14
ATOM 24445 C C . TYR A 1 20 ? -8.0682 -12.6202 0.1638 1.00 0.00 20 TYR A C 14
ATOM 24446 O O . TYR A 1 20 ? -7.7018 -13.5056 0.9395 1.00 0.00 20 TYR A O 14
ATOM 24464 N N . ASN A 1 21 ? -7.4446 -12.3918 -0.9953 1.00 0.00 21 ASN A N 14
ATOM 24465 C CA . ASN A 1 21 ? -6.2726 -13.1048 -1.5077 1.00 0.00 21 ASN A CA 14
ATOM 24466 C C . ASN A 1 21 ? -5.5987 -12.2100 -2.5500 1.00 0.00 21 ASN A C 14
ATOM 24467 O O . ASN A 1 21 ? -6.2569 -11.3103 -3.0734 1.00 0.00 21 ASN A O 14
ATOM 24478 N N . SER A 1 22 ? -4.3494 -12.4851 -2.9194 1.00 0.00 22 SER A N 14
ATOM 24479 C CA . SER A 1 22 ? -3.5859 -11.7131 -3.8911 1.00 0.00 22 SER A CA 14
ATOM 24480 C C . SER A 1 22 ? -4.2714 -11.5914 -5.2600 1.00 0.00 22 SER A C 14
ATOM 24481 O O . SER A 1 22 ? -4.1016 -10.5931 -5.9648 1.00 0.00 22 SER A O 14
ATOM 24489 N N . SER A 1 23 ? -5.0348 -12.6125 -5.6479 1.00 0.00 23 SER A N 14
ATOM 24490 C CA . SER A 1 23 ? -5.7576 -12.7026 -6.9069 1.00 0.00 23 SER A CA 14
ATOM 24491 C C . SER A 1 23 ? -7.1039 -11.9775 -6.9015 1.00 0.00 23 SER A C 14
ATOM 24492 O O . SER A 1 23 ? -7.7494 -11.8870 -7.9524 1.00 0.00 23 SER A O 14
ATOM 24500 N N . HIS A 1 24 ? -7.5764 -11.5296 -5.7392 1.00 0.00 24 HIS A N 14
ATOM 24501 C CA . HIS A 1 24 ? -8.8375 -10.8214 -5.6117 1.00 0.00 24 HIS A CA 14
ATOM 24502 C C . HIS A 1 24 ? -8.6733 -9.4524 -6.2938 1.00 0.00 24 HIS A C 14
ATOM 24503 O O . HIS A 1 24 ? -7.6297 -8.8240 -6.0918 1.00 0.00 24 HIS A O 14
ATOM 24516 N N . PRO A 1 25 ? -9.6377 -8.9920 -7.1189 1.00 0.00 25 PRO A N 14
ATOM 24517 C CA . PRO A 1 25 ? -9.5694 -7.7195 -7.8357 1.00 0.00 25 PRO A CA 14
ATOM 24518 C C . PRO A 1 25 ? -8.9498 -6.5502 -7.0721 1.00 0.00 25 PRO A C 14
ATOM 24519 O O . PRO A 1 25 ? -8.1253 -5.8329 -7.6419 1.00 0.00 25 PRO A O 14
ATOM 24530 N N . THR A 1 26 ? -9.3365 -6.3522 -5.8054 1.00 0.00 26 THR A N 14
ATOM 24531 C CA . THR A 1 26 ? -8.8068 -5.2485 -5.0166 1.00 0.00 26 THR A CA 14
ATOM 24532 C C . THR A 1 26 ? -7.2807 -5.3319 -4.9061 1.00 0.00 26 THR A C 14
ATOM 24533 O O . THR A 1 26 ? -6.6066 -4.3529 -5.2128 1.00 0.00 26 THR A O 14
ATOM 24544 N N . ILE A 1 27 ? -6.7282 -6.4791 -4.4945 1.00 0.00 27 ILE A N 14
ATOM 24545 C CA . ILE A 1 27 ? -5.2874 -6.6507 -4.3432 1.00 0.00 27 ILE A CA 14
ATOM 24546 C C . ILE A 1 27 ? -4.6184 -6.5228 -5.7134 1.00 0.00 27 ILE A C 14
ATOM 24547 O O . ILE A 1 27 ? -3.6786 -5.7387 -5.8410 1.00 0.00 27 ILE A O 14
ATOM 24563 N N . VAL A 1 28 ? -5.0896 -7.2519 -6.7338 1.00 0.00 28 VAL A N 14
ATOM 24564 C CA . VAL A 1 28 ? -4.5099 -7.1809 -8.0746 1.00 0.00 28 VAL A CA 14
ATOM 24565 C C . VAL A 1 28 ? -4.3727 -5.7169 -8.5342 1.00 0.00 28 VAL A C 14
ATOM 24566 O O . VAL A 1 28 ? -3.2583 -5.2855 -8.8399 1.00 0.00 28 VAL A O 14
ATOM 24579 N N . MET A 1 29 ? -5.4637 -4.9431 -8.5752 1.00 0.00 29 MET A N 14
ATOM 24580 C CA . MET A 1 29 ? -5.4375 -3.5444 -9.0104 1.00 0.00 29 MET A CA 14
ATOM 24581 C C . MET A 1 29 ? -4.6445 -2.6489 -8.0487 1.00 0.00 29 MET A C 14
ATOM 24582 O O . MET A 1 29 ? -4.0826 -1.6380 -8.4790 1.00 0.00 29 MET A O 14
ATOM 24596 N N . PHE A 1 30 ? -4.5859 -2.9780 -6.7558 1.00 0.00 30 PHE A N 14
ATOM 24597 C CA . PHE A 1 30 ? -3.8294 -2.1860 -5.7964 1.00 0.00 30 PHE A CA 14
ATOM 24598 C C . PHE A 1 30 ? -2.3408 -2.3193 -6.1195 1.00 0.00 30 PHE A C 14
ATOM 24599 O O . PHE A 1 30 ? -1.6248 -1.3152 -6.1691 1.00 0.00 30 PHE A O 14
ATOM 24616 N N . TRP A 1 31 ? -1.8503 -3.5428 -6.3503 1.00 0.00 31 TRP A N 14
ATOM 24617 C CA . TRP A 1 31 ? -0.4431 -3.7320 -6.6733 1.00 0.00 31 TRP A CA 14
ATOM 24618 C C . TRP A 1 31 ? -0.1212 -3.1302 -8.0379 1.00 0.00 31 TRP A C 14
ATOM 24619 O O . TRP A 1 31 ? 1.0174 -2.7108 -8.2422 1.00 0.00 31 TRP A O 14
ATOM 24640 N N . LYS A 1 32 ? -1.0925 -3.0350 -8.9570 1.00 0.00 32 LYS A N 14
ATOM 24641 C CA . LYS A 1 32 ? -0.8314 -2.4320 -10.2615 1.00 0.00 32 LYS A CA 14
ATOM 24642 C C . LYS A 1 32 ? -0.3493 -1.0084 -10.0616 1.00 0.00 32 LYS A C 14
ATOM 24643 O O . LYS A 1 32 ? 0.6568 -0.6434 -10.6719 1.00 0.00 32 LYS A O 14
ATOM 24662 N N . ALA A 1 33 ? -1.0423 -0.2435 -9.2053 1.00 0.00 33 ALA A N 14
ATOM 24663 C CA . ALA A 1 33 ? -0.6999 1.1330 -8.8943 1.00 0.00 33 ALA A CA 14
ATOM 24664 C C . ALA A 1 33 ? 0.7595 1.1787 -8.4459 1.00 0.00 33 ALA A C 14
ATOM 24665 O O . ALA A 1 33 ? 1.5582 1.9189 -9.0144 1.00 0.00 33 ALA A O 14
ATOM 24672 N N . PHE A 1 34 ? 1.1042 0.3337 -7.4696 1.00 0.00 34 PHE A N 14
ATOM 24673 C CA . PHE A 1 34 ? 2.4396 0.2344 -6.8934 1.00 0.00 34 PHE A CA 14
ATOM 24674 C C . PHE A 1 34 ? 3.5059 -0.0335 -7.9628 1.00 0.00 34 PHE A C 14
ATOM 24675 O O . PHE A 1 34 ? 4.5677 0.5858 -7.9423 1.00 0.00 34 PHE A O 14
ATOM 24692 N N . HIS A 1 35 ? 3.2508 -0.9747 -8.8760 1.00 0.00 35 HIS A N 14
ATOM 24693 C CA . HIS A 1 35 ? 4.1837 -1.3506 -9.9337 1.00 0.00 35 HIS A CA 14
ATOM 24694 C C . HIS A 1 35 ? 4.3979 -0.2672 -11.0015 1.00 0.00 35 HIS A C 14
ATOM 24695 O O . HIS A 1 35 ? 5.4254 -0.3444 -11.6873 1.00 0.00 35 HIS A O 14
ATOM 24708 N N . LYS A 1 36 ? 3.4983 0.7098 -11.1786 1.00 0.00 36 LYS A N 14
ATOM 24709 C CA . LYS A 1 36 ? 3.6746 1.7595 -12.1944 1.00 0.00 36 LYS A CA 14
ATOM 24710 C C . LYS A 1 36 ? 4.2685 3.0452 -11.6257 1.00 0.00 36 LYS A C 14
ATOM 24711 O O . LYS A 1 36 ? 5.0980 3.6468 -12.3132 1.00 0.00 36 LYS A O 14
ATOM 24730 N N . LEU A 1 37 ? 3.9239 3.4288 -10.3910 1.00 0.00 37 LEU A N 14
ATOM 24731 C CA . LEU A 1 37 ? 4.4453 4.6535 -9.7770 1.00 0.00 37 LEU A CA 14
ATOM 24732 C C . LEU A 1 37 ? 5.9719 4.5839 -9.6139 1.00 0.00 37 LEU A C 14
ATOM 24733 O O . LEU A 1 37 ? 6.5468 3.4898 -9.6024 1.00 0.00 37 LEU A O 14
ATOM 24749 N N . THR A 1 38 ? 6.6487 5.7286 -9.4798 1.00 0.00 38 THR A N 14
ATOM 24750 C CA . THR A 1 38 ? 8.1042 5.7735 -9.3690 1.00 0.00 38 THR A CA 14
ATOM 24751 C C . THR A 1 38 ? 8.6167 5.4610 -7.9594 1.00 0.00 38 THR A C 14
ATOM 24752 O O . THR A 1 38 ? 7.8592 5.2702 -7.0042 1.00 0.00 38 THR A O 14
ATOM 24763 N N . LEU A 1 39 ? 9.9433 5.4152 -7.8505 1.00 0.00 39 LEU A N 14
ATOM 24764 C CA . LEU A 1 39 ? 10.7121 5.1400 -6.6464 1.00 0.00 39 LEU A CA 14
ATOM 24765 C C . LEU A 1 39 ? 10.3874 6.1848 -5.5691 1.00 0.00 39 LEU A C 14
ATOM 24766 O O . LEU A 1 39 ? 10.1770 5.8460 -4.4073 1.00 0.00 39 LEU A O 14
ATOM 24782 N N . GLU A 1 40 ? 10.2985 7.4608 -5.9492 1.00 0.00 40 GLU A N 14
ATOM 24783 C CA . GLU A 1 40 ? 9.9747 8.5518 -5.0308 1.00 0.00 40 GLU A CA 14
ATOM 24784 C C . GLU A 1 40 ? 8.5664 8.3239 -4.4665 1.00 0.00 40 GLU A C 14
ATOM 24785 O O . GLU A 1 40 ? 8.3579 8.3472 -3.2544 1.00 0.00 40 GLU A O 14
ATOM 24797 N N . GLU A 1 41 ? 7.6005 8.0454 -5.3483 1.00 0.00 41 GLU A N 14
ATOM 24798 C CA . GLU A 1 41 ? 6.2088 7.8040 -4.9881 1.00 0.00 41 GLU A CA 14
ATOM 24799 C C . GLU A 1 41 ? 6.1200 6.6240 -4.0125 1.00 0.00 41 GLU A C 14
ATOM 24800 O O . GLU A 1 41 ? 5.5048 6.7516 -2.9548 1.00 0.00 41 GLU A O 14
ATOM 24812 N N . LYS A 1 42 ? 6.7586 5.4779 -4.2935 1.00 0.00 42 LYS A N 14
ATOM 24813 C CA . LYS A 1 42 ? 6.6638 4.3592 -3.3483 1.00 0.00 42 LYS A CA 14
ATOM 24814 C C . LYS A 1 42 ? 7.3746 4.6795 -2.0341 1.00 0.00 42 LYS A C 14
ATOM 24815 O O . LYS A 1 42 ? 6.9441 4.1709 -0.9989 1.00 0.00 42 LYS A O 14
ATOM 24834 N N . LYS A 1 43 ? 8.4352 5.5031 -2.0229 1.00 0.00 43 LYS A N 14
ATOM 24835 C CA . LYS A 1 43 ? 9.0812 5.8522 -0.7549 1.00 0.00 43 LYS A CA 14
ATOM 24836 C C . LYS A 1 43 ? 8.0493 6.6086 0.0848 1.00 0.00 43 LYS A C 14
ATOM 24837 O O . LYS A 1 43 ? 7.9583 6.3587 1.2851 1.00 0.00 43 LYS A O 14
ATOM 24856 N N . LYS A 1 44 ? 7.2624 7.5131 -0.5157 1.00 0.00 44 LYS A N 14
ATOM 24857 C CA . LYS A 1 44 ? 6.2298 8.2497 0.2149 1.00 0.00 44 LYS A CA 14
ATOM 24858 C C . LYS A 1 44 ? 5.2211 7.2595 0.7994 1.00 0.00 44 LYS A C 14
ATOM 24859 O O . LYS A 1 44 ? 4.8818 7.3617 1.9743 1.00 0.00 44 LYS A O 14
ATOM 24878 N N . PHE A 1 45 ? 4.7548 6.2995 -0.0076 1.00 0.00 45 PHE A N 14
ATOM 24879 C CA . PHE A 1 45 ? 3.7819 5.2859 0.3894 1.00 0.00 45 PHE A CA 14
ATOM 24880 C C . PHE A 1 45 ? 4.2730 4.5296 1.6237 1.00 0.00 45 PHE A C 14
ATOM 24881 O O . PHE A 1 45 ? 3.5294 4.3326 2.5831 1.00 0.00 45 PHE A O 14
ATOM 24898 N N . LEU A 1 46 ? 5.5380 4.1107 1.6240 1.00 0.00 46 LEU A N 14
ATOM 24899 C CA . LEU A 1 46 ? 6.1405 3.3877 2.7409 1.00 0.00 46 LEU A CA 14
ATOM 24900 C C . LEU A 1 46 ? 6.1167 4.2569 3.9946 1.00 0.00 46 LEU A C 14
ATOM 24901 O O . LEU A 1 46 ? 5.7307 3.7995 5.0680 1.00 0.00 46 LEU A O 14
ATOM 24917 N N . VAL A 1 47 ? 6.5177 5.5195 3.8707 1.00 0.00 47 VAL A N 14
ATOM 24918 C CA . VAL A 1 47 ? 6.5462 6.4746 4.9739 1.00 0.00 47 VAL A CA 14
ATOM 24919 C C . VAL A 1 47 ? 5.1241 6.7687 5.4938 1.00 0.00 47 VAL A C 14
ATOM 24920 O O . VAL A 1 47 ? 4.9717 7.2165 6.6342 1.00 0.00 47 VAL A O 14
ATOM 24933 N N . PHE A 1 48 ? 4.0813 6.5240 4.6916 1.00 0.00 48 PHE A N 14
ATOM 24934 C CA . PHE A 1 48 ? 2.6997 6.7272 5.1066 1.00 0.00 48 PHE A CA 14
ATOM 24935 C C . PHE A 1 48 ? 2.2399 5.4940 5.9006 1.00 0.00 48 PHE A C 14
ATOM 24936 O O . PHE A 1 48 ? 1.4772 5.6156 6.8600 1.00 0.00 48 PHE A O 14
ATOM 24953 N N . LEU A 1 49 ? 2.7177 4.3066 5.5134 1.00 0.00 49 LEU A N 14
ATOM 24954 C CA . LEU A 1 49 ? 2.3965 3.0258 6.1304 1.00 0.00 49 LEU A CA 14
ATOM 24955 C C . LEU A 1 49 ? 3.1026 2.7916 7.4655 1.00 0.00 49 LEU A C 14
ATOM 24956 O O . LEU A 1 49 ? 2.4725 2.3391 8.4171 1.00 0.00 49 LEU A O 14
ATOM 24972 N N . THR A 1 50 ? 4.4021 3.0612 7.5216 1.00 0.00 50 THR A N 14
ATOM 24973 C CA . THR A 1 50 ? 5.2397 2.8767 8.6988 1.00 0.00 50 THR A CA 14
ATOM 24974 C C . THR A 1 50 ? 5.9176 4.2076 9.0120 1.00 0.00 50 THR A C 14
ATOM 24975 O O . THR A 1 50 ? 6.1146 5.0244 8.1131 1.00 0.00 50 THR A O 14
ATOM 24986 N N . GLY A 1 51 ? 6.3129 4.4306 10.2618 1.00 0.00 51 GLY A N 14
ATOM 24987 C CA . GLY A 1 51 ? 6.9615 5.6468 10.7311 1.00 0.00 51 GLY A CA 14
ATOM 24988 C C . GLY A 1 51 ? 8.4683 5.6844 10.4930 1.00 0.00 51 GLY A C 14
ATOM 24989 O O . GLY A 1 51 ? 9.1380 6.5023 11.1227 1.00 0.00 51 GLY A O 14
ATOM 24993 N N . THR A 1 52 ? 9.0227 4.8441 9.6153 1.00 0.00 52 THR A N 14
ATOM 24994 C CA . THR A 1 52 ? 10.4595 4.8394 9.3657 1.00 0.00 52 THR A CA 14
ATOM 24995 C C . THR A 1 52 ? 10.6819 5.4568 7.9924 1.00 0.00 52 THR A C 14
ATOM 24996 O O . THR A 1 52 ? 10.0485 5.0781 7.0017 1.00 0.00 52 THR A O 14
ATOM 25007 N N . ASP A 1 53 ? 11.6251 6.3861 7.9390 1.00 0.00 53 ASP A N 14
ATOM 25008 C CA . ASP A 1 53 ? 12.0086 7.1348 6.7607 1.00 0.00 53 ASP A CA 14
ATOM 25009 C C . ASP A 1 53 ? 13.2206 6.5130 6.0752 1.00 0.00 53 ASP A C 14
ATOM 25010 O O . ASP A 1 53 ? 13.9459 5.7011 6.6670 1.00 0.00 53 ASP A O 14
ATOM 25019 N N . ARG A 1 54 ? 13.3871 6.8709 4.7919 1.00 0.00 54 ARG A N 14
ATOM 25020 C CA . ARG A 1 54 ? 14.4461 6.4728 3.8611 1.00 0.00 54 ARG A CA 14
ATOM 25021 C C . ARG A 1 54 ? 14.9744 5.0837 4.1962 1.00 0.00 54 ARG A C 14
ATOM 25022 O O . ARG A 1 54 ? 16.1786 4.8759 4.3468 1.00 0.00 54 ARG A O 14
ATOM 25043 N N . LEU A 1 55 ? 14.0326 4.1392 4.1908 1.00 0.00 55 LEU A N 14
ATOM 25044 C CA . LEU A 1 55 ? 14.1925 2.7305 4.5091 1.00 0.00 55 LEU A CA 14
ATOM 25045 C C . LEU A 1 55 ? 15.3976 2.1064 3.8267 1.00 0.00 55 LEU A C 14
ATOM 25046 O O . LEU A 1 55 ? 15.6645 2.3260 2.6423 1.00 0.00 55 LEU A O 14
ATOM 25062 N N . GLN A 1 56 ? 16.1319 1.3221 4.6129 1.00 0.00 56 GLN A N 14
ATOM 25063 C CA . GLN A 1 56 ? 17.3104 0.6207 4.1411 1.00 0.00 56 GLN A CA 14
ATOM 25064 C C . GLN A 1 56 ? 16.9205 -0.5822 3.2849 1.00 0.00 56 GLN A C 14
ATOM 25065 O O . GLN A 1 56 ? 15.8183 -1.1103 3.4335 1.00 0.00 56 GLN A O 14
ATOM 25079 N N . MET A 1 57 ? 17.8535 -1.0709 2.4648 1.00 0.00 57 MET A N 14
ATOM 25080 C CA . MET A 1 57 ? 17.6211 -2.2391 1.6169 1.00 0.00 57 MET A CA 14
ATOM 25081 C C . MET A 1 57 ? 17.2749 -3.4365 2.5033 1.00 0.00 57 MET A C 14
ATOM 25082 O O . MET A 1 57 ? 16.2745 -4.1111 2.2629 1.00 0.00 57 MET A O 14
ATOM 25096 N N . LYS A 1 58 ? 18.0718 -3.6329 3.5660 1.00 0.00 58 LYS A N 14
ATOM 25097 C CA . LYS A 1 58 ? 17.9393 -4.6914 4.5748 1.00 0.00 58 LYS A CA 14
ATOM 25098 C C . LYS A 1 58 ? 16.5917 -4.6759 5.3027 1.00 0.00 58 LYS A C 14
ATOM 25099 O O . LYS A 1 58 ? 16.2999 -5.5676 6.1062 1.00 0.00 58 LYS A O 14
ATOM 25118 N N . ASP A 1 59 ? 15.8591 -3.5712 5.2033 1.00 0.00 59 ASP A N 14
ATOM 25119 C CA . ASP A 1 59 ? 14.5650 -3.3707 5.8268 1.00 0.00 59 ASP A CA 14
ATOM 25120 C C . ASP A 1 59 ? 13.4665 -3.6357 4.8100 1.00 0.00 59 ASP A C 14
ATOM 25121 O O . ASP A 1 59 ? 12.5424 -4.3991 5.0689 1.00 0.00 59 ASP A O 14
ATOM 25130 N N . LEU A 1 60 ? 13.5939 -3.0461 3.6196 1.00 0.00 60 LEU A N 14
ATOM 25131 C CA . LEU A 1 60 ? 12.6319 -3.1837 2.5359 1.00 0.00 60 LEU A CA 14
ATOM 25132 C C . LEU A 1 60 ? 12.3835 -4.6580 2.2098 1.00 0.00 60 LEU A C 14
ATOM 25133 O O . LEU A 1 60 ? 11.2288 -5.0561 2.0855 1.00 0.00 60 LEU A O 14
ATOM 25149 N N . ASN A 1 61 ? 13.4382 -5.4817 2.1487 1.00 0.00 61 ASN A N 14
ATOM 25150 C CA . ASN A 1 61 ? 13.3260 -6.9117 1.8420 1.00 0.00 61 ASN A CA 14
ATOM 25151 C C . ASN A 1 61 ? 12.4424 -7.6969 2.8209 1.00 0.00 61 ASN A C 14
ATOM 25152 O O . ASN A 1 61 ? 12.1325 -8.8580 2.5471 1.00 0.00 61 ASN A O 14
ATOM 25163 N N . ASN A 1 62 ? 12.0944 -7.1472 3.9902 1.00 0.00 62 ASN A N 14
ATOM 25164 C CA . ASN A 1 62 ? 11.2396 -7.7934 4.9911 1.00 0.00 62 ASN A CA 14
ATOM 25165 C C . ASN A 1 62 ? 10.0326 -6.9212 5.3471 1.00 0.00 62 ASN A C 14
ATOM 25166 O O . ASN A 1 62 ? 9.1612 -7.3649 6.0955 1.00 0.00 62 ASN A O 14
ATOM 25177 N N . MET A 1 63 ? 9.9677 -5.6962 4.8307 1.00 0.00 63 MET A N 14
ATOM 25178 C CA . MET A 1 63 ? 8.8712 -4.7782 5.0753 1.00 0.00 63 MET A CA 14
ATOM 25179 C C . MET A 1 63 ? 7.6026 -5.3850 4.4681 1.00 0.00 63 MET A C 14
ATOM 25180 O O . MET A 1 63 ? 7.5300 -5.6259 3.2578 1.00 0.00 63 MET A O 14
ATOM 25194 N N . LYS A 1 64 ? 6.6236 -5.6708 5.3199 1.00 0.00 64 LYS A N 14
ATOM 25195 C CA . LYS A 1 64 ? 5.3362 -6.2602 4.9648 1.00 0.00 64 LYS A CA 14
ATOM 25196 C C . LYS A 1 64 ? 4.2175 -5.2934 5.3152 1.00 0.00 64 LYS A C 14
ATOM 25197 O O . LYS A 1 64 ? 4.4231 -4.3620 6.0926 1.00 0.00 64 LYS A O 14
ATOM 25216 N N . ILE A 1 65 ? 3.0434 -5.5246 4.7442 1.00 0.00 65 ILE A N 14
ATOM 25217 C CA . ILE A 1 65 ? 1.8488 -4.7387 4.9701 1.00 0.00 65 ILE A CA 14
ATOM 25218 C C . ILE A 1 65 ? 0.7263 -5.7105 5.3324 1.00 0.00 65 ILE A C 14
ATOM 25219 O O . ILE A 1 65 ? 0.7062 -6.8227 4.8072 1.00 0.00 65 ILE A O 14
ATOM 25235 N N . THR A 1 66 ? -0.1900 -5.3059 6.2073 1.00 0.00 66 THR A N 14
ATOM 25236 C CA . THR A 1 66 ? -1.3297 -6.1239 6.6084 1.00 0.00 66 THR A CA 14
ATOM 25237 C C . THR A 1 66 ? -2.5730 -5.3916 6.0816 1.00 0.00 66 THR A C 14
ATOM 25238 O O . THR A 1 66 ? -2.8635 -4.2899 6.5566 1.00 0.00 66 THR A O 14
ATOM 25249 N N . PHE A 1 67 ? -3.2635 -5.9347 5.0727 1.00 0.00 67 PHE A N 14
ATOM 25250 C CA . PHE A 1 67 ? -4.4552 -5.3453 4.4497 1.00 0.00 67 PHE A CA 14
ATOM 25251 C C . PHE A 1 67 ? -5.7376 -5.5536 5.2595 1.00 0.00 67 PHE A C 14
ATOM 25252 O O . PHE A 1 67 ? -6.0539 -6.6867 5.6094 1.00 0.00 67 PHE A O 14
ATOM 25269 N N . CYS A 1 68 ? -6.5283 -4.4963 5.4849 1.00 0.00 68 CYS A N 14
ATOM 25270 C CA . CYS A 1 68 ? -7.7947 -4.5343 6.2265 1.00 0.00 68 CYS A CA 14
ATOM 25271 C C . CYS A 1 68 ? -8.8689 -3.8136 5.4085 1.00 0.00 68 CYS A C 14
ATOM 25272 O O . CYS A 1 68 ? -8.5776 -2.8208 4.7408 1.00 0.00 68 CYS A O 14
ATOM 25280 N N . CYS A 1 69 ? -10.0968 -4.3237 5.4268 1.00 0.00 69 CYS A N 14
ATOM 25281 C CA . CYS A 1 69 ? -11.2737 -3.8024 4.7449 1.00 0.00 69 CYS A CA 14
ATOM 25282 C C . CYS A 1 69 ? -12.4008 -4.0339 5.7681 1.00 0.00 69 CYS A C 14
ATOM 25283 O O . CYS A 1 69 ? -13.0711 -5.0661 5.6966 1.00 0.00 69 CYS A O 14
ATOM 25291 N N . PRO A 1 70 ? -12.5704 -3.1341 6.7567 1.00 0.00 70 PRO A N 14
ATOM 25292 C CA . PRO A 1 70 ? -13.5487 -3.2270 7.8387 1.00 0.00 70 PRO A CA 14
ATOM 25293 C C . PRO A 1 70 ? -14.9130 -3.8300 7.5346 1.00 0.00 70 PRO A C 14
ATOM 25294 O O . PRO A 1 70 ? -15.3913 -3.8221 6.4009 1.00 0.00 70 PRO A O 14
ATOM 25305 N N . GLU A 1 71 ? -15.5887 -4.2854 8.5947 1.00 0.00 71 GLU A N 14
ATOM 25306 C CA . GLU A 1 71 ? -16.9259 -4.8690 8.4978 1.00 0.00 71 GLU A CA 14
ATOM 25307 C C . GLU A 1 71 ? -17.8857 -3.8809 7.8204 1.00 0.00 71 GLU A C 14
ATOM 25308 O O . GLU A 1 71 ? -18.8616 -4.2898 7.1871 1.00 0.00 71 GLU A O 14
ATOM 25320 N N . SER A 1 72 ? -17.5695 -2.5869 7.9198 1.00 0.00 72 SER A N 14
ATOM 25321 C CA . SER A 1 72 ? -18.2969 -1.4779 7.3451 1.00 0.00 72 SER A CA 14
ATOM 25322 C C . SER A 1 72 ? -17.3628 -0.6114 6.4916 1.00 0.00 72 SER A C 14
ATOM 25323 O O . SER A 1 72 ? -17.3697 0.6165 6.6331 1.00 0.00 72 SER A O 14
ATOM 25331 N N . TRP A 1 73 ? -16.4999 -1.2271 5.6654 1.00 0.00 73 TRP A N 14
ATOM 25332 C CA . TRP A 1 73 ? -15.6299 -0.4672 4.7784 1.00 0.00 73 TRP A CA 14
ATOM 25333 C C . TRP A 1 73 ? -16.5018 0.4304 3.8709 1.00 0.00 73 TRP A C 14
ATOM 25334 O O . TRP A 1 73 ? -17.6603 0.1083 3.5918 1.00 0.00 73 TRP A O 14
ATOM 25355 N N . ASN A 1 74 ? -15.9593 1.5461 3.3789 1.00 0.00 74 ASN A N 14
ATOM 25356 C CA . ASN A 1 74 ? -16.6793 2.4747 2.5029 1.00 0.00 74 ASN A CA 14
ATOM 25357 C C . ASN A 1 74 ? -15.7919 2.7793 1.3150 1.00 0.00 74 ASN A C 14
ATOM 25358 O O . ASN A 1 74 ? -14.6458 3.1764 1.4958 1.00 0.00 74 ASN A O 14
ATOM 25369 N N . GLU A 1 75 ? -16.3328 2.6424 0.1070 1.00 0.00 75 GLU A N 14
ATOM 25370 C CA . GLU A 1 75 ? -15.6585 2.8554 -1.1745 1.00 0.00 75 GLU A CA 14
ATOM 25371 C C . GLU A 1 75 ? -14.8583 4.1548 -1.2655 1.00 0.00 75 GLU A C 14
ATOM 25372 O O . GLU A 1 75 ? -13.8692 4.1999 -1.9847 1.00 0.00 75 GLU A O 14
ATOM 25384 N N . ARG A 1 76 ? -15.3011 5.2188 -0.5959 1.00 0.00 76 ARG A N 14
ATOM 25385 C CA . ARG A 1 76 ? -14.6406 6.5213 -0.6172 1.00 0.00 76 ARG A CA 14
ATOM 25386 C C . ARG A 1 76 ? -14.0379 6.9484 0.7139 1.00 0.00 76 ARG A C 14
ATOM 25387 O O . ARG A 1 76 ? -13.6532 8.1095 0.8450 1.00 0.00 76 ARG A O 14
ATOM 25408 N N . ASP A 1 77 ? -14.0682 6.1261 1.7611 1.00 0.00 77 ASP A N 14
ATOM 25409 C CA . ASP A 1 77 ? -13.4708 6.5584 3.0252 1.00 0.00 77 ASP A CA 14
ATOM 25410 C C . ASP A 1 77 ? -11.9427 6.5193 2.8523 1.00 0.00 77 ASP A C 14
ATOM 25411 O O . ASP A 1 77 ? -11.4440 5.5050 2.3589 1.00 0.00 77 ASP A O 14
ATOM 25420 N N . PRO A 1 78 ? -11.1949 7.5784 3.2204 1.00 0.00 78 PRO A N 14
ATOM 25421 C CA . PRO A 1 78 ? -9.7438 7.6428 3.0615 1.00 0.00 78 PRO A CA 14
ATOM 25422 C C . PRO A 1 78 ? -8.9461 6.4259 3.5347 1.00 0.00 78 PRO A C 14
ATOM 25423 O O . PRO A 1 78 ? -9.3466 5.7140 4.4586 1.00 0.00 78 PRO A O 14
ATOM 25434 N N . ILE A 1 79 ? -7.7433 6.2609 2.9844 1.00 0.00 79 ILE A N 14
ATOM 25435 C CA . ILE A 1 79 ? -6.8144 5.1821 3.3001 1.00 0.00 79 ILE A CA 14
ATOM 25436 C C . ILE A 1 79 ? -6.1816 5.5639 4.6438 1.00 0.00 79 ILE A C 14
ATOM 25437 O O . ILE A 1 79 ? -5.4241 6.5378 4.7405 1.00 0.00 79 ILE A O 14
ATOM 25453 N N . ARG A 1 80 ? -6.4422 4.7636 5.6781 1.00 0.00 80 ARG A N 14
ATOM 25454 C CA . ARG A 1 80 ? -5.9736 4.9769 7.0443 1.00 0.00 80 ARG A CA 14
ATOM 25455 C C . ARG A 1 80 ? -4.9358 3.9492 7.4947 1.00 0.00 80 ARG A C 14
ATOM 25456 O O . ARG A 1 80 ? -5.3037 2.8998 8.0345 1.00 0.00 80 ARG A O 14
ATOM 25477 N N . ALA A 1 81 ? -3.6580 4.1945 7.2045 1.00 0.00 81 ALA A N 14
ATOM 25478 C CA . ALA A 1 81 ? -2.5650 3.3029 7.6028 1.00 0.00 81 ALA A CA 14
ATOM 25479 C C . ALA A 1 81 ? -2.0604 3.7047 8.9937 1.00 0.00 81 ALA A C 14
ATOM 25480 O O . ALA A 1 81 ? -2.1739 4.8856 9.3401 1.00 0.00 81 ALA A O 14
ATOM 25487 N N . LEU A 1 82 ? -1.4615 2.7848 9.7660 1.00 0.00 82 LEU A N 14
ATOM 25488 C CA . LEU A 1 82 ? -0.9588 3.0804 11.1150 1.00 0.00 82 LEU A CA 14
ATOM 25489 C C . LEU A 1 82 ? 0.4142 2.4686 11.4148 1.00 0.00 82 LEU A C 14
ATOM 25490 O O . LEU A 1 82 ? 0.6906 1.3134 11.0794 1.00 0.00 82 LEU A O 14
ATOM 25506 N N . THR A 1 83 ? 1.1934 3.2132 12.2051 1.00 0.00 83 THR A N 14
ATOM 25507 C CA . THR A 1 83 ? 2.5390 2.9145 12.6972 1.00 0.00 83 THR A CA 14
ATOM 25508 C C . THR A 1 83 ? 2.5618 1.6405 13.5519 1.00 0.00 83 THR A C 14
ATOM 25509 O O . THR A 1 83 ? 3.6037 1.0034 13.7104 1.00 0.00 83 THR A O 14
ATOM 25520 N N . CYS A 1 84 ? 1.4127 1.2645 14.1142 1.00 0.00 84 CYS A N 14
ATOM 25521 C CA . CYS A 1 84 ? 1.2644 0.1319 15.0015 1.00 0.00 84 CYS A CA 14
ATOM 25522 C C . CYS A 1 84 ? 1.8940 -1.1757 14.5243 1.00 0.00 84 CYS A C 14
ATOM 25523 O O . CYS A 1 84 ? 2.6363 -1.7839 15.2998 1.00 0.00 84 CYS A O 14
ATOM 25531 N N . PHE A 1 85 ? 1.5796 -1.6282 13.3048 1.00 0.00 85 PHE A N 14
ATOM 25532 C CA . PHE A 1 85 ? 2.1187 -2.8804 12.7670 1.00 0.00 85 PHE A CA 14
ATOM 25533 C C . PHE A 1 85 ? 2.1603 -2.8987 11.2282 1.00 0.00 85 PHE A C 14
ATOM 25534 O O . PHE A 1 85 ? 2.0031 -3.9617 10.6225 1.00 0.00 85 PHE A O 14
ATOM 25551 N N . SER A 1 86 ? 2.3740 -1.7380 10.5881 1.00 0.00 86 SER A N 14
ATOM 25552 C CA . SER A 1 86 ? 2.4048 -1.5909 9.1257 1.00 0.00 86 SER A CA 14
ATOM 25553 C C . SER A 1 86 ? 1.0674 -2.1016 8.5600 1.00 0.00 86 SER A C 14
ATOM 25554 O O . SER A 1 86 ? 0.9897 -2.9395 7.6563 1.00 0.00 86 SER A O 14
ATOM 25562 N N . VAL A 1 87 ? -0.0139 -1.6201 9.1670 1.00 0.00 87 VAL A N 14
ATOM 25563 C CA . VAL A 1 87 ? -1.3895 -1.9442 8.8399 1.00 0.00 87 VAL A CA 14
ATOM 25564 C C . VAL A 1 87 ? -1.8740 -0.8722 7.8596 1.00 0.00 87 VAL A C 14
ATOM 25565 O O . VAL A 1 87 ? -1.6864 0.3200 8.1158 1.00 0.00 87 VAL A O 14
ATOM 25578 N N . LEU A 1 88 ? -2.4212 -1.2770 6.7102 1.00 0.00 88 LEU A N 14
ATOM 25579 C CA . LEU A 1 88 ? -2.9227 -0.3952 5.6577 1.00 0.00 88 LEU A CA 14
ATOM 25580 C C . LEU A 1 88 ? -4.3814 -0.7131 5.3780 1.00 0.00 88 LEU A C 14
ATOM 25581 O O . LEU A 1 88 ? -4.6846 -1.7955 4.8621 1.00 0.00 88 LEU A O 14
ATOM 25597 N N . PHE A 1 89 ? -5.2952 0.1549 5.7944 1.00 0.00 89 PHE A N 14
ATOM 25598 C CA . PHE A 1 89 ? -6.7091 -0.0701 5.5412 1.00 0.00 89 PHE A CA 14
ATOM 25599 C C . PHE A 1 89 ? -6.9384 0.3171 4.0766 1.00 0.00 89 PHE A C 14
ATOM 25600 O O . PHE A 1 89 ? -6.3791 1.3159 3.6048 1.00 0.00 89 PHE A O 14
ATOM 25617 N N . LEU A 1 90 ? -7.6922 -0.4926 3.3337 1.00 0.00 90 LEU A N 14
ATOM 25618 C CA . LEU A 1 90 ? -7.9997 -0.2714 1.9270 1.00 0.00 90 LEU A CA 14
ATOM 25619 C C . LEU A 1 90 ? -9.4223 -0.7590 1.6400 1.00 0.00 90 LEU A C 14
ATOM 25620 O O . LEU A 1 90 ? -9.6316 -1.9780 1.6390 1.00 0.00 90 LEU A O 14
ATOM 25636 N N . PRO A 1 91 ? -10.3902 0.1393 1.3905 1.00 0.00 91 PRO A N 14
ATOM 25637 C CA . PRO A 1 91 ? -11.7522 -0.2781 1.0799 1.00 0.00 91 PRO A CA 14
ATOM 25638 C C . PRO A 1 91 ? -11.7787 -1.0202 -0.2711 1.00 0.00 91 PRO A C 14
ATOM 25639 O O . PRO A 1 91 ? -10.8811 -0.8749 -1.1063 1.00 0.00 91 PRO A O 14
ATOM 25650 N N . LYS A 1 92 ? -12.8329 -1.8013 -0.5334 1.00 0.00 92 LYS A N 14
ATOM 25651 C CA . LYS A 1 92 ? -12.9743 -2.5790 -1.7685 1.00 0.00 92 LYS A CA 14
ATOM 25652 C C . LYS A 1 92 ? -13.3813 -1.7165 -2.9743 1.00 0.00 92 LYS A C 14
ATOM 25653 O O . LYS A 1 92 ? -14.4816 -1.8819 -3.5132 1.00 0.00 92 LYS A O 14
ATOM 25672 N N . TYR A 1 93 ? -12.4944 -0.8329 -3.4476 1.00 0.00 93 TYR A N 14
ATOM 25673 C CA . TYR A 1 93 ? -12.7191 0.0605 -4.5925 1.00 0.00 93 TYR A CA 14
ATOM 25674 C C . TYR A 1 93 ? -13.3129 -0.7141 -5.7691 1.00 0.00 93 TYR A C 14
ATOM 25675 O O . TYR A 1 93 ? -12.8270 -1.7951 -6.1176 1.00 0.00 93 TYR A O 14
ATOM 25693 N N . SER A 1 94 ? -14.3555 -0.1791 -6.4015 1.00 0.00 94 SER A N 14
ATOM 25694 C CA . SER A 1 94 ? -15.0242 -0.8329 -7.5246 1.00 0.00 94 SER A CA 14
ATOM 25695 C C . SER A 1 94 ? -14.3606 -0.6286 -8.8863 1.00 0.00 94 SER A C 14
ATOM 25696 O O . SER A 1 94 ? -14.7483 -1.3018 -9.8411 1.00 0.00 94 SER A O 14
ATOM 25704 N N . THR A 1 95 ? -13.3572 0.2323 -8.9969 1.00 0.00 95 THR A N 14
ATOM 25705 C CA . THR A 1 95 ? -12.6893 0.5143 -10.2576 1.00 0.00 95 THR A CA 14
ATOM 25706 C C . THR A 1 95 ? -11.1742 0.5864 -10.0575 1.00 0.00 95 THR A C 14
ATOM 25707 O O . THR A 1 95 ? -10.6982 0.7856 -8.9317 1.00 0.00 95 THR A O 14
ATOM 25718 N N . MET A 1 96 ? -10.4125 0.3672 -11.1335 1.00 0.00 96 MET A N 14
ATOM 25719 C CA . MET A 1 96 ? -8.9554 0.4210 -11.0848 1.00 0.00 96 MET A CA 14
ATOM 25720 C C . MET A 1 96 ? -8.5098 1.8738 -10.9271 1.00 0.00 96 MET A C 14
ATOM 25721 O O . MET A 1 96 ? -7.5895 2.1494 -10.1600 1.00 0.00 96 MET A O 14
ATOM 25735 N N . GLU A 1 97 ? -9.2084 2.8054 -11.5807 1.00 0.00 97 GLU A N 14
ATOM 25736 C CA . GLU A 1 97 ? -8.8806 4.2168 -11.4975 1.00 0.00 97 GLU A CA 14
ATOM 25737 C C . GLU A 1 97 ? -8.9582 4.7490 -10.0662 1.00 0.00 97 GLU A C 14
ATOM 25738 O O . GLU A 1 97 ? -8.0284 5.4124 -9.6214 1.00 0.00 97 GLU A O 14
ATOM 25750 N N . THR A 1 98 ? -10.0155 4.4330 -9.3214 1.00 0.00 98 THR A N 14
ATOM 25751 C CA . THR A 1 98 ? -10.2046 4.9098 -7.9609 1.00 0.00 98 THR A CA 14
ATOM 25752 C C . THR A 1 98 ? -9.1595 4.3589 -6.9873 1.00 0.00 98 THR A C 14
ATOM 25753 O O . THR A 1 98 ? -8.7510 5.0907 -6.0818 1.00 0.00 98 THR A O 14
ATOM 25764 N N . VAL A 1 99 ? -8.7095 3.1024 -7.1430 1.00 0.00 99 VAL A N 14
ATOM 25765 C CA . VAL A 1 99 ? -7.6879 2.5804 -6.2321 1.00 0.00 99 VAL A CA 14
ATOM 25766 C C . VAL A 1 99 ? -6.3607 3.2880 -6.5485 1.00 0.00 99 VAL A C 14
ATOM 25767 O O . VAL A 1 99 ? -5.5630 3.5224 -5.6425 1.00 0.00 99 VAL A O 14
ATOM 25780 N N . GLU A 1 100 ? -6.1197 3.6380 -7.8190 1.00 0.00 100 GLU A N 14
ATOM 25781 C CA . GLU A 1 100 ? -4.9170 4.3469 -8.2271 1.00 0.00 100 GLU A CA 14
ATOM 25782 C C . GLU A 1 100 ? -4.9989 5.7655 -7.6547 1.00 0.00 100 GLU A C 14
ATOM 25783 O O . GLU A 1 100 ? -4.0129 6.2305 -7.0858 1.00 0.00 100 GLU A O 14
ATOM 25795 N N . GLU A 1 101 ? -6.1705 6.4178 -7.7208 1.00 0.00 101 GLU A N 14
ATOM 25796 C CA . GLU A 1 101 ? -6.3797 7.7607 -7.1833 1.00 0.00 101 GLU A CA 14
ATOM 25797 C C . GLU A 1 101 ? -6.0642 7.7324 -5.6868 1.00 0.00 101 GLU A C 14
ATOM 25798 O O . GLU A 1 101 ? -5.4055 8.6242 -5.1645 1.00 0.00 101 GLU A O 14
ATOM 25810 N N . ALA A 1 102 ? -6.5507 6.7195 -4.9660 1.00 0.00 102 ALA A N 14
ATOM 25811 C CA . ALA A 1 102 ? -6.3177 6.5694 -3.5419 1.00 0.00 102 ALA A CA 14
ATOM 25812 C C . ALA A 1 102 ? -4.8204 6.4026 -3.2622 1.00 0.00 102 ALA A C 14
ATOM 25813 O O . ALA A 1 102 ? -4.3287 6.9295 -2.2657 1.00 0.00 102 ALA A O 14
ATOM 25820 N N . LEU A 1 103 ? -4.0859 5.6853 -4.1192 1.00 0.00 103 LEU A N 14
ATOM 25821 C CA . LEU A 1 103 ? -2.6488 5.5000 -3.9505 1.00 0.00 103 LEU A CA 14
ATOM 25822 C C . LEU A 1 103 ? -1.9697 6.8705 -4.0599 1.00 0.00 103 LEU A C 14
ATOM 25823 O O . LEU A 1 103 ? -1.1145 7.2036 -3.2415 1.00 0.00 103 LEU A O 14
ATOM 25839 N N . GLN A 1 104 ? -2.3613 7.6766 -5.0520 1.00 0.00 104 GLN A N 14
ATOM 25840 C CA . GLN A 1 104 ? -1.8145 9.0160 -5.2766 1.00 0.00 104 GLN A CA 14
ATOM 25841 C C . GLN A 1 104 ? -2.1194 9.9217 -4.0704 1.00 0.00 104 GLN A C 14
ATOM 25842 O O . GLN A 1 104 ? -1.2663 10.7016 -3.6409 1.00 0.00 104 GLN A O 14
ATOM 25856 N N . GLU A 1 105 ? -3.3057 9.7949 -3.4791 1.00 0.00 105 GLU A N 14
ATOM 25857 C CA . GLU A 1 105 ? -3.6909 10.5821 -2.3166 1.00 0.00 105 GLU A CA 14
ATOM 25858 C C . GLU A 1 105 ? -2.8177 10.1704 -1.1167 1.00 0.00 105 GLU A C 14
ATOM 25859 O O . GLU A 1 105 ? -2.3113 11.0263 -0.3879 1.00 0.00 105 GLU A O 14
ATOM 25871 N N . ALA A 1 106 ? -2.5755 8.8637 -0.9436 1.00 0.00 106 ALA A N 14
ATOM 25872 C CA . ALA A 1 106 ? -1.7733 8.3298 0.1504 1.00 0.00 106 ALA A CA 14
ATOM 25873 C C . ALA A 1 106 ? -0.3200 8.7797 0.0643 1.00 0.00 106 ALA A C 14
ATOM 25874 O O . ALA A 1 106 ? 0.2537 9.1226 1.0986 1.00 0.00 106 ALA A O 14
ATOM 25881 N N . ILE A 1 107 ? 0.2932 8.7965 -1.1248 1.00 0.00 107 ILE A N 14
ATOM 25882 C CA . ILE A 1 107 ? 1.6853 9.2522 -1.2604 1.00 0.00 107 ILE A CA 14
ATOM 25883 C C . ILE A 1 107 ? 1.7905 10.7587 -0.9498 1.00 0.00 107 ILE A C 14
ATOM 25884 O O . ILE A 1 107 ? 2.8862 11.2630 -0.7128 1.00 0.00 107 ILE A O 14
ATOM 25900 N N . ASN A 1 108 ? 0.6597 11.4729 -0.9388 1.00 0.00 108 ASN A N 14
ATOM 25901 C CA . ASN A 1 108 ? 0.5703 12.8907 -0.6110 1.00 0.00 108 ASN A CA 14
ATOM 25902 C C . ASN A 1 108 ? 0.0252 13.0686 0.8168 1.00 0.00 108 ASN A C 14
ATOM 25903 O O . ASN A 1 108 ? -0.1308 14.2088 1.2651 1.00 0.00 108 ASN A O 14
ATOM 25914 N N . ASN A 1 109 ? -0.2073 11.9666 1.5431 1.00 0.00 109 ASN A N 14
ATOM 25915 C CA . ASN A 1 109 ? -0.7431 11.8551 2.8943 1.00 0.00 109 ASN A CA 14
ATOM 25916 C C . ASN A 1 109 ? -2.2126 12.2926 2.9029 1.00 0.00 109 ASN A C 14
ATOM 25917 O O . ASN A 1 109 ? -2.5085 13.4831 2.8393 1.00 0.00 109 ASN A O 14
ATOM 25928 N N . ASN A 1 110 ? -3.1209 11.3226 3.0739 1.00 0.00 110 ASN A N 14
ATOM 25929 C CA . ASN A 1 110 ? -4.5992 11.3698 3.1083 1.00 0.00 110 ASN A CA 14
ATOM 25930 C C . ASN A 1 110 ? -5.2906 12.3065 4.1191 1.00 0.00 110 ASN A C 14
ATOM 25931 O O . ASN A 1 110 ? -6.4120 12.0230 4.5481 1.00 0.00 110 ASN A O 14
ATOM 25942 N N . ARG A 1 111 ? -4.6434 13.3958 4.5187 1.00 0.00 111 ARG A N 14
ATOM 25943 C CA . ARG A 1 111 ? -5.0262 14.4434 5.4433 1.00 0.00 111 ARG A CA 14
ATOM 25944 C C . ARG A 1 111 ? -5.4496 13.9610 6.8379 1.00 0.00 111 ARG A C 14
ATOM 25945 O O . ARG A 1 111 ? -5.5580 12.7669 7.0971 1.00 0.00 111 ARG A O 14
ATOM 25966 N N . GLY A 1 112 ? -5.6215 14.9011 7.7697 1.00 0.00 112 GLY A N 14
ATOM 25967 C CA . GLY A 1 112 ? -6.0255 14.6057 9.1403 1.00 0.00 112 GLY A CA 14
ATOM 25968 C C . GLY A 1 112 ? -4.8888 14.1040 10.0386 1.00 0.00 112 GLY A C 14
ATOM 25969 O O . GLY A 1 112 ? -5.1648 13.7177 11.1735 1.00 0.00 112 GLY A O 14
ATOM 25973 N N . PHE A 1 113 ? -3.6308 14.0897 9.5749 1.00 0.00 113 PHE A N 14
ATOM 25974 C CA . PHE A 1 113 ? -2.4754 13.6341 10.3617 1.00 0.00 113 PHE A CA 14
ATOM 25975 C C . PHE A 1 113 ? -1.6208 14.8033 10.8732 1.00 0.00 113 PHE A C 14
ATOM 25976 O O . PHE A 1 113 ? -0.5886 14.6182 11.5171 1.00 0.00 113 PHE A O 14
ATOM 25993 N N . GLY A 1 114 ? -2.0476 16.0279 10.5824 1.00 0.00 114 GLY A N 14
ATOM 25994 C CA . GLY A 1 114 ? -1.3862 17.2729 10.9672 1.00 0.00 114 GLY A CA 14
ATOM 25995 C C . GLY A 1 114 ? -1.0827 17.3388 12.4648 1.00 0.00 114 GLY A C 14
ATOM 25999 N N . GLY A 1 1 ? 11.2514 3.5115 -12.4057 1.00 0.00 1 GLY A N 15
ATOM 26000 C CA . GLY A 1 1 ? 11.9445 4.2350 -11.3275 1.00 0.00 1 GLY A CA 15
ATOM 26001 C C . GLY A 1 1 ? 13.0128 3.3710 -10.6764 1.00 0.00 1 GLY A C 15
ATOM 26002 O O . GLY A 1 1 ? 14.1925 3.6841 -10.8066 1.00 0.00 1 GLY A O 15
ATOM 26005 N N . ASN A 1 2 ? 12.5871 2.3244 -9.9412 1.00 0.00 2 ASN A N 15
ATOM 26006 C CA . ASN A 1 2 ? 13.3826 1.3280 -9.2017 1.00 0.00 2 ASN A CA 15
ATOM 26007 C C . ASN A 1 2 ? 14.8955 1.4325 -9.4319 1.00 0.00 2 ASN A C 15
ATOM 26008 O O . ASN A 1 2 ? 15.4434 0.8391 -10.3593 1.00 0.00 2 ASN A O 15
ATOM 26019 N N . THR A 1 3 ? 15.5618 2.1701 -8.5498 1.00 0.00 3 THR A N 15
ATOM 26020 C CA . THR A 1 3 ? 16.9927 2.4038 -8.6081 1.00 0.00 3 THR A CA 15
ATOM 26021 C C . THR A 1 3 ? 17.6973 1.3021 -7.7936 1.00 0.00 3 THR A C 15
ATOM 26022 O O . THR A 1 3 ? 18.3511 1.5736 -6.7904 1.00 0.00 3 THR A O 15
ATOM 26033 N N . ASP A 1 4 ? 17.4998 0.0413 -8.2095 1.00 0.00 4 ASP A N 15
ATOM 26034 C CA . ASP A 1 4 ? 18.0621 -1.1808 -7.6129 1.00 0.00 4 ASP A CA 15
ATOM 26035 C C . ASP A 1 4 ? 17.5808 -1.4590 -6.1719 1.00 0.00 4 ASP A C 15
ATOM 26036 O O . ASP A 1 4 ? 18.2397 -1.1050 -5.1946 1.00 0.00 4 ASP A O 15
ATOM 26045 N N . TYR A 1 5 ? 16.3993 -2.0750 -6.0399 1.00 0.00 5 TYR A N 15
ATOM 26046 C CA . TYR A 1 5 ? 15.7417 -2.4716 -4.7896 1.00 0.00 5 TYR A CA 15
ATOM 26047 C C . TYR A 1 5 ? 14.9123 -3.7324 -5.0584 1.00 0.00 5 TYR A C 15
ATOM 26048 O O . TYR A 1 5 ? 14.5962 -4.0440 -6.2104 1.00 0.00 5 TYR A O 15
ATOM 26066 N N . ASP A 1 6 ? 14.5082 -4.4389 -4.0047 1.00 0.00 6 ASP A N 15
ATOM 26067 C CA . ASP A 1 6 ? 13.7322 -5.6816 -4.0505 1.00 0.00 6 ASP A CA 15
ATOM 26068 C C . ASP A 1 6 ? 12.2393 -5.4370 -3.8029 1.00 0.00 6 ASP A C 15
ATOM 26069 O O . ASP A 1 6 ? 11.6398 -5.8447 -2.8144 1.00 0.00 6 ASP A O 15
ATOM 26078 N N . TRP A 1 7 ? 11.5601 -4.8922 -4.8078 1.00 0.00 7 TRP A N 15
ATOM 26079 C CA . TRP A 1 7 ? 10.1321 -4.6017 -4.7034 1.00 0.00 7 TRP A CA 15
ATOM 26080 C C . TRP A 1 7 ? 9.2801 -5.8605 -4.8794 1.00 0.00 7 TRP A C 15
ATOM 26081 O O . TRP A 1 7 ? 8.1257 -5.8900 -4.4496 1.00 0.00 7 TRP A O 15
ATOM 26102 N N . LYS A 1 8 ? 9.8273 -6.9071 -5.5064 1.00 0.00 8 LYS A N 15
ATOM 26103 C CA . LYS A 1 8 ? 9.1131 -8.1591 -5.7194 1.00 0.00 8 LYS A CA 15
ATOM 26104 C C . LYS A 1 8 ? 8.8725 -8.8444 -4.3764 1.00 0.00 8 LYS A C 15
ATOM 26105 O O . LYS A 1 8 ? 7.7931 -9.3779 -4.1463 1.00 0.00 8 LYS A O 15
ATOM 26124 N N . THR A 1 9 ? 9.8681 -8.8307 -3.4879 1.00 0.00 9 THR A N 15
ATOM 26125 C CA . THR A 1 9 ? 9.7377 -9.4870 -2.1933 1.00 0.00 9 THR A CA 15
ATOM 26126 C C . THR A 1 9 ? 8.7649 -8.7340 -1.2812 1.00 0.00 9 THR A C 15
ATOM 26127 O O . THR A 1 9 ? 8.2099 -9.3351 -0.3627 1.00 0.00 9 THR A O 15
ATOM 26138 N N . PHE A 1 10 ? 8.5339 -7.4413 -1.5137 1.00 0.00 10 PHE A N 15
ATOM 26139 C CA . PHE A 1 10 ? 7.6451 -6.6599 -0.6703 1.00 0.00 10 PHE A CA 15
ATOM 26140 C C . PHE A 1 10 ? 6.1905 -7.0541 -0.9154 1.00 0.00 10 PHE A C 15
ATOM 26141 O O . PHE A 1 10 ? 5.4657 -7.4099 0.0170 1.00 0.00 10 PHE A O 15
ATOM 26158 N N . GLU A 1 11 ? 5.7672 -7.0227 -2.1810 1.00 0.00 11 GLU A N 15
ATOM 26159 C CA . GLU A 1 11 ? 4.3827 -7.3562 -2.5159 1.00 0.00 11 GLU A CA 15
ATOM 26160 C C . GLU A 1 11 ? 4.0658 -8.8304 -2.2365 1.00 0.00 11 GLU A C 15
ATOM 26161 O O . GLU A 1 11 ? 2.9566 -9.1709 -1.8156 1.00 0.00 11 GLU A O 15
ATOM 26173 N N . LYS A 1 12 ? 5.0731 -9.6935 -2.3935 1.00 0.00 12 LYS A N 15
ATOM 26174 C CA . LYS A 1 12 ? 4.9638 -11.1246 -2.1739 1.00 0.00 12 LYS A CA 15
ATOM 26175 C C . LYS A 1 12 ? 4.8569 -11.4775 -0.6885 1.00 0.00 12 LYS A C 15
ATOM 26176 O O . LYS A 1 12 ? 4.0515 -12.3234 -0.3111 1.00 0.00 12 LYS A O 15
ATOM 26195 N N . ASN A 1 13 ? 5.6684 -10.8651 0.1812 1.00 0.00 13 ASN A N 15
ATOM 26196 C CA . ASN A 1 13 ? 5.6518 -11.1771 1.6176 1.00 0.00 13 ASN A CA 15
ATOM 26197 C C . ASN A 1 13 ? 4.5475 -10.4736 2.4064 1.00 0.00 13 ASN A C 15
ATOM 26198 O O . ASN A 1 13 ? 4.4316 -10.7188 3.6162 1.00 0.00 13 ASN A O 15
ATOM 26209 N N . ALA A 1 14 ? 3.7562 -9.6137 1.7577 1.00 0.00 14 ALA A N 15
ATOM 26210 C CA . ALA A 1 14 ? 2.6464 -8.8923 2.3648 1.00 0.00 14 ALA A CA 15
ATOM 26211 C C . ALA A 1 14 ? 1.6001 -9.8556 2.9581 1.00 0.00 14 ALA A C 15
ATOM 26212 O O . ALA A 1 14 ? 1.5487 -11.0530 2.6498 1.00 0.00 14 ALA A O 15
ATOM 26219 N N . ARG A 1 15 ? 0.7928 -9.3276 3.8758 1.00 0.00 15 ARG A N 15
ATOM 26220 C CA . ARG A 1 15 ? -0.2745 -10.0123 4.5832 1.00 0.00 15 ARG A CA 15
ATOM 26221 C C . ARG A 1 15 ? -1.6124 -9.4705 4.1171 1.00 0.00 15 ARG A C 15
ATOM 26222 O O . ARG A 1 15 ? -1.7939 -8.2787 3.8877 1.00 0.00 15 ARG A O 15
ATOM 26243 N N . TYR A 1 16 ? -2.5548 -10.3879 4.0527 1.00 0.00 16 TYR A N 15
ATOM 26244 C CA . TYR A 1 16 ? -3.9371 -10.2217 3.6417 1.00 0.00 16 TYR A CA 15
ATOM 26245 C C . TYR A 1 16 ? -4.7833 -10.9311 4.6980 1.00 0.00 16 TYR A C 15
ATOM 26246 O O . TYR A 1 16 ? -4.4266 -12.0283 5.1438 1.00 0.00 16 TYR A O 15
ATOM 26264 N N . GLU A 1 17 ? -5.8471 -10.2978 5.1739 1.00 0.00 17 GLU A N 15
ATOM 26265 C CA . GLU A 1 17 ? -6.7453 -10.8679 6.1774 1.00 0.00 17 GLU A CA 15
ATOM 26266 C C . GLU A 1 17 ? -7.6107 -11.9596 5.5151 1.00 0.00 17 GLU A C 15
ATOM 26267 O O . GLU A 1 17 ? -7.6864 -12.0160 4.2800 1.00 0.00 17 GLU A O 15
ATOM 26279 N N . PRO A 1 18 ? -8.2472 -12.8654 6.2812 1.00 0.00 18 PRO A N 15
ATOM 26280 C CA . PRO A 1 18 ? -9.0776 -13.9104 5.6928 1.00 0.00 18 PRO A CA 15
ATOM 26281 C C . PRO A 1 18 ? -10.2733 -13.2766 4.9757 1.00 0.00 18 PRO A C 15
ATOM 26282 O O . PRO A 1 18 ? -10.8424 -12.2910 5.4533 1.00 0.00 18 PRO A O 15
ATOM 26293 N N . GLY A 1 19 ? -10.6565 -13.8729 3.8457 1.00 0.00 19 GLY A N 15
ATOM 26294 C CA . GLY A 1 19 ? -11.7555 -13.4316 2.9959 1.00 0.00 19 GLY A CA 15
ATOM 26295 C C . GLY A 1 19 ? -11.2624 -12.6717 1.7622 1.00 0.00 19 GLY A C 15
ATOM 26296 O O . GLY A 1 19 ? -12.0693 -12.3537 0.8858 1.00 0.00 19 GLY A O 15
ATOM 26300 N N . TYR A 1 20 ? -9.9561 -12.4042 1.6712 1.00 0.00 20 TYR A N 15
ATOM 26301 C CA . TYR A 1 20 ? -9.2995 -11.6869 0.5806 1.00 0.00 20 TYR A CA 15
ATOM 26302 C C . TYR A 1 20 ? -8.0536 -12.4695 0.1724 1.00 0.00 20 TYR A C 15
ATOM 26303 O O . TYR A 1 20 ? -7.6488 -13.3951 0.8865 1.00 0.00 20 TYR A O 15
ATOM 26321 N N . ASN A 1 21 ? -7.4452 -12.1469 -0.9698 1.00 0.00 21 ASN A N 15
ATOM 26322 C CA . ASN A 1 21 ? -6.2627 -12.8389 -1.4876 1.00 0.00 21 ASN A CA 15
ATOM 26323 C C . ASN A 1 21 ? -5.4691 -11.8753 -2.3558 1.00 0.00 21 ASN A C 15
ATOM 26324 O O . ASN A 1 21 ? -6.0551 -10.9271 -2.8683 1.00 0.00 21 ASN A O 15
ATOM 26335 N N . SER A 1 22 ? -4.1906 -12.1419 -2.6201 1.00 0.00 22 SER A N 15
ATOM 26336 C CA . SER A 1 22 ? -3.3824 -11.2686 -3.4624 1.00 0.00 22 SER A CA 15
ATOM 26337 C C . SER A 1 22 ? -3.9672 -11.1801 -4.8755 1.00 0.00 22 SER A C 15
ATOM 26338 O O . SER A 1 22 ? -3.9244 -10.1220 -5.4953 1.00 0.00 22 SER A O 15
ATOM 26346 N N . SER A 1 23 ? -4.5261 -12.2926 -5.3602 1.00 0.00 23 SER A N 15
ATOM 26347 C CA . SER A 1 23 ? -5.1415 -12.4643 -6.6633 1.00 0.00 23 SER A CA 15
ATOM 26348 C C . SER A 1 23 ? -6.5269 -11.8088 -6.7659 1.00 0.00 23 SER A C 15
ATOM 26349 O O . SER A 1 23 ? -7.0960 -11.7773 -7.8607 1.00 0.00 23 SER A O 15
ATOM 26357 N N . HIS A 1 24 ? -7.0981 -11.3117 -5.6632 1.00 0.00 24 HIS A N 15
ATOM 26358 C CA . HIS A 1 24 ? -8.4078 -10.6647 -5.6183 1.00 0.00 24 HIS A CA 15
ATOM 26359 C C . HIS A 1 24 ? -8.3395 -9.3582 -6.4269 1.00 0.00 24 HIS A C 15
ATOM 26360 O O . HIS A 1 24 ? -7.3339 -8.6514 -6.3142 1.00 0.00 24 HIS A O 15
ATOM 26373 N N . PRO A 1 25 ? -9.3403 -9.0571 -7.2801 1.00 0.00 25 PRO A N 15
ATOM 26374 C CA . PRO A 1 25 ? -9.3977 -7.8651 -8.1236 1.00 0.00 25 PRO A CA 15
ATOM 26375 C C . PRO A 1 25 ? -8.8420 -6.5780 -7.5065 1.00 0.00 25 PRO A C 15
ATOM 26376 O O . PRO A 1 25 ? -7.9017 -6.0071 -8.0544 1.00 0.00 25 PRO A O 15
ATOM 26387 N N . THR A 1 26 ? -9.3697 -6.1206 -6.3716 1.00 0.00 26 THR A N 15
ATOM 26388 C CA . THR A 1 26 ? -8.8949 -4.8908 -5.7502 1.00 0.00 26 THR A CA 15
ATOM 26389 C C . THR A 1 26 ? -7.4191 -4.9736 -5.3515 1.00 0.00 26 THR A C 15
ATOM 26390 O O . THR A 1 26 ? -6.7175 -3.9767 -5.4965 1.00 0.00 26 THR A O 15
ATOM 26401 N N . ILE A 1 27 ? -6.9232 -6.1145 -4.8561 1.00 0.00 27 ILE A N 15
ATOM 26402 C CA . ILE A 1 27 ? -5.5189 -6.2219 -4.4747 1.00 0.00 27 ILE A CA 15
ATOM 26403 C C . ILE A 1 27 ? -4.6488 -6.1938 -5.7352 1.00 0.00 27 ILE A C 15
ATOM 26404 O O . ILE A 1 27 ? -3.7131 -5.3951 -5.7805 1.00 0.00 27 ILE A O 15
ATOM 26420 N N . VAL A 1 28 ? -4.9339 -6.9992 -6.7664 1.00 0.00 28 VAL A N 15
ATOM 26421 C CA . VAL A 1 28 ? -4.1163 -6.9653 -7.9814 1.00 0.00 28 VAL A CA 15
ATOM 26422 C C . VAL A 1 28 ? -4.1100 -5.5496 -8.5803 1.00 0.00 28 VAL A C 15
ATOM 26423 O O . VAL A 1 28 ? -3.0482 -5.0718 -8.9825 1.00 0.00 28 VAL A O 15
ATOM 26436 N N . MET A 1 29 ? -5.2581 -4.8630 -8.6159 1.00 0.00 29 MET A N 15
ATOM 26437 C CA . MET A 1 29 ? -5.3722 -3.5068 -9.1472 1.00 0.00 29 MET A CA 15
ATOM 26438 C C . MET A 1 29 ? -4.5449 -2.5490 -8.2862 1.00 0.00 29 MET A C 15
ATOM 26439 O O . MET A 1 29 ? -3.8041 -1.7275 -8.8187 1.00 0.00 29 MET A O 15
ATOM 26453 N N . PHE A 1 30 ? -4.6208 -2.6701 -6.9612 1.00 0.00 30 PHE A N 15
ATOM 26454 C CA . PHE A 1 30 ? -3.8615 -1.8318 -6.0474 1.00 0.00 30 PHE A CA 15
ATOM 26455 C C . PHE A 1 30 ? -2.3616 -2.0335 -6.3063 1.00 0.00 30 PHE A C 15
ATOM 26456 O O . PHE A 1 30 ? -1.5952 -1.0656 -6.3294 1.00 0.00 30 PHE A O 15
ATOM 26473 N N . TRP A 1 31 ? -1.9057 -3.2760 -6.5171 1.00 0.00 31 TRP A N 15
ATOM 26474 C CA . TRP A 1 31 ? -0.4968 -3.5250 -6.7874 1.00 0.00 31 TRP A CA 15
ATOM 26475 C C . TRP A 1 31 ? -0.0999 -2.9270 -8.1474 1.00 0.00 31 TRP A C 15
ATOM 26476 O O . TRP A 1 31 ? 1.0841 -2.6506 -8.3452 1.00 0.00 31 TRP A O 15
ATOM 26497 N N . LYS A 1 32 ? -1.0355 -2.7034 -9.0895 1.00 0.00 32 LYS A N 15
ATOM 26498 C CA . LYS A 1 32 ? -0.6860 -2.0850 -10.3723 1.00 0.00 32 LYS A CA 15
ATOM 26499 C C . LYS A 1 32 ? -0.2010 -0.6805 -10.0639 1.00 0.00 32 LYS A C 15
ATOM 26500 O O . LYS A 1 32 ? 0.8442 -0.3041 -10.5896 1.00 0.00 32 LYS A O 15
ATOM 26519 N N . ALA A 1 33 ? -0.9290 0.0602 -9.2141 1.00 0.00 33 ALA A N 15
ATOM 26520 C CA . ALA A 1 33 ? -0.5783 1.4139 -8.8183 1.00 0.00 33 ALA A CA 15
ATOM 26521 C C . ALA A 1 33 ? 0.8609 1.4174 -8.3075 1.00 0.00 33 ALA A C 15
ATOM 26522 O O . ALA A 1 33 ? 1.6891 2.1737 -8.8053 1.00 0.00 33 ALA A O 15
ATOM 26529 N N . PHE A 1 34 ? 1.1587 0.5123 -7.3709 1.00 0.00 34 PHE A N 15
ATOM 26530 C CA . PHE A 1 34 ? 2.4647 0.3553 -6.7437 1.00 0.00 34 PHE A CA 15
ATOM 26531 C C . PHE A 1 34 ? 3.5878 0.0673 -7.7484 1.00 0.00 34 PHE A C 15
ATOM 26532 O O . PHE A 1 34 ? 4.7243 0.5007 -7.5451 1.00 0.00 34 PHE A O 15
ATOM 26549 N N . HIS A 1 35 ? 3.3147 -0.7164 -8.7958 1.00 0.00 35 HIS A N 15
ATOM 26550 C CA . HIS A 1 35 ? 4.3163 -1.0677 -9.7945 1.00 0.00 35 HIS A CA 15
ATOM 26551 C C . HIS A 1 35 ? 4.5178 -0.0060 -10.8727 1.00 0.00 35 HIS A C 15
ATOM 26552 O O . HIS A 1 35 ? 5.6337 0.0855 -11.3956 1.00 0.00 35 HIS A O 15
ATOM 26565 N N . LYS A 1 36 ? 3.4920 0.7755 -11.2199 1.00 0.00 36 LYS A N 15
ATOM 26566 C CA . LYS A 1 36 ? 3.6247 1.7941 -12.2587 1.00 0.00 36 LYS A CA 15
ATOM 26567 C C . LYS A 1 36 ? 4.3084 3.0686 -11.7625 1.00 0.00 36 LYS A C 15
ATOM 26568 O O . LYS A 1 36 ? 5.0439 3.6582 -12.5557 1.00 0.00 36 LYS A O 15
ATOM 26587 N N . LEU A 1 37 ? 4.0962 3.4843 -10.5111 1.00 0.00 37 LEU A N 15
ATOM 26588 C CA . LEU A 1 37 ? 4.6978 4.6947 -9.9310 1.00 0.00 37 LEU A CA 15
ATOM 26589 C C . LEU A 1 37 ? 6.2310 4.5889 -9.8164 1.00 0.00 37 LEU A C 15
ATOM 26590 O O . LEU A 1 37 ? 6.7908 3.4991 -9.9719 1.00 0.00 37 LEU A O 15
ATOM 26606 N N . THR A 1 38 ? 6.9315 5.7005 -9.5474 1.00 0.00 38 THR A N 15
ATOM 26607 C CA . THR A 1 38 ? 8.3956 5.7036 -9.4546 1.00 0.00 38 THR A CA 15
ATOM 26608 C C . THR A 1 38 ? 8.9116 5.4618 -8.0267 1.00 0.00 38 THR A C 15
ATOM 26609 O O . THR A 1 38 ? 8.1603 5.3239 -7.0584 1.00 0.00 38 THR A O 15
ATOM 26620 N N . LEU A 1 39 ? 10.2366 5.3223 -7.9284 1.00 0.00 39 LEU A N 15
ATOM 26621 C CA . LEU A 1 39 ? 11.0324 5.0913 -6.7285 1.00 0.00 39 LEU A CA 15
ATOM 26622 C C . LEU A 1 39 ? 10.7833 6.1967 -5.7019 1.00 0.00 39 LEU A C 15
ATOM 26623 O O . LEU A 1 39 ? 10.6809 5.9471 -4.5009 1.00 0.00 39 LEU A O 15
ATOM 26639 N N . GLU A 1 40 ? 10.6071 7.4129 -6.1897 1.00 0.00 40 GLU A N 15
ATOM 26640 C CA . GLU A 1 40 ? 10.3469 8.5878 -5.3851 1.00 0.00 4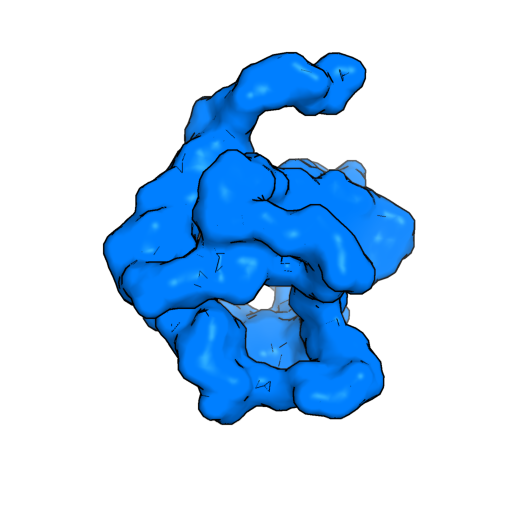0 GLU A CA 15
ATOM 26641 C C . GLU A 1 40 ? 8.9636 8.4675 -4.7216 1.00 0.00 40 GLU A C 15
ATOM 26642 O O . GLU A 1 40 ? 8.8163 8.6563 -3.5146 1.00 0.00 40 GLU A O 15
ATOM 26654 N N . GLU A 1 41 ? 7.9440 8.0888 -5.4949 1.00 0.00 41 GLU A N 15
ATOM 26655 C CA . GLU A 1 41 ? 6.5601 7.9498 -5.0345 1.00 0.00 41 GLU A CA 15
ATOM 26656 C C . GLU A 1 41 ? 6.4114 6.7750 -4.0643 1.00 0.00 41 GLU A C 15
ATOM 26657 O O . GLU A 1 41 ? 5.6285 6.8494 -3.1138 1.00 0.00 41 GLU A O 15
ATOM 26669 N N . LYS A 1 42 ? 7.1657 5.6843 -4.2403 1.00 0.00 42 LYS A N 15
ATOM 26670 C CA . LYS A 1 42 ? 7.0654 4.5539 -3.3089 1.00 0.00 42 LYS A CA 15
ATOM 26671 C C . LYS A 1 42 ? 7.7348 4.8679 -1.9783 1.00 0.00 42 LYS A C 15
ATOM 26672 O O . LYS A 1 42 ? 7.3119 4.3132 -0.9649 1.00 0.00 42 LYS A O 15
ATOM 26691 N N . LYS A 1 43 ? 8.7334 5.7617 -1.9348 1.00 0.00 43 LYS A N 15
ATOM 26692 C CA . LYS A 1 43 ? 9.3626 6.1238 -0.6626 1.00 0.00 43 LYS A CA 15
ATOM 26693 C C . LYS A 1 43 ? 8.2873 6.7821 0.2025 1.00 0.00 43 LYS A C 15
ATOM 26694 O O . LYS A 1 43 ? 8.1759 6.4704 1.3851 1.00 0.00 43 LYS A O 15
ATOM 26713 N N . LYS A 1 44 ? 7.4821 7.6737 -0.3877 1.00 0.00 44 LYS A N 15
ATOM 26714 C CA . LYS A 1 44 ? 6.3963 8.3645 0.3051 1.00 0.00 44 LYS A CA 15
ATOM 26715 C C . LYS A 1 44 ? 5.3965 7.3529 0.8610 1.00 0.00 44 LYS A C 15
ATOM 26716 O O . LYS A 1 44 ? 5.0264 7.4389 2.0274 1.00 0.00 44 LYS A O 15
ATOM 26735 N N . PHE A 1 45 ? 4.9865 6.3746 0.0472 1.00 0.00 45 PHE A N 15
ATOM 26736 C CA . PHE A 1 45 ? 4.0274 5.3621 0.4731 1.00 0.00 45 PHE A CA 15
ATOM 26737 C C . PHE A 1 45 ? 4.4984 4.6372 1.7258 1.00 0.00 45 PHE A C 15
ATOM 26738 O O . PHE A 1 45 ? 3.7185 4.4354 2.6614 1.00 0.00 45 PHE A O 15
ATOM 26755 N N . LEU A 1 46 ? 5.7702 4.2321 1.7431 1.00 0.00 46 LEU A N 15
ATOM 26756 C CA . LEU A 1 46 ? 6.3256 3.5278 2.8864 1.00 0.00 46 LEU A CA 15
ATOM 26757 C C . LEU A 1 46 ? 6.2544 4.4120 4.1288 1.00 0.00 46 LEU A C 15
ATOM 26758 O O . LEU A 1 46 ? 5.7721 3.9507 5.1515 1.00 0.00 46 LEU A O 15
ATOM 26774 N N . VAL A 1 47 ? 6.6667 5.6774 4.0468 1.00 0.00 47 VAL A N 15
ATOM 26775 C CA . VAL A 1 47 ? 6.6410 6.6122 5.1739 1.00 0.00 47 VAL A CA 15
ATOM 26776 C C . VAL A 1 47 ? 5.2363 6.7771 5.7620 1.00 0.00 47 VAL A C 15
ATOM 26777 O O . VAL A 1 47 ? 5.0715 6.8936 6.9779 1.00 0.00 47 VAL A O 15
ATOM 26790 N N . PHE A 1 48 ? 4.2067 6.8036 4.9201 1.00 0.00 48 PHE A N 15
ATOM 26791 C CA . PHE A 1 48 ? 2.8352 6.9712 5.3767 1.00 0.00 48 PHE A CA 15
ATOM 26792 C C . PHE A 1 48 ? 2.3206 5.7662 6.1765 1.00 0.00 48 PHE A C 15
ATOM 26793 O O . PHE A 1 48 ? 1.4368 5.9253 7.0213 1.00 0.00 48 PHE A O 15
ATOM 26810 N N . LEU A 1 49 ? 2.9036 4.5842 5.9551 1.00 0.00 49 LEU A N 15
ATOM 26811 C CA . LEU A 1 49 ? 2.5254 3.3193 6.5798 1.00 0.00 49 LEU A CA 15
ATOM 26812 C C . LEU A 1 49 ? 3.5417 2.7398 7.5728 1.00 0.00 49 LEU A C 15
ATOM 26813 O O . LEU A 1 49 ? 3.1857 1.8712 8.3708 1.00 0.00 49 LEU A O 15
ATOM 26829 N N . THR A 1 50 ? 4.7926 3.1801 7.5671 1.00 0.00 50 THR A N 15
ATOM 26830 C CA . THR A 1 50 ? 5.8355 2.6957 8.4575 1.00 0.00 50 THR A CA 15
ATOM 26831 C C . THR A 1 50 ? 6.4642 3.8802 9.2055 1.00 0.00 50 THR A C 15
ATOM 26832 O O . THR A 1 50 ? 6.5471 5.0019 8.7110 1.00 0.00 50 THR A O 15
ATOM 26843 N N . GLY A 1 51 ? 6.9570 3.6162 10.4093 1.00 0.00 51 GLY A N 15
ATOM 26844 C CA . GLY A 1 51 ? 7.5997 4.5525 11.3212 1.00 0.00 51 GLY A CA 15
ATOM 26845 C C . GLY A 1 51 ? 9.0797 4.7375 10.9975 1.00 0.00 51 GLY A C 15
ATOM 26846 O O . GLY A 1 51 ? 9.8893 4.9443 11.9017 1.00 0.00 51 GLY A O 15
ATOM 26850 N N . THR A 1 52 ? 9.4729 4.5490 9.7427 1.00 0.00 52 THR A N 15
ATOM 26851 C CA . THR A 1 52 ? 10.8444 4.7177 9.3055 1.00 0.00 52 THR A CA 15
ATOM 26852 C C . THR A 1 52 ? 10.8162 5.2161 7.8716 1.00 0.00 52 THR A C 15
ATOM 26853 O O . THR A 1 52 ? 10.1688 4.6092 7.0128 1.00 0.00 52 THR A O 15
ATOM 26864 N N . ASP A 1 53 ? 11.5830 6.2693 7.6057 1.00 0.00 53 ASP A N 15
ATOM 26865 C CA . ASP A 1 53 ? 11.6941 6.8559 6.2861 1.00 0.00 53 ASP A CA 15
ATOM 26866 C C . ASP A 1 53 ? 12.9579 6.3209 5.6221 1.00 0.00 53 ASP A C 15
ATOM 26867 O O . ASP A 1 53 ? 13.8432 5.7674 6.2816 1.00 0.00 53 ASP A O 15
ATOM 26876 N N . ARG A 1 54 ? 13.0355 6.4660 4.2920 1.00 0.00 54 ARG A N 15
ATOM 26877 C CA . ARG A 1 54 ? 14.1539 6.0108 3.4532 1.00 0.00 54 ARG A CA 15
ATOM 26878 C C . ARG A 1 54 ? 14.7129 4.6624 3.9078 1.00 0.00 54 ARG A C 15
ATOM 26879 O O . ARG A 1 54 ? 15.9224 4.4959 4.0943 1.00 0.00 54 ARG A O 15
ATOM 26900 N N . LEU A 1 55 ? 13.7888 3.7076 4.0607 1.00 0.00 55 LEU A N 15
ATOM 26901 C CA . LEU A 1 55 ? 14.0360 2.3305 4.4613 1.00 0.00 55 LEU A CA 15
ATOM 26902 C C . LEU A 1 55 ? 15.1029 1.7805 3.5216 1.00 0.00 55 LEU A C 15
ATOM 26903 O O . LEU A 1 55 ? 14.9581 1.8763 2.3005 1.00 0.00 55 LEU A O 15
ATOM 26919 N N . GLN A 1 56 ? 16.1870 1.2805 4.0978 1.00 0.00 56 GLN A N 15
ATOM 26920 C CA . GLN A 1 56 ? 17.3276 0.7072 3.3955 1.00 0.00 56 GLN A CA 15
ATOM 26921 C C . GLN A 1 56 ? 16.9030 -0.5869 2.6896 1.00 0.00 56 GLN A C 15
ATOM 26922 O O . GLN A 1 56 ? 15.8055 -1.0869 2.9466 1.00 0.00 56 GLN A O 15
ATOM 26936 N N . MET A 1 57 ? 17.7493 -1.1750 1.8314 1.00 0.00 57 MET A N 15
ATOM 26937 C CA . MET A 1 57 ? 17.3789 -2.4405 1.1839 1.00 0.00 57 MET A CA 15
ATOM 26938 C C . MET A 1 57 ? 17.2289 -3.4944 2.2855 1.00 0.00 57 MET A C 15
ATOM 26939 O O . MET A 1 57 ? 16.3494 -4.3488 2.2207 1.00 0.00 57 MET A O 15
ATOM 26953 N N . LYS A 1 58 ? 18.0849 -3.4434 3.3162 1.00 0.00 58 LYS A N 15
ATOM 26954 C CA . LYS A 1 58 ? 18.0147 -4.3828 4.4314 1.00 0.00 58 LYS A CA 15
ATOM 26955 C C . LYS A 1 58 ? 16.7346 -4.2007 5.2541 1.00 0.00 58 LYS A C 15
ATOM 26956 O O . LYS A 1 58 ? 16.3999 -5.0696 6.0551 1.00 0.00 58 LYS A O 15
ATOM 26975 N N . ASP A 1 59 ? 16.0242 -3.0823 5.0899 1.00 0.00 59 ASP A N 15
ATOM 26976 C CA . ASP A 1 59 ? 14.7913 -2.8261 5.8124 1.00 0.00 59 ASP A CA 15
ATOM 26977 C C . ASP A 1 59 ? 13.6224 -3.2397 4.9169 1.00 0.00 59 ASP A C 15
ATOM 26978 O O . ASP A 1 59 ? 12.8425 -4.1150 5.2888 1.00 0.00 59 ASP A O 15
ATOM 26987 N N . LEU A 1 60 ? 13.5258 -2.6625 3.7121 1.00 0.00 60 LEU A N 15
ATOM 26988 C CA . LEU A 1 60 ? 12.4547 -2.9249 2.7507 1.00 0.00 60 LEU A CA 15
ATOM 26989 C C . LEU A 1 60 ? 12.3087 -4.4080 2.4297 1.00 0.00 60 LEU A C 15
ATOM 26990 O O . LEU A 1 60 ? 11.1827 -4.8947 2.4398 1.00 0.00 60 LEU A O 15
ATOM 27006 N N . ASN A 1 61 ? 13.4095 -5.1477 2.2526 1.00 0.00 61 ASN A N 15
ATOM 27007 C CA . ASN A 1 61 ? 13.3253 -6.5730 1.9268 1.00 0.00 61 ASN A CA 15
ATOM 27008 C C . ASN A 1 61 ? 12.6110 -7.4209 2.9827 1.00 0.00 61 ASN A C 15
ATOM 27009 O O . ASN A 1 61 ? 12.2884 -8.5670 2.6780 1.00 0.00 61 ASN A O 15
ATOM 27020 N N . ASN A 1 62 ? 12.4120 -6.9264 4.2113 1.00 0.00 62 ASN A N 15
ATOM 27021 C CA . ASN A 1 62 ? 11.7104 -7.6582 5.2728 1.00 0.00 62 ASN A CA 15
ATOM 27022 C C . ASN A 1 62 ? 10.3695 -7.0050 5.6075 1.00 0.00 62 ASN A C 15
ATOM 27023 O O . ASN A 1 62 ? 9.5481 -7.6141 6.3012 1.00 0.00 62 ASN A O 15
ATOM 27034 N N . MET A 1 63 ? 10.1569 -5.7750 5.1341 1.00 0.00 63 MET A N 15
ATOM 27035 C CA . MET A 1 63 ? 8.9455 -5.0188 5.3610 1.00 0.00 63 MET A CA 15
ATOM 27036 C C . MET A 1 63 ? 7.7700 -5.7318 4.7022 1.00 0.00 63 MET A C 15
ATOM 27037 O O . MET A 1 63 ? 7.8809 -6.3046 3.6177 1.00 0.00 63 MET A O 15
ATOM 27051 N N . LYS A 1 64 ? 6.6518 -5.7431 5.4147 1.00 0.00 64 LYS A N 15
ATOM 27052 C CA . LYS A 1 64 ? 5.3851 -6.3316 5.0205 1.00 0.00 64 LYS A CA 15
ATOM 27053 C C . LYS A 1 64 ? 4.2999 -5.3047 5.3152 1.00 0.00 64 LYS A C 15
ATOM 27054 O O . LYS A 1 64 ? 4.5327 -4.3332 6.0382 1.00 0.00 64 LYS A O 15
ATOM 27073 N N . ILE A 1 65 ? 3.1370 -5.5060 4.7200 1.00 0.00 65 ILE A N 15
ATOM 27074 C CA . ILE A 1 65 ? 1.9760 -4.6543 4.8677 1.00 0.00 65 ILE A CA 15
ATOM 27075 C C . ILE A 1 65 ? 0.7853 -5.5781 5.0995 1.00 0.00 65 ILE A C 15
ATOM 27076 O O . ILE A 1 65 ? 0.7180 -6.6618 4.5111 1.00 0.00 65 ILE A O 15
ATOM 27092 N N . THR A 1 66 ? -0.1331 -5.1656 5.9655 1.00 0.00 66 THR A N 15
ATOM 27093 C CA . THR A 1 66 ? -1.3299 -5.9256 6.2666 1.00 0.00 66 THR A CA 15
ATOM 27094 C C . THR A 1 66 ? -2.4978 -5.1527 5.6642 1.00 0.00 66 THR A C 15
ATOM 27095 O O . THR A 1 66 ? -2.7502 -4.0231 6.0810 1.00 0.00 66 THR A O 15
ATOM 27106 N N . PHE A 1 67 ? -3.1748 -5.7147 4.6612 1.00 0.00 67 PHE A N 15
ATOM 27107 C CA . PHE A 1 67 ? -4.3297 -5.0486 4.0660 1.00 0.00 67 PHE A CA 15
ATOM 27108 C C . PHE A 1 67 ? -5.4644 -5.2257 5.0780 1.00 0.00 67 PHE A C 15
ATOM 27109 O O . PHE A 1 67 ? -5.5427 -6.2674 5.7361 1.00 0.00 67 PHE A O 15
ATOM 27126 N N . CYS A 1 68 ? -6.3643 -4.2537 5.1878 1.00 0.00 68 CYS A N 15
ATOM 27127 C CA . CYS A 1 68 ? -7.4872 -4.2794 6.1153 1.00 0.00 68 CYS A CA 15
ATOM 27128 C C . CYS A 1 68 ? -8.6807 -3.5376 5.5060 1.00 0.00 68 CYS A C 15
ATOM 27129 O O . CYS A 1 68 ? -8.4970 -2.5963 4.7381 1.00 0.00 68 CYS A O 15
ATOM 27137 N N . CYS A 1 69 ? -9.9071 -3.9446 5.8319 1.00 0.00 69 CYS A N 15
ATOM 27138 C CA . CYS A 1 69 ? -11.1494 -3.3400 5.3688 1.00 0.00 69 CYS A CA 15
ATOM 27139 C C . CYS A 1 69 ? -12.1869 -3.5927 6.4767 1.00 0.00 69 CYS A C 15
ATOM 27140 O O . CYS A 1 69 ? -12.6452 -4.7284 6.6016 1.00 0.00 69 CYS A O 15
ATOM 27148 N N . PRO A 1 70 ? -12.5397 -2.5931 7.3031 1.00 0.00 70 PRO A N 15
ATOM 27149 C CA . PRO A 1 70 ? -13.4919 -2.7248 8.4052 1.00 0.00 70 PRO A CA 15
ATOM 27150 C C . PRO A 1 70 ? -14.7627 -3.5204 8.1258 1.00 0.00 70 PRO A C 15
ATOM 27151 O O . PRO A 1 70 ? -15.1515 -3.7313 6.9749 1.00 0.00 70 PRO A O 15
ATOM 27162 N N . GLU A 1 71 ? -15.4694 -3.8952 9.1959 1.00 0.00 71 GLU A N 15
ATOM 27163 C CA . GLU A 1 71 ? -16.7364 -4.6305 9.1042 1.00 0.00 71 GLU A CA 15
ATOM 27164 C C . GLU A 1 71 ? -17.8100 -3.7799 8.3986 1.00 0.00 71 GLU A C 15
ATOM 27165 O O . GLU A 1 71 ? -18.9029 -4.2721 8.1095 1.00 0.00 71 GLU A O 15
ATOM 27177 N N . SER A 1 72 ? -17.4836 -2.5029 8.1784 1.00 0.00 72 SER A N 15
ATOM 27178 C CA . SER A 1 72 ? -18.2157 -1.4387 7.5464 1.00 0.00 72 SER A CA 15
ATOM 27179 C C . SER A 1 72 ? -17.2409 -0.6319 6.6603 1.00 0.00 72 SER A C 15
ATOM 27180 O O . SER A 1 72 ? -17.2492 0.6018 6.7159 1.00 0.00 72 SER A O 15
ATOM 27188 N N . TRP A 1 73 ? -16.3069 -1.2700 5.9197 1.00 0.00 73 TRP A N 15
ATOM 27189 C CA . TRP A 1 73 ? -15.4244 -0.5045 5.0269 1.00 0.00 73 TRP A CA 15
ATOM 27190 C C . TRP A 1 73 ? -16.3188 0.3478 4.1045 1.00 0.00 73 TRP A C 15
ATOM 27191 O O . TRP A 1 73 ? -17.4190 -0.0649 3.7351 1.00 0.00 73 TRP A O 15
ATOM 27212 N N . ASN A 1 74 ? -15.8498 1.5300 3.7104 1.00 0.00 74 ASN A N 15
ATOM 27213 C CA . ASN A 1 74 ? -16.6085 2.4387 2.8625 1.00 0.00 74 ASN A CA 15
ATOM 27214 C C . ASN A 1 74 ? -15.7511 2.8693 1.6942 1.00 0.00 74 ASN A C 15
ATOM 27215 O O . ASN A 1 74 ? -14.6408 3.3473 1.9017 1.00 0.00 74 ASN A O 15
ATOM 27226 N N . GLU A 1 75 ? -16.2605 2.7004 0.4749 1.00 0.00 75 GLU A N 15
ATOM 27227 C CA . GLU A 1 75 ? -15.5764 3.0458 -0.7688 1.00 0.00 75 GLU A CA 15
ATOM 27228 C C . GLU A 1 75 ? -15.0398 4.4799 -0.7775 1.00 0.00 75 GLU A C 15
ATOM 27229 O O . GLU A 1 75 ? -13.8948 4.7030 -1.1473 1.00 0.00 75 GLU A O 15
ATOM 27241 N N . ARG A 1 76 ? -15.8500 5.4561 -0.3679 1.00 0.00 76 ARG A N 15
ATOM 27242 C CA . ARG A 1 76 ? -15.4546 6.8645 -0.3522 1.00 0.00 76 ARG A CA 15
ATOM 27243 C C . ARG A 1 76 ? -14.6842 7.2709 0.9098 1.00 0.00 76 ARG A C 15
ATOM 27244 O O . ARG A 1 76 ? -14.5838 8.4664 1.1939 1.00 0.00 76 ARG A O 15
ATOM 27265 N N . ASP A 1 77 ? -14.2008 6.3308 1.7208 1.00 0.00 77 ASP A N 15
ATOM 27266 C CA . ASP A 1 77 ? -13.4424 6.6225 2.9381 1.00 0.00 77 ASP A CA 15
ATOM 27267 C C . ASP A 1 77 ? -11.9509 6.5221 2.5971 1.00 0.00 77 ASP A C 15
ATOM 27268 O O . ASP A 1 77 ? -11.4951 5.4070 2.3446 1.00 0.00 77 ASP A O 15
ATOM 27277 N N . PRO A 1 78 ? -11.1870 7.6359 2.5536 1.00 0.00 78 PRO A N 15
ATOM 27278 C CA . PRO A 1 78 ? -9.7600 7.6442 2.2230 1.00 0.00 78 PRO A CA 15
ATOM 27279 C C . PRO A 1 78 ? -8.9053 6.6170 2.9819 1.00 0.00 78 PRO A C 15
ATOM 27280 O O . PRO A 1 78 ? -9.3159 6.0464 3.9963 1.00 0.00 78 PRO A O 15
ATOM 27291 N N . ILE A 1 79 ? -7.6222 6.5218 2.6428 1.00 0.00 79 ILE A N 15
ATOM 27292 C CA . ILE A 1 79 ? -6.7327 5.5362 3.2465 1.00 0.00 79 ILE A CA 15
ATOM 27293 C C . ILE A 1 79 ? -6.2971 5.9153 4.6694 1.00 0.00 79 ILE A C 15
ATOM 27294 O O . ILE A 1 79 ? -5.6445 6.9305 4.9268 1.00 0.00 79 ILE A O 15
ATOM 27310 N N . ARG A 1 80 ? -6.6435 5.0278 5.6110 1.00 0.00 80 ARG A N 15
ATOM 27311 C CA . ARG A 1 80 ? -6.3390 5.1284 7.0386 1.00 0.00 80 ARG A CA 15
ATOM 27312 C C . ARG A 1 80 ? -5.1665 4.2128 7.3579 1.00 0.00 80 ARG A C 15
ATOM 27313 O O . ARG A 1 80 ? -5.3431 3.1076 7.8755 1.00 0.00 80 ARG A O 15
ATOM 27334 N N . ALA A 1 81 ? -3.9739 4.6537 6.9788 1.00 0.00 81 ALA A N 15
ATOM 27335 C CA . ALA A 1 81 ? -2.7522 3.8908 7.2202 1.00 0.00 81 ALA A CA 15
ATOM 27336 C C . ALA A 1 81 ? -2.3696 4.0405 8.6913 1.00 0.00 81 ALA A C 15
ATOM 27337 O O . ALA A 1 81 ? -2.2737 5.1704 9.1731 1.00 0.00 81 ALA A O 15
ATOM 27344 N N . LEU A 1 82 ? -2.1548 2.9298 9.4024 1.00 0.00 82 LEU A N 15
ATOM 27345 C CA . LEU A 1 82 ? -1.7729 2.9379 10.8120 1.00 0.00 82 LEU A CA 15
ATOM 27346 C C . LEU A 1 82 ? -0.3725 2.3544 10.9164 1.00 0.00 82 LEU A C 15
ATOM 27347 O O . LEU A 1 82 ? -0.1486 1.1623 10.6891 1.00 0.00 82 LEU A O 15
ATOM 27363 N N . THR A 1 83 ? 0.5781 3.2089 11.2762 1.00 0.00 83 THR A N 15
ATOM 27364 C CA . THR A 1 83 ? 1.9852 2.8731 11.4293 1.00 0.00 83 THR A CA 15
ATOM 27365 C C . THR A 1 83 ? 2.2486 1.7432 12.4351 1.00 0.00 83 THR A C 15
ATOM 27366 O O . THR A 1 83 ? 3.1842 0.9790 12.2018 1.00 0.00 83 THR A O 15
ATOM 27377 N N . CYS A 1 84 ? 1.3885 1.5793 13.4568 1.00 0.00 84 CYS A N 15
ATOM 27378 C CA . CYS A 1 84 ? 1.4385 0.5907 14.5426 1.00 0.00 84 CYS A CA 15
ATOM 27379 C C . CYS A 1 84 ? 2.1252 -0.7096 14.1092 1.00 0.00 84 CYS A C 15
ATOM 27380 O O . CYS A 1 84 ? 3.1837 -1.0486 14.6386 1.00 0.00 84 CYS A O 15
ATOM 27388 N N . PHE A 1 85 ? 1.5578 -1.3994 13.1187 1.00 0.00 85 PHE A N 15
ATOM 27389 C CA . PHE A 1 85 ? 2.0924 -2.6392 12.5633 1.00 0.00 85 PHE A CA 15
ATOM 27390 C C . PHE A 1 85 ? 1.9789 -2.5974 11.0340 1.00 0.00 85 PHE A C 15
ATOM 27391 O O . PHE A 1 85 ? 1.8243 -3.6302 10.3852 1.00 0.00 85 PHE A O 15
ATOM 27408 N N . SER A 1 86 ? 2.0588 -1.3940 10.4507 1.00 0.00 86 SER A N 15
ATOM 27409 C CA . SER A 1 86 ? 1.9546 -1.1399 9.0165 1.00 0.00 86 SER A CA 15
ATOM 27410 C C . SER A 1 86 ? 0.6888 -1.7757 8.4186 1.00 0.00 86 SER A C 15
ATOM 27411 O O . SER A 1 86 ? 0.7344 -2.5204 7.4313 1.00 0.00 86 SER A O 15
ATOM 27419 N N . VAL A 1 87 ? -0.4541 -1.5030 9.0539 1.00 0.00 87 VAL A N 15
ATOM 27420 C CA . VAL A 1 87 ? -1.7477 -1.9955 8.6124 1.00 0.00 87 VAL A CA 15
ATOM 27421 C C . VAL A 1 87 ? -2.3418 -0.8851 7.7514 1.00 0.00 87 VAL A C 15
ATOM 27422 O O . VAL A 1 87 ? -2.4702 0.2729 8.1633 1.00 0.00 87 VAL A O 15
ATOM 27435 N N . LEU A 1 88 ? -2.6104 -1.2358 6.5010 1.00 0.00 88 LEU A N 15
ATOM 27436 C CA . LEU A 1 88 ? -3.1309 -0.3634 5.4769 1.00 0.00 88 LEU A CA 15
ATOM 27437 C C . LEU A 1 88 ? -4.6115 -0.6277 5.2451 1.00 0.00 88 LEU A C 15
ATOM 27438 O O . LEU A 1 88 ? -4.9876 -1.6669 4.7012 1.00 0.00 88 LEU A O 15
ATOM 27454 N N . PHE A 1 89 ? -5.4541 0.2992 5.6974 1.00 0.00 89 PHE A N 15
ATOM 27455 C CA . PHE A 1 89 ? -6.8927 0.1938 5.5251 1.00 0.00 89 PHE A CA 15
ATOM 27456 C C . PHE A 1 89 ? -7.1507 0.5963 4.0742 1.00 0.00 89 PHE A C 15
ATOM 27457 O O . PHE A 1 89 ? -6.7391 1.6801 3.6443 1.00 0.00 89 PHE A O 15
ATOM 27474 N N . LEU A 1 90 ? -7.7903 -0.2894 3.3142 1.00 0.00 90 LEU A N 15
ATOM 27475 C CA . LEU A 1 90 ? -8.1089 -0.1162 1.9089 1.00 0.00 90 LEU A CA 15
ATOM 27476 C C . LEU A 1 90 ? -9.5412 -0.5872 1.6428 1.00 0.00 90 LEU A C 15
ATOM 27477 O O . LEU A 1 90 ? -9.7807 -1.7964 1.7160 1.00 0.00 90 LEU A O 15
ATOM 27493 N N . PRO A 1 91 ? -10.5110 0.3028 1.3806 1.00 0.00 91 PRO A N 15
ATOM 27494 C CA . PRO A 1 91 ? -11.8745 -0.1269 1.0950 1.00 0.00 91 PRO A CA 15
ATOM 27495 C C . PRO A 1 91 ? -11.9213 -0.8213 -0.2802 1.00 0.00 91 PRO A C 15
ATOM 27496 O O . PRO A 1 91 ? -11.0248 -0.6570 -1.1124 1.00 0.00 91 PRO A O 15
ATOM 27507 N N . LYS A 1 92 ? -12.9720 -1.6061 -0.5445 1.00 0.00 92 LYS A N 15
ATOM 27508 C CA . LYS A 1 92 ? -13.1107 -2.3227 -1.8090 1.00 0.00 92 LYS A CA 15
ATOM 27509 C C . LYS A 1 92 ? -13.6626 -1.4030 -2.9003 1.00 0.00 92 LYS A C 15
ATOM 27510 O O . LYS A 1 92 ? -14.8699 -1.3364 -3.1492 1.00 0.00 92 LYS A O 15
ATOM 27529 N N . TYR A 1 93 ? -12.7649 -0.6778 -3.5579 1.00 0.00 93 TYR A N 15
ATOM 27530 C CA . TYR A 1 93 ? -13.1069 0.2397 -4.6332 1.00 0.00 93 TYR A CA 15
ATOM 27531 C C . TYR A 1 93 ? -13.6890 -0.5132 -5.8320 1.00 0.00 93 TYR A C 15
ATOM 27532 O O . TYR A 1 93 ? -13.1346 -1.5284 -6.2604 1.00 0.00 93 TYR A O 15
ATOM 27550 N N . SER A 1 94 ? -14.7310 0.0381 -6.4519 1.00 0.00 94 SER A N 15
ATOM 27551 C CA . SER A 1 94 ? -15.3831 -0.5632 -7.6199 1.00 0.00 94 SER A CA 15
ATOM 27552 C C . SER A 1 94 ? -14.4877 -0.7126 -8.8664 1.00 0.00 94 SER A C 15
ATOM 27553 O O . SER A 1 94 ? -14.7211 -1.6345 -9.6563 1.00 0.00 94 SER A O 15
ATOM 27561 N N . THR A 1 95 ? -13.4740 0.1388 -9.0708 1.00 0.00 95 THR A N 15
ATOM 27562 C CA . THR A 1 95 ? -12.6143 0.0580 -10.2554 1.00 0.00 95 THR A CA 15
ATOM 27563 C C . THR A 1 95 ? -11.1314 0.1215 -9.9073 1.00 0.00 95 THR A C 15
ATOM 27564 O O . THR A 1 95 ? -10.7494 0.3326 -8.7496 1.00 0.00 95 THR A O 15
ATOM 27575 N N . MET A 1 96 ? -10.3128 -0.1001 -10.9370 1.00 0.00 96 MET A N 15
ATOM 27576 C CA . MET A 1 96 ? -8.8668 -0.0474 -10.8509 1.00 0.00 96 MET A CA 15
ATOM 27577 C C . MET A 1 96 ? -8.4655 1.4211 -10.7277 1.00 0.00 96 MET A C 15
ATOM 27578 O O . MET A 1 96 ? -7.7123 1.7854 -9.8326 1.00 0.00 96 MET A O 15
ATOM 27592 N N . GLU A 1 97 ? -9.0441 2.2884 -11.5605 1.00 0.00 97 GLU A N 15
ATOM 27593 C CA . GLU A 1 97 ? -8.7317 3.7037 -11.5368 1.00 0.00 97 GLU A CA 15
ATOM 27594 C C . GLU A 1 97 ? -9.0345 4.3346 -10.1775 1.00 0.00 97 GLU A C 15
ATOM 27595 O O . GLU A 1 97 ? -8.2170 5.1166 -9.6993 1.00 0.00 97 GLU A O 15
ATOM 27607 N N . THR A 1 98 ? -10.1440 3.9746 -9.5251 1.00 0.00 98 THR A N 15
ATOM 27608 C CA . THR A 1 98 ? -10.4791 4.5362 -8.2198 1.00 0.00 98 THR A CA 15
ATOM 27609 C C . THR A 1 98 ? -9.4603 4.1116 -7.1466 1.00 0.00 98 THR A C 15
ATOM 27610 O O . THR A 1 98 ? -9.2023 4.8888 -6.2264 1.00 0.00 98 THR A O 15
ATOM 27621 N N . VAL A 1 99 ? -8.8948 2.8942 -7.2288 1.00 0.00 99 VAL A N 15
ATOM 27622 C CA . VAL A 1 99 ? -7.9099 2.4552 -6.2416 1.00 0.00 99 VAL A CA 15
ATOM 27623 C C . VAL A 1 99 ? -6.5529 3.1026 -6.5476 1.00 0.00 99 VAL A C 15
ATOM 27624 O O . VAL A 1 99 ? -5.7918 3.4068 -5.6258 1.00 0.00 99 VAL A O 15
ATOM 27637 N N . GLU A 1 100 ? -6.2483 3.3453 -7.8254 1.00 0.00 100 GLU A N 15
ATOM 27638 C CA . GLU A 1 100 ? -5.0087 3.9794 -8.2527 1.00 0.00 100 GLU A CA 15
ATOM 27639 C C . GLU A 1 100 ? -5.0080 5.4180 -7.7078 1.00 0.00 100 GLU A C 15
ATOM 27640 O O . GLU A 1 100 ? -4.0212 5.8512 -7.1179 1.00 0.00 100 GLU A O 15
ATOM 27652 N N . GLU A 1 101 ? -6.1349 6.1331 -7.8159 1.00 0.00 101 GLU A N 15
ATOM 27653 C CA . GLU A 1 101 ? -6.2813 7.5046 -7.3225 1.00 0.00 101 GLU A CA 15
ATOM 27654 C C . GLU A 1 101 ? -6.0664 7.5929 -5.8095 1.00 0.00 101 GLU A C 15
ATOM 27655 O O . GLU A 1 101 ? -5.5197 8.5863 -5.3229 1.00 0.00 101 GLU A O 15
ATOM 27667 N N . ALA A 1 102 ? -6.5122 6.5757 -5.0644 1.00 0.00 102 ALA A N 15
ATOM 27668 C CA . ALA A 1 102 ? -6.3701 6.5442 -3.6180 1.00 0.00 102 ALA A CA 15
ATOM 27669 C C . ALA A 1 102 ? -4.8870 6.5111 -3.2335 1.00 0.00 102 ALA A C 15
ATOM 27670 O O . ALA A 1 102 ? -4.5014 7.1314 -2.2363 1.00 0.00 102 ALA A O 15
ATOM 27677 N N . LEU A 1 103 ? -4.0692 5.7933 -4.0191 1.00 0.00 103 LEU A N 15
ATOM 27678 C CA . LEU A 1 103 ? -2.6278 5.6563 -3.8121 1.00 0.00 103 LEU A CA 15
ATOM 27679 C C . LEU A 1 103 ? -1.9743 7.0373 -3.8794 1.00 0.00 103 LEU A C 15
ATOM 27680 O O . LEU A 1 103 ? -1.1753 7.3890 -3.0142 1.00 0.00 103 LEU A O 15
ATOM 27696 N N . GLN A 1 104 ? -2.3420 7.8312 -4.8853 1.00 0.00 104 GLN A N 15
ATOM 27697 C CA . GLN A 1 104 ? -1.8187 9.1745 -5.1146 1.00 0.00 104 GLN A CA 15
ATOM 27698 C C . GLN A 1 104 ? -2.0772 10.0847 -3.8974 1.00 0.00 104 GLN A C 15
ATOM 27699 O O . GLN A 1 104 ? -1.1782 10.8014 -3.4589 1.00 0.00 104 GLN A O 15
ATOM 27713 N N . GLU A 1 105 ? -3.2911 10.0864 -3.3380 1.00 0.00 105 GLU A N 15
ATOM 27714 C CA . GLU A 1 105 ? -3.6265 10.9090 -2.1704 1.00 0.00 105 GLU A CA 15
ATOM 27715 C C . GLU A 1 105 ? -2.7804 10.4463 -0.9752 1.00 0.00 105 GLU A C 15
ATOM 27716 O O . GLU A 1 105 ? -2.2428 11.2666 -0.2268 1.00 0.00 105 GLU A O 15
ATOM 27728 N N . ALA A 1 106 ? -2.6409 9.1297 -0.7953 1.00 0.00 106 ALA A N 15
ATOM 27729 C CA . ALA A 1 106 ? -1.8781 8.5619 0.3026 1.00 0.00 106 ALA A CA 15
ATOM 27730 C C . ALA A 1 106 ? -0.3916 8.9395 0.2242 1.00 0.00 106 ALA A C 15
ATOM 27731 O O . ALA A 1 106 ? 0.1770 9.3208 1.2544 1.00 0.00 106 ALA A O 15
ATOM 27738 N N . ILE A 1 107 ? 0.2523 8.8802 -0.9519 1.00 0.00 107 ILE A N 15
ATOM 27739 C CA . ILE A 1 107 ? 1.6713 9.2526 -1.0699 1.00 0.00 107 ILE A CA 15
ATOM 27740 C C . ILE A 1 107 ? 1.8361 10.7453 -0.7938 1.00 0.00 107 ILE A C 15
ATOM 27741 O O . ILE A 1 107 ? 2.8451 11.1530 -0.2227 1.00 0.00 107 ILE A O 15
ATOM 27757 N N . ASN A 1 108 ? 0.8476 11.5642 -1.1545 1.00 0.00 108 ASN A N 15
ATOM 27758 C CA . ASN A 1 108 ? 0.9014 13.0013 -0.9225 1.00 0.00 108 ASN A CA 15
ATOM 27759 C C . ASN A 1 108 ? 0.6170 13.3499 0.5426 1.00 0.00 108 ASN A C 15
ATOM 27760 O O . ASN A 1 108 ? 0.8121 14.5021 0.9224 1.00 0.00 108 ASN A O 15
ATOM 27771 N N . ASN A 1 109 ? 0.2555 12.3516 1.3600 1.00 0.00 109 ASN A N 15
ATOM 27772 C CA . ASN A 1 109 ? -0.0690 12.3424 2.7864 1.00 0.00 109 ASN A CA 15
ATOM 27773 C C . ASN A 1 109 ? -1.5621 12.6031 2.8975 1.00 0.00 109 ASN A C 15
ATOM 27774 O O . ASN A 1 109 ? -1.9960 13.7354 2.7011 1.00 0.00 109 ASN A O 15
ATOM 27785 N N . ASN A 1 110 ? -2.3495 11.5890 3.2776 1.00 0.00 110 ASN A N 15
ATOM 27786 C CA . ASN A 1 110 ? -3.8196 11.6534 3.4066 1.00 0.00 110 ASN A CA 15
ATOM 27787 C C . ASN A 1 110 ? -4.3763 12.6043 4.4901 1.00 0.00 110 ASN A C 15
ATOM 27788 O O . ASN A 1 110 ? -5.5224 12.4685 4.9135 1.00 0.00 110 ASN A O 15
ATOM 27799 N N . ARG A 1 111 ? -3.5277 13.4921 5.0084 1.00 0.00 111 ARG A N 15
ATOM 27800 C CA . ARG A 1 111 ? -3.7324 14.5361 6.0193 1.00 0.00 111 ARG A CA 15
ATOM 27801 C C . ARG A 1 111 ? -4.7514 14.1592 7.1088 1.00 0.00 111 ARG A C 15
ATOM 27802 O O . ARG A 1 111 ? -4.7635 13.0089 7.5495 1.00 0.00 111 ARG A O 15
ATOM 27823 N N . GLY A 1 112 ? -5.5239 15.1164 7.6231 1.00 0.00 112 GLY A N 15
ATOM 27824 C CA . GLY A 1 112 ? -6.5527 14.9586 8.6418 1.00 0.00 112 GLY A CA 15
ATOM 27825 C C . GLY A 1 112 ? -6.0107 14.4555 9.9732 1.00 0.00 112 GLY A C 15
ATOM 27826 O O . GLY A 1 112 ? -5.7863 15.2333 10.8964 1.00 0.00 112 GLY A O 15
ATOM 27830 N N . PHE A 1 113 ? -5.8538 13.1414 10.0781 1.00 0.00 113 PHE A N 15
ATOM 27831 C CA . PHE A 1 113 ? -5.3499 12.4120 11.2419 1.00 0.00 113 PHE A CA 15
ATOM 27832 C C . PHE A 1 113 ? -3.8262 12.2997 11.2897 1.00 0.00 113 PHE A C 15
ATOM 27833 O O . PHE A 1 113 ? -3.2228 11.8142 12.2500 1.00 0.00 113 PHE A O 15
ATOM 27850 N N . GLY A 1 114 ? -3.2079 12.7350 10.2065 1.00 0.00 114 GLY A N 15
ATOM 27851 C CA . GLY A 1 114 ? -1.7700 12.7276 9.9827 1.00 0.00 114 GLY A CA 15
ATOM 27852 C C . GLY A 1 114 ? -1.2548 11.2907 10.0136 1.00 0.00 114 GLY A C 15
ATOM 27856 N N . GLY A 1 1 ? 10.5159 4.9622 -12.1127 1.00 0.00 1 GLY A N 16
ATOM 27857 C CA . GLY A 1 1 ? 11.7723 5.0912 -11.3619 1.00 0.00 1 GLY A CA 16
ATOM 27858 C C . GLY A 1 1 ? 11.9907 3.9466 -10.3819 1.00 0.00 1 GLY A C 16
ATOM 27859 O O . GLY A 1 1 ? 11.0333 3.4206 -9.7990 1.00 0.00 1 GLY A O 16
ATOM 27862 N N . ASN A 1 2 ? 13.2462 3.5137 -10.2298 1.00 0.00 2 ASN A N 16
ATOM 27863 C CA . ASN A 1 2 ? 13.7309 2.4647 -9.3284 1.00 0.00 2 ASN A CA 16
ATOM 27864 C C . ASN A 1 2 ? 15.2096 2.7726 -9.0314 1.00 0.00 2 ASN A C 16
ATOM 27865 O O . ASN A 1 2 ? 15.7911 3.6342 -9.6932 1.00 0.00 2 ASN A O 16
ATOM 27876 N N . THR A 1 3 ? 15.8307 2.1229 -8.0434 1.00 0.00 3 THR A N 16
ATOM 27877 C CA . THR A 1 3 ? 17.2287 2.3657 -7.7015 1.00 0.00 3 THR A CA 16
ATOM 27878 C C . THR A 1 3 ? 17.8409 1.1603 -6.9795 1.00 0.00 3 THR A C 16
ATOM 27879 O O . THR A 1 3 ? 18.3646 1.3149 -5.8813 1.00 0.00 3 THR A O 16
ATOM 27890 N N . ASP A 1 4 ? 17.7592 -0.0414 -7.5520 1.00 0.00 4 ASP A N 16
ATOM 27891 C CA . ASP A 1 4 ? 18.3138 -1.2698 -6.9715 1.00 0.00 4 ASP A CA 16
ATOM 27892 C C . ASP A 1 4 ? 17.7208 -1.5752 -5.5884 1.00 0.00 4 ASP A C 16
ATOM 27893 O O . ASP A 1 4 ? 18.3348 -1.3483 -4.5462 1.00 0.00 4 ASP A O 16
ATOM 27902 N N . TYR A 1 5 ? 16.4731 -2.0351 -5.5951 1.00 0.00 5 TYR A N 16
ATOM 27903 C CA . TYR A 1 5 ? 15.6528 -2.4294 -4.4568 1.00 0.00 5 TYR A CA 16
ATOM 27904 C C . TYR A 1 5 ? 14.7261 -3.5155 -4.9893 1.00 0.00 5 TYR A C 16
ATOM 27905 O O . TYR A 1 5 ? 14.2221 -3.3658 -6.1116 1.00 0.00 5 TYR A O 16
ATOM 27923 N N . ASP A 1 6 ? 14.5222 -4.6080 -4.2471 1.00 0.00 6 ASP A N 16
ATOM 27924 C CA . ASP A 1 6 ? 13.6271 -5.6563 -4.7233 1.00 0.00 6 ASP A CA 16
ATOM 27925 C C . ASP A 1 6 ? 12.2150 -5.3743 -4.2407 1.00 0.00 6 ASP A C 16
ATOM 27926 O O . ASP A 1 6 ? 11.8820 -5.5968 -3.0728 1.00 0.00 6 ASP A O 16
ATOM 27935 N N . TRP A 1 7 ? 11.3867 -4.8336 -5.1246 1.00 0.00 7 TRP A N 16
ATOM 27936 C CA . TRP A 1 7 ? 10.0038 -4.5239 -4.8122 1.00 0.00 7 TRP A CA 16
ATOM 27937 C C . TRP A 1 7 ? 9.1190 -5.7667 -4.9431 1.00 0.00 7 TRP A C 16
ATOM 27938 O O . TRP A 1 7 ? 7.9721 -5.7402 -4.4904 1.00 0.00 7 TRP A O 16
ATOM 27959 N N . LYS A 1 8 ? 9.5966 -6.8473 -5.5727 1.00 0.00 8 LYS A N 16
ATOM 27960 C CA . LYS A 1 8 ? 8.8187 -8.0761 -5.7080 1.00 0.00 8 LYS A CA 16
ATOM 27961 C C . LYS A 1 8 ? 8.6943 -8.6870 -4.3114 1.00 0.00 8 LYS A C 16
ATOM 27962 O O . LYS A 1 8 ? 7.6108 -9.0940 -3.9080 1.00 0.00 8 LYS A O 16
ATOM 27981 N N . THR A 1 9 ? 9.7731 -8.6932 -3.5281 1.00 0.00 9 THR A N 16
ATOM 27982 C CA . THR A 1 9 ? 9.7349 -9.2512 -2.1854 1.00 0.00 9 THR A CA 16
ATOM 27983 C C . THR A 1 9 ? 8.7471 -8.4944 -1.2868 1.00 0.00 9 THR A C 16
ATOM 27984 O O . THR A 1 9 ? 8.2451 -9.0662 -0.3214 1.00 0.00 9 THR A O 16
ATOM 27995 N N . PHE A 1 10 ? 8.4634 -7.2211 -1.5615 1.00 0.00 10 PHE A N 16
ATOM 27996 C CA . PHE A 1 10 ? 7.5528 -6.4531 -0.7288 1.00 0.00 10 PHE A CA 16
ATOM 27997 C C . PHE A 1 10 ? 6.1240 -6.9182 -0.9637 1.00 0.00 10 PHE A C 16
ATOM 27998 O O . PHE A 1 10 ? 5.4012 -7.2279 -0.0175 1.00 0.00 10 PHE A O 16
ATOM 28015 N N . GLU A 1 11 ? 5.7192 -6.9805 -2.2328 1.00 0.00 11 GLU A N 16
ATOM 28016 C CA . GLU A 1 11 ? 4.3626 -7.3893 -2.5667 1.00 0.00 11 GLU A CA 16
ATOM 28017 C C . GLU A 1 11 ? 4.1316 -8.8765 -2.2793 1.00 0.00 11 GLU A C 16
ATOM 28018 O O . GLU A 1 11 ? 2.9961 -9.2588 -1.9912 1.00 0.00 11 GLU A O 16
ATOM 28030 N N . LYS A 1 12 ? 5.1902 -9.7003 -2.2780 1.00 0.00 12 LYS A N 16
ATOM 28031 C CA . LYS A 1 12 ? 5.0779 -11.1328 -2.0132 1.00 0.00 12 LYS A CA 16
ATOM 28032 C C . LYS A 1 12 ? 5.0422 -11.4281 -0.5166 1.00 0.00 12 LYS A C 16
ATOM 28033 O O . LYS A 1 12 ? 4.3138 -12.3251 -0.0966 1.00 0.00 12 LYS A O 16
ATOM 28052 N N . ASN A 1 13 ? 5.8378 -10.7286 0.3070 1.00 0.00 13 ASN A N 16
ATOM 28053 C CA . ASN A 1 13 ? 5.8680 -10.9593 1.7604 1.00 0.00 13 ASN A CA 16
ATOM 28054 C C . ASN A 1 13 ? 4.6939 -10.2644 2.4682 1.00 0.00 13 ASN A C 16
ATOM 28055 O O . ASN A 1 13 ? 4.5338 -10.4341 3.6815 1.00 0.00 13 ASN A O 16
ATOM 28066 N N . ALA A 1 14 ? 3.8885 -9.4778 1.7426 1.00 0.00 14 ALA A N 16
ATOM 28067 C CA . ALA A 1 14 ? 2.7239 -8.7663 2.2542 1.00 0.00 14 ALA A CA 16
ATOM 28068 C C . ALA A 1 14 ? 1.6857 -9.7397 2.8306 1.00 0.00 14 ALA A C 16
ATOM 28069 O O . ALA A 1 14 ? 1.6985 -10.9405 2.5493 1.00 0.00 14 ALA A O 16
ATOM 28076 N N . ARG A 1 15 ? 0.8043 -9.2146 3.6796 1.00 0.00 15 ARG A N 16
ATOM 28077 C CA . ARG A 1 15 ? -0.2666 -9.9237 4.3616 1.00 0.00 15 ARG A CA 16
ATOM 28078 C C . ARG A 1 15 ? -1.6231 -9.3818 3.9411 1.00 0.00 15 ARG A C 16
ATOM 28079 O O . ARG A 1 15 ? -1.7451 -8.2777 3.4195 1.00 0.00 15 ARG A O 16
ATOM 28100 N N . TYR A 1 16 ? -2.6560 -10.1678 4.2102 1.00 0.00 16 TYR A N 16
ATOM 28101 C CA . TYR A 1 16 ? -4.0505 -9.8784 3.9012 1.00 0.00 16 TYR A CA 16
ATOM 28102 C C . TYR A 1 16 ? -4.8789 -10.5030 5.0211 1.00 0.00 16 TYR A C 16
ATOM 28103 O O . TYR A 1 16 ? -4.4357 -11.4727 5.6472 1.00 0.00 16 TYR A O 16
ATOM 28121 N N . GLU A 1 17 ? -6.0532 -9.9524 5.3050 1.00 0.00 17 GLU A N 16
ATOM 28122 C CA . GLU A 1 17 ? -6.9383 -10.4723 6.3461 1.00 0.00 17 GLU A CA 16
ATOM 28123 C C . GLU A 1 17 ? -7.5936 -11.7813 5.8727 1.00 0.00 17 GLU A C 16
ATOM 28124 O O . GLU A 1 17 ? -7.5731 -12.0801 4.6696 1.00 0.00 17 GLU A O 16
ATOM 28136 N N . PRO A 1 18 ? -8.1558 -12.6058 6.7768 1.00 0.00 18 PRO A N 16
ATOM 28137 C CA . PRO A 1 18 ? -8.7997 -13.8508 6.3818 1.00 0.00 18 PRO A CA 16
ATOM 28138 C C . PRO A 1 18 ? -9.9786 -13.5186 5.4676 1.00 0.00 18 PRO A C 16
ATOM 28139 O O . PRO A 1 18 ? -10.8257 -12.7041 5.8276 1.00 0.00 18 PRO A O 16
ATOM 28150 N N . GLY A 1 19 ? -10.0591 -14.1621 4.3039 1.00 0.00 19 GLY A N 16
ATOM 28151 C CA . GLY A 1 19 ? -11.1251 -13.9465 3.3306 1.00 0.00 19 GLY A CA 16
ATOM 28152 C C . GLY A 1 19 ? -10.6374 -13.3017 2.0383 1.00 0.00 19 GLY A C 16
ATOM 28153 O O . GLY A 1 19 ? -11.3403 -13.3842 1.0257 1.00 0.00 19 GLY A O 16
ATOM 28157 N N . TYR A 1 20 ? -9.4341 -12.7186 2.0421 1.00 0.00 20 TYR A N 16
ATOM 28158 C CA . TYR A 1 20 ? -8.8243 -12.0559 0.8956 1.00 0.00 20 TYR A CA 16
ATOM 28159 C C . TYR A 1 20 ? -7.4619 -12.6803 0.5927 1.00 0.00 20 TYR A C 16
ATOM 28160 O O . TYR A 1 20 ? -6.8311 -13.2798 1.4707 1.00 0.00 20 TYR A O 16
ATOM 28178 N N . ASN A 1 21 ? -7.0092 -12.5725 -0.6588 1.00 0.00 21 ASN A N 16
ATOM 28179 C CA . ASN A 1 21 ? -5.7300 -13.1191 -1.1232 1.00 0.00 21 ASN A CA 16
ATOM 28180 C C . ASN A 1 21 ? -5.2051 -12.2702 -2.2873 1.00 0.00 21 ASN A C 16
ATOM 28181 O O . ASN A 1 21 ? -5.9730 -11.4973 -2.8657 1.00 0.00 21 ASN A O 16
ATOM 28192 N N . SER A 1 22 ? -3.9232 -12.4189 -2.6309 1.00 0.00 22 SER A N 16
ATOM 28193 C CA . SER A 1 22 ? -3.2250 -11.7066 -3.6956 1.00 0.00 22 SER A CA 16
ATOM 28194 C C . SER A 1 22 ? -3.8731 -11.8424 -5.0748 1.00 0.00 22 SER A C 16
ATOM 28195 O O . SER A 1 22 ? -3.8017 -10.9083 -5.8838 1.00 0.00 22 SER A O 16
ATOM 28203 N N . SER A 1 23 ? -4.4984 -12.9869 -5.3507 1.00 0.00 23 SER A N 16
ATOM 28204 C CA . SER A 1 23 ? -5.1526 -13.2266 -6.6257 1.00 0.00 23 SER A CA 16
ATOM 28205 C C . SER A 1 23 ? -6.5202 -12.5434 -6.7149 1.00 0.00 23 SER A C 16
ATOM 28206 O O . SER A 1 23 ? -7.0095 -12.3474 -7.8297 1.00 0.00 23 SER A O 16
ATOM 28214 N N . HIS A 1 24 ? -7.1612 -12.2077 -5.5890 1.00 0.00 24 HIS A N 16
ATOM 28215 C CA . HIS A 1 24 ? -8.4590 -11.5521 -5.6401 1.00 0.00 24 HIS A CA 16
ATOM 28216 C C . HIS A 1 24 ? -8.2489 -10.1419 -6.2150 1.00 0.00 24 HIS A C 16
ATOM 28217 O O . HIS A 1 24 ? -7.3202 -9.4605 -5.7634 1.00 0.00 24 HIS A O 16
ATOM 28230 N N . PRO A 1 25 ? -9.0851 -9.6923 -7.1727 1.00 0.00 25 PRO A N 16
ATOM 28231 C CA . PRO A 1 25 ? -9.0129 -8.3909 -7.8258 1.00 0.00 25 PRO A CA 16
ATOM 28232 C C . PRO A 1 25 ? -8.5280 -7.1826 -7.0175 1.00 0.00 25 PRO A C 16
ATOM 28233 O O . PRO A 1 25 ? -7.6714 -6.4711 -7.5349 1.00 0.00 25 PRO A O 16
ATOM 28244 N N . THR A 1 26 ? -9.0038 -6.9439 -5.7905 1.00 0.00 26 THR A N 16
ATOM 28245 C CA . THR A 1 26 ? -8.5933 -5.7873 -4.9878 1.00 0.00 26 THR A CA 16
ATOM 28246 C C . THR A 1 26 ? -7.0701 -5.6200 -4.8917 1.00 0.00 26 THR A C 16
ATOM 28247 O O . THR A 1 26 ? -6.5321 -4.6189 -5.3745 1.00 0.00 26 THR A O 16
ATOM 28258 N N . ILE A 1 27 ? -6.3869 -6.6169 -4.3197 1.00 0.00 27 ILE A N 16
ATOM 28259 C CA . ILE A 1 27 ? -4.9481 -6.6305 -4.1205 1.00 0.00 27 ILE A CA 16
ATOM 28260 C C . ILE A 1 27 ? -4.2305 -6.5753 -5.4731 1.00 0.00 27 ILE A C 16
ATOM 28261 O O . ILE A 1 27 ? -3.3829 -5.7021 -5.6416 1.00 0.00 27 ILE A O 16
ATOM 28277 N N . VAL A 1 28 ? -4.5307 -7.4523 -6.4437 1.00 0.00 28 VAL A N 16
ATOM 28278 C CA . VAL A 1 28 ? -3.8365 -7.3981 -7.7390 1.00 0.00 28 VAL A CA 16
ATOM 28279 C C . VAL A 1 28 ? -3.9634 -6.0081 -8.3922 1.00 0.00 28 VAL A C 16
ATOM 28280 O O . VAL A 1 28 ? -2.9881 -5.5276 -8.9741 1.00 0.00 28 VAL A O 16
ATOM 28293 N N . MET A 1 29 ? -5.1299 -5.3572 -8.2948 1.00 0.00 29 MET A N 16
ATOM 28294 C CA . MET A 1 29 ? -5.4104 -4.0317 -8.8473 1.00 0.00 29 MET A CA 16
ATOM 28295 C C . MET A 1 29 ? -4.6007 -2.9602 -8.0947 1.00 0.00 29 MET A C 16
ATOM 28296 O O . MET A 1 29 ? -3.9635 -2.0977 -8.7116 1.00 0.00 29 MET A O 16
ATOM 28310 N N . PHE A 1 30 ? -4.5957 -3.0135 -6.7603 1.00 0.00 30 PHE A N 16
ATOM 28311 C CA . PHE A 1 30 ? -3.8385 -2.0844 -5.9262 1.00 0.00 30 PHE A CA 16
ATOM 28312 C C . PHE A 1 30 ? -2.3585 -2.2165 -6.2997 1.00 0.00 30 PHE A C 16
ATOM 28313 O O . PHE A 1 30 ? -1.6444 -1.2231 -6.4596 1.00 0.00 30 PHE A O 16
ATOM 28330 N N . TRP A 1 31 ? -1.8911 -3.4564 -6.4927 1.00 0.00 31 TRP A N 16
ATOM 28331 C CA . TRP A 1 31 ? -0.5197 -3.7126 -6.8773 1.00 0.00 31 TRP A CA 16
ATOM 28332 C C . TRP A 1 31 ? -0.2226 -3.0631 -8.2280 1.00 0.00 31 TRP A C 16
ATOM 28333 O O . TRP A 1 31 ? 0.9151 -2.6579 -8.4394 1.00 0.00 31 TRP A O 16
ATOM 28354 N N . LYS A 1 32 ? -1.1888 -2.9233 -9.1462 1.00 0.00 32 LYS A N 16
ATOM 28355 C CA . LYS A 1 32 ? -0.9160 -2.2698 -10.4281 1.00 0.00 32 LYS A CA 16
ATOM 28356 C C . LYS A 1 32 ? -0.4576 -0.8480 -10.1605 1.00 0.00 32 LYS A C 16
ATOM 28357 O O . LYS A 1 32 ? 0.5750 -0.4442 -10.6964 1.00 0.00 32 LYS A O 16
ATOM 28376 N N . ALA A 1 33 ? -1.2063 -0.1173 -9.3242 1.00 0.00 33 ALA A N 16
ATOM 28377 C CA . ALA A 1 33 ? -0.8579 1.2530 -8.9949 1.00 0.00 33 ALA A CA 16
ATOM 28378 C C . ALA A 1 33 ? 0.5509 1.2967 -8.3977 1.00 0.00 33 ALA A C 16
ATOM 28379 O O . ALA A 1 33 ? 1.3781 2.0964 -8.8345 1.00 0.00 33 ALA A O 16
ATOM 28386 N N . PHE A 1 34 ? 0.8171 0.4123 -7.4308 1.00 0.00 34 PHE A N 16
ATOM 28387 C CA . PHE A 1 34 ? 2.0866 0.2888 -6.7196 1.00 0.00 34 PHE A CA 16
ATOM 28388 C C . PHE A 1 34 ? 3.2689 -0.0189 -7.6528 1.00 0.00 34 PHE A C 16
ATOM 28389 O O . PHE A 1 34 ? 4.3531 0.5261 -7.4418 1.00 0.00 34 PHE A O 16
ATOM 28406 N N . HIS A 1 35 ? 3.0883 -0.8868 -8.6533 1.00 0.00 35 HIS A N 16
ATOM 28407 C CA . HIS A 1 35 ? 4.1380 -1.2730 -9.5902 1.00 0.00 35 HIS A CA 16
ATOM 28408 C C . HIS A 1 35 ? 4.3964 -0.2068 -10.6554 1.00 0.00 35 HIS A C 16
ATOM 28409 O O . HIS A 1 35 ? 5.5484 -0.0550 -11.0693 1.00 0.00 35 HIS A O 16
ATOM 28422 N N . LYS A 1 36 ? 3.3676 0.5163 -11.1218 1.00 0.00 36 LYS A N 16
ATOM 28423 C CA . LYS A 1 36 ? 3.5696 1.5087 -12.1763 1.00 0.00 36 LYS A CA 16
ATOM 28424 C C . LYS A 1 36 ? 4.2203 2.8259 -11.7373 1.00 0.00 36 LYS A C 16
ATOM 28425 O O . LYS A 1 36 ? 4.9339 3.3996 -12.5630 1.00 0.00 36 LYS A O 16
ATOM 28444 N N . LEU A 1 37 ? 3.9917 3.2969 -10.5072 1.00 0.00 37 LEU A N 16
ATOM 28445 C CA . LEU A 1 37 ? 4.5313 4.5578 -9.9681 1.00 0.00 37 LEU A CA 16
ATOM 28446 C C . LEU A 1 37 ? 6.0609 4.5723 -9.7784 1.00 0.00 37 LEU A C 16
ATOM 28447 O O . LEU A 1 37 ? 6.7240 3.5373 -9.9221 1.00 0.00 37 LEU A O 16
ATOM 28463 N N . THR A 1 38 ? 6.6536 5.7436 -9.4973 1.00 0.00 38 THR A N 16
ATOM 28464 C CA . THR A 1 38 ? 8.1058 5.8695 -9.3442 1.00 0.00 38 THR A CA 16
ATOM 28465 C C . THR A 1 38 ? 8.5926 5.5715 -7.9191 1.00 0.00 38 THR A C 16
ATOM 28466 O O . THR A 1 38 ? 7.8154 5.3713 -6.9846 1.00 0.00 38 THR A O 16
ATOM 28477 N N . LEU A 1 39 ? 9.9175 5.5020 -7.7722 1.00 0.00 39 LEU A N 16
ATOM 28478 C CA . LEU A 1 39 ? 10.6445 5.2437 -6.5384 1.00 0.00 39 LEU A CA 16
ATOM 28479 C C . LEU A 1 39 ? 10.3226 6.3283 -5.5279 1.00 0.00 39 LEU A C 16
ATOM 28480 O O . LEU A 1 39 ? 9.9932 6.0326 -4.3854 1.00 0.00 39 LEU A O 16
ATOM 28496 N N . GLU A 1 40 ? 10.3776 7.5846 -5.9562 1.00 0.00 40 GLU A N 16
ATOM 28497 C CA . GLU A 1 40 ? 10.0954 8.7156 -5.0816 1.00 0.00 40 GLU A CA 16
ATOM 28498 C C . GLU A 1 40 ? 8.6622 8.6106 -4.5476 1.00 0.00 40 GLU A C 16
ATOM 28499 O O . GLU A 1 40 ? 8.4563 8.7463 -3.3418 1.00 0.00 40 GLU A O 16
ATOM 28511 N N . GLU A 1 41 ? 7.6833 8.3105 -5.4093 1.00 0.00 41 GLU A N 16
ATOM 28512 C CA . GLU A 1 41 ? 6.2831 8.1697 -5.0106 1.00 0.00 41 GLU A CA 16
ATOM 28513 C C . GLU A 1 41 ? 6.1385 7.0142 -4.0219 1.00 0.00 41 GLU A C 16
ATOM 28514 O O . GLU A 1 41 ? 5.5277 7.1779 -2.9639 1.00 0.00 41 GLU A O 16
ATOM 28526 N N . LYS A 1 42 ? 6.7333 5.8499 -4.3184 1.00 0.00 42 LYS A N 16
ATOM 28527 C CA . LYS A 1 42 ? 6.6140 4.7151 -3.4110 1.00 0.00 42 LYS A CA 16
ATOM 28528 C C . LYS A 1 42 ? 7.2295 5.0132 -2.0543 1.00 0.00 42 LYS A C 16
ATOM 28529 O O . LYS A 1 42 ? 6.6674 4.5858 -1.0490 1.00 0.00 42 LYS A O 16
ATOM 28548 N N . LYS A 1 43 ? 8.3312 5.7694 -1.9918 1.00 0.00 43 LYS A N 16
ATOM 28549 C CA . LYS A 1 43 ? 8.9445 6.1087 -0.7133 1.00 0.00 43 LYS A CA 16
ATOM 28550 C C . LYS A 1 43 ? 7.9345 6.9291 0.0871 1.00 0.00 43 LYS A C 16
ATOM 28551 O O . LYS A 1 43 ? 7.7647 6.6547 1.2691 1.00 0.00 43 LYS A O 16
ATOM 28570 N N . LYS A 1 44 ? 7.2285 7.8938 -0.5198 1.00 0.00 44 LYS A N 16
ATOM 28571 C CA . LYS A 1 44 ? 6.2414 8.6919 0.2125 1.00 0.00 44 LYS A CA 16
ATOM 28572 C C . LYS A 1 44 ? 5.1616 7.7815 0.8035 1.00 0.00 44 LYS A C 16
ATOM 28573 O O . LYS A 1 44 ? 4.7979 7.9667 1.9661 1.00 0.00 44 LYS A O 16
ATOM 28592 N N . PHE A 1 45 ? 4.6696 6.7992 0.0364 1.00 0.00 45 PHE A N 16
ATOM 28593 C CA . PHE A 1 45 ? 3.6535 5.8526 0.5038 1.00 0.00 45 PHE A CA 16
ATOM 28594 C C . PHE A 1 45 ? 4.2012 5.0660 1.6985 1.00 0.00 45 PHE A C 16
ATOM 28595 O O . PHE A 1 45 ? 3.5259 4.9218 2.7184 1.00 0.00 45 PHE A O 16
ATOM 28612 N N . LEU A 1 46 ? 5.4401 4.5788 1.6057 1.00 0.00 46 LEU A N 16
ATOM 28613 C CA . LEU A 1 46 ? 6.0557 3.8068 2.6773 1.00 0.00 46 LEU A CA 16
ATOM 28614 C C . LEU A 1 46 ? 6.1813 4.6209 3.9624 1.00 0.00 46 LEU A C 16
ATOM 28615 O O . LEU A 1 46 ? 5.9362 4.0741 5.0330 1.00 0.00 46 LEU A O 16
ATOM 28631 N N . VAL A 1 47 ? 6.5253 5.9067 3.8725 1.00 0.00 47 VAL A N 16
ATOM 28632 C CA . VAL A 1 47 ? 6.6808 6.8016 5.0257 1.00 0.00 47 VAL A CA 16
ATOM 28633 C C . VAL A 1 47 ? 5.3133 7.1595 5.6366 1.00 0.00 47 VAL A C 16
ATOM 28634 O O . VAL A 1 47 ? 5.2175 7.6309 6.7767 1.00 0.00 47 VAL A O 16
ATOM 28647 N N . PHE A 1 48 ? 4.2381 6.9635 4.8724 1.00 0.00 48 PHE A N 16
ATOM 28648 C CA . PHE A 1 48 ? 2.8792 7.2009 5.3189 1.00 0.00 48 PHE A CA 16
ATOM 28649 C C . PHE A 1 48 ? 2.4469 5.9355 6.0825 1.00 0.00 48 PHE A C 16
ATOM 28650 O O . PHE A 1 48 ? 1.8804 6.0308 7.1696 1.00 0.00 48 PHE A O 16
ATOM 28667 N N . LEU A 1 49 ? 2.7736 4.7520 5.5485 1.00 0.00 49 LEU A N 16
ATOM 28668 C CA . LEU A 1 49 ? 2.4488 3.4467 6.1199 1.00 0.00 49 LEU A CA 16
ATOM 28669 C C . LEU A 1 49 ? 3.3016 3.0763 7.3447 1.00 0.00 49 LEU A C 16
ATOM 28670 O O . LEU A 1 49 ? 2.7907 2.4176 8.2486 1.00 0.00 49 LEU A O 16
ATOM 28686 N N . THR A 1 50 ? 4.5881 3.4272 7.3774 1.00 0.00 50 THR A N 16
ATOM 28687 C CA . THR A 1 50 ? 5.5244 3.1637 8.4696 1.00 0.00 50 THR A CA 16
ATOM 28688 C C . THR A 1 50 ? 6.1388 4.5113 8.8805 1.00 0.00 50 THR A C 16
ATOM 28689 O O . THR A 1 50 ? 6.4041 5.3528 8.0298 1.00 0.00 50 THR A O 16
ATOM 28700 N N . GLY A 1 51 ? 6.4354 4.7182 10.1659 1.00 0.00 51 GLY A N 16
ATOM 28701 C CA . GLY A 1 51 ? 7.0096 5.9597 10.6898 1.00 0.00 51 GLY A CA 16
ATOM 28702 C C . GLY A 1 51 ? 8.5217 6.0625 10.4911 1.00 0.00 51 GLY A C 16
ATOM 28703 O O . GLY A 1 51 ? 9.1985 6.7187 11.2834 1.00 0.00 51 GLY A O 16
ATOM 28707 N N . THR A 1 52 ? 9.0695 5.3767 9.4927 1.00 0.00 52 THR A N 16
ATOM 28708 C CA . THR A 1 52 ? 10.4973 5.3749 9.2011 1.00 0.00 52 THR A CA 16
ATOM 28709 C C . THR A 1 52 ? 10.7339 5.9333 7.8067 1.00 0.00 52 THR A C 16
ATOM 28710 O O . THR A 1 52 ? 10.1026 5.5052 6.8413 1.00 0.00 52 THR A O 16
ATOM 28721 N N . ASP A 1 53 ? 11.6802 6.8648 7.7107 1.00 0.00 53 ASP A N 16
ATOM 28722 C CA . ASP A 1 53 ? 12.0514 7.5214 6.4658 1.00 0.00 53 ASP A CA 16
ATOM 28723 C C . ASP A 1 53 ? 13.1399 6.7343 5.7444 1.00 0.00 53 ASP A C 16
ATOM 28724 O O . ASP A 1 53 ? 13.7494 5.8462 6.3376 1.00 0.00 53 ASP A O 16
ATOM 28733 N N . ARG A 1 54 ? 13.3950 7.0613 4.4685 1.00 0.00 54 ARG A N 16
ATOM 28734 C CA . ARG A 1 54 ? 14.3974 6.4781 3.5618 1.00 0.00 54 ARG A CA 16
ATOM 28735 C C . ARG A 1 54 ? 14.7678 5.0260 3.8761 1.00 0.00 54 ARG A C 16
ATOM 28736 O O . ARG A 1 54 ? 15.9394 4.6521 3.8121 1.00 0.00 54 ARG A O 16
ATOM 28757 N N . LEU A 1 55 ? 13.7414 4.1904 4.0348 1.00 0.00 55 LEU A N 16
ATOM 28758 C CA . LEU A 1 55 ? 13.8075 2.7696 4.3717 1.00 0.00 55 LEU A CA 16
ATOM 28759 C C . LEU A 1 55 ? 14.8517 2.0677 3.5090 1.00 0.00 55 LEU A C 16
ATOM 28760 O O . LEU A 1 55 ? 14.7406 2.0415 2.2778 1.00 0.00 55 LEU A O 16
ATOM 28776 N N . GLN A 1 56 ? 15.8975 1.5767 4.1728 1.00 0.00 56 GLN A N 16
ATOM 28777 C CA . GLN A 1 56 ? 17.0207 0.8845 3.5545 1.00 0.00 56 GLN A CA 16
ATOM 28778 C C . GLN A 1 56 ? 16.5994 -0.4898 3.0219 1.00 0.00 56 GLN A C 16
ATOM 28779 O O . GLN A 1 56 ? 15.5068 -0.9606 3.3306 1.00 0.00 56 GLN A O 16
ATOM 28793 N N . MET A 1 57 ? 17.4493 -1.1485 2.2235 1.00 0.00 57 MET A N 16
ATOM 28794 C CA . MET A 1 57 ? 17.1516 -2.4749 1.6716 1.00 0.00 57 MET A CA 16
ATOM 28795 C C . MET A 1 57 ? 16.9403 -3.4607 2.8241 1.00 0.00 57 MET A C 16
ATOM 28796 O O . MET A 1 57 ? 16.0017 -4.2546 2.7816 1.00 0.00 57 MET A O 16
ATOM 28810 N N . LYS A 1 58 ? 17.7465 -3.3535 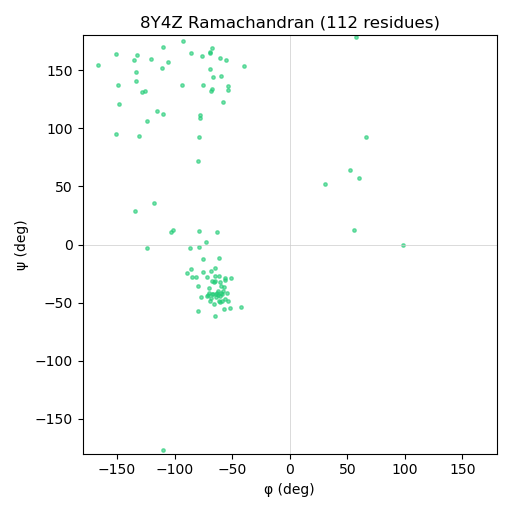3.8912 1.00 0.00 58 LYS A N 16
ATOM 28811 C CA . LYS A 1 58 ? 17.6168 -4.2248 5.0590 1.00 0.00 58 LYS A CA 16
ATOM 28812 C C . LYS A 1 58 ? 16.2249 -4.1025 5.6805 1.00 0.00 58 LYS A C 16
ATOM 28813 O O . LYS A 1 58 ? 15.7682 -5.0269 6.3378 1.00 0.00 58 LYS A O 16
ATOM 28832 N N . ASP A 1 59 ? 15.5719 -2.9495 5.5345 1.00 0.00 59 ASP A N 16
ATOM 28833 C CA . ASP A 1 59 ? 14.2524 -2.6962 6.0850 1.00 0.00 59 ASP A CA 16
ATOM 28834 C C . ASP A 1 59 ? 13.2045 -3.1816 5.0949 1.00 0.00 59 ASP A C 16
ATOM 28835 O O . ASP A 1 59 ? 12.3194 -3.9477 5.4618 1.00 0.00 59 ASP A O 16
ATOM 28844 N N . LEU A 1 60 ? 13.3279 -2.7785 3.8286 1.00 0.00 60 LEU A N 16
ATOM 28845 C CA . LEU A 1 60 ? 12.3913 -3.1364 2.7731 1.00 0.00 60 LEU A CA 16
ATOM 28846 C C . LEU A 1 60 ? 12.2739 -4.6434 2.5419 1.00 0.00 60 LEU A C 16
ATOM 28847 O O . LEU A 1 60 ? 11.1701 -5.1275 2.3233 1.00 0.00 60 LEU A O 16
ATOM 28863 N N . ASN A 1 61 ? 13.3584 -5.4132 2.6696 1.00 0.00 61 ASN A N 16
ATOM 28864 C CA . ASN A 1 61 ? 13.3032 -6.8604 2.4427 1.00 0.00 61 ASN A CA 16
ATOM 28865 C C . ASN A 1 61 ? 12.3779 -7.6251 3.4044 1.00 0.00 61 ASN A C 16
ATOM 28866 O O . ASN A 1 61 ? 12.0577 -8.7816 3.1301 1.00 0.00 61 ASN A O 16
ATOM 28877 N N . ASN A 1 62 ? 11.9907 -7.0204 4.5329 1.00 0.00 62 ASN A N 16
ATOM 28878 C CA . ASN A 1 62 ? 11.0864 -7.5914 5.5400 1.00 0.00 62 ASN A CA 16
ATOM 28879 C C . ASN A 1 62 ? 9.8279 -6.7325 5.6804 1.00 0.00 62 ASN A C 16
ATOM 28880 O O . ASN A 1 62 ? 8.8824 -7.1263 6.3696 1.00 0.00 62 ASN A O 16
ATOM 28891 N N . MET A 1 63 ? 9.8234 -5.5560 5.0508 1.00 0.00 63 MET A N 16
ATOM 28892 C CA . MET A 1 63 ? 8.7070 -4.6375 5.0618 1.00 0.00 63 MET A CA 16
ATOM 28893 C C . MET A 1 63 ? 7.5571 -5.3504 4.3615 1.00 0.00 63 MET A C 16
ATOM 28894 O O . MET A 1 63 ? 7.6823 -5.8412 3.2390 1.00 0.00 63 MET A O 16
ATOM 28908 N N . LYS A 1 64 ? 6.4461 -5.4357 5.0693 1.00 0.00 64 LYS A N 16
ATOM 28909 C CA . LYS A 1 64 ? 5.2001 -6.0583 4.6725 1.00 0.00 64 LYS A CA 16
ATOM 28910 C C . LYS A 1 64 ? 4.1010 -5.0639 4.9956 1.00 0.00 64 LYS A C 16
ATOM 28911 O O . LYS A 1 64 ? 4.3144 -4.1092 5.7476 1.00 0.00 64 LYS A O 16
ATOM 28930 N N . ILE A 1 65 ? 2.9440 -5.2738 4.3950 1.00 0.00 65 ILE A N 16
ATOM 28931 C CA . ILE A 1 65 ? 1.7627 -4.4554 4.5558 1.00 0.00 65 ILE A CA 16
ATOM 28932 C C . ILE A 1 65 ? 0.5887 -5.4066 4.7600 1.00 0.00 65 ILE A C 16
ATOM 28933 O O . ILE A 1 65 ? 0.6021 -6.4879 4.1697 1.00 0.00 65 ILE A O 16
ATOM 28949 N N . THR A 1 66 ? -0.3984 -5.0273 5.5711 1.00 0.00 66 THR A N 16
ATOM 28950 C CA . THR A 1 66 ? -1.5896 -5.8424 5.8252 1.00 0.00 66 THR A CA 16
ATOM 28951 C C . THR A 1 66 ? -2.7928 -5.0439 5.2982 1.00 0.00 66 THR A C 16
ATOM 28952 O O . THR A 1 66 ? -2.8326 -3.8371 5.5414 1.00 0.00 66 THR A O 16
ATOM 28963 N N . PHE A 1 67 ? -3.7726 -5.6547 4.6146 1.00 0.00 67 PHE A N 16
ATOM 28964 C CA . PHE A 1 67 ? -4.9634 -4.9765 4.0652 1.00 0.00 67 PHE A CA 16
ATOM 28965 C C . PHE A 1 67 ? -6.2053 -5.1951 4.9494 1.00 0.00 67 PHE A C 16
ATOM 28966 O O . PHE A 1 67 ? -6.4687 -6.3240 5.3661 1.00 0.00 67 PHE A O 16
ATOM 28983 N N . CYS A 1 68 ? -7.0114 -4.1461 5.1737 1.00 0.00 68 CYS A N 16
ATOM 28984 C CA . CYS A 1 68 ? -8.2297 -4.1468 5.9954 1.00 0.00 68 CYS A CA 16
ATOM 28985 C C . CYS A 1 68 ? -9.3608 -3.3919 5.2953 1.00 0.00 68 CYS A C 16
ATOM 28986 O O . CYS A 1 68 ? -9.1103 -2.5017 4.4827 1.00 0.00 68 CYS A O 16
ATOM 28994 N N . CYS A 1 69 ? -10.6049 -3.7525 5.6023 1.00 0.00 69 CYS A N 16
ATOM 28995 C CA . CYS A 1 69 ? -11.8386 -3.1602 5.1060 1.00 0.00 69 CYS A CA 16
ATOM 28996 C C . CYS A 1 69 ? -12.8493 -3.2308 6.2661 1.00 0.00 69 CYS A C 16
ATOM 28997 O O . CYS A 1 69 ? -13.4886 -4.2713 6.4215 1.00 0.00 69 CYS A O 16
ATOM 29005 N N . PRO A 1 70 ? -12.9858 -2.1852 7.1008 1.00 0.00 70 PRO A N 16
ATOM 29006 C CA . PRO A 1 70 ? -13.9109 -2.1762 8.2319 1.00 0.00 70 PRO A CA 16
ATOM 29007 C C . PRO A 1 70 ? -15.3073 -2.6902 7.8897 1.00 0.00 70 PRO A C 16
ATOM 29008 O O . PRO A 1 70 ? -15.7282 -2.6325 6.7339 1.00 0.00 70 PRO A O 16
ATOM 29019 N N . GLU A 1 71 ? -16.0593 -3.0858 8.9168 1.00 0.00 71 GLU A N 16
ATOM 29020 C CA . GLU A 1 71 ? -17.4277 -3.6049 8.8319 1.00 0.00 71 GLU A CA 16
ATOM 29021 C C . GLU A 1 71 ? -18.4166 -2.6275 8.1751 1.00 0.00 71 GLU A C 16
ATOM 29022 O O . GLU A 1 71 ? -19.5769 -2.9801 7.9513 1.00 0.00 71 GLU A O 16
ATOM 29034 N N . SER A 1 72 ? -17.9712 -1.4059 7.8950 1.00 0.00 72 SER A N 16
ATOM 29035 C CA . SER A 1 72 ? -18.6837 -0.2933 7.3118 1.00 0.00 72 SER A CA 16
ATOM 29036 C C . SER A 1 72 ? -17.9348 0.3636 6.1413 1.00 0.00 72 SER A C 16
ATOM 29037 O O . SER A 1 72 ? -18.3121 1.4818 5.7759 1.00 0.00 72 SER A O 16
ATOM 29045 N N . TRP A 1 73 ? -16.8769 -0.2479 5.5751 1.00 0.00 73 TRP A N 16
ATOM 29046 C CA . TRP A 1 73 ? -16.1085 0.3228 4.4615 1.00 0.00 73 TRP A CA 16
ATOM 29047 C C . TRP A 1 73 ? -17.0103 0.8984 3.3497 1.00 0.00 73 TRP A C 16
ATOM 29048 O O . TRP A 1 73 ? -17.9916 0.2783 2.9396 1.00 0.00 73 TRP A O 16
ATOM 29069 N N . ASN A 1 74 ? -16.7106 2.1104 2.8773 1.00 0.00 74 ASN A N 16
ATOM 29070 C CA . ASN A 1 74 ? -17.4154 2.7955 1.7853 1.00 0.00 74 ASN A CA 16
ATOM 29071 C C . ASN A 1 74 ? -16.3672 2.8974 0.6995 1.00 0.00 74 ASN A C 16
ATOM 29072 O O . ASN A 1 74 ? -15.1896 3.0471 1.0183 1.00 0.00 74 ASN A O 16
ATOM 29083 N N . GLU A 1 75 ? -16.7635 2.8882 -0.5688 1.00 0.00 75 GLU A N 16
ATOM 29084 C CA . GLU A 1 75 ? -15.8177 2.9457 -1.6725 1.00 0.00 75 GLU A CA 16
ATOM 29085 C C . GLU A 1 75 ? -14.7840 4.0608 -1.5528 1.00 0.00 75 GLU A C 16
ATOM 29086 O O . GLU A 1 75 ? -13.6043 3.7966 -1.7127 1.00 0.00 75 GLU A O 16
ATOM 29098 N N . ARG A 1 76 ? -15.2128 5.2760 -1.2300 1.00 0.00 76 ARG A N 16
ATOM 29099 C CA . ARG A 1 76 ? -14.3355 6.4352 -1.1069 1.00 0.00 76 ARG A CA 16
ATOM 29100 C C . ARG A 1 76 ? -13.9251 6.7351 0.3305 1.00 0.00 76 ARG A C 16
ATOM 29101 O O . ARG A 1 76 ? -13.5950 7.8818 0.6368 1.00 0.00 76 ARG A O 16
ATOM 29122 N N . ASP A 1 77 ? -14.0628 5.7907 1.2649 1.00 0.00 77 ASP A N 16
ATOM 29123 C CA . ASP A 1 77 ? -13.6380 6.0703 2.6419 1.00 0.00 77 ASP A CA 16
ATOM 29124 C C . ASP A 1 77 ? -12.1278 6.3517 2.5680 1.00 0.00 77 ASP A C 16
ATOM 29125 O O . ASP A 1 77 ? -11.4320 5.5653 1.9159 1.00 0.00 77 ASP A O 16
ATOM 29134 N N . PRO A 1 78 ? -11.5938 7.4416 3.1541 1.00 0.00 78 PRO A N 16
ATOM 29135 C CA . PRO A 1 78 ? -10.1693 7.7430 3.0674 1.00 0.00 78 PRO A CA 16
ATOM 29136 C C . PRO A 1 78 ? -9.3079 6.5809 3.5596 1.00 0.00 78 PRO A C 16
ATOM 29137 O O . PRO A 1 78 ? -9.7467 5.7923 4.3996 1.00 0.00 78 PRO A O 16
ATOM 29148 N N . ILE A 1 79 ? -8.0421 6.5345 3.1359 1.00 0.00 79 ILE A N 16
ATOM 29149 C CA . ILE A 1 79 ? -7.1266 5.4616 3.5105 1.00 0.00 79 ILE A CA 16
ATOM 29150 C C . ILE A 1 79 ? -6.7035 5.7431 4.9445 1.00 0.00 79 ILE A C 16
ATOM 29151 O O . ILE A 1 79 ? -5.8839 6.6272 5.1981 1.00 0.00 79 ILE A O 16
ATOM 29167 N N . ARG A 1 80 ? -7.2206 4.9503 5.8876 1.00 0.00 80 ARG A N 16
ATOM 29168 C CA . ARG A 1 80 ? -6.9317 5.1191 7.3103 1.00 0.00 80 ARG A CA 16
ATOM 29169 C C . ARG A 1 80 ? -5.9165 4.0964 7.8347 1.00 0.00 80 ARG A C 16
ATOM 29170 O O . ARG A 1 80 ? -6.2786 3.1312 8.5023 1.00 0.00 80 ARG A O 16
ATOM 29191 N N . ALA A 1 81 ? -4.6334 4.2982 7.5478 1.00 0.00 81 ALA A N 16
ATOM 29192 C CA . ALA A 1 81 ? -3.5503 3.4100 7.9760 1.00 0.00 81 ALA A CA 16
ATOM 29193 C C . ALA A 1 81 ? -2.9343 3.8178 9.3251 1.00 0.00 81 ALA A C 16
ATOM 29194 O O . ALA A 1 81 ? -3.1840 4.9131 9.8312 1.00 0.00 81 ALA A O 16
ATOM 29201 N N . LEU A 1 82 ? -2.1609 2.9184 9.9475 1.00 0.00 82 LEU A N 16
ATOM 29202 C CA . LEU A 1 82 ? -1.4440 3.1865 11.1979 1.00 0.00 82 LEU A CA 16
ATOM 29203 C C . LEU A 1 82 ? -0.0664 2.5258 11.1202 1.00 0.00 82 LEU A C 16
ATOM 29204 O O . LEU A 1 82 ? 0.0821 1.4019 10.6383 1.00 0.00 82 LEU A O 16
ATOM 29220 N N . THR A 1 83 ? 0.9345 3.2391 11.6224 1.00 0.00 83 THR A N 16
ATOM 29221 C CA . THR A 1 83 ? 2.3474 2.8839 11.6278 1.00 0.00 83 THR A CA 16
ATOM 29222 C C . THR A 1 83 ? 2.8331 1.7814 12.5853 1.00 0.00 83 THR A C 16
ATOM 29223 O O . THR A 1 83 ? 4.0077 1.4281 12.4891 1.00 0.00 83 THR A O 16
ATOM 29234 N N . CYS A 1 84 ? 2.0055 1.2053 13.4654 1.00 0.00 84 CYS A N 16
ATOM 29235 C CA . CYS A 1 84 ? 2.4629 0.1714 14.4060 1.00 0.00 84 CYS A CA 16
ATOM 29236 C C . CYS A 1 84 ? 3.0231 -1.0990 13.7460 1.00 0.00 84 CYS A C 16
ATOM 29237 O O . CYS A 1 84 ? 4.0553 -1.6164 14.1764 1.00 0.00 84 CYS A O 16
ATOM 29245 N N . PHE A 1 85 ? 2.3766 -1.6163 12.7049 1.00 0.00 85 PHE A N 16
ATOM 29246 C CA . PHE A 1 85 ? 2.7936 -2.8184 11.9870 1.00 0.00 85 PHE A CA 16
ATOM 29247 C C . PHE A 1 85 ? 2.4827 -2.7245 10.4882 1.00 0.00 85 PHE A C 16
ATOM 29248 O O . PHE A 1 85 ? 2.2685 -3.7454 9.8325 1.00 0.00 85 PHE A O 16
ATOM 29265 N N . SER A 1 86 ? 2.4611 -1.5029 9.9443 1.00 0.00 86 SER A N 16
ATOM 29266 C CA . SER A 1 86 ? 2.1985 -1.2379 8.5326 1.00 0.00 86 SER A CA 16
ATOM 29267 C C . SER A 1 86 ? 0.8342 -1.7941 8.0951 1.00 0.00 86 SER A C 16
ATOM 29268 O O . SER A 1 86 ? 0.7168 -2.5339 7.1141 1.00 0.00 86 SER A O 16
ATOM 29276 N N . VAL A 1 87 ? -0.2153 -1.4498 8.8408 1.00 0.00 87 VAL A N 16
ATOM 29277 C CA . VAL A 1 87 ? -1.5748 -1.8956 8.5581 1.00 0.00 87 VAL A CA 16
ATOM 29278 C C . VAL A 1 87 ? -2.2041 -0.7971 7.6973 1.00 0.00 87 VAL A C 16
ATOM 29279 O O . VAL A 1 87 ? -2.2043 0.3850 8.0580 1.00 0.00 87 VAL A O 16
ATOM 29292 N N . LEU A 1 88 ? -2.7085 -1.1872 6.5331 1.00 0.00 88 LEU A N 16
ATOM 29293 C CA . LEU A 1 88 ? -3.3138 -0.3203 5.5450 1.00 0.00 88 LEU A CA 16
ATOM 29294 C C . LEU A 1 88 ? -4.7953 -0.6188 5.3911 1.00 0.00 88 LEU A C 16
ATOM 29295 O O . LEU A 1 88 ? -5.1843 -1.7619 5.1404 1.00 0.00 88 LEU A O 16
ATOM 29311 N N . PHE A 1 89 ? -5.6341 0.3795 5.6306 1.00 0.00 89 PHE A N 16
ATOM 29312 C CA . PHE A 1 89 ? -7.0696 0.2321 5.4734 1.00 0.00 89 PHE A CA 16
ATOM 29313 C C . PHE A 1 89 ? -7.3023 0.6142 4.0077 1.00 0.00 89 PHE A C 16
ATOM 29314 O O . PHE A 1 89 ? -6.6783 1.5562 3.5006 1.00 0.00 89 PHE A O 16
ATOM 29331 N N . LEU A 1 90 ? -8.0900 -0.1783 3.2823 1.00 0.00 90 LEU A N 16
ATOM 29332 C CA . LEU A 1 90 ? -8.3778 0.0566 1.8772 1.00 0.00 90 LEU A CA 16
ATOM 29333 C C . LEU A 1 90 ? -9.7569 -0.5111 1.5103 1.00 0.00 90 LEU A C 16
ATOM 29334 O O . LEU A 1 90 ? -9.8971 -1.7432 1.4806 1.00 0.00 90 LEU A O 16
ATOM 29350 N N . PRO A 1 91 ? -10.7696 0.3356 1.2427 1.00 0.00 91 PRO A N 16
ATOM 29351 C CA . PRO A 1 91 ? -12.1061 -0.1239 0.8520 1.00 0.00 91 PRO A CA 16
ATOM 29352 C C . PRO A 1 91 ? -12.0261 -0.9289 -0.4714 1.00 0.00 91 PRO A C 16
ATOM 29353 O O . PRO A 1 91 ? -11.0777 -0.7801 -1.2466 1.00 0.00 91 PRO A O 16
ATOM 29364 N N . LYS A 1 92 ? -13.0167 -1.7821 -0.7770 1.00 0.00 92 LYS A N 16
ATOM 29365 C CA . LYS A 1 92 ? -13.0049 -2.5955 -2.0034 1.00 0.00 92 LYS A CA 16
ATOM 29366 C C . LYS A 1 92 ? -13.4746 -1.7895 -3.2214 1.00 0.00 92 LYS A C 16
ATOM 29367 O O . LYS A 1 92 ? -14.6260 -1.9040 -3.6594 1.00 0.00 92 LYS A O 16
ATOM 29386 N N . TYR A 1 93 ? -12.5763 -1.0002 -3.8000 1.00 0.00 93 TYR A N 16
ATOM 29387 C CA . TYR A 1 93 ? -12.8208 -0.1552 -4.9644 1.00 0.00 93 TYR A CA 16
ATOM 29388 C C . TYR A 1 93 ? -13.3645 -0.9268 -6.1757 1.00 0.00 93 TYR A C 16
ATOM 29389 O O . TYR A 1 93 ? -12.8758 -2.0046 -6.5342 1.00 0.00 93 TYR A O 16
ATOM 29407 N N . SER A 1 94 ? -14.3746 -0.3489 -6.8288 1.00 0.00 94 SER A N 16
ATOM 29408 C CA . SER A 1 94 ? -15.0486 -0.8962 -8.0008 1.00 0.00 94 SER A CA 16
ATOM 29409 C C . SER A 1 94 ? -14.2248 -0.7522 -9.2979 1.00 0.00 94 SER A C 16
ATOM 29410 O O . SER A 1 94 ? -14.5226 -1.4899 -10.2418 1.00 0.00 94 SER A O 16
ATOM 29418 N N . THR A 1 95 ? -13.1931 0.1022 -9.3733 1.00 0.00 95 THR A N 16
ATOM 29419 C CA . THR A 1 95 ? -12.3868 0.2689 -10.5889 1.00 0.00 95 THR A CA 16
ATOM 29420 C C . THR A 1 95 ? -10.9100 0.5459 -10.2806 1.00 0.00 95 THR A C 16
ATOM 29421 O O . THR A 1 95 ? -10.5582 0.9457 -9.1673 1.00 0.00 95 THR A O 16
ATOM 29432 N N . MET A 1 96 ? -10.0525 0.3630 -11.2926 1.00 0.00 96 MET A N 16
ATOM 29433 C CA . MET A 1 96 ? -8.6171 0.5846 -11.1917 1.00 0.00 96 MET A CA 16
ATOM 29434 C C . MET A 1 96 ? -8.3008 2.0501 -10.9282 1.00 0.00 96 MET A C 16
ATOM 29435 O O . MET A 1 96 ? -7.4586 2.3406 -10.0884 1.00 0.00 96 MET A O 16
ATOM 29449 N N . GLU A 1 97 ? -9.0025 2.9621 -11.5989 1.00 0.00 97 GLU A N 16
ATOM 29450 C CA . GLU A 1 97 ? -8.7915 4.3897 -11.4570 1.00 0.00 97 GLU A CA 16
ATOM 29451 C C . GLU A 1 97 ? -9.0863 4.8633 -10.0455 1.00 0.00 97 GLU A C 16
ATOM 29452 O O . GLU A 1 97 ? -8.2985 5.6170 -9.4891 1.00 0.00 97 GLU A O 16
ATOM 29464 N N . THR A 1 98 ? -10.1850 4.4027 -9.4497 1.00 0.00 98 THR A N 16
ATOM 29465 C CA . THR A 1 98 ? -10.5478 4.8190 -8.1099 1.00 0.00 98 THR A CA 16
ATOM 29466 C C . THR A 1 98 ? -9.5034 4.3255 -7.0940 1.00 0.00 98 THR A C 16
ATOM 29467 O O . THR A 1 98 ? -9.1157 5.0895 -6.2098 1.00 0.00 98 THR A O 16
ATOM 29478 N N . VAL A 1 99 ? -8.9788 3.0963 -7.2317 1.00 0.00 99 VAL A N 16
ATOM 29479 C CA . VAL A 1 99 ? -7.9555 2.6318 -6.2936 1.00 0.00 99 VAL A CA 16
ATOM 29480 C C . VAL A 1 99 ? -6.6345 3.3786 -6.5809 1.00 0.00 99 VAL A C 16
ATOM 29481 O O . VAL A 1 99 ? -5.8222 3.5699 -5.6723 1.00 0.00 99 VAL A O 16
ATOM 29494 N N . GLU A 1 100 ? -6.3889 3.7996 -7.8289 1.00 0.00 100 GLU A N 16
ATOM 29495 C CA . GLU A 1 100 ? -5.1898 4.5330 -8.2246 1.00 0.00 100 GLU A CA 16
ATOM 29496 C C . GLU A 1 100 ? -5.2406 5.9510 -7.6438 1.00 0.00 100 GLU A C 16
ATOM 29497 O O . GLU A 1 100 ? -4.2124 6.4276 -7.1648 1.00 0.00 100 GLU A O 16
ATOM 29509 N N . GLU A 1 101 ? -6.4151 6.5951 -7.6339 1.00 0.00 101 GLU A N 16
ATOM 29510 C CA . GLU A 1 101 ? -6.6310 7.9424 -7.1036 1.00 0.00 101 GLU A CA 16
ATOM 29511 C C . GLU A 1 101 ? -6.2739 7.9574 -5.6167 1.00 0.00 101 GLU A C 16
ATOM 29512 O O . GLU A 1 101 ? -5.5595 8.8510 -5.1558 1.00 0.00 101 GLU A O 16
ATOM 29524 N N . ALA A 1 102 ? -6.7481 6.9597 -4.8650 1.00 0.00 102 ALA A N 16
ATOM 29525 C CA . ALA A 1 102 ? -6.4713 6.8385 -3.4434 1.00 0.00 102 ALA A CA 16
ATOM 29526 C C . ALA A 1 102 ? -4.9616 6.6321 -3.2372 1.00 0.00 102 ALA A C 16
ATOM 29527 O O . ALA A 1 102 ? -4.4162 7.0881 -2.2330 1.00 0.00 102 ALA A O 16
ATOM 29534 N N . LEU A 1 103 ? -4.2687 5.9539 -4.1657 1.00 0.00 103 LEU A N 16
ATOM 29535 C CA . LEU A 1 103 ? -2.8243 5.7353 -4.0676 1.00 0.00 103 LEU A CA 16
ATOM 29536 C C . LEU A 1 103 ? -2.1463 7.1133 -4.1041 1.00 0.00 103 LEU A C 16
ATOM 29537 O O . LEU A 1 103 ? -1.2871 7.3945 -3.2679 1.00 0.00 103 LEU A O 16
ATOM 29553 N N . GLN A 1 104 ? -2.5394 7.9755 -5.0523 1.00 0.00 104 GLN A N 16
ATOM 29554 C CA . GLN A 1 104 ? -1.9905 9.3253 -5.1903 1.00 0.00 104 GLN A CA 16
ATOM 29555 C C . GLN A 1 104 ? -2.2945 10.1491 -3.9206 1.00 0.00 104 GLN A C 16
ATOM 29556 O O . GLN A 1 104 ? -1.4521 10.9164 -3.4534 1.00 0.00 104 GLN A O 16
ATOM 29570 N N . GLU A 1 105 ? -3.4805 9.9692 -3.3286 1.00 0.00 105 GLU A N 16
ATOM 29571 C CA . GLU A 1 105 ? -3.8992 10.6712 -2.1169 1.00 0.00 105 GLU A CA 16
ATOM 29572 C C . GLU A 1 105 ? -2.9765 10.2660 -0.9483 1.00 0.00 105 GLU A C 16
ATOM 29573 O O . GLU A 1 105 ? -2.4726 11.1135 -0.2087 1.00 0.00 105 GLU A O 16
ATOM 29585 N N . ALA A 1 106 ? -2.7130 8.9653 -0.7853 1.00 0.00 106 ALA A N 16
ATOM 29586 C CA . ALA A 1 106 ? -1.8467 8.4269 0.2580 1.00 0.00 106 ALA A CA 16
ATOM 29587 C C . ALA A 1 106 ? -0.3951 8.8817 0.0846 1.00 0.00 106 ALA A C 16
ATOM 29588 O O . ALA A 1 106 ? 0.2274 9.2076 1.0975 1.00 0.00 106 ALA A O 16
ATOM 29595 N N . ILE A 1 107 ? 0.1777 8.8878 -1.1321 1.00 0.00 107 ILE A N 16
ATOM 29596 C CA . ILE A 1 107 ? 1.5659 9.3524 -1.2989 1.00 0.00 107 ILE A CA 16
ATOM 29597 C C . ILE A 1 107 ? 1.6294 10.8390 -0.9245 1.00 0.00 107 ILE A C 16
ATOM 29598 O O . ILE A 1 107 ? 2.6034 11.2679 -0.3049 1.00 0.00 107 ILE A O 16
ATOM 29614 N N . ASN A 1 108 ? 0.5862 11.6202 -1.2354 1.00 0.00 108 ASN A N 16
ATOM 29615 C CA . ASN A 1 108 ? 0.5495 13.0396 -0.8934 1.00 0.00 108 ASN A CA 16
ATOM 29616 C C . ASN A 1 108 ? 0.3635 13.2382 0.6099 1.00 0.00 108 ASN A C 16
ATOM 29617 O O . ASN A 1 108 ? 0.6566 14.3282 1.0987 1.00 0.00 108 ASN A O 16
ATOM 29628 N N . ASN A 1 109 ? -0.0268 12.1759 1.3219 1.00 0.00 109 ASN A N 16
ATOM 29629 C CA . ASN A 1 109 ? -0.2737 12.0136 2.7471 1.00 0.00 109 ASN A CA 16
ATOM 29630 C C . ASN A 1 109 ? -1.7459 12.2631 3.0591 1.00 0.00 109 ASN A C 16
ATOM 29631 O O . ASN A 1 109 ? -2.1981 13.4044 3.0605 1.00 0.00 109 ASN A O 16
ATOM 29642 N N . ASN A 1 110 ? -2.4895 11.1977 3.3844 1.00 0.00 110 ASN A N 16
ATOM 29643 C CA . ASN A 1 110 ? -3.9317 11.2025 3.7023 1.00 0.00 110 ASN A CA 16
ATOM 29644 C C . ASN A 1 110 ? -4.3337 11.9407 5.0074 1.00 0.00 110 ASN A C 16
ATOM 29645 O O . ASN A 1 110 ? -5.3615 11.6532 5.6194 1.00 0.00 110 ASN A O 16
ATOM 29656 N N . ARG A 1 111 ? -3.5001 12.8696 5.4781 1.00 0.00 111 ARG A N 16
ATOM 29657 C CA . ARG A 1 111 ? -3.6534 13.6779 6.6991 1.00 0.00 111 ARG A CA 16
ATOM 29658 C C . ARG A 1 111 ? -3.7913 12.8202 7.9750 1.00 0.00 111 ARG A C 16
ATOM 29659 O O . ARG A 1 111 ? -3.7465 11.5942 7.9189 1.00 0.00 111 ARG A O 16
ATOM 29680 N N . GLY A 1 112 ? -3.9003 13.4550 9.1488 1.00 0.00 112 GLY A N 16
ATOM 29681 C CA . GLY A 1 112 ? -4.0597 12.8230 10.4585 1.00 0.00 112 GLY A CA 16
ATOM 29682 C C . GLY A 1 112 ? -2.8135 12.1323 11.0024 1.00 0.00 112 GLY A C 16
ATOM 29683 O O . GLY A 1 112 ? -2.3949 12.3942 12.1341 1.00 0.00 112 GLY A O 16
ATOM 29687 N N . PHE A 1 113 ? -2.1891 11.2879 10.1993 1.00 0.00 113 PHE A N 16
ATOM 29688 C CA . PHE A 1 113 ? -1.0130 10.5004 10.5117 1.00 0.00 113 PHE A CA 16
ATOM 29689 C C . PHE A 1 113 ? -0.1470 10.3990 9.2511 1.00 0.00 113 PHE A C 16
ATOM 29690 O O . PHE A 1 113 ? -0.3693 11.1134 8.2707 1.00 0.00 113 PHE A O 16
ATOM 29707 N N . GLY A 1 114 ? 0.8565 9.5217 9.2609 1.00 0.00 114 GLY A N 16
ATOM 29708 C CA . GLY A 1 114 ? 1.7672 9.2858 8.1504 1.00 0.00 114 GLY A CA 16
ATOM 29709 C C . GLY A 1 114 ? 3.2170 9.2298 8.6187 1.00 0.00 114 GLY A C 16
ATOM 29713 N N . GLY A 1 1 ? 13.9396 7.3190 -11.3369 1.00 0.00 1 GLY A N 17
ATOM 29714 C CA . GLY A 1 1 ? 12.8903 6.6454 -10.5666 1.00 0.00 1 GLY A CA 17
ATOM 29715 C C . GLY A 1 1 ? 13.4239 5.3988 -9.8879 1.00 0.00 1 GLY A C 17
ATOM 29716 O O . GLY A 1 1 ? 14.2006 5.4881 -8.9372 1.00 0.00 1 GLY A O 17
ATOM 29719 N N . ASN A 1 2 ? 12.9662 4.2114 -10.3068 1.00 0.00 2 ASN A N 17
ATOM 29720 C CA . ASN A 1 2 ? 13.4232 2.9490 -9.7253 1.00 0.00 2 ASN A CA 17
ATOM 29721 C C . ASN A 1 2 ? 14.9366 2.8518 -9.8493 1.00 0.00 2 ASN A C 17
ATOM 29722 O O . ASN A 1 2 ? 15.5454 3.4132 -10.7632 1.00 0.00 2 ASN A O 17
ATOM 29733 N N . THR A 1 3 ? 15.5190 2.1660 -8.8769 1.00 0.00 3 THR A N 17
ATOM 29734 C CA . THR A 1 3 ? 16.9394 1.9286 -8.7243 1.00 0.00 3 THR A CA 17
ATOM 29735 C C . THR A 1 3 ? 17.0810 0.5889 -7.9905 1.00 0.00 3 THR A C 17
ATOM 29736 O O . THR A 1 3 ? 16.1229 -0.1924 -7.9632 1.00 0.00 3 THR A O 17
ATOM 29747 N N . ASP A 1 4 ? 18.2473 0.3157 -7.4142 1.00 0.00 4 ASP A N 17
ATOM 29748 C CA . ASP A 1 4 ? 18.5540 -0.9096 -6.6885 1.00 0.00 4 ASP A CA 17
ATOM 29749 C C . ASP A 1 4 ? 17.7640 -1.0626 -5.3832 1.00 0.00 4 ASP A C 17
ATOM 29750 O O . ASP A 1 4 ? 18.2157 -0.6455 -4.3122 1.00 0.00 4 ASP A O 17
ATOM 29759 N N . TYR A 1 5 ? 16.5567 -1.6158 -5.4918 1.00 0.00 5 TYR A N 17
ATOM 29760 C CA . TYR A 1 5 ? 15.6035 -1.9076 -4.4304 1.00 0.00 5 TYR A CA 17
ATOM 29761 C C . TYR A 1 5 ? 14.7367 -3.0528 -4.9519 1.00 0.00 5 TYR A C 17
ATOM 29762 O O . TYR A 1 5 ? 14.2495 -2.9848 -6.0854 1.00 0.00 5 TYR A O 17
ATOM 29780 N N . ASP A 1 6 ? 14.5591 -4.0917 -4.1405 1.00 0.00 6 ASP A N 17
ATOM 29781 C CA . ASP A 1 6 ? 13.7686 -5.2791 -4.4482 1.00 0.00 6 ASP A CA 17
ATOM 29782 C C . ASP A 1 6 ? 12.3319 -5.0369 -3.9963 1.00 0.00 6 ASP A C 17
ATOM 29783 O O . ASP A 1 6 ? 12.0150 -5.1509 -2.8104 1.00 0.00 6 ASP A O 17
ATOM 29792 N N . TRP A 1 7 ? 11.4873 -4.6002 -4.9280 1.00 0.00 7 TRP A N 17
ATOM 29793 C CA . TRP A 1 7 ? 10.0699 -4.3203 -4.7034 1.00 0.00 7 TRP A CA 17
ATOM 29794 C C . TRP A 1 7 ? 9.1865 -5.5557 -4.8659 1.00 0.00 7 TRP A C 17
ATOM 29795 O O . TRP A 1 7 ? 8.0300 -5.5466 -4.4437 1.00 0.00 7 TRP A O 17
ATOM 29816 N N . LYS A 1 8 ? 9.7002 -6.6060 -5.5028 1.00 0.00 8 LYS A N 17
ATOM 29817 C CA . LYS A 1 8 ? 8.9523 -7.8344 -5.7247 1.00 0.00 8 LYS A CA 17
ATOM 29818 C C . LYS A 1 8 ? 8.8268 -8.6070 -4.4176 1.00 0.00 8 LYS A C 17
ATOM 29819 O O . LYS A 1 8 ? 7.7409 -9.0720 -4.0871 1.00 0.00 8 LYS A O 17
ATOM 29838 N N . THR A 1 9 ? 9.8958 -8.7167 -3.6325 1.00 0.00 9 THR A N 17
ATOM 29839 C CA . THR A 1 9 ? 9.8121 -9.4379 -2.3708 1.00 0.00 9 THR A CA 17
ATOM 29840 C C . THR A 1 9 ? 8.8357 -8.7480 -1.4041 1.00 0.00 9 THR A C 17
ATOM 29841 O O . THR A 1 9 ? 8.2874 -9.3973 -0.5157 1.00 0.00 9 THR A O 17
ATOM 29852 N N . PHE A 1 10 ? 8.6148 -7.4377 -1.5640 1.00 0.00 10 PHE A N 17
ATOM 29853 C CA . PHE A 1 10 ? 7.7364 -6.6614 -0.7076 1.00 0.00 10 PHE A CA 17
ATOM 29854 C C . PHE A 1 10 ? 6.2868 -7.0575 -0.9689 1.00 0.00 10 PHE A C 17
ATOM 29855 O O . PHE A 1 10 ? 5.5581 -7.3661 -0.0257 1.00 0.00 10 PHE A O 17
ATOM 29872 N N . GLU A 1 11 ? 5.8553 -7.0444 -2.2342 1.00 0.00 11 GLU A N 17
ATOM 29873 C CA . GLU A 1 11 ? 4.4743 -7.4187 -2.5550 1.00 0.00 11 GLU A CA 17
ATOM 29874 C C . GLU A 1 11 ? 4.2345 -8.9047 -2.2495 1.00 0.00 11 GLU A C 17
ATOM 29875 O O . GLU A 1 11 ? 3.1782 -9.2805 -1.7389 1.00 0.00 11 GLU A O 17
ATOM 29887 N N . LYS A 1 12 ? 5.2519 -9.7461 -2.4682 1.00 0.00 12 LYS A N 17
ATOM 29888 C CA . LYS A 1 12 ? 5.1771 -11.1759 -2.2146 1.00 0.00 12 LYS A CA 17
ATOM 29889 C C . LYS A 1 12 ? 5.0684 -11.4646 -0.7184 1.00 0.00 12 LYS A C 17
ATOM 29890 O O . LYS A 1 12 ? 4.2232 -12.2614 -0.3173 1.00 0.00 12 LYS A O 17
ATOM 29909 N N . ASN A 1 13 ? 5.8665 -10.8004 0.1251 1.00 0.00 13 ASN A N 17
ATOM 29910 C CA . ASN A 1 13 ? 5.8516 -11.0303 1.5741 1.00 0.00 13 ASN A CA 17
ATOM 29911 C C . ASN A 1 13 ? 4.6720 -10.3547 2.2758 1.00 0.00 13 ASN A C 17
ATOM 29912 O O . ASN A 1 13 ? 4.5046 -10.5461 3.4836 1.00 0.00 13 ASN A O 17
ATOM 29923 N N . ALA A 1 14 ? 3.8442 -9.5751 1.5675 1.00 0.00 14 ALA A N 17
ATOM 29924 C CA . ALA A 1 14 ? 2.6918 -8.9095 2.1533 1.00 0.00 14 ALA A CA 17
ATOM 29925 C C . ALA A 1 14 ? 1.7294 -9.9263 2.7842 1.00 0.00 14 ALA A C 17
ATOM 29926 O O . ALA A 1 14 ? 1.7772 -11.1296 2.4962 1.00 0.00 14 ALA A O 17
ATOM 29933 N N . ARG A 1 15 ? 0.8905 -9.4373 3.6921 1.00 0.00 15 ARG A N 17
ATOM 29934 C CA . ARG A 1 15 ? -0.1091 -10.1916 4.4228 1.00 0.00 15 ARG A CA 17
ATOM 29935 C C . ARG A 1 15 ? -1.4961 -9.8353 3.9117 1.00 0.00 15 ARG A C 17
ATOM 29936 O O . ARG A 1 15 ? -1.7491 -8.7167 3.4602 1.00 0.00 15 ARG A O 17
ATOM 29957 N N . TYR A 1 16 ? -2.3861 -10.8084 4.0400 1.00 0.00 16 TYR A N 17
ATOM 29958 C CA . TYR A 1 16 ? -3.7780 -10.7580 3.6306 1.00 0.00 16 TYR A CA 17
ATOM 29959 C C . TYR A 1 16 ? -4.6314 -11.3822 4.7386 1.00 0.00 16 TYR A C 17
ATOM 29960 O O . TYR A 1 16 ? -4.1911 -12.3103 5.4326 1.00 0.00 16 TYR A O 17
ATOM 29978 N N . GLU A 1 17 ? -5.8128 -10.8218 4.9882 1.00 0.00 17 GLU A N 17
ATOM 29979 C CA . GLU A 1 17 ? -6.7346 -11.3614 5.9953 1.00 0.00 17 GLU A CA 17
ATOM 29980 C C . GLU A 1 17 ? -7.5856 -12.4753 5.3473 1.00 0.00 17 GLU A C 17
ATOM 29981 O O . GLU A 1 17 ? -7.7171 -12.5079 4.1177 1.00 0.00 17 GLU A O 17
ATOM 29993 N N . PRO A 1 18 ? -8.1934 -13.3851 6.1360 1.00 0.00 18 PRO A N 17
ATOM 29994 C CA . PRO A 1 18 ? -9.0025 -14.4704 5.5936 1.00 0.00 18 PRO A CA 17
ATOM 29995 C C . PRO A 1 18 ? -10.1635 -13.9508 4.7447 1.00 0.00 18 PRO A C 17
ATOM 29996 O O . PRO A 1 18 ? -11.0600 -13.2541 5.2281 1.00 0.00 18 PRO A O 17
ATOM 30007 N N . GLY A 1 19 ? -10.1863 -14.3979 3.4902 1.00 0.00 19 GLY A N 17
ATOM 30008 C CA . GLY A 1 19 ? -11.1775 -14.0415 2.4867 1.00 0.00 19 GLY A CA 17
ATOM 30009 C C . GLY A 1 19 ? -10.5650 -13.2438 1.3436 1.00 0.00 19 GLY A C 17
ATOM 30010 O O . GLY A 1 19 ? -11.2351 -13.0602 0.3217 1.00 0.00 19 GLY A O 17
ATOM 30014 N N . TYR A 1 20 ? -9.3103 -12.8102 1.4787 1.00 0.00 20 TYR A N 17
ATOM 30015 C CA . TYR A 1 20 ? -8.5917 -12.0348 0.4812 1.00 0.00 20 TYR A CA 17
ATOM 30016 C C . TYR A 1 20 ? -7.2915 -12.7617 0.1476 1.00 0.00 20 TYR A C 17
ATOM 30017 O O . TYR A 1 20 ? -6.8668 -13.6730 0.8618 1.00 0.00 20 TYR A O 17
ATOM 30035 N N . ASN A 1 21 ? -6.6974 -12.4008 -0.9849 1.00 0.00 21 ASN A N 17
ATOM 30036 C CA . ASN A 1 21 ? -5.4605 -12.9356 -1.5436 1.00 0.00 21 ASN A CA 17
ATOM 30037 C C . ASN A 1 21 ? -5.0672 -12.0036 -2.6820 1.00 0.00 21 ASN A C 17
ATOM 30038 O O . ASN A 1 21 ? -5.8838 -11.1798 -3.1021 1.00 0.00 21 ASN A O 17
ATOM 30049 N N . SER A 1 22 ? -3.8784 -12.1897 -3.2528 1.00 0.00 22 SER A N 17
ATOM 30050 C CA . SER A 1 22 ? -3.4023 -11.3839 -4.3626 1.00 0.00 22 SER A CA 17
ATOM 30051 C C . SER A 1 22 ? -4.3214 -11.5227 -5.5960 1.00 0.00 22 SER A C 17
ATOM 30052 O O . SER A 1 22 ? -4.3756 -10.6125 -6.4205 1.00 0.00 22 SER A O 17
ATOM 30060 N N . SER A 1 23 ? -5.0799 -12.6216 -5.7285 1.00 0.00 23 SER A N 17
ATOM 30061 C CA . SER A 1 23 ? -6.0059 -12.8495 -6.8440 1.00 0.00 23 SER A CA 17
ATOM 30062 C C . SER A 1 23 ? -7.3355 -12.1002 -6.6793 1.00 0.00 23 SER A C 17
ATOM 30063 O O . SER A 1 23 ? -8.1848 -12.1473 -7.5808 1.00 0.00 23 SER A O 17
ATOM 30071 N N . HIS A 1 24 ? -7.5801 -11.5021 -5.5079 1.00 0.00 24 HIS A N 17
ATOM 30072 C CA . HIS A 1 24 ? -8.7960 -10.7513 -5.2442 1.00 0.00 24 HIS A CA 17
ATOM 30073 C C . HIS A 1 24 ? -8.7385 -9.5281 -6.1707 1.00 0.00 24 HIS A C 17
ATOM 30074 O O . HIS A 1 24 ? -7.6662 -8.9324 -6.2895 1.00 0.00 24 HIS A O 17
ATOM 30087 N N . PRO A 1 25 ? -9.8257 -9.1686 -6.8740 1.00 0.00 25 PRO A N 17
ATOM 30088 C CA . PRO A 1 25 ? -9.8464 -8.0422 -7.8027 1.00 0.00 25 PRO A CA 17
ATOM 30089 C C . PRO A 1 25 ? -9.2902 -6.7571 -7.1928 1.00 0.00 25 PRO A C 17
ATOM 30090 O O . PRO A 1 25 ? -8.3948 -6.1438 -7.7704 1.00 0.00 25 PRO A O 17
ATOM 30101 N N . THR A 1 26 ? -9.7677 -6.3637 -6.0140 1.00 0.00 26 THR A N 17
ATOM 30102 C CA . THR A 1 26 ? -9.2994 -5.1487 -5.3731 1.00 0.00 26 THR A CA 17
ATOM 30103 C C . THR A 1 26 ? -7.7801 -5.1895 -5.1307 1.00 0.00 26 THR A C 17
ATOM 30104 O O . THR A 1 26 ? -7.1087 -4.1688 -5.2973 1.00 0.00 26 THR A O 17
ATOM 30115 N N . ILE A 1 27 ? -7.2220 -6.3473 -4.7643 1.00 0.00 27 ILE A N 17
ATOM 30116 C CA . ILE A 1 27 ? -5.7970 -6.4773 -4.4948 1.00 0.00 27 ILE A CA 17
ATOM 30117 C C . ILE A 1 27 ? -4.9854 -6.5303 -5.7966 1.00 0.00 27 ILE A C 17
ATOM 30118 O O . ILE A 1 27 ? -3.9928 -5.8096 -5.8820 1.00 0.00 27 ILE A O 17
ATOM 30134 N N . VAL A 1 28 ? -5.3618 -7.3204 -6.8100 1.00 0.00 28 VAL A N 17
ATOM 30135 C CA . VAL A 1 28 ? -4.5798 -7.3731 -8.0499 1.00 0.00 28 VAL A CA 17
ATOM 30136 C C . VAL A 1 28 ? -4.4808 -5.9602 -8.6455 1.00 0.00 28 VAL A C 17
ATOM 30137 O O . VAL A 1 28 ? -3.3992 -5.5679 -9.0875 1.00 0.00 28 VAL A O 17
ATOM 30150 N N . MET A 1 29 ? -5.5669 -5.1711 -8.5992 1.00 0.00 29 MET A N 17
ATOM 30151 C CA . MET A 1 29 ? -5.5752 -3.7977 -9.1017 1.00 0.00 29 MET A CA 17
ATOM 30152 C C . MET A 1 29 ? -4.7249 -2.8776 -8.1975 1.00 0.00 29 MET A C 17
ATOM 30153 O O . MET A 1 29 ? -4.1683 -1.8848 -8.6700 1.00 0.00 29 MET A O 17
ATOM 30167 N N . PHE A 1 30 ? -4.6125 -3.1631 -6.8972 1.00 0.00 30 PHE A N 17
ATOM 30168 C CA . PHE A 1 30 ? -3.8118 -2.3673 -5.9698 1.00 0.00 30 PHE A CA 17
ATOM 30169 C C . PHE A 1 30 ? -2.3376 -2.5590 -6.3128 1.00 0.00 30 PHE A C 17
ATOM 30170 O O . PHE A 1 30 ? -1.6194 -1.5677 -6.4516 1.00 0.00 30 PHE A O 17
ATOM 30187 N N . TRP A 1 31 ? -1.8648 -3.8010 -6.4855 1.00 0.00 31 TRP A N 17
ATOM 30188 C CA . TRP A 1 31 ? -0.4596 -4.0032 -6.8208 1.00 0.00 31 TRP A CA 17
ATOM 30189 C C . TRP A 1 31 ? -0.1027 -3.2513 -8.1117 1.00 0.00 31 TRP A C 17
ATOM 30190 O O . TRP A 1 31 ? 1.0305 -2.7857 -8.2427 1.00 0.00 31 TRP A O 17
ATOM 30211 N N . LYS A 1 32 ? -1.0538 -3.0502 -9.0369 1.00 0.00 32 LYS A N 17
ATOM 30212 C CA . LYS A 1 32 ? -0.7881 -2.2917 -10.2572 1.00 0.00 32 LYS A CA 17
ATOM 30213 C C . LYS A 1 32 ? -0.4781 -0.8395 -9.8664 1.00 0.00 32 LYS A C 17
ATOM 30214 O O . LYS A 1 32 ? 0.4752 -0.2777 -10.4020 1.00 0.00 32 LYS A O 17
ATOM 30233 N N . ALA A 1 33 ? -1.2509 -0.2268 -8.9518 1.00 0.00 33 ALA A N 17
ATOM 30234 C CA . ALA A 1 33 ? -1.0579 1.1422 -8.4966 1.00 0.00 33 ALA A CA 17
ATOM 30235 C C . ALA A 1 33 ? 0.3453 1.3165 -7.9164 1.00 0.00 33 ALA A C 17
ATOM 30236 O O . ALA A 1 33 ? 1.0074 2.3084 -8.2119 1.00 0.00 33 ALA A O 17
ATOM 30243 N N . PHE A 1 34 ? 0.7963 0.3396 -7.1268 1.00 0.00 34 PHE A N 17
ATOM 30244 C CA . PHE A 1 34 ? 2.1081 0.3192 -6.4918 1.00 0.00 34 PHE A CA 17
ATOM 30245 C C . PHE A 1 34 ? 3.2348 0.1420 -7.5238 1.00 0.00 34 PHE A C 17
ATOM 30246 O O . PHE A 1 34 ? 4.3103 0.7202 -7.3691 1.00 0.00 34 PHE A O 17
ATOM 30263 N N . HIS A 1 35 ? 3.0142 -0.6524 -8.5764 1.00 0.00 35 HIS A N 17
ATOM 30264 C CA . HIS A 1 35 ? 4.0249 -0.8982 -9.5974 1.00 0.00 35 HIS A CA 17
ATOM 30265 C C . HIS A 1 35 ? 4.0891 0.1889 -10.6798 1.00 0.00 35 HIS A C 17
ATOM 30266 O O . HIS A 1 35 ? 5.1542 0.3318 -11.2862 1.00 0.00 35 HIS A O 17
ATOM 30279 N N . LYS A 1 36 ? 3.0160 0.9529 -10.9495 1.00 0.00 36 LYS A N 17
ATOM 30280 C CA . LYS A 1 36 ? 3.0441 2.0101 -11.9753 1.00 0.00 36 LYS A CA 17
ATOM 30281 C C . LYS A 1 36 ? 3.7865 3.2528 -11.4844 1.00 0.00 36 LYS A C 17
ATOM 30282 O O . LYS A 1 36 ? 4.4643 3.8974 -12.2849 1.00 0.00 36 LYS A O 17
ATOM 30301 N N . LEU A 1 37 ? 3.6817 3.5841 -10.1955 1.00 0.00 37 LEU A N 17
ATOM 30302 C CA . LEU A 1 37 ? 4.3437 4.7535 -9.6222 1.00 0.00 37 LEU A CA 17
ATOM 30303 C C . LEU A 1 37 ? 5.8644 4.5718 -9.5604 1.00 0.00 37 LEU A C 17
ATOM 30304 O O . LEU A 1 37 ? 6.3854 3.4738 -9.7907 1.00 0.00 37 LEU A O 17
ATOM 30320 N N . THR A 1 38 ? 6.5973 5.6471 -9.2706 1.00 0.00 38 THR A N 17
ATOM 30321 C CA . THR A 1 38 ? 8.0557 5.6237 -9.1918 1.00 0.00 38 THR A CA 17
ATOM 30322 C C . THR A 1 38 ? 8.5640 5.3772 -7.7603 1.00 0.00 38 THR A C 17
ATOM 30323 O O . THR A 1 38 ? 7.7939 5.1975 -6.8132 1.00 0.00 38 THR A O 17
ATOM 30334 N N . LEU A 1 39 ? 9.8872 5.3063 -7.6197 1.00 0.00 39 LEU A N 17
ATOM 30335 C CA . LEU A 1 39 ? 10.6201 5.0760 -6.3786 1.00 0.00 39 LEU A CA 17
ATOM 30336 C C . LEU A 1 39 ? 10.3196 6.1494 -5.3505 1.00 0.00 39 LEU A C 17
ATOM 30337 O O . LEU A 1 39 ? 10.0508 5.8500 -4.1894 1.00 0.00 39 LEU A O 17
ATOM 30353 N N . GLU A 1 40 ? 10.3574 7.3994 -5.7891 1.00 0.00 40 GLU A N 17
ATOM 30354 C CA . GLU A 1 40 ? 10.1278 8.5517 -4.9383 1.00 0.00 40 GLU A CA 17
ATOM 30355 C C . GLU A 1 40 ? 8.7509 8.4364 -4.2670 1.00 0.00 40 GLU A C 17
ATOM 30356 O O . GLU A 1 40 ? 8.6119 8.6127 -3.0543 1.00 0.00 40 GLU A O 17
ATOM 30368 N N . GLU A 1 41 ? 7.7449 8.0549 -5.0543 1.00 0.00 41 GLU A N 17
ATOM 30369 C CA . GLU A 1 41 ? 6.3578 7.8917 -4.6366 1.00 0.00 41 GLU A CA 17
ATOM 30370 C C . GLU A 1 41 ? 6.1992 6.7411 -3.6437 1.00 0.00 41 GLU A C 17
ATOM 30371 O O . GLU A 1 41 ? 5.5758 6.9163 -2.5941 1.00 0.00 41 GLU A O 17
ATOM 30383 N N . LYS A 1 42 ? 6.7628 5.5546 -3.9264 1.00 0.00 42 LYS A N 17
ATOM 30384 C CA . LYS A 1 42 ? 6.6088 4.4465 -2.9774 1.00 0.00 42 LYS A CA 17
ATOM 30385 C C . LYS A 1 42 ? 7.2698 4.7568 -1.6385 1.00 0.00 42 LYS A C 17
ATOM 30386 O O . LYS A 1 42 ? 6.8200 4.2313 -0.6224 1.00 0.00 42 LYS A O 17
ATOM 30405 N N . LYS A 1 43 ? 8.2993 5.6111 -1.5944 1.00 0.00 43 LYS A N 17
ATOM 30406 C CA . LYS A 1 43 ? 8.9088 5.9633 -0.3154 1.00 0.00 43 LYS A CA 17
ATOM 30407 C C . LYS A 1 43 ? 7.8334 6.7024 0.4969 1.00 0.00 43 LYS A C 17
ATOM 30408 O O . LYS A 1 43 ? 7.6658 6.3915 1.6716 1.00 0.00 43 LYS A O 17
ATOM 30427 N N . LYS A 1 44 ? 7.0654 7.6315 -0.0999 1.00 0.00 44 LYS A N 17
ATOM 30428 C CA . LYS A 1 44 ? 5.9989 8.3564 0.6123 1.00 0.00 44 LYS A CA 17
ATOM 30429 C C . LYS A 1 44 ? 4.9472 7.3688 1.1327 1.00 0.00 44 LYS A C 17
ATOM 30430 O O . LYS A 1 44 ? 4.4395 7.5419 2.2407 1.00 0.00 44 LYS A O 17
ATOM 30449 N N . PHE A 1 45 ? 4.6079 6.3370 0.3496 1.00 0.00 45 PHE A N 17
ATOM 30450 C CA . PHE A 1 45 ? 3.6301 5.3243 0.7498 1.00 0.00 45 PHE A CA 17
ATOM 30451 C C . PHE A 1 45 ? 4.1359 4.6149 2.0181 1.00 0.00 45 PHE A C 17
ATOM 30452 O O . PHE A 1 45 ? 3.3874 4.4113 2.9702 1.00 0.00 45 PHE A O 17
ATOM 30469 N N . LEU A 1 46 ? 5.4206 4.2502 2.0722 1.00 0.00 46 LEU A N 17
ATOM 30470 C CA . LEU A 1 46 ? 5.9835 3.5821 3.2475 1.00 0.00 46 LEU A CA 17
ATOM 30471 C C . LEU A 1 46 ? 5.9817 4.5174 4.4601 1.00 0.00 46 LEU A C 17
ATOM 30472 O O . LEU A 1 46 ? 5.7005 4.0775 5.5703 1.00 0.00 46 LEU A O 17
ATOM 30488 N N . VAL A 1 47 ? 6.2568 5.8033 4.2588 1.00 0.00 47 VAL A N 17
ATOM 30489 C CA . VAL A 1 47 ? 6.3167 6.8275 5.2980 1.00 0.00 47 VAL A CA 17
ATOM 30490 C C . VAL A 1 47 ? 4.9766 7.0569 6.0134 1.00 0.00 47 VAL A C 17
ATOM 30491 O O . VAL A 1 47 ? 5.0114 7.4480 7.1762 1.00 0.00 47 VAL A O 17
ATOM 30504 N N . PHE A 1 48 ? 3.8085 6.9192 5.3681 1.00 0.00 48 PHE A N 17
ATOM 30505 C CA . PHE A 1 48 ? 2.5274 7.1082 6.0785 1.00 0.00 48 PHE A CA 17
ATOM 30506 C C . PHE A 1 48 ? 2.0203 5.7870 6.6947 1.00 0.00 48 PHE A C 17
ATOM 30507 O O . PHE A 1 48 ? 1.1542 5.7879 7.5742 1.00 0.00 48 PHE A O 17
ATOM 30524 N N . LEU A 1 49 ? 2.5584 4.6567 6.2231 1.00 0.00 49 LEU A N 17
ATOM 30525 C CA . LEU A 1 49 ? 2.2350 3.2915 6.6324 1.00 0.00 49 LEU A CA 17
ATOM 30526 C C . LEU A 1 49 ? 3.0911 2.8030 7.7936 1.00 0.00 49 LEU A C 17
ATOM 30527 O O . LEU A 1 49 ? 2.6510 1.9583 8.5693 1.00 0.00 49 LEU A O 17
ATOM 30543 N N . THR A 1 50 ? 4.3074 3.3203 7.8974 1.00 0.00 50 THR A N 17
ATOM 30544 C CA . THR A 1 50 ? 5.2914 2.9959 8.9128 1.00 0.00 50 THR A CA 17
ATOM 30545 C C . THR A 1 50 ? 5.7142 4.2969 9.5930 1.00 0.00 50 THR A C 17
ATOM 30546 O O . THR A 1 50 ? 5.4031 5.3759 9.0999 1.00 0.00 50 THR A O 17
ATOM 30557 N N . GLY A 1 51 ? 6.4400 4.2163 10.7031 1.00 0.00 51 GLY A N 17
ATOM 30558 C CA . GLY A 1 51 ? 6.8763 5.3845 11.4490 1.00 0.00 51 GLY A CA 17
ATOM 30559 C C . GLY A 1 51 ? 8.3130 5.8048 11.1790 1.00 0.00 51 GLY A C 17
ATOM 30560 O O . GLY A 1 51 ? 8.8155 6.6478 11.9228 1.00 0.00 51 GLY A O 17
ATOM 30564 N N . THR A 1 52 ? 8.9873 5.2623 10.1590 1.00 0.00 52 THR A N 17
ATOM 30565 C CA . THR A 1 52 ? 10.3715 5.6191 9.8652 1.00 0.00 52 THR A CA 17
ATOM 30566 C C . THR A 1 52 ? 10.5359 5.8522 8.3671 1.00 0.00 52 THR A C 17
ATOM 30567 O O . THR A 1 52 ? 10.0821 5.0557 7.5443 1.00 0.00 52 THR A O 17
ATOM 30578 N N . ASP A 1 53 ? 11.1814 6.9649 8.0197 1.00 0.00 53 ASP A N 17
ATOM 30579 C CA . ASP A 1 53 ? 11.4509 7.3777 6.6449 1.00 0.00 53 ASP A CA 17
ATOM 30580 C C . ASP A 1 53 ? 12.6880 6.6551 6.1191 1.00 0.00 53 ASP A C 17
ATOM 30581 O O . ASP A 1 53 ? 13.3890 5.9908 6.8865 1.00 0.00 53 ASP A O 17
ATOM 30590 N N . ARG A 1 54 ? 12.9667 6.8198 4.8166 1.00 0.00 54 ARG A N 17
ATOM 30591 C CA . ARG A 1 54 ? 14.1076 6.2790 4.0625 1.00 0.00 54 ARG A CA 17
ATOM 30592 C C . ARG A 1 54 ? 14.6132 4.9038 4.5236 1.00 0.00 54 ARG A C 17
ATOM 30593 O O . ARG A 1 54 ? 15.8013 4.7056 4.7728 1.00 0.00 54 ARG A O 17
ATOM 30614 N N . LEU A 1 55 ? 13.7142 3.9300 4.5796 1.00 0.00 55 LEU A N 17
ATOM 30615 C CA . LEU A 1 55 ? 14.0354 2.5721 5.0020 1.00 0.00 55 LEU A CA 17
ATOM 30616 C C . LEU A 1 55 ? 15.1140 1.9684 4.0988 1.00 0.00 55 LEU A C 17
ATOM 30617 O O . LEU A 1 55 ? 15.0723 2.1353 2.8746 1.00 0.00 55 LEU A O 17
ATOM 30633 N N . GLN A 1 56 ? 16.1035 1.3420 4.7436 1.00 0.00 56 GLN A N 17
ATOM 30634 C CA . GLN A 1 56 ? 17.2586 0.6742 4.1493 1.00 0.00 56 GLN A CA 17
ATOM 30635 C C . GLN A 1 56 ? 16.8590 -0.6456 3.4820 1.00 0.00 56 GLN A C 17
ATOM 30636 O O . GLN A 1 56 ? 15.7893 -1.1912 3.7496 1.00 0.00 56 GLN A O 17
ATOM 30650 N N . MET A 1 57 ? 17.7531 -1.2023 2.6569 1.00 0.00 57 MET A N 17
ATOM 30651 C CA . MET A 1 57 ? 17.5315 -2.4682 1.9549 1.00 0.00 57 MET A CA 17
ATOM 30652 C C . MET A 1 57 ? 17.2632 -3.5856 2.9517 1.00 0.00 57 MET A C 17
ATOM 30653 O O . MET A 1 57 ? 16.3429 -4.3779 2.7385 1.00 0.00 57 MET A O 17
ATOM 30667 N N . LYS A 1 58 ? 18.0507 -3.6194 4.0362 1.00 0.00 58 LYS A N 17
ATOM 30668 C CA . LYS A 1 58 ? 17.9232 -4.6197 5.0868 1.00 0.00 58 LYS A CA 17
ATOM 30669 C C . LYS A 1 58 ? 16.4943 -4.6521 5.6120 1.00 0.00 58 LYS A C 17
ATOM 30670 O O . LYS A 1 58 ? 15.9566 -5.7323 5.8299 1.00 0.00 58 LYS A O 17
ATOM 30689 N N . ASP A 1 59 ? 15.8603 -3.4907 5.7844 1.00 0.00 59 ASP A N 17
ATOM 30690 C CA . ASP A 1 59 ? 14.5020 -3.4546 6.2988 1.00 0.00 59 ASP A CA 17
ATOM 30691 C C . ASP A 1 59 ? 13.4528 -3.6933 5.2143 1.00 0.00 59 ASP A C 17
ATOM 30692 O O . ASP A 1 59 ? 12.4452 -4.3490 5.4639 1.00 0.00 59 ASP A O 17
ATOM 30701 N N . LEU A 1 60 ? 13.6763 -3.1995 3.9947 1.00 0.00 60 LEU A N 17
ATOM 30702 C CA . LEU A 1 60 ? 12.7223 -3.3573 2.8983 1.00 0.00 60 LEU A CA 17
ATOM 30703 C C . LEU A 1 60 ? 12.5835 -4.8294 2.4938 1.00 0.00 60 LEU A C 17
ATOM 30704 O O . LEU A 1 60 ? 11.4762 -5.2845 2.2364 1.00 0.00 60 LEU A O 17
ATOM 30720 N N . ASN A 1 61 ? 13.6741 -5.6075 2.4940 1.00 0.00 61 ASN A N 17
ATOM 30721 C CA . ASN A 1 61 ? 13.6346 -7.0223 2.0941 1.00 0.00 61 ASN A CA 17
ATOM 30722 C C . ASN A 1 61 ? 12.7469 -7.9194 2.9708 1.00 0.00 61 ASN A C 17
ATOM 30723 O O . ASN A 1 61 ? 12.4877 -9.0620 2.5958 1.00 0.00 61 ASN A O 17
ATOM 30734 N N . ASN A 1 62 ? 12.3224 -7.4519 4.1460 1.00 0.00 62 ASN A N 17
ATOM 30735 C CA . ASN A 1 62 ? 11.4499 -8.1987 5.0566 1.00 0.00 62 ASN A CA 17
ATOM 30736 C C . ASN A 1 62 ? 10.1700 -7.4223 5.3553 1.00 0.00 62 ASN A C 17
ATOM 30737 O O . ASN A 1 62 ? 9.3228 -7.8939 6.1125 1.00 0.00 62 ASN A O 17
ATOM 30748 N N . MET A 1 63 ? 10.0424 -6.2213 4.7933 1.00 0.00 63 MET A N 17
ATOM 30749 C CA . MET A 1 63 ? 8.8729 -5.3980 4.9840 1.00 0.00 63 MET A CA 17
ATOM 30750 C C . MET A 1 63 ? 7.6838 -6.0703 4.2957 1.00 0.00 63 MET A C 17
ATOM 30751 O O . MET A 1 63 ? 7.7666 -6.5048 3.1453 1.00 0.00 63 MET A O 17
ATOM 30765 N N . LYS A 1 64 ? 6.5838 -6.1384 5.0335 1.00 0.00 64 LYS A N 17
ATOM 30766 C CA . LYS A 1 64 ? 5.2856 -6.7030 4.6906 1.00 0.00 64 LYS A CA 17
ATOM 30767 C C . LYS A 1 64 ? 4.2361 -5.6657 5.0854 1.00 0.00 64 LYS A C 17
ATOM 30768 O O . LYS A 1 64 ? 4.5115 -4.7945 5.9169 1.00 0.00 64 LYS A O 17
ATOM 30787 N N . ILE A 1 65 ? 3.0265 -5.7796 4.5605 1.00 0.00 65 ILE A N 17
ATOM 30788 C CA . ILE A 1 65 ? 1.9151 -4.8897 4.8568 1.00 0.00 65 ILE A CA 17
ATOM 30789 C C . ILE A 1 65 ? 0.7131 -5.7881 5.1635 1.00 0.00 65 ILE A C 17
ATOM 30790 O O . ILE A 1 65 ? 0.6066 -6.8673 4.5850 1.00 0.00 65 ILE A O 17
ATOM 30806 N N . THR A 1 66 ? -0.1665 -5.3839 6.0728 1.00 0.00 66 THR A N 17
ATOM 30807 C CA . THR A 1 66 ? -1.3440 -6.1608 6.4608 1.00 0.00 66 THR A CA 17
ATOM 30808 C C . THR A 1 66 ? -2.5760 -5.4930 5.8451 1.00 0.00 66 THR A C 17
ATOM 30809 O O . THR A 1 66 ? -2.9170 -4.3878 6.2688 1.00 0.00 66 THR A O 17
ATOM 30820 N N . PHE A 1 67 ? -3.1845 -6.0684 4.7994 1.00 0.00 67 PHE A N 17
ATOM 30821 C CA . PHE A 1 67 ? -4.3647 -5.4841 4.1609 1.00 0.00 67 PHE A CA 17
ATOM 30822 C C . PHE A 1 67 ? -5.6130 -5.9200 4.9230 1.00 0.00 67 PHE A C 17
ATOM 30823 O O . PHE A 1 67 ? -5.6815 -7.0787 5.3286 1.00 0.00 67 PHE A O 17
ATOM 30840 N N . CYS A 1 68 ? -6.6064 -5.0508 5.1051 1.00 0.00 68 CYS A N 17
ATOM 30841 C CA . CYS A 1 68 ? -7.8642 -5.3540 5.7890 1.00 0.00 68 CYS A CA 17
ATOM 30842 C C . CYS A 1 68 ? -8.9354 -4.3751 5.2927 1.00 0.00 68 CYS A C 17
ATOM 30843 O O . CYS A 1 68 ? -8.5982 -3.2577 4.9118 1.00 0.00 68 CYS A O 17
ATOM 30851 N N . CYS A 1 69 ? -10.2148 -4.7504 5.3378 1.00 0.00 69 CYS A N 17
ATOM 30852 C CA . CYS A 1 69 ? -11.3580 -3.9409 4.9121 1.00 0.00 69 CYS A CA 17
ATOM 30853 C C . CYS A 1 69 ? -12.4433 -4.0032 6.0040 1.00 0.00 69 CYS A C 17
ATOM 30854 O O . CYS A 1 69 ? -13.3695 -4.8101 5.8721 1.00 0.00 69 CYS A O 17
ATOM 30862 N N . PRO A 1 70 ? -12.3373 -3.1858 7.0685 1.00 0.00 70 PRO A N 17
ATOM 30863 C CA . PRO A 1 70 ? -13.2704 -3.1434 8.1893 1.00 0.00 70 PRO A CA 17
ATOM 30864 C C . PRO A 1 70 ? -14.7424 -3.2903 7.8269 1.00 0.00 70 PRO A C 17
ATOM 30865 O O . PRO A 1 70 ? -15.1874 -2.9209 6.7447 1.00 0.00 70 PRO A O 17
ATOM 30876 N N . GLU A 1 71 ? -15.5284 -3.7632 8.7841 1.00 0.00 71 GLU A N 17
ATOM 30877 C CA . GLU A 1 71 ? -16.9647 -3.9846 8.6832 1.00 0.00 71 GLU A CA 17
ATOM 30878 C C . GLU A 1 71 ? -17.7419 -2.7476 8.2133 1.00 0.00 71 GLU A C 17
ATOM 30879 O O . GLU A 1 71 ? -18.8212 -2.8868 7.6314 1.00 0.00 71 GLU A O 17
ATOM 30891 N N . SER A 1 72 ? -17.1820 -1.5552 8.4268 1.00 0.00 72 SER A N 17
ATOM 30892 C CA . SER A 1 72 ? -17.7497 -0.2722 8.0536 1.00 0.00 72 SER A CA 17
ATOM 30893 C C . SER A 1 72 ? -17.0279 0.3991 6.8767 1.00 0.00 72 SER A C 17
ATOM 30894 O O . SER A 1 72 ? -17.2230 1.6071 6.6875 1.00 0.00 72 SER A O 17
ATOM 30902 N N . TRP A 1 73 ? -16.2142 -0.3232 6.0881 1.00 0.00 73 TRP A N 17
ATOM 30903 C CA . TRP A 1 73 ? -15.5349 0.2722 4.9402 1.00 0.00 73 TRP A CA 17
ATOM 30904 C C . TRP A 1 73 ? -16.5357 0.9728 3.9966 1.00 0.00 73 TRP A C 17
ATOM 30905 O O . TRP A 1 73 ? -17.7352 0.6721 3.9844 1.00 0.00 73 TRP A O 17
ATOM 30926 N N . ASN A 1 74 ? -16.0421 1.9208 3.1997 1.00 0.00 74 ASN A N 17
ATOM 30927 C CA . ASN A 1 74 ? -16.8062 2.6833 2.2152 1.00 0.00 74 ASN A CA 17
ATOM 30928 C C . ASN A 1 74 ? -15.8296 2.9646 1.0861 1.00 0.00 74 ASN A C 17
ATOM 30929 O O . ASN A 1 74 ? -14.7070 3.3760 1.3757 1.00 0.00 74 ASN A O 17
ATOM 30940 N N . GLU A 1 75 ? -16.2362 2.7969 -0.1751 1.00 0.00 75 GLU A N 17
ATOM 30941 C CA . GLU A 1 75 ? -15.3406 3.0047 -1.3127 1.00 0.00 75 GLU A CA 17
ATOM 30942 C C . GLU A 1 75 ? -14.6230 4.3524 -1.3133 1.00 0.00 75 GLU A C 17
ATOM 30943 O O . GLU A 1 75 ? -13.4149 4.4034 -1.5335 1.00 0.00 75 GLU A O 17
ATOM 30955 N N . ARG A 1 76 ? -15.3664 5.4314 -1.0748 1.00 0.00 76 ARG A N 17
ATOM 30956 C CA . ARG A 1 76 ? -14.8300 6.7869 -1.0901 1.00 0.00 76 ARG A CA 17
ATOM 30957 C C . ARG A 1 76 ? -14.1967 7.2384 0.2264 1.00 0.00 76 ARG A C 17
ATOM 30958 O O . ARG A 1 76 ? -13.8943 8.4244 0.3531 1.00 0.00 76 ARG A O 17
ATOM 30979 N N . ASP A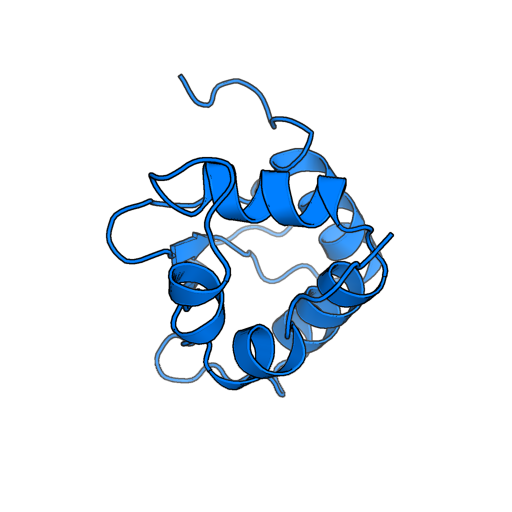 1 77 ? -14.0803 6.3897 1.2487 1.00 0.00 77 ASP A N 17
ATOM 30980 C CA . ASP A 1 77 ? -13.4503 6.8144 2.5049 1.00 0.00 77 ASP A CA 17
ATOM 30981 C C . ASP A 1 77 ? -11.9266 6.8517 2.2653 1.00 0.00 77 ASP A C 17
ATOM 30982 O O . ASP A 1 77 ? -11.4204 5.9395 1.6015 1.00 0.00 77 ASP A O 17
ATOM 30991 N N . PRO A 1 78 ? -11.1640 7.8475 2.7585 1.00 0.00 78 PRO A N 17
ATOM 30992 C CA . PRO A 1 78 ? -9.7187 7.9363 2.5262 1.00 0.00 78 PRO A CA 17
ATOM 30993 C C . PRO A 1 78 ? -8.9454 6.7949 3.1881 1.00 0.00 78 PRO A C 17
ATOM 30994 O O . PRO A 1 78 ? -9.4127 6.2005 4.1603 1.00 0.00 78 PRO A O 17
ATOM 31005 N N . ILE A 1 79 ? -7.7052 6.5524 2.7581 1.00 0.00 79 ILE A N 17
ATOM 31006 C CA . ILE A 1 79 ? -6.8972 5.4607 3.2927 1.00 0.00 79 ILE A CA 17
ATOM 31007 C C . ILE A 1 79 ? -6.3353 5.8502 4.6728 1.00 0.00 79 ILE A C 17
ATOM 31008 O O . ILE A 1 79 ? -5.6969 6.8964 4.8597 1.00 0.00 79 ILE A O 17
ATOM 31024 N N . ARG A 1 80 ? -6.5858 4.9870 5.6667 1.00 0.00 80 ARG A N 17
ATOM 31025 C CA . ARG A 1 80 ? -6.1680 5.1381 7.0605 1.00 0.00 80 ARG A CA 17
ATOM 31026 C C . ARG A 1 80 ? -5.1358 4.0670 7.4042 1.00 0.00 80 ARG A C 17
ATOM 31027 O O . ARG A 1 80 ? -5.4719 2.9823 7.8780 1.00 0.00 80 ARG A O 17
ATOM 31048 N N . ALA A 1 81 ? -3.8847 4.3148 7.0474 1.00 0.00 81 ALA A N 17
ATOM 31049 C CA . ALA A 1 81 ? -2.7760 3.3993 7.3198 1.00 0.00 81 ALA A CA 17
ATOM 31050 C C . ALA A 1 81 ? -2.3610 3.5627 8.7837 1.00 0.00 81 ALA A C 17
ATOM 31051 O O . ALA A 1 81 ? -2.5342 4.6553 9.3309 1.00 0.00 81 ALA A O 17
ATOM 31058 N N . LEU A 1 82 ? -1.7326 2.5517 9.3945 1.00 0.00 82 LEU A N 17
ATOM 31059 C CA . LEU A 1 82 ? -1.3164 2.5953 10.7972 1.00 0.00 82 LEU A CA 17
ATOM 31060 C C . LEU A 1 82 ? 0.1152 2.1063 11.0085 1.00 0.00 82 LEU A C 17
ATOM 31061 O O . LEU A 1 82 ? 0.4263 0.9389 10.7451 1.00 0.00 82 LEU A O 17
ATOM 31077 N N . THR A 1 83 ? 0.9539 2.9702 11.5879 1.00 0.00 83 THR A N 17
ATOM 31078 C CA . THR A 1 83 ? 2.3624 2.7269 11.9014 1.00 0.00 83 THR A CA 17
ATOM 31079 C C . THR A 1 83 ? 2.5824 1.6385 12.9716 1.00 0.00 83 THR A C 17
ATOM 31080 O O . THR A 1 83 ? 3.7286 1.3691 13.3339 1.00 0.00 83 THR A O 17
ATOM 31091 N N . CYS A 1 84 ? 1.5217 1.0194 13.5022 1.00 0.00 84 CYS A N 17
ATOM 31092 C CA . CYS A 1 84 ? 1.5819 -0.0170 14.5265 1.00 0.00 84 CYS A CA 17
ATOM 31093 C C . CYS A 1 84 ? 2.3392 -1.2555 14.0227 1.00 0.00 84 CYS A C 17
ATOM 31094 O O . CYS A 1 84 ? 3.2601 -1.7211 14.6913 1.00 0.00 84 CYS A O 17
ATOM 31102 N N . PHE A 1 85 ? 1.9466 -1.8067 12.8686 1.00 0.00 85 PHE A N 17
ATOM 31103 C CA . PHE A 1 85 ? 2.5740 -2.9835 12.2525 1.00 0.00 85 PHE A CA 17
ATOM 31104 C C . PHE A 1 85 ? 2.3486 -2.9704 10.7339 1.00 0.00 85 PHE A C 17
ATOM 31105 O O . PHE A 1 85 ? 2.0975 -4.0084 10.1243 1.00 0.00 85 PHE A O 17
ATOM 31122 N N . SER A 1 86 ? 2.4154 -1.7841 10.1149 1.00 0.00 86 SER A N 17
ATOM 31123 C CA . SER A 1 86 ? 2.2037 -1.6026 8.6799 1.00 0.00 86 SER A CA 17
ATOM 31124 C C . SER A 1 86 ? 0.8345 -2.1673 8.2732 1.00 0.00 86 SER A C 17
ATOM 31125 O O . SER A 1 86 ? 0.7290 -2.9753 7.3481 1.00 0.00 86 SER A O 17
ATOM 31133 N N . VAL A 1 87 ? -0.2229 -1.8099 9.0101 1.00 0.00 87 VAL A N 17
ATOM 31134 C CA . VAL A 1 87 ? -1.5689 -2.2799 8.7118 1.00 0.00 87 VAL A CA 17
ATOM 31135 C C . VAL A 1 87 ? -2.2411 -1.2017 7.8706 1.00 0.00 87 VAL A C 17
ATOM 31136 O O . VAL A 1 87 ? -2.2449 -0.0185 8.2227 1.00 0.00 87 VAL A O 17
ATOM 31149 N N . LEU A 1 88 ? -2.7738 -1.6201 6.7273 1.00 0.00 88 LEU A N 17
ATOM 31150 C CA . LEU A 1 88 ? -3.4287 -0.7880 5.7480 1.00 0.00 88 LEU A CA 17
ATOM 31151 C C . LEU A 1 88 ? -4.8992 -1.1525 5.5945 1.00 0.00 88 LEU A C 17
ATOM 31152 O O . LEU A 1 88 ? -5.2513 -2.2102 5.0701 1.00 0.00 88 LEU A O 17
ATOM 31168 N N . PHE A 1 89 ? -5.7491 -0.2698 6.1036 1.00 0.00 89 PHE A N 17
ATOM 31169 C CA . PHE A 1 89 ? -7.1900 -0.3641 6.0141 1.00 0.00 89 PHE A CA 17
ATOM 31170 C C . PHE A 1 89 ? -7.4438 0.0749 4.5742 1.00 0.00 89 PHE A C 17
ATOM 31171 O O . PHE A 1 89 ? -7.1470 1.2224 4.2208 1.00 0.00 89 PHE A O 17
ATOM 31188 N N . LEU A 1 90 ? -7.9101 -0.8468 3.7387 1.00 0.00 90 LEU A N 17
ATOM 31189 C CA . LEU A 1 90 ? -8.1743 -0.6280 2.3343 1.00 0.00 90 LEU A CA 17
ATOM 31190 C C . LEU A 1 90 ? -9.6130 -1.0024 1.9789 1.00 0.00 90 LEU A C 17
ATOM 31191 O O . LEU A 1 90 ? -9.9373 -2.1945 2.0008 1.00 0.00 90 LEU A O 17
ATOM 31207 N N . PRO A 1 91 ? -10.4799 -0.0304 1.6550 1.00 0.00 91 PRO A N 17
ATOM 31208 C CA . PRO A 1 91 ? -11.8593 -0.3147 1.2874 1.00 0.00 91 PRO A CA 17
ATOM 31209 C C . PRO A 1 91 ? -11.9278 -1.1189 -0.0272 1.00 0.00 91 PRO A C 17
ATOM 31210 O O . PRO A 1 91 ? -10.9437 -1.2500 -0.7604 1.00 0.00 91 PRO A O 17
ATOM 31221 N N . LYS A 1 92 ? -13.0865 -1.7218 -0.3170 1.00 0.00 92 LYS A N 17
ATOM 31222 C CA . LYS A 1 92 ? -13.2758 -2.5255 -1.5215 1.00 0.00 92 LYS A CA 17
ATOM 31223 C C . LYS A 1 92 ? -13.5866 -1.6205 -2.7134 1.00 0.00 92 LYS A C 17
ATOM 31224 O O . LYS A 1 92 ? -14.7440 -1.2783 -2.9596 1.00 0.00 92 LYS A O 17
ATOM 31243 N N . TYR A 1 93 ? -12.5681 -1.2634 -3.4881 1.00 0.00 93 TYR A N 17
ATOM 31244 C CA . TYR A 1 93 ? -12.7338 -0.3994 -4.6512 1.00 0.00 93 TYR A CA 17
ATOM 31245 C C . TYR A 1 93 ? -13.5278 -1.1149 -5.7429 1.00 0.00 93 TYR A C 17
ATOM 31246 O O . TYR A 1 93 ? -13.2688 -2.2878 -6.0387 1.00 0.00 93 TYR A O 17
ATOM 31264 N N . SER A 1 94 ? -14.5017 -0.4176 -6.3301 1.00 0.00 94 SER A N 17
ATOM 31265 C CA . SER A 1 94 ? -15.3574 -0.9012 -7.4050 1.00 0.00 94 SER A CA 17
ATOM 31266 C C . SER A 1 94 ? -14.7144 -0.6958 -8.7736 1.00 0.00 94 SER A C 17
ATOM 31267 O O . SER A 1 94 ? -15.1410 -1.3531 -9.7266 1.00 0.00 94 SER A O 17
ATOM 31275 N N . THR A 1 95 ? -13.7180 0.1806 -8.9007 1.00 0.00 95 THR A N 17
ATOM 31276 C CA . THR A 1 95 ? -13.0483 0.4531 -10.1638 1.00 0.00 95 THR A CA 17
ATOM 31277 C C . THR A 1 95 ? -11.5362 0.5035 -9.9424 1.00 0.00 95 THR A C 17
ATOM 31278 O O . THR A 1 95 ? -11.0668 0.6489 -8.8068 1.00 0.00 95 THR A O 17
ATOM 31289 N N . MET A 1 96 ? -10.7622 0.3246 -11.0139 1.00 0.00 96 MET A N 17
ATOM 31290 C CA . MET A 1 96 ? -9.3099 0.3697 -10.9047 1.00 0.00 96 MET A CA 17
ATOM 31291 C C . MET A 1 96 ? -8.8712 1.8168 -10.6785 1.00 0.00 96 MET A C 17
ATOM 31292 O O . MET A 1 96 ? -7.9648 2.0667 -9.8884 1.00 0.00 96 MET A O 17
ATOM 31306 N N . GLU A 1 97 ? -9.5611 2.7838 -11.2920 1.00 0.00 97 GLU A N 17
ATOM 31307 C CA . GLU A 1 97 ? -9.2022 4.1781 -11.1080 1.00 0.00 97 GLU A CA 17
ATOM 31308 C C . GLU A 1 97 ? -9.4526 4.6376 -9.6693 1.00 0.00 97 GLU A C 17
ATOM 31309 O 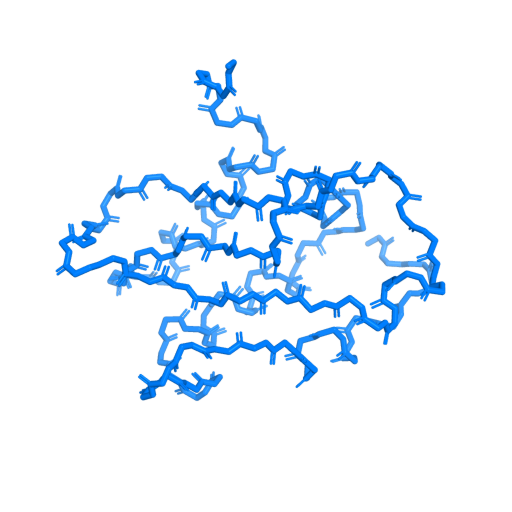O . GLU A 1 97 ? -8.6656 5.4286 -9.1639 1.00 0.00 97 GLU A O 17
ATOM 31321 N N . THR A 1 98 ? -10.5002 4.1542 -8.9845 1.00 0.00 98 THR A N 17
ATOM 31322 C CA . THR A 1 98 ? -10.7523 4.5793 -7.6122 1.00 0.00 98 THR A CA 17
ATOM 31323 C C . THR A 1 98 ? -9.6091 4.1116 -6.7001 1.00 0.00 98 THR A C 17
ATOM 31324 O O . THR A 1 98 ? -9.2087 4.8747 -5.8197 1.00 0.00 98 THR A O 17
ATOM 31335 N N . VAL A 1 99 ? -9.0454 2.9084 -6.9156 1.00 0.00 99 VAL A N 17
ATOM 31336 C CA . VAL A 1 99 ? -7.9306 2.4609 -6.0786 1.00 0.00 99 VAL A CA 17
ATOM 31337 C C . VAL A 1 99 ? -6.6662 3.2565 -6.4178 1.00 0.00 99 VAL A C 17
ATOM 31338 O O . VAL A 1 99 ? -5.9028 3.6284 -5.5272 1.00 0.00 99 VAL A O 17
ATOM 31351 N N . GLU A 1 100 ? -6.4492 3.5359 -7.7017 1.00 0.00 100 GLU A N 17
ATOM 31352 C CA . GLU A 1 100 ? -5.2894 4.2620 -8.1888 1.00 0.00 100 GLU A CA 17
ATOM 31353 C C . GLU A 1 100 ? -5.2931 5.7154 -7.7127 1.00 0.00 100 GLU A C 17
ATOM 31354 O O . GLU A 1 100 ? -4.2248 6.2553 -7.4217 1.00 0.00 100 GLU A O 17
ATOM 31366 N N . GLU A 1 101 ? -6.4693 6.3253 -7.5860 1.00 0.00 101 GLU A N 17
ATOM 31367 C CA . GLU A 1 101 ? -6.6511 7.6918 -7.1137 1.00 0.00 101 GLU A CA 17
ATOM 31368 C C . GLU A 1 101 ? -6.3350 7.7535 -5.6202 1.00 0.00 101 GLU A C 17
ATOM 31369 O O . GLU A 1 101 ? -5.6265 8.6487 -5.1641 1.00 0.00 101 GLU A O 17
ATOM 31381 N N . ALA A 1 102 ? -6.8567 6.7918 -4.8559 1.00 0.00 102 ALA A N 17
ATOM 31382 C CA . ALA A 1 102 ? -6.6581 6.7289 -3.4177 1.00 0.00 102 ALA A CA 17
ATOM 31383 C C . ALA A 1 102 ? -5.1793 6.5824 -3.0482 1.00 0.00 102 ALA A C 17
ATOM 31384 O O . ALA A 1 102 ? -4.7637 7.0930 -2.0005 1.00 0.00 102 ALA A O 17
ATOM 31391 N N . LEU A 1 103 ? -4.4039 5.9040 -3.9053 1.00 0.00 103 LEU A N 17
ATOM 31392 C CA . LEU A 1 103 ? -2.9743 5.6751 -3.7175 1.00 0.00 103 LEU A CA 17
ATOM 31393 C C . LEU A 1 103 ? -2.2674 7.0345 -3.7645 1.00 0.00 103 LEU A C 17
ATOM 31394 O O . LEU A 1 103 ? -1.5164 7.3904 -2.8530 1.00 0.00 103 LEU A O 17
ATOM 31410 N N . GLN A 1 104 ? -2.5220 7.7917 -4.8364 1.00 0.00 104 GLN A N 17
ATOM 31411 C CA . GLN A 1 104 ? -1.9458 9.1084 -5.0887 1.00 0.00 104 GLN A CA 17
ATOM 31412 C C . GLN A 1 104 ? -2.2402 10.0934 -3.9534 1.00 0.00 104 GLN A C 17
ATOM 31413 O O . GLN A 1 104 ? -1.3346 10.7902 -3.4984 1.00 0.00 104 GLN A O 17
ATOM 31427 N N . GLU A 1 105 ? -3.4700 10.1166 -3.4392 1.00 0.00 105 GLU A N 17
ATOM 31428 C CA . GLU A 1 105 ? -3.8521 11.0224 -2.3634 1.00 0.00 105 GLU A CA 17
ATOM 31429 C C . GLU A 1 105 ? -2.9785 10.8110 -1.1159 1.00 0.00 105 GLU A C 17
ATOM 31430 O O . GLU A 1 105 ? -2.4719 11.7704 -0.5273 1.00 0.00 105 GLU A O 17
ATOM 31442 N N . ALA A 1 106 ? -2.7636 9.5580 -0.7032 1.00 0.00 106 ALA A N 17
ATOM 31443 C CA . ALA A 1 106 ? -1.9560 9.2775 0.4750 1.00 0.00 106 ALA A CA 17
ATOM 31444 C C . ALA A 1 106 ? -0.4903 9.6410 0.2821 1.00 0.00 106 ALA A C 17
ATOM 31445 O O . ALA A 1 106 ? 0.1094 10.2108 1.2043 1.00 0.00 106 ALA A O 17
ATOM 31452 N N . ILE A 1 107 ? 0.1142 9.3107 -0.8629 1.00 0.00 107 ILE A N 17
ATOM 31453 C CA . ILE A 1 107 ? 1.5090 9.6765 -1.0893 1.00 0.00 107 ILE A CA 17
ATOM 31454 C C . ILE A 1 107 ? 1.6396 11.2071 -1.1644 1.00 0.00 107 ILE A C 17
ATOM 31455 O O . ILE A 1 107 ? 2.7131 11.7142 -0.8377 1.00 0.00 107 ILE A O 17
ATOM 31471 N N . ASN A 1 108 ? 0.5675 11.9473 -1.4985 1.00 0.00 108 ASN A N 17
ATOM 31472 C CA . ASN A 1 108 ? 0.6363 13.4022 -1.5747 1.00 0.00 108 ASN A CA 17
ATOM 31473 C C . ASN A 1 108 ? 0.3681 14.0642 -0.2228 1.00 0.00 108 ASN A C 17
ATOM 31474 O O . ASN A 1 108 ? 1.1103 14.9894 0.0934 1.00 0.00 108 ASN A O 17
ATOM 31485 N N . ASN A 1 109 ? -0.4929 13.5156 0.6472 1.00 0.00 109 ASN A N 17
ATOM 31486 C CA . ASN A 1 109 ? -0.8921 13.9501 2.0059 1.00 0.00 109 ASN A CA 17
ATOM 31487 C C . ASN A 1 109 ? -2.3854 13.7735 2.2219 1.00 0.00 109 ASN A C 17
ATOM 31488 O O . ASN A 1 109 ? -3.1846 14.6160 1.8194 1.00 0.00 109 ASN A O 17
ATOM 31499 N N . ASN A 1 110 ? -2.7652 12.7150 2.9373 1.00 0.00 110 ASN A N 17
ATOM 31500 C CA . ASN A 1 110 ? -4.1474 12.3708 3.2726 1.00 0.00 110 ASN A CA 17
ATOM 31501 C C . ASN A 1 110 ? -4.7847 13.3046 4.3270 1.00 0.00 110 ASN A C 17
ATOM 31502 O O . ASN A 1 110 ? -5.6333 12.8438 5.0881 1.00 0.00 110 ASN A O 17
ATOM 31513 N N . ARG A 1 111 ? -4.3830 14.5863 4.3907 1.00 0.00 111 ARG A N 17
ATOM 31514 C CA . ARG A 1 111 ? -4.8321 15.6417 5.3137 1.00 0.00 111 ARG A CA 17
ATOM 31515 C C . ARG A 1 111 ? -4.9999 15.0411 6.7040 1.00 0.00 111 ARG A C 17
ATOM 31516 O O . ARG A 1 111 ? -6.1146 14.8451 7.1913 1.00 0.00 111 ARG A O 17
ATOM 31537 N N . GLY A 1 112 ? -3.8737 14.7303 7.3246 1.00 0.00 112 GLY A N 17
ATOM 31538 C CA . GLY A 1 112 ? -3.7947 14.1268 8.6363 1.00 0.00 112 GLY A CA 17
ATOM 31539 C C . GLY A 1 112 ? -2.3594 13.7159 8.8992 1.00 0.00 112 GLY A C 17
ATOM 31540 O O . GLY A 1 112 ? -1.7494 14.1788 9.8617 1.00 0.00 112 GLY A O 17
ATOM 31544 N N . PHE A 1 113 ? -1.8017 12.8655 8.0344 1.00 0.00 113 PHE A N 17
ATOM 31545 C CA . PHE A 1 113 ? -0.4400 12.3671 8.1566 1.00 0.00 113 PHE A CA 17
ATOM 31546 C C . PHE A 1 113 ? 0.1886 12.1632 6.7751 1.00 0.00 113 PHE A C 17
ATOM 31547 O O . PHE A 1 113 ? -0.3486 12.6069 5.7515 1.00 0.00 113 PHE A O 17
ATOM 31564 N N . GLY A 1 114 ? 1.3660 11.5349 6.7250 1.00 0.00 114 GLY A N 17
ATOM 31565 C CA . GLY A 1 114 ? 2.0879 11.2715 5.4871 1.00 0.00 114 GLY A CA 17
ATOM 31566 C C . GLY A 1 114 ? 2.2776 12.5541 4.6871 1.00 0.00 114 GLY A C 17
ATOM 31570 N N . GLY A 1 1 ? 12.4102 5.5249 -12.9002 1.00 0.00 1 GLY A N 18
ATOM 31571 C CA . GLY A 1 1 ? 12.9224 5.7851 -11.5495 1.00 0.00 1 GLY A CA 18
ATOM 31572 C C . GLY A 1 1 ? 13.5098 4.5378 -10.9038 1.00 0.00 1 GLY A C 18
ATOM 31573 O O . GLY A 1 1 ? 14.7104 4.5160 -10.6496 1.00 0.00 1 GLY A O 18
ATOM 31576 N N . ASN A 1 2 ? 12.6649 3.5332 -10.6184 1.00 0.00 2 ASN A N 18
ATOM 31577 C CA . ASN A 1 2 ? 12.9248 2.2269 -9.9904 1.00 0.00 2 ASN A CA 18
ATOM 31578 C C . ASN A 1 2 ? 14.4070 1.8974 -9.8031 1.00 0.00 2 ASN A C 18
ATOM 31579 O O . ASN A 1 2 ? 15.0707 1.5148 -10.7695 1.00 0.00 2 ASN A O 18
ATOM 31590 N N . THR A 1 3 ? 14.9206 2.0872 -8.5864 1.00 0.00 3 THR A N 18
ATOM 31591 C CA . THR A 1 3 ? 16.3106 1.8150 -8.2543 1.00 0.00 3 THR A CA 18
ATOM 31592 C C . THR A 1 3 ? 16.4356 0.4545 -7.5538 1.00 0.00 3 THR A C 18
ATOM 31593 O O . THR A 1 3 ? 15.4330 -0.2232 -7.3044 1.00 0.00 3 THR A O 18
ATOM 31604 N N . ASP A 1 4 ? 17.6780 0.0907 -7.2245 1.00 0.00 4 ASP A N 18
ATOM 31605 C CA . ASP A 1 4 ? 18.1252 -1.1465 -6.5811 1.00 0.00 4 ASP A CA 18
ATOM 31606 C C . ASP A 1 4 ? 17.4577 -1.4400 -5.2449 1.00 0.00 4 ASP A C 18
ATOM 31607 O O . ASP A 1 4 ? 17.9708 -1.0919 -4.1828 1.00 0.00 4 ASP A O 18
ATOM 31616 N N . TYR A 1 5 ? 16.3169 -2.1094 -5.3095 1.00 0.00 5 TYR A N 18
ATOM 31617 C CA . TYR A 1 5 ? 15.4835 -2.5431 -4.2077 1.00 0.00 5 TYR A CA 18
ATOM 31618 C C . TYR A 1 5 ? 14.6486 -3.6701 -4.8120 1.00 0.00 5 TYR A C 18
ATOM 31619 O O . TYR A 1 5 ? 14.1137 -3.5170 -5.9171 1.00 0.00 5 TYR A O 18
ATOM 31637 N N . ASP A 1 6 ? 14.5380 -4.8036 -4.1255 1.00 0.00 6 ASP A N 18
ATOM 31638 C CA . ASP A 1 6 ? 13.7781 -5.9411 -4.6324 1.00 0.00 6 ASP A CA 18
ATOM 31639 C C . ASP A 1 6 ? 12.3006 -5.8029 -4.2540 1.00 0.00 6 ASP A C 18
ATOM 31640 O O . ASP A 1 6 ? 11.7869 -6.4492 -3.3384 1.00 0.00 6 ASP A O 18
ATOM 31649 N N . TRP A 1 7 ? 11.6040 -4.9238 -4.9728 1.00 0.00 7 TRP A N 18
ATOM 31650 C CA . TRP A 1 7 ? 10.1917 -4.6235 -4.7758 1.00 0.00 7 TRP A CA 18
ATOM 31651 C C . TRP A 1 7 ? 9.3091 -5.8281 -5.0875 1.00 0.00 7 TRP A C 18
ATOM 31652 O O . TRP A 1 7 ? 8.2468 -5.9770 -4.4852 1.00 0.00 7 TRP A O 18
ATOM 31673 N N . LYS A 1 8 ? 9.7399 -6.6837 -6.0188 1.00 0.00 8 LYS A N 18
ATOM 31674 C CA . LYS A 1 8 ? 9.0108 -7.8838 -6.4101 1.00 0.00 8 LYS A CA 18
ATOM 31675 C C . LYS A 1 8 ? 8.9002 -8.7985 -5.1945 1.00 0.00 8 LYS A C 18
ATOM 31676 O O . LYS A 1 8 ? 7.8335 -9.3157 -4.8809 1.00 0.00 8 LYS A O 18
ATOM 31695 N N . THR A 1 9 ? 10.0048 -9.0049 -4.4820 1.00 0.00 9 THR A N 18
ATOM 31696 C CA . THR A 1 9 ? 9.9963 -9.8466 -3.3098 1.00 0.00 9 THR A CA 18
ATOM 31697 C C . THR A 1 9 ? 9.1899 -9.1863 -2.1854 1.00 0.00 9 THR A C 18
ATOM 31698 O O . THR A 1 9 ? 8.5908 -9.9065 -1.3875 1.00 0.00 9 THR A O 18
ATOM 31709 N N . PHE A 1 10 ? 9.1454 -7.8524 -2.1131 1.00 0.00 10 PHE A N 18
ATOM 31710 C CA . PHE A 1 10 ? 8.4019 -7.1218 -1.0942 1.00 0.00 10 PHE A CA 18
ATOM 31711 C C . PHE A 1 10 ? 6.9030 -7.3711 -1.2850 1.00 0.00 10 PHE A C 18
ATOM 31712 O O . PHE A 1 10 ? 6.2337 -7.8005 -0.3447 1.00 0.00 10 PHE A O 18
ATOM 31729 N N . GLU A 1 11 ? 6.3597 -7.1308 -2.4825 1.00 0.00 11 GLU A N 18
ATOM 31730 C CA . GLU A 1 11 ? 4.9309 -7.3330 -2.7314 1.00 0.00 11 GLU A CA 18
ATOM 31731 C C . GLU A 1 11 ? 4.5725 -8.8119 -2.5551 1.00 0.00 11 GLU A C 18
ATOM 31732 O O . GLU A 1 11 ? 3.5302 -9.1389 -1.9862 1.00 0.00 11 GLU A O 18
ATOM 31744 N N . LYS A 1 12 ? 5.4745 -9.7198 -2.9397 1.00 0.00 12 LYS A N 18
ATOM 31745 C CA . LYS A 1 12 ? 5.2775 -11.1571 -2.7830 1.00 0.00 12 LYS A CA 18
ATOM 31746 C C . LYS A 1 12 ? 5.1789 -11.5031 -1.2843 1.00 0.00 12 LYS A C 18
ATOM 31747 O O . LYS A 1 12 ? 4.3291 -12.3004 -0.8889 1.00 0.00 12 LYS A O 18
ATOM 31766 N N . ASN A 1 13 ? 5.9651 -10.8390 -0.4330 1.00 0.00 13 ASN A N 18
ATOM 31767 C CA . ASN A 1 13 ? 6.0065 -11.0444 1.0198 1.00 0.00 13 ASN A CA 18
ATOM 31768 C C . ASN A 1 13 ? 4.8233 -10.4170 1.7650 1.00 0.00 13 ASN A C 18
ATOM 31769 O O . ASN A 1 13 ? 4.6836 -10.6775 2.9641 1.00 0.00 13 ASN A O 18
ATOM 31780 N N . ALA A 1 14 ? 3.9927 -9.5991 1.1093 1.00 0.00 14 ALA A N 18
ATOM 31781 C CA . ALA A 1 14 ? 2.8389 -8.9503 1.7325 1.00 0.00 14 ALA A CA 18
ATOM 31782 C C . ALA A 1 14 ? 1.8548 -9.9423 2.3708 1.00 0.00 14 ALA A C 18
ATOM 31783 O O . ALA A 1 14 ? 1.8352 -11.1316 2.0517 1.00 0.00 14 ALA A O 18
ATOM 31790 N N . ARG A 1 15 ? 1.0403 -9.4437 3.2989 1.00 0.00 15 ARG A N 18
ATOM 31791 C CA . ARG A 1 15 ? 0.0272 -10.1703 4.0534 1.00 0.00 15 ARG A CA 18
ATOM 31792 C C . ARG A 1 15 ? -1.3492 -9.7264 3.5670 1.00 0.00 15 ARG A C 18
ATOM 31793 O O . ARG A 1 15 ? -1.5197 -8.5880 3.1309 1.00 0.00 15 ARG A O 18
ATOM 31814 N N . TYR A 1 16 ? -2.3145 -10.6356 3.6512 1.00 0.00 16 TYR A N 18
ATOM 31815 C CA . TYR A 1 16 ? -3.7058 -10.4440 3.2433 1.00 0.00 16 TYR A CA 18
ATOM 31816 C C . TYR A 1 16 ? -4.5918 -11.1306 4.2737 1.00 0.00 16 TYR A C 18
ATOM 31817 O O . TYR A 1 16 ? -4.4293 -12.3361 4.4877 1.00 0.00 16 TYR A O 18
ATOM 31835 N N . GLU A 1 17 ? -5.4747 -10.3977 4.9558 1.00 0.00 17 GLU A N 18
ATOM 31836 C CA . GLU A 1 17 ? -6.3684 -11.0034 5.9448 1.00 0.00 17 GLU A CA 18
ATOM 31837 C C . GLU A 1 17 ? -7.3233 -11.9622 5.2036 1.00 0.00 17 GLU A C 18
ATOM 31838 O O . GLU A 1 17 ? -7.5038 -11.8146 3.9875 1.00 0.00 17 GLU A O 18
ATOM 31850 N N . PRO A 1 18 ? -7.9570 -12.9340 5.8895 1.00 0.00 18 PRO A N 18
ATOM 31851 C CA . PRO A 1 18 ? -8.8749 -13.8697 5.2508 1.00 0.00 18 PRO A CA 18
ATOM 31852 C C . PRO A 1 18 ? -9.9655 -13.1139 4.4934 1.00 0.00 18 PRO A C 18
ATOM 31853 O O . PRO A 1 18 ? -10.3753 -12.0151 4.8860 1.00 0.00 18 PRO A O 18
ATOM 31864 N N . GLY A 1 19 ? -10.4687 -13.7331 3.4297 1.00 0.00 19 GLY A N 18
ATOM 31865 C CA . GLY A 1 19 ? -11.4889 -13.1679 2.5578 1.00 0.00 19 GLY A CA 18
ATOM 31866 C C . GLY A 1 19 ? -10.8522 -12.4082 1.3922 1.00 0.00 19 GLY A C 18
ATOM 31867 O O . GLY A 1 19 ? -11.5466 -12.1053 0.4174 1.00 0.00 19 GLY A O 18
ATOM 31871 N N . TYR A 1 20 ? -9.5418 -12.1502 1.4413 1.00 0.00 20 TYR A N 18
ATOM 31872 C CA . TYR A 1 20 ? -8.7637 -11.4514 0.4266 1.00 0.00 20 TYR A CA 18
ATOM 31873 C C . TYR A 1 20 ? -7.4942 -12.2711 0.1670 1.00 0.00 20 TYR A C 18
ATOM 31874 O O . TYR A 1 20 ? -7.1973 -13.2063 0.9143 1.00 0.00 20 TYR A O 18
ATOM 31892 N N . ASN A 1 21 ? -6.7745 -11.9832 -0.9160 1.00 0.00 21 ASN A N 18
ATOM 31893 C CA . ASN A 1 21 ? -5.5388 -12.6531 -1.3313 1.00 0.00 21 ASN A CA 18
ATOM 31894 C C . ASN A 1 21 ? -4.9251 -11.8242 -2.4606 1.00 0.00 21 ASN A C 18
ATOM 31895 O O . ASN A 1 21 ? -5.6231 -10.9674 -3.0031 1.00 0.00 21 ASN A O 18
ATOM 31906 N N . SER A 1 22 ? -3.6797 -12.1013 -2.8544 1.00 0.00 22 SER A N 18
ATOM 31907 C CA . SER A 1 22 ? -2.9768 -11.4106 -3.9301 1.00 0.00 22 SER A CA 18
ATOM 31908 C C . SER A 1 22 ? -3.8051 -11.3711 -5.2289 1.00 0.00 22 SER A C 18
ATOM 31909 O O . SER A 1 22 ? -3.8568 -10.3303 -5.8805 1.00 0.00 22 SER A O 18
ATOM 31917 N N . SER A 1 23 ? -4.4865 -12.4706 -5.5762 1.00 0.00 23 SER A N 18
ATOM 31918 C CA . SER A 1 23 ? -5.3116 -12.5850 -6.7788 1.00 0.00 23 SER A CA 18
ATOM 31919 C C . SER A 1 23 ? -6.6709 -11.8924 -6.6845 1.00 0.00 23 SER A C 18
ATOM 31920 O O . SER A 1 23 ? -7.4108 -11.8906 -7.6734 1.00 0.00 23 SER A O 18
ATOM 31928 N N . HIS A 1 24 ? -7.0718 -11.3724 -5.5191 1.00 0.00 24 HIS A N 18
ATOM 31929 C CA . HIS A 1 24 ? -8.3670 -10.7147 -5.4131 1.00 0.00 24 HIS A CA 18
ATOM 31930 C C . HIS A 1 24 ? -8.2923 -9.4580 -6.2953 1.00 0.00 24 HIS A C 18
ATOM 31931 O O . HIS A 1 24 ? -7.2935 -8.7416 -6.2023 1.00 0.00 24 HIS A O 18
ATOM 31944 N N . PRO A 1 25 ? -9.3047 -9.1707 -7.1382 1.00 0.00 25 PRO A N 18
ATOM 31945 C CA . PRO A 1 25 ? -9.2953 -8.0246 -8.0409 1.00 0.00 25 PRO A CA 18
ATOM 31946 C C . PRO A 1 25 ? -8.9093 -6.7044 -7.3708 1.00 0.00 25 PRO A C 18
ATOM 31947 O O . PRO A 1 25 ? -8.0613 -5.9853 -7.8903 1.00 0.00 25 PRO A O 18
ATOM 31958 N N . THR A 1 26 ? -9.4718 -6.3875 -6.2062 1.00 0.00 26 THR A N 18
ATOM 31959 C CA . THR A 1 26 ? -9.1656 -5.1467 -5.5063 1.00 0.00 26 THR A CA 18
ATOM 31960 C C . THR A 1 26 ? -7.6838 -5.0672 -5.1041 1.00 0.00 26 THR A C 18
ATOM 31961 O O . THR A 1 26 ? -7.0799 -3.9954 -5.2040 1.00 0.00 26 THR A O 18
ATOM 31972 N N . ILE A 1 27 ? -7.1032 -6.1846 -4.6612 1.00 0.00 27 ILE A N 18
ATOM 31973 C CA . ILE A 1 27 ? -5.7169 -6.2838 -4.2238 1.00 0.00 27 ILE A CA 18
ATOM 31974 C C . ILE A 1 27 ? -4.7929 -6.1852 -5.4386 1.00 0.00 27 ILE A C 18
ATOM 31975 O O . ILE A 1 27 ? -3.9129 -5.3263 -5.4424 1.00 0.00 27 ILE A O 18
ATOM 31991 N N . VAL A 1 28 ? -4.9789 -7.0085 -6.4783 1.00 0.00 28 VAL A N 18
ATOM 31992 C CA . VAL A 1 28 ? -4.1182 -6.9390 -7.6579 1.00 0.00 28 VAL A CA 18
ATOM 31993 C C . VAL A 1 28 ? -4.1663 -5.5247 -8.2598 1.00 0.00 28 VAL A C 18
ATOM 31994 O O . VAL A 1 28 ? -3.1355 -5.0278 -8.7085 1.00 0.00 28 VAL A O 18
ATOM 32007 N N . MET A 1 29 ? -5.3111 -4.8268 -8.2136 1.00 0.00 29 MET A N 18
ATOM 32008 C CA . MET A 1 29 ? -5.4173 -3.4761 -8.7422 1.00 0.00 29 MET A CA 18
ATOM 32009 C C . MET A 1 29 ? -4.5656 -2.5025 -7.9132 1.00 0.00 29 MET A C 18
ATOM 32010 O O . MET A 1 29 ? -4.0133 -1.5539 -8.4631 1.00 0.00 29 MET A O 18
ATOM 32024 N N . PHE A 1 30 ? -4.4750 -2.6870 -6.5903 1.00 0.00 30 PHE A N 18
ATOM 32025 C CA . PHE A 1 30 ? -3.6457 -1.8267 -5.7473 1.00 0.00 30 PHE A CA 18
ATOM 32026 C C . PHE A 1 30 ? -2.1830 -2.0601 -6.1511 1.00 0.00 30 PHE A C 18
ATOM 32027 O O . PHE A 1 30 ? -1.4067 -1.1134 -6.2736 1.00 0.00 30 PHE A O 18
ATOM 32044 N N . TRP A 1 31 ? -1.7989 -3.3231 -6.3798 1.00 0.00 31 TRP A N 18
ATOM 32045 C CA . TRP A 1 31 ? -0.4556 -3.6863 -6.7919 1.00 0.00 31 TRP A CA 18
ATOM 32046 C C . TRP A 1 31 ? -0.1413 -3.0485 -8.1531 1.00 0.00 31 TRP A C 18
ATOM 32047 O O . TRP A 1 31 ? 0.9781 -2.5851 -8.3722 1.00 0.00 31 TRP A O 18
ATOM 32068 N N . LYS A 1 32 ? -1.1223 -2.9420 -9.0607 1.00 0.00 32 LYS A N 18
ATOM 32069 C CA . LYS A 1 32 ? -0.9262 -2.3082 -10.3678 1.00 0.00 32 LYS A CA 18
ATOM 32070 C C . LYS A 1 32 ? -0.4790 -0.8679 -10.1359 1.00 0.00 32 LYS A C 18
ATOM 32071 O O . LYS A 1 32 ? 0.5602 -0.4670 -10.6688 1.00 0.00 32 LYS A O 18
ATOM 32090 N N . ALA A 1 33 ? -1.2354 -0.1365 -9.3110 1.00 0.00 33 ALA A N 18
ATOM 32091 C CA . ALA A 1 33 ? -0.9699 1.2468 -8.9484 1.00 0.00 33 ALA A CA 18
ATOM 32092 C C . ALA A 1 33 ? 0.4509 1.3715 -8.3761 1.00 0.00 33 ALA A C 18
ATOM 32093 O O . ALA A 1 33 ? 1.2291 2.2224 -8.8109 1.00 0.00 33 ALA A O 18
ATOM 32100 N N . PHE A 1 34 ? 0.8037 0.4794 -7.4434 1.00 0.00 34 PHE A N 18
ATOM 32101 C CA . PHE A 1 34 ? 2.1059 0.4199 -6.7771 1.00 0.00 34 PHE A CA 18
ATOM 32102 C C . PHE A 1 34 ? 3.2647 0.2366 -7.7674 1.00 0.00 34 PHE A C 18
ATOM 32103 O O . PHE A 1 34 ? 4.3647 0.7459 -7.5434 1.00 0.00 34 PHE A O 18
ATOM 32120 N N . HIS A 1 35 ? 3.0399 -0.4969 -8.8572 1.00 0.00 35 HIS A N 18
ATOM 32121 C CA . HIS A 1 35 ? 4.0612 -0.7550 -9.8562 1.00 0.00 35 HIS A CA 18
ATOM 32122 C C . HIS A 1 35 ? 4.2099 0.4076 -10.8441 1.00 0.00 35 HIS A C 18
ATOM 32123 O O . HIS A 1 35 ? 5.3391 0.7195 -11.2352 1.00 0.00 35 HIS A O 18
ATOM 32136 N N . LYS A 1 36 ? 3.1126 1.0457 -11.2820 1.00 0.00 36 LYS A N 18
ATOM 32137 C CA . LYS A 1 36 ? 3.1960 2.1541 -12.2487 1.00 0.00 36 LYS A CA 18
ATOM 32138 C C . LYS A 1 36 ? 3.8405 3.4206 -11.6836 1.00 0.00 36 LYS A C 18
ATOM 32139 O O . LYS A 1 36 ? 4.4863 4.1363 -12.4592 1.00 0.00 36 LYS A O 18
ATOM 32158 N N . LEU A 1 37 ? 3.6991 3.7052 -10.3876 1.00 0.00 37 LEU A N 18
ATOM 32159 C CA . LEU A 1 37 ? 4.2966 4.8910 -9.7641 1.00 0.00 37 LEU A CA 18
ATOM 32160 C C . LEU A 1 37 ? 5.8316 4.7991 -9.7627 1.00 0.00 37 LEU A C 18
ATOM 32161 O O . LEU A 1 37 ? 6.3785 3.7373 -10.0864 1.00 0.00 37 LEU A O 18
ATOM 32177 N N . THR A 1 38 ? 6.5471 5.8852 -9.4535 1.00 0.00 38 THR A N 18
ATOM 32178 C CA . THR A 1 38 ? 8.0135 5.8881 -9.4373 1.00 0.00 38 THR A CA 18
ATOM 32179 C C . THR A 1 38 ? 8.5855 5.5854 -8.0510 1.00 0.00 38 THR A C 18
ATOM 32180 O O . THR A 1 38 ? 7.8689 5.4964 -7.0561 1.00 0.00 38 THR A O 18
ATOM 32191 N N . LEU A 1 39 ? 9.9085 5.4392 -8.0019 1.00 0.00 39 LEU A N 18
ATOM 32192 C CA . LEU A 1 39 ? 10.7041 5.1416 -6.8222 1.00 0.00 39 LEU A CA 18
ATOM 32193 C C . LEU A 1 39 ? 10.4392 6.1598 -5.7268 1.00 0.00 39 LEU A C 18
ATOM 32194 O O . LEU A 1 39 ? 10.1551 5.7823 -4.5931 1.00 0.00 39 LEU A O 18
ATOM 32210 N N . GLU A 1 40 ? 10.5125 7.4421 -6.0815 1.00 0.00 40 GLU A N 18
ATOM 32211 C CA . GLU A 1 40 ? 10.3060 8.5696 -5.1786 1.00 0.00 40 GLU A CA 18
ATOM 32212 C C . GLU A 1 40 ? 8.9585 8.4254 -4.4627 1.00 0.00 40 GLU A C 18
ATOM 32213 O O . GLU A 1 40 ? 8.8902 8.4094 -3.2333 1.00 0.00 40 GLU A O 18
ATOM 32225 N N . GLU A 1 41 ? 7.8967 8.2703 -5.2509 1.00 0.00 41 GLU A N 18
ATOM 32226 C CA . GLU A 1 41 ? 6.5115 8.1223 -4.8225 1.00 0.00 41 GLU A CA 18
ATOM 32227 C C . GLU A 1 41 ? 6.3786 6.9152 -3.8756 1.00 0.00 41 GLU A C 18
ATOM 32228 O O . GLU A 1 41 ? 5.7675 6.9875 -2.8073 1.00 0.00 41 GLU A O 18
ATOM 32240 N N . LYS A 1 42 ? 7.0055 5.7921 -4.2273 1.00 0.00 42 LYS A N 18
ATOM 32241 C CA . LYS A 1 42 ? 6.9888 4.5493 -3.4593 1.00 0.00 42 LYS A CA 18
ATOM 32242 C C . LYS A 1 42 ? 7.7063 4.6585 -2.1231 1.00 0.00 42 LYS A C 18
ATOM 32243 O O . LYS A 1 42 ? 7.3349 3.9350 -1.1927 1.00 0.00 42 LYS A O 18
ATOM 32262 N N . LYS A 1 43 ? 8.6877 5.5510 -1.9687 1.00 0.00 43 LYS A N 18
ATOM 32263 C CA . LYS A 1 43 ? 9.3386 5.6924 -0.6679 1.00 0.00 43 LYS A CA 18
ATOM 32264 C C . LYS A 1 43 ? 8.3413 6.3615 0.2792 1.00 0.00 43 LYS A C 18
ATOM 32265 O O . LYS A 1 43 ? 8.2654 5.9566 1.4336 1.00 0.00 43 LYS A O 18
ATOM 32284 N N . LYS A 1 44 ? 7.5274 7.3242 -0.1801 1.00 0.00 44 LYS A N 18
ATOM 32285 C CA . LYS A 1 44 ? 6.5407 7.9840 0.6845 1.00 0.00 44 LYS A CA 18
ATOM 32286 C C . LYS A 1 44 ? 5.5661 6.9598 1.2530 1.00 0.00 44 LYS A C 18
ATOM 32287 O O . LYS A 1 44 ? 5.2641 7.0130 2.4459 1.00 0.00 44 LYS A O 18
ATOM 32306 N N . PHE A 1 45 ? 5.1042 6.0172 0.4188 1.00 0.00 45 PHE A N 18
ATOM 32307 C CA . PHE A 1 45 ? 4.1721 4.9718 0.8367 1.00 0.00 45 PHE A CA 18
ATOM 32308 C C . PHE A 1 45 ? 4.7508 4.2167 2.0383 1.00 0.00 45 PHE A C 18
ATOM 32309 O O . PHE A 1 45 ? 4.0394 3.9226 3.0011 1.00 0.00 45 PHE A O 18
ATOM 32326 N N . LEU A 1 46 ? 6.0445 3.8768 1.9705 1.00 0.00 46 LEU A N 18
ATOM 32327 C CA . LEU A 1 46 ? 6.7340 3.1634 3.0425 1.00 0.00 46 LEU A CA 18
ATOM 32328 C C . LEU A 1 46 ? 6.6083 3.9074 4.3694 1.00 0.00 46 LEU A C 18
ATOM 32329 O O . LEU A 1 46 ? 6.1781 3.2972 5.3433 1.00 0.00 46 LEU A O 18
ATOM 32345 N N . VAL A 1 47 ? 6.9519 5.2001 4.3958 1.00 0.00 47 VAL A N 18
ATOM 32346 C CA . VAL A 1 47 ? 6.9026 6.0388 5.5993 1.00 0.00 47 VAL A CA 18
ATOM 32347 C C . VAL A 1 47 ? 5.4931 6.0824 6.2072 1.00 0.00 47 VAL A C 18
ATOM 32348 O O . VAL A 1 47 ? 5.3245 6.1084 7.4258 1.00 0.00 47 VAL A O 18
ATOM 32361 N N . PHE A 1 48 ? 4.4580 6.0822 5.3647 1.00 0.00 48 PHE A N 18
ATOM 32362 C CA . PHE A 1 48 ? 3.0825 6.1281 5.8383 1.00 0.00 48 PHE A CA 18
ATOM 32363 C C . PHE A 1 48 ? 2.6677 4.8360 6.5506 1.00 0.00 48 PHE A C 18
ATOM 32364 O O . PHE A 1 48 ? 1.7984 4.8609 7.4219 1.00 0.00 48 PHE A O 18
ATOM 32381 N N . LEU A 1 49 ? 3.2499 3.7019 6.1644 1.00 0.00 49 LEU A N 18
ATOM 32382 C CA . LEU A 1 49 ? 2.9416 2.3995 6.7389 1.00 0.00 49 LEU A CA 18
ATOM 32383 C C . LEU A 1 49 ? 3.8135 2.0940 7.9573 1.00 0.00 49 LEU A C 18
ATOM 32384 O O . LEU A 1 49 ? 3.3185 1.6184 8.9786 1.00 0.00 49 LEU A O 18
ATOM 32400 N N . THR A 1 50 ? 5.1114 2.3507 7.8323 1.00 0.00 50 THR A N 18
ATOM 32401 C CA . THR A 1 50 ? 6.1303 2.1410 8.8387 1.00 0.00 50 THR A CA 18
ATOM 32402 C C . THR A 1 50 ? 6.7702 3.5183 8.9780 1.00 0.00 50 THR A C 18
ATOM 32403 O O . THR A 1 50 ? 7.3681 4.0134 8.0321 1.00 0.00 50 THR A O 18
ATOM 32414 N N . GLY A 1 51 ? 6.6737 4.1096 10.1616 1.00 0.00 51 GLY A N 18
ATOM 32415 C CA . GLY A 1 51 ? 7.1452 5.4389 10.5466 1.00 0.00 51 GLY A CA 18
ATOM 32416 C C . GLY A 1 51 ? 8.6361 5.7236 10.4148 1.00 0.00 51 GLY A C 18
ATOM 32417 O O . GLY A 1 51 ? 9.1060 6.7515 10.9111 1.00 0.00 51 GLY A O 18
ATOM 32421 N N . THR A 1 52 ? 9.3865 4.8373 9.7763 1.00 0.00 52 THR A N 18
ATOM 32422 C CA . THR A 1 52 ? 10.8217 4.9814 9.5813 1.00 0.00 52 THR A CA 18
ATOM 32423 C C . THR A 1 52 ? 11.0917 5.3145 8.1081 1.00 0.00 52 THR A C 18
ATOM 32424 O O . THR A 1 52 ? 10.5834 4.6702 7.1851 1.00 0.00 52 THR A O 18
ATOM 32435 N N . ASP A 1 53 ? 11.9204 6.3318 7.8844 1.00 0.00 53 ASP A N 18
ATOM 32436 C CA . ASP A 1 53 ? 12.2963 6.8011 6.5570 1.00 0.00 53 ASP A CA 18
ATOM 32437 C C . ASP A 1 53 ? 13.4028 5.9730 5.9494 1.00 0.00 53 ASP A C 18
ATOM 32438 O O . ASP A 1 53 ? 14.1652 5.3241 6.6754 1.00 0.00 53 ASP A O 18
ATOM 32447 N N . ARG A 1 54 ? 13.5290 6.1149 4.6187 1.00 0.00 54 ARG A N 18
ATOM 32448 C CA . ARG A 1 54 ? 14.5123 5.4838 3.7452 1.00 0.00 54 ARG A CA 18
ATOM 32449 C C . ARG A 1 54 ? 14.9735 4.1567 4.3167 1.00 0.00 54 ARG A C 18
ATOM 32450 O O . ARG A 1 54 ? 16.1543 3.9458 4.5992 1.00 0.00 54 ARG A O 18
ATOM 32471 N N . LEU A 1 55 ? 14.0100 3.2600 4.4811 1.00 0.00 55 LEU A N 18
ATOM 32472 C CA . LEU A 1 55 ? 14.2439 1.9427 5.0307 1.00 0.00 55 LEU A CA 18
ATOM 32473 C C . LEU A 1 55 ? 15.4020 1.2508 4.3158 1.00 0.00 55 LEU A C 18
ATOM 32474 O O . LEU A 1 55 ? 15.5176 1.3077 3.0879 1.00 0.00 55 LEU A O 18
ATOM 32490 N N . GLN A 1 56 ? 16.2647 0.6394 5.1237 1.00 0.00 56 GLN A N 18
ATOM 32491 C CA . GLN A 1 56 ? 17.4612 -0.0781 4.7118 1.00 0.00 56 GLN A CA 18
ATOM 32492 C C . GLN A 1 56 ? 17.0967 -1.2178 3.7698 1.00 0.00 56 GLN A C 18
ATOM 32493 O O . GLN A 1 56 ? 15.9702 -1.7152 3.8079 1.00 0.00 56 GLN A O 18
ATOM 32507 N N . MET A 1 57 ? 18.0623 -1.6898 2.9775 1.00 0.00 57 MET A N 18
ATOM 32508 C CA . MET A 1 57 ? 17.8113 -2.7944 2.0573 1.00 0.00 57 MET A CA 18
ATOM 32509 C C . MET A 1 57 ? 17.4491 -4.0547 2.8461 1.00 0.00 57 MET A C 18
ATOM 32510 O O . MET A 1 57 ? 16.5952 -4.8219 2.4005 1.00 0.00 57 MET A O 18
ATOM 32524 N N . LYS A 1 58 ? 18.0674 -4.2710 4.0191 1.00 0.00 58 LYS A N 18
ATOM 32525 C CA . LYS A 1 58 ? 17.7472 -5.4312 4.8449 1.00 0.00 58 LYS A CA 18
ATOM 32526 C C . LYS A 1 58 ? 16.2881 -5.3366 5.3005 1.00 0.00 58 LYS A C 18
ATOM 32527 O O . LYS A 1 58 ? 15.6027 -6.3480 5.4367 1.00 0.00 58 LYS A O 18
ATOM 32546 N N . ASP A 1 59 ? 15.8084 -4.1163 5.5355 1.00 0.00 59 ASP A N 18
ATOM 32547 C CA . ASP A 1 59 ? 14.4432 -3.8689 5.9591 1.00 0.00 59 ASP A CA 18
ATOM 32548 C C . ASP A 1 59 ? 13.5003 -4.1673 4.8013 1.00 0.00 59 ASP A C 18
ATOM 32549 O O . ASP A 1 59 ? 12.6456 -5.0315 4.9273 1.00 0.00 59 ASP A O 18
ATOM 32558 N N . LEU A 1 60 ? 13.6912 -3.5076 3.6529 1.00 0.00 60 LEU A N 18
ATOM 32559 C CA . LEU A 1 60 ? 12.8572 -3.6646 2.4626 1.00 0.00 60 LEU A CA 18
ATOM 32560 C C . LEU A 1 60 ? 12.6992 -5.1296 2.0613 1.00 0.00 60 LEU A C 18
ATOM 32561 O O . LEU A 1 60 ? 11.5857 -5.5621 1.7846 1.00 0.00 60 LEU A O 18
ATOM 32577 N N . ASN A 1 61 ? 13.7803 -5.9121 2.0809 1.00 0.00 61 ASN A N 18
ATOM 32578 C CA . ASN A 1 61 ? 13.7301 -7.3232 1.6980 1.00 0.00 61 ASN A CA 18
ATOM 32579 C C . ASN A 1 61 ? 12.9098 -8.2312 2.6382 1.00 0.00 61 ASN A C 18
ATOM 32580 O O . ASN A 1 61 ? 12.7206 -9.4054 2.3117 1.00 0.00 61 ASN A O 18
ATOM 32591 N N . ASN A 1 62 ? 12.4788 -7.7446 3.8079 1.00 0.00 62 ASN A N 18
ATOM 32592 C CA . ASN A 1 62 ? 11.6711 -8.4876 4.7868 1.00 0.00 62 ASN A CA 18
ATOM 32593 C C . ASN A 1 62 ? 10.3704 -7.7491 5.1528 1.00 0.00 62 ASN A C 18
ATOM 32594 O O . ASN A 1 62 ? 9.4883 -8.3383 5.7802 1.00 0.00 62 ASN A O 18
ATOM 32605 N N . MET A 1 63 ? 10.2514 -6.4747 4.7726 1.00 0.00 63 MET A N 18
ATOM 32606 C CA . MET A 1 63 ? 9.1127 -5.6100 5.0216 1.00 0.00 63 MET A CA 18
ATOM 32607 C C . MET A 1 63 ? 7.8839 -6.1485 4.2923 1.00 0.00 63 MET A C 18
ATOM 32608 O O . MET A 1 63 ? 7.9580 -6.5189 3.1178 1.00 0.00 63 MET A O 18
ATOM 32622 N N . LYS A 1 64 ? 6.7645 -6.2077 5.0105 1.00 0.00 64 LYS A N 18
ATOM 32623 C CA . LYS A 1 64 ? 5.4794 -6.6637 4.5121 1.00 0.00 64 LYS A CA 18
ATOM 32624 C C . LYS A 1 64 ? 4.4132 -5.6544 4.9244 1.00 0.00 64 LYS A C 18
ATOM 32625 O O . LYS A 1 64 ? 4.6362 -4.8567 5.8382 1.00 0.00 64 LYS A O 18
ATOM 32644 N N . ILE A 1 65 ? 3.2618 -5.6965 4.2641 1.00 0.00 65 ILE A N 18
ATOM 32645 C CA . ILE A 1 65 ? 2.1166 -4.8392 4.5265 1.00 0.00 65 ILE A CA 18
ATOM 32646 C C . ILE A 1 65 ? 0.9343 -5.7588 4.8086 1.00 0.00 65 ILE A C 18
ATOM 32647 O O . ILE A 1 65 ? 0.8415 -6.8313 4.2128 1.00 0.00 65 ILE A O 18
ATOM 32663 N N . THR A 1 66 ? 0.0445 -5.3528 5.7129 1.00 0.00 66 THR A N 18
ATOM 32664 C CA . THR A 1 66 ? -1.1392 -6.1170 6.0699 1.00 0.00 66 THR A CA 18
ATOM 32665 C C . THR A 1 66 ? -2.3578 -5.2938 5.6297 1.00 0.00 66 THR A C 18
ATOM 32666 O O . THR A 1 66 ? -2.6379 -4.2556 6.2332 1.00 0.00 66 THR A O 18
ATOM 32677 N N . PHE A 1 67 ? -3.0369 -5.6852 4.5492 1.00 0.00 67 PHE A N 18
ATOM 32678 C CA . PHE A 1 67 ? -4.2281 -4.9918 4.0609 1.00 0.00 67 PHE A CA 18
ATOM 32679 C C . PHE A 1 67 ? -5.4104 -5.3521 4.9647 1.00 0.00 67 PHE A C 18
ATOM 32680 O O . PHE A 1 67 ? -5.5259 -6.5116 5.3695 1.00 0.00 67 PHE A O 18
ATOM 32697 N N . CYS A 1 68 ? -6.2994 -4.4101 5.2697 1.00 0.00 68 CYS A N 18
ATOM 32698 C CA . CYS A 1 68 ? -7.4850 -4.6175 6.0994 1.00 0.00 68 CYS A CA 18
ATOM 32699 C C . CYS A 1 68 ? -8.5577 -3.5844 5.7174 1.00 0.00 68 CYS A C 18
ATOM 32700 O O . CYS A 1 68 ? -8.2287 -2.4773 5.2892 1.00 0.00 68 CYS A O 18
ATOM 32708 N N . CYS A 1 69 ? -9.8370 -3.9250 5.8989 1.00 0.00 69 CYS A N 18
ATOM 32709 C CA . CYS A 1 69 ? -11.0025 -3.0896 5.6091 1.00 0.00 69 CYS A CA 18
ATOM 32710 C C . CYS A 1 69 ? -11.9731 -3.2301 6.7990 1.00 0.00 69 CYS A C 18
ATOM 32711 O O . CYS A 1 69 ? -12.7094 -4.2166 6.8439 1.00 0.00 69 CYS A O 18
ATOM 32719 N N . PRO A 1 70 ? -11.9558 -2.3065 7.7770 1.00 0.00 70 PRO A N 18
ATOM 32720 C CA . PRO A 1 70 ? -12.8032 -2.3246 8.9716 1.00 0.00 70 PRO A CA 18
ATOM 32721 C C . PRO A 1 70 ? -14.2742 -2.6678 8.7026 1.00 0.00 70 PRO A C 18
ATOM 32722 O O . PRO A 1 70 ? -14.7692 -2.4839 7.5911 1.00 0.00 70 PRO A O 18
ATOM 32733 N N . GLU A 1 71 ? -15.0098 -3.0598 9.7456 1.00 0.00 71 GLU A N 18
ATOM 32734 C CA . GLU A 1 71 ? -16.4297 -3.4493 9.7078 1.00 0.00 71 GLU A CA 18
ATOM 32735 C C . GLU A 1 71 ? -17.3732 -2.3448 9.2014 1.00 0.00 71 GLU A C 18
ATOM 32736 O O . GLU A 1 71 ? -18.5760 -2.5659 9.0150 1.00 0.00 71 GLU A O 18
ATOM 32748 N N . SER A 1 72 ? -16.8294 -1.1454 9.0041 1.00 0.00 72 SER A N 18
ATOM 32749 C CA . SER A 1 72 ? -17.5216 0.0292 8.5403 1.00 0.00 72 SER A CA 18
ATOM 32750 C C . SER A 1 72 ? -16.8225 0.7034 7.3486 1.00 0.00 72 SER A C 18
ATOM 32751 O O . SER A 1 72 ? -17.1547 1.8572 7.0736 1.00 0.00 72 SER A O 18
ATOM 32759 N N . TRP A 1 73 ? -15.8842 0.0380 6.6456 1.00 0.00 73 TRP A N 18
ATOM 32760 C CA . TRP A 1 73 ? -15.1781 0.6314 5.5064 1.00 0.00 73 TRP A CA 18
ATOM 32761 C C . TRP A 1 73 ? -16.1342 1.3075 4.5066 1.00 0.00 73 TRP A C 18
ATOM 32762 O O . TRP A 1 73 ? -17.2654 0.8630 4.3073 1.00 0.00 73 TRP A O 18
ATOM 32783 N N . ASN A 1 74 ? -15.6573 2.3512 3.8252 1.00 0.00 74 ASN A N 18
ATOM 32784 C CA . ASN A 1 74 ? -16.4157 3.1039 2.8286 1.00 0.00 74 ASN A CA 18
ATOM 32785 C C . ASN A 1 74 ? -15.5340 3.2643 1.6088 1.00 0.00 74 ASN A C 18
ATOM 32786 O O . ASN A 1 74 ? -14.3392 3.5045 1.7583 1.00 0.00 74 ASN A O 18
ATOM 32797 N N . GLU A 1 75 ? -16.0965 3.2159 0.4037 1.00 0.00 75 GLU A N 18
ATOM 32798 C CA . GLU A 1 75 ? -15.3199 3.3531 -0.8315 1.00 0.00 75 GLU A CA 18
ATOM 32799 C C . GLU A 1 75 ? -14.5832 4.6956 -0.9420 1.00 0.00 75 GLU A C 18
ATOM 32800 O O . GLU A 1 75 ? -13.6263 4.7954 -1.6986 1.00 0.00 75 GLU A O 18
ATOM 32812 N N . ARG A 1 76 ? -15.0045 5.7188 -0.1952 1.00 0.00 76 ARG A N 18
ATOM 32813 C CA . ARG A 1 76 ? -14.3955 7.0457 -0.2258 1.00 0.00 76 ARG A CA 18
ATOM 32814 C C . ARG A 1 76 ? -13.6869 7.3759 1.0792 1.00 0.00 76 ARG A C 18
ATOM 32815 O O . ARG A 1 76 ? -13.3954 8.5430 1.3177 1.00 0.00 76 ARG A O 18
ATOM 32836 N N . ASP A 1 77 ? -13.5078 6.4158 1.9866 1.00 0.00 77 ASP A N 18
ATOM 32837 C CA . ASP A 1 77 ? -12.8098 6.6987 3.2375 1.00 0.00 77 ASP A CA 18
ATOM 32838 C C . ASP A 1 77 ? -11.3194 6.8808 2.9045 1.00 0.00 77 ASP A C 18
ATOM 32839 O O . ASP A 1 77 ? -10.8451 6.2782 1.9345 1.00 0.00 77 ASP A O 18
ATOM 32848 N N . PRO A 1 78 ? -10.5435 7.6535 3.6823 1.00 0.00 78 PRO A N 18
ATOM 32849 C CA . PRO A 1 78 ? -9.1188 7.8221 3.4147 1.00 0.00 78 PRO A CA 18
ATOM 32850 C C . PRO A 1 78 ? -8.3729 6.5044 3.6463 1.00 0.00 78 PRO A C 18
ATOM 32851 O O . PRO A 1 78 ? -8.8412 5.6351 4.3943 1.00 0.00 78 PRO A O 18
ATOM 32862 N N . ILE A 1 79 ? -7.1729 6.3597 3.0954 1.00 0.00 79 ILE A N 18
ATOM 32863 C CA . ILE A 1 79 ? -6.3827 5.1550 3.3233 1.00 0.00 79 ILE A CA 18
ATOM 32864 C C . ILE A 1 79 ? -5.6985 5.4047 4.6706 1.00 0.00 79 ILE A C 18
ATOM 32865 O O . ILE A 1 79 ? -4.8796 6.3211 4.7758 1.00 0.00 79 ILE A O 18
ATOM 32881 N N . ARG A 1 80 ? -6.1186 4.7337 5.7479 1.00 0.00 80 ARG A N 18
ATOM 32882 C CA . ARG A 1 80 ? -5.4644 4.9096 7.0488 1.00 0.00 80 ARG A CA 18
ATOM 32883 C C . ARG A 1 80 ? -4.3323 3.8770 7.1180 1.00 0.00 80 ARG A C 18
ATOM 32884 O O . ARG A 1 80 ? -4.0894 3.1050 6.1893 1.00 0.00 80 ARG A O 18
ATOM 32905 N N . ALA A 1 81 ? -3.6809 3.8169 8.2665 1.00 0.00 81 ALA A N 18
ATOM 32906 C CA . ALA A 1 81 ? -2.5883 2.9169 8.5937 1.00 0.00 81 ALA A CA 18
ATOM 32907 C C . ALA A 1 81 ? -2.3576 2.9915 10.1019 1.00 0.00 81 ALA A C 18
ATOM 32908 O O . ALA A 1 81 ? -2.8715 3.8885 10.7753 1.00 0.00 81 ALA A O 18
ATOM 32915 N N . LEU A 1 82 ? -1.6621 2.0034 10.6520 1.00 0.00 82 LEU A N 18
ATOM 32916 C CA . LEU A 1 82 ? -1.3087 1.9258 12.0614 1.00 0.00 82 LEU A CA 18
ATOM 32917 C C . LEU A 1 82 ? 0.1075 1.3745 12.0940 1.00 0.00 82 LEU A C 18
ATOM 32918 O O . LEU A 1 82 ? 0.3570 0.3135 11.5148 1.00 0.00 82 LEU A O 18
ATOM 32934 N N . THR A 1 83 ? 0.9933 2.0523 12.8156 1.00 0.00 83 THR A N 18
ATOM 32935 C CA . THR A 1 83 ? 2.3967 1.6937 12.9426 1.00 0.00 83 THR A CA 18
ATOM 32936 C C . THR A 1 83 ? 2.6813 0.2917 13.4554 1.00 0.00 83 THR A C 18
ATOM 32937 O O . THR A 1 83 ? 3.5790 -0.3631 12.9269 1.00 0.00 83 THR A O 18
ATOM 32948 N N . CYS A 1 84 ? 1.9085 -0.1373 14.4534 1.00 0.00 84 CYS A N 18
ATOM 32949 C CA . CYS A 1 84 ? 2.0555 -1.3797 15.1818 1.00 0.00 84 CYS A CA 18
ATOM 32950 C C . CYS A 1 84 ? 2.7239 -2.5436 14.4436 1.00 0.00 84 CYS A C 18
ATOM 32951 O O . CYS A 1 84 ? 3.8033 -2.9699 14.8591 1.00 0.00 84 CYS A O 18
ATOM 32959 N N . PHE A 1 85 ? 2.1323 -3.0215 13.3508 1.00 0.00 85 PHE A N 18
ATOM 32960 C CA . PHE A 1 85 ? 2.6429 -4.1173 12.5339 1.00 0.00 85 PHE A CA 18
ATOM 32961 C C . PHE A 1 85 ? 2.5892 -3.7781 11.0398 1.00 0.00 85 PHE A C 18
ATOM 32962 O O . PHE A 1 85 ? 2.5164 -4.6819 10.2044 1.00 0.00 85 PHE A O 18
ATOM 32979 N N . SER A 1 86 ? 2.6059 -2.4839 10.6978 1.00 0.00 86 SER A N 18
ATOM 32980 C CA . SER A 1 86 ? 2.5718 -1.9975 9.3233 1.00 0.00 86 SER A CA 18
ATOM 32981 C C . SER A 1 86 ? 1.2755 -2.4193 8.5908 1.00 0.00 86 SER A C 18
ATOM 32982 O O . SER A 1 86 ? 1.3000 -3.1176 7.5698 1.00 0.00 86 SER A O 18
ATOM 32990 N N . VAL A 1 87 ? 0.1156 -2.0174 9.1280 1.00 0.00 87 VAL A N 18
ATOM 32991 C CA . VAL A 1 87 ? -1.1932 -2.3196 8.5356 1.00 0.00 87 VAL A CA 18
ATOM 32992 C C . VAL A 1 87 ? -1.5973 -1.1475 7.6367 1.00 0.00 87 VAL A C 18
ATOM 32993 O O . VAL A 1 87 ? -1.2415 0.0003 7.9135 1.00 0.00 87 VAL A O 18
ATOM 33006 N N . LEU A 1 88 ? -2.3832 -1.4215 6.5977 1.00 0.00 88 LEU A N 18
ATOM 33007 C CA . LEU A 1 88 ? -2.8835 -0.4494 5.6401 1.00 0.00 88 LEU A CA 18
ATOM 33008 C C . LEU A 1 88 ? -4.3906 -0.6221 5.5999 1.00 0.00 88 LEU A C 18
ATOM 33009 O O . LEU A 1 88 ? -4.8798 -1.6772 5.1806 1.00 0.00 88 LEU A O 18
ATOM 33025 N N . PHE A 1 89 ? -5.1257 0.3393 6.1536 1.00 0.00 89 PHE A N 18
ATOM 33026 C CA . PHE A 1 89 ? -6.5728 0.2621 6.1316 1.00 0.00 89 PHE A CA 18
ATOM 33027 C C . PHE A 1 89 ? -6.9447 0.7687 4.7468 1.00 0.00 89 PHE A C 18
ATOM 33028 O O . PHE A 1 89 ? -6.9693 1.9764 4.4994 1.00 0.00 89 PHE A O 18
ATOM 33045 N N . LEU A 1 90 ? -7.2010 -0.1840 3.8535 1.00 0.00 90 LEU A N 18
ATOM 33046 C CA . LEU A 1 90 ? -7.5447 0.0264 2.4622 1.00 0.00 90 LEU A CA 18
ATOM 33047 C C . LEU A 1 90 ? -9.0002 -0.3826 2.2481 1.00 0.00 90 LEU A C 18
ATOM 33048 O O . LEU A 1 90 ? -9.3051 -1.5735 2.3850 1.00 0.00 90 LEU A O 18
ATOM 33064 N N . PRO A 1 91 ? -9.9296 0.5581 2.0115 1.00 0.00 91 PRO A N 18
ATOM 33065 C CA . PRO A 1 91 ? -11.3214 0.2072 1.7654 1.00 0.00 91 PRO A CA 18
ATOM 33066 C C . PRO A 1 91 ? -11.4103 -0.6704 0.5019 1.00 0.00 91 PRO A C 18
ATOM 33067 O O . PRO A 1 91 ? -10.4532 -0.7804 -0.2716 1.00 0.00 91 PRO A O 18
ATOM 33078 N N . LYS A 1 92 ? -12.5427 -1.3414 0.2735 1.00 0.00 92 LYS A N 18
ATOM 33079 C CA . LYS A 1 92 ? -12.6802 -2.1801 -0.9103 1.00 0.00 92 LYS A CA 18
ATOM 33080 C C . LYS A 1 92 ? -13.1653 -1.3294 -2.0790 1.00 0.00 92 LYS A C 18
ATOM 33081 O O . LYS A 1 92 ? -14.3685 -1.1455 -2.2610 1.00 0.00 92 LYS A O 18
ATOM 33100 N N . TYR A 1 93 ? -12.2475 -0.7804 -2.8659 1.00 0.00 93 TYR A N 18
ATOM 33101 C CA . TYR A 1 93 ? -12.6161 0.0327 -4.0157 1.00 0.00 93 TYR A CA 18
ATOM 33102 C C . TYR A 1 93 ? -13.2602 -0.8722 -5.0680 1.00 0.00 93 TYR A C 18
ATOM 33103 O O . TYR A 1 93 ? -12.7274 -1.9376 -5.3809 1.00 0.00 93 TYR A O 18
ATOM 33121 N N . SER A 1 94 ? -14.4074 -0.4808 -5.6159 1.00 0.00 94 SER A N 18
ATOM 33122 C CA . SER A 1 94 ? -15.1262 -1.2263 -6.6436 1.00 0.00 94 SER A CA 18
ATOM 33123 C C . SER A 1 94 ? -14.5762 -0.8744 -8.0335 1.00 0.00 94 SER A C 18
ATOM 33124 O O . SER A 1 94 ? -14.6879 -1.6820 -8.9610 1.00 0.00 94 SER A O 18
ATOM 33132 N N . THR A 1 95 ? -13.9151 0.2768 -8.1693 1.00 0.00 95 THR A N 18
ATOM 33133 C CA . THR A 1 95 ? -13.3518 0.7948 -9.4053 1.00 0.00 95 THR A CA 18
ATOM 33134 C C . THR A 1 95 ? -11.8276 0.9636 -9.2864 1.00 0.00 95 THR A C 18
ATOM 33135 O O . THR A 1 95 ? -11.2923 1.1656 -8.1878 1.00 0.00 95 THR A O 18
ATOM 33146 N N . MET A 1 96 ? -11.1113 0.8010 -10.4045 1.00 0.00 96 MET A N 18
ATOM 33147 C CA . MET A 1 96 ? -9.6573 0.9313 -10.4031 1.00 0.00 96 MET A CA 18
ATOM 33148 C C . MET A 1 96 ? -9.2726 2.3941 -10.2358 1.00 0.00 96 MET A C 18
ATOM 33149 O O . MET A 1 96 ? -8.3578 2.7024 -9.4812 1.00 0.00 96 MET A O 18
ATOM 33163 N N . GLU A 1 97 ? -10.0290 3.2943 -10.8653 1.00 0.00 97 GLU A N 18
ATOM 33164 C CA . GLU A 1 97 ? -9.7497 4.7144 -10.7985 1.00 0.00 97 GLU A CA 18
ATOM 33165 C C . GLU A 1 97 ? -9.7983 5.2288 -9.3537 1.00 0.00 97 GLU A C 18
ATOM 33166 O O . GLU A 1 97 ? -9.0139 6.1026 -9.0026 1.00 0.00 97 GLU A O 18
ATOM 33178 N N . THR A 1 98 ? -10.6885 4.7106 -8.4976 1.00 0.00 98 THR A N 18
ATOM 33179 C CA . THR A 1 98 ? -10.7401 5.1715 -7.1146 1.00 0.00 98 THR A CA 18
ATOM 33180 C C . THR A 1 98 ? -9.5194 4.6677 -6.3357 1.00 0.00 98 THR A C 18
ATOM 33181 O O . THR A 1 98 ? -9.0301 5.4378 -5.5002 1.00 0.00 98 THR A O 18
ATOM 33192 N N . VAL A 1 99 ? -9.0266 3.4331 -6.5776 1.00 0.00 99 VAL A N 18
ATOM 33193 C CA . VAL A 1 99 ? -7.8380 2.9935 -5.8315 1.00 0.00 99 VAL A CA 18
ATOM 33194 C C . VAL A 1 99 ? -6.6154 3.7946 -6.3016 1.00 0.00 99 VAL A C 18
ATOM 33195 O O . VAL A 1 99 ? -5.7882 4.1611 -5.4749 1.00 0.00 99 VAL A O 18
ATOM 33208 N N . GLU A 1 100 ? -6.5156 4.0977 -7.5998 1.00 0.00 100 GLU A N 18
ATOM 33209 C CA . GLU A 1 100 ? -5.4066 4.8460 -8.1885 1.00 0.00 100 GLU A CA 18
ATOM 33210 C C . GLU A 1 100 ? -5.3500 6.2618 -7.6107 1.00 0.00 100 GLU A C 18
ATOM 33211 O O . GLU A 1 100 ? -4.2782 6.7217 -7.2152 1.00 0.00 100 GLU A O 18
ATOM 33223 N N . GLU A 1 101 ? -6.4981 6.9371 -7.5115 1.00 0.00 101 GLU A N 18
ATOM 33224 C CA . GLU A 1 101 ? -6.5938 8.2882 -6.9673 1.00 0.00 101 GLU A CA 18
ATOM 33225 C C . GLU A 1 101 ? -6.1299 8.3110 -5.5083 1.00 0.00 101 GLU A C 18
ATOM 33226 O O . GLU A 1 101 ? -5.3667 9.1909 -5.0998 1.00 0.00 101 GLU A O 18
ATOM 33238 N N . ALA A 1 102 ? -6.5932 7.3400 -4.7186 1.00 0.00 102 ALA A N 18
ATOM 33239 C CA . ALA A 1 102 ? -6.2409 7.2328 -3.3143 1.00 0.00 102 ALA A CA 18
ATOM 33240 C C . ALA A 1 102 ? -4.7769 6.8070 -3.1556 1.00 0.00 102 ALA A C 18
ATOM 33241 O O . ALA A 1 102 ? -4.1623 7.1101 -2.1259 1.00 0.00 102 ALA A O 18
ATOM 33248 N N . LEU A 1 103 ? -4.2007 6.1169 -4.1508 1.00 0.00 103 LEU A N 18
ATOM 33249 C CA . LEU A 1 103 ? -2.8124 5.6849 -4.1189 1.00 0.00 103 LEU A CA 18
ATOM 33250 C C . LEU A 1 103 ? -1.9893 6.9699 -4.0393 1.00 0.00 103 LEU A C 18
ATOM 33251 O O . LEU A 1 103 ? -1.2067 7.1510 -3.1019 1.00 0.00 103 LEU A O 18
ATOM 33267 N N . GLN A 1 104 ? -2.2224 7.8694 -4.9958 1.00 0.00 104 GLN A N 18
ATOM 33268 C CA . GLN A 1 104 ? -1.5494 9.1527 -5.0920 1.00 0.00 104 GLN A CA 18
ATOM 33269 C C . GLN A 1 104 ? -1.8248 10.0231 -3.8598 1.00 0.00 104 GLN A C 18
ATOM 33270 O O . GLN A 1 104 ? -0.9147 10.6925 -3.3727 1.00 0.00 104 GLN A O 18
ATOM 33284 N N . GLU A 1 105 ? -3.0395 9.9747 -3.3090 1.00 0.00 105 GLU A N 18
ATOM 33285 C CA . GLU A 1 105 ? -3.3988 10.7717 -2.1458 1.00 0.00 105 GLU A CA 18
ATOM 33286 C C . GLU A 1 105 ? -2.5302 10.4505 -0.9196 1.00 0.00 105 GLU A C 18
ATOM 33287 O O . GLU A 1 105 ? -1.9009 11.3576 -0.3670 1.00 0.00 105 GLU A O 18
ATOM 33299 N N . ALA A 1 106 ? -2.4317 9.1750 -0.5105 1.00 0.00 106 ALA A N 18
ATOM 33300 C CA . ALA A 1 106 ? -1.6405 8.8653 0.6798 1.00 0.00 106 ALA A CA 18
ATOM 33301 C C . ALA A 1 106 ? -0.1496 9.1492 0.4932 1.00 0.00 106 ALA A C 18
ATOM 33302 O O . ALA A 1 106 ? 0.4717 9.6589 1.4362 1.00 0.00 106 ALA A O 18
ATOM 33309 N N . ILE A 1 107 ? 0.4767 8.8149 -0.6452 1.00 0.00 107 ILE A N 18
ATOM 33310 C CA . ILE A 1 107 ? 1.8961 9.1271 -0.8438 1.00 0.00 107 ILE A CA 18
ATOM 33311 C C . ILE A 1 107 ? 2.1096 10.6489 -0.7617 1.00 0.00 107 ILE A C 18
ATOM 33312 O O . ILE A 1 107 ? 3.0742 11.0873 -0.1334 1.00 0.00 107 ILE A O 18
ATOM 33328 N N . ASN A 1 108 ? 1.1832 11.4576 -1.2942 1.00 0.00 108 ASN A N 18
ATOM 33329 C CA . ASN A 1 108 ? 1.2627 12.9214 -1.2672 1.00 0.00 108 ASN A CA 18
ATOM 33330 C C . ASN A 1 108 ? 0.8055 13.4887 0.0825 1.00 0.00 108 ASN A C 18
ATOM 33331 O O . ASN A 1 108 ? 0.6380 14.7025 0.2064 1.00 0.00 108 ASN A O 18
ATOM 33342 N N . ASN A 1 109 ? 0.6755 12.6243 1.0960 1.00 0.00 109 ASN A N 18
ATOM 33343 C CA . ASN A 1 109 ? 0.2690 12.8526 2.4755 1.00 0.00 109 ASN A CA 18
ATOM 33344 C C . ASN A 1 109 ? -1.1932 13.2713 2.5826 1.00 0.00 109 ASN A C 18
ATOM 33345 O O . ASN A 1 109 ? -1.5470 14.4074 2.2648 1.00 0.00 109 ASN A O 18
ATOM 33356 N N . ASN A 1 110 ? -2.0243 12.3335 3.0464 1.00 0.00 110 ASN A N 18
ATOM 33357 C CA . ASN A 1 110 ? -3.4574 12.4473 3.2657 1.00 0.00 110 ASN A CA 18
ATOM 33358 C C . ASN A 1 110 ? -3.7144 13.5845 4.2495 1.00 0.00 110 ASN A C 18
ATOM 33359 O O . ASN A 1 110 ? -3.6838 13.3803 5.4713 1.00 0.00 110 ASN A O 18
ATOM 33370 N N . ARG A 1 111 ? -3.9011 14.7915 3.7305 1.00 0.00 111 ARG A N 18
ATOM 33371 C CA . ARG A 1 111 ? -4.2042 15.9964 4.4873 1.00 0.00 111 ARG A CA 18
ATOM 33372 C C . ARG A 1 111 ? -5.7071 16.2142 4.3236 1.00 0.00 111 ARG A C 18
ATOM 33373 O O . ARG A 1 111 ? -6.3169 15.6894 3.3897 1.00 0.00 111 ARG A O 18
ATOM 33394 N N . GLY A 1 112 ? -6.3390 16.9347 5.2454 1.00 0.00 112 GLY A N 18
ATOM 33395 C CA . GLY A 1 112 ? -7.7730 17.1949 5.1898 1.00 0.00 112 GLY A CA 18
ATOM 33396 C C . GLY A 1 112 ? -8.6083 15.9994 5.6577 1.00 0.00 112 GLY A C 18
ATOM 33397 O O . GLY A 1 112 ? -9.5273 16.1873 6.4627 1.00 0.00 112 GLY A O 18
ATOM 33401 N N . PHE A 1 113 ? -8.2131 14.7762 5.2832 1.00 0.00 113 PHE A N 18
ATOM 33402 C CA . PHE A 1 113 ? -8.8726 13.5165 5.6073 1.00 0.00 113 PHE A CA 18
ATOM 33403 C C . PHE A 1 113 ? -10.2840 13.4883 4.9938 1.00 0.00 113 PHE A C 18
ATOM 33404 O O . PHE A 1 113 ? -10.5575 14.2505 4.0639 1.00 0.00 113 PHE A O 18
ATOM 33421 N N . GLY A 1 114 ? -11.1569 12.5806 5.4513 1.00 0.00 114 GLY A N 18
ATOM 33422 C CA . GLY A 1 114 ? -12.5333 12.3918 4.9796 1.00 0.00 114 GLY A CA 18
ATOM 33423 C C . GLY A 1 114 ? -13.2175 13.6782 4.5140 1.00 0.00 114 GLY A C 18
ATOM 33427 N N . GLY A 1 1 ? 12.5890 5.9047 -12.6043 1.00 0.00 1 GLY A N 19
ATOM 33428 C CA . GLY A 1 1 ? 12.8781 6.3726 -11.2416 1.00 0.00 1 GLY A CA 19
ATOM 33429 C C . GLY A 1 1 ? 13.2469 5.2572 -10.2777 1.00 0.00 1 GLY A C 19
ATOM 33430 O O . GLY A 1 1 ? 13.9914 5.5279 -9.3318 1.00 0.00 1 GLY A O 19
ATOM 33433 N N . ASN A 1 2 ? 12.6925 4.0439 -10.4509 1.00 0.00 2 ASN A N 19
ATOM 33434 C CA . ASN A 1 2 ? 12.9192 2.8647 -9.6106 1.00 0.00 2 ASN A CA 19
ATOM 33435 C C . ASN A 1 2 ? 14.3933 2.4865 -9.4944 1.00 0.00 2 ASN A C 19
ATOM 33436 O O . ASN A 1 2 ? 14.9423 1.8847 -10.4136 1.00 0.00 2 ASN A O 19
ATOM 33447 N N . THR A 1 3 ? 15.0338 2.8762 -8.3937 1.00 0.00 3 THR A N 19
ATOM 33448 C CA . THR A 1 3 ? 16.4285 2.5658 -8.1417 1.00 0.00 3 THR A CA 19
ATOM 33449 C C . THR A 1 3 ? 16.5370 1.1224 -7.6313 1.00 0.00 3 THR A C 19
ATOM 33450 O O . THR A 1 3 ? 15.5278 0.4662 -7.3499 1.00 0.00 3 THR A O 19
ATOM 33461 N N . ASP A 1 4 ? 17.7693 0.6361 -7.4894 1.00 0.00 4 ASP A N 19
ATOM 33462 C CA . ASP A 1 4 ? 18.0960 -0.7113 -7.0447 1.00 0.00 4 ASP A CA 19
ATOM 33463 C C . ASP A 1 4 ? 17.6342 -1.0333 -5.6239 1.00 0.00 4 ASP A C 19
ATOM 33464 O O . ASP A 1 4 ? 18.3010 -0.6838 -4.6422 1.00 0.00 4 ASP A O 19
ATOM 33473 N N . TYR A 1 5 ? 16.4784 -1.6785 -5.5237 1.00 0.00 5 TYR A N 19
ATOM 33474 C CA . TYR A 1 5 ? 15.8137 -2.1309 -4.3152 1.00 0.00 5 TYR A CA 19
ATOM 33475 C C . TYR A 1 5 ? 14.9202 -3.2904 -4.7587 1.00 0.00 5 TYR A C 19
ATOM 33476 O O . TYR A 1 5 ? 14.3782 -3.2563 -5.8674 1.00 0.00 5 TYR A O 19
ATOM 33494 N N . ASP A 1 6 ? 14.7393 -4.2943 -3.9004 1.00 0.00 6 ASP A N 19
ATOM 33495 C CA . ASP A 1 6 ? 13.9213 -5.4572 -4.2237 1.00 0.00 6 ASP A CA 19
ATOM 33496 C C . ASP A 1 6 ? 12.4538 -5.1993 -3.8765 1.00 0.00 6 ASP A C 19
ATOM 33497 O O . ASP A 1 6 ? 12.0244 -5.3881 -2.7373 1.00 0.00 6 ASP A O 19
ATOM 33506 N N . TRP A 1 7 ? 11.6830 -4.7209 -4.8521 1.00 0.00 7 TRP A N 19
ATOM 33507 C CA . TRP A 1 7 ? 10.2645 -4.4190 -4.6832 1.00 0.00 7 TRP A CA 19
ATOM 33508 C C . TRP A 1 7 ? 9.3725 -5.6555 -4.8987 1.00 0.00 7 TRP A C 19
ATOM 33509 O O . TRP A 1 7 ? 8.2411 -5.6943 -4.4126 1.00 0.00 7 TRP A O 19
ATOM 33530 N N . LYS A 1 8 ? 9.8573 -6.6782 -5.6087 1.00 0.00 8 LYS A N 19
ATOM 33531 C CA . LYS A 1 8 ? 9.1331 -7.9198 -5.8894 1.00 0.00 8 LYS A CA 19
ATOM 33532 C C . LYS A 1 8 ? 9.0042 -8.7557 -4.6225 1.00 0.00 8 LYS A C 19
ATOM 33533 O O . LYS A 1 8 ? 7.9398 -9.3086 -4.3543 1.00 0.00 8 LYS A O 19
ATOM 33552 N N . THR A 1 9 ? 10.0688 -8.8820 -3.8342 1.00 0.00 9 THR A N 19
ATOM 33553 C CA . THR A 1 9 ? 10.0043 -9.6729 -2.6136 1.00 0.00 9 THR A CA 19
ATOM 33554 C C . THR A 1 9 ? 9.0840 -9.0163 -1.5826 1.00 0.00 9 THR A C 19
ATOM 33555 O O . THR A 1 9 ? 8.5388 -9.7086 -0.7224 1.00 0.00 9 THR A O 19
ATOM 33566 N N . PHE A 1 10 ? 8.8770 -7.7009 -1.6753 1.00 0.00 10 PHE A N 19
ATOM 33567 C CA . PHE A 1 10 ? 8.0369 -6.9686 -0.7531 1.00 0.00 10 PHE A CA 19
ATOM 33568 C C . PHE A 1 10 ? 6.5795 -7.3335 -0.9881 1.00 0.00 10 PHE A C 19
ATOM 33569 O O . PHE A 1 10 ? 5.9026 -7.7668 -0.0559 1.00 0.00 10 PHE A O 19
ATOM 33586 N N . GLU A 1 11 ? 6.0850 -7.1553 -2.2165 1.00 0.00 11 GLU A N 19
ATOM 33587 C CA . GLU A 1 11 ? 4.6846 -7.4603 -2.5175 1.00 0.00 11 GLU A CA 19
ATOM 33588 C C . GLU A 1 11 ? 4.4114 -8.9418 -2.2443 1.00 0.00 11 GLU A C 19
ATOM 33589 O O . GLU A 1 11 ? 3.4082 -9.2886 -1.6196 1.00 0.00 11 GLU A O 19
ATOM 33601 N N . LYS A 1 12 ? 5.3591 -9.8152 -2.5990 1.00 0.00 12 LYS A N 19
ATOM 33602 C CA . LYS A 1 12 ? 5.2684 -11.2526 -2.3735 1.00 0.00 12 LYS A CA 19
ATOM 33603 C C . LYS A 1 12 ? 5.1223 -11.5429 -0.8762 1.00 0.00 12 LYS A C 19
ATOM 33604 O O . LYS A 1 12 ? 4.3073 -12.3762 -0.4762 1.00 0.00 12 LYS A O 19
ATOM 33623 N N . ASN A 1 13 ? 5.8963 -10.8696 -0.0212 1.00 0.00 13 ASN A N 19
ATOM 33624 C CA . ASN A 1 13 ? 5.8734 -11.0710 1.4284 1.00 0.00 13 ASN A CA 19
ATOM 33625 C C . ASN A 1 13 ? 4.7462 -10.3717 2.1894 1.00 0.00 13 ASN A C 19
ATOM 33626 O O . ASN A 1 13 ? 4.6611 -10.5689 3.4056 1.00 0.00 13 ASN A O 19
ATOM 33637 N N . ALA A 1 14 ? 3.8464 -9.6401 1.5302 1.00 0.00 14 ALA A N 19
ATOM 33638 C CA . ALA A 1 14 ? 2.7377 -8.9632 2.2058 1.00 0.00 14 ALA A CA 19
ATOM 33639 C C . ALA A 1 14 ? 1.8138 -9.9373 2.9643 1.00 0.00 14 AL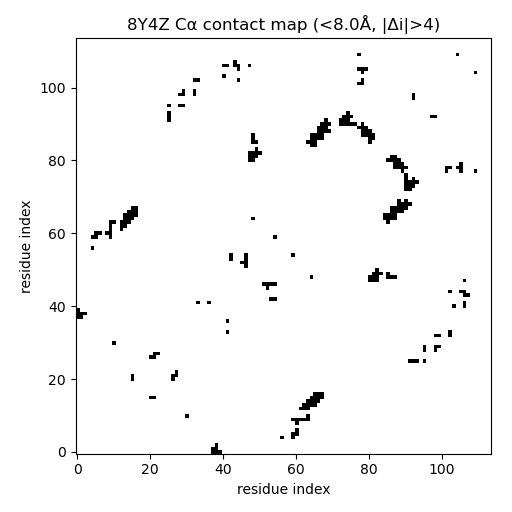A A C 19
ATOM 33640 O O . ALA A 1 14 ? 1.8012 -11.1574 2.7231 1.00 0.00 14 ALA A O 19
ATOM 33647 N N . ARG A 1 15 ? 1.0736 -9.3811 3.9242 1.00 0.00 15 ARG A N 19
ATOM 33648 C CA . ARG A 1 15 ? 0.1003 -10.0270 4.7999 1.00 0.00 15 ARG A CA 19
ATOM 33649 C C . ARG A 1 15 ? -1.2736 -9.4799 4.4101 1.00 0.00 15 ARG A C 19
ATOM 33650 O O . ARG A 1 15 ? -1.3771 -8.3762 3.8824 1.00 0.00 15 ARG A O 19
ATOM 33671 N N . TYR A 1 16 ? -2.3399 -10.2389 4.6233 1.00 0.00 16 TYR A N 19
ATOM 33672 C CA . TYR A 1 16 ? -3.6928 -9.8048 4.2806 1.00 0.00 16 TYR A CA 19
ATOM 33673 C C . TYR A 1 16 ? -4.6917 -10.4312 5.2396 1.00 0.00 16 TYR A C 19
ATOM 33674 O O . TYR A 1 16 ? -4.4247 -11.5207 5.7480 1.00 0.00 16 TYR A O 19
ATOM 33692 N N . GLU A 1 17 ? -5.8309 -9.7881 5.4658 1.00 0.00 17 GLU A N 19
ATOM 33693 C CA . GLU A 1 17 ? -6.8765 -10.3210 6.3305 1.00 0.00 17 GLU A CA 19
ATOM 33694 C C . GLU A 1 17 ? -7.7592 -11.3001 5.5406 1.00 0.00 17 GLU A C 19
ATOM 33695 O O . GLU A 1 17 ? -7.6968 -11.3210 4.3041 1.00 0.00 17 GLU A O 19
ATOM 33707 N N . PRO A 1 18 ? -8.5809 -12.1150 6.2328 1.00 0.00 18 PRO A N 19
ATOM 33708 C CA . PRO A 1 18 ? -9.4806 -13.0539 5.5827 1.00 0.00 18 PRO A CA 19
ATOM 33709 C C . PRO A 1 18 ? -10.4258 -12.3234 4.6287 1.00 0.00 18 PRO A C 19
ATOM 33710 O O . PRO A 1 18 ? -10.6752 -11.1215 4.7478 1.00 0.00 18 PRO A O 19
ATOM 33721 N N . GLY A 1 19 ? -10.9670 -13.0683 3.6750 1.00 0.00 19 GLY A N 19
ATOM 33722 C CA . GLY A 1 19 ? -11.8898 -12.5703 2.6742 1.00 0.00 19 GLY A CA 19
ATOM 33723 C C . GLY A 1 19 ? -11.1543 -12.0211 1.4594 1.00 0.00 19 GLY A C 19
ATOM 33724 O O . GLY A 1 19 ? -11.7601 -11.9543 0.3884 1.00 0.00 19 GLY A O 19
ATOM 33728 N N . TYR A 1 20 ? -9.8826 -11.6375 1.5897 1.00 0.00 20 TYR A N 19
ATOM 33729 C CA . TYR A 1 20 ? -9.0604 -11.1109 0.5082 1.00 0.00 20 TYR A CA 19
ATOM 33730 C C . TYR A 1 20 ? -7.9987 -12.1583 0.1564 1.00 0.00 20 TYR A C 19
ATOM 33731 O O . TYR A 1 20 ? -7.7284 -13.0727 0.9484 1.00 0.00 20 TYR A O 19
ATOM 33749 N N . ASN A 1 21 ? -7.4382 -12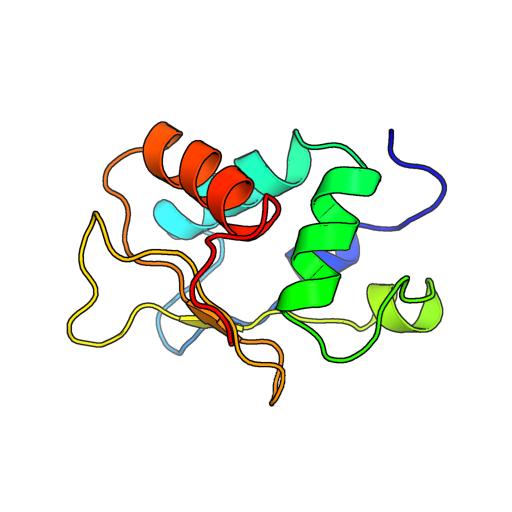.0567 -1.0498 1.00 0.00 21 ASN A N 19
ATOM 33750 C CA . ASN A 1 21 ? -6.3991 -12.9162 -1.6107 1.00 0.00 21 ASN A CA 19
ATOM 33751 C C . ASN A 1 21 ? -5.8319 -12.2038 -2.8490 1.00 0.00 21 ASN A C 19
ATOM 33752 O O . ASN A 1 21 ? -6.5769 -11.4579 -3.4827 1.00 0.00 21 ASN A O 19
ATOM 33763 N N . SER A 1 22 ? -4.5896 -12.4747 -3.2728 1.00 0.00 22 SER A N 19
ATOM 33764 C CA . SER A 1 22 ? -3.9671 -11.8371 -4.4448 1.00 0.00 22 SER A CA 19
ATOM 33765 C C . SER A 1 22 ? -4.8044 -11.9697 -5.7231 1.00 0.00 22 SER A C 19
ATOM 33766 O O . SER A 1 22 ? -4.8338 -11.0494 -6.5575 1.00 0.00 22 SER A O 19
ATOM 33774 N N . SER A 1 23 ? -5.4594 -13.1280 -5.8715 1.00 0.00 23 SER A N 19
ATOM 33775 C CA . SER A 1 23 ? -6.3027 -13.4695 -7.0050 1.00 0.00 23 SER A CA 19
ATOM 33776 C C . SER A 1 23 ? -7.5371 -12.5622 -7.0681 1.00 0.00 23 SER A C 19
ATOM 33777 O O . SER A 1 23 ? -8.1762 -12.4779 -8.1202 1.00 0.00 23 SER A O 19
ATOM 33785 N N . HIS A 1 24 ? -7.9263 -11.9151 -5.9697 1.00 0.00 24 HIS A N 19
ATOM 33786 C CA . HIS A 1 24 ? -9.0703 -11.0250 -5.9377 1.00 0.00 24 HIS A CA 19
ATOM 33787 C C . HIS A 1 24 ? -8.7049 -9.7799 -6.7670 1.00 0.00 24 HIS A C 19
ATOM 33788 O O . HIS A 1 24 ? -7.6401 -9.2013 -6.5221 1.00 0.00 24 HIS A O 19
ATOM 33801 N N . PRO A 1 25 ? -9.5288 -9.3592 -7.7503 1.00 0.00 25 PRO A N 19
ATOM 33802 C CA . PRO A 1 25 ? -9.2658 -8.2026 -8.6035 1.00 0.00 25 PRO A CA 19
ATOM 33803 C C . PRO A 1 25 ? -8.7695 -6.9721 -7.8468 1.00 0.00 25 PRO A C 19
ATOM 33804 O O . PRO A 1 25 ? -7.7322 -6.4148 -8.1842 1.00 0.00 25 PRO A O 19
ATOM 33815 N N . THR A 1 26 ? -9.4711 -6.5662 -6.7954 1.00 0.00 26 THR A N 19
ATOM 33816 C CA . THR A 1 26 ? -9.1391 -5.4038 -5.9870 1.00 0.00 26 THR A CA 19
ATOM 33817 C C . THR A 1 26 ? -7.7032 -5.4548 -5.4278 1.00 0.00 26 THR A C 19
ATOM 33818 O O . THR A 1 26 ? -7.0365 -4.4165 -5.3808 1.00 0.00 26 THR A O 19
ATOM 33829 N N . ILE A 1 27 ? -7.1940 -6.6316 -5.0399 1.00 0.00 27 ILE A N 19
ATOM 33830 C CA . ILE A 1 27 ? -5.8444 -6.7678 -4.4939 1.00 0.00 27 ILE A CA 19
ATOM 33831 C C . ILE A 1 27 ? -4.8559 -6.6638 -5.6518 1.00 0.00 27 ILE A C 19
ATOM 33832 O O . ILE A 1 27 ? -3.9343 -5.8512 -5.5628 1.00 0.00 27 ILE A O 19
ATOM 33848 N N . VAL A 1 28 ? -4.9945 -7.4615 -6.7243 1.00 0.00 28 VAL A N 19
ATOM 33849 C CA . VAL A 1 28 ? -4.0495 -7.3129 -7.8351 1.00 0.00 28 VAL A CA 19
ATOM 33850 C C . VAL A 1 28 ? -4.0457 -5.8617 -8.3747 1.00 0.00 28 VAL A C 19
ATOM 33851 O O . VAL A 1 28 ? -2.9757 -5.3435 -8.6950 1.00 0.00 28 VAL A O 19
ATOM 33864 N N . MET A 1 29 ? -5.1920 -5.1671 -8.4081 1.00 0.00 29 MET A N 19
ATOM 33865 C CA . MET A 1 29 ? -5.2868 -3.7849 -8.8829 1.00 0.00 29 MET A CA 19
ATOM 33866 C C . MET A 1 29 ? -4.4588 -2.8341 -8.0077 1.00 0.00 29 MET A C 19
ATOM 33867 O O . MET A 1 29 ? -3.9245 -1.8502 -8.5218 1.00 0.00 29 MET A O 19
ATOM 33881 N N . PHE A 1 30 ? -4.3628 -3.0898 -6.6990 1.00 0.00 30 PHE A N 19
ATOM 33882 C CA . PHE A 1 30 ? -3.5781 -2.2589 -5.7910 1.00 0.00 30 PHE A CA 19
ATOM 33883 C C . PHE A 1 30 ? -2.0951 -2.4344 -6.1271 1.00 0.00 30 PHE A C 19
ATOM 33884 O O . PHE A 1 30 ? -1.3585 -1.4553 -6.2571 1.00 0.00 30 PHE A O 19
ATOM 33901 N N . TRP A 1 31 ? -1.6436 -3.6827 -6.3031 1.00 0.00 31 TRP A N 19
ATOM 33902 C CA . TRP A 1 31 ? -0.2479 -3.9404 -6.6362 1.00 0.00 31 TRP A CA 19
ATOM 33903 C C . TRP A 1 31 ? 0.0970 -3.3494 -7.9977 1.00 0.00 31 TRP A C 19
ATOM 33904 O O . TRP A 1 31 ? 1.2185 -2.8833 -8.1928 1.00 0.00 31 TRP A O 19
ATOM 33925 N N . LYS A 1 32 ? -0.8538 -3.3217 -8.9357 1.00 0.00 32 LYS A N 19
ATOM 33926 C CA . LYS A 1 32 ? -0.6307 -2.7442 -10.2552 1.00 0.00 32 LYS A CA 19
ATOM 33927 C C . LYS A 1 32 ? -0.2667 -1.2758 -10.0992 1.00 0.00 32 LYS A C 19
ATOM 33928 O O . LYS A 1 32 ? 0.7183 -0.8442 -10.7012 1.00 0.00 32 LYS A O 19
ATOM 33947 N N . ALA A 1 33 ? -1.0164 -0.5393 -9.2748 1.00 0.00 33 ALA A N 19
ATOM 33948 C CA . ALA A 1 33 ? -0.7748 0.8634 -9.0078 1.00 0.00 33 ALA A CA 19
ATOM 33949 C C . ALA A 1 33 ? 0.6390 1.0003 -8.4413 1.00 0.00 33 ALA A C 19
ATOM 33950 O O . ALA A 1 33 ? 1.4215 1.7957 -8.9521 1.00 0.00 33 ALA A O 19
ATOM 33957 N N . PHE A 1 34 ? 0.9861 0.1830 -7.4395 1.00 0.00 34 PHE A N 19
ATOM 33958 C CA . PHE A 1 34 ? 2.2970 0.1948 -6.7903 1.00 0.00 34 PHE A CA 19
ATOM 33959 C C . PHE A 1 34 ? 3.4533 -0.1144 -7.7696 1.00 0.00 34 PHE A C 19
ATOM 33960 O O . PHE A 1 34 ? 4.5833 0.3358 -7.5576 1.00 0.00 34 PHE A O 19
ATOM 33977 N N . HIS A 1 35 ? 3.2052 -0.8867 -8.8303 1.00 0.00 35 HIS A N 19
ATOM 33978 C CA . HIS A 1 35 ? 4.2148 -1.2557 -9.8155 1.00 0.00 35 HIS A CA 19
ATOM 33979 C C . HIS A 1 35 ? 4.4213 -0.2101 -10.9197 1.00 0.00 35 HIS A C 19
ATOM 33980 O O . HIS A 1 35 ? 5.5099 -0.1887 -11.5048 1.00 0.00 35 HIS A O 19
ATOM 33993 N N . LYS A 1 36 ? 3.4283 0.6343 -11.2368 1.00 0.00 36 LYS A N 19
ATOM 33994 C CA . LYS A 1 36 ? 3.5755 1.6664 -12.2808 1.00 0.00 36 LYS A CA 19
ATOM 33995 C C . LYS A 1 36 ? 4.2102 2.9440 -11.7356 1.00 0.00 36 LYS A C 19
ATOM 33996 O O . LYS A 1 36 ? 4.9415 3.6240 -12.4582 1.00 0.00 36 LYS A O 19
ATOM 34015 N N . LEU A 1 37 ? 3.9459 3.2709 -10.4719 1.00 0.00 37 LEU A N 19
ATOM 34016 C CA . LEU A 1 37 ? 4.4731 4.4678 -9.8354 1.00 0.00 37 LEU A CA 19
ATOM 34017 C C . LEU A 1 37 ? 6.0051 4.4410 -9.7404 1.00 0.00 37 LEU A C 19
ATOM 34018 O O . LEU A 1 37 ? 6.6398 3.3920 -9.8958 1.00 0.00 37 LEU A O 19
ATOM 34034 N N . THR A 1 38 ? 6.6295 5.5931 -9.5113 1.00 0.00 38 THR A N 19
ATOM 34035 C CA . THR A 1 38 ? 8.0737 5.7300 -9.3996 1.00 0.00 38 THR A CA 19
ATOM 34036 C C . THR A 1 38 ? 8.5456 5.4113 -7.9745 1.00 0.00 38 THR A C 19
ATOM 34037 O O . THR A 1 38 ? 7.7668 5.0837 -7.0733 1.00 0.00 38 THR A O 19
ATOM 34048 N N . LEU A 1 39 ? 9.8602 5.4391 -7.7882 1.00 0.00 39 LEU A N 19
ATOM 34049 C CA . LEU A 1 39 ? 10.5425 5.1521 -6.5333 1.00 0.00 39 LEU A CA 19
ATOM 34050 C C . LEU A 1 39 ? 10.1055 6.1159 -5.4453 1.00 0.00 39 LEU A C 19
ATOM 34051 O O . LEU A 1 39 ? 9.8035 5.7221 -4.3222 1.00 0.00 39 LEU A O 19
ATOM 34067 N N . GLU A 1 40 ? 10.0447 7.3903 -5.7971 1.00 0.00 40 GLU A N 19
ATOM 34068 C CA . GLU A 1 40 ? 9.6612 8.4701 -4.9111 1.00 0.00 40 GLU A CA 19
ATOM 34069 C C . GLU A 1 40 ? 8.2392 8.2484 -4.4074 1.00 0.00 40 GLU A C 19
ATOM 34070 O O . GLU A 1 40 ? 7.9621 8.4519 -3.2311 1.00 0.00 40 GLU A O 19
ATOM 34082 N N . GLU A 1 41 ? 7.3426 7.7894 -5.2761 1.00 0.00 41 GLU A N 19
ATOM 34083 C CA . GLU A 1 41 ? 5.9545 7.5323 -4.9299 1.00 0.00 41 GLU A CA 19
ATOM 34084 C C . GLU A 1 41 ? 5.8797 6.4042 -3.8956 1.00 0.00 41 GLU A C 19
ATOM 34085 O O . GLU A 1 41 ? 5.2903 6.6000 -2.8317 1.00 0.00 41 GLU A O 19
ATOM 34097 N N . LYS A 1 42 ? 6.4769 5.2240 -4.1517 1.00 0.00 42 LYS A N 19
ATOM 34098 C CA . LYS A 1 42 ? 6.4023 4.1578 -3.1386 1.00 0.00 42 LYS A CA 19
ATOM 34099 C C . LYS A 1 42 ? 7.1253 4.5787 -1.8622 1.00 0.00 42 LYS A C 19
ATOM 34100 O O . LYS A 1 42 ? 6.7194 4.1597 -0.7826 1.00 0.00 42 LYS A O 19
ATOM 34119 N N . LYS A 1 43 ? 8.1628 5.4137 -1.9513 1.00 0.00 43 LYS A N 19
ATOM 34120 C CA . LYS A 1 43 ? 8.8702 5.8719 -0.7663 1.00 0.00 43 LYS A CA 19
ATOM 34121 C C . LYS A 1 43 ? 7.9414 6.7128 0.0895 1.00 0.00 43 LYS A C 19
ATOM 34122 O O . LYS A 1 43 ? 7.9757 6.5784 1.3092 1.00 0.00 43 LYS A O 19
ATOM 34141 N N . LYS A 1 44 ? 7.1171 7.5643 -0.5183 1.00 0.00 44 LYS A N 19
ATOM 34142 C CA . LYS A 1 44 ? 6.1724 8.3840 0.2263 1.00 0.00 44 LYS A CA 19
ATOM 34143 C C . LYS A 1 44 ? 5.1501 7.4621 0.8907 1.00 0.00 44 LYS A C 19
ATOM 34144 O O . LYS A 1 44 ? 4.8658 7.6418 2.0703 1.00 0.00 44 LYS A O 19
ATOM 34163 N N . PHE A 1 45 ? 4.6600 6.4478 0.1640 1.00 0.00 45 PHE A N 19
ATOM 34164 C CA . PHE A 1 45 ? 3.7021 5.4648 0.6744 1.00 0.00 45 PHE A CA 19
ATOM 34165 C C . PHE A 1 45 ? 4.2522 4.8508 1.9670 1.00 0.00 45 PHE A C 19
ATOM 34166 O O . PHE A 1 45 ? 3.5418 4.7379 2.9679 1.00 0.00 45 PHE A O 19
ATOM 34183 N N . LEU A 1 46 ? 5.5445 4.5114 1.9728 1.00 0.00 46 LEU A N 19
ATOM 34184 C CA . LEU A 1 46 ? 6.2041 3.9259 3.1306 1.00 0.00 46 LEU A CA 19
ATOM 34185 C C . LEU A 1 46 ? 6.2313 4.8772 4.3265 1.00 0.00 46 LEU A C 19
ATOM 34186 O O . LEU A 1 46 ? 6.1216 4.3887 5.4391 1.00 0.00 46 LEU A O 19
ATOM 34202 N N . VAL A 1 47 ? 6.3508 6.1977 4.1521 1.00 0.00 47 VAL A N 19
ATOM 34203 C CA . VAL A 1 47 ? 6.3680 7.1345 5.2867 1.00 0.00 47 VAL A CA 19
ATOM 34204 C C . VAL A 1 47 ? 4.9884 7.2044 5.9585 1.00 0.00 47 VAL A C 19
ATOM 34205 O O . VAL A 1 47 ? 4.8902 7.4608 7.1578 1.00 0.00 47 VAL A O 19
ATOM 34218 N N . PHE A 1 48 ? 3.9067 7.0215 5.2030 1.00 0.00 48 PHE A N 19
ATOM 34219 C CA . PHE A 1 48 ? 2.5564 7.0567 5.7538 1.00 0.00 48 PHE A CA 19
ATOM 34220 C C . PHE A 1 48 ? 2.2483 5.7151 6.4258 1.00 0.00 48 PHE A C 19
ATOM 34221 O O . PHE A 1 48 ? 1.5565 5.6676 7.4441 1.00 0.00 48 PHE A O 19
ATOM 34238 N N . LEU A 1 49 ? 2.7595 4.6153 5.8673 1.00 0.00 49 LEU A N 19
ATOM 34239 C CA . LEU A 1 49 ? 2.5364 3.2724 6.3804 1.00 0.00 49 LEU A CA 19
ATOM 34240 C C . LEU A 1 49 ? 3.4393 2.8708 7.5465 1.00 0.00 49 LEU A C 19
ATOM 34241 O O . LEU A 1 49 ? 2.9757 2.1573 8.4338 1.00 0.00 49 LEU A O 19
ATOM 34257 N N . THR A 1 50 ? 4.6970 3.3016 7.5406 1.00 0.00 50 THR A N 19
ATOM 34258 C CA . THR A 1 50 ? 5.7090 2.9947 8.5370 1.00 0.00 50 THR A CA 19
ATOM 34259 C C . THR A 1 50 ? 6.2850 4.2976 9.0958 1.00 0.00 50 THR A C 19
ATOM 34260 O O . THR A 1 50 ? 6.3339 5.3160 8.4170 1.00 0.00 50 THR A O 19
ATOM 34271 N N . GLY A 1 51 ? 6.7780 4.2724 10.3334 1.00 0.00 51 GLY A N 19
ATOM 34272 C CA . GLY A 1 51 ? 7.3455 5.4284 11.0170 1.00 0.00 51 GLY A CA 19
ATOM 34273 C C . GLY A 1 51 ? 8.7951 5.7125 10.6451 1.00 0.00 51 GLY A C 19
ATOM 34274 O O . GLY A 1 51 ? 9.5230 6.2826 11.4555 1.00 0.00 51 GLY A O 19
ATOM 34278 N N . THR A 1 52 ? 9.2844 5.2299 9.5025 1.00 0.00 52 THR A N 19
ATOM 34279 C CA . THR A 1 52 ? 10.6582 5.4577 9.0611 1.00 0.00 52 THR A CA 19
ATOM 34280 C C . THR A 1 52 ? 10.6764 5.6642 7.5537 1.00 0.00 52 THR A C 19
ATOM 34281 O O . THR A 1 52 ? 10.0556 4.9151 6.7988 1.00 0.00 52 THR A O 19
ATOM 34292 N N . ASP A 1 53 ? 11.3811 6.7091 7.1301 1.00 0.00 53 ASP A N 19
ATOM 34293 C CA . ASP A 1 53 ? 11.5417 7.0774 5.7340 1.00 0.00 53 ASP A CA 19
ATOM 34294 C C . ASP A 1 53 ? 12.8065 6.4400 5.1624 1.00 0.00 53 ASP A C 19
ATOM 34295 O O . ASP A 1 53 ? 13.6491 5.9136 5.8936 1.00 0.00 53 ASP A O 19
ATOM 34304 N N . ARG A 1 54 ? 12.9493 6.5110 3.8345 1.00 0.00 54 ARG A N 19
ATOM 34305 C CA . ARG A 1 54 ? 14.0683 5.9972 3.0390 1.00 0.00 54 ARG A CA 19
ATOM 34306 C C . ARG A 1 54 ? 14.6489 4.6750 3.5470 1.00 0.00 54 ARG A C 19
ATOM 34307 O O . ARG A 1 54 ? 15.8674 4.4796 3.5240 1.00 0.00 54 ARG A O 19
ATOM 34328 N N . LEU A 1 55 ? 13.7492 3.7457 3.8845 1.00 0.00 55 LEU A N 19
ATOM 34329 C CA . LEU A 1 55 ? 14.0333 2.4137 4.3991 1.00 0.00 55 LEU A CA 19
ATOM 34330 C C . LEU A 1 55 ? 15.1095 1.7241 3.5673 1.00 0.00 55 LEU A C 19
ATOM 34331 O O . LEU A 1 55 ? 15.0349 1.6816 2.3314 1.00 0.00 55 LEU A O 19
ATOM 34347 N N . GLN A 1 56 ? 16.1287 1.2192 4.2494 1.00 0.00 56 GLN A N 19
ATOM 34348 C CA . GLN A 1 56 ? 17.2594 0.5278 3.6504 1.00 0.00 56 GLN A CA 19
ATOM 34349 C C . GLN A 1 56 ? 16.8071 -0.7948 3.0247 1.00 0.00 56 GLN A C 19
ATOM 34350 O O . GLN A 1 56 ? 15.7854 -1.3513 3.4137 1.00 0.00 56 GLN A O 19
ATOM 34364 N N . MET A 1 57 ? 17.5922 -1.3339 2.0875 1.00 0.00 57 MET A N 19
ATOM 34365 C CA . MET A 1 57 ? 17.2916 -2.5912 1.3951 1.00 0.00 57 MET A CA 19
ATOM 34366 C C . MET A 1 57 ? 17.1596 -3.7545 2.3801 1.00 0.00 57 MET A C 19
ATOM 34367 O O . MET A 1 57 ? 16.2224 -4.5462 2.2592 1.00 0.00 57 MET A O 19
ATOM 34381 N N . LYS A 1 58 ? 18.0498 -3.8270 3.3829 1.00 0.00 58 LYS A N 19
ATOM 34382 C CA . LYS A 1 58 ? 17.9942 -4.8871 4.3859 1.00 0.00 58 LYS A CA 19
ATOM 34383 C C . LYS A 1 58 ? 16.6833 -4.8299 5.1759 1.00 0.00 58 LYS A C 19
ATOM 34384 O O . LYS A 1 58 ? 16.3004 -5.8413 5.7591 1.00 0.00 58 LYS A O 19
ATOM 34403 N N . ASP A 1 59 ? 16.0054 -3.6803 5.2170 1.00 0.00 59 ASP A N 19
ATOM 34404 C CA . ASP A 1 59 ? 14.7566 -3.5442 5.9500 1.00 0.00 59 ASP A CA 19
ATOM 34405 C C . ASP A 1 59 ? 13.5658 -3.7450 5.0178 1.00 0.00 59 ASP A C 19
ATOM 34406 O O . ASP A 1 59 ? 12.6069 -4.4201 5.3705 1.00 0.00 59 ASP A O 19
ATOM 34415 N N . LEU A 1 60 ? 13.6470 -3.2207 3.7913 1.00 0.00 60 LEU A N 19
ATOM 34416 C CA . LEU A 1 60 ? 12.5982 -3.3033 2.7776 1.00 0.00 60 LEU A CA 19
ATOM 34417 C C . LEU A 1 60 ? 12.1991 -4.7520 2.4811 1.00 0.00 60 LEU A C 19
ATOM 34418 O O . LEU A 1 60 ? 11.0111 -5.0456 2.4247 1.00 0.00 60 LEU A O 19
ATOM 34434 N N . ASN A 1 61 ? 13.1622 -5.6698 2.3340 1.00 0.00 61 ASN A N 19
ATOM 34435 C CA . ASN A 1 61 ? 12.8334 -7.0721 2.0462 1.00 0.00 61 ASN A CA 19
ATOM 34436 C C . ASN A 1 61 ? 12.0723 -7.7532 3.1925 1.00 0.00 61 ASN A C 19
ATOM 34437 O O . ASN A 1 61 ? 11.3863 -8.7501 2.9510 1.00 0.00 61 ASN A O 19
ATOM 34448 N N . ASN A 1 62 ? 12.2283 -7.2882 4.4402 1.00 0.00 62 ASN A N 19
ATOM 34449 C CA . ASN A 1 62 ? 11.5175 -7.8690 5.5837 1.00 0.00 62 ASN A CA 19
ATOM 34450 C C . ASN A 1 62 ? 10.2156 -7.1123 5.8466 1.00 0.00 62 ASN A C 19
ATOM 34451 O O . ASN A 1 62 ? 9.2848 -7.6673 6.4387 1.00 0.00 62 ASN A O 19
ATOM 34462 N N . MET A 1 63 ? 10.1368 -5.8670 5.3795 1.00 0.00 63 MET A N 19
ATOM 34463 C CA . MET A 1 63 ? 8.9875 -5.0135 5.5495 1.00 0.00 63 MET A CA 19
ATOM 34464 C C . MET A 1 63 ? 7.8157 -5.6618 4.8247 1.00 0.00 63 MET A C 19
ATOM 34465 O O . MET A 1 63 ? 7.9468 -6.1798 3.7151 1.00 0.00 63 MET A O 19
ATOM 34479 N N . LYS A 1 64 ? 6.6798 -5.7113 5.5061 1.00 0.00 64 LYS A N 19
ATOM 34480 C CA . LYS A 1 64 ? 5.4352 -6.2658 5.0054 1.00 0.00 64 LYS A CA 19
ATOM 34481 C C . LYS A 1 64 ? 4.3327 -5.2627 5.3102 1.00 0.00 64 LYS A C 19
ATOM 34482 O O . LYS A 1 64 ? 4.5495 -4.3455 6.1095 1.00 0.00 64 LYS A O 19
ATOM 34501 N N . ILE A 1 65 ? 3.1949 -5.3939 4.6475 1.00 0.00 65 ILE A N 19
ATOM 34502 C CA . ILE A 1 65 ? 2.0205 -4.5533 4.8268 1.00 0.00 65 ILE A CA 19
ATOM 34503 C C . ILE A 1 65 ? 0.8629 -5.5190 5.0710 1.00 0.00 65 ILE A C 19
ATOM 34504 O O . ILE A 1 65 ? 0.8631 -6.5981 4.4671 1.00 0.00 65 ILE A O 19
ATOM 34520 N N . THR A 1 66 ? -0.1072 -5.1452 5.9082 1.00 0.00 66 THR A N 19
ATOM 34521 C CA . THR A 1 66 ? -1.2684 -5.9744 6.2057 1.00 0.00 66 THR A CA 19
ATOM 34522 C C . THR A 1 66 ? -2.5046 -5.2189 5.7069 1.00 0.00 66 THR A C 19
ATOM 34523 O O . THR A 1 66 ? -2.6703 -4.0456 6.0471 1.00 0.00 66 THR A O 19
ATOM 34534 N N . PHE A 1 67 ? -3.3483 -5.8472 4.8794 1.00 0.00 67 PHE A N 19
ATOM 34535 C CA . PHE A 1 67 ? -4.5747 -5.2645 4.3138 1.00 0.00 67 PHE A CA 19
ATOM 34536 C C . PHE A 1 67 ? -5.7818 -5.5672 5.2144 1.00 0.00 67 PHE A C 19
ATOM 34537 O O . PHE A 1 67 ? -5.8412 -6.6542 5.7875 1.00 0.00 67 PHE A O 19
ATOM 34554 N N . CYS A 1 68 ? -6.7551 -4.6495 5.2852 1.00 0.00 68 CYS A N 19
ATOM 34555 C CA . CYS A 1 68 ? -7.9914 -4.7271 6.0694 1.00 0.00 68 CYS A CA 19
ATOM 34556 C C . CYS A 1 68 ? -9.0169 -3.7907 5.4409 1.00 0.00 68 CYS A C 19
ATOM 34557 O O . CYS A 1 68 ? -8.6257 -2.7782 4.8622 1.00 0.00 68 CYS A O 19
ATOM 34565 N N . CYS A 1 69 ? -10.3031 -4.0919 5.5959 1.00 0.00 69 CYS A N 19
ATOM 34566 C CA . CYS A 1 69 ? -11.4234 -3.2965 5.1220 1.00 0.00 69 CYS A CA 19
ATOM 34567 C C . CYS A 1 69 ? -12.3743 -3.2765 6.3298 1.00 0.00 69 CYS A C 19
ATOM 34568 O O . CYS A 1 69 ? -13.0997 -4.2536 6.5307 1.00 0.00 69 CYS A O 19
ATOM 34576 N N . PRO A 1 70 ? -12.3359 -2.2295 7.1766 1.00 0.00 70 PRO A N 19
ATOM 34577 C CA . PRO A 1 70 ? -13.1669 -2.1089 8.3717 1.00 0.00 70 PRO A CA 19
ATOM 34578 C C . PRO A 1 70 ? -14.6148 -2.5628 8.2037 1.00 0.00 70 PRO A C 19
ATOM 34579 O O . PRO A 1 70 ? -15.1711 -2.5451 7.1043 1.00 0.00 70 PRO A O 19
ATOM 34590 N N . GLU A 1 71 ? -15.2724 -2.8894 9.3176 1.00 0.00 71 GLU A N 19
ATOM 34591 C CA . GLU A 1 71 ? -16.6619 -3.3337 9.3060 1.00 0.00 71 GLU A CA 19
ATOM 34592 C C . GLU A 1 71 ? -17.5839 -2.2845 8.6545 1.00 0.00 71 GLU A C 19
ATOM 34593 O O . GLU A 1 71 ? -18.6670 -2.6018 8.1637 1.00 0.00 71 GLU A O 19
ATOM 34605 N N . SER A 1 72 ? -17.1187 -1.0375 8.6014 1.00 0.00 72 SER A N 19
ATOM 34606 C CA . SER A 1 72 ? -17.7967 0.1051 8.0260 1.00 0.00 72 SER A CA 19
ATOM 34607 C C . SER A 1 72 ? -17.0259 0.7193 6.8448 1.00 0.00 72 SER A C 19
ATOM 34608 O O . SER A 1 72 ? -17.1144 1.9323 6.6083 1.00 0.00 72 SER A O 19
ATOM 34616 N N . TRP A 1 73 ? -16.2331 -0.0893 6.1160 1.00 0.00 73 TRP A N 19
ATOM 34617 C CA . TRP A 1 73 ? -15.5130 0.4029 4.9453 1.00 0.00 73 TRP A CA 19
ATOM 34618 C C . TRP A 1 73 ? -16.5615 0.9307 3.9457 1.00 0.00 73 TRP A C 19
ATOM 34619 O O . TRP A 1 73 ? -17.7464 0.5836 3.9990 1.00 0.00 73 TRP A O 19
ATOM 34640 N N . ASN A 1 74 ? -16.1456 1.7904 3.0223 1.00 0.00 74 ASN A N 19
ATOM 34641 C CA . ASN A 1 74 ? -17.0212 2.3666 2.0096 1.00 0.00 74 ASN A CA 19
ATOM 34642 C C . ASN A 1 74 ? -16.1828 2.6033 0.7641 1.00 0.00 74 ASN A C 19
ATOM 34643 O O . ASN A 1 74 ? -14.9810 2.8150 0.9097 1.00 0.00 74 ASN A O 19
ATOM 34654 N N . GLU A 1 75 ? -16.7558 2.6326 -0.4411 1.00 0.00 75 GLU A N 19
ATOM 34655 C CA . GLU A 1 75 ? -15.9428 2.8367 -1.6347 1.00 0.00 75 GLU A CA 19
ATOM 34656 C C . GLU A 1 75 ? -15.2392 4.1994 -1.6081 1.00 0.00 75 GLU A C 19
ATOM 34657 O O . GLU A 1 75 ? -14.1005 4.3335 -2.0502 1.00 0.00 75 GLU A O 19
ATOM 34669 N N . ARG A 1 76 ? -15.9311 5.2114 -1.0810 1.00 0.00 76 ARG A N 19
ATOM 34670 C CA . ARG A 1 76 ? -15.4520 6.5834 -0.9859 1.00 0.00 76 ARG A CA 19
ATOM 34671 C C . ARG A 1 76 ? -14.6162 6.8585 0.2639 1.00 0.00 76 ARG A C 19
ATOM 34672 O O . ARG A 1 76 ? -14.2036 8.0006 0.4670 1.00 0.00 76 ARG A O 19
ATOM 34693 N N . ASP A 1 77 ? -14.4537 5.8792 1.1522 1.00 0.00 77 ASP A N 19
ATOM 34694 C CA . ASP A 1 77 ? -13.6877 6.0498 2.3837 1.00 0.00 77 ASP A CA 19
ATOM 34695 C C . ASP A 1 77 ? -12.2007 6.1594 2.0382 1.00 0.00 77 ASP A C 19
ATOM 34696 O O . ASP A 1 77 ? -11.6941 5.2354 1.4084 1.00 0.00 77 ASP A O 19
ATOM 34705 N N . PRO A 1 78 ? -11.4731 7.2257 2.4065 1.00 0.00 78 PRO A N 19
ATOM 34706 C CA . PRO A 1 78 ? -10.0476 7.3081 2.1030 1.00 0.00 78 PRO A CA 19
ATOM 34707 C C . PRO A 1 78 ? -9.2702 6.1819 2.8098 1.00 0.00 78 PRO A C 19
ATOM 34708 O O . PRO A 1 78 ? -9.6953 5.6597 3.8523 1.00 0.00 78 PRO A O 19
ATOM 34719 N N . ILE A 1 79 ? -8.0711 5.8814 2.3091 1.00 0.00 79 ILE A N 19
ATOM 34720 C CA . ILE A 1 79 ? -7.2155 4.8324 2.8571 1.00 0.00 79 ILE A CA 19
ATOM 34721 C C . ILE A 1 79 ? -6.5593 5.3871 4.1238 1.00 0.00 79 ILE A C 19
ATOM 34722 O O . ILE A 1 79 ? -6.1105 6.5405 4.1384 1.00 0.00 79 ILE A O 19
ATOM 34738 N N . ARG A 1 80 ? -6.5215 4.5927 5.1971 1.00 0.00 80 ARG A N 19
ATOM 34739 C CA . ARG A 1 80 ? -5.9073 4.9733 6.4712 1.00 0.00 80 ARG A CA 19
ATOM 34740 C C . ARG A 1 80 ? -4.7628 3.9908 6.7760 1.00 0.00 80 ARG A C 19
ATOM 34741 O O . ARG A 1 80 ? -4.5678 3.0419 6.0097 1.00 0.00 80 ARG A O 19
ATOM 34762 N N . ALA A 1 81 ? -4.0856 4.0954 7.9269 1.00 0.00 81 ALA A N 19
ATOM 34763 C CA . ALA A 1 81 ? -2.9783 3.2118 8.2959 1.00 0.00 81 ALA A CA 19
ATOM 34764 C C . ALA A 1 81 ? -2.4365 3.5360 9.6892 1.00 0.00 81 ALA A C 19
ATOM 34765 O O . ALA A 1 81 ? -2.7068 4.6188 10.2189 1.00 0.00 81 ALA A O 19
ATOM 34772 N N . LEU A 1 82 ? -1.6652 2.6187 10.2781 1.00 0.00 82 LEU A N 19
ATOM 34773 C CA . LEU A 1 82 ? -1.0076 2.7492 11.5818 1.00 0.00 82 LEU A CA 19
ATOM 34774 C C . LEU A 1 82 ? 0.3727 2.1253 11.4006 1.00 0.00 82 LEU A C 19
ATOM 34775 O O . LEU A 1 82 ? 0.5150 1.0584 10.7977 1.00 0.00 82 LEU A O 19
ATOM 34791 N N . THR A 1 83 ? 1.3850 2.7848 11.9459 1.00 0.00 83 THR A N 19
ATOM 34792 C CA . THR A 1 83 ? 2.7786 2.3846 11.8647 1.00 0.00 83 THR A CA 19
ATOM 34793 C C . THR A 1 83 ? 3.1645 1.2463 12.8218 1.00 0.00 83 THR A C 19
ATOM 34794 O O . THR A 1 83 ? 4.3121 0.7963 12.7866 1.00 0.00 83 THR A O 19
ATOM 34805 N N . CYS A 1 84 ? 2.2485 0.7380 13.6561 1.00 0.00 84 CYS A N 19
ATOM 34806 C CA . CYS A 1 84 ? 2.5474 -0.3272 14.6107 1.00 0.00 84 CYS A CA 19
ATOM 34807 C C . CYS A 1 84 ? 3.0557 -1.6022 13.9316 1.00 0.00 84 CYS A C 19
ATOM 34808 O O . CYS A 1 84 ? 4.0704 -2.1591 14.3554 1.00 0.00 84 CYS A O 19
ATOM 34816 N N . PHE A 1 85 ? 2.3814 -2.0618 12.8772 1.00 0.00 85 PHE A N 19
ATOM 34817 C CA . PHE A 1 85 ? 2.7518 -3.2558 12.1202 1.00 0.00 85 PHE A CA 19
ATOM 34818 C C . PHE A 1 85 ? 2.4904 -3.0768 10.6191 1.00 0.00 85 PHE A C 19
ATOM 34819 O O . PHE A 1 85 ? 2.3086 -4.0677 9.9140 1.00 0.00 85 PHE A O 19
ATOM 34836 N N . SER A 1 86 ? 2.5008 -1.8345 10.1192 1.00 0.00 86 SER A N 19
ATOM 34837 C CA . SER A 1 86 ? 2.2733 -1.5105 8.7119 1.00 0.00 86 SER A CA 19
ATOM 34838 C C . SER A 1 86 ? 0.8599 -1.9537 8.3051 1.00 0.00 86 SER A C 19
ATOM 34839 O O . SER A 1 86 ? 0.6757 -2.7245 7.3566 1.00 0.00 86 SER A O 19
ATOM 34847 N N . VAL A 1 87 ? -0.1601 -1.4848 9.0224 1.00 0.00 87 VAL A N 19
ATOM 34848 C CA . VAL A 1 87 ? -1.5377 -1.8568 8.7277 1.00 0.00 87 VAL A CA 19
ATOM 34849 C C . VAL A 1 87 ? -2.0828 -0.7916 7.7820 1.00 0.00 87 VAL A C 19
ATOM 34850 O O . VAL A 1 87 ? -1.8386 0.3984 7.9739 1.00 0.00 87 VAL A O 19
ATOM 34863 N N . LEU A 1 88 ? -2.8152 -1.2204 6.7586 1.00 0.00 88 LEU A N 19
ATOM 34864 C CA . LEU A 1 88 ? -3.4089 -0.3922 5.7214 1.00 0.00 88 LEU A CA 19
ATOM 34865 C C . LEU A 1 88 ? -4.9047 -0.6706 5.6498 1.00 0.00 88 LEU A C 19
ATOM 34866 O O . LEU A 1 88 ? -5.3032 -1.8009 5.3389 1.00 0.00 88 LEU A O 19
ATOM 34882 N N . PHE A 1 89 ? -5.7343 0.2892 6.0476 1.00 0.00 89 PHE A N 19
ATOM 34883 C CA . PHE A 1 89 ? -7.1803 0.1271 5.9748 1.00 0.00 89 PHE A CA 19
ATOM 34884 C C . PHE A 1 89 ? -7.4770 0.5417 4.5400 1.00 0.00 89 PHE A C 19
ATOM 34885 O O . PHE A 1 89 ? -7.4627 1.7312 4.2181 1.00 0.00 89 PHE A O 19
ATOM 34902 N N . LEU A 1 90 ? -7.6421 -0.4533 3.6716 1.00 0.00 90 LEU A N 19
ATOM 34903 C CA . LEU A 1 90 ? -7.9012 -0.3198 2.2519 1.00 0.00 90 LEU A CA 19
ATOM 34904 C C . LEU A 1 90 ? -9.3313 -0.7746 1.9584 1.00 0.00 90 LEU A C 19
ATOM 34905 O O . LEU A 1 90 ? -9.5968 -1.9770 2.0334 1.00 0.00 90 LEU A O 19
ATOM 34921 N N . PRO A 1 91 ? -10.2681 0.1475 1.6884 1.00 0.00 91 PRO A N 19
ATOM 34922 C CA . PRO A 1 91 ? -11.6329 -0.2313 1.3720 1.00 0.00 91 PRO A CA 19
ATOM 34923 C C . PRO A 1 91 ? -11.6452 -1.0159 0.0468 1.00 0.00 91 PRO A C 19
ATOM 34924 O O . PRO A 1 91 ? -10.7009 -0.9697 -0.7468 1.00 0.00 91 PRO A O 19
ATOM 34935 N N . LYS A 1 92 ? -12.7328 -1.7444 -0.2077 1.00 0.00 92 LYS A N 19
ATOM 34936 C CA . LYS A 1 92 ? -12.8965 -2.5712 -1.3980 1.00 0.00 92 LYS A CA 19
ATOM 34937 C C . LYS A 1 92 ? -13.1584 -1.7270 -2.6489 1.00 0.00 92 LYS A C 19
ATOM 34938 O O . LYS A 1 92 ? -14.2897 -1.6549 -3.1367 1.00 0.00 92 LYS A O 19
ATOM 34957 N N . TYR A 1 93 ? -12.1061 -1.1313 -3.2111 1.00 0.00 93 TYR A N 19
ATOM 34958 C CA . TYR A 1 93 ? -12.1800 -0.2892 -4.3987 1.00 0.00 93 TYR A CA 19
ATOM 34959 C C . TYR A 1 93 ? -12.7696 -1.0513 -5.5815 1.00 0.00 93 TYR A C 19
ATOM 34960 O O . TYR A 1 93 ? -12.1313 -1.9418 -6.1485 1.00 0.00 93 TYR A O 19
ATOM 34978 N N . SER A 1 94 ? -13.9611 -0.6417 -6.0066 1.00 0.00 94 SER A N 19
ATOM 34979 C CA . SER A 1 94 ? -14.7138 -1.2321 -7.1002 1.00 0.00 94 SER A CA 19
ATOM 34980 C C . SER A 1 94 ? -14.0281 -1.1685 -8.4763 1.00 0.00 94 SER A C 19
ATOM 34981 O O . SER A 1 94 ? -14.3578 -2.0045 -9.3230 1.00 0.00 94 SER A O 19
ATOM 34989 N N . THR A 1 95 ? -13.0784 -0.2614 -8.7341 1.00 0.00 95 THR A N 19
ATOM 34990 C CA . THR A 1 95 ? -12.3911 -0.1499 -10.0268 1.00 0.00 95 THR A CA 19
ATOM 34991 C C . THR A 1 95 ? -10.8967 0.1370 -9.8359 1.00 0.00 95 THR A C 19
ATOM 34992 O O . THR A 1 95 ? -10.4813 0.6217 -8.7785 1.00 0.00 95 THR A O 19
ATOM 35003 N N . MET A 1 96 ? -10.0957 -0.1730 -10.8636 1.00 0.00 96 MET A N 19
ATOM 35004 C CA . MET A 1 96 ? -8.6516 0.0321 -10.8696 1.00 0.00 96 MET A CA 19
ATOM 35005 C C . MET A 1 96 ? -8.3316 1.5262 -10.8230 1.00 0.00 96 MET A C 19
ATOM 35006 O O . MET A 1 96 ? -7.5247 1.9519 -10.0021 1.00 0.00 96 MET A O 19
ATOM 35020 N N . GLU A 1 97 ? -8.9843 2.3230 -11.6678 1.00 0.00 97 GLU A N 19
ATOM 35021 C CA . GLU A 1 97 ? -8.7616 3.7640 -11.7220 1.00 0.00 97 GLU A CA 19
ATOM 35022 C C . GLU A 1 97 ? -8.9456 4.4096 -10.3476 1.00 0.00 97 GLU A C 19
ATOM 35023 O O . GLU A 1 97 ? -8.1489 5.2687 -9.9821 1.00 0.00 97 GLU A O 19
ATOM 35035 N N . THR A 1 98 ? -9.9296 3.9641 -9.5619 1.00 0.00 98 THR A N 19
ATOM 35036 C CA . THR A 1 98 ? -10.1895 4.5014 -8.2468 1.00 0.00 98 THR A CA 19
ATOM 35037 C C . THR A 1 98 ? -9.0701 4.1177 -7.2707 1.00 0.00 98 THR A C 19
ATOM 35038 O O . THR A 1 98 ? -8.6751 4.9644 -6.4710 1.00 0.00 98 THR A O 19
ATOM 35049 N N . VAL A 1 99 ? -8.5485 2.8772 -7.2927 1.00 0.00 99 VAL A N 19
ATOM 35050 C CA . VAL A 1 99 ? -7.4606 2.5570 -6.3647 1.00 0.00 99 VAL A CA 19
ATOM 35051 C C . VAL A 1 99 ? -6.2329 3.3918 -6.7553 1.00 0.00 99 VAL A C 19
ATOM 35052 O O . VAL A 1 99 ? -5.4700 3.7754 -5.8774 1.00 0.00 99 VAL A O 19
ATOM 35065 N N . GLU A 1 100 ? -6.0365 3.6899 -8.0454 1.00 0.00 100 GLU A N 19
ATOM 35066 C CA . GLU A 1 100 ? -4.9161 4.5017 -8.5026 1.00 0.00 100 GLU A CA 19
ATOM 35067 C C . GLU A 1 100 ? -5.1166 5.9409 -8.0235 1.00 0.00 100 GLU A C 19
ATOM 35068 O O . GLU A 1 100 ? -4.1640 6.5501 -7.5429 1.00 0.00 100 GLU A O 19
ATOM 35080 N N . GLU A 1 101 ? -6.3413 6.4734 -8.1128 1.00 0.00 101 GLU A N 19
ATOM 35081 C CA . GLU A 1 101 ? -6.6913 7.8203 -7.6688 1.00 0.00 101 GLU A CA 19
ATOM 35082 C C . GLU A 1 101 ? -6.3431 7.9247 -6.1787 1.00 0.00 101 GLU A C 19
ATOM 35083 O O . GLU A 1 101 ? -5.6964 8.8878 -5.7578 1.00 0.00 101 GLU A O 19
ATOM 35095 N N . ALA A 1 102 ? -6.7211 6.9074 -5.3980 1.00 0.00 102 ALA A N 19
ATOM 35096 C CA . ALA A 1 102 ? -6.4602 6.8349 -3.9718 1.00 0.00 102 ALA A CA 19
ATOM 35097 C C . ALA A 1 102 ? -4.9629 6.6686 -3.6795 1.00 0.00 102 ALA A C 19
ATOM 35098 O O . ALA A 1 102 ? -4.4951 7.1885 -2.6612 1.00 0.00 102 ALA A O 19
ATOM 35105 N N . LEU A 1 103 ? -4.2178 5.9598 -4.5430 1.00 0.00 103 LEU A N 19
ATOM 35106 C CA . LEU A 1 103 ? -2.7754 5.7357 -4.4102 1.00 0.00 103 LEU A CA 19
ATOM 35107 C C . LEU A 1 103 ? -2.0976 7.1033 -4.5186 1.00 0.00 103 LEU A C 19
ATOM 35108 O O . LEU A 1 103 ? -1.2351 7.4257 -3.7046 1.00 0.00 103 LEU A O 19
ATOM 35124 N N . GLN A 1 104 ? -2.4986 7.9076 -5.5126 1.00 0.00 104 GLN A N 19
ATOM 35125 C CA . GLN A 1 104 ? -1.9611 9.2422 -5.7521 1.00 0.00 104 GLN A CA 19
ATOM 35126 C C . GLN A 1 104 ? -2.2617 10.1838 -4.5788 1.00 0.00 104 GLN A C 19
ATOM 35127 O O . GLN A 1 104 ? -1.4113 11.0102 -4.2418 1.00 0.00 104 GLN A O 19
ATOM 35141 N N . GLU A 1 105 ? -3.4286 10.0577 -3.9370 1.00 0.00 105 GLU A N 19
ATOM 35142 C CA . GLU A 1 105 ? -3.7815 10.9005 -2.7972 1.00 0.00 105 GLU A CA 19
ATOM 35143 C C . GLU A 1 105 ? -2.8528 10.5808 -1.6255 1.00 0.00 105 GLU A C 19
ATOM 35144 O O . GLU A 1 105 ? -2.2457 11.4689 -1.0255 1.00 0.00 105 GLU A O 19
ATOM 35156 N N . ALA A 1 106 ? -2.7679 9.2859 -1.3203 1.00 0.00 106 ALA A N 19
ATOM 35157 C CA . ALA A 1 106 ? -1.9891 8.6909 -0.2649 1.00 0.00 106 ALA A CA 19
ATOM 35158 C C . ALA A 1 106 ? -0.5432 9.1511 -0.3349 1.00 0.00 106 ALA A C 19
ATOM 35159 O O . ALA A 1 106 ? -0.0672 9.7353 0.6422 1.00 0.00 106 ALA A O 19
ATOM 35166 N N . ILE A 1 107 ? 0.1624 8.8864 -1.4413 1.00 0.00 107 ILE A N 19
ATOM 35167 C CA . ILE A 1 107 ? 1.5614 9.2804 -1.6005 1.00 0.00 107 ILE A CA 19
ATOM 35168 C C . ILE A 1 107 ? 1.7356 10.7878 -1.4066 1.00 0.00 107 ILE A C 19
ATOM 35169 O O . ILE A 1 107 ? 2.6990 11.1747 -0.7533 1.00 0.00 107 ILE A O 19
ATOM 35185 N N . ASN A 1 108 ? 0.8045 11.6305 -1.8777 1.00 0.00 108 ASN A N 19
ATOM 35186 C CA . ASN A 1 108 ? 0.8747 13.0923 -1.7166 1.00 0.00 108 ASN A CA 19
ATOM 35187 C C . ASN A 1 108 ? 0.5285 13.5353 -0.2845 1.00 0.00 108 ASN A C 19
ATOM 35188 O O . ASN A 1 108 ? 0.2959 14.7162 -0.0140 1.00 0.00 108 ASN A O 19
ATOM 35199 N N . ASN A 1 109 ? 0.5709 12.5696 0.6362 1.00 0.00 109 ASN A N 19
ATOM 35200 C CA . ASN A 1 109 ? 0.3359 12.6084 2.0600 1.00 0.00 109 ASN A CA 19
ATOM 35201 C C . ASN A 1 109 ? -1.1041 12.9881 2.3295 1.00 0.00 109 ASN A C 19
ATOM 35202 O O . ASN A 1 109 ? -1.3812 14.1547 2.5960 1.00 0.00 109 ASN A O 19
ATOM 35213 N N . ASN A 1 110 ? -1.9916 11.9832 2.2915 1.00 0.00 110 ASN A N 19
ATOM 35214 C CA . ASN A 1 110 ? -3.4356 12.0870 2.5390 1.00 0.00 110 ASN A CA 19
ATOM 35215 C C . ASN A 1 110 ? -3.6561 12.5066 4.0112 1.00 0.00 110 ASN A C 19
ATOM 35216 O O . ASN A 1 110 ? -4.1227 11.7145 4.8274 1.00 0.00 110 ASN A O 19
ATOM 35227 N N . ARG A 1 111 ? -3.2748 13.7309 4.3791 1.00 0.00 111 ARG A N 19
ATOM 35228 C CA . ARG A 1 111 ? -3.3199 14.3784 5.6745 1.00 0.00 111 ARG A CA 19
ATOM 35229 C C . ARG A 1 111 ? -2.8559 13.4568 6.8060 1.00 0.00 111 ARG A C 19
ATOM 35230 O O . ARG A 1 111 ? -1.9852 12.6111 6.5883 1.00 0.00 111 ARG A O 19
ATOM 35251 N N . GLY A 1 112 ? -3.3177 13.7215 8.0229 1.00 0.00 112 GLY A N 19
ATOM 35252 C CA . GLY A 1 112 ? -3.0527 13.0174 9.2414 1.00 0.00 112 GLY A CA 19
ATOM 35253 C C . GLY A 1 112 ? -4.2798 13.2295 10.1223 1.00 0.00 112 GLY A C 19
ATOM 35254 O O . GLY A 1 112 ? -5.2114 13.9765 9.8006 1.00 0.00 112 GLY A O 19
ATOM 35258 N N . PHE A 1 113 ? -4.2432 12.5821 11.2677 1.00 0.00 113 PHE A N 19
ATOM 35259 C CA . PHE A 1 113 ? -5.2573 12.5473 12.3174 1.00 0.00 113 PHE A CA 19
ATOM 35260 C C . PHE A 1 113 ? -4.7698 13.1362 13.6464 1.00 0.00 113 PHE A C 19
ATOM 35261 O O . PHE A 1 113 ? -5.4415 13.0837 14.6781 1.00 0.00 113 PHE A O 19
ATOM 35278 N N . GLY A 1 114 ? -3.5747 13.7110 13.6238 1.00 0.00 114 GLY A N 19
ATOM 35279 C CA . GLY A 1 114 ? -2.8954 14.3597 14.7433 1.00 0.00 114 GLY A CA 19
ATOM 35280 C C . GLY A 1 114 ? -3.8493 15.2675 15.5229 1.00 0.00 114 GLY A C 19
ATOM 35284 N N . GLY A 1 1 ? 11.6067 5.9012 -12.6672 1.00 0.00 1 GLY A N 20
ATOM 35285 C CA . GLY A 1 1 ? 12.4541 5.8199 -11.4703 1.00 0.00 1 GLY A CA 20
ATOM 35286 C C . GLY A 1 1 ? 12.3137 4.4801 -10.7636 1.00 0.00 1 GLY A C 20
ATOM 35287 O O . GLY A 1 1 ? 11.2433 4.1858 -10.2288 1.00 0.00 1 GLY A O 20
ATOM 35290 N N . ASN A 1 2 ? 13.3658 3.6538 -10.7388 1.00 0.00 2 ASN A N 20
ATOM 35291 C CA . ASN A 1 2 ? 13.4232 2.3346 -10.0973 1.00 0.00 2 ASN A CA 20
ATOM 35292 C C . ASN A 1 2 ? 14.8850 2.0474 -9.7809 1.00 0.00 2 ASN A C 20
ATOM 35293 O O . ASN A 1 2 ? 15.7384 2.3413 -10.6214 1.00 0.00 2 ASN A O 20
ATOM 35304 N N . THR A 1 3 ? 15.1862 1.4811 -8.6174 1.00 0.00 3 THR A N 20
ATOM 35305 C CA . THR A 1 3 ? 16.5437 1.1517 -8.1995 1.00 0.00 3 THR A CA 20
ATOM 35306 C C . THR A 1 3 ? 16.6253 -0.3254 -7.7931 1.00 0.00 3 THR A C 20
ATOM 35307 O O . THR A 1 3 ? 15.6668 -1.0659 -7.9937 1.00 0.00 3 THR A O 20
ATOM 35318 N N . ASP A 1 4 ? 17.7565 -0.7786 -7.2517 1.00 0.00 4 ASP A N 20
ATOM 35319 C CA . ASP A 1 4 ? 18.0596 -2.1702 -6.8578 1.00 0.00 4 ASP A CA 20
ATOM 35320 C C . ASP A 1 4 ? 17.2613 -2.7684 -5.6980 1.00 0.00 4 ASP A C 20
ATOM 35321 O O . ASP A 1 4 ? 17.7084 -3.6911 -5.0148 1.00 0.00 4 ASP A O 20
ATOM 35330 N N . TYR A 1 5 ? 16.1262 -2.1592 -5.4120 1.00 0.00 5 TYR A N 20
ATOM 35331 C CA . TYR A 1 5 ? 15.1853 -2.5535 -4.3784 1.00 0.00 5 TYR A CA 20
ATOM 35332 C C . TYR A 1 5 ? 14.3298 -3.6772 -4.9745 1.00 0.00 5 TYR A C 20
ATOM 35333 O O . TYR A 1 5 ? 13.8546 -3.5707 -6.1084 1.00 0.00 5 TYR A O 20
ATOM 35351 N N . ASP A 1 6 ? 14.1603 -4.7790 -4.2417 1.00 0.00 6 ASP A N 20
ATOM 35352 C CA . ASP A 1 6 ? 13.3959 -5.9432 -4.6902 1.00 0.00 6 ASP A CA 20
ATOM 35353 C C . ASP A 1 6 ? 11.9109 -5.8417 -4.3337 1.00 0.00 6 ASP A C 20
ATOM 35354 O O . ASP A 1 6 ? 11.4056 -6.4559 -3.3871 1.00 0.00 6 ASP A O 20
ATOM 35363 N N . TRP A 1 7 ? 11.1962 -5.0248 -5.1015 1.00 0.00 7 TRP A N 20
ATOM 35364 C CA . TRP A 1 7 ? 9.7769 -4.7592 -4.9332 1.00 0.00 7 TRP A CA 20
ATOM 35365 C C . TRP A 1 7 ? 8.9355 -5.9950 -5.2597 1.00 0.00 7 TRP A C 20
ATOM 35366 O O . TRP A 1 7 ? 7.8828 -6.1979 -4.6531 1.00 0.00 7 TRP A O 20
ATOM 35387 N N . LYS A 1 8 ? 9.4109 -6.8476 -6.1747 1.00 0.00 8 LYS A N 20
ATOM 35388 C CA . LYS A 1 8 ? 8.7239 -8.0701 -6.5748 1.00 0.00 8 LYS A CA 20
ATOM 35389 C C . LYS A 1 8 ? 8.5708 -9.0173 -5.3916 1.00 0.00 8 LYS A C 20
ATOM 35390 O O . LYS A 1 8 ? 7.5032 -9.5866 -5.1706 1.00 0.00 8 LYS A O 20
ATOM 35409 N N . THR A 1 9 ? 9.6406 -9.2130 -4.6336 1.00 0.00 9 THR A N 20
ATOM 35410 C CA . THR A 1 9 ? 9.6065 -10.1052 -3.4923 1.00 0.00 9 THR A CA 20
ATOM 35411 C C . THR A 1 9 ? 8.8704 -9.4597 -2.3072 1.00 0.00 9 THR A C 20
ATOM 35412 O O . THR A 1 9 ? 8.3387 -10.1740 -1.4576 1.00 0.00 9 THR A O 20
ATOM 35423 N N . PHE A 1 10 ? 8.8116 -8.1276 -2.2464 1.00 0.00 10 PHE A N 20
ATOM 35424 C CA . PHE A 1 10 ? 8.1583 -7.3743 -1.1836 1.00 0.00 10 PHE A CA 20
ATOM 35425 C C . PHE A 1 10 ? 6.6437 -7.5670 -1.2596 1.00 0.00 10 PHE A C 20
ATOM 35426 O O . PHE A 1 10 ? 6.0285 -7.9188 -0.2503 1.00 0.00 10 PHE A O 20
ATOM 35443 N N . GLU A 1 11 ? 6.0325 -7.3497 -2.4271 1.00 0.00 11 GLU A N 20
ATOM 35444 C CA . GLU A 1 11 ? 4.5841 -7.5093 -2.5820 1.00 0.00 11 GLU A CA 20
ATOM 35445 C C . GLU A 1 11 ? 4.1883 -8.9743 -2.3574 1.00 0.00 11 GLU A C 20
ATOM 35446 O O . GLU A 1 11 ? 3.2460 -9.2629 -1.6201 1.00 0.00 11 GLU A O 20
ATOM 35458 N N . LYS A 1 12 ? 4.9789 -9.9096 -2.8968 1.00 0.00 12 LYS A N 20
ATOM 35459 C CA . LYS A 1 12 ? 4.7331 -11.3414 -2.7755 1.00 0.00 12 LYS A CA 20
ATOM 35460 C C . LYS A 1 12 ? 4.6921 -11.7853 -1.3143 1.00 0.00 12 LYS A C 20
ATOM 35461 O O . LYS A 1 12 ? 3.8102 -12.5549 -0.9358 1.00 0.00 12 LYS A O 20
ATOM 35480 N N . ASN A 1 13 ? 5.6335 -11.3069 -0.4973 1.00 0.00 13 ASN A N 20
ATOM 35481 C CA . ASN A 1 13 ? 5.7348 -11.6691 0.9170 1.00 0.00 13 ASN A CA 20
ATOM 35482 C C . ASN A 1 13 ? 4.7671 -10.9095 1.8361 1.00 0.00 13 ASN A C 20
ATOM 35483 O O . ASN A 1 13 ? 4.7006 -11.2464 3.0251 1.00 0.00 13 ASN A O 20
ATOM 35494 N N . ALA A 1 14 ? 4.0180 -9.9176 1.3319 1.00 0.00 14 ALA A N 20
ATOM 35495 C CA . ALA A 1 14 ? 3.0714 -9.1377 2.1295 1.00 0.00 14 ALA A CA 20
ATOM 35496 C C . ALA A 1 14 ? 2.0178 -10.0221 2.8108 1.00 0.00 14 ALA A C 20
ATOM 35497 O O . ALA A 1 14 ? 1.7952 -11.1738 2.4286 1.00 0.00 14 ALA A O 20
ATOM 35504 N N . ARG A 1 15 ? 1.3920 -9.5069 3.8708 1.00 0.00 15 ARG A N 20
ATOM 35505 C CA . ARG A 1 15 ? 0.3612 -10.2025 4.6291 1.00 0.00 15 ARG A CA 20
ATOM 35506 C C . ARG A 1 15 ? -0.9987 -9.7095 4.1529 1.00 0.00 15 ARG A C 20
ATOM 35507 O O . ARG A 1 15 ? -1.1986 -8.5414 3.8273 1.00 0.00 15 ARG A O 20
ATOM 35528 N N . TYR A 1 16 ? -1.9450 -10.6267 4.1739 1.00 0.00 16 TYR A N 20
ATOM 35529 C CA . TYR A 1 16 ? -3.3301 -10.4658 3.7687 1.00 0.00 16 TYR A CA 20
ATOM 35530 C C . TYR A 1 16 ? -4.2233 -11.0227 4.8748 1.00 0.00 16 TYR A C 20
ATOM 35531 O O . TYR A 1 16 ? -3.8128 -11.9398 5.5986 1.00 0.00 16 TYR A O 20
ATOM 35549 N N . GLU A 1 17 ? -5.4150 -10.4607 5.0512 1.00 0.00 17 GLU A N 20
ATOM 35550 C CA . GLU A 1 17 ? -6.3553 -10.9193 6.0712 1.00 0.00 17 GLU A CA 20
ATOM 35551 C C . GLU A 1 17 ? -7.0477 -12.2156 5.6185 1.00 0.00 17 GLU A C 20
ATOM 35552 O O . GLU A 1 17 ? -7.0130 -12.5488 4.4268 1.00 0.00 17 GLU A O 20
ATOM 35564 N N . PRO A 1 18 ? -7.6514 -12.9833 6.5471 1.00 0.00 18 PRO A N 20
ATOM 35565 C CA . PRO A 1 18 ? -8.3130 -14.2288 6.1986 1.00 0.00 18 PRO A CA 20
ATOM 35566 C C . PRO A 1 18 ? -9.4589 -13.9598 5.2307 1.00 0.00 18 PRO A C 20
ATOM 35567 O O . PRO A 1 18 ? -10.1532 -12.9452 5.3158 1.00 0.00 18 PRO A O 20
ATOM 35578 N N . GLY A 1 19 ? -9.6617 -14.9016 4.3156 1.00 0.00 19 GLY A N 20
ATOM 35579 C CA . GLY A 1 19 ? -10.6991 -14.8325 3.3070 1.00 0.00 19 GLY A CA 20
ATOM 35580 C C . GLY A 1 19 ? -10.3121 -13.9873 2.0943 1.00 0.00 19 GLY A C 20
ATOM 35581 O O . GLY A 1 19 ? -11.0518 -14.0108 1.1108 1.00 0.00 19 GLY A O 20
ATOM 35585 N N . TYR A 1 20 ? -9.1655 -13.2988 2.1038 1.00 0.00 20 TYR A N 20
ATOM 35586 C CA . TYR A 1 20 ? -8.6947 -12.4868 0.9851 1.00 0.00 20 TYR A CA 20
ATOM 35587 C C . TYR A 1 20 ? -7.4548 -13.1574 0.3853 1.00 0.00 20 TYR A C 20
ATOM 35588 O O . TYR A 1 20 ? -6.9984 -14.1952 0.8763 1.00 0.00 20 TYR A O 20
ATOM 35606 N N . ASN A 1 21 ? -6.9491 -12.6427 -0.7351 1.00 0.00 21 ASN A N 20
ATOM 35607 C CA . ASN A 1 21 ? -5.7725 -13.1311 -1.4623 1.00 0.00 21 ASN A CA 20
ATOM 35608 C C . ASN A 1 21 ? -5.2751 -12.0074 -2.3629 1.00 0.00 21 ASN A C 20
ATOM 35609 O O . ASN A 1 21 ? -5.9493 -10.9838 -2.5050 1.00 0.00 21 ASN A O 20
ATOM 35620 N N . SER A 1 22 ? -4.0929 -12.1760 -2.9586 1.00 0.00 22 SER A N 20
ATOM 35621 C CA . SER A 1 22 ? -3.5146 -11.1800 -3.8500 1.00 0.00 22 SER A CA 20
ATOM 35622 C C . SER A 1 22 ? -4.3462 -11.0789 -5.1386 1.00 0.00 22 SER A C 20
ATOM 35623 O O . SER A 1 22 ? -4.3546 -10.0271 -5.7699 1.00 0.00 22 SER A O 20
ATOM 35631 N N . SER A 1 23 ? -5.0490 -12.1502 -5.5285 1.00 0.00 23 SER A N 20
ATOM 35632 C CA . SER A 1 23 ? -5.8821 -12.1697 -6.7275 1.00 0.00 23 SER A CA 20
ATOM 35633 C C . SER A 1 23 ? -7.1997 -11.4081 -6.5215 1.00 0.00 23 SER A C 20
ATOM 35634 O O . SER A 1 23 ? -7.8875 -11.1125 -7.5029 1.00 0.00 23 SER A O 20
ATOM 35642 N N . HIS A 1 24 ? -7.5781 -11.0695 -5.2799 1.00 0.00 24 HIS A N 20
ATOM 35643 C CA . HIS A 1 24 ? -8.8198 -10.3320 -5.0662 1.00 0.00 24 HIS A CA 20
ATOM 35644 C C . HIS A 1 24 ? -8.6114 -8.9570 -5.7296 1.00 0.00 24 HIS A C 20
ATOM 35645 O O . HIS A 1 24 ? -7.5318 -8.3829 -5.5438 1.00 0.00 24 HIS A O 20
ATOM 35658 N N . PRO A 1 25 ? -9.5755 -8.4412 -6.5250 1.00 0.00 25 PRO A N 20
ATOM 35659 C CA . PRO A 1 25 ? -9.4547 -7.1813 -7.2548 1.00 0.00 25 PRO A CA 20
ATOM 35660 C C . PRO A 1 25 ? -8.8430 -6.0487 -6.4600 1.00 0.00 25 PRO A C 20
ATOM 35661 O O . PRO A 1 25 ? -7.8067 -5.5428 -6.8699 1.00 0.00 25 PRO A O 20
ATOM 35672 N N . THR A 1 26 ? -9.4004 -5.7132 -5.3026 1.00 0.00 26 THR A N 20
ATOM 35673 C CA . THR A 1 26 ? -8.9198 -4.6372 -4.4571 1.00 0.00 26 THR A CA 20
ATOM 35674 C C . THR A 1 26 ? -7.3952 -4.6786 -4.2646 1.00 0.00 26 THR A C 20
ATOM 35675 O O . THR A 1 26 ? -6.7191 -3.6609 -4.4151 1.00 0.00 26 THR A O 20
ATOM 35686 N N . ILE A 1 27 ? -6.8468 -5.8527 -3.9362 1.00 0.00 27 ILE A N 20
ATOM 35687 C CA . ILE A 1 27 ? -5.4224 -6.0340 -3.7040 1.00 0.00 27 ILE A CA 20
ATOM 35688 C C . ILE A 1 27 ? -4.6375 -6.0265 -5.0173 1.00 0.00 27 ILE A C 20
ATOM 35689 O O . ILE A 1 27 ? -3.6295 -5.3246 -5.0761 1.00 0.00 27 ILE A O 20
ATOM 35705 N N . VAL A 1 28 ? -5.0470 -6.7604 -6.0616 1.00 0.00 28 VAL A N 20
ATOM 35706 C CA . VAL A 1 28 ? -4.2778 -6.7280 -7.3099 1.00 0.00 28 VAL A CA 20
ATOM 35707 C C . VAL A 1 28 ? -4.2543 -5.3017 -7.8627 1.00 0.00 28 VAL A C 20
ATOM 35708 O O . VAL A 1 28 ? -3.2077 -4.8471 -8.3073 1.00 0.00 28 VAL A O 20
ATOM 35721 N N . MET A 1 29 ? -5.3693 -4.5765 -7.8075 1.00 0.00 29 MET A N 20
ATOM 35722 C CA . MET A 1 29 ? -5.4781 -3.2075 -8.2866 1.00 0.00 29 MET A CA 20
ATOM 35723 C C . MET A 1 29 ? -4.5861 -2.2945 -7.4397 1.00 0.00 29 MET A C 20
ATOM 35724 O O . MET A 1 29 ? -3.9533 -1.3895 -7.9784 1.00 0.00 29 MET A O 20
ATOM 35738 N N . PHE A 1 30 ? -4.4874 -2.5261 -6.1247 1.00 0.00 30 PHE A N 20
ATOM 35739 C CA . PHE A 1 30 ? -3.6157 -1.7160 -5.2799 1.00 0.00 30 PHE A CA 20
ATOM 35740 C C . PHE A 1 30 ? -2.1778 -1.9470 -5.7599 1.00 0.00 30 PHE A C 20
ATOM 35741 O O . PHE A 1 30 ? -1.4044 -1.0009 -5.9136 1.00 0.00 30 PHE A O 20
ATOM 35758 N N . TRP A 1 31 ? -1.8135 -3.2062 -6.0336 1.00 0.00 31 TRP A N 20
ATOM 35759 C CA . TRP A 1 31 ? -0.4848 -3.5272 -6.5218 1.00 0.00 31 TRP A CA 20
ATOM 35760 C C . TRP A 1 31 ? -0.2759 -2.9151 -7.9154 1.00 0.00 31 TRP A C 20
ATOM 35761 O O . TRP A 1 31 ? 0.8291 -2.4601 -8.2038 1.00 0.00 31 TRP A O 20
ATOM 35782 N N . LYS A 1 32 ? -1.3022 -2.8233 -8.7725 1.00 0.00 32 LYS A N 20
ATOM 35783 C CA . LYS A 1 32 ? -1.1660 -2.2083 -10.0981 1.00 0.00 32 LYS A CA 20
ATOM 35784 C C . LYS A 1 32 ? -0.7619 -0.7508 -9.9121 1.00 0.00 32 LYS A C 20
ATOM 35785 O O . LYS A 1 32 ? 0.1173 -0.2828 -10.6392 1.00 0.00 32 LYS A O 20
ATOM 35804 N N . ALA A 1 33 ? -1.3736 -0.0495 -8.9521 1.00 0.00 33 ALA A N 20
ATOM 35805 C CA . ALA A 1 33 ? -1.0608 1.3388 -8.6531 1.00 0.00 33 ALA A CA 20
ATOM 35806 C C . ALA A 1 33 ? 0.3988 1.4256 -8.1827 1.00 0.00 33 ALA A C 20
ATOM 35807 O O . ALA A 1 33 ? 1.1619 2.2530 -8.6790 1.00 0.00 33 ALA A O 20
ATOM 35814 N N . PHE A 1 34 ? 0.8082 0.5377 -7.2723 1.00 0.00 34 PHE A N 20
ATOM 35815 C CA . PHE A 1 34 ? 2.1650 0.4763 -6.7302 1.00 0.00 34 PHE A CA 20
ATOM 35816 C C . PHE A 1 34 ? 3.2178 0.1913 -7.8128 1.00 0.00 34 PHE A C 20
ATOM 35817 O O . PHE A 1 34 ? 4.3030 0.7707 -7.7721 1.00 0.00 34 PHE A O 20
ATOM 35834 N N . HIS A 1 35 ? 2.9191 -0.6637 -8.7936 1.00 0.00 35 HIS A N 20
ATOM 35835 C CA . HIS A 1 35 ? 3.8712 -0.9943 -9.8442 1.00 0.00 35 HIS A CA 20
ATOM 35836 C C . HIS A 1 35 ? 4.0702 0.1355 -10.8602 1.00 0.00 35 HIS A C 20
ATOM 35837 O O . HIS A 1 35 ? 5.1484 0.1895 -11.4551 1.00 0.00 35 HIS A O 20
ATOM 35850 N N . LYS A 1 36 ? 3.0925 1.0207 -11.0988 1.00 0.00 36 LYS A N 20
ATOM 35851 C CA . LYS A 1 36 ? 3.2381 2.1107 -12.0808 1.00 0.00 36 LYS A CA 20
ATOM 35852 C C . LYS A 1 36 ? 3.8796 3.3779 -11.5210 1.00 0.00 36 LYS A C 20
ATOM 35853 O O . LYS A 1 36 ? 4.4639 4.1352 -12.3036 1.00 0.00 36 LYS A O 20
ATOM 35872 N N . LEU A 1 37 ? 3.7479 3.6542 -10.2238 1.00 0.00 37 LEU A N 20
ATOM 35873 C CA . LEU A 1 37 ? 4.3483 4.8470 -9.6304 1.00 0.00 37 LEU A CA 20
ATOM 35874 C C . LEU A 1 37 ? 5.8776 4.7288 -9.6248 1.00 0.00 37 LEU A C 20
ATOM 35875 O O . LEU A 1 37 ? 6.4209 3.6610 -9.9032 1.00 0.00 37 LEU A O 20
ATOM 35891 N N . THR A 1 38 ? 6.5872 5.8155 -9.3283 1.00 0.00 38 THR A N 20
ATOM 35892 C CA . THR A 1 38 ? 8.0511 5.8364 -9.3098 1.00 0.00 38 THR A CA 20
ATOM 35893 C C . THR A 1 38 ? 8.6142 5.4797 -7.9241 1.00 0.00 38 THR A C 20
ATOM 35894 O O . THR A 1 38 ? 7.8876 5.4184 -6.9289 1.00 0.00 38 THR A O 20
ATOM 35905 N N . LEU A 1 39 ? 9.9315 5.2674 -7.8555 1.00 0.00 39 LEU A N 20
ATOM 35906 C CA . LEU A 1 39 ? 10.6939 4.9236 -6.6553 1.00 0.00 39 LEU A CA 20
ATOM 35907 C C . LEU A 1 39 ? 10.4922 5.9997 -5.5841 1.00 0.00 39 LEU A C 20
ATOM 35908 O O . LEU A 1 39 ? 10.2070 5.6877 -4.4306 1.00 0.00 39 LEU A O 20
ATOM 35924 N N . GLU A 1 40 ? 10.5620 7.2771 -5.9619 1.00 0.00 40 GLU A N 20
ATOM 35925 C CA . GLU A 1 40 ? 10.3913 8.3843 -5.0202 1.00 0.00 40 GLU A CA 20
ATOM 35926 C C . GLU A 1 40 ? 8.9988 8.3129 -4.3824 1.00 0.00 40 GLU A C 20
ATOM 35927 O O . GLU A 1 40 ? 8.8488 8.4806 -3.1697 1.00 0.00 40 GLU A O 20
ATOM 35939 N N . GLU A 1 41 ? 7.9787 8.0246 -5.1919 1.00 0.00 41 GLU A N 20
ATOM 35940 C CA . GLU A 1 41 ? 6.5945 7.9079 -4.7544 1.00 0.00 41 GLU A CA 20
ATOM 35941 C C . GLU A 1 41 ? 6.4532 6.7003 -3.8077 1.00 0.00 41 GLU A C 20
ATOM 35942 O O . GLU A 1 41 ? 5.8096 6.8119 -2.7617 1.00 0.00 41 GLU A O 20
ATOM 35954 N N . LYS A 1 42 ? 7.0803 5.5481 -4.0921 1.00 0.00 42 LYS A N 20
ATOM 35955 C CA . LYS A 1 42 ? 6.9788 4.3950 -3.1825 1.00 0.00 42 LYS A CA 20
ATOM 35956 C C . LYS A 1 42 ? 7.7276 4.6548 -1.8732 1.00 0.00 42 LYS A C 20
ATOM 35957 O O . LYS A 1 42 ? 7.3809 4.0343 -0.8662 1.00 0.00 42 LYS A O 20
ATOM 35976 N N . LYS A 1 43 ? 8.7069 5.5723 -1.8237 1.00 0.00 43 LYS A N 20
ATOM 35977 C CA . LYS A 1 43 ? 9.3989 5.8745 -0.5652 1.00 0.00 43 LYS A CA 20
ATOM 35978 C C . LYS A 1 43 ? 8.3814 6.5500 0.3607 1.00 0.00 43 LYS A C 20
ATOM 35979 O O . LYS A 1 43 ? 8.3041 6.2161 1.5385 1.00 0.00 43 LYS A O 20
ATOM 35998 N N . LYS A 1 44 ? 7.5766 7.4857 -0.1597 1.00 0.00 44 LYS A N 20
ATOM 35999 C CA . LYS A 1 44 ? 6.5540 8.1969 0.6143 1.00 0.00 44 LYS A CA 20
ATOM 36000 C C . LYS A 1 44 ? 5.5426 7.2311 1.2125 1.00 0.00 44 LYS A C 20
ATOM 36001 O O . LYS A 1 44 ? 5.1148 7.4266 2.3480 1.00 0.00 44 LYS A O 20
ATOM 36020 N N . PHE A 1 45 ? 5.1574 6.1914 0.4695 1.00 0.00 45 PHE A N 20
ATOM 36021 C CA . PHE A 1 45 ? 4.2059 5.2056 0.9638 1.00 0.00 45 PHE A CA 20
ATOM 36022 C C . PHE A 1 45 ? 4.7588 4.5610 2.2406 1.00 0.00 45 PHE A C 20
ATOM 36023 O O . PHE A 1 45 ? 4.0414 4.4393 3.2337 1.00 0.00 45 PHE A O 20
ATOM 36040 N N . LEU A 1 46 ? 6.0396 4.1630 2.2260 1.00 0.00 46 LEU A N 20
ATOM 36041 C CA . LEU A 1 46 ? 6.6943 3.5377 3.3777 1.00 0.00 46 LEU A CA 20
ATOM 36042 C C . LEU A 1 46 ? 6.6241 4.4768 4.5736 1.00 0.00 46 LEU A C 20
ATOM 36043 O O . LEU A 1 46 ? 6.2770 4.0477 5.6600 1.00 0.00 46 LEU A O 20
ATOM 36059 N N . VAL A 1 47 ? 6.9077 5.7586 4.3629 1.00 0.00 47 VAL A N 20
ATOM 36060 C CA . VAL A 1 47 ? 6.9018 6.7955 5.3896 1.00 0.00 47 VAL A CA 20
ATOM 36061 C C . VAL A 1 47 ? 5.4921 7.0796 5.9448 1.00 0.00 47 VAL A C 20
ATOM 36062 O O . VAL A 1 47 ? 5.3589 7.6376 7.0354 1.00 0.00 47 VAL A O 20
ATOM 36075 N N . PHE A 1 48 ? 4.4358 6.7371 5.2068 1.00 0.00 48 PHE A N 20
ATOM 36076 C CA . PHE A 1 48 ? 3.0522 6.9436 5.6202 1.00 0.00 48 PHE A CA 20
ATOM 36077 C C . PHE A 1 48 ? 2.5564 5.7386 6.4244 1.00 0.00 48 PHE A C 20
ATOM 36078 O O . PHE A 1 48 ? 1.9034 5.8945 7.4621 1.00 0.00 48 PHE A O 20
ATOM 36095 N N . LEU A 1 49 ? 2.8425 4.5379 5.9174 1.00 0.00 49 LEU A N 20
ATOM 36096 C CA . LEU A 1 49 ? 2.4602 3.2525 6.4837 1.00 0.00 49 LEU A CA 20
ATOM 36097 C C . LEU A 1 49 ? 3.3318 2.8044 7.6556 1.00 0.00 49 LEU A C 20
ATOM 36098 O O . LEU A 1 49 ? 2.8180 2.1451 8.5550 1.00 0.00 49 LEU A O 20
ATOM 36114 N N . THR A 1 50 ? 4.6161 3.1351 7.6551 1.00 0.00 50 THR A N 20
ATOM 36115 C CA . THR A 1 50 ? 5.5986 2.7903 8.6716 1.00 0.00 50 THR A CA 20
ATOM 36116 C C . THR A 1 50 ? 6.2386 4.1017 9.1599 1.00 0.00 50 THR A C 20
ATOM 36117 O O . THR A 1 50 ? 6.1352 5.1378 8.5052 1.00 0.00 50 THR A O 20
ATOM 36128 N N . GLY A 1 51 ? 6.9032 4.0777 10.3146 1.00 0.00 51 GLY A N 20
ATOM 36129 C CA . GLY A 1 51 ? 7.5337 5.2477 10.9021 1.00 0.00 51 GLY A CA 20
ATOM 36130 C C . GLY A 1 51 ? 9.0219 5.3500 10.6089 1.00 0.00 51 GLY A C 20
ATOM 36131 O O . GLY A 1 51 ? 9.7723 5.7941 11.4773 1.00 0.00 51 GLY A O 20
ATOM 36135 N N . THR A 1 52 ? 9.4863 4.8857 9.4487 1.00 0.00 52 THR A N 20
ATOM 36136 C CA . THR A 1 52 ? 10.9023 4.9570 9.0912 1.00 0.00 52 THR A CA 20
ATOM 36137 C C . THR A 1 52 ? 11.0316 5.2857 7.6062 1.00 0.00 52 THR A C 20
ATOM 36138 O O . THR A 1 52 ? 10.3251 4.7227 6.7653 1.00 0.00 52 THR A O 20
ATOM 36149 N N . ASP A 1 53 ? 11.8975 6.2481 7.2932 1.00 0.00 53 ASP A N 20
ATOM 36150 C CA . ASP A 1 53 ? 12.1838 6.7055 5.9392 1.00 0.00 53 ASP A CA 20
ATOM 36151 C C . ASP A 1 53 ? 13.4622 6.0341 5.4263 1.00 0.00 53 ASP A C 20
ATOM 36152 O O . ASP A 1 53 ? 14.1273 5.3243 6.1808 1.00 0.00 53 ASP A O 20
ATOM 36161 N N . ARG A 1 54 ? 13.7774 6.2138 4.1293 1.00 0.00 54 ARG A N 20
ATOM 36162 C CA . ARG A 1 54 ? 14.9482 5.6860 3.3872 1.00 0.00 54 ARG A CA 20
ATOM 36163 C C . ARG A 1 54 ? 15.4523 4.3042 3.8480 1.00 0.00 54 ARG A C 20
ATOM 36164 O O . ARG A 1 54 ? 16.6533 4.0273 3.8227 1.00 0.00 54 ARG A O 20
ATOM 36185 N N . LEU A 1 55 ? 14.5233 3.4130 4.1910 1.00 0.00 55 LEU A N 20
ATOM 36186 C CA . LEU A 1 55 ? 14.7736 2.0537 4.6666 1.00 0.00 55 LEU A CA 20
ATOM 36187 C C . LEU A 1 55 ? 15.7461 1.3181 3.7476 1.00 0.00 55 LEU A C 20
ATOM 36188 O O . LEU A 1 55 ? 15.5971 1.3647 2.5205 1.00 0.00 55 LEU A O 20
ATOM 36204 N N . GLN A 1 56 ? 16.7537 0.6823 4.3475 1.00 0.00 56 GLN A N 20
ATOM 36205 C CA . GLN A 1 56 ? 17.7857 -0.0757 3.6390 1.00 0.00 56 GLN A CA 20
ATOM 36206 C C . GLN A 1 56 ? 17.1860 -1.3046 2.9351 1.00 0.00 56 GLN A C 20
ATOM 36207 O O . GLN A 1 56 ? 16.0804 -1.7423 3.2478 1.00 0.00 56 GLN A O 20
ATOM 36221 N N . MET A 1 57 ? 17.9265 -1.9116 2.0040 1.00 0.00 57 MET A N 20
ATOM 36222 C CA . MET A 1 57 ? 17.4665 -3.1107 1.2942 1.00 0.00 57 MET A CA 20
ATOM 36223 C C . MET A 1 57 ? 17.3944 -4.2931 2.2709 1.00 0.00 57 MET A C 20
ATOM 36224 O O . MET A 1 57 ? 16.5191 -5.1518 2.1285 1.00 0.00 57 MET A O 20
ATOM 36238 N N . LYS A 1 58 ? 18.2547 -4.3102 3.3038 1.00 0.00 58 LYS A N 20
ATOM 36239 C CA . LYS A 1 58 ? 18.2509 -5.3630 4.3248 1.00 0.00 58 LYS A CA 20
ATOM 36240 C C . LYS A 1 58 ? 16.8941 -5.3751 5.0565 1.00 0.00 58 LYS A C 20
ATOM 36241 O O . LYS A 1 58 ? 16.5109 -6.3868 5.6409 1.00 0.00 58 LYS A O 20
ATOM 36260 N N . ASP A 1 59 ? 16.1665 -4.2561 5.0235 1.00 0.00 59 ASP A N 20
ATOM 36261 C CA . ASP A 1 59 ? 14.8569 -4.0896 5.6274 1.00 0.00 59 ASP A CA 20
ATOM 36262 C C . ASP A 1 59 ? 13.8008 -4.4200 4.5760 1.00 0.00 59 ASP A C 20
ATOM 36263 O O . ASP A 1 59 ? 13.0211 -5.3495 4.7663 1.00 0.00 59 ASP A O 20
ATOM 36272 N N . LEU A 1 60 ? 13.8454 -3.7532 3.4141 1.00 0.00 60 LEU A N 20
ATOM 36273 C CA . LEU A 1 60 ? 12.8815 -3.9245 2.3359 1.00 0.00 60 LEU A CA 20
ATOM 36274 C C . LEU A 1 60 ? 12.6975 -5.3725 1.8785 1.00 0.00 60 LEU A C 20
ATOM 36275 O O . LEU A 1 60 ? 11.5953 -5.7401 1.4707 1.00 0.00 60 LEU A O 20
ATOM 36291 N N . ASN A 1 61 ? 13.7387 -6.2115 1.9199 1.00 0.00 61 ASN A N 20
ATOM 36292 C CA . ASN A 1 61 ? 13.5985 -7.6091 1.4933 1.00 0.00 61 ASN A CA 20
ATOM 36293 C C . ASN A 1 61 ? 12.7084 -8.4288 2.4335 1.00 0.00 61 ASN A C 20
ATOM 36294 O O . ASN A 1 61 ? 12.2309 -9.4837 2.0164 1.00 0.00 61 ASN A O 20
ATOM 36305 N N . ASN A 1 62 ? 12.5097 -7.9914 3.6841 1.00 0.00 62 ASN A N 20
ATOM 36306 C CA . ASN A 1 62 ? 11.6835 -8.6883 4.6746 1.00 0.00 62 ASN A CA 20
ATOM 36307 C C . ASN A 1 62 ? 10.5036 -7.8394 5.1705 1.00 0.00 62 ASN A C 20
ATOM 36308 O O . ASN A 1 62 ? 9.6703 -8.3231 5.9453 1.00 0.00 62 ASN A O 20
ATOM 36319 N N . MET A 1 63 ? 10.4331 -6.5857 4.7207 1.00 0.00 63 MET A N 20
ATOM 36320 C CA . MET A 1 63 ? 9.4123 -5.5982 5.0260 1.00 0.00 63 MET A CA 20
ATOM 36321 C C . MET A 1 63 ? 8.0965 -6.0705 4.4255 1.00 0.00 63 MET A C 20
ATOM 36322 O O . MET A 1 63 ? 8.0504 -6.4312 3.2473 1.00 0.00 63 MET A O 20
ATOM 36336 N N . LYS A 1 64 ? 7.0296 -6.0411 5.2181 1.00 0.00 64 LYS A N 20
ATOM 36337 C CA . LYS A 1 64 ? 5.6853 -6.4519 4.8250 1.00 0.00 64 LYS A CA 20
ATOM 36338 C C . LYS A 1 64 ? 4.6543 -5.4090 5.2351 1.00 0.00 64 LYS A C 20
ATOM 36339 O O . LYS A 1 64 ? 4.9233 -4.5662 6.1026 1.00 0.00 64 LYS A O 20
ATOM 36358 N N . ILE A 1 65 ? 3.4803 -5.5017 4.6227 1.00 0.00 65 ILE A N 20
ATOM 36359 C CA . ILE A 1 65 ? 2.2938 -4.6859 4.8228 1.00 0.00 65 ILE A CA 20
ATOM 36360 C C . ILE A 1 65 ? 1.1491 -5.6769 5.0777 1.00 0.00 65 ILE A C 20
ATOM 36361 O O . ILE A 1 65 ? 1.1753 -6.7851 4.5337 1.00 0.00 65 ILE A O 20
ATOM 36377 N N . THR A 1 66 ? 0.1782 -5.3146 5.9180 1.00 0.00 66 THR A N 20
ATOM 36378 C CA . THR A 1 66 ? -0.9778 -6.1477 6.2289 1.00 0.00 66 THR A CA 20
ATOM 36379 C C . THR A 1 66 ? -2.2312 -5.4373 5.7046 1.00 0.00 66 THR A C 20
ATOM 36380 O O . THR A 1 66 ? -2.5127 -4.3188 6.1392 1.00 0.00 66 THR A O 20
ATOM 36391 N N . PHE A 1 67 ? -2.9513 -6.0231 4.7450 1.00 0.00 67 PHE A N 20
ATOM 36392 C CA . PHE A 1 67 ? -4.1699 -5.4032 4.2167 1.00 0.00 67 PHE A CA 20
ATOM 36393 C C . PHE A 1 67 ? -5.2920 -5.5905 5.2399 1.00 0.00 67 PHE A C 20
ATOM 36394 O O . PHE A 1 67 ? -5.3491 -6.6162 5.9187 1.00 0.00 67 PHE A O 20
ATOM 36411 N N . CYS A 1 68 ? -6.2040 -4.6212 5.3216 1.00 0.00 68 CYS A N 20
ATOM 36412 C CA . CYS A 1 68 ? -7.3387 -4.5942 6.2350 1.00 0.00 68 CYS A CA 20
ATOM 36413 C C . CYS A 1 68 ? -8.4741 -3.7910 5.5615 1.00 0.00 68 CYS A C 20
ATOM 36414 O O . CYS A 1 68 ? -8.2015 -2.9783 4.6743 1.00 0.00 68 CYS A O 20
ATOM 36422 N N . CYS A 1 69 ? -9.7416 -4.0281 5.9004 1.00 0.00 69 CYS A N 20
ATOM 36423 C CA . CYS A 1 69 ? -10.9410 -3.3592 5.3727 1.00 0.00 69 CYS A CA 20
ATOM 36424 C C . CYS A 1 69 ? -12.0668 -3.5070 6.4184 1.00 0.00 69 CYS A C 20
ATOM 36425 O O . CYS A 1 69 ? -12.6295 -4.5937 6.5436 1.00 0.00 69 CYS A O 20
ATOM 36433 N N . PRO A 1 70 ? -12.4094 -2.4638 7.1876 1.00 0.00 70 PRO A N 20
ATOM 36434 C CA . PRO A 1 70 ? -13.4137 -2.5417 8.2408 1.00 0.00 70 PRO A CA 20
ATOM 36435 C C . PRO A 1 70 ? -14.7272 -3.2200 7.8870 1.00 0.00 70 PRO A C 20
ATOM 36436 O O . PRO A 1 70 ? -15.1396 -3.3001 6.7283 1.00 0.00 70 PRO A O 20
ATOM 36447 N N . GLU A 1 71 ? -15.4516 -3.6066 8.9357 1.00 0.00 71 GLU A N 20
ATOM 36448 C CA . GLU A 1 71 ? -16.7566 -4.2412 8.8509 1.00 0.00 71 GLU A CA 20
ATOM 36449 C C . GLU A 1 71 ? -17.7325 -3.2888 8.1332 1.00 0.00 71 GLU A C 20
ATOM 36450 O O . GLU A 1 71 ? -18.7336 -3.7024 7.5487 1.00 0.00 71 GLU A O 20
ATOM 36462 N N . SER A 1 72 ? -17.4014 -1.9957 8.1488 1.00 0.00 72 SER A N 20
ATOM 36463 C CA . SER A 1 72 ? -18.1117 -0.8948 7.5499 1.00 0.00 72 SER A CA 20
ATOM 36464 C C . SER A 1 72 ? -17.2121 -0.1684 6.5326 1.00 0.00 72 SER A C 20
ATOM 36465 O O . SER A 1 72 ? -17.4064 1.0438 6.3772 1.00 0.00 72 SER A O 20
ATOM 36473 N N . TRP A 1 73 ? -16.2268 -0.8257 5.8784 1.00 0.00 73 TRP A N 20
ATOM 36474 C CA . TRP A 1 73 ? -15.3870 -0.1591 4.8771 1.00 0.00 73 TRP A CA 20
ATOM 36475 C C . TRP A 1 73 ? -16.2815 0.6683 3.9299 1.00 0.00 73 TRP A C 20
ATOM 36476 O O . TRP A 1 73 ? -17.3639 0.2073 3.5569 1.00 0.00 73 TRP A O 20
ATOM 36497 N N . ASN A 1 74 ? -15.8670 1.8836 3.5610 1.00 0.00 74 ASN A N 20
ATOM 36498 C CA . ASN A 1 74 ? -16.6389 2.7603 2.6746 1.00 0.00 74 ASN A CA 20
ATOM 36499 C C . ASN A 1 74 ? -15.8034 3.0356 1.4391 1.00 0.00 74 ASN A C 20
ATOM 36500 O O . ASN A 1 74 ? -14.6629 3.4646 1.5660 1.00 0.00 74 ASN A O 20
ATOM 36511 N N . GLU A 1 75 ? -16.3762 2.8432 0.2547 1.00 0.00 75 GLU A N 20
ATOM 36512 C CA . GLU A 1 75 ? -15.7317 3.0259 -1.0456 1.00 0.00 75 GLU A CA 20
ATOM 36513 C C . GLU A 1 75 ? -15.0159 4.3707 -1.2154 1.00 0.00 75 GLU A C 20
ATOM 36514 O O . GLU A 1 75 ? -13.9690 4.4181 -1.8469 1.00 0.00 75 GLU A O 20
ATOM 36526 N N . ARG A 1 76 ? -15.5564 5.4627 -0.6698 1.00 0.00 76 ARG A N 20
ATOM 36527 C CA . ARG A 1 76 ? -14.9591 6.7968 -0.7903 1.00 0.00 76 ARG A CA 20
ATOM 36528 C C . ARG A 1 76 ? -14.1817 7.2252 0.4631 1.00 0.00 76 ARG A C 20
ATOM 36529 O O . ARG A 1 76 ? -13.9535 8.4257 0.6587 1.00 0.00 76 ARG A O 20
ATOM 36550 N N . ASP A 1 77 ? -13.8998 6.3127 1.3970 1.00 0.00 77 ASP A N 20
ATOM 36551 C CA . ASP A 1 77 ? -13.1432 6.6190 2.6182 1.00 0.00 77 ASP A CA 20
ATOM 36552 C C . ASP A 1 77 ? -11.6429 6.4972 2.3211 1.00 0.00 77 ASP A C 20
ATOM 36553 O O . ASP A 1 77 ? -11.2268 5.4070 1.9391 1.00 0.00 77 ASP A O 20
ATOM 36562 N N . PRO A 1 78 ? -10.8296 7.5547 2.4988 1.00 0.00 78 PRO A N 20
ATOM 36563 C CA . PRO A 1 78 ? -9.3948 7.5202 2.2227 1.00 0.00 78 PRO A CA 20
ATOM 36564 C C . PRO A 1 78 ? -8.6248 6.3432 2.8427 1.00 0.00 78 PRO A C 20
ATOM 36565 O O . PRO A 1 78 ? -9.0275 5.7456 3.8506 1.00 0.00 78 PRO A O 20
ATOM 36576 N N . ILE A 1 79 ? -7.4159 6.1090 2.3212 1.00 0.00 79 ILE A N 20
ATOM 36577 C CA . ILE A 1 79 ? -6.5332 5.0259 2.7508 1.00 0.00 79 ILE A CA 20
ATOM 36578 C C . ILE A 1 79 ? -5.9056 5.4860 4.0785 1.00 0.00 79 ILE A C 20
ATOM 36579 O O . ILE A 1 79 ? -4.9118 6.2083 4.1011 1.00 0.00 79 ILE A O 20
ATOM 36595 N N . ARG A 1 80 ? -6.4080 4.9630 5.2008 1.00 0.00 80 ARG A N 20
ATOM 36596 C CA . ARG A 1 80 ? -5.9755 5.3039 6.5578 1.00 0.00 80 ARG A CA 20
ATOM 36597 C C . ARG A 1 80 ? -5.0167 4.2519 7.1280 1.00 0.00 80 ARG A C 20
ATOM 36598 O O . ARG A 1 80 ? -5.4486 3.3419 7.8408 1.00 0.00 80 ARG A O 20
ATOM 36619 N N . ALA A 1 81 ? -3.7180 4.3853 6.8585 1.00 0.00 81 ALA A N 20
ATOM 36620 C CA . ALA A 1 81 ? -2.7211 3.4269 7.3387 1.00 0.00 81 ALA A CA 20
ATOM 36621 C C . ALA A 1 81 ? -2.4156 3.6129 8.8321 1.00 0.00 81 ALA A C 20
ATOM 36622 O O . ALA A 1 81 ? -2.7800 4.6389 9.4121 1.00 0.00 81 ALA A O 20
ATOM 36629 N N . LEU A 1 82 ? -1.7225 2.6396 9.4405 1.00 0.00 82 LEU A N 20
ATOM 36630 C CA . LEU A 1 82 ? -1.3176 2.6122 10.8499 1.00 0.00 82 LEU A CA 20
ATOM 36631 C C . LEU A 1 82 ? 0.1059 2.0536 10.9451 1.00 0.00 82 LEU A C 20
ATOM 36632 O O . LEU A 1 82 ? 0.3868 0.9686 10.4272 1.00 0.00 82 LEU A O 20
ATOM 36648 N N . THR A 1 83 ? 0.9902 2.7668 11.6437 1.00 0.00 83 THR A N 20
ATOM 36649 C CA . THR A 1 83 ? 2.3962 2.4131 11.8161 1.00 0.00 83 THR A CA 20
ATOM 36650 C C . THR A 1 83 ? 2.7062 1.3009 12.8182 1.00 0.00 83 THR A C 20
ATOM 36651 O O . THR A 1 83 ? 3.7943 0.7330 12.7099 1.00 0.00 83 THR A O 20
ATOM 36662 N N . CYS A 1 84 ? 1.7939 0.9229 13.7244 1.00 0.00 84 CYS A N 20
ATOM 36663 C CA . CYS A 1 84 ? 2.0598 -0.1230 14.7229 1.00 0.00 84 CYS A CA 20
ATOM 36664 C C . CYS A 1 84 ? 2.6575 -1.4027 14.1305 1.00 0.00 84 CYS A C 20
ATOM 36665 O O . CYS A 1 84 ? 3.6987 -1.8687 14.5960 1.00 0.00 84 CYS A O 20
ATOM 36673 N N . PHE A 1 85 ? 2.0206 -1.9703 13.1044 1.00 0.00 85 PHE A N 20
ATOM 36674 C CA . PHE A 1 85 ? 2.4941 -3.1934 12.4573 1.00 0.00 85 PHE A CA 20
ATOM 36675 C C . PHE A 1 85 ? 2.3933 -3.1130 10.9301 1.00 0.00 85 PHE A C 20
ATOM 36676 O O . PHE A 1 85 ? 2.3830 -4.1467 10.2571 1.00 0.00 85 PHE A O 20
ATOM 36693 N N . SER A 1 86 ? 2.3445 -1.8891 10.3909 1.00 0.00 86 SER A N 20
ATOM 36694 C CA . SER A 1 86 ? 2.2345 -1.5980 8.9682 1.00 0.00 86 SER A CA 20
ATOM 36695 C C . SER A 1 86 ? 0.9375 -2.1979 8.4046 1.00 0.00 86 SER A C 20
ATOM 36696 O O . SER A 1 86 ? 0.9664 -3.0585 7.5193 1.00 0.00 86 SER A O 20
ATOM 36704 N N . VAL A 1 87 ? -0.2086 -1.7975 8.9641 1.00 0.00 87 VAL A N 20
ATOM 36705 C CA . VAL A 1 87 ? -1.5215 -2.2613 8.5198 1.00 0.00 87 VAL A CA 20
ATOM 36706 C C . VAL A 1 87 ? -2.1075 -1.1343 7.6667 1.00 0.00 87 VAL A C 20
ATOM 36707 O O . VAL A 1 87 ? -1.9729 0.0504 7.9913 1.00 0.00 87 VAL A O 20
ATOM 36720 N N . LEU A 1 88 ? -2.7576 -1.5064 6.5656 1.00 0.00 88 LEU A N 20
ATOM 36721 C CA . LEU A 1 88 ? -3.3302 -0.6059 5.5803 1.00 0.00 88 LEU A CA 20
ATOM 36722 C C . LEU A 1 88 ? -4.8278 -0.8252 5.4011 1.00 0.00 88 LEU A C 20
ATOM 36723 O O . LEU A 1 88 ? -5.2525 -1.9108 4.9939 1.00 0.00 88 LEU A O 20
ATOM 36739 N N . PHE A 1 89 ? -5.6195 0.1747 5.7712 1.00 0.00 89 PHE A N 20
ATOM 36740 C CA . PHE A 1 89 ? -7.0692 0.2036 5.6377 1.00 0.00 89 PHE A CA 20
ATOM 36741 C C . PHE A 1 89 ? -7.2882 0.5057 4.1594 1.00 0.00 89 PHE A C 20
ATOM 36742 O O . PHE A 1 89 ? -6.8730 1.5788 3.6928 1.00 0.00 89 PHE A O 20
ATOM 36759 N N . LEU A 1 90 ? -7.8754 -0.4247 3.4156 1.00 0.00 90 LEU A N 20
ATOM 36760 C CA . LEU A 1 90 ? -8.1362 -0.2902 1.9911 1.00 0.00 90 LEU A CA 20
ATOM 36761 C C . LEU A 1 90 ? -9.5925 -0.6438 1.7090 1.00 0.00 90 LEU A C 20
ATOM 36762 O O . LEU A 1 90 ? -9.9448 -1.8209 1.8508 1.00 0.00 90 LEU A O 20
ATOM 36778 N N . PRO A 1 91 ? -10.4666 0.3142 1.3646 1.00 0.00 91 PRO A N 20
ATOM 36779 C CA . PRO A 1 91 ? -11.8516 -0.0098 1.0682 1.00 0.00 91 PRO A CA 20
ATOM 36780 C C . PRO A 1 91 ? -11.9126 -0.7780 -0.2560 1.00 0.00 91 PRO A C 20
ATOM 36781 O O . PRO A 1 91 ? -10.9562 -0.7982 -1.0306 1.00 0.00 91 PRO A O 20
ATOM 36792 N N . LYS A 1 92 ? -13.0443 -1.4258 -0.5265 1.00 0.00 92 LYS A N 20
ATOM 36793 C CA . LYS A 1 92 ? -13.2513 -2.2008 -1.7409 1.00 0.00 92 LYS A CA 20
ATOM 36794 C C . LYS A 1 92 ? -13.5833 -1.2405 -2.8851 1.00 0.00 92 LYS A C 20
ATOM 36795 O O . LYS A 1 92 ? -14.7427 -1.1049 -3.2831 1.00 0.00 92 LYS A O 20
ATOM 36814 N N . TYR A 1 93 ? -12.5746 -0.5267 -3.3954 1.00 0.00 93 TYR A N 20
ATOM 36815 C CA . TYR A 1 93 ? -12.7404 0.4148 -4.4995 1.00 0.00 93 TYR A CA 20
ATOM 36816 C C . TYR A 1 93 ? -13.3040 -0.3600 -5.6893 1.00 0.00 93 TYR A C 20
ATOM 36817 O O . TYR A 1 93 ? -12.7995 -1.4348 -6.0243 1.00 0.00 93 TYR A O 20
ATOM 36835 N N . SER A 1 94 ? -14.3446 0.1647 -6.3356 1.00 0.00 94 SER A N 20
ATOM 36836 C CA . SER A 1 94 ? -14.9628 -0.5007 -7.4797 1.00 0.00 94 SER A CA 20
ATOM 36837 C C . SER A 1 94 ? -14.0708 -0.6204 -8.7174 1.00 0.00 94 SER A C 20
ATOM 36838 O O . SER A 1 94 ? -14.4109 -1.4339 -9.5876 1.00 0.00 94 SER A O 20
ATOM 36846 N N . THR A 1 95 ? -12.9861 0.1556 -8.8393 1.00 0.00 95 THR A N 20
ATOM 36847 C CA . THR A 1 95 ? -12.1258 0.0870 -10.0106 1.00 0.00 95 THR A CA 20
ATOM 36848 C C . THR A 1 95 ? -10.6488 0.2011 -9.6640 1.00 0.00 95 THR A C 20
ATOM 36849 O O . THR A 1 95 ? -10.2587 0.5191 -8.5341 1.00 0.00 95 THR A O 20
ATOM 36860 N N . MET A 1 96 ? -9.8297 -0.0665 -10.6792 1.00 0.00 96 MET A N 20
ATOM 36861 C CA . MET A 1 96 ? -8.3895 0.0024 -10.5748 1.00 0.00 96 MET A CA 20
ATOM 36862 C C . MET A 1 96 ? -7.9224 1.4536 -10.7228 1.00 0.00 96 MET A C 20
ATOM 36863 O O . MET A 1 96 ? -6.8495 1.8001 -10.2393 1.00 0.00 96 MET A O 20
ATOM 36877 N N . GLU A 1 97 ? -8.7105 2.2977 -11.3904 1.00 0.00 97 GLU A N 20
ATOM 36878 C CA . GLU A 1 97 ? -8.3979 3.7020 -11.5959 1.00 0.00 97 GLU A CA 20
ATOM 36879 C C . GLU A 1 97 ? -8.7394 4.4908 -10.3322 1.00 0.00 97 GLU A C 20
ATOM 36880 O O . GLU A 1 97 ? -7.9488 5.3399 -9.9271 1.00 0.00 97 GLU A O 20
ATOM 36892 N N . THR A 1 98 ? -9.8390 4.1637 -9.6443 1.00 0.00 98 THR A N 20
ATOM 36893 C CA . THR A 1 98 ? -10.1914 4.8675 -8.4206 1.00 0.00 98 THR A CA 20
ATOM 36894 C C . THR A 1 98 ? -9.1029 4.6190 -7.3602 1.00 0.00 98 THR A C 20
ATOM 36895 O O . THR A 1 98 ? -8.6726 5.5677 -6.7025 1.00 0.00 98 THR A O 20
ATOM 36906 N N . VAL A 1 99 ? -8.5880 3.3839 -7.2267 1.00 0.00 99 VAL A N 20
ATOM 36907 C CA . VAL A 1 99 ? -7.5309 3.1321 -6.2440 1.00 0.00 99 VAL A CA 20
ATOM 36908 C C . VAL A 1 99 ? -6.2311 3.8380 -6.6705 1.00 0.00 99 VAL A C 20
ATOM 36909 O O . VAL A 1 99 ? -5.4561 4.2368 -5.8043 1.00 0.00 99 VAL A O 20
ATOM 36922 N N . GLU A 1 100 ? -5.9625 4.0128 -7.9732 1.00 0.00 100 GLU A N 20
ATOM 36923 C CA . GLU A 1 100 ? -4.7472 4.6862 -8.4338 1.00 0.00 100 GLU A CA 20
ATOM 36924 C C . GLU A 1 100 ? -4.7028 6.1331 -7.9411 1.00 0.00 100 GLU A C 20
ATOM 36925 O O . GLU A 1 100 ? -3.6199 6.6355 -7.6221 1.00 0.00 100 GLU A O 20
ATOM 36937 N N . GLU A 1 101 ? -5.8575 6.7958 -7.8804 1.00 0.00 101 GLU A N 20
ATOM 36938 C CA . GLU A 1 101 ? -5.9659 8.1702 -7.4158 1.00 0.00 101 GLU A CA 20
ATOM 36939 C C . GLU A 1 101 ? -5.7512 8.2096 -5.9049 1.00 0.00 101 GLU A C 20
ATOM 36940 O O . GLU A 1 101 ? -5.0278 9.0789 -5.4083 1.00 0.00 101 GLU A O 20
ATOM 36952 N N . ALA A 1 102 ? -6.3650 7.2645 -5.1850 1.00 0.00 102 ALA A N 20
ATOM 36953 C CA . ALA A 1 102 ? -6.2563 7.1593 -3.7372 1.00 0.00 102 ALA A CA 20
ATOM 36954 C C . ALA A 1 102 ? -4.8049 6.8924 -3.3215 1.00 0.00 102 ALA A C 20
ATOM 36955 O O . ALA A 1 102 ? -4.3603 7.3848 -2.2821 1.00 0.00 102 ALA A O 20
ATOM 36962 N N . LEU A 1 103 ? -4.0610 6.1378 -4.1410 1.00 0.00 103 LEU A N 20
ATOM 36963 C CA . LEU A 1 103 ? -2.6614 5.7997 -3.9145 1.00 0.00 103 LEU A CA 20
ATOM 36964 C C . LEU A 1 103 ? -1.8762 7.1123 -3.8282 1.00 0.00 103 LEU A C 20
ATOM 36965 O O . LEU A 1 103 ? -1.2261 7.3806 -2.8124 1.00 0.00 103 LEU A O 20
ATOM 36981 N N . GLN A 1 104 ? -1.9621 7.9207 -4.8920 1.00 0.00 104 GLN A N 20
ATOM 36982 C CA . GLN A 1 104 ? -1.3146 9.2157 -5.0103 1.00 0.00 104 GLN A CA 20
ATOM 36983 C C . GLN A 1 104 ? -1.6846 10.1305 -3.8418 1.00 0.00 104 GLN A C 20
ATOM 36984 O O . GLN A 1 104 ? -0.7937 10.7347 -3.2524 1.00 0.00 104 GLN A O 20
ATOM 36998 N N . GLU A 1 105 ? -2.9644 10.2158 -3.4731 1.00 0.00 105 GLU A N 20
ATOM 36999 C CA . GLU A 1 105 ? -3.4050 11.0603 -2.3659 1.00 0.00 105 GLU A CA 20
ATOM 37000 C C . GLU A 1 105 ? -2.6820 10.6737 -1.0674 1.00 0.00 105 GLU A C 20
ATOM 37001 O O . GLU A 1 105 ? -2.1473 11.5419 -0.3760 1.00 0.00 105 GLU A O 20
ATOM 37013 N N . ALA A 1 106 ? -2.6144 9.3734 -0.7592 1.00 0.00 106 ALA A N 20
ATOM 37014 C CA . ALA A 1 106 ? -1.9712 8.8692 0.4455 1.00 0.00 106 ALA A CA 20
ATOM 37015 C C . ALA A 1 106 ? -0.5000 9.2842 0.5060 1.00 0.00 106 ALA A C 20
ATOM 37016 O O . ALA A 1 106 ? -0.0523 9.8445 1.5139 1.00 0.00 106 ALA A O 20
ATOM 37023 N N . ILE A 1 107 ? 0.2964 8.9709 -0.5240 1.00 0.00 107 ILE A N 20
ATOM 37024 C CA . ILE A 1 107 ? 1.7103 9.3492 -0.5682 1.00 0.00 107 ILE A CA 20
ATOM 37025 C C . ILE A 1 107 ? 1.8759 10.8787 -0.5505 1.00 0.00 107 ILE A C 20
ATOM 37026 O O . ILE A 1 107 ? 2.7961 11.3708 0.0990 1.00 0.00 107 ILE A O 20
ATOM 37042 N N . ASN A 1 108 ? 0.9677 11.6320 -1.1819 1.00 0.00 108 ASN A N 20
ATOM 37043 C CA . ASN A 1 108 ? 1.0136 13.0955 -1.2322 1.00 0.00 108 ASN A CA 20
ATOM 37044 C C . ASN A 1 108 ? 0.4259 13.7317 0.0364 1.00 0.00 108 ASN A C 20
ATOM 37045 O O . ASN A 1 108 ? 0.3339 14.9573 0.1213 1.00 0.00 108 ASN A O 20
ATOM 37056 N N . ASN A 1 109 ? 0.0931 12.9033 1.0355 1.00 0.00 109 ASN A N 20
ATOM 37057 C CA . ASN A 1 109 ? -0.4374 13.1708 2.3704 1.00 0.00 109 ASN A CA 20
ATOM 37058 C C . ASN A 1 109 ? -1.9529 13.2318 2.4533 1.00 0.00 109 ASN A C 20
ATOM 37059 O O . ASN A 1 109 ? -2.5614 14.1854 1.9663 1.00 0.00 109 ASN A O 20
ATOM 37070 N N . ASN A 1 110 ? -2.5541 12.2540 3.1371 1.00 0.00 110 ASN A N 20
ATOM 37071 C CA . ASN A 1 110 ? -3.9978 12.2342 3.3505 1.00 0.00 110 ASN A CA 20
ATOM 37072 C C . ASN A 1 110 ? -4.2564 13.3777 4.3305 1.00 0.00 110 ASN A C 20
ATOM 37073 O O . ASN A 1 110 ? -3.7886 13.3351 5.4745 1.00 0.00 110 ASN A O 20
ATOM 37084 N N . ARG A 1 111 ? -4.9328 14.4258 3.8846 1.00 0.00 111 ARG A N 20
ATOM 37085 C CA . ARG A 1 111 ? -5.2836 15.5963 4.6855 1.00 0.00 111 ARG A CA 20
ATOM 37086 C C . ARG A 1 111 ? -6.6814 15.3641 5.2789 1.00 0.00 111 ARG A C 20
ATOM 37087 O O . ARG A 1 111 ? -7.3052 14.3323 5.0278 1.00 0.00 111 ARG A O 20
ATOM 37108 N N . GLY A 1 112 ? -7.1762 16.2809 6.1107 1.00 0.00 112 GLY A N 20
ATOM 37109 C CA . GLY A 1 112 ? -8.5016 16.1960 6.7228 1.00 0.00 112 GLY A CA 20
ATOM 37110 C C . GLY A 1 112 ? -8.5354 15.6150 8.1346 1.00 0.00 112 GLY A C 20
ATOM 37111 O O . GLY A 1 112 ? -9.5725 15.7147 8.7930 1.00 0.00 112 GLY A O 20
ATOM 37115 N N . PHE A 1 113 ? -7.4446 15.0172 8.6249 1.00 0.00 113 PHE A N 20
ATOM 37116 C CA . PHE A 1 113 ? -7.3939 14.4597 9.9759 1.00 0.00 113 PHE A CA 20
ATOM 37117 C C . PHE A 1 113 ? -7.6242 15.5643 11.0137 1.00 0.00 113 PHE A C 20
ATOM 37118 O O . PHE A 1 113 ? -7.4546 16.7544 10.7299 1.00 0.00 113 PHE A O 20
ATOM 37135 N N . GLY A 1 114 ? -7.9789 15.1682 12.2397 1.00 0.00 114 GLY A N 20
ATOM 37136 C CA . GLY A 1 114 ? -8.2371 16.0983 13.3307 1.00 0.00 114 GLY A CA 20
ATOM 37137 C C . GLY A 1 114 ? -9.5154 16.8916 13.0788 1.00 0.00 114 GLY A C 20
#

Foldseek 3Di:
DDDPACVVLALVLAAEDPPDDCPPQQNVLLVVLVVPDDPVLVQLVCVLLAVDGPDDSVQSNNDYAYEDEDPPRDQPDAWRHDHPRSYIHGGPHPDSVSSSVSSNCSSVPVDDDD

GO terms:
  GO:0005737 cytoplasm (C, IDA)
  GO:0045087 innate immune response (P, IDA)
  GO:0042296 ISG15 transferase activity (F, IDA)
  GO:0032020 ISG15-protein conjugation (P, IDA)
  GO:0061630 ubiquitin protein ligase activity (F, IDA)
  GO:0016567 protein ubiquitination (P, IDA)
  GO:0005737 cytoplasm (C, EXP)
  GO:0005515 protein binding (F, IPI)
  GO:0000079 regulation of cyclin-dependent protein serine/threonine kinase activity (P, TAS)
  GO:0061662 ISG15 ligase activity (F, TAS)
  GO:0039585 PKR/eIFalpha signaling (P, TAS)
  GO:0005829 cytosol (C, TAS)
  GO:0050688 regulation of defense response to virus (P, IDA)
  GO:0003723 RNA binding (F, HDA)

Solvent-accessible surface area: 6986 Å² total; per-residue (Å²): 80,83,86,135,54,79,16,140,35,0,36,125,68,1,119,46,66,125,78,81,91,51,99,54,81,12,9,64,67,0,13,128,4,3,94,152,22,42,14,123,62,11,36,121,5,0,53,36,0,17,68,74,92,160,5,90,78,150,44,5,62,107,20,85,0,9,5,31,29,50,187,93,86,95,54,183,54,51,1,100,8,93,79,107,108,12,12,0,52,6,2,100,22,91,65,101,98,35,1,36,114,5,4,64,68,5,6,107,102,50,200,75,64,108

InterPro domains:
  IPR000408 Regulator of chromosome condensation, RCC1 [PR00633] (140-153)
  IPR000408 Regulator of chromosome condensation, RCC1 [PR00633] (159-175)
  IPR000408 Regulator of chromosome condensation, RCC1 [PR00633] (210-226)
  IPR000408 Regulator of chromosome condensation, RCC1 [PR00633] (248-264)
  IPR000408 Regulator of chromosome condensation, RCC1 [PR00633] (264-278)
  IPR000408 Regulator of chromosome condensation, RCC1 [PS00626] (143-153)
  IPR000408 Regulator of chromosome condensation, RCC1 [PS00626] (248-258)
  IPR000408 Regulator of chromosome condensation, RCC1 [PS50012] (157-209)
  IPR000408 Regulator of chromosome condensation, RCC1 [PS50012] (210-261)
  IPR000408 Regulator of chromosome condensation, RCC1 [PS50012] (262-313)
  IPR000408 Regulator of chromosome condensation, RCC1 [PS50012] (315-377)
  IPR000569 HECT domain [PF00632] (733-1024)
  IPR000569 HECT domain [PS50237] (702-1024)
  IPR000569 HECT domain [SM00119] (700-1024)
  IPR000569 HECT domain [cd00078] (681-1024)
  IPR009091 Regulator of chromosome condensation 1/beta-lactamase-inhibitor protein II [G3DSA:2.130.10.30] (53-397)
  IPR009091 Regulator of chromosome condensation 1/beta-lactamase-inhibitor protein II [SSF50985] (83-351)
  IPR035983 HECT, E3 ligase catalytic domain [SSF56204] (676-1020)
  IPR051709 Ubiquitin ligases and GTPase regulators [PTHR45622] (83-1020)
  IPR058923 RCC1-like domain [PF25390] (136-370)